Protein 6RKF (pdb70)

Radius of gyration: 41.72 Å; Cα contacts (8 Å, |Δi|>4): 4590; chains: 6; bounding box: 120×103×99 Å

Sequence (2003 aa):
MDTARIAVVGAGVVGLSTAVCISKLVPRCSVTIISDKFTPDTTSDVAAGMLIPHTYPDTPIHTQKQWFRETFNHLFAIANSAEAGDAGVHLVSGWQIFQSTPTEEVPFWADVVLGFRKMTEAELKKFPQYVFGQAFTTLKYEGPAYLPWLEKRIKGSGGWTLTRRIEDLWELHPSFDIVVNCSGLGSRQLAGDSKIFPVRGQVLQVQAPWVEHFIRDGSGLTYIYPGTSHVTLGGTRQKGDWNLSPDAENSREILSRCCALEPSLHGACNIREKVGLRPYRPGVRLQTELLARDGQRLPVVHHYGHGSGGISVHWGTALEAARLVSECVHALRTPDTARIAVVGAGVVGLSTAVCISKLVPRCSVTIISDKFTPDTTSDVAAGMLIPHTYPDTPIHTQKQWFRETFNHLFAIANSAEAGDAGVHLVSGWQIFQSTPTEEVPFWADVVLGFRKMTEAELKKFPQYVFGQAFTTLKYEGPAYLPWLEKRIKGSGGWTLTRRIEDLWELHPSFDIVVNCSGLGSRQLAGDSKIFPVRGQVLQVQAPWVEHFIRDGSGLTYIYPGTSHVTLGGTRQKGDWNLSPDAENSREILSRCCALEPSLHGACNIREKVGLRPYRPGVRLQTELLARDGQRLPVVHHYGHGSGGISVHWGTALEAARLVSECVHALRTPMDTARIAVVGAGVVGLSTAVCISKLVPRCSVTIISDKFTPDTTSDVAAGMLIPHTYPDTPIHTQKQWFRETFNHLFAIANSAEAGDAGVHLVSGWQIFQSTPTEEVPFWADVVLGFRKMTEAELKKFPQYVFGQAFTTLKYEGPAYLPWLEKRIKGSGGWTLTRRIEDLWELHPSFDIVVNCSGLGSRQLAGDSKIFPVRGQVLQVQAPWVEHFIRDGSGLTYIYPGTSHVTLGGTRQKGDWNLSPDAENSREILSRCCALEPSLHGACNIREKVGLRPYRPGVRLQTELLARDGQRLPVVHHYGHGSGGISVHWGTALEAARLVSECVHALRTPTARIAVVGAGVVGLSTAVCISKLVPRCSVTIISDKFTPDTTSDVAAGMLIPHTYPDTPIHTQKQWFRETFNHLFAIANSAEAGDAGVHLVSGWQIFQSTPTEEVPFWADVVLGFRKMTEAELKKFPQYVFGQAFTTLKYEGPAYLPWLEKRIKGSGGWTLTRRIEDLWELHPSFDIVVNCSGLGSRQLAGDSKIFPVRGQVLQVQAPWVEHFIRDGSGLTYIYPGTSHVTLGGTRQKGDWNLSPDAENSREILSRCCALEPSLHGACNIREKVGLRPYRPGVRLQTELLARDGQRLPVVHHYGHGSGGISVHWGTALEAARLVSECVHALRTPTARIAVVGAGVVGLSTAVCISKLVPRCSVTIISDKFTPDTTSDVAAGMLIPHTYPDTPIHTQKQWFRETFNHLFAIANSAEAGDAGVHLVSGWQIFQSTPTEEVPFWADVVLGFRKMTEAELKKFPQYVFGQAFTTLKYEGPAYLPWLEKRIKGSGGWTLTRRIEDLWELHPSFDIVVNCSGLGSRQLAGDSKIFPVRGQVLQVQAPWVEHFIRDGSGLTYIYPGTSHVTLGGTRQKGDWNLSPDAENSREILSRCCALEPSLHGACNIREKVGLRPYRPGVRLQTELLARDGQRLPVVHHYGHGSGGISVHWGTALEAARLVSECVHALRTPTARIAVVGAGVVGLSTAVCISKLVPRCSVTIISDKFTPDTTSDVAAGMLIPHTYPDTPIHTQKQWFRETFNHLFAIANSAEAGDAGVHLVSGWQIFQSTPTEEVPFWADVVLGFRKMTEAELKKFPQYVFGQAFTTLKYEGPAYLPWLEKRIKGSGGWTLTRRIEDLWELHPSFDIVVNCSGLGSRQLAGDSKIFPVRGQVLQVQAPWVEHFIRDGSGLTYIYPGTSHVTLGGTRQKGDWNLSPDAENSREILSRCCALEPSLHGACNIREKVGLRPYRPGVRLQTELLARDGQRLPVVHHYGHGSGGISVHWGTALEAARLVSECVHALRTP

Solvent-accessible surface area: 79942 Å² total; per-residue (Å²): 180,98,63,3,57,0,0,0,12,5,4,17,4,14,0,0,0,0,0,24,15,0,22,151,77,7,119,118,46,28,4,0,3,1,8,92,119,21,13,103,90,14,72,13,17,39,37,19,4,15,0,10,4,42,100,18,90,101,19,77,104,134,36,2,46,67,18,0,82,57,0,6,87,87,0,26,55,13,3,28,48,37,90,2,24,95,0,6,1,6,12,0,12,1,14,10,0,39,104,76,79,41,151,123,51,77,41,32,15,14,102,16,5,7,6,33,44,79,14,62,126,50,9,37,154,19,5,126,153,34,93,25,0,6,4,5,12,0,0,5,3,18,3,91,31,0,0,31,24,1,16,122,122,3,67,66,55,43,11,52,19,5,17,17,175,20,104,62,8,114,69,2,52,97,1,5,31,0,1,0,0,5,29,19,23,38,0,88,95,28,32,58,24,79,125,0,52,2,8,4,8,0,14,2,51,5,84,0,55,38,13,15,9,0,1,23,11,20,38,14,107,2,13,0,13,2,17,50,87,33,6,10,4,0,5,3,82,56,151,42,50,132,80,104,53,33,50,1,70,12,1,26,69,0,20,56,57,1,36,66,18,15,49,2,9,86,41,14,87,56,11,117,16,102,2,17,16,44,19,59,23,53,14,14,21,42,87,72,57,119,48,42,198,158,58,122,143,1,3,0,0,1,0,0,0,16,14,50,4,5,28,2,0,2,9,0,0,0,51,55,0,0,100,33,0,36,107,19,5,122,65,61,93,72,173,148,87,10,80,0,0,0,10,7,4,19,14,11,0,1,0,0,0,7,12,0,27,133,76,8,113,127,44,27,6,1,3,0,7,60,104,26,17,99,106,14,75,12,24,49,34,23,2,15,0,10,6,60,99,23,96,98,29,78,107,131,50,4,46,84,25,0,84,46,0,6,85,74,0,32,58,10,7,30,38,41,83,1,24,93,0,9,0,6,14,0,6,2,9,13,0,26,86,79,64,49,142,127,92,76,32,27,13,11,96,14,7,12,4,41,43,120,21,55,140,48,7,42,132,15,4,118,135,24,88,23,3,3,6,7,8,0,0,2,0,27,4,81,31,0,0,25,31,2,27,139,111,2,41,67,69,35,2,51,16,4,19,30,136,8,103,61,2,47,80,2,35,98,3,10,47,1,1,0,0,6,30,13,26,32,0,77,140,21,27,66,4,92,109,0,67,1,7,2,6,0,13,1,58,5,70,0,60,47,13,15,10,0,0,24,2,28,60,14,90,5,18,0,17,1,14,45,76,36,5,8,6,0,9,4,93,47,164,46,48,138,59,111,57,35,40,3,56,22,1,60,74,0,36,55,58,0,38,70,10,16,49,3,15,82,31,5,73,70,11,131,16,130,16,10,13,45,26,65,30,65,13,14,19,32,100,74,62,114,44,36,114,149,59,89,158,5,20,0,0,1,0,0,2,16,10,33,4,4,26,2,2,0,12,0,0,0,49,50,1,0,97,33,0,30,127,25,5,123,72,101,78,73,185,161,69,68,3,78,0,0,0,11,6,5,18,13,14,0,0,0,0,0,28,11,0,26,166,86,8,112,105,34,28,2,1,2,3,6,70,126,22,7,110,94,14,74,16,26,43,36,26,3,14,0,23,15,79,63,8,104,105,14,74,85,136,30,6,54,77,15,0,96,41,0,4,62,81,0,15,63,14,6,28,39,48,76,0,38,67,0,5,0,6,12,0,15,3,12,12,0,17,112,76,76,41,132,125,64,98,27,43,14,8,106,14,10,7,7,43,49,99,13,67,130,44,4,20,166,26,4,116,110,29,95,20,0,1,5,7,5,0,0,4,3,12,5,95,23,0,0,36,18,2,30,123,134,6,48,68,54,54,12,25,14,5,31,28,140,13,122,80,12,99,55,3,56,103,5,10,36,1,2,0,0,5,30,15,27,24,0,87,113,29,32,63,8,101,126,0,70,1,20,6,8,0,9,8,42,3,71,2,54,32,16,12,10,0,4,36,19,29,66,12,89,7,16,0,21,1,18,41,81,50,7,2,5,0,1,12,82,58,166,42,44,118,78,115,72,68,51,60,116,29,16,144,98,0,64,75,50,0,25,64,15,13,45,2,3,132,33,34,64,75,83,159,68,102,17,12,16,47,28,56,24,58,10,19,40,36,84,68,66,97,37,42,171,137,50,134,166,2,10,0,2,6,1,3,1,15,13,41,6,8,26,3,4,2,17,0,0,0,60,52,2,2,106,36,0,32,121,16,10,124,60,78,87,63,182,132,20,142,1,0,2,18,7,3,17,5,15,0,4,0,0,0,23,16,0,13,146,91,12,90,156,22,36,0,2,10,13,8,57,106,42,0,92,109,14,50,15,11,41,35,20,1,10,1,6,12,68,92,21,101,107,23,80,104,122,22,14,45,81,10,0,115,60,0,3,83,80,0,36,61,14,5,31,37,48,54,1,34,91,0,7,0,8,15,0,6,3,12,7,0,31,93,64,84,36,152,125,78,67,30,33,15,8,109,16,6,13,10,41,48,81,16,67,166,28,7,33,107,14,4,123,144,37,98,22,2,2,5,6,10,0,0,4,0,12,3,90,33,0,0,53,12,0,28,107,95,9,104,68,44,37,16,157,62,82,84,178,126,20,100,54,20,112,83,33,5,104,58,40,41,9,6,0,0,4,34,10,31,44,0,84,114,26,35,59,11,96,120,0,74,0,11,4,6,0,8,2,31,1,71,1,66,29,12,18,11,0,2,26,1,24,38,30,107,0,31,0,16,2,17,55,76,38,6,1,0,0,16,8,166,62,178,38,42,128,88,104,76,42,44,3,56,7,3,36,95,3,24,73,95,0,42,67,7,16,44,3,2,98,32,13,69,75,5,84,16,83,23,10,10,58,22,62,25,47,18,18,20,38,88,52,77,96,33,44,134,144,68,79,164,2,10,0,0,2,0,0,0,8,9,52,3,9,24,1,8,0,7,3,0,0,42,46,0,2,126,36,0,44,123,15,20,113,62,110,112,68,180,137,20,120,2,0,0,2,9,4,15,5,15,0,0,0,0,0,27,16,1,8,166,79,8,97,124,41,41,4,18,4,9,11,77,124,34,10,117,94,12,77,12,24,42,38,23,3,17,6,19,10,74,89,12,88,98,20,68,105,133,26,4,53,68,16,1,102,49,0,3,92,95,4,29,68,14,7,36,28,46,57,1,28,71,0,7,0,7,12,0,12,4,10,8,0,25,77,71,106,13,146,73,89,84,19,37,17,8,93,14,8,6,6,38,53,111,16,61,143,51,5,42,134,18,7,104,118,39,92,24,2,0,4,7,12,0,1,3,4,7,4,84,30,1,0,48,30,4,52,92,114,13,141,70,39,50,7,186,50,110,100,104,183,27,129,77,25,43,98,6,51,125,62,42,51,2,1,1,0,5,29,14,36,35,0,73,135,20,33,67,14,95,109,0,71,1,5,1,8,0,10,0,32,3,73,1,80,30,14,17,8,0,4,37,4,24,50,23,98,6,25,0,16,1,14,37,76,36,4,5,2,0,5,6,81,62,168,45,46,142,60,111,69,42,41,6,70,6,4,43,62,1,24,64,78,0,27,58,5,17,56,0,6,84,39,10,87,50,7,110,10,84,13,12,17,46,25,58,28,35,6,14,29,34,94,67,54,133,69,48,183,158,50,113,181,8,20,6,1,2,1,1,0,15,14,43,3,6,28,2,2,2,18,0,0,0,44,50,1,0,119,36,0,36,119,21,5,111,63,113,96,72,183,108,7,110,0,0,0,12,2,6,18,6,13,0,0,0,0,2,27,2,1,42,125,44,8,102,130,53,29,2,0,0,1,10,103,103,30,17,107,83,12,53,16,13,34,33,22,2,15,4,12,11,45,85,13,101,101,14,69,96,124,44,1,59,90,14,0,95,40,0,6,92,82,2,31,64,20,1,26,38,44,82,2,38,58,0,7,1,5,9,0,7,5,13,7,2,26,87,72,70,44,149,124,86,79,36,40,17,11,105,17,11,6,4,50,46,123,4,56,133,49,6,49,146,11,7,118,156,49,87,14,0,5,6,6,10,0,1,4,4,22,2,86,33,1,0,33,21,2,26,124,133,9,49,66,57,55,7,48,16,1,27,29,173,14,124,69,6,85,76,6,48,108,3,8,52,2,6,0,0,6,27,14,30,29,0,88,115,28,39,56,15,77,126,0,54,1,10,1,9,0,8,3,45,2,74,0,54,35,16,15,10,1,3,26,12,21,43,10,84,12,21,0,16,0,16,37,65,61,5,6,4,0,0,4,80,52,139,38,54,127,64,104,63,64,69,62,84,22,24,122,73,0,65,71,68,0,18,70,14,24,38,1,6,126,35,31,77,110,105,139,40,101,2,13,10,44,24,61,50,56,8,16,32,33,95,76,78,109,44,54,177,146,49,136,146,8,14,0,1,3,0,0,0,14,11,31,6,8,28,2,1,1,16,0,0,0,51,50,0,0,85,33,1,33,118,23,4,122,63,106,82,85,174

Nearest PDB structures (foldseek):
  6rkf-assembly6_F  TM=9.980E-01  e=9.609E-67  Homo sapiens
  6kbp-assembly1_A  TM=9.478E-01  e=3.069E-40  Homo sapiens
  4qfc-assembly1_A  TM=9.419E-01  e=2.282E-40  Homo sapiens
  6kbp-assembly2_D  TM=9.470E-01  e=4.930E-40  Homo sapiens
  3w4k-assembly3_D  TM=9.299E-01  e=1.293E-37  Homo sapiens

InterPro domains:
  IPR006076 FAD dependent oxidoreductase [PF01266] (5-324)
  IPR006181 D-amino acid oxidase, conserved site [PS00677] (300-318)
  IPR023209 D-amino-acid oxidase [PIRSF000189] (4-330)
  IPR023209 D-amino-acid oxidase [PTHR11530] (2-326)

Structure (mmCIF, N/CA/C/O backbone):
data_6RKF
#
_entry.id   6RKF
#
_cell.length_a   114.397
_cell.length_b   159.715
_cell.length_c   288.575
_cell.angle_alpha   90.00
_cell.angle_beta   90.00
_cell.angle_gamma   90.00
#
_symmetry.space_group_name_H-M   'C 2 2 21'
#
loop_
_entity.id
_entity.type
_entity.pdbx_description
1 polymer 'D-aspartate oxidase'
2 non-polymer 'FLAVIN-ADENINE DINUCLEOTIDE'
3 non-polymer GLYCEROL
4 non-polymer 2-AMINO-2-HYDROXYMETHYL-PROPANE-1,3-DIOL
5 non-polymer 'PHOSPHATE ION'
6 water water
#
loop_
_atom_site.group_PDB
_atom_site.id
_atom_site.type_symbol
_atom_site.label_atom_id
_atom_site.label_alt_id
_atom_site.label_comp_id
_atom_site.label_asym_id
_atom_site.label_entity_id
_atom_site.label_seq_id
_atom_site.pdbx_PDB_ins_code
_atom_site.Cartn_x
_atom_site.Cartn_y
_atom_site.Cartn_z
_atom_site.occupancy
_atom_site.B_iso_or_equiv
_atom_site.auth_seq_id
_atom_site.auth_comp_id
_atom_site.auth_asym_id
_atom_site.auth_atom_id
_atom_site.pdbx_PDB_model_num
ATOM 1 N N . MET A 1 10 ? -57.765 -39.144 -28.874 1.00 99.42 1 MET A N 1
ATOM 2 C CA . MET A 1 10 ? -56.980 -39.768 -29.933 1.00 98.31 1 MET A CA 1
ATOM 3 C C . MET A 1 10 ? -56.256 -41.007 -29.414 1.00 100.64 1 MET A C 1
ATOM 4 O O . MET A 1 10 ? -55.794 -41.839 -30.196 1.00 101.96 1 MET A O 1
ATOM 9 N N . ASP A 1 11 ? -56.164 -41.112 -28.088 1.00 103.66 2 ASP A N 1
ATOM 10 C CA . ASP A 1 11 ? -55.590 -42.264 -27.393 1.00 100.51 2 ASP A CA 1
ATOM 11 C C . ASP A 1 11 ? -54.106 -42.450 -27.687 1.00 91.59 2 ASP A C 1
ATOM 12 O O . ASP A 1 11 ? -53.575 -43.555 -27.533 1.00 92.42 2 ASP A O 1
ATOM 17 N N . THR A 1 12 ? -53.414 -41.395 -28.107 1.00 78.51 3 THR A N 1
ATOM 18 C CA . THR A 1 12 ? -51.966 -41.443 -28.234 1.00 64.24 3 THR A CA 1
ATOM 19 C C . THR A 1 12 ? -51.385 -40.093 -27.838 1.00 60.79 3 THR A C 1
ATOM 20 O O . THR A 1 12 ? -51.980 -39.045 -28.107 1.00 64.43 3 THR A O 1
ATOM 24 N N . ALA A 1 13 ? -50.236 -40.131 -27.172 1.00 56.22 4 ALA A N 1
ATOM 25 C CA . ALA A 1 13 ? -49.586 -38.940 -26.644 1.00 53.42 4 ALA A CA 1
ATOM 26 C C . ALA A 1 13 ? -48.335 -38.642 -27.457 1.00 52.58 4 ALA A C 1
ATOM 27 O O . ALA A 1 13 ? -47.482 -39.518 -27.638 1.00 53.23 4 ALA A O 1
ATOM 29 N N . ARG A 1 14 ? -48.231 -37.408 -27.938 1.00 53.81 5 ARG A N 1
ATOM 30 C CA . ARG A 1 14 ? -47.128 -36.970 -28.785 1.00 54.40 5 ARG A CA 1
ATOM 31 C C . ARG A 1 14 ? -46.198 -36.097 -27.951 1.00 55.29 5 ARG A C 1
ATOM 32 O O . ARG A 1 14 ? -46.510 -34.936 -27.669 1.00 57.49 5 ARG A O 1
ATOM 40 N N . ILE A 1 15 ? -45.058 -36.654 -27.566 1.00 49.18 6 ILE A N 1
ATOM 41 C CA . ILE A 1 15 ? -44.141 -35.998 -26.653 1.00 44.51 6 ILE A CA 1
ATOM 42 C C . ILE A 1 15 ? -43.000 -35.375 -27.451 1.00 43.90 6 ILE A C 1
ATOM 43 O O . ILE A 1 15 ? -42.863 -35.584 -28.654 1.00 48.51 6 ILE A O 1
ATOM 48 N N . ALA A 1 16 ? -42.166 -34.593 -26.771 1.00 36.41 7 ALA A N 1
ATOM 49 C CA . ALA A 1 16 ? -41.032 -33.937 -27.403 1.00 28.49 7 ALA A CA 1
ATOM 50 C C . ALA A 1 16 ? -40.009 -33.588 -26.332 1.00 23.02 7 ALA A C 1
ATOM 51 O O . ALA A 1 16 ? -40.369 -33.083 -25.264 1.00 14.27 7 ALA A O 1
ATOM 53 N N . VAL A 1 17 ? -38.741 -33.863 -26.623 1.00 20.53 8 VAL A N 1
ATOM 54 C CA . VAL A 1 17 ? -37.637 -33.583 -25.713 1.00 19.17 8 VAL A CA 1
ATOM 55 C C . VAL A 1 17 ? -36.597 -32.782 -26.480 1.00 22.09 8 VAL A C 1
ATOM 56 O O . VAL A 1 17 ? -35.923 -33.322 -27.366 1.00 22.88 8 VAL A O 1
ATOM 60 N N . VAL A 1 18 ? -36.467 -31.504 -26.150 1.00 28.87 9 VAL A N 1
ATOM 61 C CA . VAL A 1 18 ? -35.400 -30.675 -26.695 1.00 31.52 9 VAL A CA 1
ATOM 62 C C . VAL A 1 18 ? -34.174 -30.822 -25.805 1.00 35.49 9 VAL A C 1
ATOM 63 O O . VAL A 1 18 ? -34.249 -30.626 -24.587 1.00 39.48 9 VAL A O 1
ATOM 67 N N . GLY A 1 19 ? -33.047 -31.189 -26.409 1.00 39.27 10 GLY A N 1
ATOM 68 C CA . GLY A 1 19 ? -31.829 -31.400 -25.654 1.00 42.08 10 GLY A CA 1
ATOM 69 C C . GLY A 1 19 ? -31.193 -32.748 -25.916 1.00 40.71 10 GLY A C 1
ATOM 70 O O . GLY A 1 19 ? -31.806 -33.790 -25.668 1.00 45.24 10 GLY A O 1
ATOM 71 N N . ALA A 1 20 ? -29.962 -32.744 -26.426 1.00 35.18 11 ALA A N 1
ATOM 72 C CA . ALA A 1 20 ? -29.243 -33.976 -26.721 1.00 34.51 11 ALA A CA 1
ATOM 73 C C . ALA A 1 20 ? -28.123 -34.254 -25.729 1.00 33.62 11 ALA A C 1
ATOM 74 O O . ALA A 1 20 ? -27.275 -35.112 -25.993 1.00 33.51 11 ALA A O 1
ATOM 76 N N . GLY A 1 21 ? -28.097 -33.555 -24.599 1.00 34.57 12 GLY A N 1
ATOM 77 C CA . GLY A 1 21 ? -27.141 -33.850 -23.555 1.00 33.00 12 GLY A CA 1
ATOM 78 C C . GLY A 1 21 ? -27.433 -35.187 -22.899 1.00 35.05 12 GLY A C 1
ATOM 79 O O . GLY A 1 21 ? -28.323 -35.939 -23.296 1.00 36.11 12 GLY A O 1
ATOM 80 N N . VAL A 1 22 ? -26.651 -35.487 -21.860 1.00 39.82 13 VAL A N 1
ATOM 81 C CA . VAL A 1 22 ? -26.835 -36.746 -21.143 1.00 41.41 13 VAL A CA 1
ATOM 82 C C . VAL A 1 22 ? -28.222 -36.806 -20.512 1.00 36.98 13 VAL A C 1
ATOM 83 O O . VAL A 1 22 ? -28.901 -37.841 -20.567 1.00 35.77 13 VAL A O 1
ATOM 87 N N . VAL A 1 23 ? -28.695 -35.687 -19.964 1.00 32.59 14 VAL A N 1
ATOM 88 C CA . VAL A 1 23 ? -30.008 -35.703 -19.339 1.00 32.68 14 VAL A CA 1
ATOM 89 C C . VAL A 1 23 ? -31.117 -35.586 -20.376 1.00 28.88 14 VAL A C 1
ATOM 90 O O . VAL A 1 23 ? -32.213 -36.109 -20.162 1.00 37.12 14 VAL A O 1
ATOM 94 N N . GLY A 1 24 ? -30.853 -34.948 -21.519 1.00 25.25 15 GLY A N 1
ATOM 95 C CA . GLY A 1 24 ? -31.861 -34.889 -22.566 1.00 23.91 15 GLY A CA 1
ATOM 96 C C . GLY A 1 24 ? -32.243 -36.264 -23.081 1.00 20.48 15 GLY A C 1
ATOM 97 O O . GLY A 1 24 ? -33.406 -36.517 -23.407 1.00 20.28 15 GLY A O 1
ATOM 98 N N . LEU A 1 25 ? -31.271 -37.176 -23.147 1.00 18.37 16 LEU A N 1
ATOM 99 C CA . LEU A 1 25 ? -31.555 -38.543 -23.567 1.00 19.62 16 LEU A CA 1
ATOM 100 C C . LEU A 1 25 ? -32.050 -39.394 -22.403 1.00 22.48 16 LEU A C 1
ATOM 101 O O . LEU A 1 25 ? -32.955 -40.225 -22.577 1.00 25.37 16 LEU A O 1
ATOM 106 N N . SER A 1 26 ? -31.468 -39.207 -21.212 1.00 23.62 17 SER A N 1
ATOM 107 C CA . SER A 1 26 ? -31.912 -39.973 -20.051 1.00 25.22 17 SER A CA 1
ATOM 108 C C . SER A 1 26 ? -33.384 -39.713 -19.738 1.00 24.26 17 SER A C 1
ATOM 109 O O . SER A 1 26 ? -34.130 -40.640 -19.383 1.00 26.52 17 SER A O 1
ATOM 112 N N . THR A 1 27 ? -33.818 -38.456 -19.864 1.00 22.42 18 THR A N 1
ATOM 113 C CA . THR A 1 27 ? -35.209 -38.112 -19.602 1.00 20.63 18 THR A CA 1
ATOM 114 C C . THR A 1 27 ? -36.140 -38.857 -20.547 1.00 20.44 18 THR A C 1
ATOM 115 O O . THR A 1 27 ? -37.145 -39.430 -20.117 1.00 13.86 18 THR A O 1
ATOM 119 N N . ALA A 1 28 ? -35.820 -38.860 -21.843 1.00 22.99 19 ALA A N 1
ATOM 120 C CA . ALA A 1 28 ? -36.650 -39.574 -22.807 1.00 24.80 19 ALA A CA 1
ATOM 121 C C . ALA A 1 28 ? -36.638 -41.076 -22.555 1.00 23.68 19 ALA A C 1
ATOM 122 O O . ALA A 1 28 ? -37.651 -41.745 -22.780 1.00 23.48 19 ALA A O 1
ATOM 124 N N . VAL A 1 29 ? -35.515 -41.619 -22.080 1.00 23.08 20 VAL A N 1
ATOM 125 C CA . VAL A 1 29 ? -35.478 -43.028 -21.683 1.00 25.13 20 VAL A CA 1
ATOM 126 C C . VAL A 1 29 ? -36.525 -43.300 -20.604 1.00 27.21 20 VAL A C 1
ATOM 127 O O . VAL A 1 29 ? -37.401 -44.169 -20.751 1.00 27.67 20 VAL A O 1
ATOM 131 N N . CYS A 1 30 ? -36.454 -42.541 -19.505 1.00 31.29 21 CYS A N 1
ATOM 132 C CA . CYS A 1 30 ? -37.386 -42.766 -18.399 1.00 30.56 21 CYS A CA 1
ATOM 133 C C . CYS A 1 30 ? -38.832 -42.491 -18.802 1.00 33.05 21 CYS A C 1
ATOM 134 O O . CYS A 1 30 ? -39.750 -43.149 -18.299 1.00 34.37 21 CYS A O 1
ATOM 137 N N . ILE A 1 31 ? -39.056 -41.534 -19.705 1.00 28.18 22 ILE A N 1
ATOM 138 C CA . ILE A 1 31 ? -40.407 -41.267 -20.190 1.00 27.69 22 ILE A CA 1
ATOM 139 C C . ILE A 1 31 ? -40.920 -42.441 -21.013 1.00 31.34 22 ILE A C 1
ATOM 140 O O . ILE A 1 31 ? -42.084 -42.842 -20.890 1.00 32.21 22 ILE A O 1
ATOM 145 N N . SER A 1 32 ? -40.061 -43.009 -21.866 1.00 31.40 23 SER A N 1
ATOM 146 C CA . SER A 1 32 ? -40.454 -44.164 -22.662 1.00 26.40 23 SER A CA 1
ATOM 147 C C . SER A 1 32 ? -40.783 -45.359 -21.786 1.00 24.35 23 SER A C 1
ATOM 148 O O . SER A 1 32 ? -41.604 -46.199 -22.169 1.00 21.54 23 SER A O 1
ATOM 151 N N . LYS A 1 33 ? -40.153 -45.462 -20.617 1.00 44.28 24 LYS A N 1
ATOM 152 C CA . LYS A 1 33 ? -40.450 -46.580 -19.727 1.00 36.75 24 LYS A CA 1
ATOM 153 C C . LYS A 1 33 ? -41.423 -46.236 -18.599 1.00 36.77 24 LYS A C 1
ATOM 154 O O . LYS A 1 33 ? -41.704 -47.104 -17.768 1.00 37.32 24 LYS A O 1
ATOM 160 N N . LEU A 1 34 ? -41.956 -45.014 -18.551 1.00 50.48 25 LEU A N 1
ATOM 161 C CA . LEU A 1 34 ? -42.969 -44.641 -17.565 1.00 52.41 25 LEU A CA 1
ATOM 162 C C . LEU A 1 34 ? -44.336 -44.409 -18.199 1.00 55.85 25 LEU A C 1
ATOM 163 O O . LEU A 1 34 ? -45.319 -45.052 -17.813 1.00 55.20 25 LEU A O 1
ATOM 168 N N . VAL A 1 35 ? -44.422 -43.502 -19.163 1.00 56.31 26 VAL A N 1
ATOM 169 C CA . VAL A 1 35 ? -45.719 -43.082 -19.702 1.00 59.51 26 VAL A CA 1
ATOM 170 C C . VAL A 1 35 ? -46.330 -44.234 -20.492 1.00 64.99 26 VAL A C 1
ATOM 171 O O . VAL A 1 35 ? -45.620 -44.883 -21.281 1.00 70.21 26 VAL A O 1
ATOM 175 N N . PRO A 1 36 ? -47.622 -44.533 -20.312 1.00 71.04 27 PRO A N 1
ATOM 176 C CA . PRO A 1 36 ? -48.208 -45.695 -21.013 1.00 70.86 27 PRO A CA 1
ATOM 177 C C . PRO A 1 36 ? -48.154 -45.589 -22.527 1.00 69.21 27 PRO A C 1
ATOM 178 O O . PRO A 1 36 ? -47.648 -46.502 -23.191 1.00 77.59 27 PRO A O 1
ATOM 182 N N . ARG A 1 37 ? -48.665 -44.499 -23.095 1.00 72.48 28 ARG A N 1
ATOM 183 C CA . ARG A 1 37 ? -48.684 -44.291 -24.538 1.00 78.95 28 ARG A CA 1
ATOM 184 C C . ARG A 1 37 ? -47.820 -43.080 -24.855 1.00 79.96 28 ARG A C 1
ATOM 185 O O . ARG A 1 37 ? -48.077 -41.983 -24.349 1.00 80.84 28 ARG A O 1
ATOM 193 N N . CYS A 1 38 ? -46.801 -43.275 -25.686 1.00 80.24 29 CYS A N 1
ATOM 194 C CA . CYS A 1 38 ? -45.821 -42.229 -25.919 1.00 78.60 29 CYS A CA 1
ATOM 195 C C . CYS A 1 38 ? -45.438 -42.185 -27.389 1.00 78.83 29 CYS A C 1
ATOM 196 O O . CYS A 1 38 ? -45.556 -43.170 -28.120 1.00 82.43 29 CYS A O 1
ATOM 199 N N . SER A 1 39 ? -44.967 -41.015 -27.805 1.00 78.52 30 SER A N 1
ATOM 200 C CA . SER A 1 39 ? -44.387 -40.831 -29.129 1.00 80.06 30 SER A CA 1
ATOM 201 C C . SER A 1 39 ? -43.267 -39.797 -29.020 1.00 76.20 30 SER A C 1
ATOM 202 O O . SER A 1 39 ? -43.202 -38.827 -29.778 1.00 78.11 30 SER A O 1
ATOM 205 N N . VAL A 1 40 ? -42.364 -40.010 -28.061 1.00 68.66 31 VAL A N 1
ATOM 206 C CA . VAL A 1 40 ? -41.368 -39.006 -27.716 1.00 63.63 31 VAL A CA 1
ATOM 207 C C . VAL A 1 40 ? -40.324 -38.895 -28.819 1.00 61.33 31 VAL A C 1
ATOM 208 O O . VAL A 1 40 ? -39.836 -39.904 -29.350 1.00 63.12 31 VAL A O 1
ATOM 212 N N . THR A 1 41 ? -39.992 -37.658 -29.186 1.00 58.92 32 THR A N 1
ATOM 213 C CA . THR A 1 41 ? -38.959 -37.363 -30.167 1.00 55.10 32 THR A CA 1
ATOM 214 C C . THR A 1 41 ? -37.891 -36.481 -29.532 1.00 49.29 32 THR A C 1
ATOM 215 O O . THR A 1 41 ? -38.129 -35.809 -28.525 1.00 44.89 32 THR A O 1
ATOM 219 N N . ILE A 1 42 ? -36.706 -36.485 -30.137 1.00 51.07 33 ILE A N 1
ATOM 220 C CA . ILE A 1 42 ? -35.574 -35.699 -29.661 1.00 47.82 33 ILE A CA 1
ATOM 221 C C . ILE A 1 42 ? -35.233 -34.662 -30.719 1.00 51.66 33 ILE A C 1
ATOM 222 O O . ILE A 1 42 ? -35.070 -35.000 -31.897 1.00 56.15 33 ILE A O 1
ATOM 227 N N . ILE A 1 43 ? -35.133 -33.401 -30.298 1.00 49.69 34 ILE A N 1
ATOM 228 C CA . ILE A 1 43 ? -34.899 -32.276 -31.198 1.00 49.15 34 ILE A CA 1
ATOM 229 C C . ILE A 1 43 ? -33.835 -31.390 -30.563 1.00 55.26 34 ILE A C 1
ATOM 230 O O . ILE A 1 43 ? -34.090 -30.755 -29.534 1.00 53.21 34 ILE A O 1
ATOM 235 N N . SER A 1 44 ? -32.653 -31.332 -31.173 1.00 59.41 35 SER A N 1
ATOM 236 C CA . SER A 1 44 ? -31.556 -30.562 -30.606 1.00 62.91 35 SER A CA 1
ATOM 237 C C . SER A 1 44 ? -30.658 -30.045 -31.718 1.00 67.12 35 SER A C 1
ATOM 238 O O . SER A 1 44 ? -30.640 -30.579 -32.829 1.00 72.40 35 SER A O 1
ATOM 241 N N . ASP A 1 45 ? -29.901 -28.993 -31.397 1.00 68.76 36 ASP A N 1
ATOM 242 C CA . ASP A 1 45 ? -28.963 -28.418 -32.354 1.00 75.08 36 ASP A CA 1
ATOM 243 C C . ASP A 1 45 ? -27.700 -29.265 -32.472 1.00 71.12 36 ASP A C 1
ATOM 244 O O . ASP A 1 45 ? -27.212 -29.507 -33.581 1.00 74.82 36 ASP A O 1
ATOM 249 N N . LYS A 1 46 ? -27.163 -29.725 -31.344 1.00 64.52 37 LYS A N 1
ATOM 250 C CA . LYS A 1 46 ? -25.939 -30.515 -31.313 1.00 60.91 37 LYS A CA 1
ATOM 251 C C . LYS A 1 46 ? -26.218 -31.828 -30.601 1.00 57.73 37 LYS A C 1
ATOM 252 O O . LYS A 1 46 ? -26.723 -31.830 -29.475 1.00 57.40 37 LYS A O 1
ATOM 258 N N . PHE A 1 47 ? -25.880 -32.942 -31.247 1.00 56.91 38 PHE A N 1
ATOM 259 C CA . PHE A 1 47 ? -26.176 -34.253 -30.692 1.00 53.72 38 PHE A CA 1
ATOM 260 C C . PHE A 1 47 ? -24.904 -34.893 -30.124 1.00 57.84 38 PHE A C 1
ATOM 261 O O . PHE A 1 47 ? -23.898 -34.207 -29.904 1.00 64.23 38 PHE A O 1
ATOM 269 N N . THR A 1 48 ? -24.947 -36.213 -29.892 1.00 56.93 39 THR A N 1
ATOM 270 C CA . THR A 1 48 ? -23.953 -36.911 -29.075 1.00 55.95 39 THR A CA 1
ATOM 271 C C . THR A 1 48 ? -22.492 -36.810 -29.518 1.00 51.46 39 THR A C 1
ATOM 272 O O . THR A 1 48 ? -21.610 -37.037 -28.681 1.00 48.49 39 THR A O 1
ATOM 276 N N . PRO A 1 49 ? -22.165 -36.528 -30.788 1.00 48.85 40 PRO A N 1
ATOM 277 C CA . PRO A 1 49 ? -20.741 -36.310 -31.104 1.00 50.72 40 PRO A CA 1
ATOM 278 C C . PRO A 1 49 ? -20.122 -35.170 -30.310 1.00 50.22 40 PRO A C 1
ATOM 279 O O . PRO A 1 49 ? -19.009 -35.314 -29.785 1.00 52.87 40 PRO A O 1
ATOM 283 N N . ASP A 1 50 ? -20.823 -34.042 -30.185 1.00 50.15 41 ASP A N 1
ATOM 284 C CA . ASP A 1 50 ? -20.276 -32.849 -29.534 1.00 51.01 41 ASP A CA 1
ATOM 285 C C . ASP A 1 50 ? -21.389 -32.157 -28.745 1.00 50.62 41 ASP A C 1
ATOM 286 O O . ASP A 1 50 ? -22.130 -31.330 -29.286 1.00 50.13 41 ASP A O 1
ATOM 291 N N . THR A 1 51 ? -21.497 -32.501 -27.463 1.00 49.65 42 THR A N 1
ATOM 292 C CA . THR A 1 51 ? -22.356 -31.803 -26.517 1.00 49.10 42 THR A CA 1
ATOM 293 C C . THR A 1 51 ? -21.532 -31.448 -25.289 1.00 46.29 42 THR A C 1
ATOM 294 O O . THR A 1 51 ? -20.432 -31.967 -25.082 1.00 47.35 42 THR A O 1
ATOM 298 N N . THR A 1 52 ? -22.082 -30.560 -24.459 1.00 42.26 43 THR A N 1
ATOM 299 C CA . THR A 1 52 ? -21.393 -30.197 -23.228 1.00 41.46 43 THR A CA 1
ATOM 300 C C . THR A 1 52 ? -21.270 -31.376 -22.271 1.00 40.39 43 THR A C 1
ATOM 301 O O . THR A 1 52 ? -20.473 -31.314 -21.329 1.00 38.53 43 THR A O 1
ATOM 305 N N . SER A 1 53 ? -22.038 -32.445 -22.491 1.00 42.46 44 SER A N 1
ATOM 306 C CA . SER A 1 53 ? -21.888 -33.663 -21.706 1.00 45.26 44 SER A CA 1
ATOM 307 C C . SER A 1 53 ? -20.757 -34.548 -22.212 1.00 49.78 44 SER A C 1
ATOM 308 O O . SER A 1 53 ? -20.296 -35.424 -21.473 1.00 49.36 44 SER A O 1
ATOM 311 N N . ASP A 1 54 ? -20.302 -34.340 -23.451 1.00 57.19 45 ASP A N 1
ATOM 312 C CA . ASP A 1 54 ? -19.186 -35.117 -23.978 1.00 61.39 45 ASP A CA 1
ATOM 313 C C . ASP A 1 54 ? -17.849 -34.579 -23.485 1.00 58.62 45 ASP A C 1
ATOM 314 O O . ASP A 1 54 ? -16.953 -35.357 -23.139 1.00 58.73 45 ASP A O 1
ATOM 319 N N . VAL A 1 55 ? -17.696 -33.251 -23.454 1.00 54.99 46 VAL A N 1
ATOM 320 C CA . VAL A 1 55 ? -16.467 -32.643 -22.959 1.00 52.37 46 VAL A CA 1
ATOM 321 C C . VAL A 1 55 ? -16.307 -32.857 -21.460 1.00 50.69 46 VAL A C 1
ATOM 322 O O . VAL A 1 55 ? -15.195 -32.732 -20.931 1.00 48.43 46 VAL A O 1
ATOM 326 N N . ALA A 1 56 ? -17.392 -33.192 -20.766 1.00 50.97 47 ALA A N 1
ATOM 327 C CA . ALA A 1 56 ? -17.352 -33.349 -19.320 1.00 50.03 47 ALA A CA 1
ATOM 328 C C . ALA A 1 56 ? -16.386 -34.455 -18.917 1.00 48.54 47 ALA A C 1
ATOM 329 O O . ALA A 1 56 ? -16.198 -35.441 -19.636 1.00 50.53 47 ALA A O 1
ATOM 331 N N . ALA A 1 57 ? -15.769 -34.276 -17.747 1.00 46.81 48 ALA A N 1
ATOM 332 C CA . ALA A 1 57 ? -14.846 -35.276 -17.221 1.00 47.84 48 ALA A CA 1
ATOM 333 C C . ALA A 1 57 ? -15.520 -36.638 -17.116 1.00 51.22 48 ALA A C 1
ATOM 334 O O . ALA A 1 57 ? -15.068 -37.618 -17.718 1.00 51.46 48 ALA A O 1
ATOM 336 N N . GLY A 1 58 ? -16.608 -36.719 -16.353 1.00 46.12 49 GLY A N 1
ATOM 337 C CA . GLY A 1 58 ? -17.427 -37.912 -16.326 1.00 43.11 49 GLY A CA 1
ATOM 338 C C . GLY A 1 58 ? -17.443 -38.672 -15.023 1.00 39.80 49 GLY A C 1
ATOM 339 O O . GLY A 1 58 ? -18.121 -39.703 -14.943 1.00 40.51 49 GLY A O 1
ATOM 340 N N . MET A 1 59 ? -16.733 -38.210 -14.001 1.00 35.25 50 MET A N 1
ATOM 341 C CA . MET A 1 59 ? -16.741 -38.908 -12.726 1.00 33.17 50 MET A CA 1
ATOM 342 C C . MET A 1 59 ? -18.066 -38.687 -12.007 1.00 36.80 50 MET A C 1
ATOM 343 O O . MET A 1 59 ? -18.714 -37.648 -12.155 1.00 37.01 50 MET A O 1
ATOM 348 N N . LEU A 1 60 ? -18.472 -39.688 -11.227 1.00 40.81 51 LEU A N 1
ATOM 349 C CA . LEU A 1 60 ? -19.724 -39.630 -10.474 1.00 43.19 51 LEU A CA 1
ATOM 350 C C . LEU A 1 60 ? -19.403 -39.165 -9.058 1.00 24.30 51 LEU A C 1
ATOM 351 O O . LEU A 1 60 ? -19.323 -39.950 -8.112 1.00 24.64 51 LEU A O 1
ATOM 356 N N . ILE A 1 61 ? -19.207 -37.858 -8.923 1.00 26.89 52 ILE A N 1
ATOM 357 C CA . ILE A 1 61 ? -18.977 -37.236 -7.623 1.00 23.58 52 ILE A CA 1
ATOM 358 C C . ILE A 1 61 ? -20.090 -36.225 -7.377 1.00 57.24 52 ILE A C 1
ATOM 359 O O . ILE A 1 61 ? -20.186 -35.222 -8.099 1.00 61.47 52 ILE A O 1
ATOM 364 N N . PRO A 1 62 ? -20.946 -36.443 -6.380 1.00 58.79 53 PRO A N 1
ATOM 365 C CA . PRO A 1 62 ? -22.096 -35.552 -6.186 1.00 61.50 53 PRO A CA 1
ATOM 366 C C . PRO A 1 62 ? -21.682 -34.170 -5.717 1.00 70.19 53 PRO A C 1
ATOM 367 O O . PRO A 1 62 ? -21.439 -33.960 -4.524 1.00 75.81 53 PRO A O 1
ATOM 371 N N . HIS A 1 63 ? -21.596 -33.221 -6.644 1.00 79.53 54 HIS A N 1
ATOM 372 C CA . HIS A 1 63 ? -21.307 -31.847 -6.262 1.00 82.78 54 HIS A CA 1
ATOM 373 C C . HIS A 1 63 ? -22.505 -31.254 -5.530 1.00 81.26 54 HIS A C 1
ATOM 374 O O . HIS A 1 63 ? -23.650 -31.400 -5.969 1.00 82.97 54 HIS A O 1
ATOM 381 N N . THR A 1 64 ? -22.235 -30.594 -4.406 1.00 74.28 55 THR A N 1
ATOM 382 C CA . THR A 1 64 ? -23.292 -30.126 -3.517 1.00 69.60 55 THR A CA 1
ATOM 383 C C . THR A 1 64 ? -24.111 -29.030 -4.189 1.00 64.93 55 THR A C 1
ATOM 384 O O . THR A 1 64 ? -23.595 -27.949 -4.486 1.00 65.20 55 THR A O 1
ATOM 388 N N . TYR A 1 65 ? -25.387 -29.307 -4.422 1.00 60.61 56 TYR A N 1
ATOM 389 C CA . TYR A 1 65 ? -26.275 -28.295 -4.985 1.00 55.37 56 TYR A CA 1
ATOM 390 C C . TYR A 1 65 ? -26.615 -27.263 -3.917 1.00 53.52 56 TYR A C 1
ATOM 391 O O . TYR A 1 65 ? -26.914 -27.638 -2.777 1.00 55.85 56 TYR A O 1
ATOM 400 N N . PRO A 1 66 ? -26.575 -25.967 -4.235 1.00 51.28 57 PRO A N 1
ATOM 401 C CA . PRO A 1 66 ? -26.884 -24.973 -3.195 1.00 48.11 57 PRO A CA 1
ATOM 402 C C . PRO A 1 66 ? -28.339 -24.987 -2.774 1.00 46.16 57 PRO A C 1
ATOM 403 O O . PRO A 1 66 ? -28.632 -24.895 -1.575 1.00 47.65 57 PRO A O 1
ATOM 407 N N . ASP A 1 67 ? -29.264 -25.126 -3.721 1.00 40.96 58 ASP A N 1
ATOM 408 C CA . ASP A 1 67 ? -30.679 -24.911 -3.457 1.00 41.43 58 ASP A CA 1
ATOM 409 C C . ASP A 1 67 ? -31.492 -26.204 -3.582 1.00 39.47 58 ASP A C 1
ATOM 410 O O . ASP A 1 67 ? -32.680 -26.180 -3.912 1.00 36.82 58 ASP A O 1
ATOM 415 N N . THR A 1 68 ? -30.871 -27.350 -3.321 1.00 38.11 59 THR A N 1
ATOM 416 C CA . THR A 1 68 ? -31.677 -28.555 -3.340 1.00 38.46 59 THR A CA 1
ATOM 417 C C . THR A 1 68 ? -31.547 -29.290 -2.015 1.00 23.26 59 THR A C 1
ATOM 418 O O . THR A 1 68 ? -30.464 -29.299 -1.417 1.00 23.12 59 THR A O 1
ATOM 422 N N . PRO A 1 69 ? -32.628 -29.898 -1.527 1.00 27.25 60 PRO A N 1
ATOM 423 C CA . PRO A 1 69 ? -32.555 -30.647 -0.265 1.00 24.48 60 PRO A CA 1
ATOM 424 C C . PRO A 1 69 ? -31.513 -31.752 -0.337 1.00 29.76 60 PRO A C 1
ATOM 425 O O . PRO A 1 69 ? -31.457 -32.517 -1.302 1.00 29.15 60 PRO A O 1
ATOM 429 N N . ILE A 1 70 ? -30.683 -31.828 0.705 1.00 27.08 61 ILE A N 1
ATOM 430 C CA . ILE A 1 70 ? -29.532 -32.721 0.664 1.00 28.97 61 ILE A CA 1
ATOM 431 C C . ILE A 1 70 ? -29.973 -34.180 0.633 1.00 41.11 61 ILE A C 1
ATOM 432 O O . ILE A 1 70 ? -29.285 -35.024 0.051 1.00 43.29 61 ILE A O 1
ATOM 437 N N . HIS A 1 71 ? -31.132 -34.503 1.212 1.00 51.44 62 HIS A N 1
ATOM 438 C CA . HIS A 1 71 ? -31.624 -35.874 1.121 1.00 54.45 62 HIS A CA 1
ATOM 439 C C . HIS A 1 71 ? -32.192 -36.165 -0.264 1.00 53.19 62 HIS A C 1
ATOM 440 O O . HIS A 1 71 ? -32.018 -37.270 -0.787 1.00 53.59 62 HIS A O 1
ATOM 447 N N . THR A 1 72 ? -32.828 -35.175 -0.893 1.00 52.16 63 THR A N 1
ATOM 448 C CA . THR A 1 72 ? -33.279 -35.345 -2.272 1.00 50.55 63 THR A CA 1
ATOM 449 C C . THR A 1 72 ? -32.093 -35.524 -3.216 1.00 49.53 63 THR A C 1
ATOM 450 O O . THR A 1 72 ? -32.095 -36.409 -4.081 1.00 49.51 63 THR A O 1
ATOM 454 N N . GLN A 1 73 ? -31.066 -34.689 -3.058 1.00 48.12 64 GLN A N 1
ATOM 455 C CA . GLN A 1 73 ? -29.871 -34.793 -3.889 1.00 47.96 64 GLN A CA 1
ATOM 456 C C . GLN A 1 73 ? -29.152 -36.120 -3.663 1.00 46.43 64 GLN A C 1
ATOM 457 O O . GLN A 1 73 ? -28.705 -36.772 -4.621 1.00 45.46 64 GLN A O 1
ATOM 463 N N . LYS A 1 74 ? -29.037 -36.538 -2.399 1.00 45.67 65 LYS A N 1
ATOM 464 C CA . LYS A 1 74 ? -28.451 -37.837 -2.083 1.00 43.54 65 LYS A CA 1
ATOM 465 C C . LYS A 1 74 ? -29.231 -38.969 -2.738 1.00 45.77 65 LYS A C 1
ATOM 466 O O . LYS A 1 74 ? -28.638 -39.902 -3.294 1.00 49.01 65 LYS A O 1
ATOM 472 N N . GLN A 1 75 ? -30.564 -38.908 -2.684 1.00 45.76 66 GLN A N 1
ATOM 473 C CA . GLN A 1 75 ? -31.361 -39.962 -3.297 1.00 45.19 66 GLN A CA 1
ATOM 474 C C . GLN A 1 75 ? -31.192 -39.969 -4.810 1.00 40.82 66 GLN A C 1
ATOM 475 O O . GLN A 1 75 ? -31.178 -41.037 -5.432 1.00 41.20 66 GLN A O 1
ATOM 481 N N . TRP A 1 76 ? -31.061 -38.787 -5.420 1.00 38.46 67 TRP A N 1
ATOM 482 C CA . TRP A 1 76 ? -30.781 -38.722 -6.852 1.00 34.29 67 TRP A CA 1
ATOM 483 C C . TRP A 1 76 ? -29.478 -39.433 -7.186 1.00 29.13 67 TRP A C 1
ATOM 484 O O . TRP A 1 76 ? -29.411 -40.235 -8.129 1.00 27.02 67 TRP A O 1
ATOM 495 N N . PHE A 1 77 ? -28.424 -39.149 -6.418 1.00 29.04 68 PHE A N 1
ATOM 496 C CA . PHE A 1 77 ? -27.152 -39.820 -6.669 1.00 30.49 68 PHE A CA 1
ATOM 497 C C . PHE A 1 77 ? -27.262 -41.324 -6.457 1.00 31.50 68 PHE A C 1
ATOM 498 O O . PHE A 1 77 ? -26.648 -42.100 -7.193 1.00 34.55 68 PHE A O 1
ATOM 506 N N . ARG A 1 78 ? -28.035 -41.756 -5.460 1.00 31.20 69 ARG A N 1
ATOM 507 C CA . ARG A 1 78 ? -28.201 -43.188 -5.221 1.00 30.18 69 ARG A CA 1
ATOM 508 C C . ARG A 1 78 ? -28.899 -43.866 -6.397 1.00 32.83 69 ARG A C 1
ATOM 509 O O . ARG A 1 78 ? -28.457 -44.921 -6.877 1.00 34.88 69 ARG A O 1
ATOM 517 N N . GLU A 1 79 ? -30.000 -43.271 -6.870 1.00 34.66 70 GLU A N 1
ATOM 518 C CA . GLU A 1 79 ? -30.746 -43.846 -7.986 1.00 36.54 70 GLU A CA 1
ATOM 519 C C . GLU A 1 79 ? -29.921 -43.871 -9.266 1.00 32.92 70 GLU A C 1
ATOM 520 O O . GLU A 1 79 ? -30.065 -44.793 -10.077 1.00 30.04 70 GLU A O 1
ATOM 526 N N . THR A 1 80 ? -29.053 -42.875 -9.468 1.00 33.86 71 THR A N 1
ATOM 527 C CA . THR A 1 80 ? -28.189 -42.889 -10.648 1.00 35.60 71 THR A CA 1
ATOM 528 C C . THR A 1 80 ? -27.073 -43.922 -10.511 1.00 30.95 71 THR A C 1
ATOM 529 O O . THR A 1 80 ? -26.759 -44.653 -11.468 1.00 33.63 71 THR A O 1
ATOM 533 N N . PHE A 1 81 ? -26.465 -43.990 -9.325 1.00 25.74 72 PHE A N 1
ATOM 534 C CA . PHE A 1 81 ? -25.340 -44.885 -9.103 1.00 23.71 72 PHE A CA 1
ATOM 535 C C . PHE A 1 81 ? -25.759 -46.338 -9.237 1.00 27.70 72 PHE A C 1
ATOM 536 O O . PHE A 1 81 ? -25.031 -47.141 -9.823 1.00 30.04 72 PHE A O 1
ATOM 544 N N . ASN A 1 82 ? -26.919 -46.705 -8.691 1.00 33.11 73 ASN A N 1
ATOM 545 C CA . ASN A 1 82 ? -27.300 -48.113 -8.746 1.00 36.29 73 ASN A CA 1
ATOM 546 C C . ASN A 1 82 ? -27.690 -48.554 -10.151 1.00 35.26 73 ASN A C 1
ATOM 547 O O . ASN A 1 82 ? -27.731 -49.759 -10.419 1.00 36.01 73 ASN A O 1
ATOM 552 N N . HIS A 1 83 ? -27.961 -47.614 -11.054 1.00 34.94 74 HIS A N 1
ATOM 553 C CA . HIS A 1 83 ? -28.194 -47.969 -12.449 1.00 36.77 74 HIS A CA 1
ATOM 554 C C . HIS A 1 83 ? -26.872 -48.122 -13.196 1.00 35.12 74 HIS A C 1
ATOM 555 O O . HIS A 1 83 ? -26.646 -49.123 -13.896 1.00 34.78 74 HIS A O 1
ATOM 562 N N . LEU A 1 84 ? -25.972 -47.145 -13.042 1.00 35.16 75 LEU A N 1
ATOM 563 C CA . LEU A 1 84 ? -24.663 -47.283 -13.677 1.00 36.13 75 LEU A CA 1
ATOM 564 C C . LEU A 1 84 ? -23.870 -48.455 -13.113 1.00 37.06 75 LEU A C 1
ATOM 565 O O . LEU A 1 84 ? -23.029 -49.024 -13.820 1.00 37.95 75 LEU A O 1
ATOM 570 N N . PHE A 1 85 ? -24.140 -48.848 -11.869 1.00 38.31 76 PHE A N 1
ATOM 571 C CA . PHE A 1 85 ? -23.440 -49.976 -11.272 1.00 41.96 76 PHE A CA 1
ATOM 572 C C . PHE A 1 85 ? -23.876 -51.287 -11.905 1.00 40.31 76 PHE A C 1
ATOM 573 O O . PHE A 1 85 ? -23.062 -52.205 -12.058 1.00 44.72 76 PHE A O 1
ATOM 581 N N . ALA A 1 86 ? -25.152 -51.392 -12.278 1.00 34.54 77 ALA A N 1
ATOM 582 C CA . ALA A 1 86 ? -25.596 -52.553 -13.035 1.00 32.82 77 ALA A CA 1
ATOM 583 C C . ALA A 1 86 ? -25.052 -52.526 -14.455 1.00 30.31 77 ALA A C 1
ATOM 584 O O . ALA A 1 86 ? -24.767 -53.585 -15.027 1.00 29.28 77 ALA A O 1
ATOM 586 N N . ILE A 1 87 ? -24.901 -51.332 -15.035 1.00 28.27 78 ILE A N 1
ATOM 587 C CA . ILE A 1 87 ? -24.321 -51.233 -16.377 1.00 27.58 78 ILE A CA 1
ATOM 588 C C . ILE A 1 87 ? -22.876 -51.726 -16.379 1.00 26.85 78 ILE A C 1
ATOM 589 O O . ILE A 1 87 ? -22.461 -52.478 -17.268 1.00 22.24 78 ILE A O 1
ATOM 594 N N . ALA A 1 88 ? -22.086 -51.298 -15.388 1.00 34.60 79 ALA A N 1
ATOM 595 C CA . ALA A 1 88 ? -20.672 -51.666 -15.363 1.00 46.65 79 ALA A CA 1
ATOM 596 C C . ALA A 1 88 ? -20.477 -53.166 -15.186 1.00 57.33 79 ALA A C 1
ATOM 597 O O . ALA A 1 88 ? -19.459 -53.715 -15.624 1.00 59.84 79 ALA A O 1
ATOM 599 N N . ASN A 1 89 ? -21.428 -53.841 -14.544 1.00 66.12 80 ASN A N 1
ATOM 600 C CA . ASN A 1 89 ? -21.368 -55.283 -14.359 1.00 69.58 80 ASN A CA 1
ATOM 601 C C . ASN A 1 89 ? -22.007 -56.054 -15.506 1.00 69.63 80 ASN A C 1
ATOM 602 O O . ASN A 1 89 ? -21.969 -57.287 -15.500 1.00 70.64 80 ASN A O 1
ATOM 607 N N . SER A 1 90 ? -22.596 -55.367 -16.480 1.00 60.77 81 SER A N 1
ATOM 608 C CA . SER A 1 90 ? -23.224 -56.041 -17.603 1.00 53.09 81 SER A CA 1
ATOM 609 C C . SER A 1 90 ? -22.202 -56.271 -18.714 1.00 47.36 81 SER A C 1
ATOM 610 O O . SER A 1 90 ? -21.041 -55.865 -18.623 1.00 48.37 81 SER A O 1
ATOM 613 N N . ALA A 1 91 ? -22.639 -56.939 -19.781 1.00 43.12 82 ALA A N 1
ATOM 614 C CA . ALA A 1 91 ? -21.760 -57.192 -20.914 1.00 40.42 82 ALA A CA 1
ATOM 615 C C . ALA A 1 91 ? -21.574 -55.965 -21.797 1.00 38.36 82 ALA A C 1
ATOM 616 O O . ALA A 1 91 ? -20.563 -55.871 -22.501 1.00 37.13 82 ALA A O 1
ATOM 618 N N . GLU A 1 92 ? -22.515 -55.023 -21.764 1.00 38.70 83 GLU A N 1
ATOM 619 C CA . GLU A 1 92 ? -22.496 -53.852 -22.632 1.00 37.71 83 GLU A CA 1
ATOM 620 C C . GLU A 1 92 ? -21.649 -52.713 -22.078 1.00 33.35 83 GLU A C 1
ATOM 621 O O . GLU A 1 92 ? -21.661 -51.617 -22.653 1.00 30.16 83 GLU A O 1
ATOM 627 N N . ALA A 1 93 ? -20.910 -52.952 -20.990 1.00 34.08 84 ALA A N 1
ATOM 628 C CA . ALA A 1 93 ? -20.124 -51.890 -20.367 1.00 38.27 84 ALA A CA 1
ATOM 629 C C . ALA A 1 93 ? -19.117 -51.286 -21.336 1.00 39.27 84 ALA A C 1
ATOM 630 O O . ALA A 1 93 ? -18.743 -50.117 -21.191 1.00 44.99 84 ALA A O 1
ATOM 632 N N . GLY A 1 94 ? -18.667 -52.060 -22.323 1.00 46.39 85 GLY A N 1
ATOM 633 C CA . GLY A 1 94 ? -17.783 -51.503 -23.333 1.00 48.86 85 GLY A CA 1
ATOM 634 C C . GLY A 1 94 ? -18.487 -50.494 -24.220 1.00 49.99 85 GLY A C 1
ATOM 635 O O . GLY A 1 94 ? -17.957 -49.413 -24.495 1.00 50.50 85 GLY A O 1
ATOM 636 N N . ASP A 1 95 ? -19.698 -50.827 -24.674 1.00 47.76 86 ASP A N 1
ATOM 637 C CA . ASP A 1 95 ? -20.404 -49.916 -25.567 1.00 49.51 86 ASP A CA 1
ATOM 638 C C . ASP A 1 95 ? -21.004 -48.746 -24.797 1.00 45.96 86 ASP A C 1
ATOM 639 O O . ASP A 1 95 ? -21.067 -47.624 -25.312 1.00 40.40 86 ASP A O 1
ATOM 644 N N . ALA A 1 96 ? -21.438 -48.987 -23.559 1.00 48.25 87 ALA A N 1
ATOM 645 C CA . ALA A 1 96 ? -22.008 -47.928 -22.741 1.00 55.94 87 ALA A CA 1
ATOM 646 C C . ALA A 1 96 ? -20.944 -47.084 -22.055 1.00 61.07 87 ALA A C 1
ATOM 647 O O . ALA A 1 96 ? -21.249 -45.973 -21.610 1.00 63.14 87 ALA A O 1
ATOM 649 N N . GLY A 1 97 ? -19.714 -47.583 -21.958 1.00 64.73 88 GLY A N 1
ATOM 650 C CA . GLY A 1 97 ? -18.608 -46.814 -21.418 1.00 62.97 88 GLY A CA 1
ATOM 651 C C . GLY A 1 97 ? -18.788 -46.373 -19.981 1.00 55.56 88 GLY A C 1
ATOM 652 O O . GLY A 1 97 ? -18.603 -45.195 -19.663 1.00 53.74 88 GLY A O 1
ATOM 653 N N . VAL A 1 98 ? -19.150 -47.302 -19.103 1.00 46.35 89 VAL A N 1
ATOM 654 C CA . VAL A 1 98 ? -19.326 -47.019 -17.684 1.00 37.02 89 VAL A CA 1
ATOM 655 C C . VAL A 1 98 ? -18.428 -47.982 -16.926 1.00 32.54 89 VAL A C 1
ATOM 656 O O . VAL A 1 98 ? -18.672 -49.195 -16.925 1.00 37.95 89 VAL A O 1
ATOM 660 N N . HIS A 1 99 ? -17.390 -47.455 -16.283 1.00 31.20 90 HIS A N 1
ATOM 661 C CA . HIS A 1 99 ? -16.409 -48.310 -15.632 1.00 33.74 90 HIS A CA 1
ATOM 662 C C . HIS A 1 99 ? -16.122 -47.836 -14.215 1.00 34.15 90 HIS A C 1
ATOM 663 O O . HIS A 1 99 ? -16.127 -46.633 -13.932 1.00 38.74 90 HIS A O 1
ATOM 670 N N . LEU A 1 100 ? -15.871 -48.799 -13.329 1.00 31.68 91 LEU A N 1
ATOM 671 C CA . LEU A 1 100 ? -15.496 -48.490 -11.957 1.00 29.74 91 LEU A CA 1
ATOM 672 C C . LEU A 1 100 ? -14.092 -47.899 -11.908 1.00 32.52 91 LEU A C 1
ATOM 673 O O . LEU A 1 100 ? -13.149 -48.450 -12.486 1.00 29.78 91 LEU A O 1
ATOM 678 N N . VAL A 1 101 ? -13.963 -46.773 -11.213 1.00 36.23 92 VAL A N 1
ATOM 679 C CA . VAL A 1 101 ? -12.704 -46.064 -11.034 1.00 38.78 92 VAL A CA 1
ATOM 680 C C . VAL A 1 101 ? -12.464 -45.880 -9.544 1.00 40.75 92 VAL A C 1
ATOM 681 O O . VAL A 1 101 ? -13.320 -45.345 -8.830 1.00 42.33 92 VAL A O 1
ATOM 685 N N . SER A 1 102 ? -11.304 -46.320 -9.080 1.00 45.01 93 SER A N 1
ATOM 686 C CA . SER A 1 102 ? -10.886 -46.117 -7.704 1.00 46.66 93 SER A CA 1
ATOM 687 C C . SER A 1 102 ? -10.032 -44.862 -7.600 1.00 47.66 93 SER A C 1
ATOM 688 O O . SER A 1 102 ? -9.528 -44.336 -8.596 1.00 49.09 93 SER A O 1
ATOM 691 N N . GLY A 1 103 ? -9.876 -44.375 -6.379 1.00 39.40 94 GLY A N 1
ATOM 692 C CA . GLY A 1 103 ? -8.969 -43.269 -6.166 1.00 32.17 94 GLY A CA 1
ATOM 693 C C . GLY A 1 103 ? -9.193 -42.611 -4.821 1.00 31.15 94 GLY A C 1
ATOM 694 O O . GLY A 1 103 ? -9.840 -43.164 -3.924 1.00 35.53 94 GLY A O 1
ATOM 695 N N . TRP A 1 104 ? -8.631 -41.409 -4.709 1.00 24.44 95 TRP A N 1
ATOM 696 C CA . TRP A 1 104 ? -8.580 -40.698 -3.443 1.00 19.95 95 TRP A CA 1
ATOM 697 C C . TRP A 1 104 ? -8.953 -39.226 -3.592 1.00 20.80 95 TRP A C 1
ATOM 698 O O . TRP A 1 104 ? -8.699 -38.574 -4.618 1.00 21.05 95 TRP A O 1
ATOM 709 N N . GLN A 1 105 ? -9.585 -38.725 -2.532 1.00 26.00 96 GLN A N 1
ATOM 710 C CA . GLN A 1 105 ? -9.962 -37.326 -2.369 1.00 28.82 96 GLN A CA 1
ATOM 711 C C . GLN A 1 105 ? -9.178 -36.765 -1.189 1.00 31.39 96 GLN A C 1
ATOM 712 O O . GLN A 1 105 ? -9.412 -37.156 -0.040 1.00 36.96 96 GLN A O 1
ATOM 718 N N . ILE A 1 106 ? -8.276 -35.830 -1.467 1.00 27.93 97 ILE A N 1
ATOM 719 C CA . ILE A 1 106 ? -7.324 -35.378 -0.463 1.00 25.99 97 ILE A CA 1
ATOM 720 C C . ILE A 1 106 ? -7.859 -34.058 0.078 1.00 25.50 97 ILE A C 1
ATOM 721 O O . ILE A 1 106 ? -8.778 -33.463 -0.503 1.00 24.97 97 ILE A O 1
ATOM 726 N N . PHE A 1 107 ? -7.274 -33.569 1.170 1.00 26.84 98 PHE A N 1
ATOM 727 C CA . PHE A 1 107 ? -7.656 -32.276 1.714 1.00 27.71 98 PHE A CA 1
ATOM 728 C C . PHE A 1 107 ? -6.412 -31.587 2.251 1.00 28.96 98 PHE A C 1
ATOM 729 O O . PHE A 1 107 ? -5.520 -32.241 2.799 1.00 29.59 98 PHE A O 1
ATOM 737 N N . GLN A 1 108 ? -6.362 -30.264 2.095 1.00 31.82 99 GLN A N 1
ATOM 738 C CA . GLN A 1 108 ? -5.223 -29.505 2.600 1.00 33.76 99 GLN A CA 1
ATOM 739 C C . GLN A 1 108 ? -5.175 -29.530 4.122 1.00 38.02 99 GLN A C 1
ATOM 740 O O . GLN A 1 108 ? -4.091 -29.604 4.712 1.00 39.24 99 GLN A O 1
ATOM 746 N N . SER A 1 109 ? -6.335 -29.474 4.772 1.00 43.39 100 SER A N 1
ATOM 747 C CA . SER A 1 109 ? -6.438 -29.544 6.220 1.00 44.57 100 SER A CA 1
ATOM 748 C C . SER A 1 109 ? -7.531 -30.532 6.596 1.00 45.20 100 SER A C 1
ATOM 749 O O . SER A 1 109 ? -8.463 -30.770 5.824 1.00 49.85 100 SER A O 1
ATOM 752 N N . THR A 1 110 ? -7.408 -31.102 7.786 1.00 45.92 101 THR A N 1
ATOM 753 C CA . THR A 1 110 ? -8.390 -32.071 8.262 1.00 47.24 101 THR A CA 1
ATOM 754 C C . THR A 1 110 ? -9.739 -31.387 8.447 1.00 48.45 101 THR A C 1
ATOM 755 O O . THR A 1 110 ? -9.842 -30.452 9.251 1.00 57.22 101 THR A O 1
ATOM 759 N N . PRO A 1 111 ? -10.781 -31.797 7.729 1.00 46.00 102 PRO A N 1
ATOM 760 C CA . PRO A 1 111 ? -12.091 -31.165 7.906 1.00 18.71 102 PRO A CA 1
ATOM 761 C C . PRO A 1 111 ? -12.694 -31.509 9.259 1.00 40.23 102 PRO A C 1
ATOM 762 O O . PRO A 1 111 ? -12.289 -32.458 9.933 1.00 45.43 102 PRO A O 1
ATOM 766 N N . THR A 1 112 ? -13.687 -30.707 9.651 1.00 43.36 103 THR A N 1
ATOM 767 C CA . THR A 1 112 ? -14.360 -30.937 10.926 1.00 48.47 103 THR A CA 1
ATOM 768 C C . THR A 1 112 ? -15.102 -32.268 10.924 1.00 51.26 103 THR A C 1
ATOM 769 O O . THR A 1 112 ? -15.082 -32.999 11.922 1.00 50.85 103 THR A O 1
ATOM 773 N N . GLU A 1 113 ? -15.761 -32.602 9.815 1.00 54.14 104 GLU A N 1
ATOM 774 C CA . GLU A 1 113 ? -16.369 -33.912 9.626 1.00 55.67 104 GLU A CA 1
ATOM 775 C C . GLU A 1 113 ? -15.864 -34.498 8.317 1.00 57.09 104 GLU A C 1
ATOM 776 O O . GLU A 1 113 ? -15.932 -33.844 7.272 1.00 54.08 104 GLU A O 1
ATOM 782 N N . GLU A 1 114 ? -15.367 -35.733 8.377 1.00 62.34 105 GLU A N 1
ATOM 783 C CA . GLU A 1 114 ? -14.708 -36.374 7.249 1.00 57.66 105 GLU A CA 1
ATOM 784 C C . GLU A 1 114 ? -15.609 -37.358 6.515 1.00 57.12 105 GLU A C 1
ATOM 785 O O . GLU A 1 114 ? -15.112 -38.169 5.727 1.00 55.44 105 GLU A O 1
ATOM 791 N N . VAL A 1 115 ? -16.914 -37.309 6.753 1.00 50.90 106 VAL A N 1
ATOM 792 C CA . VAL A 1 115 ? -17.881 -38.169 6.088 1.00 46.34 106 VAL A CA 1
ATOM 793 C C . VAL A 1 115 ? -18.908 -37.273 5.405 1.00 41.77 106 VAL A C 1
ATOM 794 O O . VAL A 1 115 ? -19.607 -36.510 6.079 1.00 42.31 106 VAL A O 1
ATOM 798 N N . PRO A 1 116 ? -19.025 -37.309 4.077 1.00 36.72 107 PRO A N 1
ATOM 799 C CA . PRO A 1 116 ? -20.027 -36.477 3.403 1.00 34.78 107 PRO A CA 1
ATOM 800 C C . PRO A 1 116 ? -21.399 -37.129 3.403 1.00 35.42 107 PRO A C 1
ATOM 801 O O . PRO A 1 116 ? -21.608 -38.159 4.051 1.00 38.37 107 PRO A O 1
ATOM 805 N N . PHE A 1 117 ? -22.340 -36.539 2.674 1.00 36.33 108 PHE A N 1
ATOM 806 C CA . PHE A 1 117 ? -23.677 -37.102 2.561 1.00 39.03 108 PHE A CA 1
ATOM 807 C C . PHE A 1 117 ? -23.762 -38.232 1.544 1.00 41.17 108 PHE A C 1
ATOM 808 O O . PHE A 1 117 ? -24.837 -38.818 1.384 1.00 42.48 108 PHE A O 1
ATOM 816 N N . TRP A 1 118 ? -22.664 -38.555 0.859 1.00 38.12 109 TRP A N 1
ATOM 817 C CA . TRP A 1 118 ? -22.655 -39.583 -0.174 1.00 31.68 109 TRP A CA 1
ATOM 818 C C . TRP A 1 118 ? -21.637 -40.679 0.129 1.00 32.91 109 TRP A C 1
ATOM 819 O O . TRP A 1 118 ? -21.123 -41.327 -0.784 1.00 33.26 109 TRP A O 1
ATOM 830 N N . ALA A 1 119 ? -21.346 -40.905 1.410 1.00 36.66 110 ALA A N 1
ATOM 831 C CA . ALA A 1 119 ? -20.361 -41.917 1.776 1.00 38.18 110 ALA A CA 1
ATOM 832 C C . ALA A 1 119 ? -20.936 -43.326 1.692 1.00 40.12 110 ALA A C 1
ATOM 833 O O . ALA A 1 119 ? -20.267 -44.242 1.201 1.00 41.16 110 ALA A O 1
ATOM 835 N N . ASP A 1 120 ? -22.168 -43.518 2.160 1.00 42.88 111 ASP A N 1
ATOM 836 C CA . ASP A 1 120 ? -22.767 -44.846 2.234 1.00 43.63 111 ASP A CA 1
ATOM 837 C C . ASP A 1 120 ? -23.328 -45.333 0.903 1.00 44.03 111 ASP A C 1
ATOM 838 O O . ASP A 1 120 ? -23.786 -46.478 0.830 1.00 44.98 111 ASP A O 1
ATOM 843 N N . VAL A 1 121 ? -23.302 -44.512 -0.141 1.00 45.74 112 VAL A N 1
ATOM 844 C CA . VAL A 1 121 ? -23.757 -44.920 -1.467 1.00 44.76 112 VAL A CA 1
ATOM 845 C C . VAL A 1 121 ? -22.587 -45.317 -2.359 1.00 40.66 112 VAL A C 1
ATOM 846 O O . VAL A 1 121 ? -22.631 -46.348 -3.030 1.00 40.42 112 VAL A O 1
ATOM 850 N N . VAL A 1 122 ? -21.523 -44.511 -2.369 1.00 42.69 113 VAL A N 1
ATOM 851 C CA . VAL A 1 122 ? -20.328 -44.869 -3.120 1.00 42.18 113 VAL A CA 1
ATOM 852 C C . VAL A 1 122 ? -19.645 -46.056 -2.446 1.00 42.66 113 VAL A C 1
ATOM 853 O O . VAL A 1 122 ? -19.756 -46.262 -1.229 1.00 47.89 113 VAL A O 1
ATOM 857 N N . LEU A 1 123 ? -18.942 -46.856 -3.245 1.00 38.99 114 LEU A N 1
ATOM 858 C CA . LEU A 1 123 ? -18.375 -48.099 -2.740 1.00 36.64 114 LEU A CA 1
ATOM 859 C C . LEU A 1 123 ? -17.182 -47.832 -1.835 1.00 34.22 114 LEU A C 1
ATOM 860 O O . LEU A 1 123 ? -16.238 -47.133 -2.217 1.00 34.72 114 LEU A O 1
ATOM 865 N N . GLY A 1 124 ? -17.240 -48.391 -0.628 1.00 32.70 115 GLY A N 1
ATOM 866 C CA . GLY A 1 124 ? -16.120 -48.412 0.289 1.00 30.44 115 GLY A CA 1
ATOM 867 C C . GLY A 1 124 ? -15.513 -47.070 0.637 1.00 29.15 115 GLY A C 1
ATOM 868 O O . GLY A 1 124 ? -14.317 -46.854 0.417 1.00 28.53 115 GLY A O 1
ATOM 869 N N . PHE A 1 125 ? -16.316 -46.163 1.183 1.00 26.40 116 PHE A N 1
ATOM 870 C CA . PHE A 1 125 ? -15.777 -44.902 1.668 1.00 24.79 116 PHE A CA 1
ATOM 871 C C . PHE A 1 125 ? -14.971 -45.142 2.938 1.00 22.65 116 PHE A C 1
ATOM 872 O O . PHE A 1 125 ? -15.433 -45.819 3.862 1.00 22.67 116 PHE A O 1
ATOM 880 N N . ARG A 1 126 ? -13.761 -44.593 2.981 1.00 22.68 117 ARG A N 1
ATOM 881 C CA . ARG A 1 126 ? -12.862 -44.805 4.108 1.00 23.21 117 ARG A CA 1
ATOM 882 C C . ARG A 1 126 ? -11.853 -43.665 4.149 1.00 24.78 117 ARG A C 1
ATOM 883 O O . ARG A 1 126 ? -11.889 -42.742 3.330 1.00 24.45 117 ARG A O 1
ATOM 891 N N . LYS A 1 127 ? -10.950 -43.736 5.120 1.00 28.42 118 LYS A N 1
ATOM 892 C CA . LYS A 1 127 ? -9.891 -42.755 5.285 1.00 32.30 118 LYS A CA 1
ATOM 893 C C . LYS A 1 127 ? -8.586 -43.292 4.714 1.00 29.36 118 LYS A C 1
ATOM 894 O O . LYS A 1 127 ? -8.396 -44.502 4.566 1.00 27.91 118 LYS A O 1
ATOM 900 N N . MET A 1 128 ? -7.680 -42.373 4.397 1.00 30.12 119 MET A N 1
ATOM 901 C CA . MET A 1 128 ? -6.376 -42.766 3.889 1.00 32.34 119 MET A CA 1
ATOM 902 C C . MET A 1 128 ? -5.444 -43.098 5.046 1.00 32.69 119 MET A C 1
ATOM 903 O O . MET A 1 128 ? -5.384 -42.372 6.042 1.00 33.61 119 MET A O 1
ATOM 908 N N . THR A 1 129 ? -4.723 -44.209 4.912 1.00 35.34 120 THR A N 1
ATOM 909 C CA . THR A 1 129 ? -3.752 -44.606 5.917 1.00 36.68 120 THR A CA 1
ATOM 910 C C . THR A 1 129 ? -2.525 -43.696 5.860 1.00 33.43 120 THR A C 1
ATOM 911 O O . THR A 1 129 ? -2.365 -42.874 4.954 1.00 33.32 120 THR A O 1
ATOM 915 N N . GLU A 1 130 ? -1.648 -43.856 6.853 1.00 42.23 121 GLU A N 1
ATOM 916 C CA . GLU A 1 130 ? -0.416 -43.072 6.882 1.00 42.47 121 GLU A CA 1
ATOM 917 C C . GLU A 1 130 ? 0.433 -43.347 5.646 1.00 39.30 121 GLU A C 1
ATOM 918 O O . GLU A 1 130 ? 0.977 -42.417 5.032 1.00 40.82 121 GLU A O 1
ATOM 924 N N . ALA A 1 131 ? 0.538 -44.620 5.253 1.00 35.64 122 ALA A N 1
ATOM 925 C CA . ALA A 1 131 ? 1.271 -44.966 4.039 1.00 33.28 122 ALA A CA 1
ATOM 926 C C . ALA A 1 131 ? 0.622 -44.360 2.804 1.00 30.93 122 ALA A C 1
ATOM 927 O O . ALA A 1 131 ? 1.321 -44.006 1.847 1.00 27.20 122 ALA A O 1
ATOM 929 N N . GLU A 1 132 ? -0.705 -44.232 2.802 1.00 30.52 123 GLU A N 1
ATOM 930 C CA . GLU A 1 132 ? -1.382 -43.581 1.687 1.00 30.87 123 GLU A CA 1
ATOM 931 C C . GLU A 1 132 ? -1.227 -42.067 1.732 1.00 31.16 123 GLU A C 1
ATOM 932 O O . GLU A 1 132 ? -1.117 -41.430 0.678 1.00 30.90 123 GLU A O 1
ATOM 938 N N . LEU A 1 133 ? -1.212 -41.476 2.930 1.00 33.32 124 LEU A N 1
ATOM 939 C CA . LEU A 1 133 ? -0.934 -40.051 3.051 1.00 34.56 124 LEU A CA 1
ATOM 940 C C . LEU A 1 133 ? 0.492 -39.706 2.641 1.00 34.77 124 LEU A C 1
ATOM 941 O O . LEU A 1 133 ? 0.764 -38.550 2.302 1.00 37.09 124 LEU A O 1
ATOM 946 N N . LYS A 1 134 ? 1.406 -40.679 2.671 1.00 37.33 125 LYS A N 1
ATOM 947 C CA . LYS A 1 134 ? 2.779 -40.415 2.252 1.00 41.08 125 LYS A CA 1
ATOM 948 C C . LYS A 1 134 ? 2.910 -40.126 0.758 1.00 44.96 125 LYS A C 1
ATOM 949 O O . LYS A 1 134 ? 3.912 -39.532 0.347 1.00 45.14 125 LYS A O 1
ATOM 955 N N . LYS A 1 135 ? 1.936 -40.526 -0.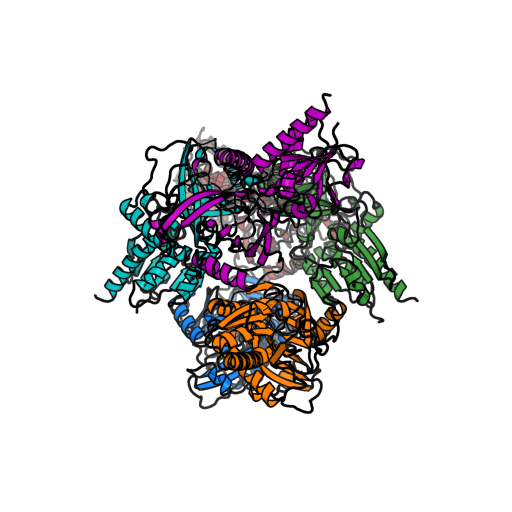065 1.00 49.64 126 LYS A N 1
ATOM 956 C CA . LYS A 1 135 ? 2.037 -40.273 -1.501 1.00 27.70 126 LYS A CA 1
ATOM 957 C C . LYS A 1 135 ? 1.971 -38.786 -1.836 1.00 42.24 126 LYS A C 1
ATOM 958 O O . LYS A 1 135 ? 2.409 -38.386 -2.920 1.00 47.08 126 LYS A O 1
ATOM 964 N N . PHE A 1 136 ? 1.444 -37.969 -0.929 1.00 43.09 127 PHE A N 1
ATOM 965 C CA . PHE A 1 136 ? 1.267 -36.532 -1.138 1.00 43.15 127 PHE A CA 1
ATOM 966 C C . PHE A 1 136 ? 1.829 -35.784 0.063 1.00 45.18 127 PHE A C 1
ATOM 967 O O . PHE A 1 136 ? 1.191 -35.772 1.138 1.00 45.18 127 PHE A O 1
ATOM 975 N N . PRO A 1 137 ? 2.999 -35.158 -0.063 1.00 49.36 128 PRO A N 1
ATOM 976 C CA . PRO A 1 137 ? 3.654 -34.565 1.111 1.00 53.08 128 PRO A CA 1
ATOM 977 C C . PRO A 1 137 ? 3.012 -33.270 1.581 1.00 56.90 128 PRO A C 1
ATOM 978 O O . PRO A 1 137 ? 3.089 -32.932 2.765 1.00 58.92 128 PRO A O 1
ATOM 982 N N . GLN A 1 138 ? 2.385 -32.527 0.669 1.00 62.64 129 GLN A N 1
ATOM 983 C CA . GLN A 1 138 ? 1.761 -31.254 1.008 1.00 69.61 129 GLN A CA 1
ATOM 984 C C . GLN A 1 138 ? 0.308 -31.405 1.441 1.00 73.06 129 GLN A C 1
ATOM 985 O O . GLN A 1 138 ? -0.492 -30.478 1.254 1.00 77.81 129 GLN A O 1
ATOM 991 N N . TYR A 1 139 ? -0.052 -32.544 2.026 1.00 67.40 130 TYR A N 1
ATOM 992 C CA . TYR A 1 139 ? -1.434 -32.842 2.366 1.00 55.77 130 TYR A CA 1
ATOM 993 C C . TYR A 1 139 ? -1.494 -33.602 3.681 1.00 56.91 130 TYR A C 1
ATOM 994 O O . TYR A 1 139 ? -0.680 -34.495 3.932 1.00 62.80 130 TYR A O 1
ATOM 1003 N N . VAL A 1 140 ? -2.479 -33.256 4.504 1.00 58.48 131 VAL A N 1
ATOM 1004 C CA . VAL A 1 140 ? -2.586 -33.765 5.867 1.00 60.30 131 VAL A CA 1
ATOM 1005 C C . VAL A 1 140 ? -3.601 -34.895 5.971 1.00 57.59 131 VAL A C 1
ATOM 1006 O O . VAL A 1 140 ? -3.335 -35.919 6.600 1.00 55.76 131 VAL A O 1
ATOM 1010 N N . PHE A 1 141 ? -4.776 -34.727 5.369 1.00 57.04 132 PHE A N 1
ATOM 1011 C CA . PHE A 1 141 ? -5.843 -35.711 5.467 1.00 56.05 132 PHE A CA 1
ATOM 1012 C C . PHE A 1 141 ? -6.290 -36.163 4.083 1.00 54.76 132 PHE A C 1
ATOM 1013 O O . PHE A 1 141 ? -6.177 -35.425 3.100 1.00 57.14 132 PHE A O 1
ATOM 1021 N N . GLY A 1 142 ? -6.811 -37.387 4.017 1.00 55.86 133 GLY A N 1
ATOM 1022 C CA . GLY A 1 142 ? -7.316 -37.919 2.766 1.00 55.86 133 GLY A CA 1
ATOM 1023 C C . GLY A 1 142 ? -8.409 -38.947 2.975 1.00 54.87 133 GLY A C 1
ATOM 1024 O O . GLY A 1 142 ? -8.586 -39.495 4.068 1.00 56.15 133 GLY A O 1
ATOM 1025 N N . GLN A 1 143 ? -9.132 -39.211 1.887 1.00 46.51 134 GLN A N 1
ATOM 1026 C CA . GLN A 1 143 ? -10.220 -40.171 1.818 1.00 42.47 134 GLN A CA 1
ATOM 1027 C C . GLN A 1 143 ? -9.992 -41.059 0.604 1.00 40.87 134 GLN A C 1
ATOM 1028 O O . GLN A 1 143 ? -9.390 -40.633 -0.383 1.00 39.77 134 GLN A O 1
ATOM 1034 N N . ALA A 1 144 ? -10.491 -42.290 0.668 1.00 37.31 135 ALA A N 1
ATOM 1035 C CA . ALA A 1 144 ? -10.306 -43.249 -0.413 1.00 33.84 135 ALA A CA 1
ATOM 1036 C C . ALA A 1 144 ? -11.635 -43.909 -0.736 1.00 32.93 135 ALA A C 1
ATOM 1037 O O . ALA A 1 144 ? -12.364 -44.313 0.175 1.00 34.87 135 ALA A O 1
ATOM 1039 N N . PHE A 1 145 ? -11.947 -44.030 -2.026 1.00 34.61 136 PHE A N 1
ATOM 1040 C CA . PHE A 1 145 ? -13.192 -44.680 -2.411 1.00 35.74 136 PHE A CA 1
ATOM 1041 C C . PHE A 1 145 ? -13.143 -45.071 -3.882 1.00 37.16 136 PHE A C 1
ATOM 1042 O O . PHE A 1 145 ? -12.221 -44.711 -4.622 1.00 37.95 136 PHE A O 1
ATOM 1050 N N . THR A 1 146 ? -14.168 -45.820 -4.287 1.00 41.49 137 THR A N 1
ATOM 1051 C CA . THR A 1 146 ? -14.321 -46.334 -5.642 1.00 45.72 137 THR A CA 1
ATOM 1052 C C . THR A 1 146 ? -15.704 -45.957 -6.151 1.00 47.64 137 THR A C 1
ATOM 1053 O O . THR A 1 146 ? -16.714 -46.353 -5.559 1.00 47.96 137 THR A O 1
ATOM 1057 N N . THR A 1 147 ? -15.736 -45.209 -7.261 1.00 48.41 138 THR A N 1
ATOM 1058 C CA . THR A 1 147 ? -16.982 -44.714 -7.903 1.00 45.31 138 THR A CA 1
ATOM 1059 C C . THR A 1 147 ? -17.037 -45.221 -9.345 1.00 42.95 138 THR A C 1
ATOM 1060 O O . THR A 1 147 ? -16.310 -46.172 -9.651 1.00 43.08 138 THR A O 1
ATOM 1064 N N . LEU A 1 148 ? -17.856 -44.600 -10.195 1.00 38.49 139 LEU A N 1
ATOM 1065 C CA . LEU A 1 148 ? -17.984 -45.007 -11.618 1.00 32.77 139 LEU A CA 1
ATOM 1066 C C . LEU A 1 148 ? -17.817 -43.785 -12.531 1.00 32.13 139 LEU A C 1
ATOM 1067 O O . LEU A 1 148 ? -18.401 -42.740 -12.211 1.00 30.52 139 LEU A O 1
ATOM 1072 N N . LYS A 1 149 ? -17.091 -43.919 -13.648 1.00 35.74 140 LYS A N 1
ATOM 1073 C CA . LYS A 1 149 ? -16.930 -42.810 -14.632 1.00 39.88 140 LYS A CA 1
ATOM 1074 C C . LYS A 1 149 ? -17.604 -43.196 -15.952 1.00 46.01 140 LYS A C 1
ATOM 1075 O O . LYS A 1 149 ? -17.409 -44.338 -16.389 1.00 50.96 140 LYS A O 1
ATOM 1081 N N . TYR A 1 150 ? -18.354 -42.276 -16.563 1.00 48.66 141 TYR A N 1
ATOM 1082 C CA . TYR A 1 150 ? -19.055 -42.553 -17.841 1.00 50.77 141 TYR A CA 1
ATOM 1083 C C . TYR A 1 150 ? -18.379 -41.774 -18.967 1.00 53.52 141 TYR A C 1
ATOM 1084 O O . TYR A 1 150 ? -18.207 -40.552 -18.822 1.00 55.14 141 TYR A O 1
ATOM 1093 N N . GLU A 1 151 ? -18.029 -42.452 -20.065 1.00 58.34 142 GLU A N 1
ATOM 1094 C CA . GLU A 1 151 ? -17.407 -41.763 -21.226 1.00 58.74 142 GLU A CA 1
ATOM 1095 C C . GLU A 1 151 ? -18.522 -41.206 -22.112 1.00 59.87 142 GLU A C 1
ATOM 1096 O O . GLU A 1 151 ? -19.293 -42.015 -22.640 1.00 60.68 142 GLU A O 1
ATOM 1102 N N . GLY A 1 152 ? -18.590 -39.883 -22.276 1.00 46.94 143 GLY A N 1
ATOM 1103 C CA . GLY A 1 152 ? -19.701 -39.253 -23.018 1.00 49.59 143 GLY A CA 1
ATOM 1104 C C . GLY A 1 152 ? -19.753 -39.631 -24.477 1.00 47.94 143 GLY A C 1
ATOM 1105 O O . GLY A 1 152 ? -20.845 -39.934 -24.967 1.00 50.25 143 GLY A O 1
ATOM 1106 N N . PRO A 1 153 ? -18.619 -39.644 -25.196 1.00 46.43 144 PRO A N 1
ATOM 1107 C CA . PRO A 1 153 ? -18.625 -39.952 -26.615 1.00 45.36 144 PRO A CA 1
ATOM 1108 C C . PRO A 1 153 ? -18.931 -41.437 -26.841 1.00 44.72 144 PRO A C 1
ATOM 1109 O O . PRO A 1 153 ? -18.942 -41.869 -27.970 1.00 45.60 144 PRO A O 1
ATOM 1113 N N . ALA A 1 154 ? -19.157 -42.168 -25.752 1.00 44.20 145 ALA A N 1
ATOM 1114 C CA . ALA A 1 154 ? -19.542 -43.574 -25.763 1.00 40.71 145 ALA A CA 1
ATOM 1115 C C . ALA A 1 154 ? -20.853 -43.835 -25.042 1.00 37.92 145 ALA A C 1
ATOM 1116 O O . ALA A 1 154 ? -21.668 -44.626 -25.521 1.00 38.53 145 ALA A O 1
ATOM 1118 N N . TYR A 1 155 ? -21.080 -43.179 -23.902 1.00 35.04 146 TYR A N 1
ATOM 1119 C CA . TYR A 1 155 ? -22.310 -43.399 -23.149 1.00 30.55 146 TYR A CA 1
ATOM 1120 C C . TYR A 1 155 ? -23.517 -42.794 -23.853 1.00 27.97 146 TYR A C 1
ATOM 1121 O O . TYR A 1 155 ? -24.577 -43.426 -23.920 1.00 25.69 146 TYR A O 1
ATOM 1130 N N . LEU A 1 156 ? -23.385 -41.577 -24.381 1.00 30.18 147 LEU A N 1
ATOM 1131 C CA . LEU A 1 156 ? -24.550 -40.960 -25.013 1.00 34.05 147 LEU A CA 1
ATOM 1132 C C . LEU A 1 156 ? -24.993 -41.686 -26.288 1.00 38.14 147 LEU A C 1
ATOM 1133 O O . LEU A 1 156 ? -26.206 -41.841 -26.497 1.00 44.63 147 LEU A O 1
ATOM 1138 N N . PRO A 1 157 ? -24.084 -42.147 -27.161 1.00 36.42 148 PRO A N 1
ATOM 1139 C CA . PRO A 1 157 ? -24.544 -42.950 -28.309 1.00 39.17 148 PRO A CA 1
ATOM 1140 C C . PRO A 1 157 ? -25.286 -44.212 -27.899 1.00 46.36 148 PRO A C 1
ATOM 1141 O O . PRO A 1 157 ? -26.210 -44.641 -28.602 1.00 53.20 148 PRO A O 1
ATOM 1145 N N . TRP A 1 158 ? -24.919 -44.811 -26.766 1.00 42.66 149 TRP A N 1
ATOM 1146 C CA . TRP A 1 158 ? -25.625 -45.990 -26.277 1.00 39.84 149 TRP A CA 1
ATOM 1147 C C . TRP A 1 158 ? -27.061 -45.646 -25.886 1.00 37.68 149 TRP A C 1
ATOM 1148 O O . TRP A 1 158 ? -28.007 -46.383 -26.206 1.00 35.37 149 TRP A O 1
ATOM 1159 N N . LEU A 1 159 ? -27.245 -44.517 -25.197 1.00 39.19 150 LEU A N 1
ATOM 1160 C CA . LEU A 1 159 ? -28.593 -44.057 -24.881 1.00 41.27 150 LEU A CA 1
ATOM 1161 C C . LEU A 1 159 ? -29.387 -43.779 -26.151 1.00 44.74 150 LEU A C 1
ATOM 1162 O O . LEU A 1 159 ? -30.596 -44.041 -26.208 1.00 44.04 150 LEU A O 1
ATOM 1167 N N . GLU A 1 160 ? -28.725 -43.247 -27.184 1.00 47.80 151 GLU A N 1
ATOM 1168 C CA . GLU A 1 160 ? -29.410 -43.066 -28.461 1.00 52.73 151 GLU A CA 1
ATOM 1169 C C . GLU A 1 160 ? -29.861 -44.398 -29.044 1.00 54.13 151 GLU A C 1
ATOM 1170 O O . GLU A 1 160 ? -30.979 -44.506 -29.561 1.00 57.02 151 GLU A O 1
ATOM 1176 N N . LYS A 1 161 ? -29.001 -45.418 -28.993 1.00 55.03 152 LYS A N 1
ATOM 1177 C CA . LYS A 1 161 ? -29.395 -46.717 -29.534 1.00 60.85 152 LYS A CA 1
ATOM 1178 C C . LYS A 1 161 ? -30.535 -47.338 -28.734 1.00 65.15 152 LYS A C 1
ATOM 1179 O O . LYS A 1 161 ? -31.294 -48.153 -29.273 1.00 67.36 152 LYS A O 1
ATOM 1185 N N . ARG A 1 162 ? -30.675 -46.972 -27.456 1.00 61.65 153 ARG A N 1
ATOM 1186 C CA . ARG A 1 162 ? -31.834 -47.439 -26.693 1.00 59.79 153 ARG A CA 1
ATOM 1187 C C . ARG A 1 162 ? -33.109 -46.700 -27.095 1.00 57.34 153 ARG A C 1
ATOM 1188 O O . ARG A 1 162 ? -34.154 -47.324 -27.330 1.00 55.83 153 ARG A O 1
ATOM 1196 N N . ILE A 1 163 ? -33.050 -45.367 -27.170 1.00 56.28 154 ILE A N 1
ATOM 1197 C CA . ILE A 1 163 ? -34.249 -44.602 -27.520 1.00 56.55 154 ILE A CA 1
ATOM 1198 C C . ILE A 1 163 ? -34.707 -44.918 -28.939 1.00 56.60 154 ILE A C 1
ATOM 1199 O O . ILE A 1 163 ? -35.907 -44.863 -29.239 1.00 58.11 154 ILE A O 1
ATOM 1204 N N . LYS A 1 164 ? -33.773 -45.253 -29.834 1.00 57.11 155 LYS A N 1
ATOM 1205 C CA . LYS A 1 164 ? -34.168 -45.687 -31.170 1.00 57.99 155 LYS A CA 1
ATOM 1206 C C . LYS A 1 164 ? -34.972 -46.978 -31.108 1.00 56.40 155 LYS A C 1
ATOM 1207 O O . LYS A 1 164 ? -35.938 -47.151 -31.860 1.00 57.18 155 LYS A O 1
ATOM 1213 N N . GLY A 1 165 ? -34.590 -47.895 -30.216 1.00 53.10 156 GLY A N 1
ATOM 1214 C CA . GLY A 1 165 ? -35.392 -49.091 -30.017 1.00 52.60 156 GLY A CA 1
ATOM 1215 C C . GLY A 1 165 ? -36.755 -48.776 -29.435 1.00 52.41 156 GLY A C 1
ATOM 1216 O O . GLY A 1 165 ? -37.746 -49.443 -29.748 1.00 53.98 156 GLY A O 1
ATOM 1217 N N . SER A 1 166 ? -36.824 -47.757 -28.574 1.00 50.00 157 SER A N 1
ATOM 1218 C CA . SER A 1 166 ? -38.121 -47.322 -28.061 1.00 49.02 157 SER A CA 1
ATOM 1219 C C . SER A 1 166 ? -39.022 -46.821 -29.186 1.00 50.60 157 SER A C 1
ATOM 1220 O O . SER A 1 166 ? -40.224 -47.112 -29.205 1.00 49.08 157 SER A O 1
ATOM 1223 N N . GLY A 1 167 ? -38.462 -46.063 -30.128 1.00 50.37 158 GLY A N 1
ATOM 1224 C CA . GLY A 1 167 ? -39.229 -45.575 -31.256 1.00 49.15 158 GLY A CA 1
ATOM 1225 C C . GLY A 1 167 ? -39.027 -44.106 -31.565 1.00 47.93 158 GLY A C 1
ATOM 1226 O O . GLY A 1 167 ? -39.712 -43.556 -32.430 1.00 50.54 158 GLY A O 1
ATOM 1227 N N . GLY A 1 168 ? -38.091 -43.455 -30.871 1.00 45.12 159 GLY A N 1
ATOM 1228 C CA . GLY A 1 168 ? -37.826 -42.053 -31.115 1.00 45.85 159 GLY A CA 1
ATOM 1229 C C . GLY A 1 168 ? -36.864 -41.822 -32.268 1.00 45.66 159 GLY A C 1
ATOM 1230 O O . GLY A 1 168 ? -36.207 -42.734 -32.769 1.00 44.36 159 GLY A O 1
ATOM 1231 N N . TRP A 1 169 ? -36.786 -40.563 -32.697 1.00 46.87 160 TRP A N 1
ATOM 1232 C CA . TRP A 1 169 ? -35.885 -40.172 -33.771 1.00 49.77 160 TRP A CA 1
ATOM 1233 C C . TRP A 1 169 ? -35.260 -38.822 -33.447 1.00 47.85 160 TRP A C 1
ATOM 1234 O O . TRP A 1 169 ? -35.781 -38.046 -32.642 1.00 46.69 160 TRP A O 1
ATOM 1245 N N . THR A 1 170 ? -34.126 -38.556 -34.089 1.00 50.99 161 THR A N 1
ATOM 1246 C CA . THR A 1 170 ? -33.307 -37.382 -33.815 1.00 50.53 161 THR A CA 1
ATOM 1247 C C . THR A 1 170 ? -33.450 -36.385 -34.956 1.00 50.75 161 THR A C 1
ATOM 1248 O O . THR A 1 170 ? -33.077 -36.684 -36.095 1.00 53.18 161 THR A O 1
ATOM 1252 N N . LEU A 1 171 ? -33.977 -35.204 -34.649 1.00 45.81 162 LEU A N 1
ATOM 1253 C CA . LEU A 1 171 ? -34.057 -34.103 -35.600 1.00 45.29 162 LEU A CA 1
ATOM 1254 C C . LEU A 1 171 ? -33.090 -33.011 -35.172 1.00 42.31 162 LEU A C 1
ATOM 1255 O O . LEU A 1 171 ? -33.069 -32.619 -34.002 1.00 32.21 162 LEU A O 1
ATOM 1260 N N . THR A 1 172 ? -32.297 -32.522 -36.116 1.00 32.55 163 THR A N 1
ATOM 1261 C CA . THR A 1 172 ? -31.321 -31.470 -35.852 1.00 62.21 163 THR A CA 1
ATOM 1262 C C . THR A 1 172 ? -31.850 -30.169 -36.453 1.00 62.83 163 THR A C 1
ATOM 1263 O O . THR A 1 172 ? -31.673 -29.905 -37.646 1.00 61.31 163 THR A O 1
ATOM 1267 N N . ARG A 1 173 ? -32.506 -29.365 -35.619 1.00 65.75 164 ARG A N 1
ATOM 1268 C CA . ARG A 1 173 ? -33.008 -28.060 -36.021 1.00 76.36 164 ARG A CA 1
ATOM 1269 C C . ARG A 1 173 ? -32.868 -27.090 -34.859 1.00 81.20 164 ARG A C 1
ATOM 1270 O O . ARG A 1 173 ? -32.734 -27.487 -33.699 1.00 93.06 164 ARG A O 1
ATOM 1278 N N . ARG A 1 174 ? -32.906 -25.804 -35.192 1.00 95.59 165 ARG A N 1
ATOM 1279 C CA . ARG A 1 174 ? -32.817 -24.736 -34.207 1.00 101.28 165 ARG A CA 1
ATOM 1280 C C . ARG A 1 174 ? -34.212 -24.373 -33.710 1.00 100.09 165 ARG A C 1
ATOM 1281 O O . ARG A 1 174 ? -35.153 -24.255 -34.502 1.00 104.73 165 ARG A O 1
ATOM 1289 N N . ILE A 1 175 ? -34.345 -24.222 -32.396 1.00 92.26 166 ILE A N 1
ATOM 1290 C CA . ILE A 1 175 ? -35.608 -23.859 -31.765 1.00 85.04 166 ILE A CA 1
ATOM 1291 C C . ILE A 1 175 ? -35.361 -22.564 -31.005 1.00 82.81 166 ILE A C 1
ATOM 1292 O O . ILE A 1 175 ? -34.869 -22.582 -29.871 1.00 87.53 166 ILE A O 1
ATOM 1297 N N . GLU A 1 176 ? -35.703 -21.433 -31.623 1.00 77.00 167 GLU A N 1
ATOM 1298 C CA . GLU A 1 176 ? -35.501 -20.153 -30.955 1.00 80.49 167 GLU A CA 1
ATOM 1299 C C . GLU A 1 176 ? -36.536 -19.937 -29.859 1.00 77.63 167 GLU A C 1
ATOM 1300 O O . GLU A 1 176 ? -36.208 -19.435 -28.778 1.00 78.35 167 GLU A O 1
ATOM 1306 N N . ASP A 1 177 ? -37.788 -20.309 -30.118 1.00 71.45 168 ASP A N 1
ATOM 1307 C CA . ASP A 1 177 ? -38.854 -20.212 -29.132 1.00 67.69 168 ASP A CA 1
ATOM 1308 C C . ASP A 1 177 ? -39.613 -21.529 -29.079 1.00 59.53 168 ASP A C 1
ATOM 1309 O O . ASP A 1 177 ? -39.677 -22.264 -30.067 1.00 59.39 168 ASP A O 1
ATOM 1314 N N . LEU A 1 178 ? -40.191 -21.818 -27.910 1.00 54.54 169 LEU A N 1
ATOM 1315 C CA . LEU A 1 178 ? -40.817 -23.118 -27.692 1.00 48.52 169 LEU A CA 1
ATOM 1316 C C . LEU A 1 178 ? -42.094 -23.280 -28.508 1.00 47.31 169 LEU A C 1
ATOM 1317 O O . LEU A 1 178 ? -42.470 -24.409 -28.846 1.00 47.94 169 LEU A O 1
ATOM 1322 N N . TRP A 1 179 ? -42.761 -22.172 -28.845 1.00 46.89 170 TRP A N 1
ATOM 1323 C CA . TRP A 1 179 ? -44.057 -22.248 -29.508 1.00 47.75 170 TRP A CA 1
ATOM 1324 C C . TRP A 1 179 ? -43.982 -22.940 -30.864 1.00 47.70 170 TRP A C 1
ATOM 1325 O O . TRP A 1 179 ? -45.027 -23.301 -31.417 1.00 48.47 170 TRP A O 1
ATOM 1336 N N . GLU A 1 180 ? -42.778 -23.140 -31.409 1.00 47.31 171 GLU A N 1
ATOM 1337 C CA . GLU A 1 180 ? -42.651 -23.890 -32.656 1.00 50.05 171 GLU A CA 1
ATOM 1338 C C . GLU A 1 180 ? -43.183 -25.308 -32.516 1.00 50.64 171 GLU A C 1
ATOM 1339 O O . GLU A 1 180 ? -43.605 -25.913 -33.509 1.00 46.40 171 GLU A O 1
ATOM 1345 N N . LEU A 1 181 ? -43.176 -25.856 -31.303 1.00 56.87 172 LEU A N 1
ATOM 1346 C CA . LEU A 1 181 ? -43.639 -27.219 -31.093 1.00 65.73 172 LEU A CA 1
ATOM 1347 C C . LEU A 1 181 ? -45.134 -27.310 -30.824 1.00 75.01 172 LEU A C 1
ATOM 1348 O O . LEU A 1 181 ? -45.688 -28.413 -30.877 1.00 76.66 172 LEU A O 1
ATOM 1353 N N . HIS A 1 182 ? -45.797 -26.185 -30.550 1.00 77.70 173 HIS A N 1
ATOM 1354 C CA . HIS A 1 182 ? -47.202 -26.228 -30.150 1.00 79.38 173 HIS A CA 1
ATOM 1355 C C . HIS A 1 182 ? -48.129 -26.750 -31.242 1.00 79.79 173 HIS A C 1
ATOM 1356 O O . HIS A 1 182 ? -48.926 -27.660 -30.954 1.00 80.75 173 HIS A O 1
ATOM 1363 N N . PRO A 1 183 ? -48.103 -26.237 -32.493 1.00 76.78 174 PRO A N 1
ATOM 1364 C CA . PRO A 1 183 ? -49.108 -26.675 -33.475 1.00 76.38 174 PRO A CA 1
ATOM 1365 C C . PRO A 1 183 ? -49.051 -28.159 -33.813 1.00 73.03 174 PRO A C 1
ATOM 1366 O O . PRO A 1 183 ? -49.845 -28.636 -34.630 1.00 74.87 174 PRO A O 1
ATOM 1370 N N . SER A 1 184 ? -48.133 -28.902 -33.194 1.00 71.75 175 SER A N 1
ATOM 1371 C CA . SER A 1 184 ? -48.004 -30.328 -33.470 1.00 71.40 175 SER A CA 1
ATOM 1372 C C . SER A 1 184 ? -47.912 -31.141 -32.186 1.00 73.33 175 SER A C 1
ATOM 1373 O O . SER A 1 184 ? -48.768 -31.991 -31.919 1.00 75.22 175 SER A O 1
ATOM 1376 N N . PHE A 1 185 ? -46.881 -30.886 -31.387 1.00 73.71 176 PHE A N 1
ATOM 1377 C CA . PHE A 1 185 ? -46.590 -31.713 -30.226 1.00 76.23 176 PHE A CA 1
ATOM 1378 C C . PHE A 1 185 ? -47.542 -31.417 -29.074 1.00 82.43 176 PHE A C 1
ATOM 1379 O O . PHE A 1 185 ? -48.066 -30.308 -28.939 1.00 82.66 176 PHE A O 1
ATOM 1387 N N . ASP A 1 186 ? -47.760 -32.432 -28.236 1.00 89.71 177 ASP A N 1
ATOM 1388 C CA . ASP A 1 186 ? -48.624 -32.272 -27.066 1.00 89.79 177 ASP A CA 1
ATOM 1389 C C . ASP A 1 186 ? -47.874 -31.583 -25.929 1.00 88.03 177 ASP A C 1
ATOM 1390 O O . ASP A 1 186 ? -48.189 -30.449 -25.557 1.00 90.28 177 ASP A O 1
ATOM 1395 N N . ILE A 1 187 ? -46.874 -32.259 -25.369 1.00 60.54 178 ILE A N 1
ATOM 1396 C CA . ILE A 1 187 ? -46.118 -31.746 -24.235 1.00 55.18 178 ILE A CA 1
ATOM 1397 C C . ILE A 1 187 ? -44.641 -31.711 -24.607 1.00 51.78 178 ILE A C 1
ATOM 1398 O O . ILE A 1 187 ? -44.152 -32.553 -25.368 1.00 48.33 178 ILE A O 1
ATOM 1403 N N . VAL A 1 188 ? -43.934 -30.715 -24.078 1.00 52.44 179 VAL A N 1
ATOM 1404 C CA . VAL A 1 188 ? -42.528 -30.487 -24.386 1.00 19.95 179 VAL A CA 1
ATOM 1405 C C . VAL A 1 188 ? -41.705 -30.694 -23.123 1.00 27.64 179 VAL A C 1
ATOM 1406 O O . VAL A 1 188 ? -42.123 -30.306 -22.027 1.00 31.30 179 VAL A O 1
ATOM 1410 N N . VAL A 1 189 ? -40.535 -31.307 -23.281 1.00 27.86 180 VAL A N 1
ATOM 1411 C CA . VAL A 1 189 ? -39.593 -31.526 -22.190 1.00 24.47 180 VAL A CA 1
ATOM 1412 C C . VAL A 1 189 ? -38.365 -30.672 -22.476 1.00 23.98 180 VAL A C 1
ATOM 1413 O O . VAL A 1 189 ? -37.623 -30.936 -23.430 1.00 24.98 180 VAL A O 1
ATOM 1417 N N . ASN A 1 190 ? -38.141 -29.652 -21.650 1.00 23.12 181 ASN A N 1
ATOM 1418 C CA . ASN A 1 190 ? -37.033 -28.717 -21.845 1.00 23.23 181 ASN A CA 1
ATOM 1419 C C . ASN A 1 190 ? -35.789 -29.285 -21.171 1.00 24.30 181 ASN A C 1
ATOM 1420 O O . ASN A 1 190 ? -35.662 -29.250 -19.945 1.00 25.87 181 ASN A O 1
ATOM 1425 N N . CYS A 1 191 ? -34.862 -29.810 -21.976 1.00 25.84 182 CYS A N 1
ATOM 1426 C CA . CYS A 1 191 ? -33.590 -30.329 -21.483 1.00 28.06 182 CYS A CA 1
ATOM 1427 C C . CYS A 1 191 ? -32.417 -29.718 -22.240 1.00 27.00 182 CYS A C 1
ATOM 1428 O O . CYS A 1 191 ? -31.394 -30.376 -22.447 1.00 26.16 182 CYS A O 1
ATOM 1431 N N . SER A 1 192 ? -32.550 -28.459 -22.658 1.00 27.16 183 SER A N 1
ATOM 1432 C CA . SER A 1 192 ? -31.538 -27.803 -23.477 1.00 27.44 183 SER A CA 1
ATOM 1433 C C . SER A 1 192 ? -30.349 -27.293 -22.675 1.00 29.00 183 SER A C 1
ATOM 1434 O O . SER A 1 192 ? -29.453 -26.677 -23.262 1.00 33.01 183 SER A O 1
ATOM 1437 N N . GLY A 1 193 ? -30.313 -27.530 -21.366 1.00 29.96 184 GLY A N 1
ATOM 1438 C CA . GLY A 1 193 ? -29.171 -27.096 -20.579 1.00 30.00 184 GLY A CA 1
ATOM 1439 C C . GLY A 1 193 ? -29.014 -25.590 -20.599 1.00 32.97 184 GLY A C 1
ATOM 1440 O O . GLY A 1 193 ? -29.989 -24.837 -20.482 1.00 39.47 184 GLY A O 1
ATOM 1441 N N . LEU A 1 194 ? -27.765 -25.139 -20.762 1.00 27.98 185 LEU A N 1
ATOM 1442 C CA . LEU A 1 194 ? -27.481 -23.706 -20.767 1.00 25.87 185 LEU A CA 1
ATOM 1443 C C . LEU A 1 194 ? -28.292 -22.977 -21.828 1.00 28.45 185 LEU A C 1
ATOM 1444 O O . LEU A 1 194 ? -28.721 -21.836 -21.607 1.00 29.42 185 LEU A O 1
ATOM 1449 N N . GLY A 1 195 ? -28.525 -23.625 -22.973 1.00 30.46 186 GLY A N 1
ATOM 1450 C CA . GLY A 1 195 ? -29.342 -23.021 -24.011 1.00 32.36 186 GLY A CA 1
ATOM 1451 C C . GLY A 1 195 ? -30.680 -22.521 -23.506 1.00 34.12 186 GLY A C 1
ATOM 1452 O O . GLY A 1 195 ? -31.168 -21.482 -23.959 1.00 38.54 186 GLY A O 1
ATOM 1453 N N . SER A 1 196 ? -31.269 -23.223 -22.531 1.00 32.61 187 SER A N 1
ATOM 1454 C CA . SER A 1 196 ? -32.574 -22.836 -22.002 1.00 33.38 187 SER A CA 1
ATOM 1455 C C . SER A 1 196 ? -32.608 -21.397 -21.500 1.00 33.10 187 SER A C 1
ATOM 1456 O O . SER A 1 196 ? -33.702 -20.845 -21.329 1.00 33.77 187 SER A O 1
ATOM 1459 N N . ARG A 1 197 ? -31.444 -20.782 -21.257 1.00 35.91 188 ARG A N 1
ATOM 1460 C CA . ARG A 1 197 ? -31.404 -19.362 -20.916 1.00 38.25 188 ARG A CA 1
ATOM 1461 C C . ARG A 1 197 ? -32.212 -18.536 -21.909 1.00 42.97 188 ARG A C 1
ATOM 1462 O O . ARG A 1 197 ? -32.972 -17.640 -21.524 1.00 42.51 188 ARG A O 1
ATOM 1470 N N . GLN A 1 198 ? -32.061 -18.832 -23.199 1.00 51.60 189 GLN A N 1
ATOM 1471 C CA . GLN A 1 198 ? -32.859 -18.170 -24.222 1.00 53.37 189 GLN A CA 1
ATOM 1472 C C . GLN A 1 198 ? -34.228 -18.820 -24.381 1.00 53.79 189 GLN A C 1
ATOM 1473 O O . GLN A 1 198 ? -35.192 -18.141 -24.756 1.00 55.46 189 GLN A O 1
ATOM 1479 N N . LEU A 1 199 ? -34.341 -20.117 -24.088 1.00 48.89 190 LEU A N 1
ATOM 1480 C CA . LEU A 1 199 ? -35.592 -20.828 -24.342 1.00 44.26 190 LEU A CA 1
ATOM 1481 C C . LEU A 1 199 ? -36.663 -20.430 -23.334 1.00 42.34 190 LEU A C 1
ATOM 1482 O O . LEU A 1 199 ? -37.740 -19.952 -23.709 1.00 42.73 190 LEU A O 1
ATOM 1487 N N . ALA A 1 200 ? -36.381 -20.614 -22.046 1.00 42.04 191 ALA A N 1
ATOM 1488 C CA . ALA A 1 200 ? -37.329 -20.307 -20.984 1.00 41.04 191 ALA A CA 1
ATOM 1489 C C . ALA A 1 200 ? -37.167 -18.901 -20.422 1.00 46.38 191 ALA A C 1
ATOM 1490 O O . ALA A 1 200 ? -37.925 -18.519 -19.523 1.00 42.94 191 ALA A O 1
ATOM 1492 N N . GLY A 1 201 ? -36.201 -18.126 -20.916 1.00 53.36 192 GLY A N 1
ATOM 1493 C CA . GLY A 1 201 ? -36.002 -16.762 -20.470 1.00 61.06 192 GLY A CA 1
ATOM 1494 C C . GLY A 1 201 ? -35.480 -16.602 -19.061 1.00 62.87 192 GLY A C 1
ATOM 1495 O O . GLY A 1 201 ? -35.211 -15.467 -18.648 1.00 67.25 192 GLY A O 1
ATOM 1496 N N . ASP A 1 202 ? -35.326 -17.687 -18.307 1.00 64.51 193 ASP A N 1
ATOM 1497 C CA . ASP A 1 202 ? -34.824 -17.592 -16.943 1.00 70.31 193 ASP A CA 1
ATOM 1498 C C . ASP A 1 202 ? -33.358 -17.178 -16.945 1.00 70.14 193 ASP A C 1
ATOM 1499 O O . ASP A 1 202 ? -32.529 -17.790 -17.626 1.00 75.96 193 ASP A O 1
ATOM 1504 N N . SER A 1 203 ? -33.041 -16.135 -16.183 1.00 66.12 194 SER A N 1
ATOM 1505 C CA . SER A 1 203 ? -31.681 -15.623 -16.096 1.00 63.43 194 SER A CA 1
ATOM 1506 C C . SER A 1 203 ? -30.905 -16.199 -14.920 1.00 59.66 194 SER A C 1
ATOM 1507 O O . SER A 1 203 ? -29.741 -15.831 -14.728 1.00 61.28 194 SER A O 1
ATOM 1510 N N . LYS A 1 204 ? -31.519 -17.083 -14.129 1.00 57.36 195 LYS A N 1
ATOM 1511 C CA . LYS A 1 204 ? -30.811 -17.687 -13.004 1.00 54.12 195 LYS A CA 1
ATOM 1512 C C . LYS A 1 204 ? -29.653 -18.551 -13.484 1.00 50.32 195 LYS A C 1
ATOM 1513 O O . LYS A 1 204 ? -28.572 -18.547 -12.883 1.00 48.18 195 LYS A O 1
ATOM 1519 N N . ILE A 1 205 ? -29.863 -19.303 -14.564 1.00 46.44 196 ILE A N 1
ATOM 1520 C CA . ILE A 1 205 ? -28.805 -20.140 -15.111 1.00 36.28 196 ILE A CA 1
ATOM 1521 C C . ILE A 1 205 ? -27.750 -19.258 -15.765 1.00 29.49 196 ILE A C 1
ATOM 1522 O O . ILE A 1 205 ? -28.067 -18.338 -16.530 1.00 27.71 196 ILE A O 1
ATOM 1527 N N . PHE A 1 206 ? -26.490 -19.514 -15.446 1.00 23.39 197 PHE A N 1
ATOM 1528 C CA . PHE A 1 206 ? -25.389 -18.797 -16.067 1.00 18.67 197 PHE A CA 1
ATOM 1529 C C . PHE A 1 206 ? -24.263 -19.778 -16.336 1.00 15.31 197 PHE A C 1
ATOM 1530 O O . PHE A 1 206 ? -24.209 -20.855 -15.729 1.00 15.94 197 PHE A O 1
ATOM 1538 N N . PRO A 1 207 ? -23.367 -19.462 -17.270 1.00 12.29 198 PRO A N 1
ATOM 1539 C CA . PRO A 1 207 ? -22.334 -20.433 -17.639 1.00 11.09 198 PRO A CA 1
ATOM 1540 C C . PRO A 1 207 ? -21.096 -20.325 -16.771 1.00 15.04 198 PRO A C 1
ATOM 1541 O O . PRO A 1 207 ? -20.506 -19.249 -16.637 1.00 18.63 198 PRO A O 1
ATOM 1545 N N . VAL A 1 208 ? -20.701 -21.436 -16.167 1.00 17.19 199 VAL A N 1
ATOM 1546 C CA . VAL A 1 208 ? -19.425 -21.533 -15.472 1.00 19.10 199 VAL A CA 1
ATOM 1547 C C . VAL A 1 208 ? -18.432 -22.181 -16.426 1.00 27.82 199 VAL A C 1
ATOM 1548 O O . VAL A 1 208 ? -18.563 -23.361 -16.766 1.00 36.00 199 VAL A O 1
ATOM 1552 N N . ARG A 1 209 ? -17.446 -21.413 -16.875 1.00 34.89 200 ARG A N 1
ATOM 1553 C CA . ARG A 1 209 ? -16.449 -21.954 -17.786 1.00 35.97 200 ARG A CA 1
ATOM 1554 C C . ARG A 1 209 ? -15.559 -22.961 -17.068 1.00 39.66 200 ARG A C 1
ATOM 1555 O O . ARG A 1 209 ? -15.197 -22.779 -15.902 1.00 39.87 200 ARG A O 1
ATOM 1563 N N . GLY A 1 210 ? -15.214 -24.033 -17.773 1.00 47.24 201 GLY A N 1
ATOM 1564 C CA . GLY A 1 210 ? -14.270 -25.014 -17.282 1.00 54.69 201 GLY A CA 1
ATOM 1565 C C . GLY A 1 210 ? -13.383 -25.518 -18.400 1.00 58.50 201 GLY A C 1
ATOM 1566 O O . GLY A 1 210 ? -13.874 -25.903 -19.464 1.00 65.17 201 GLY A O 1
ATOM 1567 N N . GLN A 1 211 ? -12.072 -25.509 -18.186 1.00 47.64 202 GLN A N 1
ATOM 1568 C CA . GLN A 1 211 ? -11.121 -25.988 -19.176 1.00 40.77 202 GLN A CA 1
ATOM 1569 C C . GLN A 1 211 ? -10.408 -27.212 -18.627 1.00 33.45 202 GLN A C 1
ATOM 1570 O O . GLN A 1 211 ? -10.019 -27.244 -17.456 1.00 32.66 202 GLN A O 1
ATOM 1576 N N . VAL A 1 212 ? -10.258 -28.229 -19.470 1.00 30.84 203 VAL A N 1
ATOM 1577 C CA . VAL A 1 212 ? -9.605 -29.471 -19.090 1.00 28.80 203 VAL A CA 1
ATOM 1578 C C . VAL A 1 212 ? -8.595 -29.846 -20.163 1.00 30.18 203 VAL A C 1
ATOM 1579 O O . VAL A 1 212 ? -8.900 -29.790 -21.361 1.00 36.23 203 VAL A O 1
ATOM 1583 N N . LEU A 1 213 ? -7.396 -30.230 -19.730 1.00 23.92 204 LEU A N 1
ATOM 1584 C CA . LEU A 1 213 ? -6.384 -30.778 -20.618 1.00 19.45 204 LEU A CA 1
ATOM 1585 C C . LEU A 1 213 ? -6.545 -32.295 -20.656 1.00 18.38 204 LEU A C 1
ATOM 1586 O O . LEU A 1 213 ? -6.502 -32.962 -19.614 1.00 18.99 204 LEU A O 1
ATOM 1591 N N . GLN A 1 214 ? -6.776 -32.827 -21.850 1.00 21.59 205 GLN A N 1
ATOM 1592 C CA . GLN A 1 214 ? -6.816 -34.259 -22.091 1.00 25.71 205 GLN A CA 1
ATOM 1593 C C . GLN A 1 214 ? -5.407 -34.682 -22.487 1.00 32.12 205 GLN A C 1
ATOM 1594 O O . GLN A 1 214 ? -4.902 -34.286 -23.545 1.00 37.97 205 GLN A O 1
ATOM 1600 N N . VAL A 1 215 ? -4.759 -35.448 -21.614 1.00 33.32 206 VAL A N 1
ATOM 1601 C CA . VAL A 1 215 ? -3.411 -35.947 -21.837 1.00 38.08 206 VAL A CA 1
ATOM 1602 C C . VAL A 1 215 ? -3.498 -37.465 -21.880 1.00 41.37 206 VAL A C 1
ATOM 1603 O O . VAL A 1 215 ? -4.419 -38.066 -21.331 1.00 41.92 206 VAL A O 1
ATOM 1607 N N . GLN A 1 216 ? -2.533 -38.093 -22.540 1.00 47.65 207 GLN A N 1
ATOM 1608 C CA . GLN A 1 216 ? -2.517 -39.548 -22.652 1.00 46.21 207 GLN A CA 1
ATOM 1609 C C . GLN A 1 216 ? -1.371 -40.097 -21.808 1.00 46.08 207 GLN A C 1
ATOM 1610 O O . GLN A 1 216 ? -0.197 -39.858 -22.109 1.00 43.14 207 GLN A O 1
ATOM 1616 N N . ALA A 1 217 ? -1.722 -40.837 -20.753 1.00 46.55 208 ALA A N 1
ATOM 1617 C CA . ALA A 1 217 ? -0.772 -41.452 -19.834 1.00 47.31 208 ALA A CA 1
ATOM 1618 C C . ALA A 1 217 ? -1.441 -42.630 -19.140 1.00 44.68 208 ALA A C 1
ATOM 1619 O O . ALA A 1 217 ? -2.075 -42.450 -18.094 1.00 44.37 208 ALA A O 1
ATOM 1621 N N . PRO A 1 218 ? -1.333 -43.844 -19.688 1.00 42.45 209 PRO A N 1
ATOM 1622 C CA . PRO A 1 218 ? -2.140 -44.959 -19.170 1.00 41.56 209 PRO A CA 1
ATOM 1623 C C . PRO A 1 218 ? -1.701 -45.480 -17.810 1.00 46.29 209 PRO A C 1
ATOM 1624 O O . PRO A 1 218 ? -2.449 -46.266 -17.214 1.00 51.75 209 PRO A O 1
ATOM 1628 N N . TRP A 1 219 ? -0.530 -45.084 -17.295 1.00 44.33 210 TRP A N 1
ATOM 1629 C CA . TRP A 1 219 ? -0.108 -45.592 -15.992 1.00 43.26 210 TRP A CA 1
ATOM 1630 C C . TRP A 1 219 ? -1.008 -45.076 -14.875 1.00 43.81 210 TRP A C 1
ATOM 1631 O O . TRP A 1 219 ? -1.211 -45.772 -13.873 1.00 40.04 210 TRP A O 1
ATOM 1642 N N . VAL A 1 220 ? -1.558 -43.868 -15.029 1.00 49.53 211 VAL A N 1
ATOM 1643 C CA . VAL A 1 220 ? -2.519 -43.358 -14.059 1.00 53.66 211 VAL A CA 1
ATOM 1644 C C . VAL A 1 220 ? -3.792 -44.187 -14.123 1.00 53.92 211 VAL A C 1
ATOM 1645 O O . VAL A 1 220 ? -4.415 -44.319 -15.184 1.00 57.87 211 VAL A O 1
ATOM 1649 N N . GLU A 1 221 ? -4.184 -44.754 -12.981 1.00 52.98 212 GLU A N 1
ATOM 1650 C CA . GLU A 1 221 ? -5.401 -45.550 -12.909 1.00 58.14 212 GLU A CA 1
ATOM 1651 C C . GLU A 1 221 ? -6.267 -45.238 -11.696 1.00 53.67 212 GLU A C 1
ATOM 1652 O O . GLU A 1 221 ? -7.343 -45.830 -11.565 1.00 55.39 212 GLU A O 1
ATOM 1658 N N . HIS A 1 222 ? -5.841 -44.338 -10.815 1.00 47.36 213 HIS A N 1
ATOM 1659 C CA . HIS A 1 222 ? -6.641 -43.879 -9.690 1.00 40.45 213 HIS A CA 1
ATOM 1660 C C . HIS A 1 222 ? -6.894 -42.385 -9.835 1.00 36.43 213 HIS A C 1
ATOM 1661 O O . HIS A 1 222 ? -5.975 -41.623 -10.154 1.00 35.20 213 HIS A O 1
ATOM 1668 N N . PHE A 1 223 ? -8.137 -41.970 -9.602 1.00 33.98 214 PHE A N 1
ATOM 1669 C CA . PHE A 1 223 ? -8.436 -40.547 -9.652 1.00 31.91 214 PHE A CA 1
ATOM 1670 C C . PHE A 1 223 ? -7.960 -39.860 -8.375 1.00 33.91 214 PHE A C 1
ATOM 1671 O O . PHE A 1 223 ? -7.766 -40.487 -7.330 1.00 36.00 214 PHE A O 1
ATOM 1679 N N . ILE A 1 224 ? -7.771 -38.547 -8.476 1.00 33.01 215 ILE A N 1
ATOM 1680 C CA . ILE A 1 224 ? -7.233 -37.742 -7.387 1.00 33.39 215 ILE A CA 1
ATOM 1681 C C . ILE A 1 224 ? -7.945 -36.395 -7.416 1.00 35.09 215 ILE A C 1
ATOM 1682 O O . ILE A 1 224 ? -7.775 -35.624 -8.364 1.00 35.20 215 ILE A O 1
ATOM 1687 N N . ARG A 1 225 ? -8.738 -36.108 -6.390 1.00 36.12 216 ARG A N 1
ATOM 1688 C CA . ARG A 1 225 ? -9.427 -34.822 -6.305 1.00 40.04 216 ARG A CA 1
ATOM 1689 C C . ARG A 1 225 ? -9.027 -34.125 -5.015 1.00 46.89 216 ARG A C 1
ATOM 1690 O O . ARG A 1 225 ? -9.097 -34.731 -3.944 1.00 50.44 216 ARG A O 1
ATOM 1698 N N . ASP A 1 226 ? -8.613 -32.854 -5.097 1.00 51.44 217 ASP A N 1
ATOM 1699 C CA . ASP A 1 226 ? -8.116 -32.212 -3.881 1.00 58.03 217 ASP A CA 1
ATOM 1700 C C . ASP A 1 226 ? -9.215 -31.540 -3.062 1.00 59.74 217 ASP A C 1
ATOM 1701 O O . ASP A 1 226 ? -8.916 -30.633 -2.276 1.00 60.62 217 ASP A O 1
ATOM 1706 N N . GLY A 1 227 ? -10.467 -31.971 -3.207 1.00 62.67 218 GLY A N 1
ATOM 1707 C CA . GLY A 1 227 ? -11.557 -31.372 -2.456 1.00 67.18 218 GLY A CA 1
ATOM 1708 C C . GLY A 1 227 ? -12.026 -30.064 -3.054 1.00 68.73 218 GLY A C 1
ATOM 1709 O O . GLY A 1 227 ? -13.209 -29.910 -3.371 1.00 73.09 218 GLY A O 1
ATOM 1710 N N . SER A 1 228 ? -11.112 -29.109 -3.194 1.00 62.67 219 SER A N 1
ATOM 1711 C CA . SER A 1 228 ? -11.405 -27.922 -3.980 1.00 56.79 219 SER A CA 1
ATOM 1712 C C . SER A 1 228 ? -11.656 -28.323 -5.427 1.00 53.05 219 SER A C 1
ATOM 1713 O O . SER A 1 228 ? -11.072 -29.285 -5.932 1.00 52.91 219 SER A O 1
ATOM 1716 N N . GLY A 1 229 ? -12.543 -27.593 -6.096 1.00 52.36 220 GLY A N 1
ATOM 1717 C CA . GLY A 1 229 ? -12.726 -27.859 -7.506 1.00 50.46 220 GLY A CA 1
ATOM 1718 C C . GLY A 1 229 ? -11.547 -27.485 -8.373 1.00 49.58 220 GLY A C 1
ATOM 1719 O O . GLY A 1 229 ? -11.606 -27.663 -9.593 1.00 49.68 220 GLY A O 1
ATOM 1720 N N . LEU A 1 230 ? -10.473 -26.979 -7.772 1.00 52.85 221 LEU A N 1
ATOM 1721 C CA . LEU A 1 230 ? -9.346 -26.433 -8.506 1.00 57.93 221 LEU A CA 1
ATOM 1722 C C . LEU A 1 230 ? -8.391 -27.500 -9.019 1.00 51.98 221 LEU A C 1
ATOM 1723 O O . LEU A 1 230 ? -7.534 -27.181 -9.850 1.00 53.10 221 LEU A O 1
ATOM 1728 N N . THR A 1 231 ? -8.497 -28.745 -8.556 1.00 46.32 222 THR A N 1
ATOM 1729 C CA . THR A 1 231 ? -7.564 -29.772 -9.015 1.00 41.08 222 THR A CA 1
ATOM 1730 C C . THR A 1 231 ? -8.238 -31.137 -8.996 1.00 37.96 222 THR A C 1
ATOM 1731 O O . THR A 1 231 ? -8.552 -31.679 -7.920 1.00 38.09 222 THR A O 1
ATOM 1735 N N . TYR A 1 232 ? -8.441 -31.689 -10.196 1.00 34.48 223 TYR A N 1
ATOM 1736 C CA . TYR A 1 232 ? -8.940 -33.043 -10.366 1.00 34.84 223 TYR A CA 1
ATOM 1737 C C . TYR A 1 232 ? -8.152 -33.747 -11.463 1.00 30.08 223 TYR A C 1
ATOM 1738 O O . TYR A 1 232 ? -7.924 -33.189 -12.544 1.00 30.81 223 TYR A O 1
ATOM 1747 N N . ILE A 1 233 ? -7.723 -34.968 -11.158 1.00 25.88 224 ILE A N 1
ATOM 1748 C CA . ILE A 1 233 ? -6.995 -35.843 -12.066 1.00 23.72 224 ILE A CA 1
ATOM 1749 C C . ILE A 1 233 ? -7.839 -37.098 -12.213 1.00 23.54 224 ILE A C 1
ATOM 1750 O O . ILE A 1 233 ? -7.917 -37.908 -11.281 1.00 25.29 224 ILE A O 1
ATOM 1755 N N . TYR A 1 234 ? -8.466 -37.272 -13.369 1.00 23.34 225 TYR A N 1
ATOM 1756 C CA . TYR A 1 234 ? -9.391 -38.357 -13.594 1.00 24.76 225 TYR A CA 1
ATOM 1757 C C . TYR A 1 234 ? -8.842 -39.265 -14.684 1.00 27.63 225 TYR A C 1
ATOM 1758 O O . TYR A 1 234 ? -8.423 -38.770 -15.735 1.00 28.51 225 TYR A O 1
ATOM 1767 N N . PRO A 1 235 ? -8.783 -40.575 -14.475 1.00 30.52 226 PRO A N 1
ATOM 1768 C CA . PRO A 1 235 ? -8.321 -41.456 -15.551 1.00 31.36 226 PRO A CA 1
ATOM 1769 C C . PRO A 1 235 ? -9.450 -41.756 -16.524 1.00 34.20 226 PRO A C 1
ATOM 1770 O O . PRO A 1 235 ? -10.610 -41.903 -16.133 1.00 35.82 226 PRO A O 1
ATOM 1774 N N . GLY A 1 236 ? -9.101 -41.837 -17.809 1.00 38.72 227 GLY A N 1
ATOM 1775 C CA . GLY A 1 236 ? -10.073 -42.121 -18.840 1.00 42.04 227 GLY A CA 1
ATOM 1776 C C . GLY A 1 236 ? -9.670 -43.337 -19.652 1.00 47.83 227 GLY A C 1
ATOM 1777 O O . GLY A 1 236 ? -8.517 -43.769 -19.640 1.00 49.52 227 GLY A O 1
ATOM 1778 N N . THR A 1 237 ? -10.656 -43.888 -20.367 1.00 46.48 228 THR A N 1
ATOM 1779 C CA . THR A 1 237 ? -10.391 -45.051 -21.207 1.00 45.40 228 THR A CA 1
ATOM 1780 C C . THR A 1 237 ? -9.564 -44.679 -22.433 1.00 49.33 228 THR A C 1
ATOM 1781 O O . THR A 1 237 ? -8.782 -45.501 -22.923 1.00 50.43 228 THR A O 1
ATOM 1785 N N . SER A 1 238 ? -9.712 -43.453 -22.932 1.00 53.51 229 SER A N 1
ATOM 1786 C CA . SER A 1 238 ? -8.958 -42.960 -24.078 1.00 58.48 229 SER A CA 1
ATOM 1787 C C . SER A 1 238 ? -8.001 -41.839 -23.703 1.00 56.93 229 SER A C 1
ATOM 1788 O O . SER A 1 238 ? -6.805 -41.915 -24.003 1.00 58.24 229 SER A O 1
ATOM 1791 N N . HIS A 1 239 ? -8.502 -40.793 -23.054 1.00 57.61 230 HIS A N 1
ATOM 1792 C CA . HIS A 1 239 ? -7.688 -39.669 -22.615 1.00 56.74 230 HIS A CA 1
ATOM 1793 C C . HIS A 1 239 ? -7.834 -39.501 -21.110 1.00 52.95 230 HIS A C 1
ATOM 1794 O O . HIS A 1 239 ? -8.954 -39.426 -20.591 1.00 55.90 230 HIS A O 1
ATOM 1801 N N . VAL A 1 240 ? -6.696 -39.472 -20.415 1.00 48.85 231 VAL A N 1
ATOM 1802 C CA . VAL A 1 240 ? -6.663 -39.031 -19.027 1.00 45.77 231 VAL A CA 1
ATOM 1803 C C . VAL A 1 240 ? -7.069 -37.564 -18.954 1.00 43.48 231 VAL A C 1
ATOM 1804 O O . VAL A 1 240 ? -6.496 -36.701 -19.635 1.00 49.40 231 VAL A O 1
ATOM 1808 N N . THR A 1 241 ? -8.062 -37.277 -18.111 1.00 34.67 232 THR A N 1
ATOM 1809 C CA . THR A 1 241 ? -8.732 -35.985 -18.030 1.00 26.75 232 THR A CA 1
ATOM 1810 C C . THR A 1 241 ? -8.181 -35.204 -16.838 1.00 27.74 232 THR A C 1
ATOM 1811 O O . THR A 1 241 ? -8.467 -35.540 -15.684 1.00 34.95 232 THR A O 1
ATOM 1815 N N . LEU A 1 242 ? -7.403 -34.155 -17.105 1.00 26.02 233 LEU A N 1
ATOM 1816 C CA . LEU A 1 242 ? -6.726 -33.395 -16.062 1.00 23.99 233 LEU A CA 1
ATOM 1817 C C . LEU A 1 242 ? -7.246 -31.966 -16.080 1.00 24.77 233 LEU A C 1
ATOM 1818 O O . LEU A 1 242 ? -7.058 -31.256 -17.069 1.00 22.40 233 LEU A O 1
ATOM 1823 N N . GLY A 1 243 ? -7.893 -31.534 -14.996 1.00 25.50 234 GLY A N 1
ATOM 1824 C CA . GLY A 1 243 ? -8.505 -30.221 -15.028 1.00 26.89 234 GLY A CA 1
ATOM 1825 C C . GLY A 1 243 ? -8.825 -29.613 -13.681 1.00 25.74 234 GLY A C 1
ATOM 1826 O O . GLY A 1 243 ? -9.033 -30.309 -12.683 1.00 26.33 234 GLY A O 1
ATOM 1827 N N . GLY A 1 244 ? -8.859 -28.285 -13.658 1.00 26.71 235 GLY A N 1
ATOM 1828 C CA . GLY A 1 244 ? -9.243 -27.513 -12.470 1.00 30.52 235 GLY A CA 1
ATOM 1829 C C . GLY A 1 244 ? -9.516 -26.060 -12.800 1.00 38.65 235 GLY A C 1
ATOM 1830 O O . GLY A 1 244 ? -8.809 -25.202 -12.256 1.00 46.85 235 GLY A O 1
ATOM 1831 N N . THR A 1 245 ? -10.488 -25.784 -13.671 1.00 37.62 236 THR A N 1
ATOM 1832 C CA . THR A 1 245 ? -10.860 -24.375 -13.952 1.00 40.23 236 THR A CA 1
ATOM 1833 C C . THR A 1 245 ? -12.357 -24.163 -13.743 1.00 40.87 236 THR A C 1
ATOM 1834 O O . THR A 1 245 ? -13.138 -24.940 -14.302 1.00 41.07 236 THR A O 1
ATOM 1838 N N . ARG A 1 246 ? -12.725 -23.140 -12.972 1.00 43.95 237 ARG A N 1
ATOM 1839 C CA . ARG A 1 246 ? -14.153 -22.817 -12.741 1.00 45.73 237 ARG A CA 1
ATOM 1840 C C . ARG A 1 246 ? -14.356 -21.311 -12.887 1.00 44.45 237 ARG A C 1
ATOM 1841 O O . ARG A 1 246 ? -14.624 -20.660 -11.871 1.00 46.09 237 ARG A O 1
ATOM 1849 N N . GLN A 1 247 ? -14.227 -20.786 -14.103 1.00 46.95 238 GLN A N 1
ATOM 1850 C CA . GLN A 1 247 ? -14.488 -19.346 -14.354 1.00 50.15 238 GLN A CA 1
ATOM 1851 C C . GLN A 1 247 ? -15.998 -19.156 -14.490 1.00 56.78 238 GLN A C 1
ATOM 1852 O O . GLN A 1 247 ? -16.605 -19.957 -15.195 1.00 54.02 238 GLN A O 1
ATOM 1858 N N . LYS A 1 248 ? -16.567 -18.109 -13.892 1.00 61.21 239 LYS A N 1
ATOM 1859 C CA . LYS A 1 248 ? -18.042 -17.953 -13.879 1.00 25.01 239 LYS A CA 1
ATOM 1860 C C . LYS A 1 248 ? -18.464 -16.809 -14.790 1.00 25.92 239 LYS A C 1
ATOM 1861 O O . LYS A 1 248 ? -17.866 -15.730 -14.683 1.00 38.64 239 LYS A O 1
ATOM 1867 N N . GLY A 1 249 ? -19.471 -17.042 -15.633 1.00 26.42 240 GLY A N 1
ATOM 1868 C CA . GLY A 1 249 ? -19.966 -16.004 -16.554 1.00 27.37 240 GLY A CA 1
ATOM 1869 C C . GLY A 1 249 ? -19.129 -15.949 -17.807 1.00 27.09 240 GLY A C 1
ATOM 1870 O O . GLY A 1 249 ? -19.374 -15.064 -18.638 1.00 27.85 240 GLY A O 1
ATOM 1871 N N . ASP A 1 250 ? -18.178 -16.871 -17.933 1.00 35.83 241 ASP A N 1
ATOM 1872 C CA . ASP A 1 250 ? -17.269 -16.866 -19.104 1.00 36.22 241 ASP A CA 1
ATOM 1873 C C . ASP A 1 250 ? -17.901 -17.730 -20.181 1.00 34.17 241 ASP A C 1
ATOM 1874 O O . ASP A 1 250 ? -17.853 -18.957 -20.060 1.00 32.02 241 ASP A O 1
ATOM 1879 N N . TRP A 1 251 ? -18.514 -17.079 -21.163 1.00 37.28 242 TRP A N 1
ATOM 1880 C CA . TRP A 1 251 ? -18.976 -17.790 -22.349 1.00 35.52 242 TRP A CA 1
ATOM 1881 C C . TRP A 1 251 ? -17.853 -18.085 -23.334 1.00 37.37 242 TRP A C 1
ATOM 1882 O O . TRP A 1 251 ? -18.097 -18.757 -24.341 1.00 40.30 242 TRP A O 1
ATOM 1893 N N . ASN A 1 252 ? -16.641 -17.599 -23.073 1.00 43.20 243 ASN A N 1
ATOM 1894 C CA . ASN A 1 252 ? -15.535 -17.757 -24.011 1.00 46.68 243 ASN A CA 1
ATOM 1895 C C . ASN A 1 252 ? -15.168 -19.229 -24.150 1.00 42.74 243 ASN A C 1
ATOM 1896 O O . ASN A 1 252 ? -14.781 -19.878 -23.172 1.00 37.78 243 ASN A O 1
ATOM 1901 N N . LEU A 1 253 ? -15.294 -19.756 -25.365 1.00 41.47 244 LEU A N 1
ATOM 1902 C CA . LEU A 1 253 ? -14.957 -21.141 -25.659 1.00 44.24 244 LEU A CA 1
ATOM 1903 C C . LEU A 1 253 ? -13.576 -21.282 -26.286 1.00 45.21 244 LEU A C 1
ATOM 1904 O O . LEU A 1 253 ? -13.229 -22.368 -26.760 1.00 48.19 244 LEU A O 1
ATOM 1909 N N . SER A 1 254 ? -12.790 -20.214 -26.311 1.00 48.52 245 SER A N 1
ATOM 1910 C CA . SER A 1 254 ? -11.415 -20.314 -26.778 1.00 51.33 245 SER A CA 1
ATOM 1911 C C . SER A 1 254 ? -10.528 -20.775 -25.628 1.00 51.44 245 SER A C 1
ATOM 1912 O O . SER A 1 254 ? -10.531 -20.143 -24.565 1.00 50.61 245 SER A O 1
ATOM 1915 N N . PRO A 1 255 ? -9.782 -21.864 -25.784 1.00 52.60 246 PRO A N 1
ATOM 1916 C CA . PRO A 1 255 ? -8.945 -22.354 -24.680 1.00 54.27 246 PRO A CA 1
ATOM 1917 C C . PRO A 1 255 ? -7.840 -21.378 -24.308 1.00 59.93 246 PRO A C 1
ATOM 1918 O O . PRO A 1 255 ? -6.892 -21.178 -25.075 1.00 62.36 246 PRO A O 1
ATOM 1922 N N . ASP A 1 256 ? -7.956 -20.768 -23.131 1.00 66.63 247 ASP A N 1
ATOM 1923 C CA . ASP A 1 256 ? -6.955 -19.822 -22.658 1.00 69.01 247 ASP A CA 1
ATOM 1924 C C . ASP A 1 256 ? -5.711 -20.564 -22.170 1.00 58.94 247 ASP A C 1
ATOM 1925 O O . ASP A 1 256 ? -5.794 -21.647 -21.584 1.00 56.42 247 ASP A O 1
ATOM 1930 N N . ALA A 1 257 ? -4.546 -19.957 -22.409 1.00 66.73 248 ALA A N 1
ATOM 1931 C CA . ALA A 1 257 ? -3.285 -20.660 -22.197 1.00 66.33 248 ALA A CA 1
ATOM 1932 C C . ALA A 1 257 ? -2.880 -20.692 -20.727 1.00 62.55 248 ALA A C 1
ATOM 1933 O O . ALA A 1 257 ? -2.367 -21.711 -20.245 1.00 67.44 248 ALA A O 1
ATOM 1935 N N . GLU A 1 258 ? -3.090 -19.592 -19.999 1.00 57.29 249 GLU A N 1
ATOM 1936 C CA . GLU A 1 258 ? -2.665 -19.547 -18.603 1.00 59.03 249 GLU A CA 1
ATOM 1937 C C . GLU A 1 258 ? -3.394 -20.590 -17.763 1.00 56.76 249 GLU A C 1
ATOM 1938 O O . GLU A 1 258 ? -2.821 -21.134 -16.808 1.00 59.58 249 GLU A O 1
ATOM 1944 N N . ASN A 1 259 ? -4.649 -20.886 -18.107 1.00 51.06 250 ASN A N 1
ATOM 1945 C CA . ASN A 1 259 ? -5.358 -21.978 -17.450 1.00 47.14 250 ASN A CA 1
ATOM 1946 C C . ASN A 1 259 ? -4.666 -23.309 -17.716 1.00 40.61 250 ASN A C 1
ATOM 1947 O O . ASN A 1 259 ? -4.535 -24.144 -16.812 1.00 39.81 250 ASN A O 1
ATOM 1952 N N . SER A 1 260 ? -4.208 -23.522 -18.953 1.00 40.16 251 SER A N 1
ATOM 1953 C CA . SER A 1 260 ? -3.457 -24.727 -19.283 1.00 37.61 251 SER A CA 1
ATOM 1954 C C . SER A 1 260 ? -2.118 -24.787 -18.562 1.00 36.31 251 SER A C 1
ATOM 1955 O O . SER A 1 260 ? -1.568 -25.881 -18.396 1.00 36.91 251 SER A O 1
ATOM 1958 N N . ARG A 1 261 ? -1.573 -23.642 -18.147 1.00 36.22 252 ARG A N 1
ATOM 1959 C CA . ARG A 1 261 ? -0.364 -23.672 -17.328 1.00 40.30 252 ARG A CA 1
ATOM 1960 C C . ARG A 1 261 ? -0.682 -24.042 -15.881 1.00 42.62 252 ARG A C 1
ATOM 1961 O O . ARG A 1 261 ? -0.048 -24.938 -15.307 1.00 44.61 252 ARG A O 1
ATOM 1969 N N . GLU A 1 262 ? -1.664 -23.362 -15.277 1.00 43.29 253 GLU A N 1
ATOM 1970 C CA . GLU A 1 262 ? -1.942 -23.571 -13.856 1.00 42.28 253 GLU A CA 1
ATOM 1971 C C . GLU A 1 262 ? -2.494 -24.970 -13.591 1.00 33.08 253 GLU A C 1
ATOM 1972 O O . GLU A 1 262 ? -2.099 -25.624 -12.614 1.00 33.22 253 GLU A O 1
ATOM 1978 N N . ILE A 1 263 ? -3.419 -25.438 -14.438 1.00 34.82 254 ILE A N 1
ATOM 1979 C CA . ILE A 1 263 ? -3.967 -26.785 -14.290 1.00 36.97 254 ILE A CA 1
ATOM 1980 C C . ILE A 1 263 ? -2.848 -27.815 -14.322 1.00 40.94 254 ILE A C 1
ATOM 1981 O O . ILE A 1 263 ? -2.782 -28.719 -13.479 1.00 40.10 254 ILE A O 1
ATOM 1986 N N . LEU A 1 264 ? -1.969 -27.708 -15.322 1.00 47.19 255 LEU A N 1
ATOM 1987 C CA . LEU A 1 264 ? -0.874 -28.660 -15.448 1.00 50.01 255 LEU A CA 1
ATOM 1988 C C . LEU A 1 264 ? 0.031 -28.611 -14.228 1.00 50.24 255 LEU A C 1
ATOM 1989 O O . LEU A 1 264 ? 0.433 -29.655 -13.712 1.00 57.61 255 LEU A O 1
ATOM 1994 N N . SER A 1 265 ? 0.367 -27.410 -13.750 1.00 52.55 256 SER A N 1
ATOM 1995 C CA . SER A 1 265 ? 1.250 -27.318 -12.590 1.00 52.18 256 SER A CA 1
ATOM 1996 C C . SER A 1 265 ? 0.633 -28.001 -11.375 1.00 50.79 256 SER A C 1
ATOM 1997 O O . SER A 1 265 ? 1.281 -28.824 -10.715 1.00 50.79 256 SER A O 1
ATOM 2000 N N . ARG A 1 266 ? -0.632 -27.691 -11.081 1.00 49.82 257 ARG A N 1
ATOM 2001 C CA . ARG A 1 266 ? -1.295 -28.287 -9.921 1.00 48.12 257 ARG A CA 1
ATOM 2002 C C . ARG A 1 266 ? -1.372 -29.808 -10.044 1.00 45.70 257 ARG A C 1
ATOM 2003 O O . ARG A 1 266 ? -0.987 -30.543 -9.121 1.00 46.26 257 ARG A O 1
ATOM 2011 N N . CYS A 1 267 ? -1.850 -30.301 -11.192 1.00 45.01 258 CYS A N 1
ATOM 2012 C CA . CYS A 1 267 ? -2.034 -31.740 -11.361 1.00 47.32 258 CYS A CA 1
ATOM 2013 C C . CYS A 1 267 ? -0.699 -32.478 -11.390 1.00 33.77 258 CYS A C 1
ATOM 2014 O O . CYS A 1 267 ? -0.591 -33.592 -10.865 1.00 33.87 258 CYS A O 1
ATOM 2017 N N . CYS A 1 268 ? 0.329 -31.877 -11.997 1.00 53.30 259 CYS A N 1
ATOM 2018 C CA . CYS A 1 268 ? 1.657 -32.477 -11.996 1.00 53.71 259 CYS A CA 1
ATOM 2019 C C . CYS A 1 268 ? 2.219 -32.547 -10.585 1.00 51.44 259 CYS A C 1
ATOM 2020 O O . CYS A 1 268 ? 2.891 -33.520 -10.223 1.00 52.35 259 CYS A O 1
ATOM 2023 N N . ALA A 1 269 ? 1.960 -31.518 -9.775 1.00 51.97 260 ALA A N 1
ATOM 2024 C CA . ALA A 1 269 ? 2.388 -31.563 -8.383 1.00 52.75 260 ALA A CA 1
ATOM 2025 C C . ALA A 1 269 ? 1.702 -32.698 -7.635 1.00 52.95 260 ALA A C 1
ATOM 2026 O O . ALA A 1 269 ? 2.343 -33.410 -6.852 1.00 58.02 260 ALA A O 1
ATOM 2028 N N . LEU A 1 270 ? 0.401 -32.895 -7.866 1.00 51.21 261 LEU A N 1
ATOM 2029 C CA . LEU A 1 270 ? -0.296 -33.953 -7.134 1.00 48.48 261 LEU A CA 1
ATOM 2030 C C . LEU A 1 270 ? 0.170 -35.340 -7.570 1.00 46.09 261 LEU A C 1
ATOM 2031 O O . LEU A 1 270 ? 0.413 -36.214 -6.728 1.00 48.10 261 LEU A O 1
ATOM 2036 N N . GLU A 1 271 ? 0.301 -35.565 -8.873 1.00 45.87 262 GLU A N 1
ATOM 2037 C CA . GLU A 1 271 ? 0.805 -36.839 -9.389 1.00 48.24 262 GLU A CA 1
ATOM 2038 C C . GLU A 1 271 ? 2.056 -36.567 -10.213 1.00 57.01 262 GLU A C 1
ATOM 2039 O O . GLU A 1 271 ? 1.953 -36.019 -11.328 1.00 57.84 262 GLU A O 1
ATOM 2045 N N . PRO A 1 272 ? 3.244 -36.924 -9.722 1.00 61.16 263 PRO A N 1
ATOM 2046 C CA . PRO A 1 272 ? 4.489 -36.526 -10.400 1.00 64.87 263 PRO A CA 1
ATOM 2047 C C . PRO A 1 272 ? 4.790 -37.296 -11.679 1.00 66.41 263 PRO A C 1
ATOM 2048 O O . PRO A 1 272 ? 5.345 -36.727 -12.627 1.00 81.01 263 PRO A O 1
ATOM 2052 N N . SER A 1 273 ? 4.428 -38.582 -11.724 1.00 72.77 264 SER A N 1
ATOM 2053 C CA . SER A 1 273 ? 4.739 -39.449 -12.860 1.00 79.50 264 SER A CA 1
ATOM 2054 C C . SER A 1 273 ? 4.149 -38.887 -14.149 1.00 79.27 264 SER A C 1
ATOM 2055 O O . SER A 1 273 ? 4.481 -39.326 -15.254 1.00 82.26 264 SER A O 1
ATOM 2058 N N . LEU A 1 274 ? 3.256 -37.912 -13.996 1.00 79.14 265 LEU A N 1
ATOM 2059 C CA . LEU A 1 274 ? 2.671 -37.162 -15.095 1.00 72.07 265 LEU A CA 1
ATOM 2060 C C . LEU A 1 274 ? 3.708 -36.432 -15.946 1.00 67.16 265 LEU A C 1
ATOM 2061 O O . LEU A 1 274 ? 3.352 -35.917 -17.012 1.00 70.96 265 LEU A O 1
ATOM 2066 N N . HIS A 1 275 ? 4.972 -36.374 -15.509 1.00 67.00 266 HIS A N 1
ATOM 2067 C CA . HIS A 1 275 ? 5.983 -35.595 -16.223 1.00 76.01 266 HIS A CA 1
ATOM 2068 C C . HIS A 1 275 ? 6.178 -36.095 -17.651 1.00 74.23 266 HIS A C 1
ATOM 2069 O O . HIS A 1 275 ? 6.315 -35.291 -18.581 1.00 73.80 266 HIS A O 1
ATOM 2076 N N . GLY A 1 276 ? 6.201 -37.411 -17.847 1.00 75.24 267 GLY A N 1
ATOM 2077 C CA . GLY A 1 276 ? 6.405 -37.965 -19.172 1.00 73.95 267 GLY A CA 1
ATOM 2078 C C . GLY A 1 276 ? 5.115 -38.291 -19.896 1.00 68.70 267 GLY A C 1
ATOM 2079 O O . GLY A 1 276 ? 4.797 -39.463 -20.111 1.00 68.99 267 GLY A O 1
ATOM 2080 N N . ALA A 1 277 ? 4.373 -37.261 -20.292 1.00 64.46 268 ALA A N 1
ATOM 2081 C CA . ALA A 1 277 ? 3.058 -37.426 -20.887 1.00 63.72 268 ALA A CA 1
ATOM 2082 C C . ALA A 1 277 ? 3.016 -36.798 -22.276 1.00 55.04 268 ALA A C 1
ATOM 2083 O O . ALA A 1 277 ? 3.808 -35.910 -22.604 1.00 51.04 268 ALA A O 1
ATOM 2085 N N . CYS A 1 278 ? 2.072 -37.272 -23.089 1.00 51.91 269 CYS A N 1
ATOM 2086 C CA . CYS A 1 278 ? 1.977 -36.894 -24.492 1.00 52.61 269 CYS A CA 1
ATOM 2087 C C . CYS A 1 278 ? 0.551 -36.487 -24.843 1.00 58.99 269 CYS A C 1
ATOM 2088 O O . CYS A 1 278 ? -0.408 -36.825 -24.144 1.00 61.59 269 CYS A O 1
ATOM 2091 N N . ASN A 1 279 ? 0.432 -35.754 -25.954 1.00 66.11 270 ASN A N 1
ATOM 2092 C CA . ASN A 1 279 ? -0.848 -35.336 -26.529 1.00 67.38 270 ASN A CA 1
ATOM 2093 C C . ASN A 1 279 ? -1.660 -34.520 -25.523 1.00 65.40 270 ASN A C 1
ATOM 2094 O O . ASN A 1 279 ? -2.748 -34.903 -25.101 1.00 66.88 270 ASN A O 1
ATOM 2099 N N . ILE A 1 280 ? -1.106 -33.374 -25.144 1.00 55.81 271 ILE A N 1
ATOM 2100 C CA . ILE A 1 280 ? -1.743 -32.503 -24.135 1.00 50.40 271 ILE A CA 1
ATOM 2101 C C . ILE A 1 280 ? -2.667 -31.557 -24.898 1.00 45.52 271 ILE A C 1
ATOM 2102 O O . ILE A 1 280 ? -2.320 -30.429 -25.249 1.00 32.63 271 ILE A O 1
ATOM 2107 N N . ARG A 1 281 ? -3.882 -32.028 -25.170 1.00 38.38 272 ARG A N 1
ATOM 2108 C CA . ARG A 1 281 ? -4.845 -31.259 -25.948 1.00 38.76 272 ARG A CA 1
ATOM 2109 C C . ARG A 1 281 ? -5.907 -30.704 -25.011 1.00 36.24 272 ARG A C 1
ATOM 2110 O O . ARG A 1 281 ? -6.559 -31.461 -24.288 1.00 34.29 272 ARG A O 1
ATOM 2118 N N . GLU A 1 282 ? -6.089 -29.390 -25.031 1.00 36.11 273 GLU A N 1
ATOM 2119 C CA . GLU A 1 282 ? -7.007 -28.731 -24.116 1.00 35.83 273 GLU A CA 1
ATOM 2120 C C . GLU A 1 282 ? -8.356 -28.503 -24.790 1.00 34.36 273 GLU A C 1
ATOM 2121 O O . GLU A 1 282 ? -8.415 -28.065 -25.946 1.00 41.02 273 GLU A O 1
ATOM 2127 N N . LYS A 1 283 ? -9.433 -28.820 -24.074 1.00 27.60 274 LYS A N 1
ATOM 2128 C CA . LYS A 1 283 ? -10.775 -28.456 -24.496 1.00 26.58 274 LYS A CA 1
ATOM 2129 C C . LYS A 1 283 ? -11.447 -27.702 -23.357 1.00 26.62 274 LYS A C 1
ATOM 2130 O O . LYS A 1 283 ? -10.971 -27.701 -22.221 1.00 26.40 274 LYS A O 1
ATOM 2136 N N . VAL A 1 284 ? -12.544 -27.020 -23.681 1.00 30.24 275 VAL A N 1
ATOM 2137 C CA . VAL A 1 284 ? -13.283 -26.213 -22.722 1.00 29.58 275 VAL A CA 1
ATOM 2138 C C . VAL A 1 284 ? -14.754 -26.599 -22.767 1.00 31.73 275 VAL A C 1
ATOM 2139 O O . VAL A 1 284 ? -15.204 -27.357 -23.626 1.00 36.17 275 VAL A O 1
ATOM 2143 N N . GLY A 1 285 ? -15.501 -26.042 -21.824 1.00 33.06 276 GLY A N 1
ATOM 2144 C CA . GLY A 1 285 ? -16.912 -26.341 -21.697 1.00 34.58 276 GLY A CA 1
ATOM 2145 C C . GLY A 1 285 ? -17.572 -25.320 -20.803 1.00 34.09 276 GLY A C 1
ATOM 2146 O O . GLY A 1 285 ? -16.916 -24.631 -20.014 1.00 32.48 276 GLY A O 1
ATOM 2147 N N . LEU A 1 286 ? -18.887 -25.214 -20.952 1.00 32.99 277 LEU A N 1
ATOM 2148 C CA . LEU A 1 286 ? -19.693 -24.242 -20.220 1.00 35.20 277 LEU A CA 1
ATOM 2149 C C . LEU A 1 286 ? -20.688 -25.008 -19.358 1.00 34.67 277 LEU A C 1
ATOM 2150 O O . LEU A 1 286 ? -21.727 -25.457 -19.853 1.00 34.78 277 LEU A O 1
ATOM 2155 N N . ARG A 1 287 ? -20.372 -25.163 -18.078 1.00 35.94 278 ARG A N 1
ATOM 2156 C CA . ARG A 1 287 ? -21.312 -25.767 -17.150 1.00 35.71 278 ARG A CA 1
ATOM 2157 C C . ARG A 1 287 ? -22.563 -24.900 -17.058 1.00 40.57 278 ARG A C 1
ATOM 2158 O O . ARG A 1 287 ? -22.458 -23.700 -16.765 1.00 44.93 278 ARG A O 1
ATOM 2166 N N . PRO A 1 288 ? -23.751 -25.453 -17.304 1.00 43.12 279 PRO A N 1
ATOM 2167 C CA . PRO A 1 288 ? -24.984 -24.686 -17.085 1.00 47.71 279 PRO A CA 1
ATOM 2168 C C . PRO A 1 288 ? -25.350 -24.644 -15.611 1.00 47.28 279 PRO A C 1
ATOM 2169 O O . PRO A 1 288 ? -25.916 -25.610 -15.089 1.00 48.16 279 PRO A O 1
ATOM 2173 N N . TYR A 1 289 ? -25.037 -23.545 -14.927 1.00 46.71 280 TYR A N 1
ATOM 2174 C CA . TYR A 1 289 ? -25.165 -23.468 -13.482 1.00 46.82 280 TYR A CA 1
ATOM 2175 C C . TYR A 1 289 ? -26.494 -22.838 -13.096 1.00 46.49 280 TYR A C 1
ATOM 2176 O O . TYR A 1 289 ? -26.935 -21.858 -13.708 1.00 56.27 280 TYR A O 1
ATOM 2185 N N . ARG A 1 290 ? -27.122 -23.407 -12.065 1.00 39.31 281 ARG A N 1
ATOM 2186 C CA . ARG A 1 290 ? -28.359 -22.925 -11.500 1.00 36.48 281 ARG A CA 1
ATOM 2187 C C . ARG A 1 290 ? -28.349 -23.390 -10.049 1.00 34.61 281 ARG A C 1
ATOM 2188 O O . ARG A 1 290 ? -28.061 -24.572 -9.797 1.00 34.00 281 ARG A O 1
ATOM 2196 N N . PRO A 1 291 ? -28.622 -22.500 -9.087 1.00 34.23 282 PRO A N 1
ATOM 2197 C CA . PRO A 1 291 ? -28.629 -22.915 -7.673 1.00 32.39 282 PRO A CA 1
ATOM 2198 C C . PRO A 1 291 ? -29.459 -24.160 -7.416 1.00 33.50 282 PRO A C 1
ATOM 2199 O O . PRO A 1 291 ? -29.028 -25.055 -6.679 1.00 31.39 282 PRO A O 1
ATOM 2203 N N . GLY A 1 292 ? -30.647 -24.235 -8.009 1.00 35.41 283 GLY A N 1
ATOM 2204 C CA . GLY A 1 292 ? -31.463 -25.430 -7.950 1.00 33.37 283 GLY A CA 1
ATOM 2205 C C . GLY A 1 292 ? -31.880 -25.879 -9.334 1.00 25.88 283 GLY A C 1
ATOM 2206 O O . GLY A 1 292 ? -32.462 -25.095 -10.089 1.00 26.18 283 GLY A O 1
ATOM 2207 N N . VAL A 1 293 ? -31.576 -27.131 -9.681 1.00 25.81 284 VAL A N 1
ATOM 2208 C CA . VAL A 1 293 ? -31.910 -27.685 -10.990 1.00 30.51 284 VAL A CA 1
ATOM 2209 C C . VAL A 1 293 ? -33.391 -27.472 -11.280 1.00 31.00 284 VAL A C 1
ATOM 2210 O O . VAL A 1 293 ? -34.260 -27.997 -10.572 1.00 31.38 284 VAL A O 1
ATOM 2214 N N . ARG A 1 294 ? -33.686 -26.677 -12.309 1.00 32.93 285 ARG A N 1
ATOM 2215 C CA . ARG A 1 294 ? -35.070 -26.397 -12.665 1.00 34.96 285 ARG A CA 1
ATOM 2216 C C . ARG A 1 294 ? -35.750 -27.677 -13.128 1.00 35.19 285 ARG A C 1
ATOM 2217 O O . ARG A 1 294 ? -35.370 -28.254 -14.157 1.00 34.00 285 ARG A O 1
ATOM 2225 N N . LEU A 1 295 ? -36.753 -28.107 -12.350 1.00 39.68 286 LEU A N 1
ATOM 2226 C CA . LEU A 1 295 ? -37.549 -29.318 -12.579 1.00 36.92 286 LEU A CA 1
ATOM 2227 C C . LEU A 1 295 ? -38.976 -29.017 -12.116 1.00 36.50 286 LEU A C 1
ATOM 2228 O O . LEU A 1 295 ? -39.338 -29.289 -10.968 1.00 34.23 286 LEU A O 1
ATOM 2233 N N . GLN A 1 296 ? -39.779 -28.450 -13.015 1.00 38.12 287 GLN A N 1
ATOM 2234 C CA . GLN A 1 296 ? -41.164 -28.121 -12.712 1.00 39.38 287 GLN A CA 1
ATOM 2235 C C . GLN A 1 296 ? -41.960 -28.082 -14.007 1.00 36.50 287 GLN A C 1
ATOM 2236 O O . GLN A 1 296 ? -41.404 -27.941 -15.098 1.00 34.67 287 GLN A O 1
ATOM 2242 N N . THR A 1 297 ? -43.276 -28.190 -13.873 1.00 36.59 288 THR A N 1
ATOM 2243 C CA . THR A 1 297 ? -44.181 -28.161 -15.014 1.00 37.22 288 THR A CA 1
ATOM 2244 C C . THR A 1 297 ? -44.737 -26.749 -15.182 1.00 35.47 288 THR A C 1
ATOM 2245 O O . THR A 1 297 ? -45.382 -26.217 -14.272 1.00 35.04 288 THR A O 1
ATOM 2249 N N . GLU A 1 298 ? -44.463 -26.136 -16.334 1.00 39.29 289 GLU A N 1
ATOM 2250 C CA . GLU A 1 298 ? -44.940 -24.803 -16.667 1.00 44.52 289 GLU A CA 1
ATOM 2251 C C . GLU A 1 298 ? -45.949 -24.900 -17.803 1.00 53.34 289 GLU A C 1
ATOM 2252 O O . GLU A 1 298 ? -45.721 -25.602 -18.793 1.00 53.35 289 GLU A O 1
ATOM 2258 N N . LEU A 1 299 ? -47.061 -24.188 -17.673 1.00 60.38 290 LEU A N 1
ATOM 2259 C CA . LEU A 1 299 ? -48.090 -24.184 -18.708 1.00 66.83 290 LEU A CA 1
ATOM 2260 C C . LEU A 1 299 ? -48.164 -22.771 -19.273 1.00 74.28 290 LEU A C 1
ATOM 2261 O O . LEU A 1 299 ? -48.939 -21.939 -18.797 1.00 76.21 290 LEU A O 1
ATOM 2266 N N . LEU A 1 300 ? -47.343 -22.496 -20.283 1.00 80.93 291 LEU A N 1
ATOM 2267 C CA . LEU A 1 300 ? -47.364 -21.203 -20.947 1.00 83.59 291 LEU A CA 1
ATOM 2268 C C . LEU A 1 300 ? -48.310 -21.247 -22.141 1.00 85.47 291 LEU A C 1
ATOM 2269 O O . LEU A 1 300 ? -48.318 -22.213 -22.910 1.00 89.53 291 LEU A O 1
ATOM 2274 N N . ALA A 1 301 ? -49.127 -20.201 -22.273 1.00 82.78 292 ALA A N 1
ATOM 2275 C CA . ALA A 1 301 ? -50.086 -20.083 -23.365 1.00 83.37 292 ALA A CA 1
ATOM 2276 C C . ALA A 1 301 ? -50.567 -18.645 -23.472 1.00 82.18 292 ALA A C 1
ATOM 2277 O O . ALA A 1 301 ? -51.362 -18.195 -22.642 1.00 82.56 292 ALA A O 1
ATOM 2279 N N . ARG A 1 302 ? -50.098 -17.920 -24.485 1.00 82.17 293 ARG A N 1
ATOM 2280 C CA . ARG A 1 302 ? -50.400 -16.501 -24.635 1.00 81.84 293 ARG A CA 1
ATOM 2281 C C . ARG A 1 302 ? -51.297 -16.317 -25.853 1.00 83.30 293 ARG A C 1
ATOM 2282 O O . ARG A 1 302 ? -50.830 -16.409 -26.994 1.00 83.62 293 ARG A O 1
ATOM 2290 N N . ASP A 1 303 ? -52.582 -16.062 -25.600 1.00 84.90 294 ASP A N 1
ATOM 2291 C CA . ASP A 1 303 ? -53.581 -15.828 -26.643 1.00 85.89 294 ASP A CA 1
ATOM 2292 C C . ASP A 1 303 ? -53.583 -16.964 -27.665 1.00 90.97 294 ASP A C 1
ATOM 2293 O O . ASP A 1 303 ? -53.614 -16.749 -28.879 1.00 90.00 294 ASP A O 1
ATOM 2298 N N . GLY A 1 304 ? -53.543 -18.184 -27.156 1.00 94.79 295 GLY A N 1
ATOM 2299 C CA . GLY A 1 304 ? -53.572 -19.358 -27.993 1.00 98.61 295 GLY A CA 1
ATOM 2300 C C . GLY A 1 304 ? -54.029 -20.564 -27.209 1.00 99.00 295 GLY A C 1
ATOM 2301 O O . GLY A 1 304 ? -54.628 -20.442 -26.139 1.00 100.75 295 GLY A O 1
ATOM 2302 N N . GLN A 1 305 ? -53.738 -21.742 -27.753 1.00 98.95 296 GLN A N 1
ATOM 2303 C CA . GLN A 1 305 ? -54.081 -22.979 -27.073 1.00 101.44 296 GLN A CA 1
ATOM 2304 C C . GLN A 1 305 ? -53.022 -23.318 -26.025 1.00 95.22 296 GLN A C 1
ATOM 2305 O O . GLN A 1 305 ? -51.992 -22.649 -25.895 1.00 93.82 296 GLN A O 1
ATOM 2311 N N . ARG A 1 306 ? -53.284 -24.378 -25.267 1.00 90.70 297 ARG A N 1
ATOM 2312 C CA . ARG A 1 306 ? -52.388 -24.798 -24.202 1.00 87.06 297 ARG A CA 1
ATOM 2313 C C . ARG A 1 306 ? -51.054 -25.275 -24.771 1.00 77.80 297 ARG A C 1
ATOM 2314 O O . ARG A 1 306 ? -50.938 -25.633 -25.947 1.00 77.74 297 ARG A O 1
ATOM 2322 N N . LEU A 1 307 ? -50.038 -25.271 -23.913 1.00 68.52 298 LEU A N 1
ATOM 2323 C CA . LEU A 1 307 ? -48.741 -25.842 -24.249 1.00 60.21 298 LEU A CA 1
ATOM 2324 C C . LEU A 1 307 ? -48.020 -26.237 -22.967 1.00 57.44 298 LEU A C 1
ATOM 2325 O O . LEU A 1 307 ? -47.279 -25.429 -22.391 1.00 52.16 298 LEU A O 1
ATOM 2330 N N . PRO A 1 308 ? -48.225 -27.460 -22.480 1.00 60.05 299 PRO A N 1
ATOM 2331 C CA . PRO A 1 308 ? -47.484 -27.920 -21.297 1.00 32.62 299 PRO A CA 1
ATOM 2332 C C . PRO A 1 308 ? -46.016 -28.132 -21.638 1.00 45.27 299 PRO A C 1
ATOM 2333 O O . PRO A 1 308 ? -45.684 -28.766 -22.641 1.00 46.84 299 PRO A O 1
ATOM 2337 N N . VAL A 1 309 ? -45.133 -27.597 -20.795 1.00 31.70 300 VAL A N 1
ATOM 2338 C CA . VAL A 1 309 ? -43.693 -27.714 -20.979 1.00 37.84 300 VAL A CA 1
ATOM 2339 C C . VAL A 1 309 ? -43.103 -28.031 -19.612 1.00 37.67 300 VAL A C 1
ATOM 2340 O O . VAL A 1 309 ? -43.174 -27.205 -18.697 1.00 37.81 300 VAL A O 1
ATOM 2344 N N . VAL A 1 310 ? -42.545 -29.223 -19.458 1.00 36.68 301 VAL A N 1
ATOM 2345 C CA . VAL A 1 310 ? -41.850 -29.574 -18.228 1.00 34.32 301 VAL A CA 1
ATOM 2346 C C . VAL A 1 310 ? -40.377 -29.216 -18.393 1.00 34.39 301 VAL A C 1
ATOM 2347 O O . VAL A 1 310 ? -39.714 -29.667 -19.334 1.00 35.10 301 VAL A O 1
ATOM 2351 N N . HIS A 1 311 ? -39.883 -28.353 -17.512 1.00 37.51 302 HIS A N 1
ATOM 2352 C CA . HIS A 1 311 ? -38.512 -27.879 -17.587 1.00 39.57 302 HIS A CA 1
ATOM 2353 C C . HIS A 1 311 ? -37.592 -28.838 -16.846 1.00 41.47 302 HIS A C 1
ATOM 2354 O O . HIS A 1 311 ? -37.988 -29.493 -15.878 1.00 48.25 302 HIS A O 1
ATOM 2361 N N . HIS A 1 312 ? -36.354 -28.921 -17.325 1.00 37.98 303 HIS A N 1
ATOM 2362 C CA . HIS A 1 312 ? -35.367 -29.821 -16.747 1.00 33.66 303 HIS A CA 1
ATOM 2363 C C . HIS A 1 312 ? -33.971 -29.365 -17.137 1.00 33.86 303 HIS A C 1
ATOM 2364 O O . HIS A 1 312 ? -33.369 -29.917 -18.063 1.00 34.15 303 HIS A O 1
ATOM 2371 N N . TYR A 1 313 ? -33.446 -28.364 -16.439 1.00 34.59 304 TYR A N 1
ATOM 2372 C CA . TYR A 1 313 ? -32.138 -27.831 -16.812 1.00 37.35 304 TYR A CA 1
ATOM 2373 C C . TYR A 1 313 ? -31.457 -27.248 -15.580 1.00 38.16 304 TYR A C 1
ATOM 2374 O O . TYR A 1 313 ? -31.906 -27.442 -14.447 1.00 39.56 304 TYR A O 1
ATOM 2383 N N . GLY A 1 314 ? -30.360 -26.529 -15.813 1.00 39.79 305 GLY A N 1
ATOM 2384 C CA . GLY A 1 314 ? -29.591 -25.928 -14.743 1.00 43.03 305 GLY A CA 1
ATOM 2385 C C . GLY A 1 314 ? -28.929 -26.957 -13.853 1.00 46.30 305 GLY A C 1
ATOM 2386 O O . GLY A 1 314 ? -29.004 -26.866 -12.624 1.00 52.14 305 GLY A O 1
ATOM 2387 N N . HIS A 1 315 ? -28.265 -27.937 -14.466 1.00 42.53 306 HIS A N 1
ATOM 2388 C CA . HIS A 1 315 ? -27.730 -29.062 -13.710 1.00 40.29 306 HIS A CA 1
ATOM 2389 C C . HIS A 1 315 ? -26.442 -28.707 -12.978 1.00 39.94 306 HIS A C 1
ATOM 2390 O O . HIS A 1 315 ? -26.161 -29.279 -11.919 1.00 40.20 306 HIS A O 1
ATOM 2397 N N . GLY A 1 316 ? -25.656 -27.781 -13.513 1.00 39.51 307 GLY A N 1
ATOM 2398 C CA . GLY A 1 316 ? -24.440 -27.371 -12.846 1.00 40.24 307 GLY A CA 1
ATOM 2399 C C . GLY A 1 316 ? -23.328 -28.395 -12.988 1.00 40.29 307 GLY A C 1
ATOM 2400 O O . GLY A 1 316 ? -23.371 -29.309 -13.816 1.00 40.30 307 GLY A O 1
ATOM 2401 N N . SER A 1 317 ? -22.312 -28.231 -12.142 1.00 40.54 308 SER A N 1
ATOM 2402 C CA . SER A 1 317 ? -21.140 -29.094 -12.182 1.00 40.56 308 SER A CA 1
ATOM 2403 C C . SER A 1 317 ? -21.412 -30.497 -11.656 1.00 41.40 308 SER A C 1
ATOM 2404 O O . SER A 1 317 ? -20.545 -31.366 -11.791 1.00 45.92 308 SER A O 1
ATOM 2407 N N . GLY A 1 318 ? -22.578 -30.740 -11.064 1.00 40.47 309 GLY A N 1
ATOM 2408 C CA . GLY A 1 318 ? -22.901 -32.057 -10.554 1.00 39.88 309 GLY A CA 1
ATOM 2409 C C . GLY A 1 318 ? -24.197 -32.602 -11.114 1.00 40.09 309 GLY A C 1
ATOM 2410 O O . GLY A 1 318 ? -25.022 -33.149 -10.375 1.00 43.01 309 GLY A O 1
ATOM 2411 N N . GLY A 1 319 ? -24.388 -32.460 -12.423 1.00 38.43 310 GLY A N 1
ATOM 2412 C CA . GLY A 1 319 ? -25.610 -32.907 -13.060 1.00 41.77 310 GLY A CA 1
ATOM 2413 C C . GLY A 1 319 ? -25.545 -34.323 -13.595 1.00 40.50 310 GLY A C 1
ATOM 2414 O O . GLY A 1 319 ? -26.576 -34.991 -13.718 1.00 41.31 310 GLY A O 1
ATOM 2415 N N . ILE A 1 320 ? -24.339 -34.793 -13.918 1.00 38.96 311 ILE A N 1
ATOM 2416 C CA . ILE A 1 320 ? -24.191 -36.136 -14.472 1.00 36.45 311 ILE A CA 1
ATOM 2417 C C . ILE A 1 320 ? -24.410 -37.190 -13.395 1.00 35.42 311 ILE A C 1
ATOM 2418 O O . ILE A 1 320 ? -25.066 -38.212 -13.631 1.00 34.75 311 ILE A O 1
ATOM 2423 N N . SER A 1 321 ? -23.867 -36.961 -12.199 1.00 35.24 312 SER A N 1
ATOM 2424 C CA . SER A 1 321 ? -23.984 -37.923 -11.110 1.00 34.00 312 SER A CA 1
ATOM 2425 C C . SER A 1 321 ? -25.419 -38.120 -10.644 1.00 35.70 312 SER A C 1
ATOM 2426 O O . SER A 1 321 ? -25.687 -39.079 -9.913 1.00 24.69 312 SER A O 1
ATOM 2429 N N . VAL A 1 322 ? -26.342 -37.241 -11.039 1.00 24.91 313 VAL A N 1
ATOM 2430 C CA . VAL A 1 322 ? -27.733 -37.299 -10.614 1.00 25.06 313 VAL A CA 1
ATOM 2431 C C . VAL A 1 322 ? -28.695 -37.337 -11.796 1.00 25.40 313 VAL A C 1
ATOM 2432 O O . VAL A 1 322 ? -29.903 -37.191 -11.611 1.00 27.66 313 VAL A O 1
ATOM 2436 N N . HIS A 1 323 ? -28.184 -37.558 -13.010 1.00 25.50 314 HIS A N 1
ATOM 2437 C CA . HIS A 1 323 ? -29.019 -37.443 -14.203 1.00 25.84 314 HIS A CA 1
ATOM 2438 C C . HIS A 1 323 ? -30.158 -38.463 -14.225 1.00 38.19 314 HIS A C 1
ATOM 2439 O O . HIS A 1 323 ? -31.236 -38.168 -14.758 1.00 26.36 314 HIS A O 1
ATOM 2446 N N . TRP A 1 324 ? -29.971 -39.638 -13.617 1.00 36.56 315 TRP A N 1
ATOM 2447 C CA . TRP A 1 324 ? -31.068 -40.602 -13.571 1.00 34.66 315 TRP A CA 1
ATOM 2448 C C . TRP A 1 324 ? -32.163 -40.187 -12.588 1.00 33.92 315 TRP A C 1
ATOM 2449 O O . TRP A 1 324 ? -33.350 -40.305 -12.904 1.00 35.18 315 TRP A O 1
ATOM 2460 N N . GLY A 1 325 ? -31.800 -39.715 -11.394 1.00 34.76 316 GLY A N 1
ATOM 2461 C CA . GLY A 1 325 ? -32.825 -39.291 -10.450 1.00 25.97 316 GLY A CA 1
ATOM 2462 C C . GLY A 1 325 ? -33.631 -38.111 -10.961 1.00 37.11 316 GLY A C 1
ATOM 2463 O O . GLY A 1 325 ? -34.864 -38.075 -10.841 1.00 42.05 316 GLY A O 1
ATOM 2464 N N . THR A 1 326 ? -32.945 -37.129 -11.547 1.00 37.28 317 THR A N 1
ATOM 2465 C CA . THR A 1 326 ? -33.646 -36.011 -12.163 1.00 37.21 317 THR A CA 1
ATOM 2466 C C . THR A 1 326 ? -34.506 -36.480 -13.329 1.00 34.75 317 THR A C 1
ATOM 2467 O O . THR A 1 326 ? -35.613 -35.968 -13.535 1.00 33.54 317 THR A O 1
ATOM 2471 N N . ALA A 1 327 ? -34.017 -37.453 -14.107 1.00 33.34 318 ALA A N 1
ATOM 2472 C CA . ALA A 1 327 ? -34.845 -38.017 -15.168 1.00 27.20 318 ALA A CA 1
ATOM 2473 C C . ALA A 1 327 ? -36.114 -38.647 -14.602 1.00 47.25 318 ALA A C 1
ATOM 2474 O O . ALA A 1 327 ? -37.198 -38.495 -15.175 1.00 54.17 318 ALA A O 1
ATOM 2476 N N . LEU A 1 328 ? -35.998 -39.351 -13.472 1.00 43.89 319 LEU A N 1
ATOM 2477 C CA . LEU A 1 328 ? -37.170 -39.953 -12.840 1.00 46.01 319 LEU A CA 1
ATOM 2478 C C . LEU A 1 328 ? -38.177 -38.889 -12.417 1.00 47.03 319 LEU A C 1
ATOM 2479 O O . LEU A 1 328 ? -39.380 -39.031 -12.656 1.00 46.10 319 LEU A O 1
ATOM 2484 N N . GLU A 1 329 ? -37.702 -37.808 -11.794 1.00 50.83 320 GLU A N 1
ATOM 2485 C CA . GLU A 1 329 ? -38.628 -36.760 -11.360 1.00 54.97 320 GLU A CA 1
ATOM 2486 C C . GLU A 1 329 ? -39.285 -36.056 -12.553 1.00 59.08 320 GLU A C 1
ATOM 2487 O O . GLU A 1 329 ? -40.493 -35.760 -12.531 1.00 62.62 320 GLU A O 1
ATOM 2493 N N . ALA A 1 330 ? -38.513 -35.794 -13.611 1.00 60.49 321 ALA A N 1
ATOM 2494 C CA . ALA A 1 330 ? -39.070 -35.149 -14.797 1.00 57.52 321 ALA A CA 1
ATOM 2495 C C . ALA A 1 330 ? -40.111 -36.036 -15.470 1.00 56.88 321 ALA A C 1
ATOM 2496 O O . ALA A 1 330 ? -41.182 -35.563 -15.870 1.00 54.82 321 ALA A O 1
ATOM 2498 N N . ALA A 1 331 ? -39.819 -37.334 -15.593 1.00 28.54 322 ALA A N 1
ATOM 2499 C CA . ALA A 1 331 ? -40.800 -38.262 -16.141 1.00 32.74 322 ALA A CA 1
ATOM 2500 C C . ALA A 1 331 ? -42.011 -38.401 -15.229 1.00 33.72 322 ALA A C 1
ATOM 2501 O O . ALA A 1 331 ? -43.111 -38.697 -15.705 1.00 29.49 322 ALA A O 1
ATOM 2503 N N . ARG A 1 332 ? -41.834 -38.187 -13.922 1.00 38.78 323 ARG A N 1
ATOM 2504 C CA . ARG A 1 332 ? -42.978 -38.132 -13.018 1.00 43.72 323 ARG A CA 1
ATOM 2505 C C . ARG A 1 332 ? -43.916 -37.000 -13.407 1.00 44.83 323 ARG A C 1
ATOM 2506 O O . ARG A 1 332 ? -45.130 -37.200 -13.548 1.00 43.76 323 ARG A O 1
ATOM 2514 N N . LEU A 1 333 ? -43.370 -35.789 -13.559 1.00 48.40 324 LEU A N 1
ATOM 2515 C CA . LEU A 1 333 ? -44.209 -34.669 -13.989 1.00 53.45 324 LEU A CA 1
ATOM 2516 C C . LEU A 1 333 ? -44.844 -34.941 -15.348 1.00 59.37 324 LEU A C 1
ATOM 2517 O O . LEU A 1 333 ? -45.995 -34.555 -15.596 1.00 58.89 324 LEU A O 1
ATOM 2522 N N . VAL A 1 334 ? -44.107 -35.603 -16.242 1.00 65.04 325 VAL A N 1
ATOM 2523 C CA . VAL A 1 334 ? -44.655 -35.924 -17.558 1.00 64.28 325 VAL A CA 1
ATOM 2524 C C . VAL A 1 334 ? -45.861 -36.846 -17.422 1.00 64.43 325 VAL A C 1
ATOM 2525 O O . VAL A 1 334 ? -46.902 -36.628 -18.049 1.00 63.65 325 VAL A O 1
ATOM 2529 N N . SER A 1 335 ? -45.730 -37.901 -16.614 1.00 64.69 326 SER A N 1
ATOM 2530 C CA . SER A 1 335 ? -46.843 -38.825 -16.414 1.00 67.94 326 SER A CA 1
ATOM 2531 C C . SER A 1 335 ? -48.044 -38.117 -15.798 1.00 68.96 326 SER A C 1
ATOM 2532 O O . SER A 1 335 ? -49.189 -38.334 -16.220 1.00 70.64 326 SER A O 1
ATOM 2535 N N . GLU A 1 336 ? -47.801 -37.255 -14.806 1.00 70.38 327 GLU A N 1
ATOM 2536 C CA . GLU A 1 336 ? -48.900 -36.531 -14.172 1.00 71.50 327 GLU A CA 1
ATOM 2537 C C . GLU A 1 336 ? -49.625 -35.635 -15.173 1.00 75.81 327 GLU A C 1
ATOM 2538 O O . GLU A 1 336 ? -50.862 -35.596 -15.205 1.00 78.85 327 GLU A O 1
ATOM 2544 N N . CYS A 1 337 ? -48.874 -34.932 -16.026 1.00 72.10 328 CYS A N 1
ATOM 2545 C CA . CYS A 1 337 ? -49.509 -34.038 -16.992 1.00 69.93 328 CYS A CA 1
ATOM 2546 C C . CYS A 1 337 ? -50.216 -34.815 -18.100 1.00 65.65 328 CYS A C 1
ATOM 2547 O O . CYS A 1 337 ? -51.270 -34.390 -18.589 1.00 68.67 328 CYS A O 1
ATOM 2550 N N . VAL A 1 338 ? -49.653 -35.950 -18.517 1.00 59.22 329 VAL A N 1
ATOM 2551 C CA . VAL A 1 338 ? -50.333 -36.783 -19.504 1.00 56.27 329 VAL A CA 1
ATOM 2552 C C . VAL A 1 338 ? -51.654 -37.291 -18.940 1.00 56.26 329 VAL A C 1
ATOM 2553 O O . VAL A 1 338 ? -52.675 -37.316 -19.638 1.00 56.98 329 VAL A O 1
ATOM 2557 N N . HIS A 1 339 ? -51.661 -37.687 -17.664 1.00 55.85 330 HIS A N 1
ATOM 2558 C CA . HIS A 1 339 ? -52.921 -38.055 -17.028 1.00 56.19 330 HIS A CA 1
ATOM 2559 C C . HIS A 1 339 ? -53.884 -36.876 -17.003 1.00 59.48 330 HIS A C 1
ATOM 2560 O O . HIS A 1 339 ? -55.086 -37.043 -17.245 1.00 61.03 330 HIS A O 1
ATOM 2567 N N . ALA A 1 340 ? -53.374 -35.673 -16.720 1.00 64.93 331 ALA A N 1
ATOM 2568 C CA . ALA A 1 340 ? -54.230 -34.489 -16.758 1.00 71.96 331 ALA A CA 1
ATOM 2569 C C . ALA A 1 340 ? -54.822 -34.265 -18.146 1.00 72.62 331 ALA A C 1
ATOM 2570 O O . ALA A 1 340 ? -55.906 -33.684 -18.270 1.00 71.47 331 ALA A O 1
ATOM 2572 N N . LEU A 1 341 ? -54.118 -34.696 -19.195 1.00 68.81 332 LEU A N 1
ATOM 2573 C CA . LEU A 1 341 ? -54.673 -34.607 -20.544 1.00 66.48 332 LEU A CA 1
ATOM 2574 C C . LEU A 1 341 ? -55.711 -35.692 -20.812 1.00 64.88 332 LEU A C 1
ATOM 2575 O O . LEU A 1 341 ? -56.733 -35.425 -21.454 1.00 64.19 332 LEU A O 1
ATOM 2580 N N . ARG A 1 342 ? -55.462 -36.923 -20.359 1.00 61.17 333 ARG A N 1
ATOM 2581 C CA . ARG A 1 342 ? -56.449 -37.987 -20.530 1.00 59.95 333 ARG A CA 1
ATOM 2582 C C . ARG A 1 342 ? -57.734 -37.673 -19.772 1.00 61.07 333 ARG A C 1
ATOM 2583 O O . ARG A 1 342 ? -58.796 -37.486 -20.376 1.00 61.72 333 ARG A O 1
ATOM 2591 N N . THR A 1 343 ? -57.656 -37.611 -18.443 1.00 62.25 334 THR A N 1
ATOM 2592 C CA . THR A 1 343 ? -58.857 -37.313 -17.675 1.00 63.55 334 THR A CA 1
ATOM 2593 C C . THR A 1 343 ? -59.200 -35.827 -17.791 1.00 67.35 334 THR A C 1
ATOM 2594 O O . THR A 1 343 ? -58.301 -34.984 -17.860 1.00 72.70 334 THR A O 1
ATOM 2598 N N . PRO A 1 344 ? -60.494 -35.481 -17.861 1.00 64.52 335 PRO A N 1
ATOM 2599 C CA . PRO A 1 344 ? -60.933 -34.086 -17.951 1.00 63.79 335 PRO A CA 1
ATOM 2600 C C . PRO A 1 344 ? -61.274 -33.485 -16.590 1.00 63.30 335 PRO A C 1
ATOM 2601 O O . PRO A 1 344 ? -62.374 -32.955 -16.427 1.00 62.57 335 PRO A O 1
ATOM 2605 N N . ASP B 1 11 ? 43.819 -53.922 -8.853 1.00 66.81 2 ASP B N 1
ATOM 2606 C CA . ASP B 1 11 ? 43.045 -54.487 -7.753 1.00 67.42 2 ASP B CA 1
ATOM 2607 C C . ASP B 1 11 ? 41.559 -54.181 -7.924 1.00 66.46 2 ASP B C 1
ATOM 2608 O O . ASP B 1 11 ? 41.003 -53.334 -7.226 1.00 66.53 2 ASP B O 1
ATOM 2613 N N . THR B 1 12 ? 40.923 -54.884 -8.859 1.00 68.23 3 THR B N 1
ATOM 2614 C CA . THR B 1 12 ? 39.519 -54.687 -9.185 1.00 68.31 3 THR B CA 1
ATOM 2615 C C . THR B 1 12 ? 38.811 -56.036 -9.138 1.00 71.09 3 THR B C 1
ATOM 2616 O O . THR B 1 12 ? 39.425 -57.087 -9.337 1.00 73.83 3 THR B O 1
ATOM 2620 N N . ALA B 1 13 ? 37.510 -56.002 -8.846 1.00 74.22 4 ALA B N 1
ATOM 2621 C CA . ALA B 1 13 ? 36.679 -57.201 -8.820 1.00 71.05 4 ALA B CA 1
ATOM 2622 C C . ALA B 1 13 ? 35.943 -57.322 -10.151 1.00 70.19 4 ALA B C 1
ATOM 2623 O O . ALA B 1 13 ? 35.046 -56.526 -10.447 1.00 76.73 4 ALA B O 1
ATOM 2625 N N . ARG B 1 14 ? 36.323 -58.319 -10.947 1.00 60.83 5 ARG B N 1
ATOM 2626 C CA . ARG B 1 14 ? 35.671 -58.594 -12.226 1.00 53.80 5 ARG B CA 1
ATOM 2627 C C . ARG B 1 14 ? 34.525 -59.566 -11.968 1.00 45.25 5 ARG B C 1
ATOM 2628 O O . ARG B 1 14 ? 34.738 -60.773 -11.826 1.00 40.57 5 ARG B O 1
ATOM 2636 N N . ILE B 1 15 ? 33.304 -59.038 -11.907 1.00 41.16 6 ILE B N 1
ATOM 2637 C CA . ILE B 1 15 ? 32.130 -59.813 -11.530 1.00 39.59 6 ILE B CA 1
ATOM 2638 C C . ILE B 1 15 ? 31.236 -60.015 -12.744 1.00 35.95 6 ILE B C 1
ATOM 2639 O O . ILE B 1 15 ? 31.106 -59.141 -13.612 1.00 40.22 6 ILE B O 1
ATOM 2644 N N . ALA B 1 16 ? 30.602 -61.182 -12.790 1.00 31.70 7 ALA B N 1
ATOM 2645 C CA . ALA B 1 16 ? 29.672 -61.538 -13.847 1.00 26.09 7 ALA B CA 1
ATOM 2646 C C . ALA B 1 16 ? 28.327 -61.920 -13.246 1.00 23.77 7 ALA B C 1
ATOM 2647 O O . ALA B 1 16 ? 28.254 -62.483 -12.150 1.00 21.68 7 ALA B O 1
ATOM 2649 N N . VAL B 1 17 ? 27.262 -61.601 -13.974 1.00 22.62 8 VAL B N 1
ATOM 2650 C CA . VAL B 1 17 ? 25.902 -61.974 -13.610 1.00 22.23 8 VAL B CA 1
ATOM 2651 C C . VAL B 1 17 ? 25.300 -62.692 -14.807 1.00 23.74 8 VAL B C 1
ATOM 2652 O O . VAL B 1 17 ? 25.019 -62.066 -15.838 1.00 25.42 8 VAL B O 1
ATOM 2656 N N . VAL B 1 18 ? 25.118 -63.999 -14.686 1.00 27.52 9 VAL B N 1
ATOM 2657 C CA . VAL B 1 18 ? 24.449 -64.772 -15.720 1.00 32.56 9 VAL B CA 1
ATOM 2658 C C . VAL B 1 18 ? 22.955 -64.782 -15.426 1.00 49.25 9 VAL B C 1
ATOM 2659 O O . VAL B 1 18 ? 22.532 -65.056 -14.296 1.00 52.34 9 VAL B O 1
ATOM 2663 N N . GLY B 1 19 ? 22.156 -64.453 -16.437 1.00 64.77 10 GLY B N 1
ATOM 2664 C CA . GLY B 1 19 ? 20.728 -64.287 -16.252 1.00 67.69 10 GLY B CA 1
ATOM 2665 C C . GLY B 1 19 ? 20.319 -62.834 -16.365 1.00 69.50 10 GLY B C 1
ATOM 2666 O O . GLY B 1 19 ? 20.838 -61.981 -15.640 1.00 72.97 10 GLY B O 1
ATOM 2667 N N . ALA B 1 20 ? 19.401 -62.535 -17.282 1.00 61.37 11 ALA B N 1
ATOM 2668 C CA . ALA B 1 20 ? 18.938 -61.172 -17.515 1.00 54.93 11 ALA B CA 1
ATOM 2669 C C . ALA B 1 20 ? 17.460 -61.019 -17.175 1.00 46.18 11 ALA B C 1
ATOM 2670 O O . ALA B 1 20 ? 16.771 -60.162 -17.734 1.00 47.00 11 ALA B O 1
ATOM 2672 N N . GLY B 1 21 ? 16.962 -61.842 -16.260 1.00 39.37 12 GLY B N 1
ATOM 2673 C CA . GLY B 1 21 ? 15.569 -61.805 -15.873 1.00 34.09 12 GLY B CA 1
ATOM 2674 C C . GLY B 1 21 ? 15.256 -60.641 -14.958 1.00 33.49 12 GLY B C 1
ATOM 2675 O O . GLY B 1 21 ? 16.025 -59.684 -14.828 1.00 33.70 12 GLY B O 1
ATOM 2676 N N . VAL B 1 22 ? 14.094 -60.732 -14.307 1.00 29.91 13 VAL B N 1
ATOM 2677 C CA . VAL B 1 22 ? 13.665 -59.661 -13.419 1.00 27.90 13 VAL B CA 1
ATOM 2678 C C . VAL B 1 22 ? 14.551 -59.575 -12.181 1.00 29.05 13 VAL B C 1
ATOM 2679 O O . VAL B 1 22 ? 14.612 -58.520 -11.541 1.00 28.70 13 VAL B O 1
ATOM 2683 N N . VAL B 1 23 ? 15.252 -60.652 -11.831 1.00 33.05 14 VAL B N 1
ATOM 2684 C CA . VAL B 1 23 ? 16.234 -60.603 -10.756 1.00 38.66 14 VAL B CA 1
ATOM 2685 C C . VAL B 1 23 ? 17.663 -60.635 -11.276 1.00 37.52 14 VAL B C 1
ATOM 2686 O O . VAL B 1 23 ? 18.572 -60.189 -10.558 1.00 41.44 14 VAL B O 1
ATOM 2690 N N . GLY B 1 24 ? 17.898 -61.141 -12.489 1.00 39.09 15 GLY B N 1
ATOM 2691 C CA . GLY B 1 24 ? 19.239 -61.107 -13.044 1.00 39.23 15 GLY B CA 1
ATOM 2692 C C . GLY B 1 24 ? 19.753 -59.697 -13.244 1.00 36.64 15 GLY B C 1
ATOM 2693 O O . GLY B 1 24 ? 20.960 -59.453 -13.169 1.00 35.49 15 GLY B O 1
ATOM 2694 N N . LEU B 1 25 ? 18.849 -58.752 -13.493 1.00 34.47 16 LEU B N 1
ATOM 2695 C CA . LEU B 1 25 ? 19.202 -57.344 -13.595 1.00 34.49 16 LEU B CA 1
ATOM 2696 C C . LEU B 1 25 ? 19.173 -56.646 -12.237 1.00 35.37 16 LEU B C 1
ATOM 2697 O O . LEU B 1 25 ? 20.048 -55.822 -11.944 1.00 33.56 16 LEU B O 1
ATOM 2702 N N . SER B 1 26 ? 18.182 -56.966 -11.400 1.00 35.54 17 SER B N 1
ATOM 2703 C CA . SER B 1 26 ? 18.070 -56.323 -10.095 1.00 33.90 17 SER B CA 1
ATOM 2704 C C . SER B 1 26 ? 19.237 -56.698 -9.189 1.00 34.13 17 SER B C 1
ATOM 2705 O O . SER B 1 26 ? 19.722 -55.864 -8.409 1.00 37.58 17 SER B O 1
ATOM 2708 N N . THR B 1 27 ? 19.691 -57.952 -9.267 1.00 34.44 18 THR B N 1
ATOM 2709 C CA . THR B 1 27 ? 20.885 -58.355 -8.532 1.00 33.89 18 THR B CA 1
ATOM 2710 C C . THR B 1 27 ? 22.087 -57.518 -8.949 1.00 36.12 18 THR B C 1
ATOM 2711 O O . THR B 1 27 ? 22.852 -57.049 -8.101 1.00 40.15 18 THR B O 1
ATOM 2715 N N . ALA B 1 28 ? 22.259 -57.306 -10.257 1.00 37.11 19 ALA B N 1
ATOM 2716 C CA . ALA B 1 28 ? 23.373 -56.495 -10.739 1.00 39.00 19 ALA B CA 1
ATOM 2717 C C . ALA B 1 28 ? 23.241 -55.041 -10.305 1.00 33.17 19 ALA B C 1
ATOM 2718 O O . ALA B 1 28 ? 24.249 -54.387 -10.028 1.00 29.66 19 ALA B O 1
ATOM 2720 N N . VAL B 1 29 ? 22.014 -54.524 -10.231 1.00 29.37 20 VAL B N 1
ATOM 2721 C CA . VAL B 1 29 ? 21.800 -53.166 -9.729 1.00 25.89 20 VAL B CA 1
ATOM 2722 C C . VAL B 1 29 ? 22.274 -53.053 -8.282 1.00 27.33 20 VAL B C 1
ATOM 2723 O O . VAL B 1 29 ? 23.095 -52.191 -7.932 1.00 29.69 20 VAL B O 1
ATOM 2727 N N . CYS B 1 30 ? 21.751 -53.925 -7.416 1.00 30.65 21 CYS B N 1
ATOM 2728 C CA . CYS B 1 30 ? 22.124 -53.863 -6.005 1.00 28.73 21 CYS B CA 1
ATOM 2729 C C . CYS B 1 30 ? 23.613 -54.118 -5.803 1.00 28.19 21 CYS B C 1
ATOM 2730 O O . CYS B 1 30 ? 24.221 -53.544 -4.893 1.00 29.75 21 CYS B O 1
ATOM 2733 N N . ILE B 1 31 ? 24.220 -54.957 -6.646 1.00 30.68 22 ILE B N 1
ATOM 2734 C CA . ILE B 1 31 ? 25.663 -55.168 -6.577 1.00 33.54 22 ILE B CA 1
ATOM 2735 C C . ILE B 1 31 ? 26.404 -53.895 -6.964 1.00 40.29 22 ILE B C 1
ATOM 2736 O O . ILE B 1 31 ? 27.328 -53.459 -6.267 1.00 46.38 22 ILE B O 1
ATOM 2741 N N . SER B 1 32 ? 26.001 -53.276 -8.080 1.00 37.79 23 SER B N 1
ATOM 2742 C CA . SER B 1 32 ? 26.602 -52.021 -8.514 1.00 35.53 23 SER B CA 1
ATOM 2743 C C . SER B 1 32 ? 26.526 -50.954 -7.433 1.00 34.37 23 SER B C 1
ATOM 2744 O O . SER B 1 32 ? 27.367 -50.049 -7.395 1.00 35.23 23 SER B O 1
ATOM 2747 N N . LYS B 1 33 ? 25.530 -51.034 -6.551 1.00 31.55 24 LYS B N 1
ATOM 2748 C CA . LYS B 1 33 ? 25.431 -50.064 -5.465 1.00 27.96 24 LYS B CA 1
ATOM 2749 C C . LYS B 1 33 ? 25.869 -50.601 -4.104 1.00 28.06 24 LYS B C 1
ATOM 2750 O O . LYS B 1 33 ? 25.757 -49.876 -3.110 1.00 27.92 24 LYS B O 1
ATOM 2756 N N . LEU B 1 34 ? 26.382 -51.834 -4.024 1.00 31.70 25 LEU B N 1
ATOM 2757 C CA . LEU B 1 34 ? 26.829 -52.389 -2.751 1.00 37.59 25 LEU B CA 1
ATOM 2758 C C . LEU B 1 34 ? 28.318 -52.716 -2.686 1.00 43.06 25 LEU B C 1
ATOM 2759 O O . LEU B 1 34 ? 28.876 -52.725 -1.582 1.00 19.59 25 LEU B O 1
ATOM 2764 N N . VAL B 1 35 ? 28.977 -52.978 -3.811 1.00 50.82 26 VAL B N 1
ATOM 2765 C CA . VAL B 1 35 ? 30.394 -53.337 -3.771 1.00 54.95 26 VAL B CA 1
ATOM 2766 C C . VAL B 1 35 ? 31.246 -52.155 -4.221 1.00 57.45 26 VAL B C 1
ATOM 2767 O O . VAL B 1 35 ? 30.859 -51.426 -5.146 1.00 57.62 26 VAL B O 1
ATOM 2771 N N . PRO B 1 36 ? 32.395 -51.912 -3.575 1.00 59.78 27 PRO B N 1
ATOM 2772 C CA . PRO B 1 36 ? 33.172 -50.697 -3.863 1.00 62.45 27 PRO B CA 1
ATOM 2773 C C . PRO B 1 36 ? 33.766 -50.677 -5.263 1.00 66.95 27 PRO B C 1
ATOM 2774 O O . PRO B 1 36 ? 33.533 -49.730 -6.020 1.00 68.68 27 PRO B O 1
ATOM 2778 N N . ARG B 1 37 ? 34.533 -51.705 -5.619 1.00 70.85 28 ARG B N 1
ATOM 2779 C CA . ARG B 1 37 ? 35.185 -51.791 -6.921 1.00 73.10 28 ARG B CA 1
ATOM 2780 C C . ARG B 1 37 ? 34.609 -52.983 -7.669 1.00 77.71 28 ARG B C 1
ATOM 2781 O O . ARG B 1 37 ? 34.752 -54.126 -7.223 1.00 85.19 28 ARG B O 1
ATOM 2789 N N . CYS B 1 38 ? 33.961 -52.719 -8.801 1.00 73.54 29 CYS B N 1
ATOM 2790 C CA . CYS B 1 38 ? 33.238 -53.759 -9.513 1.00 70.91 29 CYS B CA 1
ATOM 2791 C C . CYS B 1 38 ? 33.350 -53.552 -11.013 1.00 67.52 29 CYS B C 1
ATOM 2792 O O . CYS B 1 38 ? 33.530 -52.430 -11.495 1.00 66.71 29 CYS B O 1
ATOM 2795 N N . SER B 1 39 ? 33.233 -54.660 -11.741 1.00 62.36 30 SER B N 1
ATOM 2796 C CA . SER B 1 39 ? 33.095 -54.651 -13.185 1.00 58.57 30 SER B CA 1
ATOM 2797 C C . SER B 1 39 ? 31.993 -55.647 -13.548 1.00 52.30 30 SER B C 1
ATOM 2798 O O . SER B 1 39 ? 32.198 -56.619 -14.266 1.00 53.54 30 SER B O 1
ATOM 2801 N N . VAL B 1 40 ? 30.793 -55.398 -13.025 1.00 46.51 31 VAL B N 1
ATOM 2802 C CA . VAL B 1 40 ? 29.678 -56.323 -13.197 1.00 42.54 31 VAL B CA 1
ATOM 2803 C C . VAL B 1 40 ? 29.253 -56.337 -14.660 1.00 38.00 31 VAL B C 1
ATOM 2804 O O . VAL B 1 40 ? 28.889 -55.302 -15.228 1.00 36.94 31 VAL B O 1
ATOM 2808 N N . THR B 1 41 ? 29.321 -57.509 -15.289 1.00 32.81 32 THR B N 1
ATOM 2809 C CA . THR B 1 41 ? 28.877 -57.682 -16.667 1.00 30.03 32 THR B CA 1
ATOM 2810 C C . THR B 1 41 ? 27.810 -58.763 -16.719 1.00 27.74 32 THR B C 1
ATOM 2811 O O . THR B 1 41 ? 27.983 -59.837 -16.136 1.00 29.69 32 THR B O 1
ATOM 2815 N N . ILE B 1 42 ? 26.717 -58.483 -17.420 1.00 25.66 33 ILE B N 1
ATOM 2816 C CA . ILE B 1 42 ? 25.612 -59.427 -17.539 1.00 23.33 33 ILE B CA 1
ATOM 2817 C C . ILE B 1 42 ? 25.805 -60.268 -18.790 1.00 25.09 33 ILE B C 1
ATOM 2818 O O . ILE B 1 42 ? 26.192 -59.760 -19.849 1.00 29.07 33 ILE B O 1
ATOM 2823 N N . ILE B 1 43 ? 25.536 -61.567 -18.666 1.00 24.15 34 ILE B N 1
ATOM 2824 C CA . ILE B 1 43 ? 25.711 -62.519 -19.760 1.00 27.10 34 ILE B CA 1
ATOM 2825 C C . ILE B 1 43 ? 24.502 -63.444 -19.782 1.00 32.69 34 ILE B C 1
ATOM 2826 O O . ILE B 1 43 ? 24.264 -64.176 -18.815 1.00 30.65 34 ILE B O 1
ATOM 2831 N N . SER B 1 44 ? 23.746 -63.429 -20.881 1.00 34.93 35 SER B N 1
ATOM 2832 C CA . SER B 1 44 ? 22.522 -64.217 -20.942 1.00 37.34 35 SER B CA 1
ATOM 2833 C C . SER B 1 44 ? 22.218 -64.636 -22.373 1.00 37.86 35 SER B C 1
ATOM 2834 O O . SER B 1 44 ? 22.674 -64.018 -23.338 1.00 40.81 35 SER B O 1
ATOM 2837 N N . ASP B 1 45 ? 21.415 -65.698 -22.488 1.00 37.59 36 ASP B N 1
ATOM 2838 C CA . ASP B 1 45 ? 20.977 -66.188 -23.791 1.00 36.42 36 ASP B CA 1
ATOM 2839 C C . ASP B 1 45 ? 19.840 -65.342 -24.352 1.00 31.10 36 ASP B C 1
ATOM 2840 O O . ASP B 1 45 ? 19.826 -65.030 -25.548 1.00 30.24 36 ASP B O 1
ATOM 2845 N N . LYS B 1 46 ? 18.882 -64.963 -23.508 1.00 28.11 37 LYS B N 1
ATOM 2846 C CA . LYS B 1 46 ? 17.732 -64.174 -23.921 1.00 26.79 37 LYS B CA 1
ATOM 2847 C C . LYS B 1 46 ? 17.627 -62.932 -23.048 1.00 28.21 37 LYS B C 1
ATOM 2848 O O . LYS B 1 46 ? 17.977 -62.958 -21.867 1.00 22.60 37 LYS B O 1
ATOM 2854 N N . PHE B 1 47 ? 17.138 -61.839 -23.638 1.00 35.68 38 PHE B N 1
ATOM 2855 C CA . PHE B 1 47 ? 17.080 -60.576 -22.913 1.00 44.82 38 PHE B CA 1
ATOM 2856 C C . PHE B 1 47 ? 15.662 -60.019 -22.867 1.00 58.65 38 PHE B C 1
ATOM 2857 O O . PHE B 1 47 ? 14.708 -60.718 -23.226 1.00 64.44 38 PHE B O 1
ATOM 2865 N N . THR B 1 48 ? 15.512 -58.752 -22.448 1.00 70.13 39 THR B N 1
ATOM 2866 C CA . THR B 1 48 ? 14.196 -58.195 -22.130 1.00 76.82 39 THR B CA 1
ATOM 2867 C C . THR B 1 48 ? 13.156 -58.230 -23.252 1.00 75.44 39 THR B C 1
ATOM 2868 O O . THR B 1 48 ? 11.962 -58.092 -22.951 1.00 81.31 39 THR B O 1
ATOM 2872 N N . PRO B 1 49 ? 13.514 -58.382 -24.537 1.00 65.93 40 PRO B N 1
ATOM 2873 C CA . PRO B 1 49 ? 12.447 -58.668 -25.509 1.00 61.91 40 PRO B CA 1
ATOM 2874 C C . PRO B 1 49 ? 11.714 -59.969 -25.223 1.00 57.04 40 PRO B C 1
ATOM 2875 O O . PRO B 1 49 ? 10.480 -60.007 -25.313 1.00 52.30 40 PRO B O 1
ATOM 2879 N N . ASP B 1 50 ? 12.443 -61.042 -24.855 1.00 55.41 41 ASP B N 1
ATOM 2880 C CA . ASP B 1 50 ? 11.892 -62.395 -24.783 1.00 51.97 41 ASP B CA 1
ATOM 2881 C C . ASP B 1 50 ? 12.499 -63.180 -23.610 1.00 48.70 41 ASP B C 1
ATOM 2882 O O . ASP B 1 50 ? 13.264 -64.127 -23.787 1.00 52.05 41 ASP B O 1
ATOM 2887 N N . THR B 1 51 ? 12.135 -62.804 -22.386 1.00 46.24 42 THR B N 1
ATOM 2888 C CA . THR B 1 51 ? 12.475 -63.574 -21.197 1.00 43.69 42 THR B CA 1
ATOM 2889 C C . THR B 1 51 ? 11.200 -64.009 -20.488 1.00 44.62 42 THR B C 1
ATOM 2890 O O . THR B 1 51 ? 10.124 -63.439 -20.691 1.00 48.49 42 THR B O 1
ATOM 2894 N N . THR B 1 52 ? 11.335 -65.028 -19.637 1.00 42.74 43 THR B N 1
ATOM 2895 C CA . THR B 1 52 ? 10.178 -65.588 -18.949 1.00 41.39 43 THR B CA 1
ATOM 2896 C C . THR B 1 52 ? 9.553 -64.624 -17.950 1.00 37.70 43 THR B C 1
ATOM 2897 O O . THR B 1 52 ? 8.459 -64.908 -17.451 1.00 36.14 43 THR B O 1
ATOM 2901 N N . SER B 1 53 ? 10.206 -63.500 -17.649 1.00 36.60 44 SER B N 1
ATOM 2902 C CA . SER B 1 53 ? 9.616 -62.472 -16.802 1.00 38.41 44 SER B CA 1
ATOM 2903 C C . SER B 1 53 ? 8.908 -61.380 -17.597 1.00 42.75 44 SER B C 1
ATOM 2904 O O . SER B 1 53 ? 8.187 -60.573 -17.000 1.00 47.06 44 SER B O 1
ATOM 2907 N N . ASP B 1 54 ? 9.090 -61.334 -18.921 1.00 44.89 45 ASP B N 1
ATOM 2908 C CA . ASP B 1 54 ? 8.301 -60.419 -19.743 1.00 48.51 45 ASP B CA 1
ATOM 2909 C C . ASP B 1 54 ? 6.874 -60.925 -19.908 1.00 48.27 45 ASP B C 1
ATOM 2910 O O . ASP B 1 54 ? 5.926 -60.130 -19.943 1.00 47.87 45 ASP B O 1
ATOM 2915 N N . VAL B 1 55 ? 6.706 -62.246 -20.028 1.00 44.38 46 VAL B N 1
ATOM 2916 C CA . VAL B 1 55 ? 5.381 -62.855 -20.079 1.00 42.81 46 VAL B CA 1
ATOM 2917 C C . VAL B 1 55 ? 4.646 -62.742 -18.752 1.00 41.60 46 VAL B C 1
ATOM 2918 O O . VAL B 1 55 ? 3.425 -62.932 -18.703 1.00 41.17 46 VAL B O 1
ATOM 2922 N N . ALA B 1 56 ? 5.359 -62.411 -17.679 1.00 38.94 47 ALA B N 1
ATOM 2923 C CA . ALA B 1 56 ? 4.753 -62.309 -16.361 1.00 37.80 47 ALA B CA 1
ATOM 2924 C C . ALA B 1 56 ? 3.682 -61.226 -16.333 1.00 35.85 47 ALA B C 1
ATOM 2925 O O . ALA B 1 56 ? 3.760 -60.220 -17.044 1.00 35.68 47 ALA B O 1
ATOM 2927 N N . ALA B 1 57 ? 2.675 -61.442 -15.486 1.00 36.29 48 ALA B N 1
ATOM 2928 C CA . ALA B 1 57 ? 1.557 -60.511 -15.388 1.00 34.62 48 ALA B CA 1
ATOM 2929 C C . ALA B 1 57 ? 2.017 -59.151 -14.875 1.00 32.57 48 ALA B C 1
ATOM 2930 O O . ALA B 1 57 ? 1.850 -58.129 -15.549 1.00 32.49 48 ALA B O 1
ATOM 2932 N N . GLY B 1 58 ? 2.589 -59.120 -13.675 1.00 33.56 49 GLY B N 1
ATOM 2933 C CA . GLY B 1 58 ? 3.137 -57.887 -13.152 1.00 34.03 49 GLY B CA 1
ATOM 2934 C C . GLY B 1 58 ? 2.684 -57.520 -11.756 1.00 36.85 49 GLY B C 1
ATOM 2935 O O . GLY B 1 58 ? 3.273 -56.638 -11.125 1.00 40.41 49 GLY B O 1
ATOM 2936 N N . MET B 1 59 ? 1.648 -58.188 -11.257 1.00 32.22 50 MET B N 1
ATOM 2937 C CA . MET B 1 59 ? 1.064 -57.801 -9.980 1.00 26.62 50 MET B CA 1
ATOM 2938 C C . MET B 1 59 ? 2.014 -58.124 -8.837 1.00 26.94 50 MET B C 1
ATOM 2939 O O . MET B 1 59 ? 2.606 -59.207 -8.792 1.00 28.39 50 MET B O 1
ATOM 2944 N N . LEU B 1 60 ? 2.164 -57.172 -7.914 1.00 27.83 51 LEU B N 1
ATOM 2945 C CA . LEU B 1 60 ? 2.978 -57.372 -6.716 1.00 27.45 51 LEU B CA 1
ATOM 2946 C C . LEU B 1 60 ? 2.089 -57.968 -5.631 1.00 30.66 51 LEU B C 1
ATOM 2947 O O . LEU B 1 60 ? 1.647 -57.299 -4.695 1.00 29.58 51 LEU B O 1
ATOM 2952 N N . ILE B 1 61 ? 1.811 -59.258 -5.783 1.00 41.12 52 ILE B N 1
ATOM 2953 C CA . ILE B 1 61 ? 1.087 -60.029 -4.777 1.00 47.21 52 ILE B CA 1
ATOM 2954 C C . ILE B 1 61 ? 1.929 -61.256 -4.456 1.00 52.16 52 ILE B C 1
ATOM 2955 O O . ILE B 1 61 ? 2.000 -62.191 -5.268 1.00 55.08 52 ILE B O 1
ATOM 2960 N N . PRO B 1 62 ? 2.592 -61.293 -3.303 1.00 57.45 53 PRO B N 1
ATOM 2961 C CA . PRO B 1 62 ? 3.510 -62.400 -3.019 1.00 59.51 53 PRO B CA 1
ATOM 2962 C C . PRO B 1 62 ? 2.767 -63.710 -2.819 1.00 62.45 53 PRO B C 1
ATOM 2963 O O . PRO B 1 62 ? 1.679 -63.750 -2.240 1.00 65.07 53 PRO B O 1
ATOM 2967 N N . HIS B 1 63 ? 3.364 -64.785 -3.318 1.00 63.18 54 HIS B N 1
ATOM 2968 C CA . HIS B 1 63 ? 2.891 -66.135 -3.052 1.00 64.98 54 HIS B CA 1
ATOM 2969 C C . HIS B 1 63 ? 3.698 -66.711 -1.896 1.00 63.07 54 HIS B C 1
ATOM 2970 O O . HIS B 1 63 ? 4.927 -66.584 -1.872 1.00 61.42 54 HIS B O 1
ATOM 2977 N N . THR B 1 64 ? 3.004 -67.321 -0.936 1.00 61.56 55 THR B N 1
ATOM 2978 C CA . THR B 1 64 ? 3.659 -67.846 0.257 1.00 59.66 55 THR B CA 1
ATOM 2979 C C . THR B 1 64 ? 4.724 -68.869 -0.119 1.00 60.34 55 THR B C 1
ATOM 2980 O O . THR B 1 64 ? 4.418 -69.910 -0.711 1.00 64.68 55 THR B O 1
ATOM 2984 N N . TYR B 1 65 ? 5.977 -68.568 0.217 1.00 59.00 56 TYR B N 1
ATOM 2985 C CA . TYR B 1 65 ? 7.068 -69.492 -0.075 1.00 53.59 56 TYR B CA 1
ATOM 2986 C C . TYR B 1 65 ? 7.039 -70.645 0.921 1.00 54.39 56 TYR B C 1
ATOM 2987 O O . TYR B 1 65 ? 7.003 -70.409 2.132 1.00 55.45 56 TYR B O 1
ATOM 2996 N N . PRO B 1 66 ? 7.054 -71.897 0.454 1.00 54.26 57 PRO B N 1
ATOM 2997 C CA . PRO B 1 66 ? 6.866 -73.026 1.378 1.00 56.26 57 PRO B CA 1
ATOM 2998 C C . PRO B 1 66 ? 8.018 -73.236 2.343 1.00 58.97 57 PRO B C 1
ATOM 2999 O O . PRO B 1 66 ? 7.825 -73.901 3.367 1.00 61.80 57 PRO B O 1
ATOM 3003 N N . ASP B 1 67 ? 9.201 -72.691 2.065 1.00 59.94 58 ASP B N 1
ATOM 3004 C CA . ASP B 1 67 ? 10.395 -73.006 2.838 1.00 62.01 58 ASP B CA 1
ATOM 3005 C C . ASP B 1 67 ? 10.879 -71.851 3.702 1.00 64.33 58 ASP B C 1
ATOM 3006 O O . ASP B 1 67 ? 11.095 -72.031 4.905 1.00 66.71 58 ASP B O 1
ATOM 3011 N N . THR B 1 68 ? 11.060 -70.667 3.120 1.00 66.11 59 THR B N 1
ATOM 3012 C CA . THR B 1 68 ? 11.651 -69.555 3.849 1.00 64.14 59 THR B CA 1
ATOM 3013 C C . THR B 1 68 ? 10.737 -69.107 4.990 1.00 64.70 59 THR B C 1
ATOM 3014 O O . THR B 1 68 ? 9.512 -69.229 4.900 1.00 62.93 59 THR B O 1
ATOM 3018 N N . PRO B 1 69 ? 11.312 -68.597 6.082 1.00 59.95 60 PRO B N 1
ATOM 3019 C CA . PRO B 1 69 ? 10.483 -68.093 7.182 1.00 57.48 60 PRO B CA 1
ATOM 3020 C C . PRO B 1 69 ? 9.589 -66.953 6.720 1.00 53.75 60 PRO B C 1
ATOM 3021 O O . PRO B 1 69 ? 9.932 -66.191 5.813 1.00 51.49 60 PRO B O 1
ATOM 3025 N N . ILE B 1 70 ? 8.424 -66.842 7.361 1.00 63.79 61 ILE B N 1
ATOM 3026 C CA . ILE B 1 70 ? 7.426 -65.880 6.905 1.00 60.51 61 ILE B CA 1
ATOM 3027 C C . ILE B 1 70 ? 7.848 -64.449 7.220 1.00 58.45 61 ILE B C 1
ATOM 3028 O O . ILE B 1 70 ? 7.485 -63.518 6.493 1.00 57.75 61 ILE B O 1
ATOM 3033 N N . HIS B 1 71 ? 8.632 -64.243 8.281 1.00 59.69 62 HIS B N 1
ATOM 3034 C CA . HIS B 1 71 ? 9.040 -62.884 8.623 1.00 58.00 62 HIS B CA 1
ATOM 3035 C C . HIS B 1 71 ? 10.119 -62.368 7.674 1.00 57.73 62 HIS B C 1
ATOM 3036 O O . HIS B 1 71 ? 10.053 -61.219 7.224 1.00 57.06 62 HIS B O 1
ATOM 3043 N N . THR B 1 72 ? 11.092 -63.211 7.315 1.00 57.56 63 THR B N 1
ATOM 3044 C CA . THR B 1 72 ? 12.080 -62.800 6.319 1.00 55.75 63 THR B CA 1
ATOM 3045 C C . THR B 1 72 ? 11.441 -62.612 4.947 1.00 55.42 63 THR B C 1
ATOM 3046 O O . THR B 1 72 ? 11.797 -61.686 4.209 1.00 55.13 63 THR B O 1
ATOM 3050 N N . GLN B 1 73 ? 10.488 -63.475 4.591 1.00 56.23 64 GLN B N 1
ATOM 3051 C CA . GLN B 1 73 ? 9.807 -63.358 3.304 1.00 59.09 64 GLN B CA 1
ATOM 3052 C C . GLN B 1 73 ? 8.965 -62.086 3.236 1.00 61.49 64 GLN B C 1
ATOM 3053 O O . GLN B 1 73 ? 8.969 -61.372 2.218 1.00 60.26 64 GLN B O 1
ATOM 3059 N N . LYS B 1 74 ? 8.255 -61.772 4.321 1.00 66.42 65 LYS B N 1
ATOM 3060 C CA . LYS B 1 74 ? 7.516 -60.518 4.377 1.00 66.24 65 LYS B CA 1
ATOM 3061 C C . LYS B 1 74 ? 8.453 -59.319 4.352 1.00 61.94 65 LYS B C 1
ATOM 3062 O O . LYS B 1 74 ? 8.112 -58.284 3.771 1.00 58.61 65 LYS B O 1
ATOM 3068 N N . GLN B 1 75 ? 9.638 -59.433 4.959 1.00 56.39 66 GLN B N 1
ATOM 3069 C CA . GLN B 1 75 ? 10.611 -58.349 4.858 1.00 51.54 66 GLN B CA 1
ATOM 3070 C C . GLN B 1 75 ? 11.080 -58.156 3.420 1.00 47.28 66 GLN B C 1
ATOM 3071 O O . GLN B 1 75 ? 11.267 -57.018 2.968 1.00 50.96 66 GLN B O 1
ATOM 3077 N N . TRP B 1 76 ? 11.299 -59.259 2.697 1.00 45.27 67 TRP B N 1
ATOM 3078 C CA . TRP B 1 76 ? 11.615 -59.170 1.273 1.00 41.15 67 TRP B CA 1
ATOM 3079 C C . TRP B 1 76 ? 10.543 -58.387 0.531 1.00 35.63 67 TRP B C 1
ATOM 3080 O O . TRP B 1 76 ? 10.843 -57.468 -0.247 1.00 30.78 67 TRP B O 1
ATOM 3091 N N . PHE B 1 77 ? 9.278 -58.744 0.760 1.00 36.92 68 PHE B N 1
ATOM 3092 C CA . PHE B 1 77 ? 8.196 -58.020 0.101 1.00 39.58 68 PHE B CA 1
ATOM 3093 C C . PHE B 1 77 ? 8.173 -56.551 0.513 1.00 41.37 68 PHE B C 1
ATOM 3094 O O . PHE B 1 77 ? 7.881 -55.679 -0.308 1.00 42.12 68 PHE B O 1
ATOM 3102 N N . ARG B 1 78 ? 8.460 -56.261 1.783 1.00 43.57 69 ARG B N 1
ATOM 3103 C CA . ARG B 1 78 ? 8.474 -54.876 2.249 1.00 45.45 69 ARG B CA 1
ATOM 3104 C C . ARG B 1 78 ? 9.505 -54.058 1.482 1.00 45.62 69 ARG B C 1
ATOM 3105 O O . ARG B 1 78 ? 9.203 -52.972 0.964 1.00 45.43 69 ARG B O 1
ATOM 3113 N N . GLU B 1 79 ? 10.732 -54.578 1.398 1.00 46.81 70 GLU B N 1
ATOM 3114 C CA . GLU B 1 79 ? 11.798 -53.905 0.659 1.00 49.43 70 GLU B CA 1
ATOM 3115 C C . GLU B 1 79 ? 11.401 -53.675 -0.797 1.00 46.89 70 GLU B C 1
ATOM 3116 O O . GLU B 1 79 ? 11.528 -52.556 -1.326 1.00 46.23 70 GLU B O 1
ATOM 3122 N N . THR B 1 80 ? 10.912 -54.730 -1.458 1.00 47.29 71 THR B N 1
ATOM 3123 C CA . THR B 1 80 ? 10.559 -54.627 -2.872 1.00 44.53 71 THR B CA 1
ATOM 3124 C C . THR B 1 80 ? 9.443 -53.611 -3.092 1.00 41.20 71 THR B C 1
ATOM 3125 O O . THR B 1 80 ? 9.512 -52.776 -4.007 1.00 27.85 71 THR B O 1
ATOM 3129 N N . PHE B 1 81 ? 8.402 -53.670 -2.256 1.00 41.33 72 PHE B N 1
ATOM 3130 C CA . PHE B 1 81 ? 7.279 -52.752 -2.385 1.00 42.05 72 PHE B CA 1
ATOM 3131 C C . PHE B 1 81 ? 7.722 -51.309 -2.216 1.00 46.27 72 PHE B C 1
ATOM 3132 O O . PHE B 1 81 ? 7.287 -50.435 -2.971 1.00 46.25 72 PHE B O 1
ATOM 3140 N N . ASN B 1 82 ? 8.579 -51.032 -1.232 1.00 49.71 73 ASN B N 1
ATOM 3141 C CA . ASN B 1 82 ? 9.005 -49.649 -1.041 1.00 54.39 73 ASN B CA 1
ATOM 3142 C C . ASN B 1 82 ? 9.814 -49.147 -2.232 1.00 60.11 73 ASN B C 1
ATOM 3143 O O . ASN B 1 82 ? 9.579 -48.029 -2.727 1.00 59.18 73 ASN B O 1
ATOM 3148 N N . HIS B 1 83 ? 10.766 -49.957 -2.714 1.00 67.83 74 HIS B N 1
ATOM 3149 C CA . HIS B 1 83 ? 11.589 -49.485 -3.826 1.00 69.85 74 HIS B CA 1
ATOM 3150 C C . HIS B 1 83 ? 10.762 -49.291 -5.095 1.00 65.58 74 HIS B C 1
ATOM 3151 O O . HIS B 1 83 ? 11.043 -48.378 -5.879 1.00 64.39 74 HIS B O 1
ATOM 3158 N N . LEU B 1 84 ? 9.729 -50.112 -5.310 1.00 55.73 75 LEU B N 1
ATOM 3159 C CA . LEU B 1 84 ? 8.885 -49.901 -6.485 1.00 48.07 75 LEU B CA 1
ATOM 3160 C C . LEU B 1 84 ? 7.892 -48.758 -6.293 1.00 44.44 75 LEU B C 1
ATOM 3161 O O . LEU B 1 84 ? 7.514 -48.097 -7.269 1.00 46.52 75 LEU B O 1
ATOM 3166 N N . PHE B 1 85 ? 7.472 -48.499 -5.056 1.00 40.13 76 PHE B N 1
ATOM 3167 C CA . PHE B 1 85 ? 6.553 -47.400 -4.789 1.00 36.19 76 PHE B CA 1
ATOM 3168 C C . PHE B 1 85 ? 7.220 -46.059 -5.062 1.00 36.99 76 PHE B C 1
ATOM 3169 O O . PHE B 1 85 ? 6.630 -45.167 -5.696 1.00 38.21 76 PHE B O 1
ATOM 3177 N N . ALA B 1 86 ? 8.463 -45.904 -4.592 1.00 39.14 77 ALA B N 1
ATOM 3178 C CA . ALA B 1 86 ? 9.205 -44.680 -4.884 1.00 42.04 77 ALA B CA 1
ATOM 3179 C C . ALA B 1 86 ? 9.312 -44.430 -6.385 1.00 46.86 77 ALA B C 1
ATOM 3180 O O . ALA B 1 86 ? 9.331 -43.274 -6.822 1.00 52.50 77 ALA B O 1
ATOM 3182 N N . ILE B 1 87 ? 9.375 -45.496 -7.186 1.00 43.43 78 ILE B N 1
ATOM 3183 C CA . ILE B 1 87 ? 9.399 -45.342 -8.638 1.00 41.54 78 ILE B CA 1
ATOM 3184 C C . ILE B 1 87 ? 8.020 -44.962 -9.156 1.00 35.59 78 ILE B C 1
ATOM 3185 O O . ILE B 1 87 ? 7.887 -44.142 -10.073 1.00 26.13 78 ILE B O 1
ATOM 3190 N N . ALA B 1 88 ? 6.973 -45.561 -8.584 1.00 33.79 79 ALA B N 1
ATOM 3191 C CA . ALA B 1 88 ? 5.610 -45.220 -8.976 1.00 30.88 79 ALA B CA 1
ATOM 3192 C C . ALA B 1 88 ? 5.323 -43.739 -8.788 1.00 33.58 79 ALA B C 1
ATOM 3193 O O . ALA B 1 88 ? 4.516 -43.166 -9.530 1.00 30.62 79 ALA B O 1
ATOM 3195 N N . ASN B 1 89 ? 5.953 -43.103 -7.802 1.00 38.94 80 ASN B N 1
ATOM 3196 C CA . ASN B 1 89 ? 5.803 -41.658 -7.675 1.00 43.66 80 ASN B CA 1
ATOM 3197 C C . ASN B 1 89 ? 6.836 -40.870 -8.469 1.00 47.25 80 ASN B C 1
ATOM 3198 O O . ASN B 1 89 ? 6.626 -39.678 -8.712 1.00 50.42 80 ASN B O 1
ATOM 3203 N N . SER B 1 90 ? 7.935 -41.495 -8.882 1.00 52.04 81 SER B N 1
ATOM 3204 C CA . SER B 1 90 ? 8.955 -40.776 -9.632 1.00 53.69 81 SER B CA 1
ATOM 3205 C C . SER B 1 90 ? 8.448 -40.407 -11.024 1.00 51.27 81 SER B C 1
ATOM 3206 O O . SER B 1 90 ? 7.498 -40.993 -11.549 1.00 54.64 81 SER B O 1
ATOM 3209 N N . ALA B 1 91 ? 9.106 -39.414 -11.626 1.00 49.57 82 ALA B N 1
ATOM 3210 C CA . ALA B 1 91 ? 8.753 -39.000 -12.978 1.00 45.62 82 ALA B CA 1
ATOM 3211 C C . ALA B 1 91 ? 9.095 -40.059 -14.018 1.00 44.22 82 ALA B C 1
ATOM 3212 O O . ALA B 1 91 ? 8.606 -39.978 -15.150 1.00 26.95 82 ALA B O 1
ATOM 3214 N N . GLU B 1 92 ? 9.915 -41.045 -13.661 1.00 42.62 83 GLU B N 1
ATOM 3215 C CA . GLU B 1 92 ? 10.322 -42.106 -14.571 1.00 37.59 83 GLU B CA 1
ATOM 3216 C C . GLU B 1 92 ? 9.348 -43.278 -14.592 1.00 31.27 83 GLU B C 1
ATOM 3217 O O . GLU B 1 92 ? 9.641 -44.298 -15.225 1.00 32.07 83 GLU B O 1
ATOM 3223 N N . ALA B 1 93 ? 8.202 -43.157 -13.916 1.00 29.28 84 ALA B N 1
ATOM 3224 C CA . ALA B 1 93 ? 7.247 -44.260 -13.867 1.00 28.62 84 ALA B CA 1
ATOM 3225 C C . ALA B 1 93 ? 6.752 -44.638 -15.255 1.00 35.91 84 ALA B C 1
ATOM 3226 O O . ALA B 1 93 ? 6.512 -45.820 -15.529 1.00 42.42 84 ALA B O 1
ATOM 3228 N N . GLY B 1 94 ? 6.593 -43.657 -16.143 1.00 43.15 85 GLY B N 1
ATOM 3229 C CA . GLY B 1 94 ? 6.228 -43.975 -17.513 1.00 44.23 85 GLY B CA 1
ATOM 3230 C C . GLY B 1 94 ? 7.301 -44.776 -18.225 1.00 45.96 85 GLY B C 1
ATOM 3231 O O . GLY B 1 94 ? 7.000 -45.654 -19.038 1.00 47.21 85 GLY B O 1
ATOM 3232 N N . ASP B 1 95 ? 8.569 -44.490 -17.921 1.00 51.68 86 ASP B N 1
ATOM 3233 C CA . ASP B 1 95 ? 9.663 -45.230 -18.538 1.00 50.58 86 ASP B CA 1
ATOM 3234 C C . ASP B 1 95 ? 9.886 -46.570 -17.849 1.00 46.88 86 ASP B C 1
ATOM 3235 O O . ASP B 1 95 ? 10.149 -47.578 -18.515 1.00 44.40 86 ASP B O 1
ATOM 3240 N N . ALA B 1 96 ? 9.784 -46.600 -16.521 1.00 51.83 87 ALA B N 1
ATOM 3241 C CA . ALA B 1 96 ? 9.960 -47.834 -15.768 1.00 53.72 87 ALA B CA 1
ATOM 3242 C C . ALA B 1 96 ? 8.719 -48.715 -15.775 1.00 47.07 87 ALA B C 1
ATOM 3243 O O . ALA B 1 96 ? 8.799 -49.870 -15.346 1.00 23.34 87 ALA B O 1
ATOM 3245 N N . GLY B 1 97 ? 7.580 -48.203 -16.236 1.00 39.94 88 GLY B N 1
ATOM 3246 C CA . GLY B 1 97 ? 6.382 -49.018 -16.341 1.00 36.47 88 GLY B CA 1
ATOM 3247 C C . GLY B 1 97 ? 5.843 -49.525 -15.022 1.00 37.81 88 GLY B C 1
ATOM 3248 O O . GLY B 1 97 ? 5.205 -50.582 -14.987 1.00 37.90 88 GLY B O 1
ATOM 3249 N N . VAL B 1 98 ? 6.081 -48.800 -13.933 1.00 38.48 89 VAL B N 1
ATOM 3250 C CA . VAL B 1 98 ? 5.595 -49.167 -12.607 1.00 41.87 89 VAL B CA 1
ATOM 3251 C C . VAL B 1 98 ? 4.454 -48.225 -12.249 1.00 42.74 89 VAL B C 1
ATOM 3252 O O . VAL B 1 98 ? 4.633 -47.001 -12.236 1.00 46.18 89 VAL B O 1
ATOM 3256 N N . HIS B 1 99 ? 3.285 -48.791 -11.952 1.00 42.69 90 HIS B N 1
ATOM 3257 C CA . HIS B 1 99 ? 2.100 -47.995 -11.668 1.00 43.45 90 HIS B CA 1
ATOM 3258 C C . HIS B 1 99 ? 1.267 -48.662 -10.582 1.00 49.14 90 HIS B C 1
ATOM 3259 O O . HIS B 1 99 ? 1.287 -49.885 -10.420 1.00 52.62 90 HIS B O 1
ATOM 3266 N N . LEU B 1 100 ? 0.523 -47.841 -9.845 1.00 41.55 91 LEU B N 1
ATOM 3267 C CA . LEU B 1 100 ? -0.346 -48.341 -8.788 1.00 32.85 91 LEU B CA 1
ATOM 3268 C C . LEU B 1 100 ? -1.656 -48.855 -9.373 1.00 28.59 91 LEU B C 1
ATOM 3269 O O . LEU B 1 100 ? -2.210 -48.264 -10.305 1.00 28.50 91 LEU B O 1
ATOM 3274 N N . VAL B 1 101 ? -2.151 -49.964 -8.823 1.00 27.92 92 VAL B N 1
ATOM 3275 C CA . VAL B 1 101 ? -3.424 -50.546 -9.224 1.00 28.65 92 VAL B CA 1
ATOM 3276 C C . VAL B 1 101 ? -4.219 -50.881 -7.972 1.00 33.27 92 VAL B C 1
ATOM 3277 O O . VAL B 1 101 ? -3.659 -51.078 -6.889 1.00 40.09 92 VAL B O 1
ATOM 3281 N N . SER B 1 102 ? -5.536 -50.945 -8.125 1.00 33.90 93 SER B N 1
ATOM 3282 C CA . SER B 1 102 ? -6.431 -51.315 -7.041 1.00 33.62 93 SER B CA 1
ATOM 3283 C C . SER B 1 102 ? -7.276 -52.510 -7.461 1.00 33.76 93 SER B C 1
ATOM 3284 O O . SER B 1 102 ? -7.375 -52.855 -8.646 1.00 34.27 93 SER B O 1
ATOM 3287 N N . GLY B 1 103 ? -7.866 -53.172 -6.474 1.00 38.98 94 GLY B N 1
ATOM 3288 C CA . GLY B 1 103 ? -8.746 -54.272 -6.814 1.00 39.16 94 GLY B CA 1
ATOM 3289 C C . GLY B 1 103 ? -9.078 -55.134 -5.609 1.00 33.20 94 GLY B C 1
ATOM 3290 O O . GLY B 1 103 ? -8.926 -54.718 -4.456 1.00 32.41 94 GLY B O 1
ATOM 3291 N N . TRP B 1 104 ? -9.548 -56.342 -5.927 1.00 28.66 95 TRP B N 1
ATOM 3292 C CA . TRP B 1 104 ? -10.122 -57.253 -4.952 1.00 28.26 95 TRP B CA 1
ATOM 3293 C C . TRP B 1 104 ? -9.688 -58.695 -5.198 1.00 28.89 95 TRP B C 1
ATOM 3294 O O . TRP B 1 104 ? -9.500 -59.148 -6.338 1.00 27.97 95 TRP B O 1
ATOM 3305 N N . GLN B 1 105 ? -9.543 -59.408 -4.085 1.00 31.90 96 GLN B N 1
ATOM 3306 C CA . GLN B 1 105 ? -9.298 -60.840 -4.037 1.00 35.00 96 GLN B CA 1
ATOM 3307 C C . GLN B 1 105 ? -10.495 -61.484 -3.353 1.00 44.00 96 GLN B C 1
ATOM 3308 O O . GLN B 1 105 ? -10.770 -61.207 -2.182 1.00 50.75 96 GLN B O 1
ATOM 3314 N N . ILE B 1 106 ? -11.200 -62.334 -4.082 1.00 45.34 97 ILE B N 1
ATOM 3315 C CA . ILE B 1 106 ? -12.452 -62.921 -3.633 1.00 46.84 97 ILE B CA 1
ATOM 3316 C C . ILE B 1 106 ? -12.243 -64.391 -3.289 1.00 44.88 97 ILE B C 1
ATOM 3317 O O . ILE B 1 106 ? -11.251 -65.020 -3.670 1.00 44.16 97 ILE B O 1
ATOM 3322 N N . PHE B 1 107 ? -13.203 -64.937 -2.544 1.00 45.97 98 PHE B N 1
ATOM 3323 C CA . PHE B 1 107 ? -13.157 -66.306 -2.054 1.00 46.46 98 PHE B CA 1
ATOM 3324 C C . PHE B 1 107 ? -14.569 -66.864 -1.977 1.00 46.74 98 PHE B C 1
ATOM 3325 O O . PHE B 1 107 ? -15.469 -66.236 -1.395 1.00 46.82 98 PHE B O 1
ATOM 3333 N N . GLN B 1 108 ? -14.731 -68.057 -2.561 1.00 47.07 99 GLN B N 1
ATOM 3334 C CA . GLN B 1 108 ? -15.973 -68.819 -2.474 1.00 49.31 99 GLN B CA 1
ATOM 3335 C C . GLN B 1 108 ? -16.364 -69.092 -1.031 1.00 54.92 99 GLN B C 1
ATOM 3336 O O . GLN B 1 108 ? -17.556 -69.139 -0.708 1.00 57.78 99 GLN B O 1
ATOM 3342 N N . SER B 1 109 ? -15.381 -69.306 -0.159 1.00 60.85 100 SER B N 1
ATOM 3343 C CA . SER B 1 109 ? -15.622 -69.553 1.253 1.00 63.82 100 SER B CA 1
ATOM 3344 C C . SER B 1 109 ? -14.609 -68.769 2.073 1.00 61.78 100 SER B C 1
ATOM 3345 O O . SER B 1 109 ? -13.474 -68.551 1.642 1.00 62.53 100 SER B O 1
ATOM 3348 N N . THR B 1 110 ? -15.033 -68.341 3.254 1.00 61.39 101 THR B N 1
ATOM 3349 C CA . THR B 1 110 ? -14.152 -67.610 4.154 1.00 60.89 101 THR B CA 1
ATOM 3350 C C . THR B 1 110 ? -13.012 -68.516 4.609 1.00 64.36 101 THR B C 1
ATOM 3351 O O . THR B 1 110 ? -13.272 -69.579 5.193 1.00 74.68 101 THR B O 1
ATOM 3355 N N . PRO B 1 111 ? -11.750 -68.147 4.368 1.00 56.68 102 PRO B N 1
ATOM 3356 C CA . PRO B 1 111 ? -10.640 -69.027 4.754 1.00 56.42 102 PRO B CA 1
ATOM 3357 C C . PRO B 1 111 ? -10.404 -69.051 6.255 1.00 58.56 102 PRO B C 1
ATOM 3358 O O . PRO B 1 111 ? -11.048 -68.312 7.007 1.00 58.43 102 PRO B O 1
ATOM 3362 N N . THR B 1 112 ? -9.478 -69.903 6.700 1.00 62.51 103 THR B N 1
ATOM 3363 C CA . THR B 1 112 ? -9.153 -69.961 8.122 1.00 66.09 103 THR B CA 1
ATOM 3364 C C . THR B 1 112 ? -8.454 -68.686 8.575 1.00 72.07 103 THR B C 1
ATOM 3365 O O . THR B 1 112 ? -8.697 -68.197 9.685 1.00 73.82 103 THR B O 1
ATOM 3369 N N . GLU B 1 113 ? -7.586 -68.133 7.730 1.00 79.39 104 GLU B N 1
ATOM 3370 C CA . GLU B 1 113 ? -6.908 -66.870 8.000 1.00 82.31 104 GLU B CA 1
ATOM 3371 C C . GLU B 1 113 ? -7.576 -65.782 7.167 1.00 80.70 104 GLU B C 1
ATOM 3372 O O . GLU B 1 113 ? -7.353 -65.692 5.955 1.00 80.34 104 GLU B O 1
ATOM 3378 N N . GLU B 1 114 ? -8.398 -64.958 7.821 1.00 81.34 105 GLU B N 1
ATOM 3379 C CA . GLU B 1 114 ? -9.066 -63.867 7.121 1.00 81.16 105 GLU B CA 1
ATOM 3380 C C . GLU B 1 114 ? -8.096 -62.765 6.713 1.00 78.43 105 GLU B C 1
ATOM 3381 O O . GLU B 1 114 ? -8.366 -62.044 5.747 1.00 76.70 105 GLU B O 1
ATOM 3387 N N . VAL B 1 115 ? -6.978 -62.622 7.417 1.00 74.92 106 VAL B N 1
ATOM 3388 C CA . VAL B 1 115 ? -5.994 -61.588 7.106 1.00 68.81 106 VAL B CA 1
ATOM 3389 C C . VAL B 1 115 ? -4.647 -62.252 6.850 1.00 63.13 106 VAL B C 1
ATOM 3390 O O . VAL B 1 115 ? -4.074 -62.857 7.765 1.00 64.14 106 VAL B O 1
ATOM 3394 N N . PRO B 1 116 ? -4.105 -62.176 5.624 1.00 57.09 107 PRO B N 1
ATOM 3395 C CA . PRO B 1 116 ? -2.789 -62.774 5.365 1.00 53.69 107 PRO B CA 1
ATOM 3396 C C . PRO B 1 116 ? -1.656 -61.968 5.980 1.00 53.23 107 PRO B C 1
ATOM 3397 O O . PRO B 1 116 ? -1.896 -60.996 6.703 1.00 52.83 107 PRO B O 1
ATOM 3401 N N . PHE B 1 117 ? -0.414 -62.356 5.689 1.00 53.30 108 PHE B N 1
ATOM 3402 C CA . PHE B 1 117 ? 0.724 -61.672 6.292 1.00 55.74 108 PHE B CA 1
ATOM 3403 C C . PHE B 1 117 ? 1.027 -60.347 5.597 1.00 50.95 108 PHE B C 1
ATOM 3404 O O . PHE B 1 117 ? 1.386 -59.368 6.260 1.00 50.64 108 PHE B O 1
ATOM 3412 N N . TRP B 1 118 ? 0.871 -60.283 4.274 1.00 48.85 109 TRP B N 1
ATOM 3413 C CA . TRP B 1 118 ? 1.242 -59.087 3.525 1.00 47.95 109 TRP B CA 1
ATOM 3414 C C . TRP B 1 118 ? 0.212 -57.967 3.636 1.00 48.34 109 TRP B C 1
ATOM 3415 O O . TRP B 1 118 ? 0.296 -56.995 2.878 1.00 50.11 109 TRP B O 1
ATOM 3426 N N . ALA B 1 119 ? -0.751 -58.078 4.553 1.00 46.90 110 ALA B N 1
ATOM 3427 C CA . ALA B 1 119 ? -1.820 -57.086 4.635 1.00 47.55 110 ALA B CA 1
ATOM 3428 C C . ALA B 1 119 ? -1.293 -55.725 5.076 1.00 47.39 110 ALA B C 1
ATOM 3429 O O . ALA B 1 119 ? -1.626 -54.694 4.479 1.00 45.43 110 ALA B O 1
ATOM 3431 N N . ASP B 1 120 ? -0.462 -55.702 6.120 1.00 49.20 111 ASP B N 1
ATOM 3432 C CA . ASP B 1 120 ? -0.010 -54.432 6.677 1.00 53.26 111 ASP B CA 1
ATOM 3433 C C . ASP B 1 120 ? 0.896 -53.671 5.717 1.00 51.58 111 ASP B C 1
ATOM 3434 O O . ASP B 1 120 ? 0.933 -52.436 5.752 1.00 50.91 111 ASP B O 1
ATOM 3439 N N . VAL B 1 121 ? 1.621 -54.377 4.850 1.00 48.05 112 VAL B N 1
ATOM 3440 C CA . VAL B 1 121 ? 2.561 -53.699 3.964 1.00 47.66 112 VAL B CA 1
ATOM 3441 C C . VAL B 1 121 ? 1.874 -53.224 2.682 1.00 46.77 112 VAL B C 1
ATOM 3442 O O . VAL B 1 121 ? 2.240 -52.180 2.126 1.00 44.87 112 VAL B O 1
ATOM 3446 N N . VAL B 1 122 ? 0.858 -53.947 2.207 1.00 45.29 113 VAL B N 1
ATOM 3447 C CA . VAL B 1 122 ? 0.089 -53.452 1.071 1.00 42.08 113 VAL B CA 1
ATOM 3448 C C . VAL B 1 122 ? -0.730 -52.235 1.497 1.00 46.21 113 VAL B C 1
ATOM 3449 O O . VAL B 1 122 ? -1.000 -52.007 2.683 1.00 49.66 113 VAL B O 1
ATOM 3453 N N . LEU B 1 123 ? -1.209 -51.497 0.496 1.00 49.30 114 LEU B N 1
ATOM 3454 C CA . LEU B 1 123 ? -1.900 -50.208 0.746 1.00 52.42 114 LEU B CA 1
ATOM 3455 C C . LEU B 1 123 ? -3.412 -50.417 0.836 1.00 47.97 114 LEU B C 1
ATOM 3456 O O . LEU B 1 123 ? -3.951 -51.146 -0.008 1.00 47.46 114 LEU B O 1
ATOM 3461 N N . GLY B 1 124 ? -4.066 -49.771 1.801 1.00 44.67 115 GLY B N 1
ATOM 3462 C CA . GLY B 1 124 ? -5.533 -49.827 1.916 1.00 41.42 115 GLY B CA 1
ATOM 3463 C C . GLY B 1 124 ? -6.103 -51.214 2.066 1.00 38.22 115 GLY B C 1
ATOM 3464 O O . GLY B 1 124 ? -7.104 -51.493 1.397 1.00 36.10 115 GLY B O 1
ATOM 3465 N N . PHE B 1 125 ? -5.494 -52.064 2.891 1.00 38.67 116 PHE B N 1
ATOM 3466 C CA . PHE B 1 125 ? -6.115 -53.390 3.137 1.00 36.56 116 PHE B CA 1
ATOM 3467 C C . PHE B 1 125 ? -7.427 -53.192 3.889 1.00 35.87 116 PHE B C 1
ATOM 3468 O O . PHE B 1 125 ? -7.448 -52.441 4.872 1.00 36.13 116 PHE B O 1
ATOM 3476 N N . ARG B 1 126 ? -8.470 -53.895 3.461 1.00 37.81 117 ARG B N 1
ATOM 3477 C CA . ARG B 1 126 ? -9.815 -53.700 4.044 1.00 43.37 117 ARG B CA 1
ATOM 3478 C C . ARG B 1 126 ? -10.622 -54.961 3.766 1.00 46.26 117 ARG B C 1
ATOM 3479 O O . ARG B 1 126 ? -10.055 -55.901 3.198 1.00 49.91 117 ARG B O 1
ATOM 3487 N N . LYS B 1 127 ? -11.873 -54.998 4.209 1.00 46.04 118 LYS B N 1
ATOM 3488 C CA . LYS B 1 127 ? -12.744 -56.155 3.901 1.00 44.88 118 LYS B CA 1
ATOM 3489 C C . LYS B 1 127 ? -13.876 -55.661 3.002 1.00 44.26 118 LYS B C 1
ATOM 3490 O O . LYS B 1 127 ? -14.472 -54.627 3.341 1.00 46.17 118 LYS B O 1
ATOM 3496 N N . MET B 1 128 ? -14.175 -56.375 1.917 1.00 42.55 119 MET B N 1
ATOM 3497 C CA . MET B 1 128 ? -15.195 -55.882 0.957 1.00 40.21 119 MET B CA 1
ATOM 3498 C C . MET B 1 128 ? -16.549 -55.773 1.653 1.00 40.60 119 MET B C 1
ATOM 3499 O O . MET B 1 128 ? -16.903 -56.700 2.392 1.00 44.09 119 MET B O 1
ATOM 3504 N N . THR B 1 129 ? -17.291 -54.702 1.369 1.00 40.48 120 THR B N 1
ATOM 3505 C CA . THR B 1 129 ? -18.608 -54.463 2.008 1.00 39.27 120 THR B CA 1
ATOM 3506 C C . THR B 1 129 ? -19.636 -55.444 1.446 1.00 44.67 120 THR B C 1
ATOM 3507 O O . THR B 1 129 ? -19.264 -56.262 0.591 1.00 48.46 120 THR B O 1
ATOM 3511 N N . GLU B 1 130 ? -20.888 -55.352 1.896 1.00 47.75 121 GLU B N 1
ATOM 3512 C CA . GLU B 1 130 ? -21.944 -56.081 1.205 1.00 49.09 121 GLU B CA 1
ATOM 3513 C C . GLU B 1 130 ? -22.176 -55.517 -0.189 1.00 47.46 121 GLU B C 1
ATOM 3514 O O . GLU B 1 130 ? -22.506 -56.269 -1.112 1.00 46.34 121 GLU B O 1
ATOM 3520 N N . ALA B 1 131 ? -21.990 -54.206 -0.365 1.00 47.60 122 ALA B N 1
ATOM 3521 C CA . ALA B 1 131 ? -22.165 -53.595 -1.678 1.00 47.15 122 ALA B CA 1
ATOM 3522 C C . ALA B 1 131 ? -21.077 -54.050 -2.644 1.00 44.70 122 ALA B C 1
ATOM 3523 O O . ALA B 1 131 ? -21.367 -54.449 -3.778 1.00 45.39 122 ALA B O 1
ATOM 3525 N N . GLU B 1 132 ? -19.816 -53.999 -2.210 1.00 45.53 123 GLU B N 1
ATOM 3526 C CA . GLU B 1 132 ? -18.723 -54.483 -3.047 1.00 45.29 123 GLU B CA 1
ATOM 3527 C C . GLU B 1 132 ? -18.822 -55.979 -3.313 1.00 42.98 123 GLU B C 1
ATOM 3528 O O . GLU B 1 132 ? -18.147 -56.484 -4.217 1.00 46.86 123 GLU B O 1
ATOM 3534 N N . LEU B 1 133 ? -19.647 -56.696 -2.551 1.00 39.99 124 LEU B N 1
ATOM 3535 C CA . LEU B 1 133 ? -19.844 -58.126 -2.735 1.00 38.82 124 LEU B CA 1
ATOM 3536 C C . LEU B 1 133 ? -20.899 -58.450 -3.786 1.00 38.27 124 LEU B C 1
ATOM 3537 O O . LEU B 1 133 ? -20.965 -59.597 -4.243 1.00 40.49 124 LEU B O 1
ATOM 3542 N N . LYS B 1 134 ? -21.714 -57.472 -4.187 1.00 37.63 125 LYS B N 1
ATOM 3543 C CA . LYS B 1 134 ? -22.773 -57.720 -5.159 1.00 37.48 125 LYS B CA 1
ATOM 3544 C C . LYS B 1 134 ? -22.252 -57.875 -6.582 1.00 37.25 125 LYS B C 1
ATOM 3545 O O . LYS B 1 134 ? -23.002 -58.343 -7.446 1.00 34.33 125 LYS B O 1
ATOM 3551 N N . LYS B 1 135 ? -21.001 -57.490 -6.851 1.00 38.92 126 LYS B N 1
ATOM 3552 C CA . LYS B 1 135 ? -20.444 -57.691 -8.184 1.00 43.99 126 LYS B CA 1
ATOM 3553 C C . LYS B 1 135 ? -20.375 -59.170 -8.534 1.00 47.48 126 LYS B C 1
ATOM 3554 O O . LYS B 1 135 ? -20.732 -59.572 -9.647 1.00 47.24 126 LYS B O 1
ATOM 3560 N N . PHE B 1 136 ? -19.924 -59.997 -7.590 1.00 52.95 127 PHE B N 1
ATOM 3561 C CA . PHE B 1 136 ? -19.740 -61.432 -7.796 1.00 55.89 127 PHE B CA 1
ATOM 3562 C C . PHE B 1 136 ? -20.619 -62.177 -6.801 1.00 52.04 127 PHE B C 1
ATOM 3563 O O . PHE B 1 136 ? -20.196 -62.455 -5.667 1.00 49.72 127 PHE B O 1
ATOM 3571 N N . PRO B 1 137 ? -21.851 -62.525 -7.182 1.00 50.87 128 PRO B N 1
ATOM 3572 C CA . PRO B 1 137 ? -22.768 -63.167 -6.227 1.00 52.38 128 PRO B CA 1
ATOM 3573 C C . PRO B 1 137 ? -22.396 -64.598 -5.877 1.00 52.81 128 PRO B C 1
ATOM 3574 O O . PRO B 1 137 ? -22.947 -65.137 -4.909 1.00 54.29 128 PRO B O 1
ATOM 3578 N N . GLN B 1 138 ? -21.493 -65.227 -6.624 1.00 53.50 129 GLN B N 1
ATOM 3579 C CA . GLN B 1 138 ? -21.087 -66.598 -6.342 1.00 52.60 129 GLN B CA 1
ATOM 3580 C C . GLN B 1 138 ? -20.033 -66.693 -5.248 1.00 53.45 129 GLN B C 1
ATOM 3581 O O . GLN B 1 138 ? -19.583 -67.800 -4.936 1.00 53.39 129 GLN B O 1
ATOM 3587 N N . TYR B 1 139 ? -19.633 -65.571 -4.659 1.00 52.92 130 TYR B N 1
ATOM 3588 C CA . TYR B 1 139 ? -18.575 -65.532 -3.663 1.00 53.58 130 TYR B CA 1
ATOM 3589 C C . TYR B 1 139 ? -19.094 -64.926 -2.368 1.00 58.11 130 TYR B C 1
ATOM 3590 O O . TYR B 1 139 ? -19.977 -64.064 -2.377 1.00 59.65 130 TYR B O 1
ATOM 3599 N N . VAL B 1 140 ? -18.535 -65.386 -1.250 1.00 64.15 131 VAL B N 1
ATOM 3600 C CA . VAL B 1 140 ? -18.989 -64.948 0.057 1.00 66.60 131 VAL B CA 1
ATOM 3601 C C . VAL B 1 140 ? -17.989 -64.031 0.756 1.00 64.59 131 VAL B C 1
ATOM 3602 O O . VAL B 1 140 ? -18.409 -63.188 1.558 1.00 65.10 131 VAL B O 1
ATOM 3606 N N . PHE B 1 141 ? -16.686 -64.151 0.489 1.00 60.86 132 PHE B N 1
ATOM 3607 C CA . PHE B 1 141 ? -15.739 -63.331 1.235 1.00 59.28 132 PHE B CA 1
ATOM 3608 C C . PHE B 1 141 ? -14.801 -62.628 0.265 1.00 61.59 132 PHE B C 1
ATOM 3609 O O . PHE B 1 141 ? -14.547 -63.114 -0.838 1.00 64.88 132 PHE B O 1
ATOM 3617 N N . GLY B 1 142 ? -14.312 -61.464 0.666 1.00 64.49 133 GLY B N 1
ATOM 3618 C CA . GLY B 1 142 ? -13.486 -60.660 -0.220 1.00 61.41 133 GLY B CA 1
ATOM 3619 C C . GLY B 1 142 ? -12.605 -59.692 0.537 1.00 59.35 133 GLY B C 1
ATOM 3620 O O . GLY B 1 142 ? -12.973 -59.185 1.599 1.00 64.66 133 GLY B O 1
ATOM 3621 N N . GLN B 1 143 ? -11.433 -59.423 -0.032 1.00 59.53 134 GLN B N 1
ATOM 3622 C CA . GLN B 1 143 ? -10.444 -58.500 0.512 1.00 57.09 134 GLN B CA 1
ATOM 3623 C C . GLN B 1 143 ? -10.088 -57.493 -0.568 1.00 48.32 134 GLN B C 1
ATOM 3624 O O . GLN B 1 143 ? -9.742 -57.881 -1.686 1.00 20.83 134 GLN B O 1
ATOM 3630 N N . ALA B 1 144 ? -10.161 -56.210 -0.248 1.00 39.76 135 ALA B N 1
ATOM 3631 C CA . ALA B 1 144 ? -9.849 -55.173 -1.218 1.00 37.37 135 ALA B CA 1
ATOM 3632 C C . ALA B 1 144 ? -8.584 -54.436 -0.809 1.00 33.47 135 ALA B C 1
ATOM 3633 O O . ALA B 1 144 ? -8.361 -54.174 0.378 1.00 32.23 135 ALA B O 1
ATOM 3635 N N . PHE B 1 145 ? -7.755 -54.109 -1.794 1.00 31.62 136 PHE B N 1
ATOM 3636 C CA . PHE B 1 145 ? -6.525 -53.389 -1.497 1.00 32.44 136 PHE B CA 1
ATOM 3637 C C . PHE B 1 145 ? -6.013 -52.706 -2.758 1.00 33.85 136 PHE B C 1
ATOM 3638 O O . PHE B 1 145 ? -6.669 -52.698 -3.808 1.00 37.15 136 PHE B O 1
ATOM 3646 N N . THR B 1 146 ? -4.835 -52.099 -2.617 1.00 32.71 137 THR B N 1
ATOM 3647 C CA . THR B 1 146 ? -4.183 -51.325 -3.668 1.00 31.27 137 THR B CA 1
ATOM 3648 C C . THR B 1 146 ? -2.702 -51.673 -3.641 1.00 32.14 137 THR B C 1
ATOM 3649 O O . THR B 1 146 ? -1.998 -51.322 -2.689 1.00 37.78 137 THR B O 1
ATOM 3653 N N . THR B 1 147 ? -2.234 -52.350 -4.682 1.00 26.36 138 THR B N 1
ATOM 3654 C CA . THR B 1 147 ? -0.848 -52.789 -4.770 1.00 24.19 138 THR B CA 1
ATOM 3655 C C . THR B 1 147 ? -0.195 -52.147 -5.997 1.00 26.16 138 THR B C 1
ATOM 3656 O O . THR B 1 147 ? -0.760 -51.246 -6.625 1.00 27.29 138 THR B O 1
ATOM 3660 N N . LEU B 1 148 ? 1.012 -52.598 -6.325 1.00 29.64 139 LEU B N 1
ATOM 3661 C CA . LEU B 1 148 ? 1.767 -52.046 -7.438 1.00 31.08 139 LEU B CA 1
ATOM 3662 C C . LEU B 1 148 ? 1.934 -53.076 -8.547 1.00 39.34 139 LEU B C 1
ATOM 3663 O O . LEU B 1 148 ? 1.877 -54.287 -8.319 1.00 41.79 139 LEU B O 1
ATOM 3668 N N . LYS B 1 149 ? 2.038 -52.566 -9.774 1.00 46.68 140 LYS B N 1
ATOM 3669 C CA . LYS B 1 149 ? 2.321 -53.414 -10.956 1.00 48.32 140 LYS B CA 1
ATOM 3670 C C . LYS B 1 149 ? 3.496 -52.849 -11.738 1.00 46.54 140 LYS B C 1
ATOM 3671 O O . LYS B 1 149 ? 3.829 -51.684 -11.536 1.00 45.84 140 LYS B O 1
ATOM 3677 N N . TYR B 1 150 ? 4.092 -53.666 -12.590 1.00 46.18 141 TYR B N 1
ATOM 3678 C CA . TYR B 1 150 ? 5.253 -53.235 -13.396 1.00 48.90 141 TYR B CA 1
ATOM 3679 C C . TYR B 1 150 ? 5.008 -53.684 -14.828 1.00 51.59 141 TYR B C 1
ATOM 3680 O O . TYR B 1 150 ? 4.163 -54.558 -15.016 1.00 53.62 141 TYR B O 1
ATOM 3689 N N . GLU B 1 151 ? 5.645 -53.063 -15.812 1.00 51.11 142 GLU B N 1
ATOM 3690 C CA . GLU B 1 151 ? 5.505 -53.599 -17.181 1.00 51.65 142 GLU B CA 1
ATOM 3691 C C . GLU B 1 151 ? 6.837 -54.233 -17.534 1.00 50.21 142 GLU B C 1
ATOM 3692 O O . GLU B 1 151 ? 7.808 -53.504 -17.650 1.00 48.50 142 GLU B O 1
ATOM 3698 N N . GLY B 1 152 ? 6.851 -55.537 -17.759 1.00 48.94 143 GLY B N 1
ATOM 3699 C CA . GLY B 1 152 ? 8.111 -56.273 -17.934 1.00 49.90 143 GLY B CA 1
ATOM 3700 C C . GLY B 1 152 ? 8.920 -55.870 -19.124 1.00 52.18 143 GLY B C 1
ATOM 3701 O O . GLY B 1 152 ? 10.135 -55.813 -18.996 1.00 59.17 143 GLY B O 1
ATOM 3702 N N . PRO B 1 153 ? 8.312 -55.625 -20.291 1.00 45.80 144 PRO B N 1
ATOM 3703 C CA . PRO B 1 153 ? 9.057 -55.128 -21.433 1.00 41.08 144 PRO B CA 1
ATOM 3704 C C . PRO B 1 153 ? 9.402 -53.652 -21.238 1.00 38.79 144 PRO B C 1
ATOM 3705 O O . PRO B 1 153 ? 10.079 -53.134 -22.076 1.00 38.40 144 PRO B O 1
ATOM 3709 N N . ALA B 1 154 ? 8.860 -53.016 -20.197 1.00 37.24 145 ALA B N 1
ATOM 3710 C CA . ALA B 1 154 ? 9.091 -51.583 -19.929 1.00 33.96 145 ALA B CA 1
ATOM 3711 C C . ALA B 1 154 ? 9.991 -51.384 -18.723 1.00 37.07 145 ALA B C 1
ATOM 3712 O O . ALA B 1 154 ? 10.749 -50.412 -18.737 1.00 39.41 145 ALA B O 1
ATOM 3714 N N . TYR B 1 155 ? 9.931 -52.281 -17.743 1.00 32.75 146 TYR B N 1
ATOM 3715 C CA . TYR B 1 155 ? 10.741 -52.151 -16.506 1.00 27.25 146 TYR B CA 1
ATOM 3716 C C . TYR B 1 155 ? 12.061 -52.851 -16.736 1.00 21.20 146 TYR B C 1
ATOM 3717 O O . TYR B 1 155 ? 13.101 -52.279 -16.452 1.00 16.83 146 TYR B O 1
ATOM 3726 N N . LEU B 1 156 ? 11.999 -54.045 -17.286 1.00 17.89 147 LEU B N 1
ATOM 3727 C CA . LEU B 1 156 ? 13.263 -54.736 -17.499 1.00 17.54 147 LEU B CA 1
ATOM 3728 C C . LEU B 1 156 ? 14.233 -53.970 -18.400 1.00 20.79 147 LEU B C 1
ATOM 3729 O O . LEU B 1 156 ? 15.446 -54.057 -18.146 1.00 27.50 147 LEU B O 1
ATOM 3734 N N . PRO B 1 157 ? 13.803 -53.224 -19.426 1.00 22.74 148 PRO B N 1
ATOM 3735 C CA . PRO B 1 157 ? 14.763 -52.341 -20.105 1.00 21.20 148 PRO B CA 1
ATOM 3736 C C . PRO B 1 157 ? 15.179 -51.162 -19.251 1.00 22.19 148 PRO B C 1
ATOM 3737 O O . PRO B 1 157 ? 16.321 -50.697 -19.372 1.00 26.91 148 PRO B O 1
ATOM 3741 N N . TRP B 1 158 ? 14.275 -50.651 -18.412 1.00 18.92 149 TRP B N 1
ATOM 3742 C CA . TRP B 1 158 ? 14.615 -49.532 -17.541 1.00 21.35 149 TRP B CA 1
ATOM 3743 C C . TRP B 1 158 ? 15.759 -49.893 -16.600 1.00 21.22 149 TRP B C 1
ATOM 3744 O O . TRP B 1 158 ? 16.588 -49.036 -16.268 1.00 20.67 149 TRP B O 1
ATOM 3755 N N . LEU B 1 159 ? 15.828 -51.156 -16.172 1.00 21.57 150 LEU B N 1
ATOM 3756 C CA . LEU B 1 159 ? 16.946 -51.596 -15.343 1.00 24.17 150 LEU B CA 1
ATOM 3757 C C . LEU B 1 159 ? 18.240 -51.642 -16.145 1.00 28.96 150 LEU B C 1
ATOM 3758 O O . LEU B 1 159 ? 19.308 -51.279 -15.634 1.00 36.43 150 LEU B O 1
ATOM 3763 N N . GLU B 1 160 ? 18.163 -52.099 -17.398 1.00 28.11 151 GLU B N 1
ATOM 3764 C CA . GLU B 1 160 ? 19.346 -52.137 -18.251 1.00 26.74 151 GLU B CA 1
ATOM 3765 C C . GLU B 1 160 ? 19.899 -50.742 -18.490 1.00 28.21 151 GLU B C 1
ATOM 3766 O O . GLU B 1 160 ? 21.116 -50.566 -18.607 1.00 27.39 151 GLU B O 1
ATOM 3772 N N . LYS B 1 161 ? 19.021 -49.740 -18.575 1.00 38.87 152 LYS B N 1
ATOM 3773 C CA . LYS B 1 161 ? 19.498 -48.363 -18.700 1.00 43.03 152 LYS B CA 1
ATOM 3774 C C . LYS B 1 161 ? 20.402 -47.982 -17.530 1.00 44.13 152 LYS B C 1
ATOM 3775 O O . LYS B 1 161 ? 21.505 -47.462 -17.731 1.00 45.56 152 LYS B O 1
ATOM 3781 N N . ARG B 1 162 ? 19.960 -48.252 -16.297 1.00 43.23 153 ARG B N 1
ATOM 3782 C CA . ARG B 1 162 ? 20.768 -47.882 -15.137 1.00 45.40 153 ARG B CA 1
ATOM 3783 C C . ARG B 1 162 ? 22.036 -48.724 -15.039 1.00 45.23 153 ARG B C 1
ATOM 3784 O O . ARG B 1 162 ? 23.089 -48.217 -14.634 1.00 43.82 153 ARG B O 1
ATOM 3792 N N . ILE B 1 163 ? 21.965 -50.005 -15.406 1.00 44.02 154 ILE B N 1
ATOM 3793 C CA . ILE B 1 163 ? 23.156 -50.850 -15.329 1.00 42.62 154 ILE B CA 1
ATOM 3794 C C . ILE B 1 163 ? 24.200 -50.402 -16.347 1.00 44.23 154 ILE B C 1
ATOM 3795 O O . ILE B 1 163 ? 25.387 -50.283 -16.025 1.00 43.66 154 ILE B O 1
ATOM 3800 N N . LYS B 1 164 ? 23.782 -50.153 -17.592 1.00 44.99 155 LYS B N 1
ATOM 3801 C CA . LYS B 1 164 ? 24.723 -49.664 -18.593 1.00 40.69 155 LYS B CA 1
ATOM 3802 C C . LYS B 1 164 ? 25.192 -48.247 -18.294 1.00 41.15 155 LYS B C 1
ATOM 3803 O O . LYS B 1 164 ? 26.281 -47.866 -18.738 1.00 42.03 155 LYS B O 1
ATOM 3809 N N . GLY B 1 165 ? 24.409 -47.461 -17.550 1.00 50.91 156 GLY B N 1
ATOM 3810 C CA . GLY B 1 165 ? 24.919 -46.191 -17.062 1.00 51.60 156 GLY B CA 1
ATOM 3811 C C . GLY B 1 165 ? 25.980 -46.373 -15.994 1.00 54.07 156 GLY B C 1
ATOM 3812 O O . GLY B 1 165 ? 26.938 -45.597 -15.915 1.00 54.56 156 GLY B O 1
ATOM 3813 N N . SER B 1 166 ? 25.825 -47.402 -15.159 1.00 55.81 157 SER B N 1
ATOM 3814 C CA . SER B 1 166 ? 26.843 -47.708 -14.160 1.00 57.56 157 SER B CA 1
ATOM 3815 C C . SER B 1 166 ? 28.141 -48.165 -14.815 1.00 60.51 157 SER B C 1
ATOM 3816 O O . SER B 1 166 ? 29.231 -47.773 -14.383 1.00 62.54 157 SER B O 1
ATOM 3819 N N . GLY B 1 167 ? 28.048 -48.989 -15.856 1.00 63.25 158 GLY B N 1
ATOM 3820 C CA . GLY B 1 167 ? 29.231 -49.481 -16.534 1.00 63.91 158 GLY B CA 1
ATOM 3821 C C . GLY B 1 167 ? 29.126 -50.929 -16.969 1.00 64.46 158 GLY B C 1
ATOM 3822 O O . GLY B 1 167 ? 29.997 -51.431 -17.686 1.00 66.32 158 GLY B O 1
ATOM 3823 N N . GLY B 1 168 ? 28.071 -51.615 -16.538 1.00 67.49 159 GLY B N 1
ATOM 3824 C CA . GLY B 1 168 ? 27.866 -52.984 -16.965 1.00 70.32 159 GLY B CA 1
ATOM 3825 C C . GLY B 1 168 ? 27.434 -53.062 -18.416 1.00 73.61 159 GLY B C 1
ATOM 3826 O O . GLY B 1 168 ? 26.679 -52.225 -18.913 1.00 78.56 159 GLY B O 1
ATOM 3827 N N . TRP B 1 169 ? 27.925 -54.085 -19.110 1.00 70.62 160 TRP B N 1
ATOM 3828 C CA . TRP B 1 169 ? 27.653 -54.251 -20.529 1.00 70.59 160 TRP B CA 1
ATOM 3829 C C . TRP B 1 169 ? 26.933 -55.565 -20.799 1.00 65.64 160 TRP B C 1
ATOM 3830 O O . TRP B 1 169 ? 27.258 -56.602 -20.212 1.00 67.20 160 TRP B O 1
ATOM 3841 N N . THR B 1 170 ? 25.943 -55.494 -21.686 1.00 63.44 161 THR B N 1
ATOM 3842 C CA . THR B 1 170 ? 25.154 -56.649 -22.090 1.00 62.74 161 THR B CA 1
ATOM 3843 C C . THR B 1 170 ? 25.954 -57.532 -23.039 1.00 55.97 161 THR B C 1
ATOM 3844 O O . THR B 1 170 ? 26.487 -57.055 -24.044 1.00 57.02 161 THR B O 1
ATOM 3848 N N . LEU B 1 171 ? 26.037 -58.821 -22.722 1.00 54.08 162 LEU B N 1
ATOM 3849 C CA . LEU B 1 171 ? 26.686 -59.795 -23.591 1.00 51.26 162 LEU B CA 1
ATOM 3850 C C . LEU B 1 171 ? 25.703 -60.932 -23.824 1.00 44.47 162 LEU B C 1
ATOM 3851 O O . LEU B 1 171 ? 25.234 -61.555 -22.865 1.00 43.15 162 LEU B O 1
ATOM 3856 N N . THR B 1 172 ? 25.390 -61.198 -25.092 1.00 39.19 163 THR B N 1
ATOM 3857 C CA . THR B 1 172 ? 24.414 -62.220 -25.457 1.00 34.88 163 THR B CA 1
ATOM 3858 C C . THR B 1 172 ? 25.152 -63.529 -25.718 1.00 33.60 163 THR B C 1
ATOM 3859 O O . THR B 1 172 ? 25.810 -63.689 -26.752 1.00 35.48 163 THR B O 1
ATOM 3863 N N . ARG B 1 173 ? 25.026 -64.468 -24.784 1.00 36.23 164 ARG B N 1
ATOM 3864 C CA . ARG B 1 173 ? 25.798 -65.702 -24.807 1.00 38.62 164 ARG B CA 1
ATOM 3865 C C . ARG B 1 173 ? 25.094 -66.733 -23.939 1.00 39.65 164 ARG B C 1
ATOM 3866 O O . ARG B 1 173 ? 24.686 -66.426 -22.817 1.00 40.07 164 ARG B O 1
ATOM 3874 N N . ARG B 1 174 ? 24.954 -67.950 -24.459 1.00 45.10 165 ARG B N 1
ATOM 3875 C CA . ARG B 1 174 ? 24.375 -69.050 -23.699 1.00 48.90 165 ARG B CA 1
ATOM 3876 C C . ARG B 1 174 ? 25.498 -69.939 -23.182 1.00 51.74 165 ARG B C 1
ATOM 3877 O O . ARG B 1 174 ? 26.305 -70.452 -23.965 1.00 52.17 165 ARG B O 1
ATOM 3885 N N . ILE B 1 175 ? 25.539 -70.117 -21.866 1.00 56.88 166 ILE B N 1
ATOM 3886 C CA . ILE B 1 175 ? 26.547 -70.923 -21.194 1.00 63.00 166 ILE B CA 1
ATOM 3887 C C . ILE B 1 175 ? 25.875 -72.194 -20.698 1.00 68.30 166 ILE B C 1
ATOM 3888 O O . ILE B 1 175 ? 24.852 -72.131 -20.005 1.00 72.49 166 ILE B O 1
ATOM 3893 N N . GLU B 1 176 ? 26.439 -73.344 -21.061 1.00 70.39 167 GLU B N 1
ATOM 3894 C CA . GLU B 1 176 ? 25.937 -74.631 -20.598 1.00 71.73 167 GLU B CA 1
ATOM 3895 C C . GLU B 1 176 ? 26.738 -75.194 -19.433 1.00 73.66 167 GLU B C 1
ATOM 3896 O O . GLU B 1 176 ? 26.385 -76.257 -18.914 1.00 74.46 167 GLU B O 1
ATOM 3902 N N . ASP B 1 177 ? 27.802 -74.511 -19.012 1.00 73.07 168 ASP B N 1
ATOM 3903 C CA . ASP B 1 177 ? 28.564 -74.918 -17.838 1.00 71.48 168 ASP B CA 1
ATOM 3904 C C . ASP B 1 177 ? 29.307 -73.703 -17.305 1.00 62.97 168 ASP B C 1
ATOM 3905 O O . ASP B 1 177 ? 30.061 -73.065 -18.046 1.00 60.19 168 ASP B O 1
ATOM 3910 N N . LEU B 1 178 ? 29.101 -73.398 -16.022 1.00 56.62 169 LEU B N 1
ATOM 3911 C CA . LEU B 1 178 ? 29.670 -72.202 -15.409 1.00 53.96 169 LEU B CA 1
ATOM 3912 C C . LEU B 1 178 ? 31.192 -72.231 -15.330 1.00 53.78 169 LEU B C 1
ATOM 3913 O O . LEU B 1 178 ? 31.791 -71.223 -14.939 1.00 53.58 169 LEU B O 1
ATOM 3918 N N . TRP B 1 179 ? 31.829 -73.347 -15.685 1.00 50.17 170 TRP B N 1
ATOM 3919 C CA . TRP B 1 179 ? 33.279 -73.454 -15.601 1.00 52.37 170 TRP B CA 1
ATOM 3920 C C . TRP B 1 179 ? 33.997 -72.740 -16.739 1.00 54.39 170 TRP B C 1
ATOM 3921 O O . TRP B 1 179 ? 35.229 -72.655 -16.712 1.00 55.74 170 TRP B O 1
ATOM 3932 N N . GLU B 1 180 ? 33.266 -72.228 -17.733 1.00 54.87 171 GLU B N 1
ATOM 3933 C CA . GLU B 1 180 ? 33.909 -71.491 -18.817 1.00 55.59 171 GLU B CA 1
ATOM 3934 C C . GLU B 1 180 ? 34.405 -70.132 -18.342 1.00 57.20 171 GLU B C 1
ATOM 3935 O O . GLU B 1 180 ? 35.447 -69.650 -18.799 1.00 53.46 171 GLU B O 1
ATOM 3941 N N . LEU B 1 181 ? 33.672 -69.500 -17.426 1.00 63.97 172 LEU B N 1
ATOM 3942 C CA . LEU B 1 181 ? 34.050 -68.212 -16.858 1.00 70.42 172 LEU B CA 1
ATOM 3943 C C . LEU B 1 181 ? 35.138 -68.331 -15.800 1.00 84.23 172 LEU B C 1
ATOM 3944 O O . LEU B 1 181 ? 35.478 -67.327 -15.164 1.00 93.09 172 LEU B O 1
ATOM 3949 N N . HIS B 1 182 ? 35.687 -69.529 -15.604 1.00 89.18 173 HIS B N 1
ATOM 3950 C CA . HIS B 1 182 ? 36.668 -69.741 -14.541 1.00 101.83 173 HIS B CA 1
ATOM 3951 C C . HIS B 1 182 ? 37.947 -68.931 -14.730 1.00 99.69 173 HIS B C 1
ATOM 3952 O O . HIS B 1 182 ? 38.333 -68.210 -13.794 1.00 101.94 173 HIS B O 1
ATOM 3959 N N . PRO B 1 183 ? 38.646 -68.985 -15.869 1.00 94.03 174 PRO B N 1
ATOM 3960 C CA . PRO B 1 183 ? 39.927 -68.278 -15.969 1.00 91.56 174 PRO B CA 1
ATOM 3961 C C . PRO B 1 183 ? 39.806 -66.799 -16.300 1.00 86.29 174 PRO B C 1
ATOM 3962 O O . PRO B 1 183 ? 40.833 -66.114 -16.359 1.00 91.72 174 PRO B O 1
ATOM 3966 N N . SER B 1 184 ? 38.595 -66.282 -16.509 1.00 75.93 175 SER B N 1
ATOM 3967 C CA . SER B 1 184 ? 38.402 -64.897 -16.922 1.00 69.61 175 SER B CA 1
ATOM 3968 C C . SER B 1 184 ? 37.839 -64.030 -15.804 1.00 68.67 175 SER B C 1
ATOM 3969 O O . SER B 1 184 ? 38.442 -63.014 -15.448 1.00 31.00 175 SER B O 1
ATOM 3972 N N . PHE B 1 185 ? 36.691 -64.398 -15.244 1.00 29.87 176 PHE B N 1
ATOM 3973 C CA . PHE B 1 185 ? 36.045 -63.617 -14.202 1.00 29.87 176 PHE B CA 1
ATOM 3974 C C . PHE B 1 185 ? 36.509 -64.055 -12.815 1.00 50.76 176 PHE B C 1
ATOM 3975 O O . PHE B 1 185 ? 37.161 -65.087 -12.642 1.00 57.66 176 PHE B O 1
ATOM 3983 N N . ASP B 1 186 ? 36.160 -63.247 -11.815 1.00 47.97 177 ASP B N 1
ATOM 3984 C CA . ASP B 1 186 ? 36.459 -63.553 -10.421 1.00 54.86 177 ASP B CA 1
ATOM 3985 C C . ASP B 1 186 ? 35.274 -64.177 -9.694 1.00 53.93 177 ASP B C 1
ATOM 3986 O O . ASP B 1 186 ? 35.441 -65.166 -8.976 1.00 62.20 177 ASP B O 1
ATOM 3991 N N . ILE B 1 187 ? 34.080 -63.614 -9.858 1.00 43.45 178 ILE B N 1
ATOM 3992 C CA . ILE B 1 187 ? 32.871 -64.136 -9.230 1.00 41.23 178 ILE B CA 1
ATOM 3993 C C . ILE B 1 187 ? 31.738 -64.090 -10.246 1.00 41.89 178 ILE B C 1
ATOM 3994 O O . ILE B 1 187 ? 31.564 -63.090 -10.952 1.00 44.27 178 ILE B O 1
ATOM 3999 N N . VAL B 1 188 ? 30.969 -65.174 -10.321 1.00 36.93 179 VAL B N 1
ATOM 4000 C CA . VAL B 1 188 ? 29.803 -65.262 -11.191 1.00 36.03 179 VAL B CA 1
ATOM 4001 C C . VAL B 1 188 ? 28.563 -65.393 -10.316 1.00 37.20 179 VAL B C 1
ATOM 4002 O O . VAL B 1 188 ? 28.552 -66.174 -9.356 1.00 37.00 179 VAL B O 1
ATOM 4006 N N . VAL B 1 189 ? 27.530 -64.619 -10.640 1.00 36.61 180 VAL B N 1
ATOM 4007 C CA . VAL B 1 189 ? 26.281 -64.592 -9.887 1.00 35.80 180 VAL B CA 1
ATOM 4008 C C . VAL B 1 189 ? 25.228 -65.312 -10.717 1.00 32.75 180 VAL B C 1
ATOM 4009 O O . VAL B 1 189 ? 24.740 -64.776 -11.720 1.00 34.05 180 VAL B O 1
ATOM 4013 N N . ASN B 1 190 ? 24.866 -66.521 -10.299 1.00 25.72 181 ASN B N 1
ATOM 4014 C CA . ASN B 1 190 ? 23.894 -67.312 -11.042 1.00 25.14 181 ASN B CA 1
ATOM 4015 C C . ASN B 1 190 ? 22.490 -66.758 -10.814 1.00 44.23 181 ASN B C 1
ATOM 4016 O O . ASN B 1 190 ? 21.997 -66.741 -9.682 1.00 45.50 181 ASN B O 1
ATOM 4021 N N . CYS B 1 191 ? 21.848 -66.304 -11.895 1.00 46.99 182 CYS B N 1
ATOM 4022 C CA . CYS B 1 191 ? 20.478 -65.805 -11.839 1.00 48.94 182 CYS B CA 1
ATOM 4023 C C . CYS B 1 191 ? 19.659 -66.318 -13.016 1.00 47.36 182 CYS B C 1
ATOM 4024 O O . CYS B 1 191 ? 18.703 -65.663 -13.445 1.00 50.68 182 CYS B O 1
ATOM 4027 N N . SER B 1 192 ? 20.022 -67.488 -13.547 1.00 47.75 183 SER B N 1
ATOM 4028 C CA . SER B 1 192 ? 19.391 -68.027 -14.745 1.00 47.88 183 SER B CA 1
ATOM 4029 C C . SER B 1 192 ? 17.974 -68.525 -14.503 1.00 48.26 183 SER B C 1
ATOM 4030 O O . SER B 1 192 ? 17.249 -68.764 -15.475 1.00 45.35 183 SER B O 1
ATOM 4033 N N . GLY B 1 193 ? 17.564 -68.683 -13.254 1.00 45.72 184 GLY B N 1
ATOM 4034 C CA . GLY B 1 193 ? 16.227 -69.186 -12.996 1.00 42.11 184 GLY B CA 1
ATOM 4035 C C . GLY B 1 193 ? 16.121 -70.621 -13.456 1.00 38.61 184 GLY B C 1
ATOM 4036 O O . GLY B 1 193 ? 16.906 -71.481 -13.044 1.00 39.79 184 GLY B O 1
ATOM 4037 N N . LEU B 1 194 ? 15.160 -70.885 -14.344 1.00 37.37 185 LEU B N 1
ATOM 4038 C CA . LEU B 1 194 ? 14.952 -72.245 -14.831 1.00 37.08 185 LEU B CA 1
ATOM 4039 C C . LEU B 1 194 ? 16.190 -72.780 -15.542 1.00 37.47 185 LEU B C 1
ATOM 4040 O O . LEU B 1 194 ? 16.496 -73.976 -15.458 1.00 39.75 185 LEU B O 1
ATOM 4045 N N . GLY B 1 195 ? 16.915 -71.908 -16.248 1.00 38.44 186 GLY B N 1
ATOM 4046 C CA . GLY B 1 195 ? 18.150 -72.315 -16.894 1.00 40.95 186 GLY B CA 1
ATOM 4047 C C . GLY B 1 195 ? 19.174 -72.887 -15.939 1.00 43.72 186 GLY B C 1
ATOM 4048 O O . GLY B 1 195 ? 20.061 -73.632 -16.367 1.00 47.23 186 GLY B O 1
ATOM 4049 N N . SER B 1 196 ? 19.066 -72.567 -14.649 1.00 43.51 187 SER B N 1
ATOM 4050 C CA . SER B 1 196 ? 19.965 -73.121 -13.646 1.00 45.86 187 SER B CA 1
ATOM 4051 C C . SER B 1 196 ? 19.749 -74.610 -13.414 1.00 51.30 187 SER B C 1
ATOM 4052 O O . SER B 1 196 ? 20.511 -75.207 -12.646 1.00 60.28 187 SER B O 1
ATOM 4055 N N . ARG B 1 197 ? 18.761 -75.221 -14.061 1.00 50.37 188 ARG B N 1
ATOM 4056 C CA . ARG B 1 197 ? 18.536 -76.673 -13.840 1.00 50.54 188 ARG B CA 1
ATOM 4057 C C . ARG B 1 197 ? 19.774 -77.440 -14.295 1.00 50.21 188 ARG B C 1
ATOM 4058 O O . ARG B 1 197 ? 20.255 -78.286 -13.532 1.00 50.84 188 ARG B O 1
ATOM 4066 N N . GLN B 1 198 ? 20.266 -77.131 -15.493 1.00 51.24 189 GLN B N 1
ATOM 4067 C CA . GLN B 1 198 ? 21.431 -77.822 -16.030 1.00 55.77 189 GLN B CA 1
ATOM 4068 C C . GLN B 1 198 ? 22.707 -77.000 -15.885 1.00 51.33 189 GLN B C 1
ATOM 4069 O O . GLN B 1 198 ? 23.704 -77.282 -16.557 1.00 52.51 189 GLN B O 1
ATOM 4075 N N . LEU B 1 199 ? 22.695 -75.985 -15.023 1.00 56.70 190 LEU B N 1
ATOM 4076 C CA . LEU B 1 199 ? 23.874 -75.174 -14.754 1.00 56.85 190 LEU B CA 1
ATOM 4077 C C . LEU B 1 199 ? 24.445 -75.405 -13.364 1.00 34.41 190 LEU B C 1
ATOM 4078 O O . LEU B 1 199 ? 25.659 -75.572 -13.213 1.00 35.49 190 LEU B O 1
ATOM 4083 N N . ALA B 1 200 ? 23.599 -75.408 -12.338 1.00 44.70 191 ALA B N 1
ATOM 4084 C CA . ALA B 1 200 ? 24.025 -75.690 -10.976 1.00 46.44 191 ALA B CA 1
ATOM 4085 C C . ALA B 1 200 ? 23.855 -77.156 -10.600 1.00 50.10 191 ALA B C 1
ATOM 4086 O O . ALA B 1 200 ? 24.169 -77.530 -9.465 1.00 57.10 191 ALA B O 1
ATOM 4088 N N . GLY B 1 201 ? 23.371 -77.991 -11.518 1.00 51.07 192 GLY B N 1
ATOM 4089 C CA . GLY B 1 201 ? 23.120 -79.381 -11.197 1.00 49.69 192 GLY B CA 1
ATOM 4090 C C . GLY B 1 201 ? 21.911 -79.613 -10.323 1.00 47.59 192 GLY B C 1
ATOM 4091 O O . GLY B 1 201 ? 21.805 -80.668 -9.693 1.00 45.56 192 GLY B O 1
ATOM 4092 N N . ASP B 1 202 ? 20.989 -78.656 -10.273 1.00 46.87 193 ASP B N 1
ATOM 4093 C CA . ASP B 1 202 ? 19.821 -78.744 -9.408 1.00 47.22 193 ASP B CA 1
ATOM 4094 C C . ASP B 1 202 ? 18.688 -79.455 -10.135 1.00 44.51 193 ASP B C 1
ATOM 4095 O O . ASP B 1 202 ? 18.235 -78.998 -11.190 1.00 43.74 193 ASP B O 1
ATOM 4100 N N . SER B 1 203 ? 18.240 -80.576 -9.573 1.00 33.12 194 SER B N 1
ATOM 4101 C CA . SER B 1 203 ? 17.035 -81.251 -10.028 1.00 32.31 194 SER B CA 1
ATOM 4102 C C . SER B 1 203 ? 15.853 -80.989 -9.105 1.00 31.91 194 SER B C 1
ATOM 4103 O O . SER B 1 203 ? 14.776 -81.557 -9.310 1.00 31.29 194 SER B O 1
ATOM 4106 N N . LYS B 1 204 ? 16.037 -80.143 -8.090 1.00 32.28 195 LYS B N 1
ATOM 4107 C CA . LYS B 1 204 ? 14.952 -79.715 -7.219 1.00 44.69 195 LYS B CA 1
ATOM 4108 C C . LYS B 1 204 ? 14.149 -78.562 -7.806 1.00 46.17 195 LYS B C 1
ATOM 4109 O O . LYS B 1 204 ? 13.090 -78.228 -7.264 1.00 44.55 195 LYS B O 1
ATOM 4115 N N . ILE B 1 205 ? 14.625 -77.950 -8.888 1.00 46.01 196 ILE B N 1
ATOM 4116 C CA . ILE B 1 205 ? 13.904 -76.894 -9.589 1.00 44.21 196 ILE B CA 1
ATOM 4117 C C . ILE B 1 205 ? 13.151 -77.515 -10.759 1.00 45.61 196 ILE B C 1
ATOM 4118 O O . ILE B 1 205 ? 13.716 -78.303 -11.529 1.00 51.51 196 ILE B O 1
ATOM 4123 N N . PHE B 1 206 ? 11.872 -77.183 -10.882 1.00 46.29 197 PHE B N 1
ATOM 4124 C CA . PHE B 1 206 ? 11.082 -77.689 -11.992 1.00 47.91 197 PHE B CA 1
ATOM 4125 C C . PHE B 1 206 ? 10.194 -76.580 -12.536 1.00 48.70 197 PHE B C 1
ATOM 4126 O O . PHE B 1 206 ? 9.846 -75.641 -11.810 1.00 58.32 197 PHE B O 1
ATOM 4134 N N . PRO B 1 207 ? 9.864 -76.631 -13.826 1.00 41.83 198 PRO B N 1
ATOM 4135 C CA . PRO B 1 207 ? 9.069 -75.553 -14.426 1.00 41.54 198 PRO B CA 1
ATOM 4136 C C . PRO B 1 207 ? 7.574 -75.784 -14.293 1.00 44.43 198 PRO B C 1
ATOM 4137 O O . PRO B 1 207 ? 7.037 -76.765 -14.819 1.00 42.04 198 PRO B O 1
ATOM 4141 N N . VAL B 1 208 ? 6.888 -74.886 -13.599 1.00 50.60 199 VAL B N 1
ATOM 4142 C CA . VAL B 1 208 ? 5.430 -74.910 -13.546 1.00 50.31 199 VAL B CA 1
ATOM 4143 C C . VAL B 1 208 ? 4.901 -74.050 -14.685 1.00 53.91 199 VAL B C 1
ATOM 4144 O O . VAL B 1 208 ? 5.249 -72.871 -14.798 1.00 51.20 199 VAL B O 1
ATOM 4148 N N . ARG B 1 209 ? 4.070 -74.634 -15.538 1.00 61.04 200 ARG B N 1
ATOM 4149 C CA . ARG B 1 209 ? 3.680 -73.997 -16.788 1.00 64.74 200 ARG B CA 1
ATOM 4150 C C . ARG B 1 209 ? 2.364 -73.251 -16.614 1.00 58.30 200 ARG B C 1
ATOM 4151 O O . ARG B 1 209 ? 1.381 -73.818 -16.124 1.00 55.22 200 ARG B O 1
ATOM 4159 N N . GLY B 1 210 ? 2.349 -71.981 -17.017 1.00 54.47 201 GLY B N 1
ATOM 4160 C CA . GLY B 1 210 ? 1.123 -71.206 -16.992 1.00 51.71 201 GLY B CA 1
ATOM 4161 C C . GLY B 1 210 ? 0.943 -70.381 -18.250 1.00 46.59 201 GLY B C 1
ATOM 4162 O O . GLY B 1 210 ? 1.869 -69.683 -18.671 1.00 48.19 201 GLY B O 1
ATOM 4163 N N . GLN B 1 211 ? -0.226 -70.453 -18.878 1.00 41.02 202 GLN B N 1
ATOM 4164 C CA . GLN B 1 211 ? -0.490 -69.684 -20.085 1.00 34.30 202 GLN B CA 1
ATOM 4165 C C . GLN B 1 211 ? -1.482 -68.571 -19.780 1.00 28.80 202 GLN B C 1
ATOM 4166 O O . GLN B 1 211 ? -2.420 -68.752 -18.998 1.00 23.88 202 GLN B O 1
ATOM 4172 N N . VAL B 1 212 ? -1.248 -67.412 -20.385 1.00 28.43 203 VAL B N 1
ATOM 4173 C CA . VAL B 1 212 ? -2.025 -66.207 -20.151 1.00 29.79 203 VAL B CA 1
ATOM 4174 C C . VAL B 1 212 ? -2.536 -65.688 -21.484 1.00 32.02 203 VAL B C 1
ATOM 4175 O O . VAL B 1 212 ? -1.759 -65.528 -22.434 1.00 36.20 203 VAL B O 1
ATOM 4179 N N . LEU B 1 213 ? -3.832 -65.397 -21.540 1.00 34.25 204 LEU B N 1
ATOM 4180 C CA . LEU B 1 213 ? -4.440 -64.731 -22.682 1.00 36.83 204 LEU B CA 1
ATOM 4181 C C . LEU B 1 213 ? -4.290 -63.223 -22.493 1.00 42.58 204 LEU B C 1
ATOM 4182 O O . LEU B 1 213 ? -4.789 -62.655 -21.512 1.00 51.46 204 LEU B O 1
ATOM 4187 N N . GLN B 1 214 ? -3.580 -62.585 -23.424 1.00 39.93 205 GLN B N 1
ATOM 4188 C CA . GLN B 1 214 ? -3.312 -61.149 -23.386 1.00 39.36 205 GLN B CA 1
ATOM 4189 C C . GLN B 1 214 ? -4.434 -60.432 -24.127 1.00 37.85 205 GLN B C 1
ATOM 4190 O O . GLN B 1 214 ? -4.313 -60.058 -25.294 1.00 39.02 205 GLN B O 1
ATOM 4196 N N . VAL B 1 215 ? -5.549 -60.247 -23.443 1.00 33.30 206 VAL B N 1
ATOM 4197 C CA . VAL B 1 215 ? -6.705 -59.652 -24.101 1.00 29.72 206 VAL B CA 1
ATOM 4198 C C . VAL B 1 215 ? -6.636 -58.149 -23.903 1.00 27.90 206 VAL B C 1
ATOM 4199 O O . VAL B 1 215 ? -6.044 -57.670 -22.939 1.00 13.69 206 VAL B O 1
ATOM 4203 N N . GLN B 1 216 ? -7.222 -57.382 -24.814 1.00 26.42 207 GLN B N 1
ATOM 4204 C CA . GLN B 1 216 ? -7.240 -55.932 -24.666 1.00 24.63 207 GLN B CA 1
ATOM 4205 C C . GLN B 1 216 ? -8.660 -55.478 -24.358 1.00 25.90 207 GLN B C 1
ATOM 4206 O O . GLN B 1 216 ? -9.588 -55.752 -25.126 1.00 30.28 207 GLN B O 1
ATOM 4212 N N . ALA B 1 217 ? -8.819 -54.790 -23.230 1.00 25.96 208 ALA B N 1
ATOM 4213 C CA . ALA B 1 217 ? -10.093 -54.228 -22.804 1.00 25.33 208 ALA B CA 1
ATOM 4214 C C . ALA B 1 217 ? -9.823 -53.047 -21.881 1.00 28.03 208 ALA B C 1
ATOM 4215 O O . ALA B 1 217 ? -9.780 -53.209 -20.655 1.00 31.59 208 ALA B O 1
ATOM 4217 N N . PRO B 1 218 ? -9.637 -51.844 -22.432 1.00 23.90 209 PRO B N 1
ATOM 4218 C CA . PRO B 1 218 ? -9.228 -50.701 -21.598 1.00 26.22 209 PRO B CA 1
ATOM 4219 C C . PRO B 1 218 ? -10.270 -50.256 -20.583 1.00 26.35 209 PRO B C 1
ATOM 4220 O O . PRO B 1 218 ? -9.934 -49.457 -19.699 1.00 27.06 209 PRO B O 1
ATOM 4224 N N . TRP B 1 219 ? -11.513 -50.731 -20.672 1.00 28.42 210 TRP B N 1
ATOM 4225 C CA . TRP B 1 219 ? -12.523 -50.320 -19.706 1.00 28.73 210 TRP B CA 1
ATOM 4226 C C . TRP B 1 219 ? -12.367 -51.005 -18.356 1.00 27.99 210 TRP B C 1
ATOM 4227 O O . TRP B 1 219 ? -12.989 -50.563 -17.385 1.00 26.69 210 TRP B O 1
ATOM 4238 N N . VAL B 1 220 ? -11.567 -52.055 -18.263 1.00 32.24 211 VAL B N 1
ATOM 4239 C CA . VAL B 1 220 ? -11.282 -52.674 -16.976 1.00 40.49 211 VAL B CA 1
ATOM 4240 C C . VAL B 1 220 ? -10.095 -51.956 -16.347 1.00 48.35 211 VAL B C 1
ATOM 4241 O O . VAL B 1 220 ? -9.119 -51.616 -17.027 1.00 53.65 211 VAL B O 1
ATOM 4245 N N . GLU B 1 221 ? -10.202 -51.673 -15.047 1.00 54.78 212 GLU B N 1
ATOM 4246 C CA . GLU B 1 221 ? -9.159 -50.942 -14.340 1.00 57.01 212 GLU B CA 1
ATOM 4247 C C . GLU B 1 221 ? -8.872 -51.485 -12.948 1.00 56.29 212 GLU B C 1
ATOM 4248 O O . GLU B 1 221 ? -8.009 -50.930 -12.259 1.00 57.49 212 GLU B O 1
ATOM 4254 N N . HIS B 1 222 ? -9.558 -52.537 -12.511 1.00 51.44 213 HIS B N 1
ATOM 4255 C CA . HIS B 1 222 ? -9.354 -53.136 -11.201 1.00 48.26 213 HIS B CA 1
ATOM 4256 C C . HIS B 1 222 ? -8.939 -54.588 -11.378 1.00 38.91 213 HIS B C 1
ATOM 4257 O O . HIS B 1 222 ? -9.438 -55.275 -12.273 1.00 38.50 213 HIS B O 1
ATOM 4264 N N . PHE B 1 223 ? -8.032 -55.061 -10.526 1.00 27.81 214 PHE B N 1
ATOM 4265 C CA . PHE B 1 223 ? -7.651 -56.468 -10.586 1.00 20.86 214 PHE B CA 1
ATOM 4266 C C . PHE B 1 223 ? -8.615 -57.310 -9.760 1.00 20.12 214 PHE B C 1
ATOM 4267 O O . PHE B 1 223 ? -9.107 -56.873 -8.718 1.00 20.88 214 PHE B O 1
ATOM 4275 N N . ILE B 1 224 ? -8.909 -58.511 -10.254 1.00 21.36 215 ILE B N 1
ATOM 4276 C CA . ILE B 1 224 ? -9.780 -59.457 -9.567 1.00 22.08 215 ILE B CA 1
ATOM 4277 C C . ILE B 1 224 ? -9.069 -60.801 -9.519 1.00 23.77 215 ILE B C 1
ATOM 4278 O O . ILE B 1 224 ? -8.614 -61.302 -10.553 1.00 22.84 215 ILE B O 1
ATOM 4283 N N . ARG B 1 225 ? -8.971 -61.384 -8.326 1.00 27.54 216 ARG B N 1
ATOM 4284 C CA . ARG B 1 225 ? -8.345 -62.699 -8.228 1.00 33.15 216 ARG B CA 1
ATOM 4285 C C . ARG B 1 225 ? -9.015 -63.510 -7.127 1.00 43.85 216 ARG B C 1
ATOM 4286 O O . ARG B 1 225 ? -9.276 -62.985 -6.047 1.00 50.99 216 ARG B O 1
ATOM 4294 N N . ASP B 1 226 ? -9.292 -64.783 -7.398 1.00 42.43 217 ASP B N 1
ATOM 4295 C CA . ASP B 1 226 ? -9.882 -65.655 -6.390 1.00 42.67 217 ASP B CA 1
ATOM 4296 C C . ASP B 1 226 ? -8.803 -66.480 -5.690 1.00 40.07 217 ASP B C 1
ATOM 4297 O O . ASP B 1 226 ? -7.622 -66.438 -6.042 1.00 41.04 217 ASP B O 1
ATOM 4302 N N . GLY B 1 227 ? -9.233 -67.235 -4.678 1.00 38.90 218 GLY B N 1
ATOM 4303 C CA . GLY B 1 227 ? -8.335 -67.986 -3.818 1.00 42.62 218 GLY B CA 1
ATOM 4304 C C . GLY B 1 227 ? -7.351 -68.879 -4.544 1.00 44.36 218 GLY B C 1
ATOM 4305 O O . GLY B 1 227 ? -6.141 -68.636 -4.512 1.00 47.02 218 GLY B O 1
ATOM 4306 N N . SER B 1 228 ? -7.854 -69.920 -5.201 1.00 43.55 219 SER B N 1
ATOM 4307 C CA . SER B 1 228 ? -6.989 -70.785 -5.983 1.00 45.89 219 SER B CA 1
ATOM 4308 C C . SER B 1 228 ? -6.451 -70.035 -7.201 1.00 47.58 219 SER B C 1
ATOM 4309 O O . SER B 1 228 ? -6.823 -68.892 -7.481 1.00 48.73 219 SER B O 1
ATOM 4312 N N . GLY B 1 229 ? -5.557 -70.696 -7.930 1.00 51.81 220 GLY B N 1
ATOM 4313 C CA . GLY B 1 229 ? -4.985 -70.110 -9.126 1.00 53.89 220 GLY B CA 1
ATOM 4314 C C . GLY B 1 229 ? -5.847 -70.325 -10.352 1.00 56.09 220 GLY B C 1
ATOM 4315 O O . GLY B 1 229 ? -5.332 -70.493 -11.461 1.00 57.83 220 GLY B O 1
ATOM 4316 N N . LEU B 1 230 ? -7.169 -70.319 -10.162 1.00 60.06 221 LEU B N 1
ATOM 4317 C CA . LEU B 1 230 ? -8.085 -70.571 -11.268 1.00 65.27 221 LEU B CA 1
ATOM 4318 C C . LEU B 1 230 ? -8.345 -69.323 -12.103 1.00 58.65 221 LEU B C 1
ATOM 4319 O O . LEU B 1 230 ? -8.601 -69.434 -13.307 1.00 57.85 221 LEU B O 1
ATOM 4324 N N . THR B 1 231 ? -8.286 -68.139 -11.498 1.00 50.33 222 THR B N 1
ATOM 4325 C CA . THR B 1 231 ? -8.656 -66.919 -12.203 1.00 44.51 222 THR B CA 1
ATOM 4326 C C . THR B 1 231 ? -7.838 -65.751 -11.681 1.00 37.34 222 THR B C 1
ATOM 4327 O O . THR B 1 231 ? -7.725 -65.562 -10.466 1.00 36.51 222 THR B O 1
ATOM 4331 N N . TYR B 1 232 ? -7.264 -64.980 -12.602 1.00 30.77 223 TYR B N 1
ATOM 4332 C CA . TYR B 1 232 ? -6.701 -63.679 -12.265 1.00 25.50 223 TYR B CA 1
ATOM 4333 C C . TYR B 1 232 ? -6.859 -62.753 -13.462 1.00 22.54 223 TYR B C 1
ATOM 4334 O O . TYR B 1 232 ? -6.399 -63.064 -14.568 1.00 16.56 223 TYR B O 1
ATOM 4343 N N . ILE B 1 233 ? -7.553 -61.641 -13.227 1.00 20.18 224 ILE B N 1
ATOM 4344 C CA . ILE B 1 233 ? -7.782 -60.577 -14.198 1.00 16.03 224 ILE B CA 1
ATOM 4345 C C . ILE B 1 233 ? -6.912 -59.406 -13.765 1.00 26.18 224 ILE B C 1
ATOM 4346 O O . ILE B 1 233 ? -7.276 -58.655 -12.854 1.00 32.66 224 ILE B O 1
ATOM 4351 N N . TYR B 1 234 ? -5.763 -59.245 -14.409 1.00 26.16 225 TYR B N 1
ATOM 4352 C CA . TYR B 1 234 ? -4.809 -58.212 -14.037 1.00 23.63 225 TYR B CA 1
ATOM 4353 C C . TYR B 1 234 ? -4.786 -57.140 -15.116 1.00 21.11 225 TYR B C 1
ATOM 4354 O O . TYR B 1 234 ? -4.246 -57.381 -16.207 1.00 22.69 225 TYR B O 1
ATOM 4363 N N . PRO B 1 235 ? -5.352 -55.961 -14.879 1.00 23.07 226 PRO B N 1
ATOM 4364 C CA . PRO B 1 235 ? -5.321 -54.913 -15.903 1.00 25.59 226 PRO B CA 1
ATOM 4365 C C . PRO B 1 235 ? -3.906 -54.405 -16.136 1.00 29.83 226 PRO B C 1
ATOM 4366 O O . PRO B 1 235 ? -3.026 -54.498 -15.278 1.00 27.77 226 PRO B O 1
ATOM 4370 N N . GLY B 1 236 ? -3.696 -53.861 -17.332 1.00 35.92 227 GLY B N 1
ATOM 4371 C CA . GLY B 1 236 ? -2.386 -53.386 -17.717 1.00 42.86 227 GLY B CA 1
ATOM 4372 C C . GLY B 1 236 ? -2.479 -52.126 -18.552 1.00 47.53 227 GLY B C 1
ATOM 4373 O O . GLY B 1 236 ? -3.539 -51.768 -19.074 1.00 47.42 227 GLY B O 1
ATOM 4374 N N . THR B 1 237 ? -1.331 -51.454 -18.668 1.00 53.67 228 THR B N 1
ATOM 4375 C CA . THR B 1 237 ? -1.261 -50.224 -19.450 1.00 59.02 228 THR B CA 1
ATOM 4376 C C . THR B 1 237 ? -1.552 -50.494 -20.921 1.00 57.39 228 THR B C 1
ATOM 4377 O O . THR B 1 237 ? -2.370 -49.805 -21.543 1.00 57.21 228 THR B O 1
ATOM 4381 N N . SER B 1 238 ? -0.898 -51.503 -21.494 1.00 57.14 229 SER B N 1
ATOM 4382 C CA . SER B 1 238 ? -1.068 -51.842 -22.900 1.00 58.53 229 SER B CA 1
ATOM 4383 C C . SER B 1 238 ? -2.089 -52.953 -23.112 1.00 52.75 229 SER B C 1
ATOM 4384 O O . SER B 1 238 ? -2.989 -52.817 -23.947 1.00 50.36 229 SER B O 1
ATOM 4387 N N . HIS B 1 239 ? -1.972 -54.051 -22.367 1.00 46.95 230 HIS B N 1
ATOM 4388 C CA . HIS B 1 239 ? -2.881 -55.179 -22.491 1.00 41.29 230 HIS B CA 1
ATOM 4389 C C . HIS B 1 239 ? -3.337 -55.638 -21.115 1.00 34.62 230 HIS B C 1
ATOM 4390 O O . HIS B 1 239 ? -2.636 -55.465 -20.114 1.00 36.37 230 HIS B O 1
ATOM 4397 N N . VAL B 1 240 ? -4.529 -56.223 -21.087 1.00 28.06 231 VAL B N 1
ATOM 4398 C CA . VAL B 1 240 ? -5.099 -56.826 -19.888 1.00 22.74 231 VAL B CA 1
ATOM 4399 C C . VAL B 1 240 ? -4.718 -58.302 -19.841 1.00 20.93 231 VAL B C 1
ATOM 4400 O O . VAL B 1 240 ? -5.064 -59.084 -20.741 1.00 22.92 231 VAL B O 1
ATOM 4404 N N . THR B 1 241 ? -3.996 -58.672 -18.785 1.00 18.08 232 THR B N 1
ATOM 4405 C CA . THR B 1 241 ? -3.537 -60.032 -18.555 1.00 20.55 232 THR B CA 1
ATOM 4406 C C . THR B 1 241 ? -4.678 -60.868 -17.988 1.00 22.05 232 THR B C 1
ATOM 4407 O O . THR B 1 241 ? -5.211 -60.552 -16.919 1.00 26.32 232 THR B O 1
ATOM 4411 N N . LEU B 1 242 ? -5.058 -61.941 -18.677 1.00 23.50 233 LEU B N 1
ATOM 4412 C CA . LEU B 1 242 ? -6.161 -62.776 -18.226 1.00 24.47 233 LEU B CA 1
ATOM 4413 C C . LEU B 1 242 ? -5.642 -64.200 -18.092 1.00 23.35 233 LEU B C 1
ATOM 4414 O O . LEU B 1 242 ? -5.160 -64.779 -19.067 1.00 23.95 233 LEU B O 1
ATOM 4419 N N . GLY B 1 243 ? -5.720 -64.767 -16.893 1.00 21.54 234 GLY B N 1
ATOM 4420 C CA . GLY B 1 243 ? -5.055 -66.039 -16.677 1.00 21.51 234 GLY B CA 1
ATOM 4421 C C . GLY B 1 243 ? -5.554 -66.937 -15.567 1.00 18.80 234 GLY B C 1
ATOM 4422 O O . GLY B 1 243 ? -6.072 -66.479 -14.541 1.00 16.96 234 GLY B O 1
ATOM 4423 N N . GLY B 1 244 ? -5.372 -68.240 -15.791 1.00 19.16 235 GLY B N 1
ATOM 4424 C CA . GLY B 1 244 ? -5.836 -69.281 -14.898 1.00 20.73 235 GLY B CA 1
ATOM 4425 C C . GLY B 1 244 ? -5.229 -70.638 -15.204 1.00 23.37 235 GLY B C 1
ATOM 4426 O O . GLY B 1 244 ? -5.952 -71.620 -15.400 1.00 25.33 235 GLY B O 1
ATOM 4427 N N . THR B 1 245 ? -3.900 -70.712 -15.241 1.00 25.05 236 THR B N 1
ATOM 4428 C CA . THR B 1 245 ? -3.193 -71.929 -15.622 1.00 30.59 236 THR B CA 1
ATOM 4429 C C . THR B 1 245 ? -2.081 -72.210 -14.624 1.00 37.73 236 THR B C 1
ATOM 4430 O O . THR B 1 245 ? -1.322 -71.302 -14.265 1.00 41.12 236 THR B O 1
ATOM 4434 N N . ARG B 1 246 ? -1.983 -73.473 -14.183 1.00 40.19 237 ARG B N 1
ATOM 4435 C CA . ARG B 1 246 ? -1.011 -73.901 -13.176 1.00 41.97 237 ARG B CA 1
ATOM 4436 C C . ARG B 1 246 ? -0.675 -75.377 -13.419 1.00 41.21 237 ARG B C 1
ATOM 4437 O O . ARG B 1 246 ? -1.065 -76.279 -12.677 1.00 41.94 237 ARG B O 1
ATOM 4445 N N . GLN B 1 247 ? 0.078 -75.635 -14.485 1.00 43.86 238 GLN B N 1
ATOM 4446 C CA . GLN B 1 247 ? 0.501 -76.983 -14.849 1.00 45.86 238 GLN B CA 1
ATOM 4447 C C . GLN B 1 247 ? 1.950 -77.191 -14.426 1.00 42.01 238 GLN B C 1
ATOM 4448 O O . GLN B 1 247 ? 2.844 -76.464 -14.872 1.00 41.47 238 GLN B O 1
ATOM 4454 N N . LYS B 1 248 ? 2.176 -78.192 -13.582 1.00 39.06 239 LYS B N 1
ATOM 4455 C CA . LYS B 1 248 ? 3.482 -78.460 -13.002 1.00 39.54 239 LYS B CA 1
ATOM 4456 C C . LYS B 1 248 ? 4.196 -79.557 -13.782 1.00 42.66 239 LYS B C 1
ATOM 4457 O O . LYS B 1 248 ? 3.596 -80.578 -14.131 1.00 38.17 239 LYS B O 1
ATOM 4463 N N . GLY B 1 249 ? 5.481 -79.338 -14.052 1.00 49.72 240 GLY B N 1
ATOM 4464 C CA . GLY B 1 249 ? 6.275 -80.278 -14.814 1.00 54.26 240 GLY B CA 1
ATOM 4465 C C . GLY B 1 249 ? 6.046 -80.250 -16.307 1.00 57.20 240 GLY B C 1
ATOM 4466 O O . GLY B 1 249 ? 6.547 -81.134 -17.010 1.00 55.93 240 GLY B O 1
ATOM 4467 N N . ASP B 1 250 ? 5.311 -79.263 -16.814 1.00 57.71 241 ASP B N 1
ATOM 4468 C CA . ASP B 1 250 ? 4.977 -79.172 -18.231 1.00 60.08 241 ASP B CA 1
ATOM 4469 C C . ASP B 1 250 ? 5.938 -78.199 -18.907 1.00 60.83 241 ASP B C 1
ATOM 4470 O O . ASP B 1 250 ? 5.915 -76.997 -18.627 1.00 60.64 241 ASP B O 1
ATOM 4475 N N . TRP B 1 251 ? 6.783 -78.719 -19.794 1.00 62.85 242 TRP B N 1
ATOM 4476 C CA . TRP B 1 251 ? 7.670 -77.897 -20.606 1.00 63.88 242 TRP B CA 1
ATOM 4477 C C . TRP B 1 251 ? 7.016 -77.447 -21.906 1.00 64.15 242 TRP B C 1
ATOM 4478 O O . TRP B 1 251 ? 7.716 -76.974 -22.808 1.00 65.50 242 TRP B O 1
ATOM 4489 N N . ASN B 1 252 ? 5.695 -77.577 -22.019 1.00 64.67 243 ASN B N 1
ATOM 4490 C CA . ASN B 1 252 ? 4.986 -77.386 -23.284 1.00 65.01 243 ASN B CA 1
ATOM 4491 C C . ASN B 1 252 ? 4.817 -75.896 -23.555 1.00 62.00 243 ASN B C 1
ATOM 4492 O O . ASN B 1 252 ? 3.811 -75.283 -23.195 1.00 60.04 243 ASN B O 1
ATOM 4497 N N . LEU B 1 253 ? 5.807 -75.304 -24.224 1.00 59.10 244 LEU B N 1
ATOM 4498 C CA . LEU B 1 253 ? 5.693 -73.908 -24.629 1.00 57.56 244 LEU B CA 1
ATOM 4499 C C . LEU B 1 253 ? 4.685 -73.698 -25.751 1.00 58.42 244 LEU B C 1
ATOM 4500 O O . LEU B 1 253 ? 4.525 -72.562 -26.209 1.00 63.88 244 LEU B O 1
ATOM 4505 N N . SER B 1 254 ? 4.011 -74.749 -26.204 1.00 55.71 245 SER B N 1
ATOM 4506 C CA . SER B 1 254 ? 2.994 -74.610 -27.239 1.00 59.95 245 SER B CA 1
ATOM 4507 C C . SER B 1 254 ? 1.681 -74.152 -26.614 1.00 62.86 245 SER B C 1
ATOM 4508 O O . SER B 1 254 ? 1.273 -74.690 -25.580 1.00 68.13 245 SER B O 1
ATOM 4511 N N . PRO B 1 255 ? 1.000 -73.168 -27.202 1.00 55.91 246 PRO B N 1
ATOM 4512 C CA . PRO B 1 255 ? -0.272 -72.706 -26.629 1.00 53.11 246 PRO B CA 1
ATOM 4513 C C . PRO B 1 255 ? -1.385 -73.729 -26.788 1.00 52.00 246 PRO B C 1
ATOM 4514 O O . PRO B 1 255 ? -1.906 -73.923 -27.891 1.00 56.91 246 PRO B O 1
ATOM 4518 N N . ASP B 1 256 ? -1.759 -74.386 -25.694 1.00 47.66 247 ASP B N 1
ATOM 4519 C CA . ASP B 1 256 ? -2.827 -75.375 -25.728 1.00 52.59 247 ASP B CA 1
ATOM 4520 C C . ASP B 1 256 ? -4.178 -74.666 -25.720 1.00 53.21 247 ASP B C 1
ATOM 4521 O O . ASP B 1 256 ? -4.435 -73.811 -24.866 1.00 52.77 247 ASP B O 1
ATOM 4526 N N . ALA B 1 257 ? -5.043 -75.023 -26.675 1.00 63.02 248 ALA B N 1
ATOM 4527 C CA . ALA B 1 257 ? -6.293 -74.290 -26.861 1.00 61.88 248 ALA B CA 1
ATOM 4528 C C . ALA B 1 257 ? -7.308 -74.594 -25.765 1.00 59.83 248 ALA B C 1
ATOM 4529 O O . ALA B 1 257 ? -8.144 -73.739 -25.441 1.00 62.62 248 ALA B O 1
ATOM 4531 N N . GLU B 1 258 ? -7.262 -75.800 -25.194 1.00 58.00 249 GLU B N 1
ATOM 4532 C CA . GLU B 1 258 ? -8.182 -76.145 -24.114 1.00 61.55 249 GLU B CA 1
ATOM 4533 C C . GLU B 1 258 ? -7.984 -75.215 -22.922 1.00 57.97 249 GLU B C 1
ATOM 4534 O O . GLU B 1 258 ? -8.951 -74.822 -22.251 1.00 57.58 249 GLU B O 1
ATOM 4540 N N . ASN B 1 259 ? -6.732 -74.835 -22.657 1.00 56.37 250 ASN B N 1
ATOM 4541 C CA . ASN B 1 259 ? -6.463 -73.887 -21.584 1.00 56.18 250 ASN B CA 1
ATOM 4542 C C . ASN B 1 259 ? -7.060 -72.520 -21.895 1.00 55.78 250 ASN B C 1
ATOM 4543 O O . ASN B 1 259 ? -7.574 -71.846 -20.998 1.00 60.63 250 ASN B O 1
ATOM 4548 N N . SER B 1 260 ? -7.007 -72.094 -23.161 1.00 50.08 251 SER B N 1
ATOM 4549 C CA . SER B 1 260 ? -7.652 -70.841 -23.546 1.00 45.75 251 SER B CA 1
ATOM 4550 C C . SER B 1 260 ? -9.156 -70.909 -23.308 1.00 42.85 251 SER B C 1
ATOM 4551 O O . SER B 1 260 ? -9.760 -69.951 -22.802 1.00 41.25 251 SER B O 1
ATOM 4554 N N . ARG B 1 261 ? -9.772 -72.040 -23.670 1.00 43.14 252 ARG B N 1
ATOM 4555 C CA . ARG B 1 261 ? -11.173 -72.293 -23.344 1.00 45.07 252 ARG B CA 1
ATOM 4556 C C . ARG B 1 261 ? -11.449 -72.042 -21.866 1.00 44.83 252 ARG B C 1
ATOM 4557 O O . ARG B 1 261 ? -12.311 -71.232 -21.504 1.00 46.16 252 ARG B O 1
ATOM 4565 N N . GLU B 1 262 ? -10.718 -72.748 -20.996 1.00 47.59 253 GLU B N 1
ATOM 4566 C CA . GLU B 1 262 ? -10.973 -72.646 -19.558 1.00 47.17 253 GLU B CA 1
ATOM 4567 C C . GLU B 1 262 ? -10.758 -71.225 -19.046 1.00 45.85 253 GLU B C 1
ATOM 4568 O O . GLU B 1 262 ? -11.565 -70.714 -18.254 1.00 47.19 253 GLU B O 1
ATOM 4574 N N . ILE B 1 263 ? -9.670 -70.579 -19.474 1.00 44.00 254 ILE B N 1
ATOM 4575 C CA . ILE B 1 263 ? -9.343 -69.246 -18.973 1.00 43.84 254 ILE B CA 1
ATOM 4576 C C . ILE B 1 263 ? -10.442 -68.258 -19.334 1.00 38.82 254 ILE B C 1
ATOM 4577 O O . ILE B 1 263 ? -10.954 -67.530 -18.473 1.00 40.69 254 ILE B O 1
ATOM 4582 N N . LEU B 1 264 ? -10.804 -68.197 -20.620 1.00 33.03 255 LEU B N 1
ATOM 4583 C CA . LEU B 1 264 ? -11.839 -67.254 -21.026 1.00 32.79 255 LEU B CA 1
ATOM 4584 C C . LEU B 1 264 ? -13.157 -67.564 -20.328 1.00 34.91 255 LEU B C 1
ATOM 4585 O O . LEU B 1 264 ? -13.843 -66.649 -19.850 1.00 34.39 255 LEU B O 1
ATOM 4590 N N . SER B 1 265 ? -13.503 -68.852 -20.219 1.00 39.86 256 SER B N 1
ATOM 4591 C CA . SER B 1 265 ? -14.760 -69.241 -19.590 1.00 42.86 256 SER B CA 1
ATOM 4592 C C . SER B 1 265 ? -14.838 -68.746 -18.151 1.00 39.65 256 SER B C 1
ATOM 4593 O O . SER B 1 265 ? -15.843 -68.153 -17.741 1.00 40.39 256 SER B O 1
ATOM 4596 N N . ARG B 1 266 ? -13.782 -68.976 -17.365 1.00 36.91 257 ARG B N 1
ATOM 4597 C CA . ARG B 1 266 ? -13.840 -68.586 -15.959 1.00 33.19 257 ARG B CA 1
ATOM 4598 C C . ARG B 1 266 ? -13.753 -67.075 -15.784 1.00 33.83 257 ARG B C 1
ATOM 4599 O O . ARG B 1 266 ? -14.456 -66.507 -14.940 1.00 33.66 257 ARG B O 1
ATOM 4607 N N . CYS B 1 267 ? -12.896 -66.403 -16.559 1.00 35.86 258 CYS B N 1
ATOM 4608 C CA . CYS B 1 267 ? -12.711 -64.970 -16.346 1.00 37.05 258 CYS B CA 1
ATOM 4609 C C . CYS B 1 267 ? -13.927 -64.169 -16.794 1.00 43.82 258 CYS B C 1
ATOM 4610 O O . CYS B 1 267 ? -14.263 -63.153 -16.174 1.00 49.74 258 CYS B O 1
ATOM 4613 N N . CYS B 1 268 ? -14.606 -64.601 -17.863 1.00 44.04 259 CYS B N 1
ATOM 4614 C CA . CYS B 1 268 ? -15.758 -63.845 -18.338 1.00 44.20 259 CYS B CA 1
ATOM 4615 C C . CYS B 1 268 ? -16.923 -63.880 -17.357 1.00 43.70 259 CYS B C 1
ATOM 4616 O O . CYS B 1 268 ? -17.769 -62.981 -17.388 1.00 43.47 259 CYS B O 1
ATOM 4619 N N . ALA B 1 269 ? -16.982 -64.888 -16.484 1.00 43.61 260 ALA B N 1
ATOM 4620 C CA . ALA B 1 269 ? -18.088 -65.010 -15.544 1.00 43.19 260 ALA B CA 1
ATOM 4621 C C . ALA B 1 269 ? -17.922 -64.118 -14.321 1.00 43.37 260 ALA B C 1
ATOM 4622 O O . ALA B 1 269 ? -18.910 -63.846 -13.629 1.00 44.25 260 ALA B O 1
ATOM 4624 N N . LEU B 1 270 ? -16.704 -63.652 -14.043 1.00 42.79 261 LEU B N 1
ATOM 4625 C CA . LEU B 1 270 ? -16.495 -62.767 -12.902 1.00 42.10 261 LEU B CA 1
ATOM 4626 C C . LEU B 1 270 ? -16.914 -61.339 -13.231 1.00 43.58 261 LEU B C 1
ATOM 4627 O O . LEU B 1 270 ? -17.619 -60.693 -12.447 1.00 41.12 261 LEU B O 1
ATOM 4632 N N . GLU B 1 271 ? -16.490 -60.832 -14.384 1.00 45.81 262 GLU B N 1
ATOM 4633 C CA . GLU B 1 271 ? -16.952 -59.542 -14.896 1.00 47.22 262 GLU B CA 1
ATOM 4634 C C . GLU B 1 271 ? -17.383 -59.730 -16.342 1.00 45.63 262 GLU B C 1
ATOM 4635 O O . GLU B 1 271 ? -16.521 -59.960 -17.216 1.00 44.41 262 GLU B O 1
ATOM 4641 N N . PRO B 1 272 ? -18.683 -59.654 -16.643 1.00 47.99 263 PRO B N 1
ATOM 4642 C CA . PRO B 1 272 ? -19.142 -59.919 -18.015 1.00 47.87 263 PRO B CA 1
ATOM 4643 C C . PRO B 1 272 ? -18.779 -58.832 -19.009 1.00 47.59 263 PRO B C 1
ATOM 4644 O O . PRO B 1 272 ? -18.980 -59.041 -20.212 1.00 48.37 263 PRO B O 1
ATOM 4648 N N . SER B 1 273 ? -18.262 -57.683 -18.560 1.00 48.50 264 SER B N 1
ATOM 4649 C CA . SER B 1 273 ? -17.864 -56.635 -19.496 1.00 46.84 264 SER B CA 1
ATOM 4650 C C . SER B 1 273 ? -16.800 -57.117 -20.473 1.00 47.94 264 SER B C 1
ATOM 4651 O O . SER B 1 273 ? -16.601 -56.488 -21.518 1.00 49.71 264 SER B O 1
ATOM 4654 N N . LEU B 1 274 ? -16.123 -58.223 -20.158 1.00 48.07 265 LEU B N 1
ATOM 4655 C CA . LEU B 1 274 ? -15.158 -58.839 -21.060 1.00 50.20 265 LEU B CA 1
ATOM 4656 C C . LEU B 1 274 ? -15.800 -59.382 -22.330 1.00 53.89 265 LEU B C 1
ATOM 4657 O O . LEU B 1 274 ? -15.074 -59.790 -23.242 1.00 54.45 265 LEU B O 1
ATOM 4662 N N . HIS B 1 275 ? -17.133 -59.394 -22.410 1.00 58.09 266 HIS B N 1
ATOM 4663 C CA . HIS B 1 275 ? -17.818 -59.949 -23.573 1.00 61.31 266 HIS B CA 1
ATOM 4664 C C . HIS B 1 275 ? -17.474 -59.193 -24.850 1.00 56.29 266 HIS B C 1
ATOM 4665 O O . HIS B 1 275 ? -17.537 -59.764 -25.944 1.00 55.12 266 HIS B O 1
ATOM 4672 N N . GLY B 1 276 ? -17.099 -57.921 -24.736 1.00 57.39 267 GLY B N 1
ATOM 4673 C CA . GLY B 1 276 ? -16.787 -57.126 -25.908 1.00 57.44 267 GLY B CA 1
ATOM 4674 C C . GLY B 1 276 ? -15.308 -56.863 -26.105 1.00 53.73 267 GLY B C 1
ATOM 4675 O O . GLY B 1 276 ? -14.929 -55.981 -26.882 1.00 54.55 267 GLY B O 1
ATOM 4676 N N . ALA B 1 277 ? -14.462 -57.617 -25.409 1.00 40.79 268 ALA B N 1
ATOM 4677 C CA . ALA B 1 277 ? -13.024 -57.434 -25.537 1.00 36.95 268 ALA B CA 1
ATOM 4678 C C . ALA B 1 277 ? -12.534 -57.949 -26.887 1.00 33.62 268 ALA B C 1
ATOM 4679 O O . ALA B 1 277 ? -13.072 -58.910 -27.445 1.00 35.81 268 ALA B O 1
ATOM 4681 N N . CYS B 1 278 ? -11.499 -57.299 -27.413 1.00 32.84 269 CYS B N 1
ATOM 4682 C CA . CYS B 1 278 ? -10.980 -57.598 -28.739 1.00 30.90 269 CYS B CA 1
ATOM 4683 C C . CYS B 1 278 ? -9.477 -57.838 -28.665 1.00 32.74 269 CYS B C 1
ATOM 4684 O O . CYS B 1 278 ? -8.838 -57.605 -27.635 1.00 33.69 269 CYS B O 1
ATOM 4687 N N . ASN B 1 279 ? -8.919 -58.315 -29.780 1.00 36.91 270 ASN B N 1
ATOM 4688 C CA . ASN B 1 279 ? -7.495 -58.632 -29.902 1.00 42.73 270 ASN B CA 1
ATOM 4689 C C . ASN B 1 279 ? -7.066 -59.610 -28.804 1.00 50.90 270 ASN B C 1
ATOM 4690 O O . ASN B 1 279 ? -6.285 -59.295 -27.904 1.00 61.24 270 ASN B O 1
ATOM 4695 N N . ILE B 1 280 ? -7.603 -60.823 -28.917 1.00 50.98 271 ILE B N 1
ATOM 4696 C CA . ILE B 1 280 ? -7.421 -61.839 -27.887 1.00 49.17 271 ILE B CA 1
ATOM 4697 C C . ILE B 1 280 ? -6.215 -62.703 -28.236 1.00 47.87 271 ILE B C 1
ATOM 4698 O O . ILE B 1 280 ? -6.354 -63.841 -28.702 1.00 45.55 271 ILE B O 1
ATOM 4703 N N . ARG B 1 281 ? -5.019 -62.158 -28.027 1.00 48.67 272 ARG B N 1
ATOM 4704 C CA . ARG B 1 281 ? -3.788 -62.916 -28.188 1.00 50.97 272 ARG B CA 1
ATOM 4705 C C . ARG B 1 281 ? -3.552 -63.773 -26.945 1.00 53.01 272 ARG B C 1
ATOM 4706 O O . ARG B 1 281 ? -4.281 -63.684 -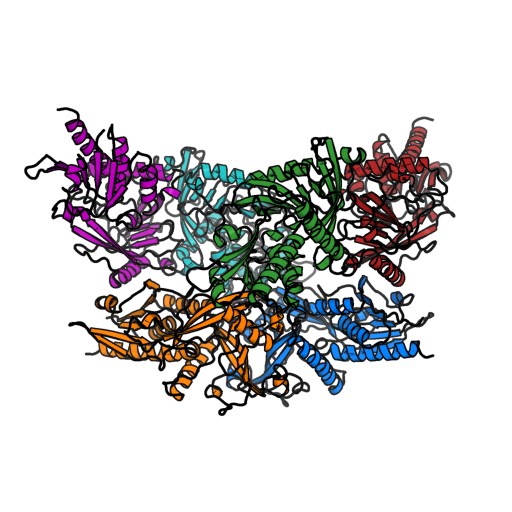25.957 1.00 53.05 272 ARG B O 1
ATOM 4714 N N . GLU B 1 282 ? -2.510 -64.602 -26.975 1.00 56.35 273 GLU B N 1
ATOM 4715 C CA . GLU B 1 282 ? -2.153 -65.376 -25.792 1.00 56.00 273 GLU B CA 1
ATOM 4716 C C . GLU B 1 282 ? -0.710 -65.846 -25.902 1.00 58.07 273 GLU B C 1
ATOM 4717 O O . GLU B 1 282 ? -0.182 -66.031 -27.002 1.00 62.50 273 GLU B O 1
ATOM 4723 N N . LYS B 1 283 ? -0.078 -66.025 -24.743 1.00 55.84 274 LYS B N 1
ATOM 4724 C CA . LYS B 1 283 ? 1.291 -66.511 -24.650 1.00 56.13 274 LYS B CA 1
ATOM 4725 C C . LYS B 1 283 ? 1.424 -67.381 -23.411 1.00 54.16 274 LYS B C 1
ATOM 4726 O O . LYS B 1 283 ? 0.654 -67.255 -22.462 1.00 54.42 274 LYS B O 1
ATOM 4732 N N . VAL B 1 284 ? 2.430 -68.249 -23.414 1.00 55.63 275 VAL B N 1
ATOM 4733 C CA . VAL B 1 284 ? 2.660 -69.175 -22.316 1.00 55.62 275 VAL B CA 1
ATOM 4734 C C . VAL B 1 284 ? 3.929 -68.760 -21.572 1.00 57.20 275 VAL B C 1
ATOM 4735 O O . VAL B 1 284 ? 4.701 -67.922 -22.032 1.00 61.70 275 VAL B O 1
ATOM 4739 N N . GLY B 1 285 ? 4.143 -69.368 -20.409 1.00 53.70 276 GLY B N 1
ATOM 4740 C CA . GLY B 1 285 ? 5.321 -69.075 -19.617 1.00 53.49 276 GLY B CA 1
ATOM 4741 C C . GLY B 1 285 ? 5.665 -70.221 -18.696 1.00 51.18 276 GLY B C 1
ATOM 4742 O O . GLY B 1 285 ? 4.798 -71.009 -18.300 1.00 52.77 276 GLY B O 1
ATOM 4743 N N . LEU B 1 286 ? 6.948 -70.308 -18.347 1.00 48.21 277 LEU B N 1
ATOM 4744 C CA . LEU B 1 286 ? 7.483 -71.369 -17.495 1.00 46.86 277 LEU B CA 1
ATOM 4745 C C . LEU B 1 286 ? 8.004 -70.734 -16.208 1.00 48.20 277 LEU B C 1
ATOM 4746 O O . LEU B 1 286 ? 9.099 -70.165 -16.190 1.00 53.29 277 LEU B O 1
ATOM 4751 N N . ARG B 1 287 ? 7.221 -70.821 -15.139 1.00 43.75 278 ARG B N 1
ATOM 4752 C CA . ARG B 1 287 ? 7.660 -70.316 -13.847 1.00 43.47 278 ARG B CA 1
ATOM 4753 C C . ARG B 1 287 ? 8.738 -71.235 -13.282 1.00 44.57 278 ARG B C 1
ATOM 4754 O O . ARG B 1 287 ? 8.534 -72.455 -13.224 1.00 43.83 278 ARG B O 1
ATOM 4762 N N . PRO B 1 288 ? 9.890 -70.697 -12.859 1.00 45.64 279 PRO B N 1
ATOM 4763 C CA . PRO B 1 288 ? 10.990 -71.521 -12.302 1.00 49.33 279 PRO B CA 1
ATOM 4764 C C . PRO B 1 288 ? 10.721 -71.956 -10.863 1.00 53.53 279 PRO B C 1
ATOM 4765 O O . PRO B 1 288 ? 11.276 -71.436 -9.895 1.00 57.11 279 PRO B O 1
ATOM 4769 N N . TYR B 1 289 ? 9.833 -72.935 -10.699 1.00 58.81 280 TYR B N 1
ATOM 4770 C CA . TYR B 1 289 ? 9.360 -73.302 -9.375 1.00 63.10 280 TYR B CA 1
ATOM 4771 C C . TYR B 1 289 ? 10.430 -74.073 -8.611 1.00 62.23 280 TYR B C 1
ATOM 4772 O O . TYR B 1 289 ? 11.132 -74.921 -9.172 1.00 65.20 280 TYR B O 1
ATOM 4781 N N . ARG B 1 290 ? 10.544 -73.772 -7.315 1.00 62.66 281 ARG B N 1
ATOM 4782 C CA . ARG B 1 290 ? 11.481 -74.423 -6.416 1.00 65.48 281 ARG B CA 1
ATOM 4783 C C . ARG B 1 290 ? 10.906 -74.327 -5.012 1.00 69.55 281 ARG B C 1
ATOM 4784 O O . ARG B 1 290 ? 10.374 -73.268 -4.647 1.00 71.77 281 ARG B O 1
ATOM 4792 N N . PRO B 1 291 ? 10.971 -75.402 -4.216 1.00 74.02 282 PRO B N 1
ATOM 4793 C CA . PRO B 1 291 ? 10.431 -75.328 -2.845 1.00 75.79 282 PRO B CA 1
ATOM 4794 C C . PRO B 1 291 ? 10.992 -74.172 -2.034 1.00 74.75 282 PRO B C 1
ATOM 4795 O O . PRO B 1 291 ? 10.228 -73.408 -1.431 1.00 78.57 282 PRO B O 1
ATOM 4799 N N . GLY B 1 292 ? 12.311 -74.023 -2.005 1.00 67.86 283 GLY B N 1
ATOM 4800 C CA . GLY B 1 292 ? 12.927 -72.899 -1.331 1.00 62.83 283 GLY B CA 1
ATOM 4801 C C . GLY B 1 292 ? 13.879 -72.158 -2.242 1.00 56.27 283 GLY B C 1
ATOM 4802 O O . GLY B 1 292 ? 14.763 -72.771 -2.846 1.00 56.38 283 GLY B O 1
ATOM 4803 N N . VAL B 1 293 ? 13.704 -70.841 -2.354 1.00 49.26 284 VAL B N 1
ATOM 4804 C CA . VAL B 1 293 ? 14.524 -70.021 -3.240 1.00 41.47 284 VAL B CA 1
ATOM 4805 C C . VAL B 1 293 ? 15.996 -70.172 -2.874 1.00 40.10 284 VAL B C 1
ATOM 4806 O O . VAL B 1 293 ? 16.428 -69.776 -1.785 1.00 42.26 284 VAL B O 1
ATOM 4810 N N . ARG B 1 294 ? 16.769 -70.768 -3.777 1.00 40.52 285 ARG B N 1
ATOM 4811 C CA . ARG B 1 294 ? 18.198 -70.957 -3.556 1.00 41.93 285 ARG B CA 1
ATOM 4812 C C . ARG B 1 294 ? 18.879 -69.596 -3.545 1.00 42.53 285 ARG B C 1
ATOM 4813 O O . ARG B 1 294 ? 19.025 -68.951 -4.588 1.00 45.20 285 ARG B O 1
ATOM 4821 N N . LEU B 1 295 ? 19.283 -69.149 -2.360 1.00 42.57 286 LEU B N 1
ATOM 4822 C CA . LEU B 1 295 ? 19.951 -67.863 -2.185 1.00 41.09 286 LEU B CA 1
ATOM 4823 C C . LEU B 1 295 ? 21.158 -68.058 -1.267 1.00 42.34 286 LEU B C 1
ATOM 4824 O O . LEU B 1 295 ? 21.309 -67.406 -0.235 1.00 43.55 286 LEU B O 1
ATOM 4829 N N . GLN B 1 296 ? 22.024 -68.992 -1.648 1.00 47.13 287 GLN B N 1
ATOM 4830 C CA . GLN B 1 296 ? 23.215 -69.314 -0.879 1.00 52.48 287 GLN B CA 1
ATOM 4831 C C . GLN B 1 296 ? 24.437 -69.239 -1.782 1.00 56.54 287 GLN B C 1
ATOM 4832 O O . GLN B 1 296 ? 24.343 -69.377 -3.004 1.00 56.13 287 GLN B O 1
ATOM 4838 N N . THR B 1 297 ? 25.588 -69.010 -1.162 1.00 63.33 288 THR B N 1
ATOM 4839 C CA . THR B 1 297 ? 26.857 -68.999 -1.871 1.00 61.40 288 THR B CA 1
ATOM 4840 C C . THR B 1 297 ? 27.413 -70.414 -1.964 1.00 59.06 288 THR B C 1
ATOM 4841 O O . THR B 1 297 ? 27.074 -71.289 -1.163 1.00 62.05 288 THR B O 1
ATOM 4845 N N . GLU B 1 298 ? 28.280 -70.634 -2.950 1.00 53.43 289 GLU B N 1
ATOM 4846 C CA . GLU B 1 298 ? 28.884 -71.938 -3.161 1.00 52.61 289 GLU B CA 1
ATOM 4847 C C . GLU B 1 298 ? 30.273 -71.709 -3.734 1.00 53.51 289 GLU B C 1
ATOM 4848 O O . GLU B 1 298 ? 30.525 -70.703 -4.403 1.00 51.62 289 GLU B O 1
ATOM 4854 N N . LEU B 1 299 ? 31.184 -72.624 -3.442 1.00 54.47 290 LEU B N 1
ATOM 4855 C CA . LEU B 1 299 ? 32.557 -72.522 -3.924 1.00 55.08 290 LEU B CA 1
ATOM 4856 C C . LEU B 1 299 ? 32.784 -73.678 -4.889 1.00 56.66 290 LEU B C 1
ATOM 4857 O O . LEU B 1 299 ? 33.035 -74.810 -4.466 1.00 57.82 290 LEU B O 1
ATOM 4862 N N . LEU B 1 300 ? 32.675 -73.397 -6.185 1.00 59.39 291 LEU B N 1
ATOM 4863 C CA . LEU B 1 300 ? 32.869 -74.426 -7.197 1.00 62.81 291 LEU B CA 1
ATOM 4864 C C . LEU B 1 300 ? 34.366 -74.613 -7.399 1.00 64.31 291 LEU B C 1
ATOM 4865 O O . LEU B 1 300 ? 35.045 -73.739 -7.948 1.00 65.39 291 LEU B O 1
ATOM 4870 N N . ALA B 1 301 ? 34.889 -75.737 -6.923 1.00 62.11 292 ALA B N 1
ATOM 4871 C CA . ALA B 1 301 ? 36.304 -76.055 -7.047 1.00 62.76 292 ALA B CA 1
ATOM 4872 C C . ALA B 1 301 ? 36.425 -77.440 -7.653 1.00 64.91 292 ALA B C 1
ATOM 4873 O O . ALA B 1 301 ? 35.880 -78.405 -7.108 1.00 66.79 292 ALA B O 1
ATOM 4875 N N . ARG B 1 302 ? 37.118 -77.538 -8.784 1.00 65.06 293 ARG B N 1
ATOM 4876 C CA . ARG B 1 302 ? 37.275 -78.812 -9.479 1.00 68.89 293 ARG B CA 1
ATOM 4877 C C . ARG B 1 302 ? 38.703 -78.915 -9.993 1.00 79.70 293 ARG B C 1
ATOM 4878 O O . ARG B 1 302 ? 39.110 -78.141 -10.866 1.00 96.57 293 ARG B O 1
ATOM 4886 N N . ASP B 1 303 ? 39.459 -79.865 -9.439 1.00 95.30 294 ASP B N 1
ATOM 4887 C CA . ASP B 1 303 ? 40.784 -80.246 -9.928 1.00 103.01 294 ASP B CA 1
ATOM 4888 C C . ASP B 1 303 ? 41.752 -79.058 -9.895 1.00 99.38 294 ASP B C 1
ATOM 4889 O O . ASP B 1 303 ? 42.169 -78.514 -10.920 1.00 100.76 294 ASP B O 1
ATOM 4894 N N . GLY B 1 304 ? 42.101 -78.675 -8.669 1.00 99.17 295 GLY B N 1
ATOM 4895 C CA . GLY B 1 304 ? 43.147 -77.695 -8.457 1.00 98.58 295 GLY B CA 1
ATOM 4896 C C . GLY B 1 304 ? 42.807 -76.272 -8.835 1.00 93.28 295 GLY B C 1
ATOM 4897 O O . GLY B 1 304 ? 43.719 -75.465 -9.035 1.00 98.69 295 GLY B O 1
ATOM 4898 N N . GLN B 1 305 ? 41.523 -75.934 -8.936 1.00 85.98 296 GLN B N 1
ATOM 4899 C CA . GLN B 1 305 ? 41.106 -74.577 -9.261 1.00 85.93 296 GLN B CA 1
ATOM 4900 C C . GLN B 1 305 ? 39.853 -74.230 -8.472 1.00 82.66 296 GLN B C 1
ATOM 4901 O O . GLN B 1 305 ? 38.918 -75.032 -8.400 1.00 85.59 296 GLN B O 1
ATOM 4907 N N . ARG B 1 306 ? 39.836 -73.033 -7.891 1.00 77.74 297 ARG B N 1
ATOM 4908 C CA . ARG B 1 306 ? 38.722 -72.555 -7.084 1.00 73.89 297 ARG B CA 1
ATOM 4909 C C . ARG B 1 306 ? 38.028 -71.395 -7.788 1.00 71.03 297 ARG B C 1
ATOM 4910 O O . ARG B 1 306 ? 38.689 -70.534 -8.379 1.00 72.12 297 ARG B O 1
ATOM 4918 N N . LEU B 1 307 ? 36.693 -71.364 -7.707 1.00 69.78 298 LEU B N 1
ATOM 4919 C CA . LEU B 1 307 ? 35.918 -70.285 -8.306 1.00 69.77 298 LEU B CA 1
ATOM 4920 C C . LEU B 1 307 ? 34.658 -70.036 -7.486 1.00 70.62 298 LEU B C 1
ATOM 4921 O O . LEU B 1 307 ? 33.862 -70.958 -7.261 1.00 79.92 298 LEU B O 1
ATOM 4926 N N . PRO B 1 308 ? 34.447 -68.813 -7.011 1.00 52.41 299 PRO B N 1
ATOM 4927 C CA . PRO B 1 308 ? 33.231 -68.520 -6.245 1.00 45.89 299 PRO B CA 1
ATOM 4928 C C . PRO B 1 308 ? 32.023 -68.413 -7.161 1.00 40.38 299 PRO B C 1
ATOM 4929 O O . PRO B 1 308 ? 32.084 -67.809 -8.234 1.00 36.53 299 PRO B O 1
ATOM 4933 N N . VAL B 1 309 ? 30.915 -69.022 -6.736 1.00 37.16 300 VAL B N 1
ATOM 4934 C CA . VAL B 1 309 ? 29.666 -69.024 -7.487 1.00 35.92 300 VAL B CA 1
ATOM 4935 C C . VAL B 1 309 ? 28.536 -68.810 -6.484 1.00 42.10 300 VAL B C 1
ATOM 4936 O O . VAL B 1 309 ? 28.216 -69.713 -5.704 1.00 47.08 300 VAL B O 1
ATOM 4940 N N . VAL B 1 310 ? 27.951 -67.636 -6.484 1.00 42.26 301 VAL B N 1
ATOM 4941 C CA . VAL B 1 310 ? 26.768 -67.405 -5.665 1.00 43.66 301 VAL B CA 1
ATOM 4942 C C . VAL B 1 310 ? 25.544 -67.730 -6.507 1.00 42.12 301 VAL B C 1
ATOM 4943 O O . VAL B 1 310 ? 25.531 -67.539 -7.729 1.00 43.69 301 VAL B O 1
ATOM 4947 N N . HIS B 1 311 ? 24.511 -68.255 -5.856 1.00 41.37 302 HIS B N 1
ATOM 4948 C CA . HIS B 1 311 ? 23.299 -68.680 -6.536 1.00 39.19 302 HIS B CA 1
ATOM 4949 C C . HIS B 1 311 ? 22.124 -67.818 -6.099 1.00 46.08 302 HIS B C 1
ATOM 4950 O O . HIS B 1 311 ? 22.053 -67.365 -4.953 1.00 55.95 302 HIS B O 1
ATOM 4957 N N . HIS B 1 312 ? 21.199 -67.600 -7.032 1.00 41.21 303 HIS B N 1
ATOM 4958 C CA . HIS B 1 312 ? 20.038 -66.752 -6.801 1.00 38.69 303 HIS B CA 1
ATOM 4959 C C . HIS B 1 312 ? 18.994 -67.017 -7.875 1.00 36.58 303 HIS B C 1
ATOM 4960 O O . HIS B 1 312 ? 18.930 -66.301 -8.879 1.00 39.13 303 HIS B O 1
ATOM 4967 N N . TYR B 1 313 ? 18.178 -68.044 -7.678 1.00 36.20 304 TYR B N 1
ATOM 4968 C CA . TYR B 1 313 ? 17.227 -68.472 -8.695 1.00 43.21 304 TYR B CA 1
ATOM 4969 C C . TYR B 1 313 ? 16.099 -69.232 -8.007 1.00 48.66 304 TYR B C 1
ATOM 4970 O O . TYR B 1 313 ? 16.005 -69.259 -6.776 1.00 50.20 304 TYR B O 1
ATOM 4979 N N . GLY B 1 314 ? 15.244 -69.860 -8.810 1.00 55.53 305 GLY B N 1
ATOM 4980 C CA . GLY B 1 314 ? 14.130 -70.625 -8.288 1.00 56.62 305 GLY B CA 1
ATOM 4981 C C . GLY B 1 314 ? 13.151 -69.768 -7.517 1.00 55.43 305 GLY B C 1
ATOM 4982 O O . GLY B 1 314 ? 12.836 -70.060 -6.359 1.00 60.13 305 GLY B O 1
ATOM 4983 N N . HIS B 1 315 ? 12.691 -68.697 -8.153 1.00 46.31 306 HIS B N 1
ATOM 4984 C CA . HIS B 1 315 ? 11.859 -67.697 -7.444 1.00 43.62 306 HIS B CA 1
ATOM 4985 C C . HIS B 1 315 ? 10.427 -68.213 -7.386 1.00 45.68 306 HIS B C 1
ATOM 4986 O O . HIS B 1 315 ? 9.675 -67.748 -6.526 1.00 42.30 306 HIS B O 1
ATOM 4993 N N . GLY B 1 316 ? 10.071 -69.130 -8.283 1.00 45.85 307 GLY B N 1
ATOM 4994 C CA . GLY B 1 316 ? 8.726 -69.726 -8.250 1.00 48.65 307 GLY B CA 1
ATOM 4995 C C . GLY B 1 316 ? 7.631 -68.811 -8.758 1.00 46.86 307 GLY B C 1
ATOM 4996 O O . GLY B 1 316 ? 7.939 -67.885 -9.524 1.00 44.89 307 GLY B O 1
ATOM 4997 N N . SER B 1 317 ? 6.392 -69.073 -8.346 1.00 44.72 308 SER B N 1
ATOM 4998 C CA . SER B 1 317 ? 5.215 -68.281 -8.779 1.00 47.76 308 SER B CA 1
ATOM 4999 C C . SER B 1 317 ? 5.262 -66.826 -8.304 1.00 53.17 308 SER B C 1
ATOM 5000 O O . SER B 1 317 ? 4.841 -65.962 -9.078 1.00 55.32 308 SER B O 1
ATOM 5003 N N . GLY B 1 318 ? 5.740 -66.553 -7.091 1.00 53.48 309 GLY B N 1
ATOM 5004 C CA . GLY B 1 318 ? 5.682 -65.180 -6.544 1.00 48.82 309 GLY B CA 1
ATOM 5005 C C . GLY B 1 318 ? 7.032 -64.502 -6.444 1.00 43.35 309 GLY B C 1
ATOM 5006 O O . GLY B 1 318 ? 7.252 -63.786 -5.456 1.00 38.64 309 GLY B O 1
ATOM 5007 N N . GLY B 1 319 ? 7.931 -64.789 -7.379 1.00 41.67 310 GLY B N 1
ATOM 5008 C CA . GLY B 1 319 ? 9.283 -64.206 -7.364 1.00 42.77 310 GLY B CA 1
ATOM 5009 C C . GLY B 1 319 ? 9.315 -62.701 -7.529 1.00 41.29 310 GLY B C 1
ATOM 5010 O O . GLY B 1 319 ? 10.130 -62.070 -6.852 1.00 41.29 310 GLY B O 1
ATOM 5011 N N . ILE B 1 320 ? 8.477 -62.133 -8.391 1.00 36.59 311 ILE B N 1
ATOM 5012 C CA . ILE B 1 320 ? 8.563 -60.672 -8.683 1.00 32.61 311 ILE B CA 1
ATOM 5013 C C . ILE B 1 320 ? 8.283 -59.864 -7.422 1.00 32.88 311 ILE B C 1
ATOM 5014 O O . ILE B 1 320 ? 8.982 -58.872 -7.203 1.00 33.23 311 ILE B O 1
ATOM 5019 N N . SER B 1 321 ? 7.317 -60.290 -6.617 1.00 35.00 312 SER B N 1
ATOM 5020 C CA . SER B 1 321 ? 6.916 -59.507 -5.423 1.00 39.07 312 SER B CA 1
ATOM 5021 C C . SER B 1 321 ? 8.054 -59.404 -4.398 1.00 40.20 312 SER B C 1
ATOM 5022 O O . SER B 1 321 ? 7.911 -58.628 -3.450 1.00 45.50 312 SER B O 1
ATOM 5025 N N . VAL B 1 322 ? 9.144 -60.147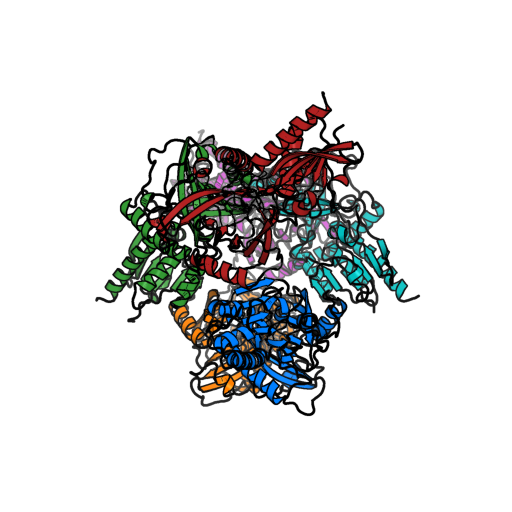 -4.591 1.00 32.14 313 VAL B N 1
ATOM 5026 C CA . VAL B 1 322 ? 10.255 -60.169 -3.646 1.00 29.05 313 VAL B CA 1
ATOM 5027 C C . VAL B 1 322 ? 11.580 -60.033 -4.383 1.00 26.19 313 VAL B C 1
ATOM 5028 O O . VAL B 1 322 ? 12.643 -60.314 -3.820 1.00 25.68 313 VAL B O 1
ATOM 5032 N N . HIS B 1 323 ? 11.534 -59.584 -5.639 1.00 33.28 314 HIS B N 1
ATOM 5033 C CA . HIS B 1 323 ? 12.744 -59.580 -6.456 1.00 34.31 314 HIS B CA 1
ATOM 5034 C C . HIS B 1 323 ? 13.781 -58.577 -5.951 1.00 35.97 314 HIS B C 1
ATOM 5035 O O . HIS B 1 323 ? 14.986 -58.832 -6.069 1.00 35.15 314 HIS B O 1
ATOM 5042 N N . TRP B 1 324 ? 13.350 -57.470 -5.338 1.00 38.25 315 TRP B N 1
ATOM 5043 C CA . TRP B 1 324 ? 14.320 -56.549 -4.749 1.00 31.59 315 TRP B CA 1
ATOM 5044 C C . TRP B 1 324 ? 14.908 -57.067 -3.438 1.00 31.74 315 TRP B C 1
ATOM 5045 O O . TRP B 1 324 ? 16.105 -56.894 -3.195 1.00 31.68 315 TRP B O 1
ATOM 5056 N N . GLY B 1 325 ? 14.104 -57.701 -2.583 1.00 31.97 316 GLY B N 1
ATOM 5057 C CA . GLY B 1 325 ? 14.655 -58.247 -1.351 1.00 32.37 316 GLY B CA 1
ATOM 5058 C C . GLY B 1 325 ? 15.677 -59.337 -1.613 1.00 32.59 316 GLY B C 1
ATOM 5059 O O . GLY B 1 325 ? 16.771 -59.349 -1.033 1.00 33.75 316 GLY B O 1
ATOM 5060 N N . THR B 1 326 ? 15.333 -60.271 -2.500 1.00 33.02 317 THR B N 1
ATOM 5061 C CA . THR B 1 326 ? 16.274 -61.320 -2.870 1.00 30.24 317 THR B CA 1
ATOM 5062 C C . THR B 1 326 ? 17.476 -60.758 -3.619 1.00 32.80 317 THR B C 1
ATOM 5063 O O . THR B 1 326 ? 18.601 -61.234 -3.424 1.00 34.70 317 THR B O 1
ATOM 5067 N N . ALA B 1 327 ? 17.272 -59.747 -4.471 1.00 30.04 318 ALA B N 1
ATOM 5068 C CA . ALA B 1 327 ? 18.418 -59.124 -5.127 1.00 30.36 318 ALA B CA 1
ATOM 5069 C C . ALA B 1 327 ? 19.361 -58.495 -4.107 1.00 30.67 318 ALA B C 1
ATOM 5070 O O . ALA B 1 327 ? 20.588 -58.611 -4.230 1.00 30.11 318 ALA B O 1
ATOM 5072 N N . LEU B 1 328 ? 18.808 -57.849 -3.076 1.00 30.97 319 LEU B N 1
ATOM 5073 C CA . LEU B 1 328 ? 19.649 -57.275 -2.034 1.00 35.00 319 LEU B CA 1
ATOM 5074 C C . LEU B 1 328 ? 20.438 -58.359 -1.316 1.00 35.21 319 LEU B C 1
ATOM 5075 O O . LEU B 1 328 ? 21.654 -58.238 -1.162 1.00 34.76 319 LEU B O 1
ATOM 5080 N N . GLU B 1 329 ? 19.763 -59.427 -0.873 1.00 35.91 320 GLU B N 1
ATOM 5081 C CA . GLU B 1 329 ? 20.469 -60.495 -0.161 1.00 30.93 320 GLU B CA 1
ATOM 5082 C C . GLU B 1 329 ? 21.561 -61.122 -1.029 1.00 32.62 320 GLU B C 1
ATOM 5083 O O . GLU B 1 329 ? 22.651 -61.451 -0.535 1.00 34.98 320 GLU B O 1
ATOM 5089 N N . ALA B 1 330 ? 21.297 -61.281 -2.328 1.00 32.89 321 ALA B N 1
ATOM 5090 C CA . ALA B 1 330 ? 22.324 -61.802 -3.223 1.00 30.06 321 ALA B CA 1
ATOM 5091 C C . ALA B 1 330 ? 23.514 -60.853 -3.306 1.00 32.39 321 ALA B C 1
ATOM 5092 O O . ALA B 1 330 ? 24.672 -61.292 -3.285 1.00 35.49 321 ALA B O 1
ATOM 5094 N N . ALA B 1 331 ? 23.252 -59.547 -3.392 1.00 36.20 322 ALA B N 1
ATOM 5095 C CA . ALA B 1 331 ? 24.347 -58.581 -3.401 1.00 45.53 322 ALA B CA 1
ATOM 5096 C C . ALA B 1 331 ? 25.142 -58.632 -2.099 1.00 51.74 322 ALA B C 1
ATOM 5097 O O . ALA B 1 331 ? 26.364 -58.427 -2.097 1.00 51.55 322 ALA B O 1
ATOM 5099 N N . ARG B 1 332 ? 24.463 -58.901 -0.982 1.00 56.56 323 ARG B N 1
ATOM 5100 C CA . ARG B 1 332 ? 25.153 -59.056 0.297 1.00 61.07 323 ARG B CA 1
ATOM 5101 C C . ARG B 1 332 ? 26.098 -60.246 0.257 1.00 63.42 323 ARG B C 1
ATOM 5102 O O . ARG B 1 332 ? 27.233 -60.165 0.735 1.00 67.02 323 ARG B O 1
ATOM 5110 N N . LEU B 1 333 ? 25.631 -61.371 -0.291 1.00 62.54 324 LEU B N 1
ATOM 5111 C CA . LEU B 1 333 ? 26.510 -62.528 -0.444 1.00 56.22 324 LEU B CA 1
ATOM 5112 C C . LEU B 1 333 ? 27.721 -62.187 -1.307 1.00 60.48 324 LEU B C 1
ATOM 5113 O O . LEU B 1 333 ? 28.858 -62.561 -0.981 1.00 69.82 324 LEU B O 1
ATOM 5118 N N . VAL B 1 334 ? 27.496 -61.461 -2.406 1.00 53.87 325 VAL B N 1
ATOM 5119 C CA . VAL B 1 334 ? 28.599 -61.103 -3.298 1.00 55.72 325 VAL B CA 1
ATOM 5120 C C . VAL B 1 334 ? 29.630 -60.253 -2.562 1.00 56.30 325 VAL B C 1
ATOM 5121 O O . VAL B 1 334 ? 30.839 -60.499 -2.650 1.00 54.94 325 VAL B O 1
ATOM 5125 N N . SER B 1 335 ? 29.171 -59.239 -1.825 1.00 59.64 326 SER B N 1
ATOM 5126 C CA . SER B 1 335 ? 30.108 -58.354 -1.133 1.00 63.99 326 SER B CA 1
ATOM 5127 C C . SER B 1 335 ? 30.825 -59.076 0.005 1.00 68.24 326 SER B C 1
ATOM 5128 O O . SER B 1 335 ? 32.018 -58.840 0.251 1.00 69.15 326 SER B O 1
ATOM 5131 N N . GLU B 1 336 ? 30.115 -59.956 0.716 1.00 71.90 327 GLU B N 1
ATOM 5132 C CA . GLU B 1 336 ? 30.746 -60.741 1.765 1.00 75.88 327 GLU B CA 1
ATOM 5133 C C . GLU B 1 336 ? 31.775 -61.714 1.206 1.00 74.90 327 GLU B C 1
ATOM 5134 O O . GLU B 1 336 ? 32.690 -62.114 1.934 1.00 80.45 327 GLU B O 1
ATOM 5140 N N . CYS B 1 337 ? 31.651 -62.102 -0.066 1.00 65.56 328 CYS B N 1
ATOM 5141 C CA . CYS B 1 337 ? 32.721 -62.878 -0.691 1.00 60.91 328 CYS B CA 1
ATOM 5142 C C . CYS B 1 337 ? 33.871 -61.985 -1.160 1.00 58.95 328 CYS B C 1
ATOM 5143 O O . CYS B 1 337 ? 35.047 -62.375 -1.085 1.00 60.33 328 CYS B O 1
ATOM 5146 N N . VAL B 1 338 ? 33.548 -60.789 -1.658 1.00 54.67 329 VAL B N 1
ATOM 5147 C CA . VAL B 1 338 ? 34.585 -59.865 -2.113 1.00 51.81 329 VAL B CA 1
ATOM 5148 C C . VAL B 1 338 ? 35.516 -59.495 -0.966 1.00 51.88 329 VAL B C 1
ATOM 5149 O O . VAL B 1 338 ? 36.739 -59.420 -1.141 1.00 49.99 329 VAL B O 1
ATOM 5153 N N . HIS B 1 339 ? 34.959 -59.261 0.224 1.00 53.40 330 HIS B N 1
ATOM 5154 C CA . HIS B 1 339 ? 35.814 -58.948 1.367 1.00 53.76 330 HIS B CA 1
ATOM 5155 C C . HIS B 1 339 ? 36.722 -60.119 1.722 1.00 52.51 330 HIS B C 1
ATOM 5156 O O . HIS B 1 339 ? 37.873 -59.916 2.125 1.00 52.94 330 HIS B O 1
ATOM 5163 N N . ALA B 1 340 ? 36.225 -61.351 1.587 1.00 54.17 331 ALA B N 1
ATOM 5164 C CA . ALA B 1 340 ? 37.076 -62.515 1.809 1.00 57.13 331 ALA B CA 1
ATOM 5165 C C . ALA B 1 340 ? 38.206 -62.580 0.793 1.00 62.42 331 ALA B C 1
ATOM 5166 O O . ALA B 1 340 ? 39.289 -63.090 1.103 1.00 64.16 331 ALA B O 1
ATOM 5168 N N . LEU B 1 341 ? 37.971 -62.081 -0.420 1.00 57.35 332 LEU B N 1
ATOM 5169 C CA . LEU B 1 341 ? 39.055 -62.022 -1.400 1.00 53.84 332 LEU B CA 1
ATOM 5170 C C . LEU B 1 341 ? 40.040 -60.885 -1.135 1.00 57.16 332 LEU B C 1
ATOM 5171 O O . LEU B 1 341 ? 41.234 -61.035 -1.419 1.00 57.06 332 LEU B O 1
ATOM 5176 N N . ARG B 1 342 ? 39.575 -59.748 -0.613 1.00 59.43 333 ARG B N 1
ATOM 5177 C CA . ARG B 1 342 ? 40.450 -58.592 -0.444 1.00 62.41 333 ARG B CA 1
ATOM 5178 C C . ARG B 1 342 ? 41.350 -58.680 0.782 1.00 69.39 333 ARG B C 1
ATOM 5179 O O . ARG B 1 342 ? 42.296 -57.891 0.891 1.00 70.65 333 ARG B O 1
ATOM 5187 N N . THR B 1 343 ? 41.086 -59.603 1.703 1.00 77.43 334 THR B N 1
ATOM 5188 C CA . THR B 1 343 ? 41.909 -59.769 2.890 1.00 86.50 334 THR B CA 1
ATOM 5189 C C . THR B 1 343 ? 42.268 -61.243 3.039 1.00 93.21 334 THR B C 1
ATOM 5190 O O . THR B 1 343 ? 41.370 -62.104 3.023 1.00 92.43 334 THR B O 1
ATOM 5194 N N . PRO B 1 344 ? 43.559 -61.581 3.180 1.00 102.36 335 PRO B N 1
ATOM 5195 C CA . PRO B 1 344 ? 43.989 -62.974 3.342 1.00 107.12 335 PRO B CA 1
ATOM 5196 C C . PRO B 1 344 ? 43.585 -63.554 4.695 1.00 111.72 335 PRO B C 1
ATOM 5197 O O . PRO B 1 344 ? 44.107 -64.601 5.078 1.00 115.13 335 PRO B O 1
ATOM 5201 N N . MET C 1 10 ? -17.154 -84.385 -24.177 1.00 85.48 1 MET C N 1
ATOM 5202 C CA . MET C 1 10 ? -18.435 -84.533 -23.495 1.00 84.74 1 MET C CA 1
ATOM 5203 C C . MET C 1 10 ? -19.576 -84.496 -24.509 1.00 83.86 1 MET C C 1
ATOM 5204 O O . MET C 1 10 ? -19.342 -84.570 -25.716 1.00 84.04 1 MET C O 1
ATOM 5209 N N . ASP C 1 11 ? -20.812 -84.387 -24.014 1.00 83.64 2 ASP C N 1
ATOM 5210 C CA . ASP C 1 11 ? -21.962 -84.335 -24.912 1.00 81.35 2 ASP C CA 1
ATOM 5211 C C . ASP C 1 11 ? -21.929 -83.082 -25.776 1.00 78.16 2 ASP C C 1
ATOM 5212 O O . ASP C 1 11 ? -22.307 -83.120 -26.953 1.00 79.95 2 ASP C O 1
ATOM 5217 N N . THR C 1 12 ? -21.475 -81.964 -25.214 1.00 73.25 3 THR C N 1
ATOM 5218 C CA . THR C 1 12 ? -21.373 -80.725 -25.975 1.00 69.70 3 THR C CA 1
ATOM 5219 C C . THR C 1 12 ? -20.179 -80.795 -26.921 1.00 69.73 3 THR C C 1
ATOM 5220 O O . THR C 1 12 ? -19.038 -80.977 -26.483 1.00 68.86 3 THR C O 1
ATOM 5224 N N . ALA C 1 13 ? -20.444 -80.650 -28.217 1.00 70.98 4 ALA C N 1
ATOM 5225 C CA . ALA C 1 13 ? -19.411 -80.787 -29.236 1.00 71.67 4 ALA C CA 1
ATOM 5226 C C . ALA C 1 13 ? -18.521 -79.550 -29.245 1.00 72.85 4 ALA C C 1
ATOM 5227 O O . ALA C 1 13 ? -19.008 -78.426 -29.412 1.00 74.24 4 ALA C O 1
ATOM 5229 N N . ARG C 1 14 ? -17.219 -79.759 -29.070 1.00 75.80 5 ARG C N 1
ATOM 5230 C CA . ARG C 1 14 ? -16.230 -78.683 -29.061 1.00 76.39 5 ARG C CA 1
ATOM 5231 C C . ARG C 1 14 ? -15.584 -78.628 -30.440 1.00 68.56 5 ARG C C 1
ATOM 5232 O O . ARG C 1 14 ? -14.748 -79.469 -30.782 1.00 66.84 5 ARG C O 1
ATOM 5240 N N . ILE C 1 15 ? -15.971 -77.632 -31.233 1.00 60.55 6 ILE C N 1
ATOM 5241 C CA . ILE C 1 15 ? -15.501 -77.489 -32.602 1.00 57.01 6 ILE C CA 1
ATOM 5242 C C . ILE C 1 15 ? -14.701 -76.196 -32.724 1.00 52.36 6 ILE C C 1
ATOM 5243 O O . ILE C 1 15 ? -14.669 -75.367 -31.814 1.00 51.58 6 ILE C O 1
ATOM 5248 N N . ALA C 1 16 ? -14.050 -76.038 -33.874 1.00 47.98 7 ALA C N 1
ATOM 5249 C CA . ALA C 1 16 ? -13.237 -74.863 -34.143 1.00 45.89 7 ALA C CA 1
ATOM 5250 C C . ALA C 1 16 ? -13.257 -74.572 -35.636 1.00 44.51 7 ALA C C 1
ATOM 5251 O O . ALA C 1 16 ? -13.418 -75.479 -36.457 1.00 44.53 7 ALA C O 1
ATOM 5253 N N . VAL C 1 17 ? -13.096 -73.295 -35.977 1.00 41.30 8 VAL C N 1
ATOM 5254 C CA . VAL C 1 17 ? -13.057 -72.836 -37.362 1.00 37.17 8 VAL C CA 1
ATOM 5255 C C . VAL C 1 17 ? -11.820 -71.965 -37.521 1.00 34.53 8 VAL C C 1
ATOM 5256 O O . VAL C 1 17 ? -11.741 -70.879 -36.934 1.00 38.59 8 VAL C O 1
ATOM 5260 N N . VAL C 1 18 ? -10.855 -72.435 -38.306 1.00 32.21 9 VAL C N 1
ATOM 5261 C CA . VAL C 1 18 ? -9.633 -71.682 -38.563 1.00 31.94 9 VAL C CA 1
ATOM 5262 C C . VAL C 1 18 ? -9.828 -70.882 -39.848 1.00 38.38 9 VAL C C 1
ATOM 5263 O O . VAL C 1 18 ? -10.006 -71.447 -40.930 1.00 49.01 9 VAL C O 1
ATOM 5267 N N . GLY C 1 19 ? -9.814 -69.557 -39.725 1.00 41.22 10 GLY C N 1
ATOM 5268 C CA . GLY C 1 19 ? -10.024 -68.685 -40.863 1.00 44.34 10 GLY C CA 1
ATOM 5269 C C . GLY C 1 19 ? -11.064 -67.614 -40.603 1.00 42.98 10 GLY C C 1
ATOM 5270 O O . GLY C 1 19 ? -12.215 -67.924 -40.279 1.00 45.45 10 GLY C O 1
ATOM 5271 N N . ALA C 1 20 ? -10.667 -66.347 -40.737 1.00 41.73 11 ALA C N 1
ATOM 5272 C CA . ALA C 1 20 ? -11.557 -65.213 -40.525 1.00 42.64 11 ALA C CA 1
ATOM 5273 C C . ALA C 1 20 ? -12.069 -64.618 -41.829 1.00 40.69 11 ALA C C 1
ATOM 5274 O O . ALA C 1 20 ? -12.448 -63.442 -41.859 1.00 37.33 11 ALA C O 1
ATOM 5276 N N . GLY C 1 21 ? -12.088 -65.397 -42.904 1.00 41.48 12 GLY C N 1
ATOM 5277 C CA . GLY C 1 21 ? -12.639 -64.929 -44.153 1.00 40.81 12 GLY C CA 1
ATOM 5278 C C . GLY C 1 21 ? -14.144 -64.744 -44.064 1.00 40.19 12 GLY C C 1
ATOM 5279 O O . GLY C 1 21 ? -14.762 -64.816 -43.001 1.00 43.18 12 GLY C O 1
ATOM 5280 N N . VAL C 1 22 ? -14.742 -64.494 -45.229 1.00 35.87 13 VAL C N 1
ATOM 5281 C CA . VAL C 1 22 ? -16.191 -64.331 -45.289 1.00 34.21 13 VAL C CA 1
ATOM 5282 C C . VAL C 1 22 ? -16.892 -65.652 -44.983 1.00 33.78 13 VAL C C 1
ATOM 5283 O O . VAL C 1 22 ? -17.781 -65.721 -44.120 1.00 36.22 13 VAL C O 1
ATOM 5287 N N . VAL C 1 23 ? -16.475 -66.731 -45.647 1.00 33.06 14 VAL C N 1
ATOM 5288 C CA . VAL C 1 23 ? -17.055 -68.024 -45.332 1.00 28.46 14 VAL C CA 1
ATOM 5289 C C . VAL C 1 23 ? -16.569 -68.514 -43.977 1.00 26.58 14 VAL C C 1
ATOM 5290 O O . VAL C 1 23 ? -17.272 -69.281 -43.322 1.00 27.49 14 VAL C O 1
ATOM 5294 N N . GLY C 1 24 ? -15.400 -68.060 -43.518 1.00 26.55 15 GLY C N 1
ATOM 5295 C CA . GLY C 1 24 ? -14.930 -68.461 -42.200 1.00 26.85 15 GLY C CA 1
ATOM 5296 C C . GLY C 1 24 ? -15.917 -68.127 -41.097 1.00 26.75 15 GLY C C 1
ATOM 5297 O O . GLY C 1 24 ? -16.118 -68.915 -40.171 1.00 27.11 15 GLY C O 1
ATOM 5298 N N . LEU C 1 25 ? -16.554 -66.962 -41.190 1.00 26.29 16 LEU C N 1
ATOM 5299 C CA . LEU C 1 25 ? -17.561 -66.538 -40.227 1.00 58.78 16 LEU C CA 1
ATOM 5300 C C . LEU C 1 25 ? -18.953 -67.057 -40.587 1.00 56.92 16 LEU C C 1
ATOM 5301 O O . LEU C 1 25 ? -19.716 -67.474 -39.697 1.00 53.05 16 LEU C O 1
ATOM 5306 N N . SER C 1 26 ? -19.296 -67.050 -41.883 1.00 52.87 17 SER C N 1
ATOM 5307 C CA . SER C 1 26 ? -20.595 -67.574 -42.295 1.00 53.13 17 SER C CA 1
ATOM 5308 C C . SER C 1 26 ? -20.758 -69.046 -41.921 1.00 57.70 17 SER C C 1
ATOM 5309 O O . SER C 1 26 ? -21.869 -69.488 -41.594 1.00 63.90 17 SER C O 1
ATOM 5312 N N . THR C 1 27 ? -19.666 -69.815 -41.958 1.00 54.12 18 THR C N 1
ATOM 5313 C CA . THR C 1 27 ? -19.718 -71.219 -41.574 1.00 46.49 18 THR C CA 1
ATOM 5314 C C . THR C 1 27 ? -20.005 -71.368 -40.090 1.00 43.14 18 THR C C 1
ATOM 5315 O O . THR C 1 27 ? -20.781 -72.240 -39.691 1.00 41.97 18 THR C O 1
ATOM 5319 N N . ALA C 1 28 ? -19.378 -70.536 -39.256 1.00 38.90 19 ALA C N 1
ATOM 5320 C CA . ALA C 1 28 ? -19.699 -70.552 -37.834 1.00 37.54 19 ALA C CA 1
ATOM 5321 C C . ALA C 1 28 ? -21.179 -70.265 -37.612 1.00 36.11 19 ALA C C 1
ATOM 5322 O O . ALA C 1 28 ? -21.828 -70.917 -36.783 1.00 33.59 19 ALA C O 1
ATOM 5324 N N . VAL C 1 29 ? -21.737 -69.323 -38.378 1.00 35.48 20 VAL C N 1
ATOM 5325 C CA . VAL C 1 29 ? -23.165 -69.009 -38.258 1.00 35.96 20 VAL C CA 1
ATOM 5326 C C . VAL C 1 29 ? -24.022 -70.235 -38.588 1.00 38.78 20 VAL C C 1
ATOM 5327 O O . VAL C 1 29 ? -24.870 -70.668 -37.789 1.00 41.50 20 VAL C O 1
ATOM 5331 N N . CYS C 1 30 ? -23.820 -70.809 -39.777 1.00 40.18 21 CYS C N 1
ATOM 5332 C CA . CYS C 1 30 ? -24.670 -71.923 -40.202 1.00 40.48 21 CYS C CA 1
ATOM 5333 C C . CYS C 1 30 ? -24.493 -73.144 -39.304 1.00 41.97 21 CYS C C 1
ATOM 5334 O O . CYS C 1 30 ? -25.457 -73.874 -39.034 1.00 43.79 21 CYS C O 1
ATOM 5337 N N . ILE C 1 31 ? -23.271 -73.378 -38.823 1.00 45.94 22 ILE C N 1
ATOM 5338 C CA . ILE C 1 31 ? -23.030 -74.478 -37.896 1.00 50.00 22 ILE C CA 1
ATOM 5339 C C . ILE C 1 31 ? -23.782 -74.245 -36.594 1.00 49.91 22 ILE C C 1
ATOM 5340 O O . ILE C 1 31 ? -24.408 -75.163 -36.049 1.00 50.44 22 ILE C O 1
ATOM 5345 N N . SER C 1 32 ? -23.740 -73.011 -36.075 1.00 49.42 23 SER C N 1
ATOM 5346 C CA . SER C 1 32 ? -24.526 -72.683 -34.891 1.00 48.97 23 SER C CA 1
ATOM 5347 C C . SER C 1 32 ? -26.008 -72.951 -35.108 1.00 48.24 23 SER C C 1
ATOM 5348 O O . SER C 1 32 ? -26.719 -73.293 -34.157 1.00 47.41 23 SER C O 1
ATOM 5351 N N . LYS C 1 33 ? -26.493 -72.793 -36.338 1.00 48.12 24 LYS C N 1
ATOM 5352 C CA . LYS C 1 33 ? -27.908 -73.051 -36.602 1.00 48.20 24 LYS C CA 1
ATOM 5353 C C . LYS C 1 33 ? -28.219 -74.484 -37.034 1.00 47.15 24 LYS C C 1
ATOM 5354 O O . LYS C 1 33 ? -29.396 -74.804 -37.230 1.00 47.87 24 LYS C O 1
ATOM 5360 N N . LEU C 1 34 ? -27.222 -75.359 -37.183 1.00 48.25 25 LEU C N 1
ATOM 5361 C CA . LEU C 1 34 ? -27.506 -76.751 -37.522 1.00 52.82 25 LEU C CA 1
ATOM 5362 C C . LEU C 1 34 ? -27.026 -77.763 -36.484 1.00 53.61 25 LEU C C 1
ATOM 5363 O O . LEU C 1 34 ? -27.448 -78.925 -36.542 1.00 51.50 25 LEU C O 1
ATOM 5368 N N . VAL C 1 35 ? -26.194 -77.370 -35.534 1.00 57.56 26 VAL C N 1
ATOM 5369 C CA . VAL C 1 35 ? -25.574 -78.292 -34.581 1.00 63.31 26 VAL C CA 1
ATOM 5370 C C . VAL C 1 35 ? -26.215 -78.083 -33.219 1.00 69.27 26 VAL C C 1
ATOM 5371 O O . VAL C 1 35 ? -26.344 -76.935 -32.773 1.00 70.74 26 VAL C O 1
ATOM 5375 N N . PRO C 1 36 ? -26.637 -79.150 -32.526 1.00 74.62 27 PRO C N 1
ATOM 5376 C CA . PRO C 1 36 ? -27.363 -78.953 -31.260 1.00 75.81 27 PRO C CA 1
ATOM 5377 C C . PRO C 1 36 ? -26.492 -78.443 -30.127 1.00 76.70 27 PRO C C 1
ATOM 5378 O O . PRO C 1 36 ? -26.923 -77.556 -29.380 1.00 79.79 27 PRO C O 1
ATOM 5382 N N . ARG C 1 37 ? -25.287 -78.979 -29.967 1.00 73.64 28 ARG C N 1
ATOM 5383 C CA . ARG C 1 37 ? -24.393 -78.620 -28.867 1.00 72.35 28 ARG C CA 1
ATOM 5384 C C . ARG C 1 37 ? -23.114 -78.028 -29.452 1.00 71.59 28 ARG C C 1
ATOM 5385 O O . ARG C 1 37 ? -22.045 -78.640 -29.386 1.00 71.90 28 ARG C O 1
ATOM 5393 N N . CYS C 1 38 ? -23.222 -76.828 -30.011 1.00 71.62 29 CYS C N 1
ATOM 5394 C CA . CYS C 1 38 ? -22.137 -76.212 -30.761 1.00 70.88 29 CYS C CA 1
ATOM 5395 C C . CYS C 1 38 ? -21.384 -75.221 -29.880 1.00 72.58 29 CYS C C 1
ATOM 5396 O O . CYS C 1 38 ? -21.985 -74.296 -29.321 1.00 74.39 29 CYS C O 1
ATOM 5399 N N . SER C 1 39 ? -20.071 -75.421 -29.759 1.00 71.47 30 SER C N 1
ATOM 5400 C CA . SER C 1 39 ? -19.195 -74.458 -29.101 1.00 68.15 30 SER C CA 1
ATOM 5401 C C . SER C 1 39 ? -18.141 -73.973 -30.086 1.00 62.86 30 SER C C 1
ATOM 5402 O O . SER C 1 39 ? -16.940 -74.007 -29.794 1.00 60.94 30 SER C O 1
ATOM 5405 N N . VAL C 1 40 ? -18.589 -73.520 -31.257 1.00 59.62 31 VAL C N 1
ATOM 5406 C CA . VAL C 1 40 ? -17.676 -73.147 -32.329 1.00 54.15 31 VAL C CA 1
ATOM 5407 C C . VAL C 1 40 ? -16.893 -71.903 -31.933 1.00 52.49 31 VAL C C 1
ATOM 5408 O O . VAL C 1 40 ? -17.466 -70.897 -31.493 1.00 52.99 31 VAL C O 1
ATOM 5412 N N . THR C 1 41 ? -15.572 -71.972 -32.073 1.00 51.20 32 THR C N 1
ATOM 5413 C CA . THR C 1 41 ? -14.683 -70.853 -31.803 1.00 51.26 32 THR C CA 1
ATOM 5414 C C . THR C 1 41 ? -13.853 -70.562 -33.045 1.00 50.98 32 THR C C 1
ATOM 5415 O O . THR C 1 41 ? -13.382 -71.483 -33.719 1.00 53.34 32 THR C O 1
ATOM 5419 N N . ILE C 1 42 ? -13.678 -69.277 -33.342 1.00 51.66 33 ILE C N 1
ATOM 5420 C CA . ILE C 1 42 ? -12.974 -68.821 -34.536 1.00 46.52 33 ILE C CA 1
ATOM 5421 C C . ILE C 1 42 ? -11.524 -68.533 -34.174 1.00 46.51 33 ILE C C 1
ATOM 5422 O O . ILE C 1 42 ? -11.245 -67.858 -33.174 1.00 49.06 33 ILE C O 1
ATOM 5427 N N . ILE C 1 43 ? -10.600 -69.050 -34.984 1.00 36.32 34 ILE C N 1
ATOM 5428 C CA . ILE C 1 43 ? -9.166 -68.881 -34.783 1.00 35.20 34 ILE C CA 1
ATOM 5429 C C . ILE C 1 43 ? -8.566 -68.399 -36.095 1.00 30.78 34 ILE C C 1
ATOM 5430 O O . ILE C 1 43 ? -8.793 -69.014 -37.141 1.00 31.33 34 ILE C O 1
ATOM 5435 N N . SER C 1 44 ? -7.806 -67.307 -36.050 1.00 33.69 35 SER C N 1
ATOM 5436 C CA . SER C 1 44 ? -7.301 -66.740 -37.294 1.00 39.19 35 SER C CA 1
ATOM 5437 C C . SER C 1 44 ? -6.060 -65.901 -37.040 1.00 41.95 35 SER C C 1
ATOM 5438 O O . SER C 1 44 ? -5.798 -65.463 -35.917 1.00 45.80 35 SER C O 1
ATOM 5441 N N . ASP C 1 45 ? -5.307 -65.674 -38.120 1.00 43.64 36 ASP C N 1
ATOM 5442 C CA . ASP C 1 45 ? -4.139 -64.796 -38.078 1.00 47.15 36 ASP C CA 1
ATOM 5443 C C . ASP C 1 45 ? -4.583 -63.336 -38.105 1.00 49.29 36 ASP C C 1
ATOM 5444 O O . ASP C 1 45 ? -4.480 -62.628 -37.100 1.00 54.23 36 ASP C O 1
ATOM 5449 N N . LYS C 1 46 ? -5.084 -62.878 -39.251 1.00 50.80 37 LYS C N 1
ATOM 5450 C CA . LYS C 1 46 ? -5.590 -61.523 -39.420 1.00 54.02 37 LYS C CA 1
ATOM 5451 C C . LYS C 1 46 ? -7.110 -61.575 -39.492 1.00 53.83 37 LYS C C 1
ATOM 5452 O O . LYS C 1 46 ? -7.671 -62.386 -40.236 1.00 53.31 37 LYS C O 1
ATOM 5458 N N . PHE C 1 47 ? -7.774 -60.719 -38.724 1.00 52.66 38 PHE C N 1
ATOM 5459 C CA . PHE C 1 47 ? -9.220 -60.796 -38.594 1.00 53.21 38 PHE C CA 1
ATOM 5460 C C . PHE C 1 47 ? -9.906 -59.766 -39.494 1.00 53.08 38 PHE C C 1
ATOM 5461 O O . PHE C 1 47 ? -9.340 -59.316 -40.503 1.00 54.30 38 PHE C O 1
ATOM 5469 N N . THR C 1 48 ? -11.130 -59.385 -39.128 1.00 54.70 39 THR C N 1
ATOM 5470 C CA . THR C 1 48 ? -11.938 -58.556 -40.010 1.00 57.39 39 THR C CA 1
ATOM 5471 C C . THR C 1 48 ? -11.343 -57.182 -40.332 1.00 55.85 39 THR C C 1
ATOM 5472 O O . THR C 1 48 ? -11.640 -56.673 -41.425 1.00 55.90 39 THR C O 1
ATOM 5476 N N . PRO C 1 49 ? -10.521 -56.537 -39.493 1.00 54.46 40 PRO C N 1
ATOM 5477 C CA . PRO C 1 49 ? -9.921 -55.272 -39.961 1.00 55.19 40 PRO C CA 1
ATOM 5478 C C . PRO C 1 49 ? -9.069 -55.426 -41.213 1.00 53.83 40 PRO C C 1
ATOM 5479 O O . PRO C 1 49 ? -9.087 -54.533 -42.068 1.00 55.93 40 PRO C O 1
ATOM 5483 N N . ASP C 1 50 ? -8.338 -56.540 -41.363 1.00 50.75 41 ASP C N 1
ATOM 5484 C CA . ASP C 1 50 ? -7.364 -56.678 -42.442 1.00 51.54 41 ASP C CA 1
ATOM 5485 C C . ASP C 1 50 ? -7.543 -57.934 -43.289 1.00 51.85 41 ASP C C 1
ATOM 5486 O O . ASP C 1 50 ? -6.658 -58.238 -44.097 1.00 53.03 41 ASP C O 1
ATOM 5491 N N . THR C 1 51 ? -8.638 -58.674 -43.131 1.00 46.99 42 THR C N 1
ATOM 5492 C CA . THR C 1 51 ? -8.793 -59.910 -43.886 1.00 41.24 42 THR C CA 1
ATOM 5493 C C . THR C 1 51 ? -8.917 -59.609 -45.376 1.00 41.15 42 THR C C 1
ATOM 5494 O O . THR C 1 51 ? -9.358 -58.531 -45.787 1.00 40.56 42 THR C O 1
ATOM 5498 N N . THR C 1 52 ? -8.498 -60.574 -46.192 1.00 38.82 43 THR C N 1
ATOM 5499 C CA . THR C 1 52 ? -8.532 -60.408 -47.642 1.00 39.24 43 THR C CA 1
ATOM 5500 C C . THR C 1 52 ? -9.959 -60.288 -48.184 1.00 36.81 43 THR C C 1
ATOM 5501 O O . THR C 1 52 ? -10.140 -60.018 -49.375 1.00 18.82 43 THR C O 1
ATOM 5505 N N . SER C 1 53 ? -10.975 -60.452 -47.336 1.00 37.07 44 SER C N 1
ATOM 5506 C CA . SER C 1 53 ? -12.355 -60.277 -47.772 1.00 34.54 44 SER C CA 1
ATOM 5507 C C . SER C 1 53 ? -12.790 -58.819 -47.716 1.00 38.55 44 SER C C 1
ATOM 5508 O O . SER C 1 53 ? -13.697 -58.425 -48.458 1.00 38.70 44 SER C O 1
ATOM 5511 N N . ASP C 1 54 ? -12.175 -58.014 -46.843 1.00 45.90 45 ASP C N 1
ATOM 5512 C CA . ASP C 1 54 ? -12.449 -56.580 -46.840 1.00 54.46 45 ASP C CA 1
ATOM 5513 C C . ASP C 1 54 ? -11.909 -55.924 -48.101 1.00 56.51 45 ASP C C 1
ATOM 5514 O O . ASP C 1 54 ? -12.581 -55.087 -48.714 1.00 57.19 45 ASP C O 1
ATOM 5519 N N . VAL C 1 55 ? -10.682 -56.284 -48.489 1.00 55.77 46 VAL C N 1
ATOM 5520 C CA . VAL C 1 55 ? -10.043 -55.686 -49.653 1.00 53.00 46 VAL C CA 1
ATOM 5521 C C . VAL C 1 55 ? -10.786 -56.032 -50.936 1.00 50.29 46 VAL C C 1
ATOM 5522 O O . VAL C 1 55 ? -10.613 -55.353 -51.955 1.00 52.23 46 VAL C O 1
ATOM 5526 N N . ALA C 1 56 ? -11.623 -57.066 -50.907 1.00 48.60 47 ALA C N 1
ATOM 5527 C CA . ALA C 1 56 ? -12.382 -57.465 -52.080 1.00 47.09 47 ALA C CA 1
ATOM 5528 C C . ALA C 1 56 ? -13.421 -56.407 -52.444 1.00 44.60 47 ALA C C 1
ATOM 5529 O O . ALA C 1 56 ? -13.779 -55.540 -51.641 1.00 46.10 47 ALA C O 1
ATOM 5531 N N . ALA C 1 57 ? -13.905 -56.490 -53.685 1.00 42.17 48 ALA C N 1
ATOM 5532 C CA . ALA C 1 57 ? -14.932 -55.564 -54.152 1.00 39.03 48 ALA C CA 1
ATOM 5533 C C . ALA C 1 57 ? -16.215 -55.726 -53.347 1.00 37.23 48 ALA C C 1
ATOM 5534 O O . ALA C 1 57 ? -16.690 -54.780 -52.708 1.00 36.39 48 ALA C O 1
ATOM 5536 N N . GLY C 1 58 ? -16.788 -56.920 -53.365 1.00 36.70 49 GLY C N 1
ATOM 5537 C CA . GLY C 1 58 ? -17.928 -57.245 -52.543 1.00 34.21 49 GLY C CA 1
ATOM 5538 C C . GLY C 1 58 ? -19.273 -57.335 -53.239 1.00 29.87 49 GLY C C 1
ATOM 5539 O O . GLY C 1 58 ? -20.303 -57.280 -52.555 1.00 29.02 49 GLY C O 1
ATOM 5540 N N . MET C 1 59 ? -19.302 -57.478 -54.558 1.00 28.41 50 MET C N 1
ATOM 5541 C CA . MET C 1 59 ? -20.550 -57.554 -55.299 1.00 29.28 50 MET C CA 1
ATOM 5542 C C . MET C 1 59 ? -20.879 -58.998 -55.653 1.00 26.37 50 MET C C 1
ATOM 5543 O O . MET C 1 59 ? -19.989 -59.825 -55.871 1.00 23.14 50 MET C O 1
ATOM 5548 N N . LEU C 1 60 ? -22.177 -59.293 -55.708 1.00 22.46 51 LEU C N 1
ATOM 5549 C CA . LEU C 1 60 ? -22.657 -60.640 -56.019 1.00 22.88 51 LEU C CA 1
ATOM 5550 C C . LEU C 1 60 ? -22.789 -60.830 -57.532 1.00 25.66 51 LEU C C 1
ATOM 5551 O O . LEU C 1 60 ? -23.873 -61.026 -58.082 1.00 26.56 51 LEU C O 1
ATOM 5556 N N . ILE C 1 61 ? -21.645 -60.759 -58.204 1.00 29.07 52 ILE C N 1
ATOM 5557 C CA . ILE C 1 61 ? -21.548 -61.100 -59.620 1.00 29.22 52 ILE C CA 1
ATOM 5558 C C . ILE C 1 61 ? -20.722 -62.376 -59.720 1.00 29.83 52 ILE C C 1
ATOM 5559 O O . ILE C 1 61 ? -19.488 -62.328 -59.603 1.00 30.34 52 ILE C O 1
ATOM 5564 N N . PRO C 1 62 ? -21.350 -63.529 -59.930 1.00 29.96 53 PRO C N 1
ATOM 5565 C CA . PRO C 1 62 ? -20.628 -64.796 -59.775 1.00 33.92 53 PRO C CA 1
ATOM 5566 C C . PRO C 1 62 ? -19.641 -65.034 -60.906 1.00 40.46 53 PRO C C 1
ATOM 5567 O O . PRO C 1 62 ? -19.892 -64.688 -62.063 1.00 45.75 53 PRO C O 1
ATOM 5571 N N . HIS C 1 63 ? -18.504 -65.624 -60.552 1.00 40.53 54 HIS C N 1
ATOM 5572 C CA . HIS C 1 63 ? -17.495 -66.053 -61.510 1.00 40.42 54 HIS C CA 1
ATOM 5573 C C . HIS C 1 63 ? -17.563 -67.570 -61.606 1.00 38.24 54 HIS C C 1
ATOM 5574 O O . HIS C 1 63 ? -17.328 -68.267 -60.613 1.00 38.39 54 HIS C O 1
ATOM 5581 N N . THR C 1 64 ? -17.890 -68.073 -62.794 1.00 41.17 55 THR C N 1
ATOM 5582 C CA . THR C 1 64 ? -18.180 -69.492 -62.961 1.00 42.88 55 THR C CA 1
ATOM 5583 C C . THR C 1 64 ? -16.961 -70.345 -62.627 1.00 48.35 55 THR C C 1
ATOM 5584 O O . THR C 1 64 ? -15.845 -70.057 -63.069 1.00 50.12 55 THR C O 1
ATOM 5588 N N . TYR C 1 65 ? -17.183 -71.402 -61.833 1.00 51.16 56 TYR C N 1
ATOM 5589 C CA . TYR C 1 65 ? -16.118 -72.338 -61.485 1.00 56.09 56 TYR C CA 1
ATOM 5590 C C . TYR C 1 65 ? -16.012 -73.418 -62.551 1.00 65.72 56 TYR C C 1
ATOM 5591 O O . TYR C 1 65 ? -17.031 -74.009 -62.928 1.00 68.01 56 TYR C O 1
ATOM 5600 N N . PRO C 1 66 ? -14.809 -73.701 -63.056 1.00 74.75 57 PRO C N 1
ATOM 5601 C CA . PRO C 1 66 ? -14.693 -74.682 -64.145 1.00 83.01 57 PRO C CA 1
ATOM 5602 C C . PRO C 1 66 ? -15.001 -76.102 -63.712 1.00 85.00 57 PRO C C 1
ATOM 5603 O O . PRO C 1 66 ? -15.541 -76.877 -64.510 1.00 86.99 57 PRO C O 1
ATOM 5607 N N . ASP C 1 67 ? -14.681 -76.468 -62.473 1.00 79.09 58 ASP C N 1
ATOM 5608 C CA . ASP C 1 67 ? -14.839 -77.845 -62.025 1.00 77.32 58 ASP C CA 1
ATOM 5609 C C . ASP C 1 67 ? -16.174 -78.098 -61.340 1.00 66.44 58 ASP C C 1
ATOM 5610 O O . ASP C 1 67 ? -16.723 -79.201 -61.460 1.00 66.04 58 ASP C O 1
ATOM 5615 N N . THR C 1 68 ? -16.708 -77.110 -60.627 1.00 54.60 59 THR C N 1
ATOM 5616 C CA . THR C 1 68 ? -17.986 -77.275 -59.949 1.00 46.08 59 THR C CA 1
ATOM 5617 C C . THR C 1 68 ? -19.130 -77.195 -60.961 1.00 41.82 59 THR C C 1
ATOM 5618 O O . THR C 1 68 ? -19.133 -76.318 -61.830 1.00 42.16 59 THR C O 1
ATOM 5622 N N . PRO C 1 69 ? -20.096 -78.110 -60.882 1.00 37.59 60 PRO C N 1
ATOM 5623 C CA . PRO C 1 69 ? -21.213 -78.108 -61.834 1.00 35.90 60 PRO C CA 1
ATOM 5624 C C . PRO C 1 69 ? -22.004 -76.808 -61.792 1.00 38.93 60 PRO C C 1
ATOM 5625 O O . PRO C 1 69 ? -21.927 -76.015 -60.852 1.00 44.91 60 PRO C O 1
ATOM 5629 N N . ILE C 1 70 ? -22.795 -76.603 -62.846 1.00 55.58 61 ILE C N 1
ATOM 5630 C CA . ILE C 1 70 ? -23.527 -75.350 -63.005 1.00 53.70 61 ILE C CA 1
ATOM 5631 C C . ILE C 1 70 ? -24.749 -75.306 -62.095 1.00 54.19 61 ILE C C 1
ATOM 5632 O O . ILE C 1 70 ? -25.050 -74.268 -61.493 1.00 53.58 61 ILE C O 1
ATOM 5637 N N . HIS C 1 71 ? -25.478 -76.420 -61.987 1.00 54.76 62 HIS C N 1
ATOM 5638 C CA . HIS C 1 71 ? -26.678 -76.446 -61.155 1.00 54.87 62 HIS C CA 1
ATOM 5639 C C . HIS C 1 71 ? -26.359 -76.128 -59.698 1.00 52.82 62 HIS C C 1
ATOM 5640 O O . HIS C 1 71 ? -27.079 -75.358 -59.051 1.00 50.77 62 HIS C O 1
ATOM 5647 N N . THR C 1 72 ? -25.258 -76.670 -59.175 1.00 50.38 63 THR C N 1
ATOM 5648 C CA . THR C 1 72 ? -24.909 -76.413 -57.782 1.00 49.26 63 THR C CA 1
ATOM 5649 C C . THR C 1 72 ? -24.371 -74.999 -57.588 1.00 42.87 63 THR C C 1
ATOM 5650 O O . THR C 1 72 ? -24.622 -74.372 -56.550 1.00 42.44 63 THR C O 1
ATOM 5654 N N . GLN C 1 73 ? -23.638 -74.475 -58.574 1.00 40.09 64 GLN C N 1
ATOM 5655 C CA . GLN C 1 73 ? -23.214 -73.078 -58.523 1.00 37.92 64 GLN C CA 1
ATOM 5656 C C . GLN C 1 73 ? -24.418 -72.148 -58.441 1.00 39.27 64 GLN C C 1
ATOM 5657 O O . GLN C 1 73 ? -24.466 -71.239 -57.601 1.00 39.08 64 GLN C O 1
ATOM 5663 N N . LYS C 1 74 ? -25.405 -72.361 -59.315 1.00 41.48 65 LYS C N 1
ATOM 5664 C CA . LYS C 1 74 ? -26.594 -71.520 -59.286 1.00 43.03 65 LYS C CA 1
ATOM 5665 C C . LYS C 1 74 ? -27.353 -71.690 -57.976 1.00 47.17 65 LYS C C 1
ATOM 5666 O O . LYS C 1 74 ? -27.863 -70.712 -57.423 1.00 51.82 65 LYS C O 1
ATOM 5672 N N . GLN C 1 75 ? -27.434 -72.920 -57.460 1.00 48.73 66 GLN C N 1
ATOM 5673 C CA . GLN C 1 75 ? -28.124 -73.138 -56.191 1.00 48.27 66 GLN C CA 1
ATOM 5674 C C . GLN C 1 75 ? -27.450 -72.373 -55.055 1.00 45.99 66 GLN C C 1
ATOM 5675 O O . GLN C 1 75 ? -28.128 -71.758 -54.218 1.00 47.68 66 GLN C O 1
ATOM 5681 N N . TRP C 1 76 ? -26.115 -72.396 -55.009 1.00 44.80 67 TRP C N 1
ATOM 5682 C CA . TRP C 1 76 ? -25.395 -71.638 -53.989 1.00 43.38 67 TRP C CA 1
ATOM 5683 C C . TRP C 1 76 ? -25.624 -70.140 -54.153 1.00 43.61 67 TRP C C 1
ATOM 5684 O O . TRP C 1 76 ? -25.775 -69.412 -53.160 1.00 45.02 67 TRP C O 1
ATOM 5695 N N . PHE C 1 77 ? -25.651 -69.659 -55.400 1.00 40.72 68 PHE C N 1
ATOM 5696 C CA . PHE C 1 77 ? -25.934 -68.243 -55.627 1.00 40.05 68 PHE C CA 1
ATOM 5697 C C . PHE C 1 77 ? -27.329 -67.872 -55.144 1.00 40.19 68 PHE C C 1
ATOM 5698 O O . PHE C 1 77 ? -27.534 -66.782 -54.602 1.00 39.76 68 PHE C O 1
ATOM 5706 N N . ARG C 1 78 ? -28.306 -68.754 -55.349 1.00 40.75 69 ARG C N 1
ATOM 5707 C CA . ARG C 1 78 ? -29.654 -68.496 -54.853 1.00 42.91 69 ARG C CA 1
ATOM 5708 C C . ARG C 1 78 ? -29.666 -68.416 -53.332 1.00 44.35 69 ARG C C 1
ATOM 5709 O O . ARG C 1 78 ? -30.234 -67.481 -52.749 1.00 44.44 69 ARG C O 1
ATOM 5717 N N . GLU C 1 79 ? -29.026 -69.390 -52.672 1.00 46.13 70 GLU C N 1
ATOM 5718 C CA . GLU C 1 79 ? -28.999 -69.411 -51.211 1.00 46.17 70 GLU C CA 1
ATOM 5719 C C . GLU C 1 79 ? -28.328 -68.165 -50.642 1.00 43.48 70 GLU C C 1
ATOM 5720 O O . GLU C 1 79 ? -28.747 -67.650 -49.598 1.00 46.64 70 GLU C O 1
ATOM 5726 N N . THR C 1 80 ? -27.287 -67.665 -51.309 1.00 36.63 71 THR C N 1
ATOM 5727 C CA . THR C 1 80 ? -26.621 -66.454 -50.832 1.00 32.33 71 THR C CA 1
ATOM 5728 C C . THR C 1 80 ? -27.452 -65.203 -51.113 1.00 32.08 71 THR C C 1
ATOM 5729 O O . THR C 1 80 ? -27.667 -64.368 -50.219 1.00 25.35 71 THR C O 1
ATOM 5733 N N . PHE C 1 81 ? -27.919 -65.062 -52.357 1.00 33.56 72 PHE C N 1
ATOM 5734 C CA . PHE C 1 81 ? -28.614 -63.854 -52.780 1.00 33.58 72 PHE C CA 1
ATOM 5735 C C . PHE C 1 81 ? -29.912 -63.654 -52.015 1.00 39.20 72 PHE C C 1
ATOM 5736 O O . PHE C 1 81 ? -30.257 -62.523 -51.671 1.00 38.69 72 PHE C O 1
ATOM 5744 N N . ASN C 1 82 ? -30.653 -64.730 -51.741 1.00 49.18 73 ASN C N 1
ATOM 5745 C CA . ASN C 1 82 ? -31.934 -64.551 -51.064 1.00 58.45 73 ASN C CA 1
ATOM 5746 C C . ASN C 1 82 ? -31.741 -64.093 -49.622 1.00 69.18 73 ASN C C 1
ATOM 5747 O O . ASN C 1 82 ? -32.460 -63.203 -49.141 1.00 70.26 73 ASN C O 1
ATOM 5752 N N . HIS C 1 83 ? -30.763 -64.674 -48.926 1.00 81.30 74 HIS C N 1
ATOM 5753 C CA . HIS C 1 83 ? -30.479 -64.262 -47.556 1.00 81.71 74 HIS C CA 1
ATOM 5754 C C . HIS C 1 83 ? -30.009 -62.814 -47.511 1.00 72.85 74 HIS C C 1
ATOM 5755 O O . HIS C 1 83 ? -30.467 -62.023 -46.677 1.00 72.30 74 HIS C O 1
ATOM 5762 N N . LEU C 1 84 ? -29.109 -62.433 -48.423 1.00 63.36 75 LEU C N 1
ATOM 5763 C CA . LEU C 1 84 ? -28.683 -61.037 -48.440 1.00 55.34 75 LEU C CA 1
ATOM 5764 C C . LEU C 1 84 ? -29.783 -60.095 -48.913 1.00 51.96 75 LEU C C 1
ATOM 5765 O O . LEU C 1 84 ? -29.753 -58.911 -48.569 1.00 52.92 75 LEU C O 1
ATOM 5770 N N . PHE C 1 85 ? -30.750 -60.586 -49.689 1.00 50.51 76 PHE C N 1
ATOM 5771 C CA . PHE C 1 85 ? -31.886 -59.758 -50.071 1.00 48.22 76 PHE C CA 1
ATOM 5772 C C . PHE C 1 85 ? -32.769 -59.473 -48.869 1.00 50.97 76 PHE C C 1
ATOM 5773 O O . PHE C 1 85 ? -33.246 -58.346 -48.692 1.00 54.84 76 PHE C O 1
ATOM 5781 N N . ALA C 1 86 ? -33.004 -60.488 -48.035 1.00 50.48 77 ALA C N 1
ATOM 5782 C CA . ALA C 1 86 ? -33.715 -60.244 -46.784 1.00 49.05 77 ALA C CA 1
ATOM 5783 C C . ALA C 1 86 ? -32.928 -59.298 -45.882 1.00 46.25 77 ALA C C 1
ATOM 5784 O O . ALA C 1 86 ? -33.513 -58.460 -45.189 1.00 47.45 77 ALA C O 1
ATOM 5786 N N . ILE C 1 87 ? -31.597 -59.412 -45.886 1.00 45.77 78 ILE C N 1
ATOM 5787 C CA . ILE C 1 87 ? -30.775 -58.543 -45.045 1.00 49.41 78 ILE C CA 1
ATOM 5788 C C . ILE C 1 87 ? -30.800 -57.101 -45.548 1.00 52.80 78 ILE C C 1
ATOM 5789 O O . ILE C 1 87 ? -30.778 -56.156 -44.748 1.00 57.18 78 ILE C O 1
ATOM 5794 N N . ALA C 1 88 ? -30.843 -56.902 -46.867 1.00 55.33 79 ALA C N 1
ATOM 5795 C CA . ALA C 1 88 ? -30.823 -55.551 -47.420 1.00 57.07 79 ALA C CA 1
ATOM 5796 C C . ALA C 1 88 ? -32.093 -54.790 -47.070 1.00 54.82 79 ALA C C 1
ATOM 5797 O O . ALA C 1 88 ? -32.042 -53.596 -46.756 1.00 56.74 79 ALA C O 1
ATOM 5799 N N . ASN C 1 89 ? -33.244 -55.462 -47.125 1.00 59.93 80 ASN C N 1
ATOM 5800 C CA . ASN C 1 89 ? -34.510 -54.871 -46.712 1.00 62.61 80 ASN C CA 1
ATOM 5801 C C . ASN C 1 89 ? -34.767 -55.031 -45.221 1.00 62.86 80 ASN C C 1
ATOM 5802 O O . ASN C 1 89 ? -35.928 -55.092 -44.796 1.00 67.28 80 ASN C O 1
ATOM 5807 N N . SER C 1 90 ? -33.712 -55.117 -44.418 1.00 60.62 81 SER C N 1
ATOM 5808 C CA . SER C 1 90 ? -33.821 -55.204 -42.971 1.00 61.19 81 SER C CA 1
ATOM 5809 C C . SER C 1 90 ? -33.242 -53.947 -42.339 1.00 55.80 81 SER C C 1
ATOM 5810 O O . SER C 1 90 ? -32.379 -53.281 -42.918 1.00 50.92 81 SER C O 1
ATOM 5813 N N . ALA C 1 91 ? -33.725 -53.627 -41.136 1.00 54.76 82 ALA C N 1
ATOM 5814 C CA . ALA C 1 91 ? -33.260 -52.437 -40.434 1.00 55.20 82 ALA C CA 1
ATOM 5815 C C . ALA C 1 91 ? -31.786 -52.509 -40.063 1.00 54.27 82 ALA C C 1
ATOM 5816 O O . ALA C 1 91 ? -31.214 -51.487 -39.666 1.00 56.21 82 ALA C O 1
ATOM 5818 N N . GLU C 1 92 ? -31.161 -53.678 -40.181 1.00 55.40 83 GLU C N 1
ATOM 5819 C CA . GLU C 1 92 ? -29.748 -53.848 -39.880 1.00 60.43 83 GLU C CA 1
ATOM 5820 C C . GLU C 1 92 ? -28.870 -53.755 -41.122 1.00 61.58 83 GLU C C 1
ATOM 5821 O O . GLU C 1 92 ? -27.701 -54.152 -41.073 1.00 63.19 83 GLU C O 1
ATOM 5827 N N . ALA C 1 93 ? -29.405 -53.244 -42.234 1.00 59.40 84 ALA C N 1
ATOM 5828 C CA . ALA C 1 93 ? -28.587 -53.076 -43.430 1.00 55.44 84 ALA C CA 1
ATOM 5829 C C . ALA C 1 93 ? -27.545 -51.983 -43.244 1.00 50.75 84 ALA C C 1
ATOM 5830 O O . ALA C 1 93 ? -26.451 -52.070 -43.811 1.00 52.54 84 ALA C O 1
ATOM 5832 N N . GLY C 1 94 ? -27.861 -50.950 -42.460 1.00 50.32 85 GLY C N 1
ATOM 5833 C CA . GLY C 1 94 ? -26.869 -49.932 -42.163 1.00 52.89 85 GLY C CA 1
ATOM 5834 C C . GLY C 1 94 ? -25.700 -50.467 -41.362 1.00 58.80 85 GLY C C 1
ATOM 5835 O O . GLY C 1 94 ? -24.573 -49.983 -41.499 1.00 65.96 85 GLY C O 1
ATOM 5836 N N . ASP C 1 95 ? -25.947 -51.470 -40.518 1.00 61.28 86 ASP C N 1
ATOM 5837 C CA . ASP C 1 95 ? -24.866 -52.102 -39.770 1.00 62.00 86 ASP C CA 1
ATOM 5838 C C . ASP C 1 95 ? -24.180 -53.180 -40.602 1.00 64.14 86 ASP C C 1
ATOM 5839 O O . ASP C 1 95 ? -22.948 -53.280 -40.601 1.00 67.87 86 ASP C O 1
ATOM 5844 N N . ALA C 1 96 ? -24.959 -53.985 -41.325 1.00 57.04 87 ALA C N 1
ATOM 5845 C CA . ALA C 1 96 ? -24.405 -55.062 -42.134 1.00 54.63 87 ALA C CA 1
ATOM 5846 C C . ALA C 1 96 ? -23.842 -54.583 -43.466 1.00 49.50 87 ALA C C 1
ATOM 5847 O O . ALA C 1 96 ? -23.125 -55.343 -44.122 1.00 47.89 87 ALA C O 1
ATOM 5849 N N . GLY C 1 97 ? -24.148 -53.358 -43.886 1.00 44.03 88 GLY C N 1
ATOM 5850 C CA . GLY C 1 97 ? -23.588 -52.839 -45.121 1.00 40.28 88 GLY C CA 1
ATOM 5851 C C . GLY C 1 97 ? -24.037 -53.552 -46.374 1.00 36.12 88 GLY C C 1
ATOM 5852 O O . GLY C 1 97 ? -23.391 -53.424 -47.417 1.00 32.14 88 GLY C O 1
ATOM 5853 N N . VAL C 1 98 ? -25.128 -54.304 -46.306 1.00 33.60 89 VAL C N 1
ATOM 5854 C CA . VAL C 1 98 ? -25.655 -55.020 -47.462 1.00 32.71 89 VAL C CA 1
ATOM 5855 C C . VAL C 1 98 ? -26.687 -54.130 -48.138 1.00 36.32 89 VAL C C 1
ATOM 5856 O O . VAL C 1 98 ? -27.691 -53.755 -47.521 1.00 41.90 89 VAL C O 1
ATOM 5860 N N . HIS C 1 99 ? -26.447 -53.781 -49.402 1.00 33.81 90 HIS C N 1
ATOM 5861 C CA . HIS C 1 99 ? -27.412 -52.931 -50.084 1.00 31.74 90 HIS C CA 1
ATOM 5862 C C . HIS C 1 99 ? -27.465 -53.283 -51.562 1.00 30.84 90 HIS C C 1
ATOM 5863 O O . HIS C 1 99 ? -26.557 -53.914 -52.111 1.00 31.95 90 HIS C O 1
ATOM 5870 N N . LEU C 1 100 ? -28.548 -52.850 -52.201 1.00 30.56 91 LEU C N 1
ATOM 5871 C CA . LEU C 1 100 ? -28.762 -53.104 -53.617 1.00 30.33 91 LEU C CA 1
ATOM 5872 C C . LEU C 1 100 ? -28.043 -52.063 -54.464 1.00 32.11 91 LEU C C 1
ATOM 5873 O O . LEU C 1 100 ? -27.993 -50.880 -54.114 1.00 34.53 91 LEU C O 1
ATOM 5878 N N . VAL C 1 101 ? -27.489 -52.515 -55.587 1.00 32.59 92 VAL C N 1
ATOM 5879 C CA . VAL C 1 101 ? -26.786 -51.657 -56.535 1.00 33.84 92 VAL C CA 1
ATOM 5880 C C . VAL C 1 101 ? -27.198 -52.052 -57.945 1.00 35.49 92 VAL C C 1
ATOM 5881 O O . VAL C 1 101 ? -27.164 -53.235 -58.300 1.00 35.90 92 VAL C O 1
ATOM 5885 N N . SER C 1 102 ? -27.584 -51.066 -58.746 1.00 35.37 93 SER C N 1
ATOM 5886 C CA . SER C 1 102 ? -27.919 -51.297 -60.141 1.00 28.56 93 SER C CA 1
ATOM 5887 C C . SER C 1 102 ? -26.681 -51.115 -61.009 1.00 28.43 93 SER C C 1
ATOM 5888 O O . SER C 1 102 ? -25.700 -50.485 -60.608 1.00 32.89 93 SER C O 1
ATOM 5891 N N . GLY C 1 103 ? -26.727 -51.682 -62.207 1.00 28.88 94 GLY C N 1
ATOM 5892 C CA . GLY C 1 103 ? -25.647 -51.455 -63.144 1.00 28.80 94 GLY C CA 1
ATOM 5893 C C . GLY C 1 103 ? -25.823 -52.264 -64.410 1.00 32.38 94 GLY C C 1
ATOM 5894 O O . GLY C 1 103 ? -26.880 -52.855 -64.674 1.00 35.55 94 GLY C O 1
ATOM 5895 N N . TRP C 1 104 ? -24.745 -52.282 -65.190 1.00 32.82 95 TRP C N 1
ATOM 5896 C CA . TRP C 1 104 ? -24.742 -52.871 -66.517 1.00 35.11 95 TRP C CA 1
ATOM 5897 C C . TRP C 1 104 ? -23.480 -53.701 -66.715 1.00 34.19 95 TRP C C 1
ATOM 5898 O O . TRP C 1 104 ? -22.454 -53.487 -66.061 1.00 34.38 95 TRP C O 1
ATOM 5909 N N . GLN C 1 105 ? -23.574 -54.660 -67.643 1.00 35.64 96 GLN C N 1
ATOM 5910 C CA . GLN C 1 105 ? -22.465 -55.547 -67.999 1.00 36.93 96 GLN C CA 1
ATOM 5911 C C . GLN C 1 105 ? -22.235 -55.419 -69.503 1.00 41.02 96 GLN C C 1
ATOM 5912 O O . GLN C 1 105 ? -22.638 -56.281 -70.288 1.00 41.79 96 GLN C O 1
ATOM 5918 N N . ILE C 1 106 ? -21.574 -54.330 -69.900 1.00 41.44 97 ILE C N 1
ATOM 5919 C CA . ILE C 1 106 ? -21.322 -54.090 -71.310 1.00 30.86 97 ILE C CA 1
ATOM 5920 C C . ILE C 1 106 ? -20.355 -55.133 -71.867 1.00 38.73 97 ILE C C 1
ATOM 5921 O O . ILE C 1 106 ? -19.499 -55.668 -71.156 1.00 41.43 97 ILE C O 1
ATOM 5926 N N . PHE C 1 107 ? -20.518 -55.445 -73.149 1.00 39.41 98 PHE C N 1
ATOM 5927 C CA . PHE C 1 107 ? -19.639 -56.352 -73.870 1.00 42.16 98 PHE C CA 1
ATOM 5928 C C . PHE C 1 107 ? -19.094 -55.639 -75.098 1.00 46.11 98 PHE C C 1
ATOM 5929 O O . PHE C 1 107 ? -19.759 -54.779 -75.681 1.00 50.12 98 PHE C O 1
ATOM 5937 N N . GLN C 1 108 ? -17.879 -56.006 -75.495 1.00 48.26 99 GLN C N 1
ATOM 5938 C CA . GLN C 1 108 ? -17.310 -55.462 -76.719 1.00 51.47 99 GLN C CA 1
ATOM 5939 C C . GLN C 1 108 ? -17.641 -56.307 -77.941 1.00 53.95 99 GLN C C 1
ATOM 5940 O O . GLN C 1 108 ? -17.530 -55.816 -79.071 1.00 54.88 99 GLN C O 1
ATOM 5946 N N . SER C 1 109 ? -18.043 -57.558 -77.736 1.00 59.02 100 SER C N 1
ATOM 5947 C CA . SER C 1 109 ? -18.533 -58.429 -78.793 1.00 62.61 100 SER C CA 1
ATOM 5948 C C . SER C 1 109 ? -19.557 -59.370 -78.177 1.00 71.98 100 SER C C 1
ATOM 5949 O O . SER C 1 109 ? -19.459 -59.714 -76.996 1.00 79.74 100 SER C O 1
ATOM 5952 N N . THR C 1 110 ? -20.545 -59.771 -78.977 1.00 70.41 101 THR C N 1
ATOM 5953 C CA . THR C 1 110 ? -21.572 -60.692 -78.513 1.00 68.78 101 THR C CA 1
ATOM 5954 C C . THR C 1 110 ? -20.914 -61.958 -77.967 1.00 68.84 101 THR C C 1
ATOM 5955 O O . THR C 1 110 ? -20.192 -62.642 -78.707 1.00 72.46 101 THR C O 1
ATOM 5959 N N . PRO C 1 111 ? -21.128 -62.294 -76.698 1.00 69.89 102 PRO C N 1
ATOM 5960 C CA . PRO C 1 111 ? -20.327 -63.335 -76.041 1.00 72.44 102 PRO C CA 1
ATOM 5961 C C . PRO C 1 111 ? -20.845 -64.756 -76.201 1.00 76.99 102 PRO C C 1
ATOM 5962 O O . PRO C 1 111 ? -20.331 -65.649 -75.520 1.00 76.28 102 PRO C O 1
ATOM 5966 N N . THR C 1 112 ? -21.853 -64.978 -77.047 1.00 75.05 103 THR C N 1
ATOM 5967 C CA . THR C 1 112 ? -22.464 -66.292 -77.243 1.00 73.26 103 THR C CA 1
ATOM 5968 C C . THR C 1 112 ? -23.128 -66.764 -75.948 1.00 75.51 103 THR C C 1
ATOM 5969 O O . THR C 1 112 ? -23.690 -67.862 -75.887 1.00 76.93 103 THR C O 1
ATOM 5973 N N . GLU C 1 113 ? -23.081 -65.933 -74.908 1.00 79.17 104 GLU C N 1
ATOM 5974 C CA . GLU C 1 113 ? -23.750 -66.203 -73.641 1.00 82.24 104 GLU C CA 1
ATOM 5975 C C . GLU C 1 113 ? -24.572 -64.974 -73.253 1.00 85.02 104 GLU C C 1
ATOM 5976 O O . GLU C 1 113 ? -24.365 -64.350 -72.213 1.00 88.19 104 GLU C O 1
ATOM 5982 N N . GLU C 1 114 ? -25.520 -64.618 -74.120 1.00 88.10 105 GLU C N 1
ATOM 5983 C CA . GLU C 1 114 ? -26.284 -63.394 -73.930 1.00 88.36 105 GLU C CA 1
ATOM 5984 C C . GLU C 1 114 ? -27.272 -63.486 -72.773 1.00 84.14 105 GLU C C 1
ATOM 5985 O O . GLU C 1 114 ? -27.865 -62.464 -72.411 1.00 83.37 105 GLU C O 1
ATOM 5991 N N . VAL C 1 115 ? -27.452 -64.667 -72.187 1.00 72.90 106 VAL C N 1
ATOM 5992 C CA . VAL C 1 115 ? -28.196 -64.843 -70.939 1.00 64.44 106 VAL C CA 1
ATOM 5993 C C . VAL C 1 115 ? -27.474 -65.900 -70.110 1.00 57.04 106 VAL C C 1
ATOM 5994 O O . VAL C 1 115 ? -27.414 -67.069 -70.517 1.00 62.54 106 VAL C O 1
ATOM 5998 N N . PRO C 1 116 ? -26.899 -65.541 -68.955 1.00 52.79 107 PRO C N 1
ATOM 5999 C CA . PRO C 1 116 ? -26.138 -66.525 -68.174 1.00 51.62 107 PRO C CA 1
ATOM 6000 C C . PRO C 1 116 ? -27.009 -67.326 -67.220 1.00 56.68 107 PRO C C 1
ATOM 6001 O O . PRO C 1 116 ? -28.221 -67.106 -67.133 1.00 64.71 107 PRO C O 1
ATOM 6005 N N . PHE C 1 117 ? -26.390 -68.252 -66.483 1.00 49.55 108 PHE C N 1
ATOM 6006 C CA . PHE C 1 117 ? -27.140 -69.105 -65.571 1.00 46.69 108 PHE C CA 1
ATOM 6007 C C . PHE C 1 117 ? -27.616 -68.359 -64.331 1.00 44.46 108 PHE C C 1
ATOM 6008 O O . PHE C 1 117 ? -28.568 -68.806 -63.684 1.00 36.22 108 PHE C O 1
ATOM 6016 N N . TRP C 1 118 ? -26.976 -67.244 -63.982 1.00 22.17 109 TRP C N 1
ATOM 6017 C CA . TRP C 1 118 ? -27.386 -66.433 -62.846 1.00 20.58 109 TRP C CA 1
ATOM 6018 C C . TRP C 1 118 ? -28.362 -65.327 -63.237 1.00 24.38 109 TRP C C 1
ATOM 6019 O O . TRP C 1 118 ? -28.584 -64.400 -62.449 1.00 29.35 109 TRP C O 1
ATOM 6030 N N . ALA C 1 119 ? -28.950 -65.404 -64.432 1.00 22.42 110 ALA C N 1
ATOM 6031 C CA . ALA C 1 119 ? -29.856 -64.355 -64.888 1.00 23.89 110 ALA C CA 1
ATOM 6032 C C . ALA C 1 119 ? -31.177 -64.393 -64.127 1.00 31.76 110 ALA C C 1
ATOM 6033 O O . ALA C 1 119 ? -31.600 -63.389 -63.543 1.00 32.28 110 ALA C O 1
ATOM 6035 N N . ASP C 1 120 ? -31.841 -65.549 -64.112 1.00 42.51 111 ASP C N 1
ATOM 6036 C CA . ASP C 1 120 ? -33.168 -65.643 -63.514 1.00 45.49 111 ASP C CA 1
ATOM 6037 C C . ASP C 1 120 ? -33.154 -65.589 -61.993 1.00 46.04 111 ASP C C 1
ATOM 6038 O O . ASP C 1 120 ? -34.210 -65.762 -61.385 1.00 46.12 111 ASP C O 1
ATOM 6043 N N . VAL C 1 121 ? -32.012 -65.340 -61.363 1.00 41.56 112 VAL C N 1
ATOM 6044 C CA . VAL C 1 121 ? -31.962 -65.207 -59.912 1.00 41.54 112 VAL C CA 1
ATOM 6045 C C . VAL C 1 121 ? -31.657 -63.754 -59.572 1.00 42.33 112 VAL C C 1
ATOM 6046 O O . VAL C 1 121 ? -32.178 -63.206 -58.594 1.00 41.77 112 VAL C O 1
ATOM 6050 N N . VAL C 1 122 ? -30.831 -63.108 -60.397 1.00 43.98 113 VAL C N 1
ATOM 6051 C CA . VAL C 1 122 ? -30.578 -61.691 -60.194 1.00 42.00 113 VAL C CA 1
ATOM 6052 C C . VAL C 1 122 ? -31.827 -60.895 -60.555 1.00 43.62 113 VAL C C 1
ATOM 6053 O O . VAL C 1 122 ? -32.722 -61.365 -61.269 1.00 45.48 113 VAL C O 1
ATOM 6057 N N . LEU C 1 123 ? -31.889 -59.671 -60.045 1.00 46.67 114 LEU C N 1
ATOM 6058 C CA . LEU C 1 123 ? -33.078 -58.845 -60.179 1.00 48.94 114 LEU C CA 1
ATOM 6059 C C . LEU C 1 123 ? -33.043 -58.060 -61.482 1.00 47.20 114 LEU C C 1
ATOM 6060 O O . LEU C 1 123 ? -32.050 -57.392 -61.790 1.00 50.78 114 LEU C O 1
ATOM 6065 N N . GLY C 1 124 ? -34.134 -58.147 -62.240 1.00 42.56 115 GLY C N 1
ATOM 6066 C CA . GLY C 1 124 ? -34.325 -57.348 -63.433 1.00 38.22 115 GLY C CA 1
ATOM 6067 C C . GLY C 1 124 ? -33.258 -57.502 -64.495 1.00 35.37 115 GLY C C 1
ATOM 6068 O O . GLY C 1 124 ? -32.730 -56.502 -64.989 1.00 34.85 115 GLY C O 1
ATOM 6069 N N . PHE C 1 125 ? -32.935 -58.740 -64.863 1.00 29.79 116 PHE C N 1
ATOM 6070 C CA . PHE C 1 125 ? -31.986 -58.965 -65.944 1.00 27.36 116 PHE C CA 1
ATOM 6071 C C . PHE C 1 125 ? -32.646 -58.667 -67.284 1.00 28.17 116 PHE C C 1
ATOM 6072 O O . PHE C 1 125 ? -33.726 -59.184 -67.586 1.00 30.43 116 PHE C O 1
ATOM 6080 N N . ARG C 1 126 ? -31.993 -57.829 -68.086 1.00 30.07 117 ARG C N 1
ATOM 6081 C CA . ARG C 1 126 ? -32.535 -57.420 -69.374 1.00 28.00 117 ARG C CA 1
ATOM 6082 C C . ARG C 1 126 ? -31.392 -56.985 -70.278 1.00 32.54 117 ARG C C 1
ATOM 6083 O O . ARG C 1 126 ? -30.297 -56.655 -69.815 1.00 35.29 117 ARG C O 1
ATOM 6091 N N . LYS C 1 127 ? -31.668 -56.985 -71.580 1.00 37.95 118 LYS C N 1
ATOM 6092 C CA . LYS C 1 127 ? -30.724 -56.501 -72.576 1.00 40.15 118 LYS C CA 1
ATOM 6093 C C . LYS C 1 127 ? -30.874 -54.991 -72.708 1.00 37.17 118 LYS C C 1
ATOM 6094 O O . LYS C 1 127 ? -31.992 -54.482 -72.830 1.00 37.41 118 LYS C O 1
ATOM 6100 N N . MET C 1 128 ? -29.749 -54.282 -72.684 1.00 34.55 119 MET C N 1
ATOM 6101 C CA . MET C 1 128 ? -29.778 -52.827 -72.634 1.00 35.09 119 MET C CA 1
ATOM 6102 C C . MET C 1 128 ? -30.349 -52.231 -73.916 1.00 38.68 119 MET C C 1
ATOM 6103 O O . MET C 1 128 ? -30.203 -52.786 -75.009 1.00 38.36 119 MET C O 1
ATOM 6108 N N . THR C 1 129 ? -31.002 -51.080 -73.769 1.00 44.91 120 THR C N 1
ATOM 6109 C CA . THR C 1 129 ? -31.460 -50.317 -74.918 1.00 51.23 120 THR C CA 1
ATOM 6110 C C . THR C 1 129 ? -30.268 -49.684 -75.631 1.00 63.73 120 THR C C 1
ATOM 6111 O O . THR C 1 129 ? -29.206 -49.462 -75.043 1.00 65.13 120 THR C O 1
ATOM 6115 N N . GLU C 1 130 ? -30.452 -49.391 -76.920 1.00 77.49 121 GLU C N 1
ATOM 6116 C CA . GLU C 1 130 ? -29.442 -48.615 -77.629 1.00 81.58 121 GLU C CA 1
ATOM 6117 C C . GLU C 1 130 ? -29.286 -47.223 -77.035 1.00 81.51 121 GLU C C 1
ATOM 6118 O O . GLU C 1 130 ? -28.226 -46.610 -77.194 1.00 88.30 121 GLU C O 1
ATOM 6124 N N . ALA C 1 131 ? -30.308 -46.723 -76.337 1.00 73.56 122 ALA C N 1
ATOM 6125 C CA . ALA C 1 131 ? -30.165 -45.462 -75.618 1.00 71.44 122 ALA C CA 1
ATOM 6126 C C . ALA C 1 131 ? -29.109 -45.570 -74.525 1.00 61.88 122 ALA C C 1
ATOM 6127 O O . ALA C 1 131 ? -28.345 -44.626 -74.294 1.00 62.78 122 ALA C O 1
ATOM 6129 N N . GLU C 1 132 ? -29.046 -46.717 -73.844 1.00 55.98 123 GLU C N 1
ATOM 6130 C CA . GLU C 1 132 ? -28.015 -46.982 -72.844 1.00 51.37 123 GLU C CA 1
ATOM 6131 C C . GLU C 1 132 ? -26.717 -47.487 -73.461 1.00 46.78 123 GLU C C 1
ATOM 6132 O O . GLU C 1 132 ? -25.630 -47.121 -73.000 1.00 48.80 123 GLU C O 1
ATOM 6138 N N . LEU C 1 133 ? -26.810 -48.335 -74.489 1.00 43.06 124 LEU C N 1
ATOM 6139 C CA . LEU C 1 133 ? -25.617 -48.802 -75.182 1.00 41.75 124 LEU C CA 1
ATOM 6140 C C . LEU C 1 133 ? -24.852 -47.661 -75.836 1.00 40.61 124 LEU C C 1
ATOM 6141 O O . LEU C 1 133 ? -23.643 -47.784 -76.059 1.00 37.04 124 LEU C O 1
ATOM 6146 N N . LYS C 1 134 ? -25.529 -46.552 -76.141 1.00 40.24 125 LYS C N 1
ATOM 6147 C CA . LYS C 1 134 ? -24.856 -45.388 -76.699 1.00 39.20 125 LYS C CA 1
ATOM 6148 C C . LYS C 1 134 ? -23.870 -44.760 -75.725 1.00 34.01 125 LYS C C 1
ATOM 6149 O O . LYS C 1 134 ? -22.950 -44.062 -76.162 1.00 35.96 125 LYS C O 1
ATOM 6155 N N . LYS C 1 135 ? -24.036 -44.991 -74.420 1.00 33.00 126 LYS C N 1
ATOM 6156 C CA . LYS C 1 135 ? -23.133 -44.404 -73.436 1.00 34.97 126 LYS C CA 1
ATOM 6157 C C . LYS C 1 135 ? -21.731 -44.996 -73.514 1.00 36.02 126 LYS C C 1
ATOM 6158 O O . LYS C 1 135 ? -20.783 -44.389 -73.003 1.00 35.88 126 LYS C O 1
ATOM 6164 N N . PHE C 1 136 ? -21.582 -46.167 -74.134 1.00 35.05 127 PHE C N 1
ATOM 6165 C CA . PHE C 1 136 ? -20.290 -46.824 -74.324 1.00 36.43 127 PHE C CA 1
ATOM 6166 C C . PHE C 1 136 ? -20.121 -47.068 -75.817 1.00 38.72 127 PHE C C 1
ATOM 6167 O O . PHE C 1 136 ? -20.550 -48.109 -76.340 1.00 41.42 127 PHE C O 1
ATOM 6175 N N . PRO C 1 137 ? -19.503 -46.133 -76.542 1.00 41.29 128 PRO C N 1
ATOM 6176 C CA . PRO C 1 137 ? -19.480 -46.248 -78.008 1.00 45.01 128 PRO C CA 1
ATOM 6177 C C . PRO C 1 137 ? -18.647 -47.411 -78.515 1.00 48.84 128 PRO C C 1
ATOM 6178 O O . PRO C 1 137 ? -18.954 -47.955 -79.583 1.00 53.81 128 PRO C O 1
ATOM 6182 N N . GLN C 1 138 ? -17.613 -47.815 -77.785 1.00 46.82 129 GLN C N 1
ATOM 6183 C CA . GLN C 1 138 ? -16.725 -48.872 -78.249 1.00 47.75 129 GLN C CA 1
ATOM 6184 C C . GLN C 1 138 ? -17.267 -50.269 -77.976 1.00 47.70 129 GLN C C 1
ATOM 6185 O O . GLN C 1 138 ? -16.603 -51.250 -78.329 1.00 49.47 129 GLN C O 1
ATOM 6191 N N . TYR C 1 139 ? -18.446 -50.389 -77.373 1.00 47.45 130 TYR C N 1
ATOM 6192 C CA . TYR C 1 139 ? -18.973 -51.666 -76.909 1.00 48.64 130 TYR C CA 1
ATOM 6193 C C . TYR C 1 139 ? -20.220 -52.045 -77.697 1.00 49.59 130 TYR C C 1
ATOM 6194 O O . TYR C 1 139 ? -21.124 -51.221 -77.876 1.00 52.61 130 TYR C O 1
ATOM 6203 N N . VAL C 1 140 ? -20.268 -53.300 -78.152 1.00 45.26 131 VAL C N 1
ATOM 6204 C CA . VAL C 1 140 ? -21.311 -53.727 -79.080 1.00 41.02 131 VAL C CA 1
ATOM 6205 C C . VAL C 1 140 ? -22.603 -54.050 -78.340 1.00 40.18 131 VAL C C 1
ATOM 6206 O O . VAL C 1 140 ? -23.683 -53.578 -78.713 1.00 39.98 131 VAL C O 1
ATOM 6210 N N . PHE C 1 141 ? -22.516 -54.857 -77.284 1.00 39.45 132 PHE C N 1
ATOM 6211 C CA . PHE C 1 141 ? -23.692 -55.414 -76.631 1.00 34.12 132 PHE C CA 1
ATOM 6212 C C . PHE C 1 141 ? -23.520 -55.309 -75.123 1.00 33.72 132 PHE C C 1
ATOM 6213 O O . PHE C 1 141 ? -22.399 -55.244 -74.618 1.00 38.12 132 PHE C O 1
ATOM 6221 N N . GLY C 1 142 ? -24.638 -55.258 -74.405 1.00 31.53 133 GLY C N 1
ATOM 6222 C CA . GLY C 1 142 ? -24.578 -55.189 -72.958 1.00 29.60 133 GLY C CA 1
ATOM 6223 C C . GLY C 1 142 ? -25.860 -55.660 -72.313 1.00 26.04 133 GLY C C 1
ATOM 6224 O O . GLY C 1 142 ? -26.910 -55.753 -72.957 1.00 28.09 133 GLY C O 1
ATOM 6225 N N . GLN C 1 143 ? -25.761 -55.955 -71.020 1.00 19.87 134 GLN C N 1
ATOM 6226 C CA . GLN C 1 143 ? -26.886 -56.396 -70.213 1.00 19.61 134 GLN C CA 1
ATOM 6227 C C . GLN C 1 143 ? -27.066 -55.446 -69.036 1.00 17.29 134 GLN C C 1
ATOM 6228 O O . GLN C 1 143 ? -26.152 -54.704 -68.670 1.00 18.35 134 GLN C O 1
ATOM 6234 N N . ALA C 1 144 ? -28.258 -55.466 -68.444 1.00 15.82 135 ALA C N 1
ATOM 6235 C CA . ALA C 1 144 ? -28.591 -54.554 -67.358 1.00 15.66 135 ALA C CA 1
ATOM 6236 C C . ALA C 1 144 ? -29.269 -55.314 -66.231 1.00 17.46 135 ALA C C 1
ATOM 6237 O O . ALA C 1 144 ? -30.229 -56.054 -66.469 1.00 14.91 135 ALA C O 1
ATOM 6239 N N . PHE C 1 145 ? -28.787 -55.114 -65.005 1.00 20.09 136 PHE C N 1
ATOM 6240 C CA . PHE C 1 145 ? -29.371 -55.808 -63.865 1.00 21.96 136 PHE C CA 1
ATOM 6241 C C . PHE C 1 145 ? -28.976 -55.088 -62.586 1.00 24.63 136 PHE C C 1
ATOM 6242 O O . PHE C 1 145 ? -28.056 -54.263 -62.568 1.00 30.21 136 PHE C O 1
ATOM 6250 N N . THR C 1 146 ? -29.693 -55.409 -61.515 1.00 25.64 137 THR C N 1
ATOM 6251 C CA . THR C 1 146 ? -29.386 -54.899 -60.188 1.00 28.39 137 THR C CA 1
ATOM 6252 C C . THR C 1 146 ? -29.190 -56.063 -59.229 1.00 26.35 137 THR C C 1
ATOM 6253 O O . THR C 1 146 ? -29.953 -57.035 -59.240 1.00 31.07 137 THR C O 1
ATOM 6257 N N . THR C 1 147 ? -28.171 -55.943 -58.382 1.00 20.56 138 THR C N 1
ATOM 6258 C CA . THR C 1 147 ? -27.774 -57.066 -57.504 1.00 20.18 138 THR C CA 1
ATOM 6259 C C . THR C 1 147 ? -27.467 -56.535 -56.111 1.00 21.07 138 THR C C 1
ATOM 6260 O O . THR C 1 147 ? -27.871 -55.407 -55.822 1.00 22.78 138 THR C O 1
ATOM 6264 N N . LEU C 1 148 ? -26.730 -57.298 -55.308 1.00 19.99 139 LEU C N 1
ATOM 6265 C CA . LEU C 1 148 ? -26.454 -56.896 -53.907 1.00 17.47 139 LEU C CA 1
ATOM 6266 C C . LEU C 1 148 ? -24.947 -56.755 -53.697 1.00 18.28 139 LEU C C 1
ATOM 6267 O O . LEU C 1 148 ? -24.201 -57.545 -54.284 1.00 18.35 139 LEU C O 1
ATOM 6272 N N . LYS C 1 149 ? -24.528 -55.781 -52.889 1.00 21.92 140 LYS C N 1
ATOM 6273 C CA . LYS C 1 149 ? -23.090 -55.599 -52.570 1.00 27.42 140 LYS C CA 1
ATOM 6274 C C . LYS C 1 149 ? -22.928 -55.506 -51.056 1.00 32.33 140 LYS C C 1
ATOM 6275 O O . LYS C 1 149 ? -23.813 -54.937 -50.413 1.00 36.13 140 LYS C O 1
ATOM 6281 N N . TYR C 1 150 ? -21.813 -56.009 -50.529 1.00 36.13 141 TYR C N 1
ATOM 6282 C CA . TYR C 1 150 ? -21.557 -55.973 -49.069 1.00 39.90 141 TYR C CA 1
ATOM 6283 C C . TYR C 1 150 ? -20.265 -55.219 -48.775 1.00 42.72 141 TYR C C 1
ATOM 6284 O O . TYR C 1 150 ? -19.253 -55.492 -49.434 1.00 46.19 141 TYR C O 1
ATOM 6293 N N . GLU C 1 151 ? -20.295 -54.319 -47.795 1.00 44.23 142 GLU C N 1
ATOM 6294 C CA . GLU C 1 151 ? -19.060 -53.611 -47.386 1.00 48.60 142 GLU C CA 1
ATOM 6295 C C . GLU C 1 151 ? -18.289 -54.498 -46.409 1.00 42.81 142 GLU C C 1
ATOM 6296 O O . GLU C 1 151 ? -18.890 -54.940 -45.419 1.00 43.25 142 GLU C O 1
ATOM 6302 N N . GLY C 1 152 ? -17.002 -54.730 -46.675 1.00 46.64 143 GLY C N 1
ATOM 6303 C CA . GLY C 1 152 ? -16.194 -55.619 -45.822 1.00 43.92 143 GLY C CA 1
ATOM 6304 C C . GLY C 1 152 ? -16.063 -55.076 -44.421 1.00 38.45 143 GLY C C 1
ATOM 6305 O O . GLY C 1 152 ? -16.182 -55.853 -43.470 1.00 39.88 143 GLY C O 1
ATOM 6306 N N . PRO C 1 153 ? -15.840 -53.763 -44.260 1.00 37.25 144 PRO C N 1
ATOM 6307 C CA . PRO C 1 153 ? -15.676 -53.164 -42.947 1.00 37.79 144 PRO C CA 1
ATOM 6308 C C . PRO C 1 153 ? -16.954 -53.232 -42.110 1.00 41.88 144 PRO C C 1
ATOM 6309 O O . PRO C 1 153 ? -16.965 -52.718 -41.017 1.00 43.22 144 PRO C O 1
ATOM 6313 N N . ALA C 1 154 ? -17.995 -53.845 -42.658 1.00 45.81 145 ALA C N 1
ATOM 6314 C CA . ALA C 1 154 ? -19.346 -53.667 -42.139 1.00 49.49 145 ALA C CA 1
ATOM 6315 C C . ALA C 1 154 ? -20.049 -55.005 -41.957 1.00 46.57 145 ALA C C 1
ATOM 6316 O O . ALA C 1 154 ? -20.528 -55.322 -40.864 1.00 49.04 145 ALA C O 1
ATOM 6318 N N . TYR C 1 155 ? -20.110 -55.798 -43.026 1.00 37.13 146 TYR C N 1
ATOM 6319 C CA . TYR C 1 155 ? -20.786 -57.089 -42.957 1.00 32.28 146 TYR C CA 1
ATOM 6320 C C . TYR C 1 155 ? -19.965 -58.107 -42.174 1.00 35.44 146 TYR C C 1
ATOM 6321 O O . TYR C 1 155 ? -20.520 -58.894 -41.394 1.00 33.35 146 TYR C O 1
ATOM 6330 N N . LEU C 1 156 ? -18.640 -58.118 -42.377 1.00 37.52 147 LEU C N 1
ATOM 6331 C CA . LEU C 1 156 ? -17.801 -59.047 -41.619 1.00 26.12 147 LEU C CA 1
ATOM 6332 C C . LEU C 1 156 ? -17.800 -58.735 -40.125 1.00 33.01 147 LEU C C 1
ATOM 6333 O O . LEU C 1 156 ? -17.991 -59.671 -39.321 1.00 35.86 147 LEU C O 1
ATOM 6338 N N . PRO C 1 157 ? -17.627 -57.481 -39.674 1.00 31.40 148 PRO C N 1
ATOM 6339 C CA . PRO C 1 157 ? -17.824 -57.218 -38.240 1.00 30.60 148 PRO C CA 1
ATOM 6340 C C . PRO C 1 157 ? -19.228 -57.549 -37.786 1.00 33.51 148 PRO C C 1
ATOM 6341 O O . PRO C 1 157 ? -19.423 -57.936 -36.630 1.00 34.83 148 PRO C O 1
ATOM 6345 N N . TRP C 1 158 ? -20.214 -57.414 -38.674 1.00 36.73 149 TRP C N 1
ATOM 6346 C CA . TRP C 1 158 ? -21.579 -57.800 -38.338 1.00 39.39 149 TRP C CA 1
ATOM 6347 C C . TRP C 1 158 ? -21.677 -59.305 -3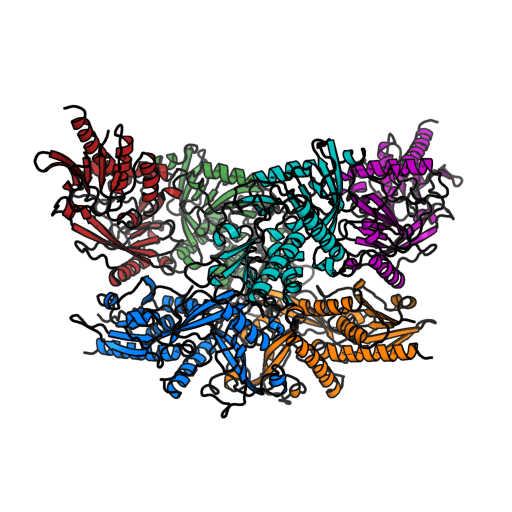8.100 1.00 47.53 149 TRP C C 1
ATOM 6348 O O . TRP C 1 158 ? -22.366 -59.757 -37.174 1.00 54.00 149 TRP C O 1
ATOM 6359 N N . LEU C 1 159 ? -20.972 -60.098 -38.914 1.00 49.20 150 LEU C N 1
ATOM 6360 C CA . LEU C 1 159 ? -20.915 -61.536 -38.675 1.00 52.13 150 LEU C CA 1
ATOM 6361 C C . LEU C 1 159 ? -20.264 -61.844 -37.332 1.00 56.49 150 LEU C C 1
ATOM 6362 O O . LEU C 1 159 ? -20.727 -62.729 -36.602 1.00 58.41 150 LEU C O 1
ATOM 6367 N N . GLU C 1 160 ? -19.191 -61.126 -36.985 1.00 62.86 151 GLU C N 1
ATOM 6368 C CA . GLU C 1 160 ? -18.579 -61.338 -35.672 1.00 68.67 151 GLU C CA 1
ATOM 6369 C C . GLU C 1 160 ? -19.545 -60.999 -34.541 1.00 64.93 151 GLU C C 1
ATOM 6370 O O . GLU C 1 160 ? -19.602 -61.711 -33.528 1.00 66.17 151 GLU C O 1
ATOM 6376 N N . LYS C 1 161 ? -20.305 -59.911 -34.693 1.00 58.08 152 LYS C N 1
ATOM 6377 C CA . LYS C 1 161 ? -21.308 -59.555 -33.691 1.00 54.43 152 LYS C CA 1
ATOM 6378 C C . LYS C 1 161 ? -22.362 -60.646 -33.543 1.00 50.62 152 LYS C C 1
ATOM 6379 O O . LYS C 1 161 ? -22.791 -60.951 -32.424 1.00 49.75 152 LYS C O 1
ATOM 6385 N N . ARG C 1 162 ? -22.794 -61.244 -34.658 1.00 50.60 153 ARG C N 1
ATOM 6386 C CA . ARG C 1 162 ? -23.828 -62.273 -34.562 1.00 50.60 153 ARG C CA 1
ATOM 6387 C C . ARG C 1 162 ? -23.287 -63.591 -34.021 1.00 49.53 153 ARG C C 1
ATOM 6388 O O . ARG C 1 162 ? -24.043 -64.363 -33.420 1.00 49.76 153 ARG C O 1
ATOM 6396 N N . ILE C 1 163 ? -22.001 -63.878 -34.227 1.00 48.50 154 ILE C N 1
ATOM 6397 C CA . ILE C 1 163 ? -21.449 -65.103 -33.651 1.00 51.40 154 ILE C CA 1
ATOM 6398 C C . ILE C 1 163 ? -21.145 -64.929 -32.164 1.00 52.35 154 ILE C C 1
ATOM 6399 O O . ILE C 1 163 ? -21.287 -65.882 -31.386 1.00 56.43 154 ILE C O 1
ATOM 6404 N N . LYS C 1 164 ? -20.735 -63.732 -31.733 1.00 44.50 155 LYS C N 1
ATOM 6405 C CA . LYS C 1 164 ? -20.527 -63.519 -30.304 1.00 42.33 155 LYS C CA 1
ATOM 6406 C C . LYS C 1 164 ? -21.815 -63.684 -29.509 1.00 44.50 155 LYS C C 1
ATOM 6407 O O . LYS C 1 164 ? -21.758 -63.942 -28.301 1.00 43.41 155 LYS C O 1
ATOM 6413 N N . GLY C 1 165 ? -22.975 -63.544 -30.157 1.00 47.79 156 GLY C N 1
ATOM 6414 C CA . GLY C 1 165 ? -24.226 -63.863 -29.492 1.00 50.77 156 GLY C CA 1
ATOM 6415 C C . GLY C 1 165 ? -24.371 -65.341 -29.191 1.00 52.79 156 GLY C C 1
ATOM 6416 O O . GLY C 1 165 ? -24.973 -65.718 -28.181 1.00 53.64 156 GLY C O 1
ATOM 6417 N N . SER C 1 166 ? -23.821 -66.197 -30.054 1.00 57.23 157 SER C N 1
ATOM 6418 C CA . SER C 1 166 ? -23.847 -67.636 -29.822 1.00 60.47 157 SER C CA 1
ATOM 6419 C C . SER C 1 166 ? -22.881 -68.074 -28.729 1.00 60.39 157 SER C C 1
ATOM 6420 O O . SER C 1 166 ? -22.943 -69.231 -28.297 1.00 64.15 157 SER C O 1
ATOM 6423 N N . GLY C 1 167 ? -21.996 -67.189 -28.275 1.00 56.69 158 GLY C N 1
ATOM 6424 C CA . GLY C 1 167 ? -21.030 -67.522 -27.251 1.00 56.25 158 GLY C CA 1
ATOM 6425 C C . GLY C 1 167 ? -19.646 -67.859 -27.757 1.00 56.37 158 GLY C C 1
ATOM 6426 O O . GLY C 1 167 ? -18.753 -68.116 -26.940 1.00 56.38 158 GLY C O 1
ATOM 6427 N N . GLY C 1 168 ? -19.437 -67.869 -29.071 1.00 54.32 159 GLY C N 1
ATOM 6428 C CA . GLY C 1 168 ? -18.117 -68.123 -29.603 1.00 53.14 159 GLY C CA 1
ATOM 6429 C C . GLY C 1 168 ? -17.184 -66.942 -29.413 1.00 51.31 159 GLY C C 1
ATOM 6430 O O . GLY C 1 168 ? -17.602 -65.798 -29.227 1.00 50.64 159 GLY C O 1
ATOM 6431 N N . TRP C 1 169 ? -15.888 -67.233 -29.461 1.00 52.20 160 TRP C N 1
ATOM 6432 C CA . TRP C 1 169 ? -14.859 -66.225 -29.258 1.00 55.14 160 TRP C CA 1
ATOM 6433 C C . TRP C 1 169 ? -13.783 -66.356 -30.325 1.00 56.31 160 TRP C C 1
ATOM 6434 O O . TRP C 1 169 ? -13.669 -67.379 -31.006 1.00 58.08 160 TRP C O 1
ATOM 6445 N N . THR C 1 170 ? -12.991 -65.297 -30.455 1.00 59.31 161 THR C N 1
ATOM 6446 C CA . THR C 1 170 ? -11.958 -65.187 -31.476 1.00 64.14 161 THR C CA 1
ATOM 6447 C C . THR C 1 170 ? -10.589 -65.266 -30.815 1.00 62.94 161 THR C C 1
ATOM 6448 O O . THR C 1 170 ? -10.281 -64.470 -29.922 1.00 64.15 161 THR C O 1
ATOM 6452 N N . LEU C 1 171 ? -9.768 -66.213 -31.260 1.00 58.56 162 LEU C N 1
ATOM 6453 C CA . LEU C 1 171 ? -8.397 -66.356 -30.780 1.00 56.58 162 LEU C CA 1
ATOM 6454 C C . LEU C 1 171 ? -7.459 -65.984 -31.920 1.00 57.44 162 LEU C C 1
ATOM 6455 O O . LEU C 1 171 ? -7.376 -66.702 -32.922 1.00 58.40 162 LEU C O 1
ATOM 6460 N N . THR C 1 172 ? -6.760 -64.863 -31.772 1.00 57.41 163 THR C N 1
ATOM 6461 C CA . THR C 1 172 ? -5.818 -64.402 -32.789 1.00 59.06 163 THR C CA 1
ATOM 6462 C C . THR C 1 172 ? -4.498 -65.134 -32.581 1.00 63.10 163 THR C C 1
ATOM 6463 O O . THR C 1 172 ? -3.682 -64.746 -31.742 1.00 64.62 163 THR C O 1
ATOM 6467 N N . ARG C 1 173 ? -4.288 -66.204 -33.345 1.00 67.77 164 ARG C N 1
ATOM 6468 C CA . ARG C 1 173 ? -3.075 -67.011 -33.227 1.00 70.74 164 ARG C CA 1
ATOM 6469 C C . ARG C 1 173 ? -2.886 -67.783 -34.522 1.00 74.47 164 ARG C C 1
ATOM 6470 O O . ARG C 1 173 ? -3.755 -68.577 -34.898 1.00 75.30 164 ARG C O 1
ATOM 6478 N N . ARG C 1 174 ? -1.765 -67.551 -35.202 1.00 79.63 165 ARG C N 1
ATOM 6479 C CA . ARG C 1 174 ? -1.477 -68.262 -36.442 1.00 82.03 165 ARG C CA 1
ATOM 6480 C C . ARG C 1 174 ? -1.246 -69.738 -36.151 1.00 84.57 165 ARG C C 1
ATOM 6481 O O . ARG C 1 174 ? -0.346 -70.097 -35.383 1.00 93.84 165 ARG C O 1
ATOM 6489 N N . ILE C 1 175 ? -2.062 -70.593 -36.753 1.00 81.80 166 ILE C N 1
ATOM 6490 C CA . ILE C 1 175 ? -1.897 -72.034 -36.628 1.00 83.91 166 ILE C CA 1
ATOM 6491 C C . ILE C 1 175 ? -0.953 -72.492 -37.728 1.00 78.48 166 ILE C C 1
ATOM 6492 O O . ILE C 1 175 ? -1.251 -72.338 -38.917 1.00 81.46 166 ILE C O 1
ATOM 6497 N N . GLU C 1 176 ? 0.195 -73.042 -37.336 1.00 73.40 167 GLU C N 1
ATOM 6498 C CA . GLU C 1 176 ? 1.169 -73.458 -38.336 1.00 77.51 167 GLU C CA 1
ATOM 6499 C C . GLU C 1 176 ? 0.749 -74.754 -39.022 1.00 76.41 167 GLU C C 1
ATOM 6500 O O . GLU C 1 176 ? 0.886 -74.878 -40.244 1.00 80.32 167 GLU C O 1
ATOM 6506 N N . ASP C 1 177 ? 0.227 -75.717 -38.260 1.00 70.84 168 ASP C N 1
ATOM 6507 C CA . ASP C 1 177 ? -0.281 -76.975 -38.795 1.00 67.64 168 ASP C CA 1
ATOM 6508 C C . ASP C 1 177 ? -1.515 -77.401 -38.006 1.00 61.12 168 ASP C C 1
ATOM 6509 O O . ASP C 1 177 ? -1.667 -77.060 -36.830 1.00 61.74 168 ASP C O 1
ATOM 6514 N N . LEU C 1 178 ? -2.382 -78.181 -38.661 1.00 59.75 169 LEU C N 1
ATOM 6515 C CA . LEU C 1 178 ? -3.679 -78.559 -38.102 1.00 55.83 169 LEU C CA 1
ATOM 6516 C C . LEU C 1 178 ? -3.580 -79.389 -36.827 1.00 57.92 169 LEU C C 1
ATOM 6517 O O . LEU C 1 178 ? -4.585 -79.516 -36.118 1.00 58.36 169 LEU C O 1
ATOM 6522 N N . TRP C 1 179 ? -2.412 -79.953 -36.517 1.00 60.60 170 TRP C N 1
ATOM 6523 C CA . TRP C 1 179 ? -2.251 -80.778 -35.325 1.00 62.03 170 TRP C CA 1
ATOM 6524 C C . TRP C 1 179 ? -2.205 -79.967 -34.036 1.00 61.69 170 TRP C C 1
ATOM 6525 O O . TRP C 1 179 ? -2.026 -80.554 -32.963 1.00 61.95 170 TRP C O 1
ATOM 6536 N N . GLU C 1 180 ? -2.361 -78.642 -34.109 1.00 61.74 171 GLU C N 1
ATOM 6537 C CA . GLU C 1 180 ? -2.350 -77.806 -32.914 1.00 60.07 171 GLU C CA 1
ATOM 6538 C C . GLU C 1 180 ? -3.624 -77.930 -32.089 1.00 60.13 171 GLU C C 1
ATOM 6539 O O . GLU C 1 180 ? -3.664 -77.416 -30.966 1.00 55.98 171 GLU C O 1
ATOM 6545 N N . LEU C 1 181 ? -4.657 -78.593 -32.610 1.00 65.89 172 LEU C N 1
ATOM 6546 C CA . LEU C 1 181 ? -5.949 -78.674 -31.941 1.00 74.67 172 LEU C CA 1
ATOM 6547 C C . LEU C 1 181 ? -6.389 -80.108 -31.683 1.00 87.38 172 LEU C C 1
ATOM 6548 O O . LEU C 1 181 ? -7.538 -80.329 -31.282 1.00 91.92 172 LEU C O 1
ATOM 6553 N N . HIS C 1 182 ? -5.509 -81.090 -31.904 1.00 94.54 173 HIS C N 1
ATOM 6554 C CA . HIS C 1 182 ? -5.910 -82.484 -31.716 1.00 101.13 173 HIS C CA 1
ATOM 6555 C C . HIS C 1 182 ? -6.231 -82.816 -30.263 1.00 96.39 173 HIS C C 1
ATOM 6556 O O . HIS C 1 182 ? -7.307 -83.387 -30.010 1.00 96.19 173 HIS C O 1
ATOM 6563 N N . PRO C 1 183 ? -5.384 -82.507 -29.273 1.00 88.02 174 PRO C N 1
ATOM 6564 C CA . PRO C 1 183 ? -5.724 -82.880 -27.890 1.00 83.91 174 PRO C CA 1
ATOM 6565 C C . PRO C 1 183 ? -6.888 -82.096 -27.304 1.00 78.05 174 PRO C C 1
ATOM 6566 O O . PRO C 1 183 ? -7.396 -82.488 -26.245 1.00 75.40 174 PRO C O 1
ATOM 6570 N N . SER C 1 184 ? -7.332 -81.015 -27.948 1.00 73.27 175 SER C N 1
ATOM 6571 C CA . SER C 1 184 ? -8.354 -80.141 -27.384 1.00 69.95 175 SER C CA 1
ATOM 6572 C C . SER C 1 184 ? -9.661 -80.230 -28.176 1.00 67.79 175 SER C C 1
ATOM 6573 O O . SER C 1 184 ? -10.652 -80.752 -27.665 1.00 67.75 175 SER C O 1
ATOM 6576 N N . PHE C 1 185 ? -9.685 -79.724 -29.404 1.00 70.48 176 PHE C N 1
ATOM 6577 C CA . PHE C 1 185 ? -10.923 -79.655 -30.163 1.00 73.87 176 PHE C CA 1
ATOM 6578 C C . PHE C 1 185 ? -11.299 -81.022 -30.726 1.00 75.54 176 PHE C C 1
ATOM 6579 O O . PHE C 1 185 ? -10.467 -81.925 -30.858 1.00 78.63 176 PHE C O 1
ATOM 6587 N N . ASP C 1 186 ? -12.582 -81.164 -31.059 1.00 74.72 177 ASP C N 1
ATOM 6588 C CA . ASP C 1 186 ? -13.092 -82.399 -31.667 1.00 75.34 177 ASP C CA 1
ATOM 6589 C C . ASP C 1 186 ? -12.936 -82.333 -33.184 1.00 73.62 177 ASP C C 1
ATOM 6590 O O . ASP C 1 186 ? -12.129 -83.063 -33.767 1.00 76.82 177 ASP C O 1
ATOM 6595 N N . ILE C 1 187 ? -13.704 -81.458 -33.830 1.00 69.68 178 ILE C N 1
ATOM 6596 C CA . ILE C 1 187 ? -13.683 -81.286 -35.278 1.00 62.74 178 ILE C CA 1
ATOM 6597 C C . ILE C 1 187 ? -13.266 -79.856 -35.593 1.00 58.78 178 ILE C C 1
ATOM 6598 O O . ILE C 1 187 ? -13.738 -78.909 -34.954 1.00 59.00 178 ILE C O 1
ATOM 6603 N N . VAL C 1 188 ? -12.386 -79.701 -36.580 1.00 56.47 179 VAL C N 1
ATOM 6604 C CA . VAL C 1 188 ? -11.917 -78.388 -37.002 1.00 54.64 179 VAL C CA 1
ATOM 6605 C C . VAL C 1 188 ? -12.337 -78.153 -38.447 1.00 49.74 179 VAL C C 1
ATOM 6606 O O . VAL C 1 188 ? -12.466 -79.092 -39.240 1.00 48.46 179 VAL C O 1
ATOM 6610 N N . VAL C 1 189 ? -12.555 -76.884 -38.782 1.00 44.23 180 VAL C N 1
ATOM 6611 C CA . VAL C 1 189 ? -13.029 -76.475 -40.100 1.00 40.17 180 VAL C CA 1
ATOM 6612 C C . VAL C 1 189 ? -11.974 -75.573 -40.723 1.00 39.33 180 VAL C C 1
ATOM 6613 O O . VAL C 1 189 ? -11.714 -74.474 -40.216 1.00 44.83 180 VAL C O 1
ATOM 6617 N N . ASN C 1 190 ? -11.376 -76.026 -41.822 1.00 36.29 181 ASN C N 1
ATOM 6618 C CA . ASN C 1 190 ? -10.314 -75.272 -42.486 1.00 32.77 181 ASN C CA 1
ATOM 6619 C C . ASN C 1 190 ? -10.945 -74.245 -43.416 1.00 36.49 181 ASN C C 1
ATOM 6620 O O . ASN C 1 190 ? -11.290 -74.551 -44.559 1.00 40.74 181 ASN C O 1
ATOM 6625 N N . CYS C 1 191 ? -11.092 -73.014 -42.926 1.00 39.91 182 CYS C N 1
ATOM 6626 C CA . CYS C 1 191 ? -11.614 -71.901 -43.710 1.00 41.63 182 CYS C CA 1
ATOM 6627 C C . CYS C 1 191 ? -10.558 -70.817 -43.896 1.00 44.20 182 CYS C C 1
ATOM 6628 O O . CYS C 1 191 ? -10.884 -69.632 -43.990 1.00 43.97 182 CYS C O 1
ATOM 6631 N N . SER C 1 192 ? -9.287 -71.211 -43.945 1.00 50.88 183 SER C N 1
ATOM 6632 C CA . SER C 1 192 ? -8.192 -70.255 -44.044 1.00 53.71 183 SER C CA 1
ATOM 6633 C C . SER C 1 192 ? -7.963 -69.751 -45.461 1.00 58.05 183 SER C C 1
ATOM 6634 O O . SER C 1 192 ? -7.134 -68.855 -45.652 1.00 58.48 183 SER C O 1
ATOM 6637 N N . GLY C 1 193 ? -8.659 -70.301 -46.448 1.00 64.82 184 GLY C N 1
ATOM 6638 C CA . GLY C 1 193 ? -8.485 -69.829 -47.814 1.00 36.84 184 GLY C CA 1
ATOM 6639 C C . GLY C 1 193 ? -7.080 -70.084 -48.319 1.00 48.11 184 GLY C C 1
ATOM 6640 O O . GLY C 1 193 ? -6.571 -71.207 -48.244 1.00 51.19 184 GLY C O 1
ATOM 6641 N N . LEU C 1 194 ? -6.441 -69.024 -48.831 1.00 37.14 185 LEU C N 1
ATOM 6642 C CA . LEU C 1 194 ? -5.110 -69.156 -49.417 1.00 38.35 185 LEU C CA 1
ATOM 6643 C C . LEU C 1 194 ? -4.115 -69.728 -48.419 1.00 37.43 185 LEU C C 1
ATOM 6644 O O . LEU C 1 194 ? -3.286 -70.577 -48.773 1.00 37.48 185 LEU C O 1
ATOM 6649 N N . GLY C 1 195 ? -4.187 -69.288 -47.163 1.00 37.61 186 GLY C N 1
ATOM 6650 C CA . GLY C 1 195 ? -3.303 -69.801 -46.133 1.00 41.82 186 GLY C CA 1
ATOM 6651 C C . GLY C 1 195 ? -3.362 -71.303 -45.947 1.00 43.01 186 GLY C C 1
ATOM 6652 O O . GLY C 1 195 ? -2.488 -71.855 -45.269 1.00 43.14 186 GLY C O 1
ATOM 6653 N N . SER C 1 196 ? -4.355 -71.978 -46.533 1.00 46.43 187 SER C N 1
ATOM 6654 C CA . SER C 1 196 ? -4.429 -73.426 -46.403 1.00 53.23 187 SER C CA 1
ATOM 6655 C C . SER C 1 196 ? -3.405 -74.138 -47.279 1.00 59.48 187 SER C C 1
ATOM 6656 O O . SER C 1 196 ? -3.151 -75.328 -47.062 1.00 59.41 187 SER C O 1
ATOM 6659 N N . ARG C 1 197 ? -2.816 -73.444 -48.260 1.00 65.73 188 ARG C N 1
ATOM 6660 C CA . ARG C 1 197 ? -1.803 -74.078 -49.101 1.00 67.17 188 ARG C CA 1
ATOM 6661 C C . ARG C 1 197 ? -0.669 -74.652 -48.259 1.00 65.96 188 ARG C C 1
ATOM 6662 O O . ARG C 1 197 ? -0.139 -75.728 -48.563 1.00 64.50 188 ARG C O 1
ATOM 6670 N N . GLN C 1 198 ? -0.294 -73.955 -47.188 1.00 66.50 189 GLN C N 1
ATOM 6671 C CA . GLN C 1 198 ? 0.678 -74.468 -46.233 1.00 67.08 189 GLN C CA 1
ATOM 6672 C C . GLN C 1 198 ? 0.041 -75.309 -45.137 1.00 64.78 189 GLN C C 1
ATOM 6673 O O . GLN C 1 198 ? 0.726 -76.148 -44.541 1.00 66.21 189 GLN C O 1
ATOM 6679 N N . LEU C 1 199 ? -1.248 -75.108 -44.859 1.00 64.89 190 LEU C N 1
ATOM 6680 C CA . LEU C 1 199 ? -1.906 -75.845 -43.786 1.00 60.65 190 LEU C CA 1
ATOM 6681 C C . LEU C 1 199 ? -2.329 -77.234 -44.252 1.00 58.44 190 LEU C C 1
ATOM 6682 O O . LEU C 1 199 ? -1.913 -78.248 -43.682 1.00 58.64 190 LEU C O 1
ATOM 6687 N N . ALA C 1 200 ? -3.157 -77.294 -45.293 1.00 57.71 191 ALA C N 1
ATOM 6688 C CA . ALA C 1 200 ? -3.627 -78.560 -45.840 1.00 58.60 191 ALA C CA 1
ATOM 6689 C C . ALA C 1 200 ? -2.641 -79.191 -46.813 1.00 56.56 191 ALA C C 1
ATOM 6690 O O . ALA C 1 200 ? -2.901 -80.299 -47.297 1.00 56.39 191 ALA C O 1
ATOM 6692 N N . GLY C 1 201 ? -1.529 -78.526 -47.108 1.00 56.86 192 GLY C N 1
ATOM 6693 C CA . GLY C 1 201 ? -0.577 -79.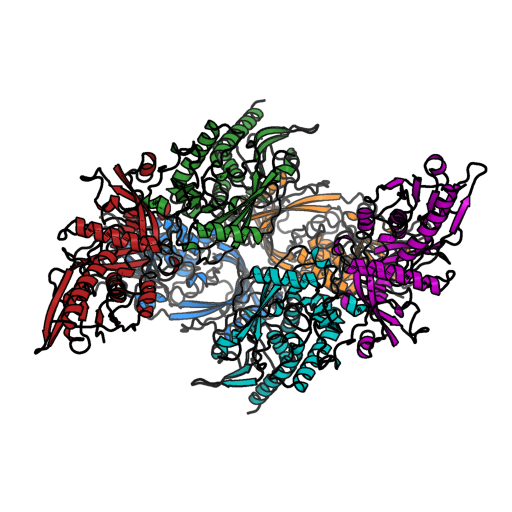064 -48.066 1.00 56.67 192 GLY C CA 1
ATOM 6694 C C . GLY C 1 201 ? -1.161 -79.242 -49.449 1.00 56.64 192 GLY C C 1
ATOM 6695 O O . GLY C 1 201 ? -0.938 -80.278 -50.088 1.00 56.72 192 GLY C O 1
ATOM 6696 N N . ASP C 1 202 ? -1.912 -78.252 -49.925 1.00 57.17 193 ASP C N 1
ATOM 6697 C CA . ASP C 1 202 ? -2.592 -78.325 -51.212 1.00 57.82 193 ASP C CA 1
ATOM 6698 C C . ASP C 1 202 ? -1.749 -77.625 -52.270 1.00 61.90 193 ASP C C 1
ATOM 6699 O O . ASP C 1 202 ? -1.495 -76.419 -52.174 1.00 63.42 193 ASP C O 1
ATOM 6704 N N . SER C 1 203 ? -1.320 -78.385 -53.273 1.00 64.55 194 SER C N 1
ATOM 6705 C CA . SER C 1 203 ? -0.559 -77.854 -54.394 1.00 66.31 194 SER C CA 1
ATOM 6706 C C . SER C 1 203 ? -1.448 -77.381 -55.535 1.00 58.66 194 SER C C 1
ATOM 6707 O O . SER C 1 203 ? -0.932 -76.861 -56.529 1.00 52.87 194 SER C O 1
ATOM 6710 N N . LYS C 1 204 ? -2.763 -77.545 -55.414 1.00 56.72 195 LYS C N 1
ATOM 6711 C CA . LYS C 1 204 ? -3.697 -77.161 -56.460 1.00 59.39 195 LYS C CA 1
ATOM 6712 C C . LYS C 1 204 ? -4.295 -75.776 -56.244 1.00 59.84 195 LYS C C 1
ATOM 6713 O O . LYS C 1 204 ? -5.076 -75.317 -57.082 1.00 54.99 195 LYS C O 1
ATOM 6719 N N . ILE C 1 205 ? -3.951 -75.101 -55.150 1.00 66.72 196 ILE C N 1
ATOM 6720 C CA . ILE C 1 205 ? -4.435 -73.755 -54.864 1.00 72.16 196 ILE C CA 1
ATOM 6721 C C . ILE C 1 205 ? -3.284 -72.779 -55.060 1.00 79.95 196 ILE C C 1
ATOM 6722 O O . ILE C 1 205 ? -2.136 -73.079 -54.710 1.00 77.97 196 ILE C O 1
ATOM 6727 N N . PHE C 1 206 ? -3.581 -71.620 -55.639 1.00 89.91 197 PHE C N 1
ATOM 6728 C CA . PHE C 1 206 ? -2.541 -70.627 -55.867 1.00 88.04 197 PHE C CA 1
ATOM 6729 C C . PHE C 1 206 ? -3.182 -69.251 -55.943 1.00 82.21 197 PHE C C 1
ATOM 6730 O O . PHE C 1 206 ? -4.402 -69.137 -56.116 1.00 84.77 197 PHE C O 1
ATOM 6738 N N . PRO C 1 207 ? -2.395 -68.182 -55.771 1.00 70.00 198 PRO C N 1
ATOM 6739 C CA . PRO C 1 207 ? -2.995 -66.847 -55.678 1.00 64.66 198 PRO C CA 1
ATOM 6740 C C . PRO C 1 207 ? -3.073 -66.129 -57.015 1.00 61.12 198 PRO C C 1
ATOM 6741 O O . PRO C 1 207 ? -2.077 -65.985 -57.730 1.00 57.97 198 PRO C O 1
ATOM 6745 N N . VAL C 1 208 ? -4.273 -65.685 -57.358 1.00 58.82 199 VAL C N 1
ATOM 6746 C CA . VAL C 1 208 ? -4.510 -64.814 -58.501 1.00 37.45 199 VAL C CA 1
ATOM 6747 C C . VAL C 1 208 ? -4.565 -63.386 -57.975 1.00 50.27 199 VAL C C 1
ATOM 6748 O O . VAL C 1 208 ? -5.532 -62.996 -57.317 1.00 54.71 199 VAL C O 1
ATOM 6752 N N . ARG C 1 209 ? -3.527 -62.600 -58.236 1.00 49.30 200 ARG C N 1
ATOM 6753 C CA . ARG C 1 209 ? -3.456 -61.264 -57.663 1.00 51.66 200 ARG C CA 1
ATOM 6754 C C . ARG C 1 209 ? -4.368 -60.298 -58.409 1.00 51.14 200 ARG C C 1
ATOM 6755 O O . ARG C 1 209 ? -4.459 -60.331 -59.639 1.00 53.29 200 ARG C O 1
ATOM 6763 N N . GLY C 1 210 ? -5.046 -59.437 -57.651 1.00 46.91 201 GLY C N 1
ATOM 6764 C CA . GLY C 1 210 ? -5.851 -58.372 -58.217 1.00 46.41 201 GLY C CA 1
ATOM 6765 C C . GLY C 1 210 ? -5.649 -57.056 -57.492 1.00 46.03 201 GLY C C 1
ATOM 6766 O O . GLY C 1 210 ? -5.706 -57.003 -56.258 1.00 48.69 201 GLY C O 1
ATOM 6767 N N . GLN C 1 211 ? -5.411 -55.984 -58.242 1.00 38.24 202 GLN C N 1
ATOM 6768 C CA . GLN C 1 211 ? -5.156 -54.666 -57.674 1.00 38.46 202 GLN C CA 1
ATOM 6769 C C . GLN C 1 211 ? -6.340 -53.754 -57.956 1.00 45.64 202 GLN C C 1
ATOM 6770 O O . GLN C 1 211 ? -6.849 -53.723 -59.082 1.00 47.44 202 GLN C O 1
ATOM 6776 N N . VAL C 1 212 ? -6.772 -53.012 -56.939 1.00 38.51 203 VAL C N 1
ATOM 6777 C CA . VAL C 1 212 ? -7.904 -52.106 -57.057 1.00 68.32 203 VAL C CA 1
ATOM 6778 C C . VAL C 1 212 ? -7.546 -50.778 -56.404 1.00 66.96 203 VAL C C 1
ATOM 6779 O O . VAL C 1 212 ? -7.081 -50.745 -55.259 1.00 64.57 203 VAL C O 1
ATOM 6783 N N . LEU C 1 213 ? -7.763 -49.686 -57.135 1.00 65.19 204 LEU C N 1
ATOM 6784 C CA . LEU C 1 213 ? -7.567 -48.330 -56.630 1.00 68.30 204 LEU C CA 1
ATOM 6785 C C . LEU C 1 213 ? -8.901 -47.838 -56.080 1.00 66.95 204 LEU C C 1
ATOM 6786 O O . LEU C 1 213 ? -9.705 -47.234 -56.791 1.00 68.23 204 LEU C O 1
ATOM 6791 N N . GLN C 1 214 ? -9.143 -48.121 -54.800 1.00 61.55 205 GLN C N 1
ATOM 6792 C CA . GLN C 1 214 ? -10.272 -47.546 -54.076 1.00 55.53 205 GLN C CA 1
ATOM 6793 C C . GLN C 1 214 ? -10.212 -46.030 -54.164 1.00 53.30 205 GLN C C 1
ATOM 6794 O O . GLN C 1 214 ? -9.199 -45.425 -53.801 1.00 53.98 205 GLN C O 1
ATOM 6800 N N . VAL C 1 215 ? -11.286 -45.398 -54.646 1.00 51.40 206 VAL C N 1
ATOM 6801 C CA . VAL C 1 215 ? -11.276 -43.953 -54.835 1.00 50.29 206 VAL C CA 1
ATOM 6802 C C . VAL C 1 215 ? -12.617 -43.390 -54.382 1.00 52.96 206 VAL C C 1
ATOM 6803 O O . VAL C 1 215 ? -13.593 -44.117 -54.206 1.00 49.90 206 VAL C O 1
ATOM 6807 N N . GLN C 1 216 ? -12.642 -42.082 -54.139 1.00 58.57 207 GLN C N 1
ATOM 6808 C CA . GLN C 1 216 ? -13.864 -41.377 -53.781 1.00 59.22 207 GLN C CA 1
ATOM 6809 C C . GLN C 1 216 ? -14.410 -40.674 -55.018 1.00 54.69 207 GLN C C 1
ATOM 6810 O O . GLN C 1 216 ? -13.758 -39.782 -55.569 1.00 54.17 207 GLN C O 1
ATOM 6816 N N . ALA C 1 217 ? -15.597 -41.086 -55.453 1.00 48.37 208 ALA C N 1
ATOM 6817 C CA . ALA C 1 217 ? -16.283 -40.452 -56.579 1.00 45.50 208 ALA C CA 1
ATOM 6818 C C . ALA C 1 217 ? -17.775 -40.676 -56.406 1.00 45.48 208 ALA C C 1
ATOM 6819 O O . ALA C 1 217 ? -18.374 -41.543 -57.055 1.00 39.27 208 ALA C O 1
ATOM 6821 N N . PRO C 1 218 ? -18.421 -39.891 -55.538 1.00 44.89 209 PRO C N 1
ATOM 6822 C CA . PRO C 1 218 ? -19.806 -40.202 -55.146 1.00 39.49 209 PRO C CA 1
ATOM 6823 C C . PRO C 1 218 ? -20.820 -40.089 -56.272 1.00 63.37 209 PRO C C 1
ATOM 6824 O O . PRO C 1 218 ? -21.933 -40.608 -56.121 1.00 70.11 209 PRO C O 1
ATOM 6828 N N . TRP C 1 219 ? -20.482 -39.442 -57.391 1.00 59.56 210 TRP C N 1
ATOM 6829 C CA . TRP C 1 219 ? -21.459 -39.292 -58.466 1.00 61.81 210 TRP C CA 1
ATOM 6830 C C . TRP C 1 219 ? -21.800 -40.632 -59.106 1.00 61.33 210 TRP C C 1
ATOM 6831 O O . TRP C 1 219 ? -22.929 -40.827 -59.570 1.00 61.84 210 TRP C O 1
ATOM 6842 N N . VAL C 1 220 ? -20.851 -41.562 -59.134 1.00 62.09 211 VAL C N 1
ATOM 6843 C CA . VAL C 1 220 ? -21.089 -42.875 -59.722 1.00 64.79 211 VAL C CA 1
ATOM 6844 C C . VAL C 1 220 ? -21.858 -43.732 -58.725 1.00 66.53 211 VAL C C 1
ATOM 6845 O O . VAL C 1 220 ? -21.363 -44.027 -57.632 1.00 68.49 211 VAL C O 1
ATOM 6849 N N . GLU C 1 221 ? -23.071 -44.134 -59.102 1.00 67.17 212 GLU C N 1
ATOM 6850 C CA . GLU C 1 221 ? -23.892 -44.996 -58.266 1.00 70.58 212 GLU C CA 1
ATOM 6851 C C . GLU C 1 221 ? -24.169 -46.350 -58.900 1.00 70.18 212 GLU C C 1
ATOM 6852 O O . GLU C 1 221 ? -24.874 -47.166 -58.294 1.00 70.29 212 GLU C O 1
ATOM 6858 N N . HIS C 1 222 ? -23.639 -46.616 -60.090 1.00 66.16 213 HIS C N 1
ATOM 6859 C CA . HIS C 1 222 ? -23.889 -47.856 -60.805 1.00 57.62 213 HIS C CA 1
ATOM 6860 C C . HIS C 1 222 ? -22.571 -48.557 -61.103 1.00 59.45 213 HIS C C 1
ATOM 6861 O O . HIS C 1 222 ? -21.500 -47.944 -61.095 1.00 60.45 213 HIS C O 1
ATOM 6868 N N . PHE C 1 223 ? -22.683 -49.857 -61.397 1.00 37.16 214 PHE C N 1
ATOM 6869 C CA . PHE C 1 223 ? -21.533 -50.770 -61.611 1.00 37.11 214 PHE C CA 1
ATOM 6870 C C . PHE C 1 223 ? -21.418 -51.138 -63.090 1.00 40.92 214 PHE C C 1
ATOM 6871 O O . PHE C 1 223 ? -22.421 -51.573 -63.668 1.00 44.60 214 PHE C O 1
ATOM 6879 N N . ILE C 1 224 ? -20.232 -50.970 -63.675 1.00 42.86 215 ILE C N 1
ATOM 6880 C CA . ILE C 1 224 ? -20.000 -51.341 -65.099 1.00 41.23 215 ILE C CA 1
ATOM 6881 C C . ILE C 1 224 ? -18.895 -52.401 -65.171 1.00 43.97 215 ILE C C 1
ATOM 6882 O O . ILE C 1 224 ? -17.811 -52.147 -64.626 1.00 41.62 215 ILE C O 1
ATOM 6887 N N . ARG C 1 225 ? -19.141 -53.521 -65.857 1.00 49.52 216 ARG C N 1
ATOM 6888 C CA . ARG C 1 225 ? -18.116 -54.583 -66.034 1.00 53.68 216 ARG C CA 1
ATOM 6889 C C . ARG C 1 225 ? -18.144 -55.055 -67.487 1.00 57.72 216 ARG C C 1
ATOM 6890 O O . ARG C 1 225 ? -19.238 -55.350 -67.975 1.00 59.71 216 ARG C O 1
ATOM 6898 N N . ASP C 1 226 ? -16.987 -55.138 -68.146 1.00 62.00 217 ASP C N 1
ATOM 6899 C CA . ASP C 1 226 ? -16.951 -55.682 -69.529 1.00 67.08 217 ASP C CA 1
ATOM 6900 C C . ASP C 1 226 ? -17.100 -57.200 -69.470 1.00 70.97 217 ASP C C 1
ATOM 6901 O O . ASP C 1 226 ? -17.110 -57.745 -68.358 1.00 72.83 217 ASP C O 1
ATOM 6906 N N . GLY C 1 227 ? -17.317 -57.844 -70.614 1.00 71.44 218 GLY C N 1
ATOM 6907 C CA . GLY C 1 227 ? -17.386 -59.317 -70.635 1.00 73.83 218 GLY C CA 1
ATOM 6908 C C . GLY C 1 227 ? -16.225 -59.921 -69.875 1.00 75.19 218 GLY C C 1
ATOM 6909 O O . GLY C 1 227 ? -16.466 -60.802 -69.034 1.00 75.95 218 GLY C O 1
ATOM 6910 N N . SER C 1 228 ? -15.011 -59.437 -70.145 1.00 77.73 219 SER C N 1
ATOM 6911 C CA . SER C 1 228 ? -13.827 -59.834 -69.352 1.00 74.18 219 SER C CA 1
ATOM 6912 C C . SER C 1 228 ? -13.937 -59.046 -68.049 1.00 72.37 219 SER C C 1
ATOM 6913 O O . SER C 1 228 ? -14.435 -57.919 -68.094 1.00 76.35 219 SER C O 1
ATOM 6916 N N . GLY C 1 229 ? -13.414 -59.582 -66.956 1.00 66.29 220 GLY C N 1
ATOM 6917 C CA . GLY C 1 229 ? -13.460 -58.881 -65.663 1.00 62.09 220 GLY C CA 1
ATOM 6918 C C . GLY C 1 229 ? -12.266 -57.968 -65.572 1.00 57.69 220 GLY C C 1
ATOM 6919 O O . GLY C 1 229 ? -11.982 -57.483 -64.471 1.00 57.36 220 GLY C O 1
ATOM 6920 N N . LEU C 1 230 ? -11.585 -57.754 -66.695 1.00 54.72 221 LEU C N 1
ATOM 6921 C CA . LEU C 1 230 ? -10.334 -56.968 -66.674 1.00 54.08 221 LEU C CA 1
ATOM 6922 C C . LEU C 1 230 ? -10.599 -55.561 -66.141 1.00 54.23 221 LEU C C 1
ATOM 6923 O O . LEU C 1 230 ? -9.804 -55.122 -65.311 1.00 55.29 221 LEU C O 1
ATOM 6928 N N . THR C 1 231 ? -11.684 -54.900 -66.555 1.00 46.91 222 THR C N 1
ATOM 6929 C CA . THR C 1 231 ? -12.012 -53.559 -66.003 1.00 41.13 222 THR C CA 1
ATOM 6930 C C . THR C 1 231 ? -13.330 -53.627 -65.232 1.00 37.48 222 THR C C 1
ATOM 6931 O O . THR C 1 231 ? -14.329 -54.058 -65.806 1.00 37.30 222 THR C O 1
ATOM 6935 N N . TYR C 1 232 ? -13.318 -53.186 -63.975 1.00 38.98 223 TYR C N 1
ATOM 6936 C CA . TYR C 1 232 ? -14.548 -53.200 -63.148 1.00 37.92 223 TYR C CA 1
ATOM 6937 C C . TYR C 1 232 ? -14.641 -51.922 -62.314 1.00 37.49 223 TYR C C 1
ATOM 6938 O O . TYR C 1 232 ? -13.685 -51.578 -61.608 1.00 41.59 223 TYR C O 1
ATOM 6947 N N . ILE C 1 233 ? -15.803 -51.275 -62.390 1.00 36.76 224 ILE C N 1
ATOM 6948 C CA . ILE C 1 233 ? -16.098 -49.990 -61.763 1.00 36.31 224 ILE C CA 1
ATOM 6949 C C . ILE C 1 233 ? -17.317 -50.144 -60.863 1.00 42.86 224 ILE C C 1
ATOM 6950 O O . ILE C 1 233 ? -18.435 -49.792 -61.252 1.00 46.96 224 ILE C O 1
ATOM 6955 N N . TYR C 1 234 ? -17.116 -50.674 -59.652 1.00 41.25 225 TYR C N 1
ATOM 6956 C CA . TYR C 1 234 ? -18.227 -50.988 -58.763 1.00 40.66 225 TYR C CA 1
ATOM 6957 C C . TYR C 1 234 ? -18.417 -49.882 -57.737 1.00 39.44 225 TYR C C 1
ATOM 6958 O O . TYR C 1 234 ? -17.477 -49.570 -57.000 1.00 39.77 225 TYR C O 1
ATOM 6967 N N . PRO C 1 235 ? -19.597 -49.288 -57.604 1.00 37.07 226 PRO C N 1
ATOM 6968 C CA . PRO C 1 235 ? -19.789 -48.259 -56.581 1.00 32.61 226 PRO C CA 1
ATOM 6969 C C . PRO C 1 235 ? -19.890 -48.857 -55.186 1.00 33.76 226 PRO C C 1
ATOM 6970 O O . PRO C 1 235 ? -20.190 -50.038 -54.999 1.00 37.85 226 PRO C O 1
ATOM 6974 N N . GLY C 1 236 ? -19.626 -48.003 -54.193 1.00 35.37 227 GLY C N 1
ATOM 6975 C CA . GLY C 1 236 ? -19.699 -48.409 -52.807 1.00 34.85 227 GLY C CA 1
ATOM 6976 C C . GLY C 1 236 ? -20.257 -47.296 -51.943 1.00 34.45 227 GLY C C 1
ATOM 6977 O O . GLY C 1 236 ? -20.362 -46.142 -52.368 1.00 32.12 227 GLY C O 1
ATOM 6978 N N . THR C 1 237 ? -20.618 -47.665 -50.712 1.00 36.92 228 THR C N 1
ATOM 6979 C CA . THR C 1 237 ? -21.140 -46.677 -49.775 1.00 43.26 228 THR C CA 1
ATOM 6980 C C . THR C 1 237 ? -20.023 -45.906 -49.081 1.00 51.09 228 THR C C 1
ATOM 6981 O O . THR C 1 237 ? -20.223 -44.751 -48.687 1.00 54.94 228 THR C O 1
ATOM 6985 N N . SER C 1 238 ? -18.848 -46.518 -48.931 1.00 56.50 229 SER C N 1
ATOM 6986 C CA . SER C 1 238 ? -17.689 -45.836 -48.367 1.00 60.32 229 SER C CA 1
ATOM 6987 C C . SER C 1 238 ? -16.828 -45.226 -49.469 1.00 61.86 229 SER C C 1
ATOM 6988 O O . SER C 1 238 ? -16.630 -44.008 -49.511 1.00 66.97 229 SER C O 1
ATOM 6991 N N . HIS C 1 239 ? -16.321 -46.062 -50.372 1.00 57.87 230 HIS C N 1
ATOM 6992 C CA . HIS C 1 239 ? -15.529 -45.609 -51.506 1.00 57.03 230 HIS C CA 1
ATOM 6993 C C . HIS C 1 239 ? -15.945 -46.388 -52.743 1.00 50.37 230 HIS C C 1
ATOM 6994 O O . HIS C 1 239 ? -16.260 -47.578 -52.659 1.00 48.04 230 HIS C O 1
ATOM 7001 N N . VAL C 1 240 ? -15.946 -45.715 -53.891 1.00 46.16 231 VAL C N 1
ATOM 7002 C CA . VAL C 1 240 ? -16.180 -46.415 -55.148 1.00 42.53 231 VAL C CA 1
ATOM 7003 C C . VAL C 1 240 ? -14.949 -47.252 -55.483 1.00 44.56 231 VAL C C 1
ATOM 7004 O O . VAL C 1 240 ? -13.808 -46.765 -55.471 1.00 45.98 231 VAL C O 1
ATOM 7008 N N . THR C 1 241 ? -15.181 -48.541 -55.721 1.00 45.51 232 THR C N 1
ATOM 7009 C CA . THR C 1 241 ? -14.148 -49.543 -55.943 1.00 35.77 232 THR C CA 1
ATOM 7010 C C . THR C 1 241 ? -13.838 -49.594 -57.433 1.00 37.17 232 THR C C 1
ATOM 7011 O O . THR C 1 241 ? -14.670 -50.028 -58.238 1.00 40.21 232 THR C O 1
ATOM 7015 N N . LEU C 1 242 ? -12.641 -49.160 -57.803 1.00 40.05 233 LEU C N 1
ATOM 7016 C CA . LEU C 1 242 ? -12.251 -49.049 -59.201 1.00 43.54 233 LEU C CA 1
ATOM 7017 C C . LEU C 1 242 ? -11.015 -49.902 -59.432 1.00 46.89 233 LEU C C 1
ATOM 7018 O O . LEU C 1 242 ? -9.935 -49.563 -58.949 1.00 44.05 233 LEU C O 1
ATOM 7023 N N . GLY C 1 243 ? -11.160 -50.999 -60.169 1.00 52.46 234 GLY C N 1
ATOM 7024 C CA . GLY C 1 243 ? -10.042 -51.912 -60.322 1.00 59.36 234 GLY C CA 1
ATOM 7025 C C . GLY C 1 243 ? -9.948 -52.524 -61.701 1.00 63.42 234 GLY C C 1
ATOM 7026 O O . GLY C 1 243 ? -10.937 -52.617 -62.438 1.00 66.04 234 GLY C O 1
ATOM 7027 N N . GLY C 1 244 ? -8.734 -52.961 -62.034 1.00 64.91 235 GLY C N 1
ATOM 7028 C CA . GLY C 1 244 ? -8.504 -53.626 -63.298 1.00 68.83 235 GLY C CA 1
ATOM 7029 C C . GLY C 1 244 ? -7.223 -54.426 -63.453 1.00 72.19 235 GLY C C 1
ATOM 7030 O O . GLY C 1 244 ? -6.427 -54.145 -64.355 1.00 78.07 235 GLY C O 1
ATOM 7031 N N . THR C 1 245 ? -7.020 -55.441 -62.613 1.00 68.07 236 THR C N 1
ATOM 7032 C CA . THR C 1 245 ? -5.826 -56.273 -62.698 1.00 65.94 236 THR C CA 1
ATOM 7033 C C . THR C 1 245 ? -6.153 -57.674 -62.197 1.00 62.03 236 THR C C 1
ATOM 7034 O O . THR C 1 245 ? -6.907 -57.833 -61.233 1.00 64.14 236 THR C O 1
ATOM 7038 N N . ARG C 1 246 ? -5.581 -58.696 -62.875 1.00 58.40 237 ARG C N 1
ATOM 7039 C CA . ARG C 1 246 ? -5.783 -60.106 -62.532 1.00 58.39 237 ARG C CA 1
ATOM 7040 C C . ARG C 1 246 ? -4.471 -60.867 -62.770 1.00 61.27 237 ARG C C 1
ATOM 7041 O O . ARG C 1 246 ? -4.341 -61.675 -63.687 1.00 62.86 237 ARG C O 1
ATOM 7049 N N . GLN C 1 247 ? -3.479 -60.610 -61.921 1.00 61.13 238 GLN C N 1
ATOM 7050 C CA . GLN C 1 247 ? -2.198 -61.297 -62.029 1.00 63.73 238 GLN C CA 1
ATOM 7051 C C . GLN C 1 247 ? -2.348 -62.775 -61.687 1.00 63.58 238 GLN C C 1
ATOM 7052 O O . GLN C 1 247 ? -3.207 -63.168 -60.896 1.00 63.62 238 GLN C O 1
ATOM 7058 N N . LYS C 1 248 ? -1.484 -63.597 -62.278 1.00 63.98 239 LYS C N 1
ATOM 7059 C CA . LYS C 1 248 ? -1.536 -65.046 -62.113 1.00 61.98 239 LYS C CA 1
ATOM 7060 C C . LYS C 1 248 ? -0.335 -65.512 -61.295 1.00 58.24 239 LYS C C 1
ATOM 7061 O O . LYS C 1 248 ? 0.813 -65.213 -61.640 1.00 63.99 239 LYS C O 1
ATOM 7067 N N . GLY C 1 249 ? -0.606 -66.226 -60.206 1.00 49.70 240 GLY C N 1
ATOM 7068 C CA . GLY C 1 249 ? 0.460 -66.788 -59.387 1.00 50.53 240 GLY C CA 1
ATOM 7069 C C . GLY C 1 249 ? 1.430 -65.771 -58.827 1.00 50.81 240 GLY C C 1
ATOM 7070 O O . GLY C 1 249 ? 2.640 -66.028 -58.793 1.00 62.71 240 GLY C O 1
ATOM 7071 N N . ASP C 1 250 ? 0.930 -64.620 -58.383 1.00 52.46 241 ASP C N 1
ATOM 7072 C CA . ASP C 1 250 ? 1.768 -63.549 -57.857 1.00 50.11 241 ASP C CA 1
ATOM 7073 C C . ASP C 1 250 ? 1.403 -63.302 -56.400 1.00 49.39 241 ASP C C 1
ATOM 7074 O O . ASP C 1 250 ? 0.249 -62.986 -56.091 1.00 48.31 241 ASP C O 1
ATOM 7079 N N . TRP C 1 251 ? 2.385 -63.443 -55.512 1.00 50.02 242 TRP C N 1
ATOM 7080 C CA . TRP C 1 251 ? 2.205 -63.175 -54.092 1.00 56.22 242 TRP C CA 1
ATOM 7081 C C . TRP C 1 251 ? 2.601 -61.753 -53.709 1.00 58.54 242 TRP C C 1
ATOM 7082 O O . TRP C 1 251 ? 2.622 -61.428 -52.518 1.00 48.94 242 TRP C O 1
ATOM 7093 N N . ASN C 1 252 ? 2.918 -60.907 -54.686 1.00 59.08 243 ASN C N 1
ATOM 7094 C CA . ASN C 1 252 ? 3.424 -59.566 -54.411 1.00 56.98 243 ASN C CA 1
ATOM 7095 C C . ASN C 1 252 ? 2.315 -58.710 -53.810 1.00 56.40 243 ASN C C 1
ATOM 7096 O O . ASN C 1 252 ? 1.382 -58.306 -54.510 1.00 53.14 243 ASN C O 1
ATOM 7101 N N . LEU C 1 253 ? 2.415 -58.435 -52.509 1.00 60.16 244 LEU C N 1
ATOM 7102 C CA . LEU C 1 253 ? 1.452 -57.575 -51.834 1.00 65.20 244 LEU C CA 1
ATOM 7103 C C . LEU C 1 253 ? 1.785 -56.095 -51.963 1.00 68.70 244 LEU C C 1
ATOM 7104 O O . LEU C 1 253 ? 0.985 -55.258 -51.533 1.00 68.78 244 LEU C O 1
ATOM 7109 N N . SER C 1 254 ? 2.934 -55.754 -52.530 1.00 68.19 245 SER C N 1
ATOM 7110 C CA . SER C 1 254 ? 3.287 -54.350 -52.706 1.00 66.09 245 SER C CA 1
ATOM 7111 C C . SER C 1 254 ? 2.512 -53.767 -53.882 1.00 63.85 245 SER C C 1
ATOM 7112 O O . SER C 1 254 ? 2.497 -54.364 -54.963 1.00 62.13 245 SER C O 1
ATOM 7115 N N . PRO C 1 255 ? 1.850 -52.623 -53.709 1.00 62.74 246 PRO C N 1
ATOM 7116 C CA . PRO C 1 255 ? 1.119 -52.017 -54.829 1.00 46.06 246 PRO C CA 1
ATOM 7117 C C . PRO C 1 255 ? 2.054 -51.643 -55.971 1.00 51.91 246 PRO C C 1
ATOM 7118 O O . PRO C 1 255 ? 3.195 -51.228 -55.756 1.00 47.74 246 PRO C O 1
ATOM 7122 N N . ASP C 1 256 ? 1.557 -51.792 -57.196 1.00 52.46 247 ASP C N 1
ATOM 7123 C CA . ASP C 1 256 ? 2.345 -51.582 -58.405 1.00 54.15 247 ASP C CA 1
ATOM 7124 C C . ASP C 1 256 ? 1.826 -50.366 -59.161 1.00 55.19 247 ASP C C 1
ATOM 7125 O O . ASP C 1 256 ? 0.622 -50.253 -59.416 1.00 54.12 247 ASP C O 1
ATOM 7130 N N . ALA C 1 257 ? 2.741 -49.468 -59.534 1.00 59.16 248 ALA C N 1
ATOM 7131 C CA . ALA C 1 257 ? 2.345 -48.232 -60.200 1.00 62.36 248 ALA C CA 1
ATOM 7132 C C . ALA C 1 257 ? 1.998 -48.450 -61.666 1.00 65.32 248 ALA C C 1
ATOM 7133 O O . ALA C 1 257 ? 1.200 -47.690 -62.226 1.00 66.60 248 ALA C O 1
ATOM 7135 N N . GLU C 1 258 ? 2.586 -49.464 -62.305 1.00 70.00 249 GLU C N 1
ATOM 7136 C CA . GLU C 1 258 ? 2.266 -49.743 -63.702 1.00 72.42 249 GLU C CA 1
ATOM 7137 C C . GLU C 1 258 ? 0.797 -50.109 -63.862 1.00 69.40 249 GLU C C 1
ATOM 7138 O O . GLU C 1 258 ? 0.102 -49.579 -64.737 1.00 68.26 249 GLU C O 1
ATOM 7144 N N . ASN C 1 259 ? 0.306 -51.016 -63.014 1.00 66.71 250 ASN C N 1
ATOM 7145 C CA . ASN C 1 259 ? -1.077 -51.468 -63.121 1.00 64.77 250 ASN C CA 1
ATOM 7146 C C . ASN C 1 259 ? -2.060 -50.347 -62.818 1.00 63.10 250 ASN C C 1
ATOM 7147 O O . ASN C 1 259 ? -3.147 -50.304 -63.406 1.00 58.93 250 ASN C O 1
ATOM 7152 N N . SER C 1 260 ? -1.698 -49.445 -61.903 1.00 65.19 251 SER C N 1
ATOM 7153 C CA . SER C 1 260 ? -2.609 -48.378 -61.503 1.00 66.55 251 SER C CA 1
ATOM 7154 C C . SER C 1 260 ? -2.943 -47.468 -62.676 1.00 66.48 251 SER C C 1
ATOM 7155 O O . SER C 1 260 ? -4.093 -47.034 -62.829 1.00 44.30 251 SER C O 1
ATOM 7158 N N . ARG C 1 261 ? -1.948 -47.159 -63.510 1.00 71.23 252 ARG C N 1
ATOM 7159 C CA . ARG C 1 261 ? -2.200 -46.279 -64.642 1.00 71.41 252 ARG C CA 1
ATOM 7160 C C . ARG C 1 261 ? -3.199 -46.904 -65.601 1.00 72.07 252 ARG C C 1
ATOM 7161 O O . ARG C 1 261 ? -4.110 -46.223 -66.077 1.00 70.58 252 ARG C O 1
ATOM 7169 N N . GLU C 1 262 ? -3.034 -48.194 -65.914 1.00 77.85 253 GLU C N 1
ATOM 7170 C CA . GLU C 1 262 ? -3.993 -48.852 -66.795 1.00 74.68 253 GLU C CA 1
ATOM 7171 C C . GLU C 1 262 ? -5.366 -48.941 -66.147 1.00 71.22 253 GLU C C 1
ATOM 7172 O O . GLU C 1 262 ? -6.382 -48.741 -66.820 1.00 70.03 253 GLU C O 1
ATOM 7178 N N . ILE C 1 263 ? -5.421 -49.231 -64.843 1.00 63.38 254 ILE C N 1
ATOM 7179 C CA . ILE C 1 263 ? -6.703 -49.228 -64.139 1.00 58.47 254 ILE C CA 1
ATOM 7180 C C . ILE C 1 263 ? -7.415 -47.900 -64.368 1.00 56.82 254 ILE C C 1
ATOM 7181 O O . ILE C 1 263 ? -8.540 -47.853 -64.879 1.00 53.59 254 ILE C O 1
ATOM 7186 N N . LEU C 1 264 ? -6.736 -46.794 -64.051 1.00 58.32 255 LEU C N 1
ATOM 7187 C CA . LEU C 1 264 ? -7.354 -45.475 -64.175 1.00 59.63 255 LEU C CA 1
ATOM 7188 C C . LEU C 1 264 ? -7.682 -45.137 -65.627 1.00 59.14 255 LEU C C 1
ATOM 7189 O O . LEU C 1 264 ? -8.775 -44.643 -65.913 1.00 60.12 255 LEU C O 1
ATOM 7194 N N . SER C 1 265 ? -6.759 -45.395 -66.555 1.00 55.97 256 SER C N 1
ATOM 7195 C CA . SER C 1 265 ? -6.967 -45.019 -67.950 1.00 57.34 256 SER C CA 1
ATOM 7196 C C . SER C 1 265 ? -8.136 -45.781 -68.560 1.00 55.94 256 SER C C 1
ATOM 7197 O O . SER C 1 265 ? -9.058 -45.179 -69.122 1.00 55.30 256 SER C O 1
ATOM 7200 N N . ARG C 1 266 ? -8.107 -47.113 -68.474 1.00 54.90 257 ARG C N 1
ATOM 7201 C CA . ARG C 1 266 ? -9.220 -47.925 -68.950 1.00 54.37 257 ARG C CA 1
ATOM 7202 C C . ARG C 1 266 ? -10.533 -47.511 -68.295 1.00 53.19 257 ARG C C 1
ATOM 7203 O O . ARG C 1 266 ? -11.516 -47.208 -68.985 1.00 53.55 257 ARG C O 1
ATOM 7211 N N . CYS C 1 267 ? -10.563 -47.451 -66.960 1.00 52.32 258 CYS C N 1
ATOM 7212 C CA . CYS C 1 267 ? -11.819 -47.192 -66.266 1.00 49.04 258 CYS C CA 1
ATOM 7213 C C . CYS C 1 267 ? -12.358 -45.801 -66.578 1.00 47.56 258 CYS C C 1
ATOM 7214 O O . CYS C 1 267 ? -13.573 -45.612 -66.694 1.00 47.43 258 CYS C O 1
ATOM 7217 N N . CYS C 1 268 ? -11.475 -44.813 -66.729 1.00 48.12 259 CYS C N 1
ATOM 7218 C CA . CYS C 1 268 ? -11.912 -43.469 -67.066 1.00 48.64 259 CYS C CA 1
ATOM 7219 C C . CYS C 1 268 ? -12.271 -43.343 -68.539 1.00 50.21 259 CYS C C 1
ATOM 7220 O O . CYS C 1 268 ? -12.992 -42.411 -68.911 1.00 51.60 259 CYS C O 1
ATOM 7223 N N . ALA C 1 269 ? -11.789 -44.259 -69.384 1.00 50.73 260 ALA C N 1
ATOM 7224 C CA . ALA C 1 269 ? -12.362 -44.390 -70.719 1.00 49.75 260 ALA C CA 1
ATOM 7225 C C . ALA C 1 269 ? -13.789 -44.913 -70.639 1.00 41.22 260 ALA C C 1
ATOM 7226 O O . ALA C 1 269 ? -14.650 -44.507 -71.428 1.00 41.09 260 ALA C O 1
ATOM 7228 N N . LEU C 1 270 ? -14.060 -45.812 -69.692 1.00 40.59 261 LEU C N 1
ATOM 7229 C CA . LEU C 1 270 ? -15.435 -46.235 -69.437 1.00 39.62 261 LEU C CA 1
ATOM 7230 C C . LEU C 1 270 ? -16.294 -45.074 -68.941 1.00 38.95 261 LEU C C 1
ATOM 7231 O O . LEU C 1 270 ? -17.195 -44.619 -69.652 1.00 38.76 261 LEU C O 1
ATOM 7236 N N . GLU C 1 271 ? -16.032 -44.590 -67.724 1.00 38.60 262 GLU C N 1
ATOM 7237 C CA . GLU C 1 271 ? -16.796 -43.484 -67.163 1.00 51.87 262 GLU C CA 1
ATOM 7238 C C . GLU C 1 271 ? -15.971 -42.208 -67.213 1.00 38.59 262 GLU C C 1
ATOM 7239 O O . GLU C 1 271 ? -14.980 -42.091 -66.475 1.00 38.87 262 GLU C O 1
ATOM 7245 N N . PRO C 1 272 ? -16.333 -41.234 -68.051 1.00 38.84 263 PRO C N 1
ATOM 7246 C CA . PRO C 1 272 ? -15.549 -39.990 -68.113 1.00 39.46 263 PRO C CA 1
ATOM 7247 C C . PRO C 1 272 ? -15.686 -39.132 -66.870 1.00 41.68 263 PRO C C 1
ATOM 7248 O O . PRO C 1 272 ? -14.725 -38.445 -66.497 1.00 39.41 263 PRO C O 1
ATOM 7252 N N . SER C 1 273 ? -16.851 -39.153 -66.216 1.00 41.27 264 SER C N 1
ATOM 7253 C CA . SER C 1 273 ? -17.062 -38.352 -65.015 1.00 41.34 264 SER C CA 1
ATOM 7254 C C . SER C 1 273 ? -16.040 -38.663 -63.936 1.00 37.58 264 SER C C 1
ATOM 7255 O O . SER C 1 273 ? -15.812 -37.835 -63.047 1.00 37.46 264 SER C O 1
ATOM 7258 N N . LEU C 1 274 ? -15.417 -39.839 -63.999 1.00 60.35 265 LEU C N 1
ATOM 7259 C CA . LEU C 1 274 ? -14.413 -40.237 -63.025 1.00 61.08 265 LEU C CA 1
ATOM 7260 C C . LEU C 1 274 ? -13.127 -39.430 -63.128 1.00 66.07 265 LEU C C 1
ATOM 7261 O O . LEU C 1 274 ? -12.259 -39.574 -62.259 1.00 65.43 265 LEU C O 1
ATOM 7266 N N . HIS C 1 275 ? -12.980 -38.597 -64.163 1.00 71.79 266 HIS C N 1
ATOM 7267 C CA . HIS C 1 275 ? -11.750 -37.828 -64.325 1.00 74.94 266 HIS C CA 1
ATOM 7268 C C . HIS C 1 275 ? -11.488 -36.915 -63.133 1.00 73.84 266 HIS C C 1
ATOM 7269 O O . HIS C 1 275 ? -10.328 -36.687 -62.770 1.00 73.92 266 HIS C O 1
ATOM 7276 N N . GLY C 1 276 ? -12.542 -36.391 -62.513 1.00 73.59 267 GLY C N 1
ATOM 7277 C CA . GLY C 1 276 ? -12.392 -35.579 -61.324 1.00 75.47 267 GLY C CA 1
ATOM 7278 C C . GLY C 1 276 ? -12.365 -36.409 -60.058 1.00 77.38 267 GLY C C 1
ATOM 7279 O O . GLY C 1 276 ? -13.196 -36.222 -59.164 1.00 78.63 267 GLY C O 1
ATOM 7280 N N . ALA C 1 277 ? -11.408 -37.328 -59.972 1.00 78.68 268 ALA C N 1
ATOM 7281 C CA . ALA C 1 277 ? -11.293 -38.222 -58.833 1.00 79.27 268 ALA C CA 1
ATOM 7282 C C . ALA C 1 277 ? -10.770 -37.483 -57.604 1.00 81.05 268 ALA C C 1
ATOM 7283 O O . ALA C 1 277 ? -10.160 -36.414 -57.696 1.00 81.52 268 ALA C O 1
ATOM 7285 N N . CYS C 1 278 ? -11.023 -38.077 -56.439 1.00 83.27 269 CYS C N 1
ATOM 7286 C CA . CYS C 1 278 ? -10.604 -37.528 -55.158 1.00 84.48 269 CYS C CA 1
ATOM 7287 C C . CYS C 1 278 ? -10.203 -38.667 -54.234 1.00 81.10 269 CYS C C 1
ATOM 7288 O O . CYS C 1 278 ? -10.884 -39.694 -54.175 1.00 85.83 269 CYS C O 1
ATOM 7291 N N . ASN C 1 279 ? -9.090 -38.477 -53.522 1.00 76.54 270 ASN C N 1
ATOM 7292 C CA . ASN C 1 279 ? -8.611 -39.416 -52.504 1.00 74.37 270 ASN C CA 1
ATOM 7293 C C . ASN C 1 279 ? -8.406 -40.812 -53.102 1.00 66.76 270 ASN C C 1
ATOM 7294 O O . ASN C 1 279 ? -9.010 -41.801 -52.681 1.00 62.98 270 ASN C O 1
ATOM 7299 N N . ILE C 1 280 ? -7.532 -40.872 -54.102 1.00 65.53 271 ILE C N 1
ATOM 7300 C CA . ILE C 1 280 ? -7.198 -42.136 -54.748 1.00 65.79 271 ILE C CA 1
ATOM 7301 C C . ILE C 1 280 ? -6.248 -42.914 -53.847 1.00 62.69 271 ILE C C 1
ATOM 7302 O O . ILE C 1 280 ? -5.231 -42.380 -53.386 1.00 66.85 271 ILE C O 1
ATOM 7307 N N . ARG C 1 281 ? -6.577 -44.180 -53.593 1.00 60.28 272 ARG C N 1
ATOM 7308 C CA . ARG C 1 281 ? -5.787 -45.042 -52.720 1.00 56.38 272 ARG C CA 1
ATOM 7309 C C . ARG C 1 281 ? -5.800 -46.460 -53.266 1.00 54.81 272 ARG C C 1
ATOM 7310 O O . ARG C 1 281 ? -6.870 -47.052 -53.426 1.00 52.95 272 ARG C O 1
ATOM 7318 N N . GLU C 1 282 ? -4.620 -47.015 -53.521 1.00 56.13 273 GLU C N 1
ATOM 7319 C CA . GLU C 1 282 ? -4.495 -48.328 -54.138 1.00 57.24 273 GLU C CA 1
ATOM 7320 C C . GLU C 1 282 ? -4.325 -49.406 -53.072 1.00 51.72 273 GLU C C 1
ATOM 7321 O O . GLU C 1 282 ? -3.461 -49.294 -52.195 1.00 48.36 273 GLU C O 1
ATOM 7327 N N . LYS C 1 283 ? -5.162 -50.437 -53.144 1.00 47.04 274 LYS C N 1
ATOM 7328 C CA . LYS C 1 283 ? -5.032 -51.642 -52.344 1.00 44.96 274 LYS C CA 1
ATOM 7329 C C . LYS C 1 283 ? -4.893 -52.831 -53.287 1.00 41.51 274 LYS C C 1
ATOM 7330 O O . LYS C 1 283 ? -5.250 -52.759 -54.467 1.00 41.52 274 LYS C O 1
ATOM 7336 N N . VAL C 1 284 ? -4.342 -53.929 -52.769 1.00 41.96 275 VAL C N 1
ATOM 7337 C CA . VAL C 1 284 ? -4.170 -55.144 -53.553 1.00 51.86 275 VAL C CA 1
ATOM 7338 C C . VAL C 1 284 ? -4.682 -56.326 -52.743 1.00 53.18 275 VAL C C 1
ATOM 7339 O O . VAL C 1 284 ? -4.809 -56.265 -51.518 1.00 54.55 275 VAL C O 1
ATOM 7343 N N . GLY C 1 285 ? -4.980 -57.413 -53.450 1.00 55.61 276 GLY C N 1
ATOM 7344 C CA . GLY C 1 285 ? -5.427 -58.629 -52.799 1.00 55.04 276 GLY C CA 1
ATOM 7345 C C . GLY C 1 285 ? -5.016 -59.845 -53.598 1.00 54.66 276 GLY C C 1
ATOM 7346 O O . GLY C 1 285 ? -4.688 -59.757 -54.786 1.00 57.12 276 GLY C O 1
ATOM 7347 N N . LEU C 1 286 ? -5.036 -60.992 -52.925 1.00 53.56 277 LEU C N 1
ATOM 7348 C CA . LEU C 1 286 ? -4.666 -62.272 -53.521 1.00 54.10 277 LEU C CA 1
ATOM 7349 C C . LEU C 1 286 ? -5.883 -63.186 -53.498 1.00 55.83 277 LEU C C 1
ATOM 7350 O O . LEU C 1 286 ? -6.263 -63.692 -52.436 1.00 56.43 277 LEU C O 1
ATOM 7355 N N . ARG C 1 287 ? -6.499 -63.385 -54.656 1.00 43.07 278 ARG C N 1
ATOM 7356 C CA . ARG C 1 287 ? -7.612 -64.307 -54.791 1.00 42.57 278 ARG C CA 1
ATOM 7357 C C . ARG C 1 287 ? -7.115 -65.727 -54.562 1.00 43.34 278 ARG C C 1
ATOM 7358 O O . ARG C 1 287 ? -6.242 -66.190 -55.306 1.00 44.27 278 ARG C O 1
ATOM 7366 N N . PRO C 1 288 ? -7.616 -66.443 -53.564 1.00 49.32 279 PRO C N 1
ATOM 7367 C CA . PRO C 1 288 ? -7.145 -67.824 -53.319 1.00 51.20 279 PRO C CA 1
ATOM 7368 C C . PRO C 1 288 ? -7.767 -68.818 -54.296 1.00 53.44 279 PRO C C 1
ATOM 7369 O O . PRO C 1 288 ? -8.696 -69.565 -53.985 1.00 54.39 279 PRO C O 1
ATOM 7373 N N . TYR C 1 289 ? -7.255 -68.842 -55.526 1.00 58.81 280 TYR C N 1
ATOM 7374 C CA . TYR C 1 289 ? -7.946 -69.566 -56.581 1.00 61.07 280 TYR C CA 1
ATOM 7375 C C . TYR C 1 289 ? -7.604 -71.049 -56.542 1.00 60.23 280 TYR C C 1
ATOM 7376 O O . TYR C 1 289 ? -6.436 -71.433 -56.396 1.00 60.10 280 TYR C O 1
ATOM 7385 N N . ARG C 1 290 ? -8.640 -71.874 -56.667 1.00 60.14 281 ARG C N 1
ATOM 7386 C CA . ARG C 1 290 ? -8.579 -73.311 -56.837 1.00 63.55 281 ARG C CA 1
ATOM 7387 C C . ARG C 1 290 ? -9.509 -73.700 -57.978 1.00 63.71 281 ARG C C 1
ATOM 7388 O O . ARG C 1 290 ? -10.615 -73.154 -58.086 1.00 63.10 281 ARG C O 1
ATOM 7396 N N . PRO C 1 291 ? -9.087 -74.618 -58.854 1.00 65.28 282 PRO C N 1
ATOM 7397 C CA . PRO C 1 291 ? -9.971 -75.028 -59.962 1.00 63.84 282 PRO C CA 1
ATOM 7398 C C . PRO C 1 291 ? -11.340 -75.495 -59.497 1.00 61.34 282 PRO C C 1
ATOM 7399 O O . PRO C 1 291 ? -12.364 -75.028 -60.010 1.00 59.95 282 PRO C O 1
ATOM 7403 N N . GLY C 1 292 ? -11.383 -76.404 -58.529 1.00 59.56 283 GLY C N 1
ATOM 7404 C CA . GLY C 1 292 ? -12.624 -76.828 -57.908 1.00 59.51 283 GLY C CA 1
ATOM 7405 C C . GLY C 1 292 ? -12.661 -76.361 -56.462 1.00 57.40 283 GLY C C 1
ATOM 7406 O O . GLY C 1 292 ? -11.703 -76.562 -55.713 1.00 57.16 283 GLY C O 1
ATOM 7407 N N . VAL C 1 293 ? -13.771 -75.719 -56.091 1.00 55.75 284 VAL C N 1
ATOM 7408 C CA . VAL C 1 293 ? -13.924 -75.265 -54.717 1.00 53.90 284 VAL C CA 1
ATOM 7409 C C . VAL C 1 293 ? -13.876 -76.469 -53.787 1.00 61.22 284 VAL C C 1
ATOM 7410 O O . VAL C 1 293 ? -14.486 -77.514 -54.050 1.00 66.86 284 VAL C O 1
ATOM 7414 N N . ARG C 1 294 ? -13.106 -76.345 -52.710 1.00 59.85 285 ARG C N 1
ATOM 7415 C CA . ARG C 1 294 ? -12.841 -77.460 -51.810 1.00 58.07 285 ARG C CA 1
ATOM 7416 C C . ARG C 1 294 ? -13.850 -77.438 -50.670 1.00 58.11 285 ARG C C 1
ATOM 7417 O O . ARG C 1 294 ? -13.774 -76.579 -49.777 1.00 59.45 285 ARG C O 1
ATOM 7425 N N . LEU C 1 295 ? -14.794 -78.401 -50.719 1.00 59.65 286 LEU C N 1
ATOM 7426 C CA . LEU C 1 295 ? -15.808 -78.650 -49.690 1.00 61.71 286 LEU C CA 1
ATOM 7427 C C . LEU C 1 295 ? -15.855 -80.158 -49.417 1.00 61.53 286 LEU C C 1
ATOM 7428 O O . LEU C 1 295 ? -16.828 -80.836 -49.755 1.00 61.63 286 LEU C O 1
ATOM 7433 N N . GLN C 1 296 ? -14.799 -80.686 -48.800 1.00 63.56 287 GLN C N 1
ATOM 7434 C CA . GLN C 1 296 ? -14.722 -82.106 -48.485 1.00 67.45 287 GLN C CA 1
ATOM 7435 C C . GLN C 1 296 ? -14.244 -82.299 -47.054 1.00 72.34 287 GLN C C 1
ATOM 7436 O O . GLN C 1 296 ? -13.530 -81.461 -46.498 1.00 75.33 287 GLN C O 1
ATOM 7442 N N . THR C 1 297 ? -14.639 -83.422 -46.464 1.00 76.94 288 THR C N 1
ATOM 7443 C CA . THR C 1 297 ? -14.197 -83.799 -45.129 1.00 77.22 288 THR C CA 1
ATOM 7444 C C . THR C 1 297 ? -13.010 -84.750 -45.240 1.00 79.12 288 THR C C 1
ATOM 7445 O O . THR C 1 297 ? -13.045 -85.712 -46.015 1.00 81.03 288 THR C O 1
ATOM 7449 N N . GLU C 1 298 ? -11.955 -84.464 -44.482 1.00 74.69 289 GLU C N 1
ATOM 7450 C CA . GLU C 1 298 ? -10.731 -85.251 -44.487 1.00 73.24 289 GLU C CA 1
ATOM 7451 C C . GLU C 1 298 ? -10.368 -85.555 -43.041 1.00 72.23 289 GLU C C 1
ATOM 7452 O O . GLU C 1 298 ? -10.133 -84.640 -42.246 1.00 72.28 289 GLU C O 1
ATOM 7458 N N . LEU C 1 299 ? -10.367 -86.832 -42.684 1.00 74.53 290 LEU C N 1
ATOM 7459 C CA . LEU C 1 299 ? -10.072 -87.255 -41.321 1.00 75.47 290 LEU C CA 1
ATOM 7460 C C . LEU C 1 299 ? -8.634 -87.758 -41.293 1.00 80.97 290 LEU C C 1
ATOM 7461 O O . LEU C 1 299 ? -8.336 -88.841 -41.806 1.00 85.60 290 LEU C O 1
ATOM 7466 N N . LEU C 1 300 ? -7.743 -86.965 -40.708 1.00 85.27 291 LEU C N 1
ATOM 7467 C CA . LEU C 1 300 ? -6.315 -87.240 -40.759 1.00 84.51 291 LEU C CA 1
ATOM 7468 C C . LEU C 1 300 ? -5.832 -87.826 -39.438 1.00 86.11 291 LEU C C 1
ATOM 7469 O O . LEU C 1 300 ? -6.418 -87.600 -38.380 1.00 84.17 291 LEU C O 1
ATOM 7474 N N . ALA C 1 301 ? -4.747 -88.592 -39.515 1.00 84.13 292 ALA C N 1
ATOM 7475 C CA . ALA C 1 301 ? -4.147 -89.182 -38.327 1.00 83.76 292 ALA C CA 1
ATOM 7476 C C . ALA C 1 301 ? -2.694 -89.501 -38.632 1.00 83.23 292 ALA C C 1
ATOM 7477 O O . ALA C 1 301 ? -2.316 -89.710 -39.787 1.00 81.73 292 ALA C O 1
ATOM 7479 N N . ARG C 1 302 ? -1.874 -89.534 -37.572 1.00 85.22 293 ARG C N 1
ATOM 7480 C CA . ARG C 1 302 ? -0.452 -89.858 -37.702 1.00 88.24 293 ARG C CA 1
ATOM 7481 C C . ARG C 1 302 ? -0.067 -90.775 -36.539 1.00 94.77 293 ARG C C 1
ATOM 7482 O O . ARG C 1 302 ? 0.585 -90.356 -35.578 1.00 95.63 293 ARG C O 1
ATOM 7490 N N . ASP C 1 303 ? -0.480 -92.041 -36.640 1.00 102.15 294 ASP C N 1
ATOM 7491 C CA . ASP C 1 303 ? -0.193 -93.066 -35.633 1.00 104.97 294 ASP C CA 1
ATOM 7492 C C . ASP C 1 303 ? -0.673 -92.655 -34.244 1.00 104.81 294 ASP C C 1
ATOM 7493 O O . ASP C 1 303 ? -0.114 -93.078 -33.229 1.00 105.41 294 ASP C O 1
ATOM 7498 N N . GLY C 1 304 ? -1.710 -91.826 -34.192 1.00 103.52 295 GLY C N 1
ATOM 7499 C CA . GLY C 1 304 ? -2.333 -91.449 -32.942 1.00 104.21 295 GLY C CA 1
ATOM 7500 C C . GLY C 1 304 ? -3.839 -91.478 -33.079 1.00 102.48 295 GLY C C 1
ATOM 7501 O O . GLY C 1 304 ? -4.362 -92.111 -34.001 1.00 102.70 295 GLY C O 1
ATOM 7502 N N . GLN C 1 305 ? -4.550 -90.804 -32.180 1.00 101.52 296 GLN C N 1
ATOM 7503 C CA . GLN C 1 305 ? -5.997 -90.721 -32.309 1.00 100.62 296 GLN C CA 1
ATOM 7504 C C . GLN C 1 305 ? -6.366 -89.915 -33.547 1.00 99.00 296 GLN C C 1
ATOM 7505 O O . GLN C 1 305 ? -5.765 -88.877 -33.837 1.00 99.34 296 GLN C O 1
ATOM 7511 N N . ARG C 1 306 ? -7.355 -90.408 -34.287 1.00 94.59 297 ARG C N 1
ATOM 7512 C CA . ARG C 1 306 ? -7.732 -89.775 -35.542 1.00 89.14 297 ARG C CA 1
ATOM 7513 C C . ARG C 1 306 ? -8.407 -88.432 -35.290 1.00 82.91 297 ARG C C 1
ATOM 7514 O O . ARG C 1 306 ? -9.348 -88.331 -34.498 1.00 81.72 297 ARG C O 1
ATOM 7522 N N . LEU C 1 307 ? -7.909 -87.397 -35.966 1.00 78.72 298 LEU C N 1
ATOM 7523 C CA . LEU C 1 307 ? -8.446 -86.051 -35.865 1.00 75.99 298 LEU C CA 1
ATOM 7524 C C . LEU C 1 307 ? -9.295 -85.752 -37.092 1.00 73.32 298 LEU C C 1
ATOM 7525 O O . LEU C 1 307 ? -8.775 -85.800 -38.221 1.00 72.91 298 LEU C O 1
ATOM 7530 N N . PRO C 1 308 ? -10.586 -85.461 -36.933 1.00 70.28 299 PRO C N 1
ATOM 7531 C CA . PRO C 1 308 ? -11.412 -85.090 -38.088 1.00 68.19 299 PRO C CA 1
ATOM 7532 C C . PRO C 1 308 ? -11.209 -83.632 -38.471 1.00 64.37 299 PRO C C 1
ATOM 7533 O O . PRO C 1 308 ? -11.147 -82.750 -37.611 1.00 62.84 299 PRO C O 1
ATOM 7537 N N . VAL C 1 309 ? -11.128 -83.373 -39.780 1.00 60.91 300 VAL C N 1
ATOM 7538 C CA . VAL C 1 309 ? -11.020 -82.025 -40.313 1.00 57.01 300 VAL C CA 1
ATOM 7539 C C . VAL C 1 309 ? -12.021 -81.912 -41.453 1.00 53.15 300 VAL C C 1
ATOM 7540 O O . VAL C 1 309 ? -12.310 -82.894 -42.141 1.00 54.30 300 VAL C O 1
ATOM 7544 N N . VAL C 1 310 ? -12.578 -80.721 -41.643 1.00 50.39 301 VAL C N 1
ATOM 7545 C CA . VAL C 1 310 ? -13.416 -80.442 -42.803 1.00 48.66 301 VAL C CA 1
ATOM 7546 C C . VAL C 1 310 ? -12.864 -79.207 -43.501 1.00 44.16 301 VAL C C 1
ATOM 7547 O O . VAL C 1 310 ? -12.708 -78.149 -42.881 1.00 47.24 301 VAL C O 1
ATOM 7551 N N . HIS C 1 311 ? -12.530 -79.354 -44.778 1.00 44.46 302 HIS C N 1
ATOM 7552 C CA . HIS C 1 311 ? -11.913 -78.281 -45.533 1.00 44.33 302 HIS C CA 1
ATOM 7553 C C . HIS C 1 311 ? -12.992 -77.473 -46.237 1.00 50.86 302 HIS C C 1
ATOM 7554 O O . HIS C 1 311 ? -13.972 -78.026 -46.742 1.00 54.74 302 HIS C O 1
ATOM 7561 N N . HIS C 1 312 ? -12.813 -76.151 -46.245 1.00 51.72 303 HIS C N 1
ATOM 7562 C CA . HIS C 1 312 ? -13.764 -75.216 -46.840 1.00 50.85 303 HIS C CA 1
ATOM 7563 C C . HIS C 1 312 ? -12.933 -74.037 -47.347 1.00 46.19 303 HIS C C 1
ATOM 7564 O O . HIS C 1 312 ? -12.807 -72.998 -46.693 1.00 42.22 303 HIS C O 1
ATOM 7571 N N . TYR C 1 313 ? -12.352 -74.203 -48.530 1.00 45.46 304 TYR C N 1
ATOM 7572 C CA . TYR C 1 313 ? -11.527 -73.123 -49.066 1.00 42.29 304 TYR C CA 1
ATOM 7573 C C . TYR C 1 313 ? -11.472 -73.248 -50.582 1.00 42.52 304 TYR C C 1
ATOM 7574 O O . TYR C 1 313 ? -12.157 -74.084 -51.180 1.00 43.66 304 TYR C O 1
ATOM 7583 N N . GLY C 1 314 ? -10.657 -72.401 -51.206 1.00 42.56 305 GLY C N 1
ATOM 7584 C CA . GLY C 1 314 ? -10.502 -72.434 -52.645 1.00 42.83 305 GLY C CA 1
ATOM 7585 C C . GLY C 1 314 ? -11.595 -71.734 -53.416 1.00 43.94 305 GLY C C 1
ATOM 7586 O O . GLY C 1 314 ? -11.819 -72.058 -54.586 1.00 43.85 305 GLY C O 1
ATOM 7587 N N . HIS C 1 315 ? -12.285 -70.774 -52.795 1.00 45.82 306 HIS C N 1
ATOM 7588 C CA . HIS C 1 315 ? -13.360 -70.074 -53.491 1.00 47.15 306 HIS C CA 1
ATOM 7589 C C . HIS C 1 315 ? -12.832 -69.204 -54.622 1.00 48.32 306 HIS C C 1
ATOM 7590 O O . HIS C 1 315 ? -13.561 -68.934 -55.582 1.00 48.49 306 HIS C O 1
ATOM 7597 N N . GLY C 1 316 ? -11.587 -68.758 -54.531 1.00 51.85 307 GLY C N 1
ATOM 7598 C CA . GLY C 1 316 ? -11.025 -67.963 -55.612 1.00 56.74 307 GLY C CA 1
ATOM 7599 C C . GLY C 1 316 ? -11.655 -66.587 -55.668 1.00 60.75 307 GLY C C 1
ATOM 7600 O O . GLY C 1 316 ? -11.729 -65.873 -54.662 1.00 61.42 307 GLY C O 1
ATOM 7601 N N . SER C 1 317 ? -12.124 -66.208 -56.860 1.00 61.37 308 SER C N 1
ATOM 7602 C CA . SER C 1 317 ? -12.687 -64.887 -57.110 1.00 53.58 308 SER C CA 1
ATOM 7603 C C . SER C 1 317 ? -14.199 -64.929 -57.319 1.00 48.98 308 SER C C 1
ATOM 7604 O O . SER C 1 317 ? -14.754 -64.104 -58.050 1.00 47.72 308 SER C O 1
ATOM 7607 N N . GLY C 1 318 ? -14.880 -65.881 -56.690 1.00 47.08 309 GLY C N 1
ATOM 7608 C CA . GLY C 1 318 ? -16.322 -65.931 -56.805 1.00 45.28 309 GLY C CA 1
ATOM 7609 C C . GLY C 1 318 ? -16.983 -66.408 -55.534 1.00 46.18 309 GLY C C 1
ATOM 7610 O O . GLY C 1 318 ? -18.131 -66.863 -55.558 1.00 45.36 309 GLY C O 1
ATOM 7611 N N . GLY C 1 319 ? -16.265 -66.287 -54.416 1.00 48.77 310 GLY C N 1
ATOM 7612 C CA . GLY C 1 319 ? -16.765 -66.838 -53.168 1.00 50.94 310 GLY C CA 1
ATOM 7613 C C . GLY C 1 319 ? -17.850 -65.989 -52.532 1.00 51.99 310 GLY C C 1
ATOM 7614 O O . GLY C 1 319 ? -18.855 -66.512 -52.047 1.00 53.41 310 GLY C O 1
ATOM 7615 N N . ILE C 1 320 ? -17.666 -64.667 -52.531 1.00 54.82 311 ILE C N 1
ATOM 7616 C CA . ILE C 1 320 ? -18.640 -63.769 -51.914 1.00 54.91 311 ILE C CA 1
ATOM 7617 C C . ILE C 1 320 ? -20.020 -63.972 -52.532 1.00 54.80 311 ILE C C 1
ATOM 7618 O O . ILE C 1 320 ? -21.047 -63.886 -51.847 1.00 56.37 311 ILE C O 1
ATOM 7623 N N . SER C 1 321 ? -20.065 -64.270 -53.831 1.00 47.20 312 SER C N 1
ATOM 7624 C CA . SER C 1 321 ? -21.340 -64.536 -54.480 1.00 43.32 312 SER C CA 1
ATOM 7625 C C . SER C 1 321 ? -22.001 -65.808 -53.970 1.00 41.84 312 SER C C 1
ATOM 7626 O O . SER C 1 321 ? -23.222 -65.943 -54.095 1.00 41.54 312 SER C O 1
ATOM 7629 N N . VAL C 1 322 ? -21.235 -66.736 -53.395 1.00 43.52 313 VAL C N 1
ATOM 7630 C CA . VAL C 1 322 ? -21.780 -68.013 -52.948 1.00 43.74 313 VAL C CA 1
ATOM 7631 C C . VAL C 1 322 ? -21.211 -68.379 -51.583 1.00 48.80 313 VAL C C 1
ATOM 7632 O O . VAL C 1 322 ? -20.846 -69.535 -51.342 1.00 53.32 313 VAL C O 1
ATOM 7636 N N . HIS C 1 323 ? -21.139 -67.407 -50.673 1.00 48.08 314 HIS C N 1
ATOM 7637 C CA . HIS C 1 323 ? -20.554 -67.671 -49.365 1.00 46.59 314 HIS C CA 1
ATOM 7638 C C . HIS C 1 323 ? -21.551 -68.235 -48.360 1.00 45.27 314 HIS C C 1
ATOM 7639 O O . HIS C 1 323 ? -21.126 -68.812 -47.352 1.00 48.30 314 HIS C O 1
ATOM 7646 N N . TRP C 1 324 ? -22.855 -68.094 -48.603 1.00 40.15 315 TRP C N 1
ATOM 7647 C CA . TRP C 1 324 ? -23.850 -68.781 -47.787 1.00 40.92 315 TRP C CA 1
ATOM 7648 C C . TRP C 1 324 ? -24.195 -70.171 -48.304 1.00 41.54 315 TRP C C 1
ATOM 7649 O O . TRP C 1 324 ? -24.687 -70.998 -47.529 1.00 42.40 315 TRP C O 1
ATOM 7660 N N . GLY C 1 325 ? -23.959 -70.448 -49.586 1.00 41.14 316 GLY C N 1
ATOM 7661 C CA . GLY C 1 325 ? -24.234 -71.780 -50.099 1.00 41.76 316 GLY C CA 1
ATOM 7662 C C . GLY C 1 325 ? -23.206 -72.795 -49.638 1.00 42.63 316 GLY C C 1
ATOM 7663 O O . GLY C 1 325 ? -23.549 -73.834 -49.059 1.00 43.60 316 GLY C O 1
ATOM 7664 N N . THR C 1 326 ? -21.928 -72.508 -49.894 1.00 42.37 317 THR C N 1
ATOM 7665 C CA . THR C 1 326 ? -20.863 -73.353 -49.371 1.00 43.17 317 THR C CA 1
ATOM 7666 C C . THR C 1 326 ? -20.933 -73.449 -47.856 1.00 43.88 317 THR C C 1
ATOM 7667 O O . THR C 1 326 ? -20.595 -74.490 -47.288 1.00 44.81 317 THR C O 1
ATOM 7671 N N . ALA C 1 327 ? -21.384 -72.382 -47.189 1.00 43.88 318 ALA C N 1
ATOM 7672 C CA . ALA C 1 327 ? -21.554 -72.436 -45.741 1.00 45.81 318 ALA C CA 1
ATOM 7673 C C . ALA C 1 327 ? -22.606 -73.465 -45.346 1.00 49.22 318 ALA C C 1
ATOM 7674 O O . ALA C 1 327 ? -22.402 -74.237 -44.405 1.00 49.83 318 ALA C O 1
ATOM 7676 N N . LEU C 1 328 ? -23.732 -73.504 -46.063 1.00 52.86 319 LEU C N 1
ATOM 7677 C CA . LEU C 1 328 ? -24.767 -74.490 -45.762 1.00 56.56 319 LEU C CA 1
ATOM 7678 C C . LEU C 1 328 ? -24.265 -75.908 -46.015 1.00 62.28 319 LEU C C 1
ATOM 7679 O O . LEU C 1 328 ? -24.468 -76.810 -45.191 1.00 63.31 319 LEU C O 1
ATOM 7684 N N . GLU C 1 329 ? -23.597 -76.124 -47.152 1.00 69.44 320 GLU C N 1
ATOM 7685 C CA . GLU C 1 329 ? -23.113 -77.468 -47.466 1.00 70.99 320 GLU C CA 1
ATOM 7686 C C . GLU C 1 329 ? -22.048 -77.925 -46.468 1.00 69.86 320 GLU C C 1
ATOM 7687 O O . GLU C 1 329 ? -22.037 -79.087 -46.039 1.00 71.95 320 GLU C O 1
ATOM 7693 N N . ALA C 1 330 ? -21.160 -77.015 -46.060 1.00 65.50 321 ALA C N 1
ATOM 7694 C CA . ALA C 1 330 ? -20.152 -77.352 -45.062 1.00 65.56 321 ALA C CA 1
ATOM 7695 C C . ALA C 1 330 ? -20.764 -77.571 -43.687 1.00 64.75 321 ALA C C 1
ATOM 7696 O O . ALA C 1 330 ? -20.268 -78.403 -42.921 1.00 68.11 321 ALA C O 1
ATOM 7698 N N . ALA C 1 331 ? -21.828 -76.839 -43.348 1.00 63.92 322 ALA C N 1
ATOM 7699 C CA . ALA C 1 331 ? -22.513 -77.100 -42.088 1.00 63.90 322 ALA C CA 1
ATOM 7700 C C . ALA C 1 331 ? -23.153 -78.480 -42.098 1.00 64.31 322 ALA C C 1
ATOM 7701 O O . ALA C 1 331 ? -23.167 -79.174 -41.075 1.00 64.82 322 ALA C O 1
ATOM 7703 N N . ARG C 1 332 ? -23.675 -78.904 -43.253 1.00 65.31 323 ARG C N 1
ATOM 7704 C CA . ARG C 1 332 ? -24.166 -80.276 -43.364 1.00 67.72 323 ARG C CA 1
ATOM 7705 C C . ARG C 1 332 ? -23.034 -81.290 -43.219 1.00 72.59 323 ARG C C 1
ATOM 7706 O O . ARG C 1 332 ? -23.213 -82.335 -42.585 1.00 73.04 323 ARG C O 1
ATOM 7714 N N . LEU C 1 333 ? -21.864 -81.007 -43.799 1.00 73.03 324 LEU C N 1
ATOM 7715 C CA . LEU C 1 333 ? -20.722 -81.905 -43.613 1.00 71.35 324 LEU C CA 1
ATOM 7716 C C . LEU C 1 333 ? -20.329 -82.008 -42.140 1.00 69.13 324 LEU C C 1
ATOM 7717 O O . LEU C 1 333 ? -20.054 -83.105 -41.629 1.00 72.74 324 LEU C O 1
ATOM 7722 N N . VAL C 1 334 ? -20.302 -80.872 -41.442 1.00 67.03 325 VAL C N 1
ATOM 7723 C CA . VAL C 1 334 ? -19.939 -80.873 -40.028 1.00 68.91 325 VAL C CA 1
ATOM 7724 C C . VAL C 1 334 ? -20.990 -81.608 -39.205 1.00 72.78 325 VAL C C 1
ATOM 7725 O O . VAL C 1 334 ? -20.658 -82.334 -38.263 1.00 74.91 325 VAL C O 1
ATOM 7729 N N . SER C 1 335 ? -22.270 -81.434 -39.542 1.00 76.01 326 SER C N 1
ATOM 7730 C CA . SER C 1 335 ? -23.320 -82.166 -38.844 1.00 79.67 326 SER C CA 1
ATOM 7731 C C . SER C 1 335 ? -23.218 -83.664 -39.097 1.00 83.38 326 SER C C 1
ATOM 7732 O O . SER C 1 335 ? -23.492 -84.462 -38.196 1.00 86.40 326 SER C O 1
ATOM 7735 N N . GLU C 1 336 ? -22.817 -84.063 -40.307 1.00 87.66 327 GLU C N 1
ATOM 7736 C CA . GLU C 1 336 ? -22.597 -85.479 -40.582 1.00 92.63 327 GLU C CA 1
ATOM 7737 C C . GLU C 1 336 ? -21.464 -86.033 -39.726 1.00 92.35 327 GLU C C 1
ATOM 7738 O O . GLU C 1 336 ? -21.582 -87.123 -39.155 1.00 93.85 327 GLU C O 1
ATOM 7744 N N . CYS C 1 337 ? -20.361 -85.289 -39.612 1.00 92.40 328 CYS C N 1
ATOM 7745 C CA . CYS C 1 337 ? -19.257 -85.755 -38.771 1.00 94.74 328 CYS C CA 1
ATOM 7746 C C . CYS C 1 337 ? -19.656 -85.793 -37.294 1.00 99.67 328 CYS C C 1
ATOM 7747 O O . CYS C 1 337 ? -19.261 -86.706 -36.554 1.00 105.22 328 CYS C O 1
ATOM 7750 N N . VAL C 1 338 ? -20.454 -84.820 -36.851 1.00 96.94 329 VAL C N 1
ATOM 7751 C CA . VAL C 1 338 ? -20.920 -84.807 -35.467 1.00 98.03 329 VAL C CA 1
ATOM 7752 C C . VAL C 1 338 ? -21.835 -85.997 -35.199 1.00 100.91 329 VAL C C 1
ATOM 7753 O O . VAL C 1 338 ? -21.755 -86.632 -34.142 1.00 102.41 329 VAL C O 1
ATOM 7757 N N . HIS C 1 339 ? -22.713 -86.321 -36.152 1.00 103.83 330 HIS C N 1
ATOM 7758 C CA . HIS C 1 339 ? -23.553 -87.507 -36.024 1.00 104.10 330 HIS C CA 1
ATOM 7759 C C . HIS C 1 339 ? -22.721 -88.782 -36.055 1.00 101.71 330 HIS C C 1
ATOM 7760 O O . HIS C 1 339 ? -23.097 -89.786 -35.440 1.00 101.10 330 HIS C O 1
ATOM 7767 N N . ALA C 1 340 ? -21.594 -88.761 -36.770 1.00 99.60 331 ALA C N 1
ATOM 7768 C CA . ALA C 1 340 ? -20.688 -89.905 -36.770 1.00 103.57 331 ALA C CA 1
ATOM 7769 C C . ALA C 1 340 ? -19.997 -90.077 -35.424 1.00 104.97 331 ALA C C 1
ATOM 7770 O O . ALA C 1 340 ? -19.652 -91.203 -35.048 1.00 108.55 331 ALA C O 1
ATOM 7772 N N . LEU C 1 341 ? -19.761 -88.980 -34.704 1.00 95.18 332 LEU C N 1
ATOM 7773 C CA . LEU C 1 341 ? -19.165 -89.103 -33.373 1.00 90.36 332 LEU C CA 1
ATOM 7774 C C . LEU C 1 341 ? -20.198 -89.457 -32.305 1.00 90.25 332 LEU C C 1
ATOM 7775 O O . LEU C 1 341 ? -19.908 -90.260 -31.411 1.00 89.26 332 LEU C O 1
ATOM 7780 N N . ARG C 1 342 ? -21.395 -88.865 -32.368 1.00 90.50 333 ARG C N 1
ATOM 7781 C CA . ARG C 1 342 ? -22.436 -89.189 -31.395 1.00 93.93 333 ARG C CA 1
ATOM 7782 C C . ARG C 1 342 ? -22.867 -90.646 -31.495 1.00 100.12 333 ARG C C 1
ATOM 7783 O O . ARG C 1 342 ? -23.233 -91.255 -30.483 1.00 103.88 333 ARG C O 1
ATOM 7791 N N . THR C 1 343 ? -22.842 -91.218 -32.699 1.00 105.27 334 THR C N 1
ATOM 7792 C CA . THR C 1 343 ? -23.132 -92.637 -32.878 1.00 111.74 334 THR C CA 1
ATOM 7793 C C . THR C 1 343 ? -21.838 -93.439 -32.797 1.00 111.42 334 THR C C 1
ATOM 7794 O O . THR C 1 343 ? -20.866 -93.099 -33.481 1.00 113.63 334 THR C O 1
ATOM 7798 N N . PRO C 1 344 ? -21.780 -94.494 -31.969 1.00 111.11 335 PRO C N 1
ATOM 7799 C CA . PRO C 1 344 ? -20.581 -95.318 -31.782 1.00 102.45 335 PRO C CA 1
ATOM 7800 C C . PRO C 1 344 ? -20.003 -95.856 -33.090 1.00 95.13 335 PRO C C 1
ATOM 7801 O O . PRO C 1 344 ? -19.019 -95.295 -33.575 1.00 65.03 335 PRO C O 1
ATOM 7805 N N . THR D 1 12 ? -23.593 -3.286 -76.407 1.00 96.02 3 THR D N 1
ATOM 7806 C CA . THR D 1 12 ? -24.524 -3.187 -77.526 1.00 97.52 3 THR D CA 1
ATOM 7807 C C . THR D 1 12 ? -25.874 -3.798 -77.149 1.00 96.30 3 THR D C 1
ATOM 7808 O O . THR D 1 12 ? -26.924 -3.347 -77.611 1.00 98.95 3 THR D O 1
ATOM 7812 N N . ALA D 1 13 ? -25.844 -4.817 -76.294 1.00 93.32 4 ALA D N 1
ATOM 7813 C CA . ALA D 1 13 ? -27.055 -5.460 -75.798 1.00 92.36 4 ALA D CA 1
ATOM 7814 C C . ALA D 1 13 ? -27.312 -5.014 -74.365 1.00 87.01 4 ALA D C 1
ATOM 7815 O O . ALA D 1 13 ? -26.457 -5.193 -73.491 1.00 86.69 4 ALA D O 1
ATOM 7817 N N . ARG D 1 14 ? -28.486 -4.436 -74.127 1.00 84.86 5 ARG D N 1
ATOM 7818 C CA . ARG D 1 14 ? -28.906 -4.069 -72.777 1.00 84.48 5 ARG D CA 1
ATOM 7819 C C . ARG D 1 14 ? -29.874 -5.128 -72.252 1.00 79.41 5 ARG D C 1
ATOM 7820 O O . ARG D 1 14 ? -31.064 -4.893 -72.036 1.00 78.65 5 ARG D O 1
ATOM 7828 N N . ILE D 1 15 ? -29.322 -6.321 -72.049 1.00 71.79 6 ILE D N 1
ATOM 7829 C CA . ILE D 1 15 ? -30.096 -7.508 -71.713 1.00 66.85 6 ILE D CA 1
ATOM 7830 C C . ILE D 1 15 ? -29.817 -7.900 -70.268 1.00 62.19 6 ILE D C 1
ATOM 7831 O O . ILE D 1 15 ? -28.710 -7.710 -69.752 1.00 64.28 6 ILE D O 1
ATOM 7836 N N . ALA D 1 16 ? -30.840 -8.441 -69.608 1.00 49.35 7 ALA D N 1
ATOM 7837 C CA . ALA D 1 16 ? -30.724 -8.823 -68.208 1.00 96.31 7 ALA D CA 1
ATOM 7838 C C . ALA D 1 16 ? -31.783 -9.865 -67.878 1.00 91.22 7 ALA D C 1
ATOM 7839 O O . ALA D 1 16 ? -32.806 -9.977 -68.559 1.00 86.27 7 ALA D O 1
ATOM 7841 N N . VAL D 1 17 ? -31.515 -10.628 -66.818 1.00 83.87 8 VAL D N 1
ATOM 7842 C CA . VAL D 1 17 ? -32.424 -11.650 -66.314 1.00 82.59 8 VAL D CA 1
ATOM 7843 C C . VAL D 1 17 ? -32.633 -11.417 -64.826 1.00 81.18 8 VAL D C 1
ATOM 7844 O O . VAL D 1 17 ? -31.682 -11.117 -64.097 1.00 82.10 8 VAL D O 1
ATOM 7848 N N . VAL D 1 18 ? -33.878 -11.553 -64.375 1.00 81.19 9 VAL D N 1
ATOM 7849 C CA . VAL D 1 18 ? -34.224 -11.455 -62.962 1.00 80.13 9 VAL D CA 1
ATOM 7850 C C . VAL D 1 18 ? -34.572 -12.849 -62.459 1.00 81.47 9 VAL D C 1
ATOM 7851 O O . VAL D 1 18 ? -35.362 -13.567 -63.084 1.00 86.63 9 VAL D O 1
ATOM 7855 N N . GLY D 1 19 ? -33.969 -13.236 -61.338 1.00 79.72 10 GLY D N 1
ATOM 7856 C CA . GLY D 1 19 ? -34.191 -14.553 -60.778 1.00 78.20 10 GLY D CA 1
ATOM 7857 C C . GLY D 1 19 ? -33.055 -15.513 -61.063 1.00 76.82 10 GLY D C 1
ATOM 7858 O O . GLY D 1 19 ? -32.839 -15.906 -62.213 1.00 80.48 10 GLY D O 1
ATOM 7859 N N . ALA D 1 20 ? -32.321 -15.901 -60.021 1.00 70.28 11 ALA D N 1
ATOM 7860 C CA . ALA D 1 20 ? -31.215 -16.838 -60.150 1.00 68.10 11 ALA D CA 1
ATOM 7861 C C . ALA D 1 20 ? -31.633 -18.285 -59.911 1.00 67.45 11 ALA D C 1
ATOM 7862 O O . ALA D 1 20 ? -30.781 -19.119 -59.585 1.00 64.13 11 ALA D O 1
ATOM 7864 N N . GLY D 1 21 ? -32.916 -18.602 -60.070 1.00 67.95 12 GLY D N 1
ATOM 7865 C CA . GLY D 1 21 ? -33.381 -19.966 -59.899 1.00 68.78 12 GLY D CA 1
ATOM 7866 C C . GLY D 1 21 ? -32.818 -20.890 -60.961 1.00 67.70 12 GLY D C 1
ATOM 7867 O O . GLY D 1 21 ? -32.093 -20.434 -61.855 1.00 71.94 12 GLY D O 1
ATOM 7868 N N . VAL D 1 22 ? -33.126 -22.188 -60.878 1.00 65.45 13 VAL D N 1
ATOM 7869 C CA . VAL D 1 22 ? -32.634 -23.124 -61.888 1.00 64.87 13 VAL D CA 1
ATOM 7870 C C . VAL D 1 22 ? -33.084 -22.696 -63.282 1.00 67.69 13 VAL D C 1
ATOM 7871 O O . VAL D 1 22 ? -32.289 -22.701 -64.231 1.00 72.88 13 VAL D O 1
ATOM 7875 N N . VAL D 1 23 ? -34.334 -22.245 -63.415 1.00 60.20 14 VAL D N 1
ATOM 7876 C CA . VAL D 1 23 ? -34.831 -21.852 -64.729 1.00 56.68 14 VAL D CA 1
ATOM 7877 C C . VAL D 1 23 ? -34.326 -20.473 -65.127 1.00 57.00 14 VAL D C 1
ATOM 7878 O O . VAL D 1 23 ? -34.145 -20.208 -66.315 1.00 37.56 14 VAL D O 1
ATOM 7882 N N . GLY D 1 24 ? -34.056 -19.587 -64.165 1.00 37.20 15 GLY D N 1
ATOM 7883 C CA . GLY D 1 24 ? -33.481 -18.297 -64.519 1.00 53.74 15 GLY D CA 1
ATOM 7884 C C . GLY D 1 24 ? -32.056 -18.426 -65.023 1.00 50.89 15 GLY D C 1
ATOM 7885 O O . GLY D 1 24 ? -31.689 -17.862 -66.062 1.00 52.53 15 GLY D O 1
ATOM 7886 N N . LEU D 1 25 ? -31.233 -19.180 -64.292 1.00 49.16 16 LEU D N 1
ATOM 7887 C CA . LEU D 1 25 ? -29.882 -19.459 -64.757 1.00 53.69 16 LEU D CA 1
ATOM 7888 C C . LEU D 1 25 ? -29.905 -20.203 -66.087 1.00 57.02 16 LEU D C 1
ATOM 7889 O O . LEU D 1 25 ? -29.097 -19.916 -66.975 1.00 63.16 16 LEU D O 1
ATOM 7894 N N . SER D 1 26 ? -30.840 -21.145 -66.258 1.00 52.36 17 SER D N 1
ATOM 7895 C CA . SER D 1 26 ? -30.919 -21.881 -67.519 1.00 49.21 17 SER D CA 1
ATOM 7896 C C . SER D 1 26 ? -31.322 -20.972 -68.679 1.00 49.72 17 SER D C 1
ATOM 7897 O O . SER D 1 26 ? -30.782 -21.090 -69.788 1.00 51.64 17 SER D O 1
ATOM 7900 N N . THR D 1 27 ? -32.282 -20.073 -68.447 1.00 51.79 18 THR D N 1
ATOM 7901 C CA . THR D 1 27 ? -32.662 -19.102 -69.466 1.00 52.03 18 THR D CA 1
ATOM 7902 C C . THR D 1 27 ? -31.470 -18.242 -69.858 1.00 49.87 18 THR D C 1
ATOM 7903 O O . THR D 1 27 ? -31.212 -18.021 -71.047 1.00 50.48 18 THR D O 1
ATOM 7907 N N . ALA D 1 28 ? -30.716 -17.759 -68.865 1.00 47.20 19 ALA D N 1
ATOM 7908 C CA . ALA D 1 28 ? -29.525 -16.972 -69.171 1.00 46.82 19 ALA D CA 1
ATOM 7909 C C . ALA D 1 28 ? -28.503 -17.789 -69.957 1.00 46.72 19 ALA D C 1
ATOM 7910 O O . ALA D 1 28 ? -27.860 -17.271 -70.879 1.00 45.67 19 ALA D O 1
ATOM 7912 N N . VAL D 1 29 ? -28.354 -19.072 -69.617 1.00 46.12 20 VAL D N 1
ATOM 7913 C CA . VAL D 1 29 ? -27.415 -19.941 -70.323 1.00 48.68 20 VAL D CA 1
ATOM 7914 C C . VAL D 1 29 ? -27.789 -20.050 -71.795 1.00 55.05 20 VAL D C 1
ATOM 7915 O O . VAL D 1 29 ? -26.948 -19.869 -72.684 1.00 58.42 20 VAL D O 1
ATOM 7919 N N . CYS D 1 30 ? -29.055 -20.363 -72.075 1.00 56.51 21 CYS D N 1
ATOM 7920 C CA . CYS D 1 30 ? -29.467 -20.519 -73.468 1.00 62.04 21 CYS D CA 1
ATOM 7921 C C . CYS D 1 30 ? -29.429 -19.197 -74.226 1.00 66.00 21 CYS D C 1
ATOM 7922 O O . CYS D 1 30 ? -29.165 -19.187 -75.434 1.00 70.63 21 CYS D O 1
ATOM 7925 N N . ILE D 1 31 ? -29.679 -18.077 -73.544 1.00 64.49 22 ILE D N 1
ATOM 7926 C CA . ILE D 1 31 ? -29.607 -16.784 -74.218 1.00 64.94 22 ILE D CA 1
ATOM 7927 C C . ILE D 1 31 ? -28.159 -16.410 -74.521 1.00 65.71 22 ILE D C 1
ATOM 7928 O O . ILE D 1 31 ? -27.882 -15.725 -75.515 1.00 66.06 22 ILE D O 1
ATOM 7933 N N . SER D 1 32 ? -27.213 -16.863 -73.693 1.00 64.63 23 SER D N 1
ATOM 7934 C CA . SER D 1 32 ? -25.815 -16.495 -73.900 1.00 64.99 23 SER D CA 1
ATOM 7935 C C . SER D 1 32 ? -25.264 -17.023 -75.220 1.00 64.87 23 SER D C 1
ATOM 7936 O O . SER D 1 32 ? -24.358 -16.413 -75.797 1.00 65.94 23 SER D O 1
ATOM 7939 N N . LYS D 1 33 ? -25.792 -18.144 -75.719 1.00 64.53 24 LYS D N 1
ATOM 7940 C CA . LYS D 1 33 ? -25.264 -18.782 -76.920 1.00 65.44 24 LYS D CA 1
ATOM 7941 C C . LYS D 1 33 ? -26.244 -18.748 -78.088 1.00 66.42 24 LYS D C 1
ATOM 7942 O O . LYS D 1 33 ? -26.141 -19.573 -79.001 1.00 61.81 24 LYS D O 1
ATOM 7948 N N . LEU D 1 34 ? -27.192 -17.812 -78.081 1.00 71.53 25 LEU D N 1
ATOM 7949 C CA . LEU D 1 34 ? -28.130 -17.661 -79.183 1.00 74.81 25 LEU D CA 1
ATOM 7950 C C . LEU D 1 34 ? -28.334 -16.212 -79.598 1.00 75.77 25 LEU D C 1
ATOM 7951 O O . LEU D 1 34 ? -29.135 -15.952 -80.503 1.00 84.80 25 LEU D O 1
ATOM 7956 N N . VAL D 1 35 ? -27.645 -15.267 -78.966 1.00 81.52 26 VAL D N 1
ATOM 7957 C CA . VAL D 1 35 ? -27.746 -13.853 -79.313 1.00 85.99 26 VAL D CA 1
ATOM 7958 C C . VAL D 1 35 ? -26.337 -13.287 -79.446 1.00 84.14 26 VAL D C 1
ATOM 7959 O O . VAL D 1 35 ? -25.518 -13.443 -78.529 1.00 86.90 26 VAL D O 1
ATOM 7963 N N . PRO D 1 36 ? -26.042 -12.563 -80.566 1.00 79.35 27 PRO D N 1
ATOM 7964 C CA . PRO D 1 36 ? -24.786 -11.777 -80.806 1.00 79.26 27 PRO D CA 1
ATOM 7965 C C . PRO D 1 36 ? -24.597 -10.623 -79.816 1.00 78.42 27 PRO D C 1
ATOM 7966 O O . PRO D 1 36 ? -25.555 -9.938 -79.543 1.00 79.89 27 PRO D O 1
ATOM 7970 N N . ARG D 1 37 ? -23.374 -10.437 -79.321 1.00 77.19 28 ARG D N 1
ATOM 7971 C CA . ARG D 1 37 ? -23.061 -9.282 -78.437 1.00 76.44 28 ARG D CA 1
ATOM 7972 C C . ARG D 1 37 ? -23.965 -9.225 -77.207 1.00 81.43 28 ARG D C 1
ATOM 7973 O O . ARG D 1 37 ? -24.493 -8.140 -76.933 1.00 83.72 28 ARG D O 1
ATOM 7981 N N . CYS D 1 38 ? -24.138 -10.340 -76.503 1.00 85.95 29 CYS D N 1
ATOM 7982 C CA . CYS D 1 38 ? -24.925 -10.319 -75.243 1.00 92.51 29 CYS D CA 1
ATOM 7983 C C . CYS D 1 38 ? -24.052 -9.801 -74.095 1.00 90.18 29 CYS D C 1
ATOM 7984 O O . CYS D 1 38 ? -22.924 -10.297 -73.951 1.00 89.44 29 CYS D O 1
ATOM 7987 N N . SER D 1 39 ? -24.568 -8.862 -73.295 1.00 89.30 30 SER D N 1
ATOM 7988 C CA . SER D 1 39 ? -24.032 -8.622 -71.960 1.00 89.80 30 SER D CA 1
ATOM 7989 C C . SER D 1 39 ? -25.092 -9.001 -70.928 1.00 88.58 30 SER D C 1
ATOM 7990 O O . SER D 1 39 ? -25.651 -8.156 -70.224 1.00 89.98 30 SER D O 1
ATOM 7993 N N . VAL D 1 40 ? -25.366 -10.305 -70.844 1.00 87.83 31 VAL D N 1
ATOM 7994 C CA . VAL D 1 40 ? -26.430 -10.800 -69.980 1.00 85.00 31 VAL D CA 1
ATOM 7995 C C . VAL D 1 40 ? -26.019 -10.677 -68.518 1.00 86.23 31 VAL D C 1
ATOM 7996 O O . VAL D 1 40 ? -24.887 -11.006 -68.138 1.00 93.62 31 VAL D O 1
ATOM 8000 N N . THR D 1 41 ? -26.939 -10.182 -67.690 1.00 78.78 32 THR D N 1
ATOM 8001 C CA . THR D 1 41 ? -26.730 -10.071 -66.254 1.00 75.20 32 THR D CA 1
ATOM 8002 C C . THR D 1 41 ? -27.889 -10.729 -65.518 1.00 72.07 32 THR D C 1
ATOM 8003 O O . THR D 1 41 ? -29.017 -10.777 -66.017 1.00 69.21 32 THR D O 1
ATOM 8007 N N . ILE D 1 42 ? -27.602 -11.233 -64.320 1.00 70.44 33 ILE D N 1
ATOM 8008 C CA . ILE D 1 42 ? -28.577 -11.955 -63.510 1.00 68.89 33 ILE D CA 1
ATOM 8009 C C . ILE D 1 42 ? -28.673 -11.273 -62.155 1.00 72.60 33 ILE D C 1
ATOM 8010 O O . ILE D 1 42 ? -27.691 -11.231 -61.403 1.00 73.65 33 ILE D O 1
ATOM 8015 N N . ILE D 1 43 ? -29.854 -10.745 -61.843 1.00 75.92 34 ILE D N 1
ATOM 8016 C CA . ILE D 1 43 ? -30.109 -10.040 -60.593 1.00 72.93 34 ILE D CA 1
ATOM 8017 C C . ILE D 1 43 ? -31.257 -10.742 -59.883 1.00 67.09 34 ILE D C 1
ATOM 8018 O O . ILE D 1 43 ? -32.305 -10.994 -60.487 1.00 61.41 34 ILE D O 1
ATOM 8023 N N . SER D 1 44 ? -31.059 -11.061 -58.607 1.00 67.97 35 SER D N 1
ATOM 8024 C CA . SER D 1 44 ? -32.087 -11.747 -57.839 1.00 70.84 35 SER D CA 1
ATOM 8025 C C . SER D 1 44 ? -31.904 -11.439 -56.360 1.00 73.79 35 SER D C 1
ATOM 8026 O O . SER D 1 44 ? -30.784 -11.220 -55.893 1.00 76.87 35 SER D O 1
ATOM 8029 N N . ASP D 1 45 ? -33.022 -11.428 -55.630 1.00 72.25 36 ASP D N 1
ATOM 8030 C CA . ASP D 1 45 ? -32.979 -11.109 -54.206 1.00 74.98 36 ASP D CA 1
ATOM 8031 C C . ASP D 1 45 ? -32.244 -12.191 -53.424 1.00 76.07 36 ASP D C 1
ATOM 8032 O O . ASP D 1 45 ? -31.362 -11.894 -52.611 1.00 78.00 36 ASP D O 1
ATOM 8037 N N . LYS D 1 46 ? -32.593 -13.453 -53.657 1.00 73.00 37 LYS D N 1
ATOM 8038 C CA . LYS D 1 46 ? -31.926 -14.588 -53.038 1.00 71.73 37 LYS D CA 1
ATOM 8039 C C . LYS D 1 46 ? -31.090 -15.295 -54.094 1.00 69.39 37 LYS D C 1
ATOM 8040 O O . LYS D 1 46 ? -31.604 -15.660 -55.156 1.00 68.99 37 LYS D O 1
ATOM 8046 N N . PHE D 1 47 ? -29.806 -15.485 -53.808 1.00 68.23 38 PHE D N 1
ATOM 8047 C CA . PHE D 1 47 ? -28.924 -16.098 -54.786 1.00 67.56 38 PHE D CA 1
ATOM 8048 C C . PHE D 1 47 ? -28.913 -17.617 -54.647 1.00 68.65 38 PHE D C 1
ATOM 8049 O O . PHE D 1 47 ? -29.516 -18.191 -53.738 1.00 75.26 38 PHE D O 1
ATOM 8057 N N . THR D 1 48 ? -28.192 -18.262 -55.571 1.00 62.54 39 THR D N 1
ATOM 8058 C CA . THR D 1 48 ? -28.186 -19.720 -55.731 1.00 58.95 39 THR D CA 1
ATOM 8059 C C . THR D 1 48 ? -28.167 -20.525 -54.435 1.00 54.80 39 THR D C 1
ATOM 8060 O O . THR D 1 48 ? -29.009 -21.422 -54.298 1.00 53.82 39 THR D O 1
ATOM 8064 N N . PRO D 1 49 ? -27.271 -20.286 -53.467 1.00 52.76 40 PRO D N 1
ATOM 8065 C CA . PRO D 1 49 ? -27.250 -21.164 -52.282 1.00 52.12 40 PRO D CA 1
ATOM 8066 C C . PRO D 1 49 ? -28.573 -21.228 -51.534 1.00 50.87 40 PRO D C 1
ATOM 8067 O O . PRO D 1 49 ? -28.874 -22.259 -50.919 1.00 39.39 40 PRO D O 1
ATOM 8071 N N . ASP D 1 50 ? -29.377 -20.169 -51.580 1.00 52.16 41 ASP D N 1
ATOM 8072 C CA . ASP D 1 50 ? -30.645 -20.088 -50.856 1.00 48.02 41 ASP D CA 1
ATOM 8073 C C . ASP D 1 50 ? -31.772 -19.761 -51.835 1.00 49.78 41 ASP D C 1
ATOM 8074 O O . ASP D 1 50 ? -32.286 -18.640 -51.853 1.00 48.62 41 ASP D O 1
ATOM 8079 N N . THR D 1 51 ? -32.157 -20.745 -52.647 1.00 53.84 42 THR D N 1
ATOM 8080 C CA . THR D 1 51 ? -33.351 -20.664 -53.479 1.00 39.29 42 THR D CA 1
ATOM 8081 C C . THR D 1 51 ? -34.188 -21.919 -53.266 1.00 46.51 42 THR D C 1
ATOM 8082 O O . THR D 1 51 ? -33.756 -22.881 -52.626 1.00 49.55 42 THR D O 1
ATOM 8086 N N . THR D 1 52 ? -35.403 -21.902 -53.820 1.00 45.98 43 THR D N 1
ATOM 8087 C CA . THR D 1 52 ? -36.248 -23.091 -53.790 1.00 44.60 43 THR D CA 1
ATOM 8088 C C . THR D 1 52 ? -35.761 -24.161 -54.759 1.00 47.03 43 THR D C 1
ATOM 8089 O O . THR D 1 52 ? -36.091 -25.340 -54.582 1.00 36.84 43 THR D O 1
ATOM 8093 N N . SER D 1 53 ? -34.991 -23.774 -55.781 1.00 48.67 44 SER D N 1
ATOM 8094 C CA . SER D 1 53 ? -34.468 -24.750 -56.732 1.00 50.18 44 SER D CA 1
ATOM 8095 C C . SER D 1 53 ? -33.436 -25.658 -56.077 1.00 52.79 44 SER D C 1
ATOM 8096 O O . SER D 1 53 ? -33.328 -26.839 -56.428 1.00 53.91 44 SER D O 1
ATOM 8099 N N . ASP D 1 54 ? -32.658 -25.122 -55.131 1.00 61.38 45 ASP D N 1
ATOM 8100 C CA . ASP D 1 54 ? -31.685 -25.944 -54.419 1.00 65.79 45 ASP D CA 1
ATOM 8101 C C . ASP D 1 54 ? -32.375 -26.916 -53.472 1.00 70.63 45 ASP D C 1
ATOM 8102 O O . ASP D 1 54 ? -31.957 -28.074 -53.344 1.00 67.53 45 ASP D O 1
ATOM 8107 N N . VAL D 1 55 ? -33.433 -26.459 -52.798 1.00 79.62 46 VAL D N 1
ATOM 8108 C CA . VAL D 1 55 ? -34.199 -27.329 -51.911 1.00 86.74 46 VAL D CA 1
ATOM 8109 C C . VAL D 1 55 ? -34.837 -28.464 -52.701 1.00 94.37 46 VAL D C 1
ATOM 8110 O O . VAL D 1 55 ? -35.070 -29.555 -52.163 1.00 96.86 46 VAL D O 1
ATOM 8114 N N . ALA D 1 56 ? -35.103 -28.241 -53.988 1.00 101.81 47 ALA D N 1
ATOM 8115 C CA . ALA D 1 56 ? -35.669 -29.285 -54.831 1.00 104.61 47 ALA D CA 1
ATOM 8116 C C . ALA D 1 56 ? -34.764 -30.510 -54.856 1.00 99.03 47 ALA D C 1
ATOM 8117 O O . ALA D 1 56 ? -33.536 -30.396 -54.914 1.00 101.44 47 ALA D O 1
ATOM 8119 N N . ALA D 1 57 ? -35.387 -31.691 -54.801 1.00 89.15 48 ALA D N 1
ATOM 8120 C CA . ALA D 1 57 ? -34.623 -32.934 -54.760 1.00 83.91 48 ALA D CA 1
ATOM 8121 C C . ALA D 1 57 ? -33.737 -33.080 -55.990 1.00 83.30 48 ALA D C 1
ATOM 8122 O O . ALA D 1 57 ? -32.593 -33.538 -55.890 1.00 73.33 48 ALA D O 1
ATOM 8124 N N . GLY D 1 58 ? -34.240 -32.686 -57.155 1.00 86.58 49 GLY D N 1
ATOM 8125 C CA . GLY D 1 58 ? -33.468 -32.741 -58.375 1.00 35.05 49 GLY D CA 1
ATOM 8126 C C . GLY D 1 58 ? -33.742 -33.925 -59.270 1.00 33.92 49 GLY D C 1
ATOM 8127 O O . GLY D 1 58 ? -33.009 -34.122 -60.245 1.00 33.02 49 GLY D O 1
ATOM 8128 N N . MET D 1 59 ? -34.771 -34.715 -58.978 1.00 34.00 50 MET D N 1
ATOM 8129 C CA . MET D 1 59 ? -35.075 -35.892 -59.778 1.00 36.23 50 MET D CA 1
ATOM 8130 C C . MET D 1 59 ? -35.772 -35.485 -61.069 1.00 38.26 50 MET D C 1
ATOM 8131 O O . MET D 1 59 ? -36.768 -34.754 -61.047 1.00 37.73 50 MET D O 1
ATOM 8136 N N . LEU D 1 60 ? -35.238 -35.955 -62.197 1.00 37.32 51 LEU D N 1
ATOM 8137 C CA . LEU D 1 60 ? -35.806 -35.660 -63.511 1.00 34.54 51 LEU D CA 1
ATOM 8138 C C . LEU D 1 60 ? -36.974 -36.602 -63.810 1.00 30.76 51 LEU D C 1
ATOM 8139 O O . LEU D 1 60 ? -36.977 -37.367 -64.773 1.00 30.67 51 LEU D O 1
ATOM 8144 N N . ILE D 1 61 ? -37.974 -36.541 -62.939 1.00 31.57 52 ILE D N 1
ATOM 8145 C CA . ILE D 1 61 ? -39.248 -37.225 -63.123 1.00 64.17 52 ILE D CA 1
ATOM 8146 C C . ILE D 1 61 ? -40.315 -36.150 -63.314 1.00 62.56 52 ILE D C 1
ATOM 8147 O O . ILE D 1 61 ? -40.598 -35.386 -62.379 1.00 58.84 52 ILE D O 1
ATOM 8152 N N . PRO D 1 62 ? -40.927 -36.050 -64.487 1.00 58.98 53 PRO D N 1
ATOM 8153 C CA . PRO D 1 62 ? -41.819 -34.925 -64.765 1.00 57.68 53 PRO D CA 1
ATOM 8154 C C . PRO D 1 62 ? -43.202 -35.139 -64.172 1.00 62.29 53 PRO D C 1
ATOM 8155 O O . PRO D 1 62 ? -43.599 -36.248 -63.809 1.00 62.72 53 PRO D O 1
ATOM 8159 N N . HIS D 1 63 ? -43.939 -34.036 -64.083 1.00 69.25 54 HIS D N 1
ATOM 8160 C CA . HIS D 1 63 ? -45.325 -34.047 -63.634 1.00 76.58 54 HIS D CA 1
ATOM 8161 C C . HIS D 1 63 ? -46.137 -33.226 -64.620 1.00 76.18 54 HIS D C 1
ATOM 8162 O O . HIS D 1 63 ? -45.864 -32.037 -64.814 1.00 77.78 54 HIS D O 1
ATOM 8169 N N . THR D 1 64 ? -47.127 -33.865 -65.240 1.00 76.54 55 THR D N 1
ATOM 8170 C CA . THR D 1 64 ? -47.798 -33.293 -66.400 1.00 77.13 55 THR D CA 1
ATOM 8171 C C . THR D 1 64 ? -48.467 -31.967 -66.060 1.00 76.78 55 THR D C 1
ATOM 8172 O O . THR D 1 64 ? -48.987 -31.774 -64.958 1.00 80.72 55 THR D O 1
ATOM 8176 N N . TYR D 1 65 ? -48.444 -31.044 -67.026 1.00 70.27 56 TYR D N 1
ATOM 8177 C CA . TYR D 1 65 ? -49.143 -29.767 -66.915 1.00 66.77 56 TYR D CA 1
ATOM 8178 C C . TYR D 1 65 ? -50.532 -29.889 -67.526 1.00 60.84 56 TYR D C 1
ATOM 8179 O O . TYR D 1 65 ? -50.662 -30.373 -68.656 1.00 59.48 56 TYR D O 1
ATOM 8188 N N . PRO D 1 66 ? -51.584 -29.464 -66.823 1.00 57.35 57 PRO D N 1
ATOM 8189 C CA . PRO D 1 66 ? -52.933 -29.627 -67.381 1.00 57.86 57 PRO D CA 1
ATOM 8190 C C . PRO D 1 66 ? -53.239 -28.671 -68.520 1.00 57.39 57 PRO D C 1
ATOM 8191 O O . PRO D 1 66 ? -54.004 -29.031 -69.424 1.00 38.85 57 PRO D O 1
ATOM 8195 N N . ASP D 1 67 ? -52.662 -27.471 -68.517 1.00 59.71 58 ASP D N 1
ATOM 8196 C CA . ASP D 1 67 ? -53.010 -26.435 -69.479 1.00 59.04 58 ASP D CA 1
ATOM 8197 C C . ASP D 1 67 ? -52.002 -26.322 -70.619 1.00 61.55 58 ASP D C 1
ATOM 8198 O O . ASP D 1 67 ? -52.043 -25.346 -71.375 1.00 63.40 58 ASP D O 1
ATOM 8203 N N . THR D 1 68 ? -51.106 -27.297 -70.765 1.00 65.93 59 THR D N 1
ATOM 8204 C CA . THR D 1 68 ? -50.099 -27.283 -71.810 1.00 63.05 59 THR D CA 1
ATOM 8205 C C . THR D 1 68 ? -50.185 -28.559 -72.642 1.00 58.06 59 THR D C 1
ATOM 8206 O O . THR D 1 68 ? -50.381 -29.645 -72.085 1.00 55.14 59 THR D O 1
ATOM 8210 N N . PRO D 1 69 ? -50.068 -28.461 -73.969 1.00 52.54 60 PRO D N 1
ATOM 8211 C CA . PRO D 1 69 ? -50.125 -29.665 -74.809 1.00 50.47 60 PRO D CA 1
ATOM 8212 C C . PRO D 1 69 ? -49.082 -30.695 -74.400 1.00 48.58 60 PRO D C 1
ATOM 8213 O O . PRO D 1 69 ? -48.020 -30.365 -73.869 1.00 48.34 60 PRO D O 1
ATOM 8217 N N . ILE D 1 70 ? -49.399 -31.963 -74.671 1.00 44.18 61 ILE D N 1
ATOM 8218 C CA . ILE D 1 70 ? -48.589 -33.064 -74.156 1.00 40.32 61 ILE D CA 1
ATOM 8219 C C . ILE D 1 70 ? -47.274 -33.185 -74.921 1.00 40.12 61 ILE D C 1
ATOM 8220 O O . ILE D 1 70 ? -46.213 -33.399 -74.321 1.00 42.02 61 ILE D O 1
ATOM 8225 N N . HIS D 1 71 ? -47.315 -33.048 -76.250 1.00 43.08 62 HIS D N 1
ATOM 8226 C CA . HIS D 1 71 ? -46.104 -33.246 -77.043 1.00 45.14 62 HIS D CA 1
ATOM 8227 C C . HIS D 1 71 ? -45.082 -32.142 -76.802 1.00 41.98 62 HIS D C 1
ATOM 8228 O O . HIS D 1 71 ? -43.871 -32.391 -76.871 1.00 40.45 62 HIS D O 1
ATOM 8235 N N . THR D 1 72 ? -45.542 -30.923 -76.511 1.00 40.08 63 THR D N 1
ATOM 8236 C CA . THR D 1 72 ? -44.619 -29.858 -76.134 1.00 41.32 63 THR D CA 1
ATOM 8237 C C . THR D 1 72 ? -43.864 -30.227 -74.861 1.00 43.07 63 THR D C 1
ATOM 8238 O O . THR D 1 72 ? -42.639 -30.077 -74.781 1.00 43.61 63 THR D O 1
ATOM 8242 N N . GLN D 1 73 ? -44.585 -30.735 -73.859 1.00 45.41 64 GLN D N 1
ATOM 8243 C CA . GLN D 1 73 ? -43.940 -31.183 -72.630 1.00 46.77 64 GLN D CA 1
ATOM 8244 C C . GLN D 1 73 ? -42.986 -32.340 -72.902 1.00 47.24 64 GLN D C 1
ATOM 8245 O O . GLN D 1 73 ? -41.911 -32.430 -72.294 1.00 47.74 64 GLN D O 1
ATOM 8251 N N . LYS D 1 74 ? -43.357 -33.227 -73.828 1.00 50.57 65 LYS D N 1
ATOM 8252 C CA . LYS D 1 74 ? -42.514 -34.379 -74.133 1.00 54.99 65 LYS D CA 1
ATOM 8253 C C . LYS D 1 74 ? -41.196 -33.950 -74.772 1.00 57.01 65 LYS D C 1
ATOM 8254 O O . LYS D 1 74 ? -40.129 -34.458 -74.409 1.00 57.45 65 LYS D O 1
ATOM 8260 N N . GLN D 1 75 ? -41.245 -33.008 -75.719 1.00 59.74 66 GLN D N 1
ATOM 8261 C CA . GLN D 1 75 ? -40.003 -32.515 -76.311 1.00 61.28 66 GLN D CA 1
ATOM 8262 C C . GLN D 1 75 ? -39.190 -31.704 -75.304 1.00 62.24 66 GLN D C 1
ATOM 8263 O O . GLN D 1 75 ? -37.950 -31.745 -75.331 1.00 60.95 66 GLN D O 1
ATOM 8269 N N . TRP D 1 76 ? -39.868 -30.972 -74.411 1.00 66.03 67 TRP D N 1
ATOM 8270 C CA . TRP D 1 76 ? -39.179 -30.299 -73.313 1.00 68.14 67 TRP D CA 1
ATOM 8271 C C . TRP D 1 76 ? -38.354 -31.293 -72.507 1.00 77.63 67 TRP D C 1
ATOM 8272 O O . TRP D 1 76 ? -37.159 -31.077 -72.251 1.00 82.12 67 TRP D O 1
ATOM 8283 N N . PHE D 1 77 ? -38.989 -32.395 -72.095 1.00 83.93 68 PHE D N 1
ATOM 8284 C CA . PHE D 1 77 ? -38.268 -33.440 -71.379 1.00 89.69 68 PHE D CA 1
ATOM 8285 C C . PHE D 1 77 ? -37.138 -34.012 -72.222 1.00 90.73 68 PHE D C 1
ATOM 8286 O O . PHE D 1 77 ? -36.054 -34.276 -71.702 1.00 97.67 68 PHE D O 1
ATOM 8294 N N . ARG D 1 78 ? -37.374 -34.249 -73.513 1.00 74.37 69 ARG D N 1
ATOM 8295 C CA . ARG D 1 78 ? -36.318 -34.835 -74.335 1.00 60.65 69 ARG D CA 1
ATOM 8296 C C . ARG D 1 78 ? -35.067 -33.964 -74.320 1.00 54.45 69 ARG D C 1
ATOM 8297 O O . ARG D 1 78 ? -33.955 -34.455 -74.079 1.00 56.19 69 ARG D O 1
ATOM 8305 N N . GLU D 1 79 ? -35.234 -32.659 -74.541 1.00 54.22 70 GLU D N 1
ATOM 8306 C CA . GLU D 1 79 ? -34.073 -31.772 -74.569 1.00 57.96 70 GLU D CA 1
ATOM 8307 C C . GLU D 1 79 ? -33.405 -31.685 -73.200 1.00 62.85 70 GLU D C 1
ATOM 8308 O O . GLU D 1 79 ? -32.173 -31.764 -73.096 1.00 63.96 70 GLU D O 1
ATOM 8314 N N . THR D 1 80 ? -34.198 -31.510 -72.139 1.00 64.25 71 THR D N 1
ATOM 8315 C CA . THR D 1 80 ? -33.625 -31.436 -70.796 1.00 60.86 71 THR D CA 1
ATOM 8316 C C . THR D 1 80 ? -32.856 -32.709 -70.454 1.00 57.29 71 THR D C 1
ATOM 8317 O O . THR D 1 80 ? -31.716 -32.657 -69.969 1.00 53.45 71 THR D O 1
ATOM 8321 N N . PHE D 1 81 ? -33.476 -33.863 -70.708 1.00 54.93 72 PHE D N 1
ATOM 8322 C CA . PHE D 1 81 ? -32.875 -35.154 -70.406 1.00 26.88 72 PHE D CA 1
ATOM 8323 C C . PHE D 1 81 ? -31.562 -35.334 -71.148 1.00 26.22 72 PHE D C 1
ATOM 8324 O O . PHE D 1 81 ? -30.559 -35.725 -70.551 1.00 27.76 72 PHE D O 1
ATOM 8332 N N . ASN D 1 82 ? -31.545 -35.057 -72.454 1.00 25.74 73 ASN D N 1
ATOM 8333 C CA . ASN D 1 82 ? -30.316 -35.270 -73.214 1.00 48.18 73 ASN D CA 1
ATOM 8334 C C . ASN D 1 82 ? -29.220 -34.297 -72.787 1.00 45.59 73 ASN D C 1
ATOM 8335 O O . ASN D 1 82 ? -28.045 -34.684 -72.667 1.00 45.78 73 ASN D O 1
ATOM 8340 N N . HIS D 1 83 ? -29.584 -33.032 -72.541 1.00 46.20 74 HIS D N 1
ATOM 8341 C CA . HIS D 1 83 ? -28.577 -32.049 -72.159 1.00 46.34 74 HIS D CA 1
ATOM 8342 C C . HIS D 1 83 ? -27.971 -32.369 -70.797 1.00 45.96 74 HIS D C 1
ATOM 8343 O O . HIS D 1 83 ? -26.780 -32.122 -70.581 1.00 48.52 74 HIS D O 1
ATOM 8350 N N . LEU D 1 84 ? -28.759 -32.926 -69.873 1.00 43.56 75 LEU D N 1
ATOM 8351 C CA . LEU D 1 84 ? -28.178 -33.366 -68.605 1.00 44.66 75 LEU D CA 1
ATOM 8352 C C . LEU D 1 84 ? -27.451 -34.698 -68.741 1.00 41.67 75 LEU D C 1
ATOM 8353 O O . LEU D 1 84 ? -26.489 -34.956 -68.007 1.00 40.97 75 LEU D O 1
ATOM 8358 N N . PHE D 1 85 ? -27.897 -35.543 -69.671 1.00 40.17 76 PHE D N 1
ATOM 8359 C CA . PHE D 1 85 ? -27.248 -36.823 -69.923 1.00 42.35 76 PHE D CA 1
ATOM 8360 C C . PHE D 1 85 ? -25.806 -36.623 -70.355 1.00 48.21 76 PHE D C 1
ATOM 8361 O O . PHE D 1 85 ? -24.898 -37.314 -69.877 1.00 49.03 76 PHE D O 1
ATOM 8369 N N . ALA D 1 86 ? -25.580 -35.679 -71.270 1.00 56.22 77 ALA D N 1
ATOM 8370 C CA . ALA D 1 86 ? -24.219 -35.427 -71.736 1.00 59.99 77 ALA D CA 1
ATOM 8371 C C . ALA D 1 86 ? -23.297 -35.036 -70.584 1.00 61.69 77 ALA D C 1
ATOM 8372 O O . ALA D 1 86 ? -22.135 -35.455 -70.542 1.00 63.24 77 ALA D O 1
ATOM 8374 N N . ILE D 1 87 ? -23.800 -34.243 -69.633 1.00 57.54 78 ILE D N 1
ATOM 8375 C CA . ILE D 1 87 ? -22.971 -33.822 -68.509 1.00 54.38 78 ILE D CA 1
ATOM 8376 C C . ILE D 1 87 ? -22.777 -34.961 -67.519 1.00 54.55 78 ILE D C 1
ATOM 8377 O O . ILE D 1 87 ? -21.738 -35.035 -66.851 1.00 58.35 78 ILE D O 1
ATOM 8382 N N . ALA D 1 88 ? -23.763 -35.854 -67.390 1.00 54.69 79 ALA D N 1
ATOM 8383 C CA . ALA D 1 88 ? -23.575 -37.016 -66.528 1.00 54.64 79 ALA D CA 1
ATOM 8384 C C . ALA D 1 88 ? -22.446 -37.905 -67.033 1.00 54.21 79 ALA D C 1
ATOM 8385 O O . ALA D 1 88 ? -21.838 -38.641 -66.248 1.00 54.14 79 ALA D O 1
ATOM 8387 N N . ASN D 1 89 ? -22.157 -37.858 -68.335 1.00 43.64 80 ASN D N 1
ATOM 8388 C CA . ASN D 1 89 ? -21.019 -38.578 -68.888 1.00 42.82 80 ASN D CA 1
ATOM 8389 C C . ASN D 1 89 ? -19.992 -37.584 -69.413 1.00 41.46 80 ASN D C 1
ATOM 8390 O O . ASN D 1 89 ? -19.512 -37.704 -70.544 1.00 43.43 80 ASN D O 1
ATOM 8395 N N . SER D 1 90 ? -19.670 -36.587 -68.598 1.00 39.17 81 SER D N 1
ATOM 8396 C CA . SER D 1 90 ? -18.605 -35.644 -68.887 1.00 37.77 81 SER D CA 1
ATOM 8397 C C . SER D 1 90 ? -17.772 -35.458 -67.628 1.00 39.78 81 SER D C 1
ATOM 8398 O O . SER D 1 90 ? -18.253 -35.654 -66.509 1.00 38.79 81 SER D O 1
ATOM 8401 N N . ALA D 1 91 ? -16.512 -35.066 -67.820 1.00 44.26 82 ALA D N 1
ATOM 8402 C CA . ALA D 1 91 ? -15.608 -34.883 -66.689 1.00 50.25 82 ALA D CA 1
ATOM 8403 C C . ALA D 1 91 ? -16.072 -33.796 -65.727 1.00 56.00 82 ALA D C 1
ATOM 8404 O O . ALA D 1 91 ? -15.525 -33.701 -64.623 1.00 53.66 82 ALA D O 1
ATOM 8406 N N . GLU D 1 92 ? -17.058 -32.987 -66.109 1.00 66.62 83 GLU D N 1
ATOM 8407 C CA . GLU D 1 92 ? -17.578 -31.925 -65.259 1.00 69.84 83 GLU D CA 1
ATOM 8408 C C . GLU D 1 92 ? -18.729 -32.381 -64.372 1.00 67.27 83 GLU D C 1
ATOM 8409 O O . GLU D 1 92 ? -19.276 -31.562 -63.625 1.00 71.09 83 GLU D O 1
ATOM 8415 N N . ALA D 1 93 ? -19.105 -33.662 -64.431 1.00 59.50 84 ALA D N 1
ATOM 8416 C CA . ALA D 1 93 ? -20.223 -34.148 -63.627 1.00 55.76 84 ALA D CA 1
ATOM 8417 C C . ALA D 1 93 ? -19.987 -33.937 -62.138 1.00 54.43 84 ALA D C 1
ATOM 8418 O O . ALA D 1 93 ? -20.948 -33.827 -61.369 1.00 57.01 84 ALA D O 1
ATOM 8420 N N . GLY D 1 94 ? -18.724 -33.886 -61.712 1.00 50.63 85 GLY D N 1
ATOM 8421 C CA . GLY D 1 94 ? -18.442 -33.578 -60.321 1.00 49.45 85 GLY D CA 1
ATOM 8422 C C . GLY D 1 94 ? -18.788 -32.146 -59.962 1.00 53.82 85 GLY D C 1
ATOM 8423 O O . GLY D 1 94 ? -19.346 -31.881 -58.894 1.00 56.51 85 GLY D O 1
ATOM 8424 N N . ASP D 1 95 ? -18.468 -31.202 -60.849 1.00 58.19 86 ASP D N 1
ATOM 8425 C CA . ASP D 1 95 ? -18.790 -29.804 -60.585 1.00 63.19 86 ASP D CA 1
ATOM 8426 C C . ASP D 1 95 ? -20.270 -29.521 -60.810 1.00 61.47 86 ASP D C 1
ATOM 8427 O O . ASP D 1 95 ? -20.884 -28.766 -60.048 1.00 61.60 86 ASP D O 1
ATOM 8432 N N . ALA D 1 96 ? -20.856 -30.118 -61.849 1.00 61.16 87 ALA D N 1
ATOM 8433 C CA . ALA D 1 96 ? -22.259 -29.885 -62.163 1.00 56.36 87 ALA D CA 1
ATOM 8434 C C . ALA D 1 96 ? -23.204 -30.661 -61.258 1.00 51.37 87 ALA D C 1
ATOM 8435 O O . ALA D 1 96 ? -24.390 -30.321 -61.190 1.00 50.55 87 ALA D O 1
ATOM 8437 N N . GLY D 1 97 ? -22.713 -31.687 -60.570 1.00 45.63 88 GLY D N 1
ATOM 8438 C CA . GLY D 1 97 ? -23.562 -32.459 -59.676 1.00 41.64 88 GLY D CA 1
ATOM 8439 C C . GLY D 1 97 ? -24.733 -33.123 -60.365 1.00 37.54 88 GLY D C 1
ATOM 8440 O O . GLY D 1 97 ? -25.843 -33.140 -59.820 1.00 38.79 88 GLY D O 1
ATOM 8441 N N . VAL D 1 98 ? -24.515 -33.663 -61.560 1.00 35.75 89 VAL D N 1
ATOM 8442 C CA . VAL D 1 98 ? -25.549 -34.354 -62.318 1.00 33.35 89 VAL D CA 1
ATOM 8443 C C . VAL D 1 98 ? -25.103 -35.793 -62.522 1.00 33.73 89 VAL D C 1
ATOM 8444 O O . VAL D 1 98 ? -23.971 -36.042 -62.953 1.00 36.93 89 VAL D O 1
ATOM 8448 N N . HIS D 1 99 ? -25.984 -36.737 -62.206 1.00 29.90 90 HIS D N 1
ATOM 8449 C CA . HIS D 1 99 ? -25.617 -38.133 -62.395 1.00 31.10 90 HIS D CA 1
ATOM 8450 C C . HIS D 1 99 ? -26.868 -38.982 -62.556 1.00 32.69 90 HIS D C 1
ATOM 8451 O O . HIS D 1 99 ? -27.964 -38.599 -62.140 1.00 17.70 90 HIS D O 1
ATOM 8458 N N . LEU D 1 100 ? -26.678 -40.150 -63.161 1.00 17.74 91 LEU D N 1
ATOM 8459 C CA . LEU D 1 100 ? -27.779 -41.078 -63.367 1.00 18.14 91 LEU D CA 1
ATOM 8460 C C . LEU D 1 100 ? -28.181 -41.735 -62.053 1.00 24.45 91 LEU D C 1
ATOM 8461 O O . LEU D 1 100 ? -27.342 -42.007 -61.189 1.00 26.60 91 LEU D O 1
ATOM 8466 N N . VAL D 1 101 ? -29.479 -41.987 -61.907 1.00 23.07 92 VAL D N 1
ATOM 8467 C CA . VAL D 1 101 ? -30.038 -42.696 -60.763 1.00 23.41 92 VAL D CA 1
ATOM 8468 C C . VAL D 1 101 ? -30.977 -43.778 -61.277 1.00 26.51 92 VAL D C 1
ATOM 8469 O O . VAL D 1 101 ? -31.740 -43.560 -62.226 1.00 28.13 92 VAL D O 1
ATOM 8473 N N . SER D 1 102 ? -30.915 -44.948 -60.653 1.00 26.40 93 SER D N 1
ATOM 8474 C CA . SER D 1 102 ? -31.735 -46.088 -61.033 1.00 18.24 93 SER D CA 1
ATOM 8475 C C . SER D 1 102 ? -32.667 -46.434 -59.884 1.00 20.97 93 SER D C 1
ATOM 8476 O O . SER D 1 102 ? -32.252 -46.433 -58.719 1.00 23.12 93 SER D O 1
ATOM 8479 N N . GLY D 1 103 ? -33.920 -46.729 -60.207 1.00 20.73 94 GLY D N 1
ATOM 8480 C CA . GLY D 1 103 ? -34.856 -47.030 -59.146 1.00 18.41 94 GLY D CA 1
ATOM 8481 C C . GLY D 1 103 ? -36.202 -47.462 -59.676 1.00 19.20 94 GLY D C 1
ATOM 8482 O O . GLY D 1 103 ? -36.358 -47.791 -60.857 1.00 20.05 94 GLY D O 1
ATOM 8483 N N . TRP D 1 104 ? -37.179 -47.453 -58.768 1.00 19.26 95 TRP D N 1
ATOM 8484 C CA . TRP D 1 104 ? -38.499 -48.008 -59.016 1.00 24.09 95 TRP D CA 1
ATOM 8485 C C . TRP D 1 104 ? -39.588 -46.987 -58.709 1.00 26.24 95 TRP D C 1
ATOM 8486 O O . TRP D 1 104 ? -39.456 -46.158 -57.801 1.00 26.34 95 TRP D O 1
ATOM 8497 N N . GLN D 1 105 ? -40.671 -47.072 -59.476 1.00 31.12 96 GLN D N 1
ATOM 8498 C CA . GLN D 1 105 ? -41.892 -46.305 -59.261 1.00 31.82 96 GLN D CA 1
ATOM 8499 C C . GLN D 1 105 ? -43.008 -47.289 -58.934 1.00 35.33 96 GLN D C 1
ATOM 8500 O O . GLN D 1 105 ? -43.303 -48.181 -59.731 1.00 37.03 96 GLN D O 1
ATOM 8506 N N . ILE D 1 106 ? -43.630 -47.131 -57.773 1.00 34.58 97 ILE D N 1
ATOM 8507 C CA . ILE D 1 106 ? -44.554 -48.139 -57.278 1.00 34.99 97 ILE D CA 1
ATOM 8508 C C . ILE D 1 106 ? -45.983 -47.621 -57.386 1.00 37.94 97 ILE D C 1
ATOM 8509 O O . ILE D 1 106 ? -46.232 -46.422 -57.542 1.00 38.83 97 ILE D O 1
ATOM 8514 N N . PHE D 1 107 ? -46.933 -48.552 -57.309 1.00 42.87 98 PHE D N 1
ATOM 8515 C CA . PHE D 1 107 ? -48.354 -48.242 -57.351 1.00 50.01 98 PHE D CA 1
ATOM 8516 C C . PHE D 1 107 ? -49.114 -49.270 -56.529 1.00 56.17 98 PHE D C 1
ATOM 8517 O O . PHE D 1 107 ? -48.963 -50.483 -56.738 1.00 57.83 98 PHE D O 1
ATOM 8525 N N . GLN D 1 108 ? -49.945 -48.763 -55.614 1.00 65.01 99 GLN D N 1
ATOM 8526 C CA . GLN D 1 108 ? -50.792 -49.599 -54.772 1.00 72.66 99 GLN D CA 1
ATOM 8527 C C . GLN D 1 108 ? -51.745 -50.468 -55.579 1.00 75.85 99 GLN D C 1
ATOM 8528 O O . GLN D 1 108 ? -52.232 -51.479 -55.060 1.00 76.08 99 GLN D O 1
ATOM 8534 N N . SER D 1 109 ? -52.027 -50.100 -56.825 1.00 73.75 100 SER D N 1
ATOM 8535 C CA . SER D 1 109 ? -52.923 -50.879 -57.665 1.00 72.82 100 SER D CA 1
ATOM 8536 C C . SER D 1 109 ? -52.611 -50.575 -59.120 1.00 66.82 100 SER D C 1
ATOM 8537 O O . SER D 1 109 ? -51.937 -49.591 -59.437 1.00 66.31 100 SER D O 1
ATOM 8540 N N . THR D 1 110 ? -53.118 -51.436 -60.001 1.00 60.95 101 THR D N 1
ATOM 8541 C CA . THR D 1 110 ? -52.946 -51.292 -61.441 1.00 57.64 101 THR D CA 1
ATOM 8542 C C . THR D 1 110 ? -53.517 -49.958 -61.906 1.00 54.51 101 THR D C 1
ATOM 8543 O O . THR D 1 110 ? -54.737 -49.754 -61.858 1.00 53.16 101 THR D O 1
ATOM 8547 N N . PRO D 1 111 ? -52.678 -49.028 -62.357 1.00 51.78 102 PRO D N 1
ATOM 8548 C CA . PRO D 1 111 ? -53.184 -47.722 -62.793 1.00 51.85 102 PRO D CA 1
ATOM 8549 C C . PRO D 1 111 ? -53.949 -47.834 -64.103 1.00 53.08 102 PRO D C 1
ATOM 8550 O O . PRO D 1 111 ? -53.904 -48.844 -64.808 1.00 53.04 102 PRO D O 1
ATOM 8554 N N . THR D 1 112 ? -54.669 -46.756 -64.422 1.00 55.07 103 THR D N 1
ATOM 8555 C CA . THR D 1 112 ? -55.451 -46.721 -65.654 1.00 59.57 103 THR D CA 1
ATOM 8556 C C . THR D 1 112 ? -54.548 -46.834 -66.878 1.00 66.74 103 THR D C 1
ATOM 8557 O O . THR D 1 112 ? -54.752 -47.699 -67.738 1.00 67.27 103 THR D O 1
ATOM 8561 N N . GLU D 1 113 ? -53.541 -45.970 -66.970 1.00 75.47 104 GLU D N 1
ATOM 8562 C CA . GLU D 1 113 ? -52.545 -46.020 -68.036 1.00 75.08 104 GLU D CA 1
ATOM 8563 C C . GLU D 1 113 ? -51.243 -46.531 -67.431 1.00 71.30 104 GLU D C 1
ATOM 8564 O O . GLU D 1 113 ? -50.640 -45.862 -66.584 1.00 68.02 104 GLU D O 1
ATOM 8570 N N . GLU D 1 114 ? -50.813 -47.718 -67.864 1.00 70.25 105 GLU D N 1
ATOM 8571 C CA . GLU D 1 114 ? -49.612 -48.319 -67.292 1.00 69.62 105 GLU D CA 1
ATOM 8572 C C . GLU D 1 114 ? -48.345 -47.615 -67.759 1.00 68.22 105 GLU D C 1
ATOM 8573 O O . GLU D 1 114 ? -47.371 -47.532 -67.002 1.00 68.48 105 GLU D O 1
ATOM 8579 N N . VAL D 1 115 ? -48.332 -47.110 -68.987 1.00 64.77 106 VAL D N 1
ATOM 8580 C CA . VAL D 1 115 ? -47.150 -46.491 -69.573 1.00 53.17 106 VAL D CA 1
ATOM 8581 C C . VAL D 1 115 ? -47.434 -44.999 -69.735 1.00 48.64 106 VAL D C 1
ATOM 8582 O O . VAL D 1 115 ? -48.313 -44.619 -70.524 1.00 47.12 106 VAL D O 1
ATOM 8586 N N . PRO D 1 116 ? -46.730 -44.119 -69.018 1.00 43.22 107 PRO D N 1
ATOM 8587 C CA . PRO D 1 116 ? -46.896 -42.679 -69.254 1.00 38.55 107 PRO D CA 1
ATOM 8588 C C . PRO D 1 116 ? -46.225 -42.239 -70.545 1.00 41.48 107 PRO D C 1
ATOM 8589 O O . PRO D 1 116 ? -45.696 -43.070 -71.291 1.00 43.40 107 PRO D O 1
ATOM 8593 N N . PHE D 1 117 ? -46.238 -40.936 -70.825 1.00 44.85 108 PHE D N 1
ATOM 8594 C CA . PHE D 1 117 ? -45.600 -40.450 -72.041 1.00 46.81 108 PHE D CA 1
ATOM 8595 C C . PHE D 1 117 ? -44.098 -40.274 -71.865 1.00 43.39 108 PHE D C 1
ATOM 8596 O O . PHE D 1 117 ? -43.347 -40.397 -72.838 1.00 42.26 108 PHE D O 1
ATOM 8604 N N . TRP D 1 118 ? -43.641 -39.994 -70.646 1.00 39.85 109 TRP D N 1
ATOM 8605 C CA . TRP D 1 118 ? -42.221 -39.802 -70.385 1.00 37.07 109 TRP D CA 1
ATOM 8606 C C . TRP D 1 118 ? -41.462 -41.113 -70.223 1.00 33.85 109 TRP D C 1
ATOM 8607 O O . TRP D 1 118 ? -40.294 -41.090 -69.825 1.00 33.21 109 TRP D O 1
ATOM 8618 N N . ALA D 1 119 ? -42.092 -42.250 -70.520 1.00 32.99 110 ALA D N 1
ATOM 8619 C CA . ALA D 1 119 ? -41.400 -43.529 -70.441 1.00 32.97 110 ALA D CA 1
ATOM 8620 C C . ALA D 1 119 ? -40.481 -43.772 -71.630 1.00 38.32 110 ALA D C 1
ATOM 8621 O O . ALA D 1 119 ? -39.546 -44.572 -71.519 1.00 38.62 110 ALA D O 1
ATOM 8623 N N . ASP D 1 120 ? -40.724 -43.100 -72.757 1.00 48.88 111 ASP D N 1
ATOM 8624 C CA . ASP D 1 120 ? -39.906 -43.289 -73.948 1.00 54.15 111 ASP D CA 1
ATOM 8625 C C . ASP D 1 120 ? -38.612 -42.487 -73.909 1.00 48.72 111 ASP D C 1
ATOM 8626 O O . ASP D 1 120 ? -37.668 -42.827 -74.630 1.00 48.85 111 ASP D O 1
ATOM 8631 N N . VAL D 1 121 ? -38.544 -41.441 -73.092 1.00 41.02 112 VAL D N 1
ATOM 8632 C CA . VAL D 1 121 ? -37.332 -40.633 -72.995 1.00 36.13 112 VAL D CA 1
ATOM 8633 C C . VAL D 1 121 ? -36.396 -41.160 -71.913 1.00 31.77 112 VAL D C 1
ATOM 8634 O O . VAL D 1 121 ? -35.181 -41.234 -72.117 1.00 28.59 112 VAL D O 1
ATOM 8638 N N . VAL D 1 122 ? -36.938 -41.552 -70.759 1.00 27.17 113 VAL D N 1
ATOM 8639 C CA . VAL D 1 122 ? -36.105 -42.102 -69.699 1.00 25.14 113 VAL D CA 1
ATOM 8640 C C . VAL D 1 122 ? -35.618 -43.492 -70.099 1.00 24.61 113 VAL D C 1
ATOM 8641 O O . VAL D 1 122 ? -36.320 -44.256 -70.779 1.00 25.33 113 VAL D O 1
ATOM 8645 N N . LEU D 1 123 ? -34.395 -43.818 -69.688 1.00 27.42 114 LEU D N 1
ATOM 8646 C CA . LEU D 1 123 ? -33.741 -45.036 -70.146 1.00 32.46 114 LEU D CA 1
ATOM 8647 C C . LEU D 1 123 ? -34.249 -46.257 -69.393 1.00 34.16 114 LEU D C 1
ATOM 8648 O O . LEU D 1 123 ? -34.538 -46.192 -68.195 1.00 38.06 114 LEU D O 1
ATOM 8653 N N . GLY D 1 124 ? -34.349 -47.375 -70.111 1.00 31.02 115 GLY D N 1
ATOM 8654 C CA . GLY D 1 124 ? -34.669 -48.662 -69.523 1.00 27.89 115 GLY D CA 1
ATOM 8655 C C . GLY D 1 124 ? -35.979 -48.711 -68.768 1.00 24.67 115 GLY D C 1
ATOM 8656 O O . GLY D 1 124 ? -36.027 -49.207 -67.637 1.00 25.08 115 GLY D O 1
ATOM 8657 N N . PHE D 1 125 ? -37.049 -48.207 -69.376 1.00 24.99 116 PHE D N 1
ATOM 8658 C CA . PHE D 1 125 ? -38.361 -48.277 -68.753 1.00 25.66 116 PHE D CA 1
ATOM 8659 C C . PHE D 1 125 ? -38.914 -49.691 -68.863 1.00 27.16 116 PHE D C 1
ATOM 8660 O O . PHE D 1 125 ? -38.941 -50.277 -69.950 1.00 29.31 116 PHE D O 1
ATOM 8668 N N . ARG D 1 126 ? -39.351 -50.234 -67.734 1.00 28.05 117 ARG D N 1
ATOM 8669 C CA . ARG D 1 126 ? -39.839 -51.603 -67.666 1.00 30.85 117 ARG D CA 1
ATOM 8670 C C . ARG D 1 126 ? -40.707 -51.734 -66.425 1.00 37.12 117 ARG D C 1
ATOM 8671 O O . ARG D 1 126 ? -40.766 -50.833 -65.587 1.00 41.53 117 ARG D O 1
ATOM 8679 N N . LYS D 1 127 ? -41.377 -52.874 -66.316 1.00 37.54 118 LYS D N 1
ATOM 8680 C CA . LYS D 1 127 ? -42.185 -53.166 -65.144 1.00 39.79 118 LYS D CA 1
ATOM 8681 C C . LYS D 1 127 ? -41.363 -53.965 -64.139 1.00 43.21 118 LYS D C 1
ATOM 8682 O O . LYS D 1 127 ? -40.334 -54.558 -64.473 1.00 49.27 118 LYS D O 1
ATOM 8688 N N . MET D 1 128 ? -41.827 -53.973 -62.893 1.00 42.05 119 MET D N 1
ATOM 8689 C CA . MET D 1 128 ? -41.134 -54.711 -61.847 1.00 41.13 119 MET D CA 1
ATOM 8690 C C . MET D 1 128 ? -41.483 -56.191 -61.941 1.00 43.66 119 MET D C 1
ATOM 8691 O O . MET D 1 128 ? -42.656 -56.555 -62.072 1.00 45.06 119 MET D O 1
ATOM 8696 N N . THR D 1 129 ? -40.461 -57.040 -61.873 1.00 46.46 120 THR D N 1
ATOM 8697 C CA . THR D 1 129 ? -40.628 -58.475 -62.065 1.00 49.04 120 THR D CA 1
ATOM 8698 C C . THR D 1 129 ? -41.273 -59.102 -60.828 1.00 47.38 120 THR D C 1
ATOM 8699 O O . THR D 1 129 ? -41.726 -58.413 -59.909 1.00 45.28 120 THR D O 1
ATOM 8703 N N . GLU D 1 130 ? -41.326 -60.436 -60.804 1.00 48.15 121 GLU D N 1
ATOM 8704 C CA . GLU D 1 130 ? -41.901 -61.145 -59.664 1.00 47.27 121 GLU D CA 1
ATOM 8705 C C . GLU D 1 130 ? -41.128 -60.846 -58.387 1.00 43.49 121 GLU D C 1
ATOM 8706 O O . GLU D 1 130 ? -41.712 -60.469 -57.365 1.00 42.07 121 GLU D O 1
ATOM 8712 N N . ALA D 1 131 ? -39.805 -61.006 -58.431 1.00 42.84 122 ALA D N 1
ATOM 8713 C CA . ALA D 1 131 ? -38.977 -60.768 -57.258 1.00 41.59 122 ALA D CA 1
ATOM 8714 C C . ALA D 1 131 ? -38.672 -59.294 -57.042 1.00 41.14 122 ALA D C 1
ATOM 8715 O O . ALA D 1 131 ? -38.270 -58.915 -55.937 1.00 43.70 122 ALA D O 1
ATOM 8717 N N . GLU D 1 132 ? -38.850 -58.456 -58.065 1.00 49.31 123 GLU D N 1
ATOM 8718 C CA . GLU D 1 132 ? -38.585 -57.031 -57.898 1.00 45.01 123 GLU D CA 1
ATOM 8719 C C . GLU D 1 132 ? -39.604 -56.389 -56.965 1.00 43.27 123 GLU D C 1
ATOM 8720 O O . GLU D 1 132 ? -39.256 -55.520 -56.159 1.00 41.42 123 GLU D O 1
ATOM 8726 N N . LEU D 1 133 ? -40.865 -56.811 -57.051 1.00 44.44 124 LEU D N 1
ATOM 8727 C CA . LEU D 1 133 ? -41.910 -56.299 -56.174 1.00 44.12 124 LEU D CA 1
ATOM 8728 C C . LEU D 1 133 ? -41.930 -56.981 -54.814 1.00 44.36 124 LEU D C 1
ATOM 8729 O O . LEU D 1 133 ? -42.773 -56.632 -53.980 1.00 46.56 124 LEU D O 1
ATOM 8734 N N . LYS D 1 134 ? -41.034 -57.939 -54.569 1.00 47.16 125 LYS D N 1
ATOM 8735 C CA . LYS D 1 134 ? -40.938 -58.541 -53.244 1.00 48.37 125 LYS D CA 1
ATOM 8736 C C . LYS D 1 134 ? -40.565 -57.516 -52.183 1.00 50.62 125 LYS D C 1
ATOM 8737 O O . LYS D 1 134 ? -40.862 -57.727 -51.002 1.00 61.82 125 LYS D O 1
ATOM 8743 N N . LYS D 1 135 ? -39.923 -56.413 -52.577 1.00 41.93 126 LYS D N 1
ATOM 8744 C CA . LYS D 1 135 ? -39.522 -55.389 -51.621 1.00 37.01 126 LYS D CA 1
ATOM 8745 C C . LYS D 1 135 ? -40.708 -54.643 -51.027 1.00 36.18 126 LYS D C 1
ATOM 8746 O O . LYS D 1 135 ? -40.580 -54.073 -49.939 1.00 36.13 126 LYS D O 1
ATOM 8752 N N . PHE D 1 136 ? -41.850 -54.627 -51.708 1.00 36.35 127 PHE D N 1
ATOM 8753 C CA . PHE D 1 136 ? -42.998 -53.816 -51.309 1.00 39.02 127 PHE D CA 1
ATOM 8754 C C . PHE D 1 136 ? -44.246 -54.685 -51.348 1.00 42.63 127 PHE D C 1
ATOM 8755 O O . PHE D 1 136 ? -45.001 -54.671 -52.330 1.00 43.47 127 PHE D O 1
ATOM 8763 N N . PRO D 1 137 ? -44.501 -55.455 -50.285 1.00 48.47 128 PRO D N 1
ATOM 8764 C CA . PRO D 1 137 ? -45.648 -56.375 -50.309 1.00 52.78 128 PRO D CA 1
ATOM 8765 C C . PRO D 1 137 ? -46.993 -55.676 -50.230 1.00 58.62 128 PRO D C 1
ATOM 8766 O O . PRO D 1 137 ? -48.015 -56.309 -50.522 1.00 63.91 128 PRO D O 1
ATOM 8770 N N . GLN D 1 138 ? -47.030 -54.400 -49.847 1.00 61.98 129 GLN D N 1
ATOM 8771 C CA . GLN D 1 138 ? -48.268 -53.637 -49.777 1.00 63.96 129 GLN D CA 1
ATOM 8772 C C . GLN D 1 138 ? -48.641 -53.001 -51.111 1.00 63.46 129 GLN D C 1
ATOM 8773 O O . GLN D 1 138 ? -49.483 -52.095 -51.142 1.00 65.26 129 GLN D O 1
ATOM 8779 N N . TYR D 1 139 ? -48.041 -53.453 -52.208 1.00 59.70 130 TYR D N 1
ATOM 8780 C CA . TYR D 1 139 ? -48.255 -52.837 -53.506 1.00 55.78 130 TYR D CA 1
ATOM 8781 C C . TYR D 1 139 ? -48.455 -53.909 -54.564 1.00 51.05 130 TYR D C 1
ATOM 8782 O O . TYR D 1 139 ? -47.978 -55.039 -54.430 1.00 49.15 130 TYR D O 1
ATOM 8791 N N . VAL D 1 140 ? -49.162 -53.530 -55.626 1.00 48.75 131 VAL D N 1
ATOM 8792 C CA . VAL D 1 140 ? -49.556 -54.444 -56.689 1.00 48.21 131 VAL D CA 1
ATOM 8793 C C . VAL D 1 140 ? -48.738 -54.221 -57.956 1.00 43.48 131 VAL D C 1
ATOM 8794 O O . VAL D 1 140 ? -48.227 -55.175 -58.544 1.00 41.62 131 VAL D O 1
ATOM 8798 N N . PHE D 1 141 ? -48.612 -52.973 -58.406 1.00 42.32 132 PHE D N 1
ATOM 8799 C CA . PHE D 1 141 ? -47.972 -52.744 -59.694 1.00 40.55 132 PHE D CA 1
ATOM 8800 C C . PHE D 1 141 ? -46.739 -51.866 -59.520 1.00 37.23 132 PHE D C 1
ATOM 8801 O O . PHE D 1 141 ? -46.625 -51.098 -58.563 1.00 37.23 132 PHE D O 1
ATOM 8809 N N . GLY D 1 142 ? -45.800 -52.005 -60.451 1.00 36.75 133 GLY D N 1
ATOM 8810 C CA . GLY D 1 142 ? -44.600 -51.197 -60.406 1.00 36.47 133 GLY D CA 1
ATOM 8811 C C . GLY D 1 142 ? -43.804 -51.134 -61.692 1.00 38.18 133 GLY D C 1
ATOM 8812 O O . GLY D 1 142 ? -43.846 -52.050 -62.520 1.00 39.25 133 GLY D O 1
ATOM 8813 N N . GLN D 1 143 ? -43.072 -50.037 -61.855 1.00 40.01 134 GLN D N 1
ATOM 8814 C CA . GLN D 1 143 ? -42.179 -49.796 -62.974 1.00 36.34 134 GLN D CA 1
ATOM 8815 C C . GLN D 1 143 ? -40.765 -49.597 -62.442 1.00 35.97 134 GLN D C 1
ATOM 8816 O O . GLN D 1 143 ? -40.561 -49.331 -61.256 1.00 40.85 134 GLN D O 1
ATOM 8822 N N . ALA D 1 144 ? -39.784 -49.718 -63.330 1.00 30.92 135 ALA D N 1
ATOM 8823 C CA . ALA D 1 144 ? -38.395 -49.508 -62.951 1.00 31.16 135 ALA D CA 1
ATOM 8824 C C . ALA D 1 144 ? -37.668 -48.831 -64.097 1.00 33.01 135 ALA D C 1
ATOM 8825 O O . ALA D 1 144 ? -37.794 -49.257 -65.248 1.00 35.24 135 ALA D O 1
ATOM 8827 N N . PHE D 1 145 ? -36.907 -47.789 -63.787 1.00 37.69 136 PHE D N 1
ATOM 8828 C CA . PHE D 1 145 ? -36.194 -47.086 -64.847 1.00 39.75 136 PHE D CA 1
ATOM 8829 C C . PHE D 1 145 ? -34.956 -46.410 -64.266 1.00 43.60 136 PHE D C 1
ATOM 8830 O O . PHE D 1 145 ? -34.577 -46.639 -63.110 1.00 48.41 136 PHE D O 1
ATOM 8838 N N . THR D 1 146 ? -34.305 -45.600 -65.103 1.00 43.94 137 THR D N 1
ATOM 8839 C CA . THR D 1 146 ? -33.046 -44.940 -64.772 1.00 46.58 137 THR D CA 1
ATOM 8840 C C . THR D 1 146 ? -33.086 -43.535 -65.355 1.00 43.41 137 THR D C 1
ATOM 8841 O O . THR D 1 146 ? -32.943 -43.361 -66.569 1.00 43.83 137 THR D O 1
ATOM 8845 N N . THR D 1 147 ? -33.266 -42.539 -64.491 1.00 42.08 138 THR D N 1
ATOM 8846 C CA . THR D 1 147 ? -33.290 -41.148 -64.906 1.00 37.95 138 THR D CA 1
ATOM 8847 C C . THR D 1 147 ? -32.024 -40.451 -64.408 1.00 32.63 138 THR D C 1
ATOM 8848 O O . THR D 1 147 ? -31.002 -41.102 -64.162 1.00 30.95 138 THR D O 1
ATOM 8852 N N . LEU D 1 148 ? -32.093 -39.133 -64.246 1.00 29.64 139 LEU D N 1
ATOM 8853 C CA . LEU D 1 148 ? -30.953 -38.358 -63.784 1.00 30.28 139 LEU D CA 1
ATOM 8854 C C . LEU D 1 148 ? -31.359 -37.443 -62.638 1.00 28.37 139 LEU D C 1
ATOM 8855 O O . LEU D 1 148 ? -32.538 -37.147 -62.428 1.00 23.89 139 LEU D O 1
ATOM 8860 N N . LYS D 1 149 ? -30.347 -37.003 -61.895 1.00 28.23 140 LYS D N 1
ATOM 8861 C CA . LYS D 1 149 ? -30.521 -36.126 -60.749 1.00 28.44 140 LYS D CA 1
ATOM 8862 C C . LYS D 1 149 ? -29.487 -35.016 -60.828 1.00 31.03 140 LYS D C 1
ATOM 8863 O O . LYS D 1 149 ? -28.310 -35.279 -61.106 1.00 32.50 140 LYS D O 1
ATOM 8869 N N . TYR D 1 150 ? -29.937 -33.784 -60.602 1.00 34.22 141 TYR D N 1
ATOM 8870 C CA . TYR D 1 150 ? -29.077 -32.612 -60.511 1.00 35.78 141 TYR D CA 1
ATOM 8871 C C . TYR D 1 150 ? -28.980 -32.180 -59.054 1.00 35.73 141 TYR D C 1
ATOM 8872 O O . TYR D 1 150 ? -30.001 -32.005 -58.380 1.00 34.62 141 TYR D O 1
ATOM 8881 N N . GLU D 1 151 ? -27.751 -32.047 -58.562 1.00 40.89 142 GLU D N 1
ATOM 8882 C CA . GLU D 1 151 ? -27.533 -31.594 -57.195 1.00 46.91 142 GLU D CA 1
ATOM 8883 C C . GLU D 1 151 ? -27.792 -30.095 -57.111 1.00 50.22 142 GLU D C 1
ATOM 8884 O O . GLU D 1 151 ? -27.143 -29.306 -57.807 1.00 50.82 142 GLU D O 1
ATOM 8890 N N . GLY D 1 152 ? -28.745 -29.708 -56.264 1.00 47.37 143 GLY D N 1
ATOM 8891 C CA . GLY D 1 152 ? -29.166 -28.332 -56.135 1.00 45.23 143 GLY D CA 1
ATOM 8892 C C . GLY D 1 152 ? -28.033 -27.355 -55.889 1.00 40.59 143 GLY D C 1
ATOM 8893 O O . GLY D 1 152 ? -27.702 -26.528 -56.745 1.00 44.15 143 GLY D O 1
ATOM 8894 N N . PRO D 1 153 ? -27.408 -27.433 -54.710 1.00 32.66 144 PRO D N 1
ATOM 8895 C CA . PRO D 1 153 ? -26.354 -26.466 -54.368 1.00 30.29 144 PRO D CA 1
ATOM 8896 C C . PRO D 1 153 ? -25.077 -26.631 -55.179 1.00 27.53 144 PRO D C 1
ATOM 8897 O O . PRO D 1 153 ? -24.080 -25.953 -54.909 1.00 27.57 144 PRO D O 1
ATOM 8901 N N . ALA D 1 154 ? -25.088 -27.517 -56.172 1.00 24.96 145 ALA D N 1
ATOM 8902 C CA . ALA D 1 154 ? -23.910 -27.778 -56.986 1.00 23.33 145 ALA D CA 1
ATOM 8903 C C . ALA D 1 154 ? -24.097 -27.467 -58.461 1.00 18.13 145 ALA D C 1
ATOM 8904 O O . ALA D 1 154 ? -23.124 -27.105 -59.127 1.00 18.35 145 ALA D O 1
ATOM 8906 N N . TYR D 1 155 ? -25.315 -27.591 -58.988 1.00 31.26 146 TYR D N 1
ATOM 8907 C CA . TYR D 1 155 ? -25.532 -27.396 -60.417 1.00 34.20 146 TYR D CA 1
ATOM 8908 C C . TYR D 1 155 ? -25.712 -25.925 -60.773 1.00 40.73 146 TYR D C 1
ATOM 8909 O O . TYR D 1 155 ? -25.255 -25.481 -61.832 1.00 42.02 146 TYR D O 1
ATOM 8918 N N . LEU D 1 156 ? -26.371 -25.159 -59.915 1.00 50.05 147 LEU D N 1
ATOM 8919 C CA . LEU D 1 156 ? -26.588 -23.740 -60.169 1.00 50.60 147 LEU D CA 1
ATOM 8920 C C . LEU D 1 156 ? -25.276 -22.950 -60.137 1.00 53.54 147 LEU D C 1
ATOM 8921 O O . LEU D 1 156 ? -25.056 -22.102 -61.015 1.00 59.65 147 LEU D O 1
ATOM 8926 N N . PRO D 1 157 ? -24.373 -23.181 -59.172 1.00 46.05 148 PRO D N 1
ATOM 8927 C CA . PRO D 1 157 ? -23.038 -22.569 -59.292 1.00 40.69 148 PRO D CA 1
ATOM 8928 C C . PRO D 1 157 ? -22.279 -23.066 -60.510 1.00 33.08 148 PRO D C 1
ATOM 8929 O O . PRO D 1 157 ? -21.466 -22.328 -61.088 1.00 33.10 148 PRO D O 1
ATOM 8933 N N . TRP D 1 158 ? -22.537 -24.303 -60.934 1.00 28.29 149 TRP D N 1
ATOM 8934 C CA . TRP D 1 158 ? -21.961 -24.774 -62.184 1.00 25.64 149 TRP D CA 1
ATOM 8935 C C . TRP D 1 158 ? -22.509 -23.998 -63.375 1.00 23.34 149 TRP D C 1
ATOM 8936 O O . TRP D 1 158 ? -21.822 -23.855 -64.392 1.00 22.82 149 TRP D O 1
ATOM 8947 N N . LEU D 1 159 ? -23.746 -23.504 -63.280 1.00 23.85 150 LEU D N 1
ATOM 8948 C CA . LEU D 1 159 ? -24.247 -22.604 -64.312 1.00 28.58 150 LEU D CA 1
ATOM 8949 C C . LEU D 1 159 ? -23.612 -21.225 -64.199 1.00 35.58 150 LEU D C 1
ATOM 8950 O O . LEU D 1 159 ? -23.430 -20.545 -65.218 1.00 33.57 150 LEU D O 1
ATOM 8955 N N . GLU D 1 160 ? -23.279 -20.796 -62.977 1.00 44.83 151 GLU D N 1
ATOM 8956 C CA . GLU D 1 160 ? -22.501 -19.570 -62.824 1.00 54.91 151 GLU D CA 1
ATOM 8957 C C . GLU D 1 160 ? -21.158 -19.679 -63.531 1.00 65.26 151 GLU D C 1
ATOM 8958 O O . GLU D 1 160 ? -20.665 -18.693 -64.083 1.00 67.05 151 GLU D O 1
ATOM 8964 N N . LYS D 1 161 ? -20.545 -20.865 -63.504 1.00 77.30 152 LYS D N 1
ATOM 8965 C CA . LYS D 1 161 ? -19.347 -21.112 -64.310 1.00 82.41 152 LYS D CA 1
ATOM 8966 C C . LYS D 1 161 ? -19.515 -20.576 -65.731 1.00 84.58 152 LYS D C 1
ATOM 8967 O O . LYS D 1 161 ? -18.822 -19.638 -66.146 1.00 85.61 152 LYS D O 1
ATOM 8973 N N . ARG D 1 162 ? -20.470 -21.141 -66.478 1.00 82.32 153 ARG D N 1
ATOM 8974 C CA . ARG D 1 162 ? -20.658 -20.760 -67.877 1.00 83.30 153 ARG D CA 1
ATOM 8975 C C . ARG D 1 162 ? -21.091 -19.304 -68.011 1.00 80.78 153 ARG D C 1
ATOM 8976 O O . ARG D 1 162 ? -20.591 -18.571 -68.876 1.00 86.98 153 ARG D O 1
ATOM 8984 N N . ILE D 1 163 ? -22.032 -18.867 -67.169 1.00 70.78 154 ILE D N 1
ATOM 8985 C CA . ILE D 1 163 ? -22.611 -17.536 -67.332 1.00 64.67 154 ILE D CA 1
ATOM 8986 C C . ILE D 1 163 ? -21.562 -16.458 -67.086 1.00 60.82 154 ILE D C 1
ATOM 8987 O O . ILE D 1 163 ? -21.481 -15.471 -67.827 1.00 61.50 154 ILE D O 1
ATOM 8992 N N . LYS D 1 164 ? -20.737 -16.628 -66.048 1.00 57.15 155 LYS D N 1
ATOM 8993 C CA . LYS D 1 164 ? -19.625 -15.714 -65.829 1.00 53.79 155 LYS D CA 1
ATOM 8994 C C . LYS D 1 164 ? -18.547 -15.876 -66.891 1.00 48.56 155 LYS D C 1
ATOM 8995 O O . LYS D 1 164 ? -17.794 -14.931 -67.147 1.00 48.81 155 LYS D O 1
ATOM 9001 N N . GLY D 1 165 ? -18.449 -17.056 -67.510 1.00 47.07 156 GLY D N 1
ATOM 9002 C CA . GLY D 1 165 ? -17.521 -17.210 -68.618 1.00 48.51 156 GLY D CA 1
ATOM 9003 C C . GLY D 1 165 ? -17.921 -16.392 -69.831 1.00 45.21 156 GLY D C 1
ATOM 9004 O O . GLY D 1 165 ? -17.065 -15.875 -70.553 1.00 47.42 156 GLY D O 1
ATOM 9005 N N . SER D 1 166 ? -19.228 -16.258 -70.070 1.00 82.74 157 SER D N 1
ATOM 9006 C CA . SER D 1 166 ? -19.720 -15.516 -71.227 1.00 78.84 157 SER D CA 1
ATOM 9007 C C . SER D 1 166 ? -19.769 -14.008 -71.006 1.00 78.07 157 SER D C 1
ATOM 9008 O O . SER D 1 166 ? -20.005 -13.269 -71.968 1.00 80.54 157 SER D O 1
ATOM 9011 N N . GLY D 1 167 ? -19.564 -13.535 -69.780 1.00 75.61 158 GLY D N 1
ATOM 9012 C CA . GLY D 1 167 ? -19.537 -12.108 -69.525 1.00 75.54 158 GLY D CA 1
ATOM 9013 C C . GLY D 1 167 ? -20.773 -11.579 -68.826 1.00 74.57 158 GLY D C 1
ATOM 9014 O O . GLY D 1 167 ? -21.745 -11.186 -69.477 1.00 76.08 158 GLY D O 1
ATOM 9015 N N . GLY D 1 168 ? -20.742 -11.559 -67.496 1.00 62.81 159 GLY D N 1
ATOM 9016 C CA . GLY D 1 168 ? -21.848 -11.050 -66.712 1.00 84.06 159 GLY D CA 1
ATOM 9017 C C . GLY D 1 168 ? -21.555 -11.091 -65.228 1.00 83.54 159 GLY D C 1
ATOM 9018 O O . GLY D 1 168 ? -21.099 -12.116 -64.713 1.00 84.23 159 GLY D O 1
ATOM 9019 N N . TRP D 1 169 ? -21.806 -9.990 -64.528 1.00 87.51 160 TRP D N 1
ATOM 9020 C CA . TRP D 1 169 ? -21.508 -9.899 -63.107 1.00 93.68 160 TRP D CA 1
ATOM 9021 C C . TRP D 1 169 ? -22.772 -10.099 -62.279 1.00 94.74 160 TRP D C 1
ATOM 9022 O O . TRP D 1 169 ? -23.885 -9.805 -62.722 1.00 94.99 160 TRP D O 1
ATOM 9033 N N . THR D 1 170 ? -22.584 -10.616 -61.068 1.00 97.70 161 THR D N 1
ATOM 9034 C CA . THR D 1 170 ? -23.679 -11.048 -60.208 1.00 99.37 161 THR D CA 1
ATOM 9035 C C . THR D 1 170 ? -24.044 -9.937 -59.231 1.00 101.83 161 THR D C 1
ATOM 9036 O O . THR D 1 170 ? -23.187 -9.458 -58.479 1.00 104.08 161 THR D O 1
ATOM 9040 N N . LEU D 1 171 ? -25.313 -9.537 -59.242 1.00 100.81 162 LEU D N 1
ATOM 9041 C CA . LEU D 1 171 ? -25.845 -8.552 -58.313 1.00 100.32 162 LEU D CA 1
ATOM 9042 C C . LEU D 1 171 ? -27.029 -9.155 -57.574 1.00 94.64 162 LEU D C 1
ATOM 9043 O O . LEU D 1 171 ? -27.875 -9.821 -58.178 1.00 95.84 162 LEU D O 1
ATOM 9048 N N . THR D 1 172 ? -27.090 -8.915 -56.264 1.00 88.59 163 THR D N 1
ATOM 9049 C CA . THR D 1 172 ? -28.073 -9.552 -55.386 1.00 84.86 163 THR D CA 1
ATOM 9050 C C . THR D 1 172 ? -28.860 -8.477 -54.633 1.00 81.65 163 THR D C 1
ATOM 9051 O O . THR D 1 172 ? -28.512 -8.099 -53.512 1.00 80.96 163 THR D O 1
ATOM 9055 N N . ARG D 1 173 ? -29.937 -7.990 -55.252 1.00 79.98 164 ARG D N 1
ATOM 9056 C CA . ARG D 1 173 ? -30.810 -7.008 -54.625 1.00 79.52 164 ARG D CA 1
ATOM 9057 C C . ARG D 1 173 ? -32.252 -7.285 -55.022 1.00 77.10 164 ARG D C 1
ATOM 9058 O O . ARG D 1 173 ? -32.528 -7.793 -56.112 1.00 59.36 164 ARG D O 1
ATOM 9066 N N . ARG D 1 174 ? -33.170 -6.945 -54.119 1.00 77.96 165 ARG D N 1
ATOM 9067 C CA . ARG D 1 174 ? -34.594 -7.144 -54.353 1.00 80.51 165 ARG D CA 1
ATOM 9068 C C . ARG D 1 174 ? -35.133 -6.071 -55.292 1.00 80.06 165 ARG D C 1
ATOM 9069 O O . ARG D 1 174 ? -34.885 -4.877 -55.096 1.00 78.45 165 ARG D O 1
ATOM 9077 N N . ILE D 1 175 ? -35.873 -6.501 -56.311 1.00 76.34 166 ILE D N 1
ATOM 9078 C CA . ILE D 1 175 ? -36.506 -5.610 -57.276 1.00 75.91 166 ILE D CA 1
ATOM 9079 C C . ILE D 1 175 ? -38.009 -5.637 -57.031 1.00 75.28 166 ILE D C 1
ATOM 9080 O O . ILE D 1 175 ? -38.615 -6.714 -56.976 1.00 75.21 166 ILE D O 1
ATOM 9085 N N . GLU D 1 176 ? -38.609 -4.456 -56.890 1.00 75.72 167 GLU D N 1
ATOM 9086 C CA . GLU D 1 176 ? -40.028 -4.356 -56.568 1.00 77.70 167 GLU D CA 1
ATOM 9087 C C . GLU D 1 176 ? -40.915 -4.390 -57.808 1.00 81.60 167 GLU D C 1
ATOM 9088 O O . GLU D 1 176 ? -41.903 -5.129 -57.840 1.00 80.24 167 GLU D O 1
ATOM 9094 N N . ASP D 1 177 ? -40.588 -3.603 -58.832 1.00 89.37 168 ASP D N 1
ATOM 9095 C CA . ASP D 1 177 ? -41.376 -3.569 -60.057 1.00 95.10 168 ASP D CA 1
ATOM 9096 C C . ASP D 1 177 ? -40.476 -3.741 -61.273 1.00 96.49 168 ASP D C 1
ATOM 9097 O O . ASP D 1 177 ? -39.257 -3.573 -61.200 1.00 96.51 168 ASP D O 1
ATOM 9102 N N . LEU D 1 178 ? -41.099 -4.087 -62.403 1.00 99.86 169 LEU D N 1
ATOM 9103 C CA . LEU D 1 178 ? -40.341 -4.283 -63.635 1.00 101.31 169 LEU D CA 1
ATOM 9104 C C . LEU D 1 178 ? -39.868 -2.964 -64.233 1.00 97.52 169 LEU D C 1
ATOM 9105 O O . LEU D 1 178 ? -38.924 -2.961 -65.031 1.00 95.71 169 LEU D O 1
ATOM 9110 N N . TRP D 1 179 ? -40.498 -1.848 -63.866 1.00 94.48 170 TRP D N 1
ATOM 9111 C CA . TRP D 1 179 ? -40.020 -0.531 -64.265 1.00 94.13 170 TRP D CA 1
ATOM 9112 C C . TRP D 1 179 ? -38.758 -0.111 -63.522 1.00 89.43 170 TRP D C 1
ATOM 9113 O O . TRP D 1 179 ? -38.256 0.993 -63.763 1.00 91.36 170 TRP D O 1
ATOM 9124 N N . GLU D 1 180 ? -38.244 -0.953 -62.622 1.00 83.40 171 GLU D N 1
ATOM 9125 C CA . GLU D 1 180 ? -37.008 -0.628 -61.919 1.00 83.22 171 GLU D CA 1
ATOM 9126 C C . GLU D 1 180 ? -35.831 -0.577 -62.884 1.00 88.42 171 GLU D C 1
ATOM 9127 O O . GLU D 1 180 ? -34.981 0.317 -62.796 1.00 84.91 171 GLU D O 1
ATOM 9133 N N . LEU D 1 181 ? -35.765 -1.530 -63.812 1.00 98.49 172 LEU D N 1
ATOM 9134 C CA . LEU D 1 181 ? -34.767 -1.529 -64.870 1.00 103.50 172 LEU D CA 1
ATOM 9135 C C . LEU D 1 181 ? -35.305 -0.955 -66.172 1.00 109.80 172 LEU D C 1
ATOM 9136 O O . LEU D 1 181 ? -34.671 -1.127 -67.219 1.00 107.65 172 LEU D O 1
ATOM 9141 N N . HIS D 1 182 ? -36.462 -0.290 -66.131 1.00 111.62 173 HIS D N 1
ATOM 9142 C CA . HIS D 1 182 ? -37.044 0.312 -67.329 1.00 119.46 173 HIS D CA 1
ATOM 9143 C C . HIS D 1 182 ? -36.068 1.197 -68.095 1.00 120.55 173 HIS D C 1
ATOM 9144 O O . HIS D 1 182 ? -35.959 1.031 -69.320 1.00 124.82 173 HIS D O 1
ATOM 9151 N N . PRO D 1 183 ? -35.335 2.131 -67.469 1.00 116.27 174 PRO D N 1
ATOM 9152 C CA . PRO D 1 183 ? -34.390 2.936 -68.252 1.00 114.10 174 PRO D CA 1
ATOM 9153 C C . PRO D 1 183 ? -33.072 2.213 -68.476 1.00 109.56 174 PRO D C 1
ATOM 9154 O O . PRO D 1 183 ? -32.376 2.473 -69.462 1.00 108.62 174 PRO D O 1
ATOM 9158 N N . SER D 1 184 ? -32.718 1.306 -67.563 1.00 105.16 175 SER D N 1
ATOM 9159 C CA . SER D 1 184 ? -31.362 0.766 -67.551 1.00 103.82 175 SER D CA 1
ATOM 9160 C C . SER D 1 184 ? -31.161 -0.272 -68.650 1.00 102.54 175 SER D C 1
ATOM 9161 O O . SER D 1 184 ? -30.174 -0.216 -69.390 1.00 103.17 175 SER D O 1
ATOM 9164 N N . PHE D 1 185 ? -32.083 -1.220 -68.782 1.00 101.17 176 PHE D N 1
ATOM 9165 C CA . PHE D 1 185 ? -31.919 -2.329 -69.711 1.00 98.88 176 PHE D CA 1
ATOM 9166 C C . PHE D 1 185 ? -32.954 -2.259 -70.829 1.00 104.98 176 PHE D C 1
ATOM 9167 O O . PHE D 1 185 ? -33.897 -1.463 -70.794 1.00 112.53 176 PHE D O 1
ATOM 9175 N N . ASP D 1 186 ? -32.762 -3.120 -71.836 1.00 105.51 177 ASP D N 1
ATOM 9176 C CA . ASP D 1 186 ? -33.637 -3.168 -72.999 1.00 108.23 177 ASP D CA 1
ATOM 9177 C C . ASP D 1 186 ? -34.543 -4.389 -73.042 1.00 105.05 177 ASP D C 1
ATOM 9178 O O . ASP D 1 186 ? -35.576 -4.341 -73.716 1.00 104.89 177 ASP D O 1
ATOM 9183 N N . ILE D 1 187 ? -34.178 -5.479 -72.368 1.00 100.69 178 ILE D N 1
ATOM 9184 C CA . ILE D 1 187 ? -35.051 -6.640 -72.217 1.00 103.00 178 ILE D CA 1
ATOM 9185 C C . ILE D 1 187 ? -34.746 -7.316 -70.890 1.00 105.29 178 ILE D C 1
ATOM 9186 O O . ILE D 1 187 ? -33.604 -7.710 -70.627 1.00 103.02 178 ILE D O 1
ATOM 9191 N N . VAL D 1 188 ? -35.761 -7.454 -70.043 1.00 59.99 179 VAL D N 1
ATOM 9192 C CA . VAL D 1 188 ? -35.644 -8.167 -68.778 1.00 59.37 179 VAL D CA 1
ATOM 9193 C C . VAL D 1 188 ? -36.569 -9.375 -68.831 1.00 58.41 179 VAL D C 1
ATOM 9194 O O . VAL D 1 188 ? -37.717 -9.268 -69.280 1.00 58.26 179 VAL D O 1
ATOM 9198 N N . VAL D 1 189 ? -36.062 -10.525 -68.400 1.00 57.81 180 VAL D N 1
ATOM 9199 C CA . VAL D 1 189 ? -36.771 -11.794 -68.511 1.00 56.92 180 VAL D CA 1
ATOM 9200 C C . VAL D 1 189 ? -37.242 -12.188 -67.119 1.00 56.40 180 VAL D C 1
ATOM 9201 O O . VAL D 1 189 ? -36.430 -12.547 -66.258 1.00 56.31 180 VAL D O 1
ATOM 9205 N N . ASN D 1 190 ? -38.556 -12.130 -66.898 1.00 56.08 181 ASN D N 1
ATOM 9206 C CA . ASN D 1 190 ? -39.129 -12.446 -65.595 1.00 55.61 181 ASN D CA 1
ATOM 9207 C C . ASN D 1 190 ? -39.016 -13.935 -65.294 1.00 63.80 181 ASN D C 1
ATOM 9208 O O . ASN D 1 190 ? -39.891 -14.722 -65.669 1.00 67.34 181 ASN D O 1
ATOM 9213 N N . CYS D 1 191 ? -37.936 -14.326 -64.613 1.00 61.34 182 CYS D N 1
ATOM 9214 C CA . CYS D 1 191 ? -37.708 -15.706 -64.201 1.00 58.09 182 CYS D CA 1
ATOM 9215 C C . CYS D 1 191 ? -37.768 -15.869 -62.686 1.00 55.36 182 CYS D C 1
ATOM 9216 O O . CYS D 1 191 ? -37.204 -16.825 -62.144 1.00 54.37 182 CYS D O 1
ATOM 9219 N N . SER D 1 192 ? -38.444 -14.952 -61.993 1.00 54.73 183 SER D N 1
ATOM 9220 C CA . SER D 1 192 ? -38.487 -14.966 -60.537 1.00 54.37 183 SER D CA 1
ATOM 9221 C C . SER D 1 192 ? -39.322 -16.108 -59.973 1.00 53.51 183 SER D C 1
ATOM 9222 O O . SER D 1 192 ? -39.221 -16.389 -58.774 1.00 53.10 183 SER D O 1
ATOM 9225 N N . GLY D 1 193 ? -40.133 -16.768 -60.795 1.00 52.80 184 GLY D N 1
ATOM 9226 C CA . GLY D 1 193 ? -40.992 -17.829 -60.309 1.00 52.19 184 GLY D CA 1
ATOM 9227 C C . GLY D 1 193 ? -42.103 -17.320 -59.415 1.00 52.03 184 GLY D C 1
ATOM 9228 O O . GLY D 1 193 ? -42.864 -16.431 -59.808 1.00 52.29 184 GLY D O 1
ATOM 9229 N N . LEU D 1 194 ? -42.199 -17.880 -58.206 1.00 54.02 185 LEU D N 1
ATOM 9230 C CA . LEU D 1 194 ? -43.235 -17.465 -57.265 1.00 54.96 185 LEU D CA 1
ATOM 9231 C C . LEU D 1 194 ? -43.186 -15.964 -57.007 1.00 57.09 185 LEU D C 1
ATOM 9232 O O . LEU D 1 194 ? -44.232 -15.305 -56.925 1.00 57.69 185 LEU D O 1
ATOM 9237 N N . GLY D 1 195 ? -41.981 -15.402 -56.898 1.00 59.03 186 GLY D N 1
ATOM 9238 C CA . GLY D 1 195 ? -41.823 -13.974 -56.684 1.00 60.42 186 GLY D CA 1
ATOM 9239 C C . GLY D 1 195 ? -42.471 -13.105 -57.741 1.00 60.51 186 GLY D C 1
ATOM 9240 O O . GLY D 1 195 ? -42.599 -11.895 -57.525 1.00 62.02 186 GLY D O 1
ATOM 9241 N N . SER D 1 196 ? -42.882 -13.684 -58.871 1.00 60.65 187 SER D N 1
ATOM 9242 C CA . SER D 1 196 ? -43.560 -12.923 -59.910 1.00 61.46 187 SER D CA 1
ATOM 9243 C C . SER D 1 196 ? -45.008 -12.603 -59.563 1.00 62.15 187 SER D C 1
ATOM 9244 O O . SER D 1 196 ? -45.620 -11.784 -60.260 1.00 60.93 187 SER D O 1
ATOM 9247 N N . ARG D 1 197 ? -45.568 -13.223 -58.517 1.00 62.91 188 ARG D N 1
ATOM 9248 C CA . ARG D 1 197 ? -46.927 -12.889 -58.096 1.00 66.47 188 ARG D CA 1
ATOM 9249 C C . ARG D 1 197 ? -47.101 -11.385 -57.917 1.00 70.07 188 ARG D C 1
ATOM 9250 O O . ARG D 1 197 ? -48.123 -10.816 -58.318 1.00 71.77 188 ARG D O 1
ATOM 9258 N N . GLN D 1 198 ? -46.105 -10.722 -57.329 1.00 71.74 189 GLN D N 1
ATOM 9259 C CA . GLN D 1 198 ? -46.122 -9.268 -57.231 1.00 72.07 189 GLN D CA 1
ATOM 9260 C C . GLN D 1 198 ? -45.578 -8.610 -58.492 1.00 72.65 189 GLN D C 1
ATOM 9261 O O . GLN D 1 198 ? -46.037 -7.525 -58.870 1.00 76.79 189 GLN D O 1
ATOM 9267 N N . LEU D 1 199 ? -44.620 -9.253 -59.164 1.00 70.85 190 LEU D N 1
ATOM 9268 C CA . LEU D 1 199 ? -43.924 -8.595 -60.266 1.00 69.04 190 LEU D CA 1
ATOM 9269 C C . LEU D 1 199 ? -44.814 -8.473 -61.496 1.00 69.38 190 LEU D C 1
ATOM 9270 O O . LEU D 1 199 ? -44.744 -7.474 -62.221 1.00 56.74 190 LEU D O 1
ATOM 9275 N N . ALA D 1 200 ? -45.654 -9.474 -61.749 1.00 66.21 191 ALA D N 1
ATOM 9276 C CA . ALA D 1 200 ? -46.545 -9.463 -62.898 1.00 62.51 191 ALA D CA 1
ATOM 9277 C C . ALA D 1 200 ? -48.018 -9.466 -62.515 1.00 62.79 191 ALA D C 1
ATOM 9278 O O . ALA D 1 200 ? -48.871 -9.389 -63.406 1.00 62.24 191 ALA D O 1
ATOM 9280 N N . GLY D 1 201 ? -48.343 -9.548 -61.228 1.00 62.80 192 GLY D N 1
ATOM 9281 C CA . GLY D 1 201 ? -49.736 -9.481 -60.814 1.00 65.99 192 GLY D CA 1
ATOM 9282 C C . GLY D 1 201 ? -50.558 -10.667 -61.266 1.00 71.54 192 GLY D C 1
ATOM 9283 O O . GLY D 1 201 ? -51.718 -10.505 -61.663 1.00 73.78 192 GLY D O 1
ATOM 9284 N N . ASP D 1 202 ? -49.978 -11.863 -61.213 1.00 74.53 193 ASP D N 1
ATOM 9285 C CA . ASP D 1 202 ? -50.656 -13.079 -61.648 1.00 78.07 193 ASP D CA 1
ATOM 9286 C C . ASP D 1 202 ? -51.511 -13.611 -60.507 1.00 81.20 193 ASP D C 1
ATOM 9287 O O . ASP D 1 202 ? -50.988 -14.153 -59.528 1.00 83.04 193 ASP D O 1
ATOM 9292 N N . SER D 1 203 ? -52.829 -13.456 -60.633 1.00 85.82 194 SER D N 1
ATOM 9293 C CA . SER D 1 203 ? -53.751 -14.016 -59.655 1.00 92.53 194 SER D CA 1
ATOM 9294 C C . SER D 1 203 ? -53.870 -15.531 -59.763 1.00 98.68 194 SER D C 1
ATOM 9295 O O . SER D 1 203 ? -54.487 -16.150 -58.889 1.00 105.20 194 SER D O 1
ATOM 9298 N N . LYS D 1 204 ? -53.298 -16.137 -60.803 1.00 98.05 195 LYS D N 1
ATOM 9299 C CA . LYS D 1 204 ? -53.315 -17.582 -60.972 1.00 96.56 195 LYS D CA 1
ATOM 9300 C C . LYS D 1 204 ? -52.130 -18.270 -60.307 1.00 94.17 195 LYS D C 1
ATOM 9301 O O . LYS D 1 204 ? -52.094 -19.505 -60.269 1.00 92.26 195 LYS D O 1
ATOM 9307 N N . ILE D 1 205 ? -51.170 -17.512 -59.788 1.00 88.03 196 ILE D N 1
ATOM 9308 C CA . ILE D 1 205 ? -49.956 -18.063 -59.198 1.00 81.62 196 ILE D CA 1
ATOM 9309 C C . ILE D 1 205 ? -50.169 -18.206 -57.698 1.00 80.16 196 ILE D C 1
ATOM 9310 O O . ILE D 1 205 ? -50.432 -17.220 -57.000 1.00 85.06 196 ILE D O 1
ATOM 9315 N N . PHE D 1 206 ? -50.050 -19.436 -57.202 1.00 76.78 197 PHE D N 1
ATOM 9316 C CA . PHE D 1 206 ? -50.199 -19.736 -55.789 1.00 76.81 197 PHE D CA 1
ATOM 9317 C C . PHE D 1 206 ? -49.160 -20.779 -55.404 1.00 71.96 197 PHE D C 1
ATOM 9318 O O . PHE D 1 206 ? -48.850 -21.673 -56.204 1.00 68.58 197 PHE D O 1
ATOM 9326 N N . PRO D 1 207 ? -48.603 -20.690 -54.199 1.00 73.84 198 PRO D N 1
ATOM 9327 C CA . PRO D 1 207 ? -47.531 -21.612 -53.815 1.00 72.55 198 PRO D CA 1
ATOM 9328 C C . PRO D 1 207 ? -48.072 -22.972 -53.406 1.00 68.44 198 PRO D C 1
ATOM 9329 O O . PRO D 1 207 ? -49.148 -23.088 -52.814 1.00 45.85 198 PRO D O 1
ATOM 9333 N N . VAL D 1 208 ? -47.308 -24.009 -53.736 1.00 66.38 199 VAL D N 1
ATOM 9334 C CA . VAL D 1 208 ? -47.543 -25.357 -53.238 1.00 65.31 199 VAL D CA 1
ATOM 9335 C C . VAL D 1 208 ? -46.430 -25.661 -52.245 1.00 66.51 199 VAL D C 1
ATOM 9336 O O . VAL D 1 208 ? -45.246 -25.647 -52.603 1.00 72.56 199 VAL D O 1
ATOM 9340 N N . ARG D 1 209 ? -46.796 -25.896 -50.992 1.00 66.54 200 ARG D N 1
ATOM 9341 C CA . ARG D 1 209 ? -45.778 -26.092 -49.971 1.00 64.40 200 ARG D CA 1
ATOM 9342 C C . ARG D 1 209 ? -45.146 -27.470 -50.112 1.00 62.74 200 ARG D C 1
ATOM 9343 O O . ARG D 1 209 ? -45.836 -28.467 -50.336 1.00 65.36 200 ARG D O 1
ATOM 9351 N N . GLY D 1 210 ? -43.822 -27.527 -49.979 1.00 58.86 201 GLY D N 1
ATOM 9352 C CA . GLY D 1 210 ? -43.137 -28.797 -49.979 1.00 55.52 201 GLY D CA 1
ATOM 9353 C C . GLY D 1 210 ? -42.138 -28.839 -48.848 1.00 51.18 201 GLY D C 1
ATOM 9354 O O . GLY D 1 210 ? -41.306 -27.942 -48.708 1.00 53.20 201 GLY D O 1
ATOM 9355 N N . GLN D 1 211 ? -42.227 -29.855 -48.004 1.00 49.38 202 GLN D N 1
ATOM 9356 C CA . GLN D 1 211 ? -41.317 -30.005 -46.881 1.00 49.32 202 GLN D CA 1
ATOM 9357 C C . GLN D 1 211 ? -40.605 -31.339 -47.018 1.00 47.27 202 GLN D C 1
ATOM 9358 O O . GLN D 1 211 ? -41.239 -32.358 -47.310 1.00 44.28 202 GLN D O 1
ATOM 9364 N N . VAL D 1 212 ? -39.289 -31.329 -46.816 1.00 46.27 203 VAL D N 1
ATOM 9365 C CA . VAL D 1 212 ? -38.454 -32.494 -47.037 1.00 47.48 203 VAL D CA 1
ATOM 9366 C C . VAL D 1 212 ? -37.467 -32.607 -45.884 1.00 51.11 203 VAL D C 1
ATOM 9367 O O . VAL D 1 212 ? -37.219 -31.653 -45.139 1.00 55.59 203 VAL D O 1
ATOM 9371 N N . LEU D 1 213 ? -36.902 -33.807 -45.756 1.00 52.81 204 LEU D N 1
ATOM 9372 C CA . LEU D 1 213 ? -35.898 -34.099 -44.708 1.00 55.39 204 LEU D CA 1
ATOM 9373 C C . LEU D 1 213 ? -34.639 -34.636 -45.379 1.00 50.66 204 LEU D C 1
ATOM 9374 O O . LEU D 1 213 ? -34.718 -35.703 -46.006 1.00 49.20 204 LEU D O 1
ATOM 9379 N N . GLN D 1 214 ? -33.531 -33.909 -45.252 1.00 45.81 205 GLN D N 1
ATOM 9380 C CA . GLN D 1 214 ? -32.249 -34.402 -45.793 1.00 35.96 205 GLN D CA 1
ATOM 9381 C C . GLN D 1 214 ? -31.622 -35.243 -44.689 1.00 36.49 205 GLN D C 1
ATOM 9382 O O . GLN D 1 214 ? -31.197 -34.665 -43.683 1.00 38.57 205 GLN D O 1
ATOM 9388 N N . VAL D 1 215 ? -31.588 -36.557 -44.879 1.00 33.84 206 VAL D N 1
ATOM 9389 C CA . VAL D 1 215 ? -31.073 -37.479 -43.835 1.00 33.66 206 VAL D CA 1
ATOM 9390 C C . VAL D 1 215 ? -29.867 -38.192 -44.432 1.00 31.73 206 VAL D C 1
ATOM 9391 O O . VAL D 1 215 ? -29.830 -38.330 -45.658 1.00 35.37 206 VAL D O 1
ATOM 9395 N N . GLN D 1 216 ? -28.889 -38.570 -43.617 1.00 29.92 207 GLN D N 1
ATOM 9396 C CA . GLN D 1 216 ? -27.661 -39.153 -44.201 1.00 27.91 207 GLN D CA 1
ATOM 9397 C C . GLN D 1 216 ? -27.740 -40.672 -44.081 1.00 24.95 207 GLN D C 1
ATOM 9398 O O . GLN D 1 216 ? -27.515 -41.192 -42.983 1.00 22.81 207 GLN D O 1
ATOM 9404 N N . ALA D 1 217 ? -28.086 -41.336 -45.181 1.00 26.50 208 ALA D N 1
ATOM 9405 C CA . ALA D 1 217 ? -28.205 -42.807 -45.205 1.00 29.45 208 ALA D CA 1
ATOM 9406 C C . ALA D 1 217 ? -27.527 -43.281 -46.482 1.00 37.07 208 ALA D C 1
ATOM 9407 O O . ALA D 1 217 ? -28.245 -43.536 -47.459 1.00 43.05 208 ALA D O 1
ATOM 9409 N N . PRO D 1 218 ? -26.196 -43.463 -46.515 1.00 36.45 209 PRO D N 1
ATOM 9410 C CA . PRO D 1 218 ? -25.511 -43.783 -47.763 1.00 35.54 209 PRO D CA 1
ATOM 9411 C C . PRO D 1 218 ? -25.990 -45.069 -48.443 1.00 34.02 209 PRO D C 1
ATOM 9412 O O . PRO D 1 218 ? -26.048 -45.076 -49.648 1.00 34.17 209 PRO D O 1
ATOM 9416 N N . TRP D 1 219 ? -26.305 -46.111 -47.677 1.00 36.28 210 TRP D N 1
ATOM 9417 C CA . TRP D 1 219 ? -26.692 -47.417 -48.270 1.00 37.11 210 TRP D CA 1
ATOM 9418 C C . TRP D 1 219 ? -27.802 -47.270 -49.310 1.00 44.34 210 TRP D C 1
ATOM 9419 O O . TRP D 1 219 ? -27.892 -48.144 -50.180 1.00 51.14 210 TRP D O 1
ATOM 9430 N N . VAL D 1 220 ? -28.635 -46.239 -49.197 1.00 45.12 211 VAL D N 1
ATOM 9431 C CA . VAL D 1 220 ? -29.796 -46.083 -50.066 1.00 47.20 211 VAL D CA 1
ATOM 9432 C C . VAL D 1 220 ? -29.332 -45.384 -51.338 1.00 50.09 211 VAL D C 1
ATOM 9433 O O . VAL D 1 220 ? -28.971 -44.204 -51.314 1.00 51.53 211 VAL D O 1
ATOM 9437 N N . GLU D 1 221 ? -29.341 -46.113 -52.454 1.00 54.47 212 GLU D N 1
ATOM 9438 C CA . GLU D 1 221 ? -28.871 -45.589 -53.730 1.00 57.79 212 GLU D CA 1
ATOM 9439 C C . GLU D 1 221 ? -29.931 -45.658 -54.821 1.00 57.68 212 GLU D C 1
ATOM 9440 O O . GLU D 1 221 ? -29.607 -45.458 -55.998 1.00 61.43 212 GLU D O 1
ATOM 9446 N N . HIS D 1 222 ? -31.182 -45.935 -54.468 1.00 49.04 213 HIS D N 1
ATOM 9447 C CA . HIS D 1 222 ? -32.271 -46.011 -55.428 1.00 43.11 213 HIS D CA 1
ATOM 9448 C C . HIS D 1 222 ? -33.375 -45.040 -55.039 1.00 40.00 213 HIS D C 1
ATOM 9449 O O . HIS D 1 222 ? -33.517 -44.662 -53.873 1.00 42.81 213 HIS D O 1
ATOM 9456 N N . PHE D 1 223 ? -34.162 -44.640 -56.031 1.00 33.75 214 PHE D N 1
ATOM 9457 C CA . PHE D 1 223 ? -35.311 -43.785 -55.793 1.00 29.99 214 PHE D CA 1
ATOM 9458 C C . PHE D 1 223 ? -36.581 -44.623 -55.718 1.00 31.59 214 PHE D C 1
ATOM 9459 O O . PHE D 1 223 ? -36.709 -45.652 -56.386 1.00 33.04 214 PHE D O 1
ATOM 9467 N N . ILE D 1 224 ? -37.519 -44.173 -54.887 1.00 32.77 215 ILE D N 1
ATOM 9468 C CA . ILE D 1 224 ? -38.775 -44.880 -54.662 1.00 37.14 215 ILE D CA 1
ATOM 9469 C C . ILE D 1 224 ? -39.899 -43.851 -54.644 1.00 39.71 215 ILE D C 1
ATOM 9470 O O . ILE D 1 224 ? -39.871 -42.912 -53.842 1.00 44.54 215 ILE D O 1
ATOM 9475 N N . ARG D 1 225 ? -40.883 -44.024 -55.526 1.00 39.78 216 ARG D N 1
ATOM 9476 C CA . ARG D 1 225 ? -42.020 -43.117 -55.624 1.00 43.75 216 ARG D CA 1
ATOM 9477 C C . ARG D 1 225 ? -43.279 -43.939 -55.855 1.00 48.58 216 ARG D C 1
ATOM 9478 O O . ARG D 1 225 ? -43.303 -44.800 -56.739 1.00 49.73 216 ARG D O 1
ATOM 9486 N N . ASP D 1 226 ? -44.323 -43.675 -55.063 1.00 54.36 217 ASP D N 1
ATOM 9487 C CA . ASP D 1 226 ? -45.559 -44.449 -55.126 1.00 58.88 217 ASP D CA 1
ATOM 9488 C C . ASP D 1 226 ? -46.604 -43.827 -56.047 1.00 60.10 217 ASP D C 1
ATOM 9489 O O . ASP D 1 226 ? -47.808 -43.931 -55.773 1.00 60.97 217 ASP D O 1
ATOM 9494 N N . GLY D 1 227 ? -46.180 -43.190 -57.140 1.00 61.91 218 GLY D N 1
ATOM 9495 C CA . GLY D 1 227 ? -47.096 -42.591 -58.089 1.00 63.01 218 GLY D CA 1
ATOM 9496 C C . GLY D 1 227 ? -47.809 -41.350 -57.608 1.00 65.94 218 GLY D C 1
ATOM 9497 O O . GLY D 1 227 ? -48.434 -40.661 -58.425 1.00 65.20 218 GLY D O 1
ATOM 9498 N N . SER D 1 228 ? -47.744 -41.038 -56.319 1.00 70.06 219 SER D N 1
ATOM 9499 C CA . SER D 1 228 ? -48.347 -39.845 -55.752 1.00 74.89 219 SER D CA 1
ATOM 9500 C C . SER D 1 228 ? -47.262 -38.995 -55.104 1.00 78.00 219 SER D C 1
ATOM 9501 O O . SER D 1 228 ? -46.122 -39.430 -54.921 1.00 78.26 219 SER D O 1
ATOM 9504 N N . GLY D 1 229 ? -47.625 -37.761 -54.766 1.00 82.89 220 GLY D N 1
ATOM 9505 C CA . GLY D 1 229 ? -46.734 -36.895 -54.028 1.00 82.67 220 GLY D CA 1
ATOM 9506 C C . GLY D 1 229 ? -46.698 -37.149 -52.543 1.00 82.39 220 GLY D C 1
ATOM 9507 O O . GLY D 1 229 ? -46.029 -36.416 -51.810 1.00 86.67 220 GLY D O 1
ATOM 9508 N N . LEU D 1 230 ? -47.407 -38.181 -52.079 1.00 78.42 221 LEU D N 1
ATOM 9509 C CA . LEU D 1 230 ? -47.488 -38.450 -50.649 1.00 76.05 221 LEU D CA 1
ATOM 9510 C C . LEU D 1 230 ? -46.167 -38.964 -50.090 1.00 68.65 221 LEU D C 1
ATOM 9511 O O . LEU D 1 230 ? -45.868 -38.748 -48.909 1.00 67.41 221 LEU D O 1
ATOM 9516 N N . THR D 1 231 ? -45.365 -39.637 -50.911 1.00 60.55 222 THR D N 1
ATOM 9517 C CA . THR D 1 231 ? -44.164 -40.294 -50.412 1.00 53.47 222 THR D CA 1
ATOM 9518 C C . THR D 1 231 ? -43.146 -40.400 -51.536 1.00 49.88 222 THR D C 1
ATOM 9519 O O . THR D 1 231 ? -43.441 -40.977 -52.587 1.00 51.63 222 THR D O 1
ATOM 9523 N N . TYR D 1 232 ? -41.954 -39.851 -51.314 1.00 45.69 223 TYR D N 1
ATOM 9524 C CA . TYR D 1 232 ? -40.863 -39.991 -52.269 1.00 41.18 223 TYR D CA 1
ATOM 9525 C C . TYR D 1 232 ? -39.523 -39.990 -51.542 1.00 41.79 223 TYR D C 1
ATOM 9526 O O . TYR D 1 232 ? -39.249 -39.122 -50.703 1.00 45.56 223 TYR D O 1
ATOM 9535 N N . ILE D 1 233 ? -38.697 -40.981 -51.875 1.00 37.14 224 ILE D N 1
ATOM 9536 C CA . ILE D 1 233 ? -37.389 -41.200 -51.268 1.00 35.90 224 ILE D CA 1
ATOM 9537 C C . ILE D 1 233 ? -36.367 -41.204 -52.396 1.00 35.92 224 ILE D C 1
ATOM 9538 O O . ILE D 1 233 ? -36.284 -42.178 -53.154 1.00 35.35 224 ILE D O 1
ATOM 9543 N N . TYR D 1 234 ? -35.577 -40.136 -52.505 1.00 39.09 225 TYR D N 1
ATOM 9544 C CA . TYR D 1 234 ? -34.625 -39.995 -53.594 1.00 36.17 225 TYR D CA 1
ATOM 9545 C C . TYR D 1 234 ? -33.215 -39.826 -53.043 1.00 36.59 225 TYR D C 1
ATOM 9546 O O . TYR D 1 234 ? -32.986 -38.938 -52.213 1.00 36.00 225 TYR D O 1
ATOM 9555 N N . PRO D 1 235 ? -32.245 -40.615 -53.490 1.00 38.73 226 PRO D N 1
ATOM 9556 C CA . PRO D 1 235 ? -30.889 -40.504 -52.952 1.00 40.94 226 PRO D CA 1
ATOM 9557 C C . PRO D 1 235 ? -30.046 -39.465 -53.682 1.00 45.06 226 PRO D C 1
ATOM 9558 O O . PRO D 1 235 ? -30.319 -39.084 -54.821 1.00 46.88 226 PRO D O 1
ATOM 9562 N N . GLY D 1 236 ? -29.001 -39.012 -52.993 1.00 48.64 227 GLY D N 1
ATOM 9563 C CA . GLY D 1 236 ? -28.118 -37.991 -53.524 1.00 49.48 227 GLY D CA 1
ATOM 9564 C C . GLY D 1 236 ? -26.654 -38.344 -53.362 1.00 52.63 227 GLY D C 1
ATOM 9565 O O . GLY D 1 236 ? -26.312 -39.509 -53.140 1.00 51.19 227 GLY D O 1
ATOM 9566 N N . THR D 1 237 ? -25.780 -37.343 -53.468 1.00 57.13 228 THR D N 1
ATOM 9567 C CA . THR D 1 237 ? -24.347 -37.553 -53.309 1.00 61.17 228 THR D CA 1
ATOM 9568 C C . THR D 1 237 ? -23.871 -37.329 -51.882 1.00 63.19 228 THR D C 1
ATOM 9569 O O . THR D 1 237 ? -22.881 -37.939 -51.465 1.00 64.98 228 THR D O 1
ATOM 9573 N N . SER D 1 238 ? -24.540 -36.460 -51.127 1.00 66.48 229 SER D N 1
ATOM 9574 C CA . SER D 1 238 ? -24.233 -36.234 -49.722 1.00 68.79 229 SER D CA 1
ATOM 9575 C C . SER D 1 238 ? -25.370 -36.668 -48.812 1.00 68.30 229 SER D C 1
ATOM 9576 O O . SER D 1 238 ? -25.149 -37.407 -47.847 1.00 72.90 229 SER D O 1
ATOM 9579 N N . HIS D 1 239 ? -26.590 -36.239 -49.113 1.00 63.11 230 HIS D N 1
ATOM 9580 C CA . HIS D 1 239 ? -27.759 -36.537 -48.304 1.00 61.91 230 HIS D CA 1
ATOM 9581 C C . HIS D 1 239 ? -28.827 -37.212 -49.149 1.00 53.14 230 HIS D C 1
ATOM 9582 O O . HIS D 1 239 ? -29.074 -36.816 -50.292 1.00 52.24 230 HIS D O 1
ATOM 9589 N N . VAL D 1 240 ? -29.451 -38.235 -48.582 1.00 45.78 231 VAL D N 1
ATOM 9590 C CA . VAL D 1 240 ? -30.663 -38.810 -49.150 1.00 40.48 231 VAL D CA 1
ATOM 9591 C C . VAL D 1 240 ? -31.838 -37.903 -48.807 1.00 30.31 231 VAL D C 1
ATOM 9592 O O . VAL D 1 240 ? -32.086 -37.597 -47.631 1.00 53.93 231 VAL D O 1
ATOM 9596 N N . THR D 1 241 ? -32.549 -37.448 -49.839 1.00 30.47 232 THR D N 1
ATOM 9597 C CA . THR D 1 241 ? -33.664 -36.522 -49.696 1.00 30.58 232 THR D CA 1
ATOM 9598 C C . THR D 1 241 ? -34.952 -37.321 -49.538 1.00 30.81 232 THR D C 1
ATOM 9599 O O . THR D 1 241 ? -35.338 -38.077 -50.439 1.00 30.99 232 THR D O 1
ATOM 9603 N N . LEU D 1 242 ? -35.634 -37.134 -48.413 1.00 30.82 233 LEU D N 1
ATOM 9604 C CA . LEU D 1 242 ? -36.791 -37.943 -48.066 1.00 43.40 233 LEU D CA 1
ATOM 9605 C C . LEU D 1 242 ? -37.956 -37.014 -47.770 1.00 45.85 233 LEU D C 1
ATOM 9606 O O . LEU D 1 242 ? -37.905 -36.254 -46.801 1.00 44.04 233 LEU D O 1
ATOM 9611 N N . GLY D 1 243 ? -39.005 -37.067 -48.583 1.00 49.89 234 GLY D N 1
ATOM 9612 C CA . GLY D 1 243 ? -40.095 -36.141 -48.348 1.00 52.12 234 GLY D CA 1
ATOM 9613 C C . GLY D 1 243 ? -41.389 -36.594 -48.974 1.00 52.15 234 GLY D C 1
ATOM 9614 O O . GLY D 1 243 ? -41.411 -37.457 -49.853 1.00 51.60 234 GLY D O 1
ATOM 9615 N N . GLY D 1 244 ? -42.477 -35.995 -48.504 1.00 55.89 235 GLY D N 1
ATOM 9616 C CA . GLY D 1 244 ? -43.788 -36.275 -49.048 1.00 59.33 235 GLY D CA 1
ATOM 9617 C C . GLY D 1 244 ? -44.798 -35.227 -48.640 1.00 59.65 235 GLY D C 1
ATOM 9618 O O . GLY D 1 244 ? -45.760 -35.531 -47.932 1.00 59.90 235 GLY D O 1
ATOM 9619 N N . THR D 1 245 ? -44.592 -33.988 -49.082 1.00 61.83 236 THR D N 1
ATOM 9620 C CA . THR D 1 245 ? -45.443 -32.872 -48.693 1.00 65.03 236 THR D CA 1
ATOM 9621 C C . THR D 1 245 ? -45.864 -32.088 -49.925 1.00 68.32 236 THR D C 1
ATOM 9622 O O . THR D 1 245 ? -45.013 -31.654 -50.710 1.00 67.82 236 THR D O 1
ATOM 9626 N N . ARG D 1 246 ? -47.175 -31.904 -50.087 1.00 73.17 237 ARG D N 1
ATOM 9627 C CA . ARG D 1 246 ? -47.728 -31.070 -51.146 1.00 74.86 237 ARG D CA 1
ATOM 9628 C C . ARG D 1 246 ? -48.888 -30.262 -50.555 1.00 76.55 237 ARG D C 1
ATOM 9629 O O . ARG D 1 246 ? -50.055 -30.417 -50.907 1.00 76.78 237 ARG D O 1
ATOM 9637 N N . GLN D 1 247 ? -48.563 -29.383 -49.612 1.00 80.33 238 GLN D N 1
ATOM 9638 C CA . GLN D 1 247 ? -49.575 -28.574 -48.946 1.00 82.04 238 GLN D CA 1
ATOM 9639 C C . GLN D 1 247 ? -49.981 -27.419 -49.856 1.00 82.44 238 GLN D C 1
ATOM 9640 O O . GLN D 1 247 ? -49.165 -26.546 -50.169 1.00 84.71 238 GLN D O 1
ATOM 9646 N N . LYS D 1 248 ? -51.245 -27.415 -50.272 1.00 83.48 239 LYS D N 1
ATOM 9647 C CA . LYS D 1 248 ? -51.727 -26.520 -51.315 1.00 82.29 239 LYS D CA 1
ATOM 9648 C C . LYS D 1 248 ? -52.088 -25.151 -50.749 1.00 79.30 239 LYS D C 1
ATOM 9649 O O . LYS D 1 248 ? -52.811 -25.050 -49.752 1.00 82.68 239 LYS D O 1
ATOM 9655 N N . GLY D 1 249 ? -51.574 -24.101 -51.389 1.00 82.03 240 GLY D N 1
ATOM 9656 C CA . GLY D 1 249 ? -51.914 -22.738 -51.036 1.00 81.28 240 GLY D CA 1
ATOM 9657 C C . GLY D 1 249 ? -51.363 -22.242 -49.721 1.00 74.78 240 GLY D C 1
ATOM 9658 O O . GLY D 1 249 ? -51.721 -21.138 -49.296 1.00 77.92 240 GLY D O 1
ATOM 9659 N N . ASP D 1 250 ? -50.506 -23.016 -49.061 1.00 68.96 241 ASP D N 1
ATOM 9660 C CA . ASP D 1 250 ? -49.944 -22.645 -47.768 1.00 70.88 241 ASP D CA 1
ATOM 9661 C C . ASP D 1 250 ? -48.591 -21.977 -47.994 1.00 73.68 241 ASP D C 1
ATOM 9662 O O . ASP D 1 250 ? -47.689 -22.577 -48.589 1.00 72.53 241 ASP D O 1
ATOM 9667 N N . TRP D 1 251 ? -48.451 -20.743 -47.515 1.00 78.37 242 TRP D N 1
ATOM 9668 C CA . TRP D 1 251 ? -47.213 -19.986 -47.649 1.00 83.10 242 TRP D CA 1
ATOM 9669 C C . TRP D 1 251 ? -46.255 -20.198 -46.483 1.00 88.44 242 TRP D C 1
ATOM 9670 O O . TRP D 1 251 ? -45.217 -19.531 -46.429 1.00 88.74 242 TRP D O 1
ATOM 9681 N N . ASN D 1 252 ? -46.575 -21.098 -45.553 1.00 94.21 243 ASN D N 1
ATOM 9682 C CA . ASN D 1 252 ? -45.720 -21.320 -44.390 1.00 95.59 243 ASN D CA 1
ATOM 9683 C C . ASN D 1 252 ? -44.355 -21.850 -44.812 1.00 94.40 243 ASN D C 1
ATOM 9684 O O . ASN D 1 252 ? -44.251 -22.930 -45.404 1.00 97.83 243 ASN D O 1
ATOM 9689 N N . LEU D 1 253 ? -43.309 -21.088 -44.504 1.00 85.58 244 LEU D N 1
ATOM 9690 C CA . LEU D 1 253 ? -41.936 -21.538 -44.684 1.00 79.13 244 LEU D CA 1
ATOM 9691 C C . LEU D 1 253 ? -41.293 -21.961 -43.371 1.00 72.48 244 LEU D C 1
ATOM 9692 O O . LEU D 1 253 ? -40.071 -22.135 -43.316 1.00 70.96 244 LEU D O 1
ATOM 9697 N N . SER D 1 254 ? -42.084 -22.125 -42.314 1.00 66.95 245 SER D N 1
ATOM 9698 C CA . SER D 1 254 ? -41.569 -22.644 -41.055 1.00 61.37 245 SER D CA 1
ATOM 9699 C C . SER D 1 254 ? -41.721 -24.158 -41.041 1.00 58.63 245 SER D C 1
ATOM 9700 O O . SER D 1 254 ? -42.830 -24.657 -41.277 1.00 58.45 245 SER D O 1
ATOM 9703 N N . PRO D 1 255 ? -40.656 -24.918 -40.790 1.00 57.78 246 PRO D N 1
ATOM 9704 C CA . PRO D 1 255 ? -40.771 -26.382 -40.826 1.00 57.77 246 PRO D CA 1
ATOM 9705 C C . PRO D 1 255 ? -41.687 -26.883 -39.721 1.00 62.47 246 PRO D C 1
ATOM 9706 O O . PRO D 1 255 ? -41.567 -26.486 -38.560 1.00 66.12 246 PRO D O 1
ATOM 9710 N N . ASP D 1 256 ? -42.614 -27.758 -40.095 1.00 66.07 247 ASP D N 1
ATOM 9711 C CA . ASP D 1 256 ? -43.603 -28.295 -39.173 1.00 71.78 247 ASP D CA 1
ATOM 9712 C C . ASP D 1 256 ? -43.151 -29.679 -38.725 1.00 75.47 247 ASP D C 1
ATOM 9713 O O . ASP D 1 256 ? -42.809 -30.526 -39.557 1.00 79.16 247 ASP D O 1
ATOM 9718 N N . ALA D 1 257 ? -43.159 -29.903 -37.410 1.00 76.80 248 ALA D N 1
ATOM 9719 C CA . ALA D 1 257 ? -42.741 -31.195 -36.876 1.00 78.37 248 ALA D CA 1
ATOM 9720 C C . ALA D 1 257 ? -43.696 -32.307 -37.286 1.00 76.32 248 ALA D C 1
ATOM 9721 O O . ALA D 1 257 ? -43.267 -33.445 -37.503 1.00 78.64 248 ALA D O 1
ATOM 9723 N N . GLU D 1 258 ? -44.989 -32.000 -37.405 1.00 74.46 249 GLU D N 1
ATOM 9724 C CA . GLU D 1 258 ? -45.966 -33.012 -37.797 1.00 77.93 249 GLU D CA 1
ATOM 9725 C C . GLU D 1 258 ? -45.743 -33.457 -39.240 1.00 72.60 249 GLU D C 1
ATOM 9726 O O . GLU D 1 258 ? -45.862 -34.652 -39.563 1.00 72.55 249 GLU D O 1
ATOM 9732 N N . ASN D 1 259 ? -45.428 -32.498 -40.119 1.00 62.07 250 ASN D N 1
ATOM 9733 C CA . ASN D 1 259 ? -45.112 -32.800 -41.511 1.00 58.01 250 ASN D CA 1
ATOM 9734 C C . ASN D 1 259 ? -44.008 -33.847 -41.603 1.00 57.65 250 ASN D C 1
ATOM 9735 O O . ASN D 1 259 ? -44.172 -34.894 -42.241 1.00 57.18 250 ASN D O 1
ATOM 9740 N N . SER D 1 260 ? -42.877 -33.586 -40.947 1.00 52.53 251 SER D N 1
ATOM 9741 C CA . SER D 1 260 ? -41.756 -34.517 -40.986 1.00 49.89 251 SER D CA 1
ATOM 9742 C C . SER D 1 260 ? -42.065 -35.818 -40.252 1.00 46.60 251 SER D C 1
ATOM 9743 O O . SER D 1 260 ? -41.569 -36.881 -40.648 1.00 32.95 251 SER D O 1
ATOM 9746 N N . ARG D 1 261 ? -42.901 -35.752 -39.224 1.00 45.53 252 ARG D N 1
ATOM 9747 C CA . ARG D 1 261 ? -43.283 -36.994 -38.513 1.00 49.54 252 ARG D CA 1
ATOM 9748 C C . ARG D 1 261 ? -43.968 -37.927 -39.505 1.00 53.97 252 ARG D C 1
ATOM 9749 O O . ARG D 1 261 ? -43.561 -39.094 -39.583 1.00 56.37 252 ARG D O 1
ATOM 9757 N N . GLU D 1 262 ? -44.975 -37.426 -40.225 1.00 60.16 253 GLU D N 1
ATOM 9758 C CA . GLU D 1 262 ? -45.674 -38.309 -41.151 1.00 69.11 253 GLU D CA 1
ATOM 9759 C C . GLU D 1 262 ? -44.810 -38.668 -42.358 1.00 69.96 253 GLU D C 1
ATOM 9760 O O . GLU D 1 262 ? -44.939 -39.776 -42.888 1.00 70.66 253 GLU D O 1
ATOM 9766 N N . ILE D 1 263 ? -43.915 -37.774 -42.793 1.00 68.48 254 ILE D N 1
ATOM 9767 C CA . ILE D 1 263 ? -42.975 -38.134 -43.856 1.00 83.94 254 ILE D CA 1
ATOM 9768 C C . ILE D 1 263 ? -42.160 -39.360 -43.451 1.00 33.16 254 ILE D C 1
ATOM 9769 O O . ILE D 1 263 ? -42.132 -40.378 -44.160 1.00 33.28 254 ILE D O 1
ATOM 9774 N N . LEU D 1 264 ? -41.485 -39.278 -42.301 1.00 39.63 255 LEU D N 1
ATOM 9775 C CA . LEU D 1 264 ? -40.636 -40.377 -41.851 1.00 38.41 255 LEU D CA 1
ATOM 9776 C C . LEU D 1 264 ? -41.446 -41.646 -41.616 1.00 39.75 255 LEU D C 1
ATOM 9777 O O . LEU D 1 264 ? -40.994 -42.751 -41.946 1.00 35.93 255 LEU D O 1
ATOM 9782 N N . SER D 1 265 ? -42.652 -41.510 -41.055 1.00 41.55 256 SER D N 1
ATOM 9783 C CA . SER D 1 265 ? -43.470 -42.687 -40.782 1.00 43.03 256 SER D CA 1
ATOM 9784 C C . SER D 1 265 ? -43.907 -43.370 -42.072 1.00 45.46 256 SER D C 1
ATOM 9785 O O . SER D 1 265 ? -43.847 -44.600 -42.182 1.00 50.70 256 SER D O 1
ATOM 9788 N N . ARG D 1 266 ? -44.350 -42.587 -43.060 1.00 47.59 257 ARG D N 1
ATOM 9789 C CA . ARG D 1 266 ? -44.792 -43.160 -44.325 1.00 48.84 257 ARG D CA 1
ATOM 9790 C C . ARG D 1 266 ? -43.643 -43.825 -45.070 1.00 46.30 257 ARG D C 1
ATOM 9791 O O . ARG D 1 266 ? -43.826 -44.882 -45.685 1.00 44.05 257 ARG D O 1
ATOM 9799 N N . CYS D 1 267 ? -42.453 -43.229 -45.028 1.00 44.25 258 CYS D N 1
ATOM 9800 C CA . CYS D 1 267 ? -41.366 -43.738 -45.851 1.00 43.37 258 CYS D CA 1
ATOM 9801 C C . CYS D 1 267 ? -40.516 -44.795 -45.162 1.00 42.73 258 CYS D C 1
ATOM 9802 O O . CYS D 1 267 ? -39.743 -45.482 -45.841 1.00 42.87 258 CYS D O 1
ATOM 9805 N N . CYS D 1 268 ? -40.634 -44.949 -43.841 1.00 43.20 259 CYS D N 1
ATOM 9806 C CA . CYS D 1 268 ? -39.918 -46.025 -43.167 1.00 44.58 259 CYS D CA 1
ATOM 9807 C C . CYS D 1 268 ? -40.502 -47.395 -43.495 1.00 44.68 259 CYS D C 1
ATOM 9808 O O . CYS D 1 268 ? -39.838 -48.411 -43.263 1.00 44.24 259 CYS D O 1
ATOM 9811 N N . ALA D 1 269 ? -41.722 -47.444 -44.038 1.00 44.75 260 ALA D N 1
ATOM 9812 C CA . ALA D 1 269 ? -42.351 -48.716 -44.374 1.00 43.84 260 ALA D CA 1
ATOM 9813 C C . ALA D 1 269 ? -41.933 -49.220 -45.749 1.00 42.19 260 ALA D C 1
ATOM 9814 O O . ALA D 1 269 ? -41.939 -50.433 -45.985 1.00 44.24 260 ALA D O 1
ATOM 9816 N N . LEU D 1 270 ? -41.580 -48.318 -46.666 1.00 42.73 261 LEU D N 1
ATOM 9817 C CA . LEU D 1 270 ? -41.097 -48.742 -47.976 1.00 42.00 261 LEU D CA 1
ATOM 9818 C C . LEU D 1 270 ? -39.717 -49.374 -47.865 1.00 42.17 261 LEU D C 1
ATOM 9819 O O . LEU D 1 270 ? -39.522 -50.544 -48.213 1.00 44.40 261 LEU D O 1
ATOM 9824 N N . GLU D 1 271 ? -38.741 -48.606 -47.390 1.00 39.94 262 GLU D N 1
ATOM 9825 C CA . GLU D 1 271 ? -37.401 -49.124 -47.146 1.00 39.91 262 GLU D CA 1
ATOM 9826 C C . GLU D 1 271 ? -37.177 -49.252 -45.646 1.00 39.14 262 GLU D C 1
ATOM 9827 O O . GLU D 1 271 ? -37.057 -48.227 -44.956 1.00 35.86 262 GLU D O 1
ATOM 9833 N N . PRO D 1 272 ? -37.120 -50.467 -45.094 1.00 39.15 263 PRO D N 1
ATOM 9834 C CA . PRO D 1 272 ? -36.913 -50.596 -43.643 1.00 39.23 263 PRO D CA 1
ATOM 9835 C C . PRO D 1 272 ? -35.511 -50.228 -43.204 1.00 40.17 263 PRO D C 1
ATOM 9836 O O . PRO D 1 272 ? -35.334 -49.771 -42.068 1.00 42.52 263 PRO D O 1
ATOM 9840 N N . SER D 1 273 ? -34.511 -50.399 -44.073 1.00 43.91 264 SER D N 1
ATOM 9841 C CA . SER D 1 273 ? -33.140 -50.034 -43.729 1.00 47.42 264 SER D CA 1
ATOM 9842 C C . SER D 1 273 ? -33.004 -48.562 -43.358 1.00 46.66 264 SER D C 1
ATOM 9843 O O . SER D 1 273 ? -32.025 -48.186 -42.703 1.00 43.44 264 SER D O 1
ATOM 9846 N N . LEU D 1 274 ? -33.965 -47.727 -43.757 1.00 49.01 265 LEU D N 1
ATOM 9847 C CA . LEU D 1 274 ? -33.979 -46.322 -43.370 1.00 53.76 265 LEU D CA 1
ATOM 9848 C C . LEU D 1 274 ? -34.118 -46.128 -41.863 1.00 61.16 265 LEU D C 1
ATOM 9849 O O . LEU D 1 274 ? -33.989 -44.994 -41.387 1.00 63.95 265 LEU D O 1
ATOM 9854 N N . HIS D 1 275 ? -34.363 -47.204 -41.109 1.00 65.71 266 HIS D N 1
ATOM 9855 C CA . HIS D 1 275 ? -34.535 -47.107 -39.663 1.00 69.25 266 HIS D CA 1
ATOM 9856 C C . HIS D 1 275 ? -33.344 -46.422 -38.999 1.00 73.23 266 HIS D C 1
ATOM 9857 O O . HIS D 1 275 ? -33.507 -45.444 -38.261 1.00 71.26 266 HIS D O 1
ATOM 9864 N N . GLY D 1 276 ? -32.137 -46.922 -39.254 1.00 78.67 267 GLY D N 1
ATOM 9865 C CA . GLY D 1 276 ? -30.942 -46.350 -38.666 1.00 84.15 267 GLY D CA 1
ATOM 9866 C C . GLY D 1 276 ? -30.442 -45.119 -39.393 1.00 85.56 267 GLY D C 1
ATOM 9867 O O . GLY D 1 276 ? -29.317 -45.102 -39.903 1.00 88.81 267 GLY D O 1
ATOM 9868 N N . ALA D 1 277 ? -31.268 -44.079 -39.433 1.00 90.36 268 ALA D N 1
ATOM 9869 C CA . ALA D 1 277 ? -30.956 -42.840 -40.129 1.00 92.43 268 ALA D CA 1
ATOM 9870 C C . ALA D 1 277 ? -30.191 -41.880 -39.222 1.00 93.45 268 ALA D C 1
ATOM 9871 O O . ALA D 1 277 ? -30.260 -41.957 -37.994 1.00 95.74 268 ALA D O 1
ATOM 9873 N N . CYS D 1 278 ? -29.454 -40.964 -39.850 1.00 82.63 269 CYS D N 1
ATOM 9874 C CA . CYS D 1 278 ? -28.628 -40.008 -39.125 1.00 75.54 269 CYS D CA 1
ATOM 9875 C C . CYS D 1 278 ? -28.716 -38.644 -39.794 1.00 69.87 269 CYS D C 1
ATOM 9876 O O . CYS D 1 278 ? -29.017 -38.532 -40.985 1.00 71.55 269 CYS D O 1
ATOM 9879 N N . ASN D 1 279 ? -28.436 -37.606 -39.006 1.00 62.82 270 ASN D N 1
ATOM 9880 C CA . ASN D 1 279 ? -28.374 -36.224 -39.481 1.00 56.77 270 ASN D CA 1
ATOM 9881 C C . ASN D 1 279 ? -29.656 -35.848 -40.225 1.00 51.09 270 ASN D C 1
ATOM 9882 O O . ASN D 1 279 ? -29.648 -35.484 -41.402 1.00 49.36 270 ASN D O 1
ATOM 9887 N N . ILE D 1 280 ? -30.776 -35.958 -39.514 1.00 46.67 271 ILE D N 1
ATOM 9888 C CA . ILE D 1 280 ? -32.081 -35.694 -40.110 1.00 43.15 271 ILE D CA 1
ATOM 9889 C C . ILE D 1 280 ? -32.301 -34.188 -40.162 1.00 41.55 271 ILE D C 1
ATOM 9890 O O . ILE D 1 280 ? -33.032 -33.627 -39.338 1.00 40.91 271 ILE D O 1
ATOM 9895 N N . ARG D 1 281 ? -31.663 -33.518 -41.120 1.00 36.98 272 ARG D N 1
ATOM 9896 C CA . ARG D 1 281 ? -31.847 -32.080 -41.259 1.00 36.95 272 ARG D CA 1
ATOM 9897 C C . ARG D 1 281 ? -33.166 -31.817 -41.979 1.00 41.52 272 ARG D C 1
ATOM 9898 O O . ARG D 1 281 ? -33.623 -32.628 -42.784 1.00 39.31 272 ARG D O 1
ATOM 9906 N N . GLU D 1 282 ? -33.793 -30.686 -41.675 1.00 43.29 273 GLU D N 1
ATOM 9907 C CA . GLU D 1 282 ? -35.128 -30.393 -42.185 1.00 44.74 273 GLU D CA 1
ATOM 9908 C C . GLU D 1 282 ? -35.070 -29.180 -43.104 1.00 47.06 273 GLU D C 1
ATOM 9909 O O . GLU D 1 282 ? -34.481 -28.156 -42.742 1.00 52.32 273 GLU D O 1
ATOM 9915 N N . LYS D 1 283 ? -35.674 -29.291 -44.291 1.00 42.55 274 LYS D N 1
ATOM 9916 C CA . LYS D 1 283 ? -35.634 -28.215 -45.275 1.00 41.86 274 LYS D CA 1
ATOM 9917 C C . LYS D 1 283 ? -37.005 -28.073 -45.920 1.00 41.69 274 LYS D C 1
ATOM 9918 O O . LYS D 1 283 ? -37.591 -29.069 -46.348 1.00 35.62 274 LYS D O 1
ATOM 9924 N N . VAL D 1 284 ? -37.507 -26.845 -46.014 1.00 35.86 275 VAL D N 1
ATOM 9925 C CA . VAL D 1 284 ? -38.797 -26.583 -46.640 1.00 41.12 275 VAL D CA 1
ATOM 9926 C C . VAL D 1 284 ? -38.600 -25.627 -47.810 1.00 41.91 275 VAL D C 1
ATOM 9927 O O . VAL D 1 284 ? -37.748 -24.732 -47.763 1.00 43.54 275 VAL D O 1
ATOM 9931 N N . GLY D 1 285 ? -39.377 -25.844 -48.872 1.00 43.96 276 GLY D N 1
ATOM 9932 C CA . GLY D 1 285 ? -39.413 -24.968 -50.023 1.00 44.09 276 GLY D CA 1
ATOM 9933 C C . GLY D 1 285 ? -40.816 -24.779 -50.569 1.00 45.76 276 GLY D C 1
ATOM 9934 O O . GLY D 1 285 ? -41.601 -25.730 -50.656 1.00 45.75 276 GLY D O 1
ATOM 9935 N N . LEU D 1 286 ? -41.150 -23.548 -50.936 1.00 48.49 277 LEU D N 1
ATOM 9936 C CA . LEU D 1 286 ? -42.416 -23.266 -51.594 1.00 49.32 277 LEU D CA 1
ATOM 9937 C C . LEU D 1 286 ? -42.218 -23.394 -53.098 1.00 52.69 277 LEU D C 1
ATOM 9938 O O . LEU D 1 286 ? -41.409 -22.667 -53.684 1.00 54.33 277 LEU D O 1
ATOM 9943 N N . ARG D 1 287 ? -42.943 -24.317 -53.721 1.00 54.28 278 ARG D N 1
ATOM 9944 C CA . ARG D 1 287 ? -42.766 -24.419 -55.156 1.00 56.18 278 ARG D CA 1
ATOM 9945 C C . ARG D 1 287 ? -43.826 -23.598 -55.881 1.00 56.60 278 ARG D C 1
ATOM 9946 O O . ARG D 1 287 ? -45.009 -23.621 -55.507 1.00 55.94 278 ARG D O 1
ATOM 9954 N N . PRO D 1 288 ? -43.418 -22.850 -56.902 1.00 60.94 279 PRO D N 1
ATOM 9955 C CA . PRO D 1 288 ? -44.396 -22.104 -57.696 1.00 63.43 279 PRO D CA 1
ATOM 9956 C C . PRO D 1 288 ? -45.283 -23.065 -58.462 1.00 70.57 279 PRO D C 1
ATOM 9957 O O . PRO D 1 288 ? -44.834 -24.120 -58.912 1.00 81.21 279 PRO D O 1
ATOM 9961 N N . TYR D 1 289 ? -46.558 -22.708 -58.593 1.00 67.94 280 TYR D N 1
ATOM 9962 C CA . TYR D 1 289 ? -47.490 -23.512 -59.374 1.00 67.07 280 TYR D CA 1
ATOM 9963 C C . TYR D 1 289 ? -48.360 -22.583 -60.199 1.00 64.09 280 TYR D C 1
ATOM 9964 O O . TYR D 1 289 ? -49.020 -21.693 -59.652 1.00 62.32 280 TYR D O 1
ATOM 9973 N N . ARG D 1 290 ? -48.352 -22.795 -61.510 1.00 62.06 281 ARG D N 1
ATOM 9974 C CA . ARG D 1 290 ? -49.220 -22.101 -62.442 1.00 61.07 281 ARG D CA 1
ATOM 9975 C C . ARG D 1 290 ? -49.841 -23.172 -63.329 1.00 61.53 281 ARG D C 1
ATOM 9976 O O . ARG D 1 290 ? -49.105 -24.000 -63.896 1.00 62.85 281 ARG D O 1
ATOM 9984 N N . PRO D 1 291 ? -51.173 -23.224 -63.445 1.00 63.04 282 PRO D N 1
ATOM 9985 C CA . PRO D 1 291 ? -51.800 -24.307 -64.229 1.00 63.99 282 PRO D CA 1
ATOM 9986 C C . PRO D 1 291 ? -51.196 -24.493 -65.612 1.00 63.67 282 PRO D C 1
ATOM 9987 O O . PRO D 1 291 ? -51.003 -25.633 -66.050 1.00 64.49 282 PRO D O 1
ATOM 9991 N N . GLY D 1 292 ? -50.874 -23.406 -66.302 1.00 64.34 283 GLY D N 1
ATOM 9992 C CA . GLY D 1 292 ? -50.035 -23.481 -67.478 1.00 66.71 283 GLY D CA 1
ATOM 9993 C C . GLY D 1 292 ? -48.779 -22.661 -67.275 1.00 68.63 283 GLY D C 1
ATOM 9994 O O . GLY D 1 292 ? -48.858 -21.538 -66.768 1.00 71.06 283 GLY D O 1
ATOM 9995 N N . VAL D 1 293 ? -47.618 -23.203 -67.651 1.00 63.39 284 VAL D N 1
ATOM 9996 C CA . VAL D 1 293 ? -46.365 -22.479 -67.463 1.00 59.79 284 VAL D CA 1
ATOM 9997 C C . VAL D 1 293 ? -46.405 -21.175 -68.247 1.00 60.76 284 VAL D C 1
ATOM 9998 O O . VAL D 1 293 ? -46.788 -21.141 -69.424 1.00 62.49 284 VAL D O 1
ATOM 10002 N N . ARG D 1 294 ? -46.037 -20.084 -67.585 1.00 62.46 285 ARG D N 1
ATOM 10003 C CA . ARG D 1 294 ? -46.035 -18.782 -68.237 1.00 64.14 285 ARG D CA 1
ATOM 10004 C C . ARG D 1 294 ? -44.856 -18.703 -69.200 1.00 68.29 285 ARG D C 1
ATOM 10005 O O . ARG D 1 294 ? -43.700 -18.853 -68.791 1.00 71.35 285 ARG D O 1
ATOM 10013 N N . LEU D 1 295 ? -45.145 -18.471 -70.484 1.00 71.53 286 LEU D N 1
ATOM 10014 C CA . LEU D 1 295 ? -44.104 -18.488 -71.510 1.00 74.24 286 LEU D CA 1
ATOM 10015 C C . LEU D 1 295 ? -44.588 -17.630 -72.684 1.00 73.00 286 LEU D C 1
ATOM 10016 O O . LEU D 1 295 ? -45.014 -18.131 -73.728 1.00 72.89 286 LEU D O 1
ATOM 10021 N N . GLN D 1 296 ? -44.514 -16.313 -72.503 1.00 70.86 287 GLN D N 1
ATOM 10022 C CA . GLN D 1 296 ? -44.843 -15.383 -73.571 1.00 63.76 287 GLN D CA 1
ATOM 10023 C C . GLN D 1 296 ? -44.100 -14.078 -73.331 1.00 61.39 287 GLN D C 1
ATOM 10024 O O . GLN D 1 296 ? -43.579 -13.819 -72.242 1.00 61.95 287 GLN D O 1
ATOM 10030 N N . THR D 1 297 ? -44.057 -13.258 -74.374 1.00 57.58 288 THR D N 1
ATOM 10031 C CA . THR D 1 297 ? -43.418 -11.950 -74.336 1.00 55.79 288 THR D CA 1
ATOM 10032 C C . THR D 1 297 ? -44.499 -10.881 -74.287 1.00 55.09 288 THR D C 1
ATOM 10033 O O . THR D 1 297 ? -45.287 -10.744 -75.230 1.00 54.23 288 THR D O 1
ATOM 10037 N N . GLU D 1 298 ? -44.545 -10.145 -73.185 1.00 57.94 289 GLU D N 1
ATOM 10038 C CA . GLU D 1 298 ? -45.443 -9.016 -73.026 1.00 59.71 289 GLU D CA 1
ATOM 10039 C C . GLU D 1 298 ? -44.677 -7.721 -73.270 1.00 61.16 289 GLU D C 1
ATOM 10040 O O . GLU D 1 298 ? -43.446 -7.690 -73.281 1.00 62.20 289 GLU D O 1
ATOM 10046 N N . LEU D 1 299 ? -45.421 -6.638 -73.463 1.00 64.92 290 LEU D N 1
ATOM 10047 C CA . LEU D 1 299 ? -44.816 -5.345 -73.755 1.00 68.33 290 LEU D CA 1
ATOM 10048 C C . LEU D 1 299 ? -45.551 -4.271 -72.972 1.00 72.85 290 LEU D C 1
ATOM 10049 O O . LEU D 1 299 ? -46.757 -4.085 -73.159 1.00 75.63 290 LEU D O 1
ATOM 10054 N N . LEU D 1 300 ? -44.835 -3.575 -72.094 1.00 73.87 291 LEU D N 1
ATOM 10055 C CA . LEU D 1 300 ? -45.421 -2.493 -71.321 1.00 76.96 291 LEU D CA 1
ATOM 10056 C C . LEU D 1 300 ? -44.691 -1.200 -71.654 1.00 83.64 291 LEU D C 1
ATOM 10057 O O . LEU D 1 300 ? -43.687 -1.201 -72.363 1.00 81.56 291 LEU D O 1
ATOM 10062 N N . ALA D 1 301 ? -45.214 -0.080 -71.167 1.00 92.65 292 ALA D N 1
ATOM 10063 C CA . ALA D 1 301 ? -44.642 1.214 -71.513 1.00 102.60 292 ALA D CA 1
ATOM 10064 C C . ALA D 1 301 ? -44.796 2.168 -70.344 1.00 110.38 292 ALA D C 1
ATOM 10065 O O . ALA D 1 301 ? -45.897 2.328 -69.813 1.00 109.98 292 ALA D O 1
ATOM 10067 N N . ARG D 1 302 ? -43.700 2.801 -69.948 1.00 120.59 293 ARG D N 1
ATOM 10068 C CA . ARG D 1 302 ? -43.743 3.822 -68.911 1.00 126.79 293 ARG D CA 1
ATOM 10069 C C . ARG D 1 302 ? -43.525 5.175 -69.573 1.00 127.64 293 ARG D C 1
ATOM 10070 O O . ARG D 1 302 ? -42.459 5.426 -70.150 1.00 130.62 293 ARG D O 1
ATOM 10078 N N . ASP D 1 303 ? -44.562 6.015 -69.523 1.00 136.87 294 ASP D N 1
ATOM 10079 C CA . ASP D 1 303 ? -44.514 7.401 -69.993 1.00 132.63 294 ASP D CA 1
ATOM 10080 C C . ASP D 1 303 ? -43.853 7.522 -71.364 1.00 129.34 294 ASP D C 1
ATOM 10081 O O . ASP D 1 303 ? -43.023 8.401 -71.603 1.00 132.07 294 ASP D O 1
ATOM 10086 N N . GLY D 1 304 ? -44.220 6.626 -72.275 1.00 124.22 295 GLY D N 1
ATOM 10087 C CA . GLY D 1 304 ? -43.742 6.682 -73.640 1.00 121.17 295 GLY D CA 1
ATOM 10088 C C . GLY D 1 304 ? -42.643 5.702 -73.989 1.00 117.01 295 GLY D C 1
ATOM 10089 O O . GLY D 1 304 ? -42.419 5.464 -75.183 1.00 115.73 295 GLY D O 1
ATOM 10090 N N . GLN D 1 305 ? -41.938 5.130 -73.017 1.00 113.08 296 GLN D N 1
ATOM 10091 C CA . GLN D 1 305 ? -40.880 4.176 -73.329 1.00 109.78 296 GLN D CA 1
ATOM 10092 C C . GLN D 1 305 ? -41.487 2.777 -73.290 1.00 107.22 296 GLN D C 1
ATOM 10093 O O . GLN D 1 305 ? -41.940 2.316 -72.235 1.00 106.89 296 GLN D O 1
ATOM 10099 N N . ARG D 1 306 ? -41.536 2.126 -74.453 1.00 107.18 297 ARG D N 1
ATOM 10100 C CA . ARG D 1 306 ? -42.058 0.769 -74.591 1.00 106.60 297 ARG D CA 1
ATOM 10101 C C . ARG D 1 306 ? -40.926 -0.220 -74.331 1.00 104.42 297 ARG D C 1
ATOM 10102 O O . ARG D 1 306 ? -39.983 -0.317 -75.123 1.00 107.40 297 ARG D O 1
ATOM 10110 N N . LEU D 1 307 ? -41.021 -0.955 -73.220 1.00 93.69 298 LEU D N 1
ATOM 10111 C CA . LEU D 1 307 ? -40.078 -1.988 -72.830 1.00 85.14 298 LEU D CA 1
ATOM 10112 C C . LEU D 1 307 ? -40.750 -3.357 -72.864 1.00 80.86 298 LEU D C 1
ATOM 10113 O O . LEU D 1 307 ? -41.884 -3.513 -72.381 1.00 81.48 298 LEU D O 1
ATOM 10118 N N . PRO D 1 308 ? -40.091 -4.353 -73.443 1.00 76.38 299 PRO D N 1
ATOM 10119 C CA . PRO D 1 308 ? -40.639 -5.710 -73.446 1.00 72.39 299 PRO D CA 1
ATOM 10120 C C . PRO D 1 308 ? -40.126 -6.533 -72.277 1.00 68.92 299 PRO D C 1
ATOM 10121 O O . PRO D 1 308 ? -39.000 -6.372 -71.803 1.00 69.68 299 PRO D O 1
ATOM 10125 N N . VAL D 1 309 ? -40.993 -7.427 -71.810 1.00 64.55 300 VAL D N 1
ATOM 10126 C CA . VAL D 1 309 ? -40.702 -8.330 -70.705 1.00 60.51 300 VAL D CA 1
ATOM 10127 C C . VAL D 1 309 ? -41.047 -9.743 -71.152 1.00 55.79 300 VAL D C 1
ATOM 10128 O O . VAL D 1 309 ? -42.197 -10.022 -71.512 1.00 55.56 300 VAL D O 1
ATOM 10132 N N . VAL D 1 310 ? -40.060 -10.631 -71.126 1.00 52.77 301 VAL D N 1
ATOM 10133 C CA . VAL D 1 310 ? -40.271 -12.042 -71.425 1.00 50.20 301 VAL D CA 1
ATOM 10134 C C . VAL D 1 310 ? -40.561 -12.767 -70.118 1.00 49.15 301 VAL D C 1
ATOM 10135 O O . VAL D 1 310 ? -39.720 -12.791 -69.214 1.00 50.34 301 VAL D O 1
ATOM 10139 N N . HIS D 1 311 ? -41.746 -13.364 -70.014 1.00 50.14 302 HIS D N 1
ATOM 10140 C CA . HIS D 1 311 ? -42.197 -13.988 -68.779 1.00 51.20 302 HIS D CA 1
ATOM 10141 C C . HIS D 1 311 ? -41.903 -15.482 -68.820 1.00 51.59 302 HIS D C 1
ATOM 10142 O O . HIS D 1 311 ? -42.398 -16.194 -69.702 1.00 49.81 302 HIS D O 1
ATOM 10149 N N . HIS D 1 312 ? -41.095 -15.952 -67.862 1.00 50.33 303 HIS D N 1
ATOM 10150 C CA . HIS D 1 312 ? -40.684 -17.355 -67.759 1.00 48.77 303 HIS D CA 1
ATOM 10151 C C . HIS D 1 312 ? -40.776 -17.772 -66.293 1.00 47.19 303 HIS D C 1
ATOM 10152 O O . HIS D 1 312 ? -39.779 -17.776 -65.568 1.00 49.13 303 HIS D O 1
ATOM 10159 N N . TYR D 1 313 ? -41.979 -18.134 -65.863 1.00 49.60 304 TYR D N 1
ATOM 10160 C CA . TYR D 1 313 ? -42.220 -18.500 -64.474 1.00 53.76 304 TYR D CA 1
ATOM 10161 C C . TYR D 1 313 ? -43.458 -19.384 -64.403 1.00 55.97 304 TYR D C 1
ATOM 10162 O O . TYR D 1 313 ? -44.095 -19.688 -65.418 1.00 58.44 304 TYR D O 1
ATOM 10171 N N . GLY D 1 314 ? -43.796 -19.791 -63.183 1.00 58.14 305 GLY D N 1
ATOM 10172 C CA . GLY D 1 314 ? -44.939 -20.650 -62.960 1.00 60.76 305 GLY D CA 1
ATOM 10173 C C . GLY D 1 314 ? -44.699 -22.050 -63.482 1.00 58.04 305 GLY D C 1
ATOM 10174 O O . GLY D 1 314 ? -45.504 -22.583 -64.251 1.00 61.56 305 GLY D O 1
ATOM 10175 N N . HIS D 1 315 ? -43.588 -22.654 -63.065 1.00 54.83 306 HIS D N 1
ATOM 10176 C CA . HIS D 1 315 ? -43.151 -23.932 -63.602 1.00 57.28 306 HIS D CA 1
ATOM 10177 C C . HIS D 1 315 ? -43.774 -25.130 -62.897 1.00 60.62 306 HIS D C 1
ATOM 10178 O O . HIS D 1 315 ? -43.557 -26.263 -63.337 1.00 59.41 306 HIS D O 1
ATOM 10185 N N . GLY D 1 316 ? -44.534 -24.920 -61.825 1.00 61.27 307 GLY D N 1
ATOM 10186 C CA . GLY D 1 316 ? -45.168 -26.067 -61.211 1.00 65.72 307 GLY D CA 1
ATOM 10187 C C . GLY D 1 316 ? -44.186 -26.933 -60.437 1.00 62.42 307 GLY D C 1
ATOM 10188 O O . GLY D 1 316 ? -43.062 -26.538 -60.117 1.00 65.05 307 GLY D O 1
ATOM 10189 N N . SER D 1 317 ? -44.643 -28.146 -60.135 1.00 56.25 308 SER D N 1
ATOM 10190 C CA . SER D 1 317 ? -43.836 -29.144 -59.448 1.00 59.96 308 SER D CA 1
ATOM 10191 C C . SER D 1 317 ? -43.022 -30.004 -60.408 1.00 62.25 308 SER D C 1
ATOM 10192 O O . SER D 1 317 ? -42.468 -31.024 -59.987 1.00 65.72 308 SER D O 1
ATOM 10195 N N . GLY D 1 318 ? -42.946 -29.626 -61.681 1.00 57.02 309 GLY D N 1
ATOM 10196 C CA . GLY D 1 318 ? -42.157 -30.366 -62.645 1.00 51.23 309 GLY D CA 1
ATOM 10197 C C . GLY D 1 318 ? -41.245 -29.460 -63.444 1.00 48.71 309 GLY D C 1
ATOM 10198 O O . GLY D 1 318 ? -40.955 -29.727 -64.615 1.00 48.45 309 GLY D O 1
ATOM 10199 N N . GLY D 1 319 ? -40.785 -28.379 -62.811 1.00 47.17 310 GLY D N 1
ATOM 10200 C CA . GLY D 1 319 ? -40.049 -27.360 -63.541 1.00 45.62 310 GLY D CA 1
ATOM 10201 C C . GLY D 1 319 ? -38.663 -27.804 -63.968 1.00 42.56 310 GLY D C 1
ATOM 10202 O O . GLY D 1 319 ? -38.244 -27.547 -65.100 1.00 46.11 310 GLY D O 1
ATOM 10203 N N . ILE D 1 320 ? -37.930 -28.473 -63.075 1.00 37.02 311 ILE D N 1
ATOM 10204 C CA . ILE D 1 320 ? -36.547 -28.829 -63.383 1.00 33.10 311 ILE D CA 1
ATOM 10205 C C . ILE D 1 320 ? -36.495 -29.843 -64.518 1.00 29.70 311 ILE D C 1
ATOM 10206 O O . ILE D 1 320 ? -35.640 -29.757 -65.408 1.00 30.65 311 ILE D O 1
ATOM 10211 N N . SER D 1 321 ? -37.433 -30.794 -64.530 1.00 29.51 312 SER D N 1
ATOM 10212 C CA . SER D 1 321 ? -37.458 -31.826 -65.559 1.00 29.54 312 SER D CA 1
ATOM 10213 C C . SER D 1 321 ? -37.637 -31.263 -66.962 1.00 35.46 312 SER D C 1
ATOM 10214 O O . SER D 1 321 ? -37.513 -32.017 -67.934 1.00 40.66 312 SER D O 1
ATOM 10217 N N . VAL D 1 322 ? -37.926 -29.969 -67.096 1.00 34.95 313 VAL D N 1
ATOM 10218 C CA . VAL D 1 322 ? -38.099 -29.342 -68.401 1.00 35.10 313 VAL D CA 1
ATOM 10219 C C . VAL D 1 322 ? -37.312 -28.038 -68.448 1.00 31.62 313 VAL D C 1
ATOM 10220 O O . VAL D 1 322 ? -37.455 -27.251 -69.391 1.00 32.28 313 VAL D O 1
ATOM 10224 N N . HIS D 1 323 ? -36.452 -27.813 -67.447 1.00 30.32 314 HIS D N 1
ATOM 10225 C CA . HIS D 1 323 ? -35.845 -26.495 -67.272 1.00 30.54 314 HIS D CA 1
ATOM 10226 C C . HIS D 1 323 ? -34.965 -26.079 -68.448 1.00 35.43 314 HIS D C 1
ATOM 10227 O O . HIS D 1 323 ? -34.665 -24.888 -68.587 1.00 42.31 314 HIS D O 1
ATOM 10234 N N . TRP D 1 324 ? -34.543 -27.020 -69.293 1.00 34.50 315 TRP D N 1
ATOM 10235 C CA . TRP D 1 324 ? -33.923 -26.650 -70.560 1.00 36.91 315 TRP D CA 1
ATOM 10236 C C . TRP D 1 324 ? -34.970 -26.395 -71.641 1.00 40.10 315 TRP D C 1
ATOM 10237 O O . TRP D 1 324 ? -34.963 -25.336 -72.280 1.00 39.92 315 TRP D O 1
ATOM 10248 N N . GLY D 1 325 ? -35.888 -27.350 -71.830 1.00 42.39 316 GLY D N 1
ATOM 10249 C CA . GLY D 1 325 ? -36.900 -27.244 -72.868 1.00 43.93 316 GLY D CA 1
ATOM 10250 C C . GLY D 1 325 ? -37.737 -25.984 -72.789 1.00 45.40 316 GLY D C 1
ATOM 10251 O O . GLY D 1 325 ? -38.251 -25.523 -73.811 1.00 46.97 316 GLY D O 1
ATOM 10252 N N . THR D 1 326 ? -37.889 -25.418 -71.598 1.00 47.94 317 THR D N 1
ATOM 10253 C CA . THR D 1 326 ? -38.582 -24.148 -71.443 1.00 50.17 317 THR D CA 1
ATOM 10254 C C . THR D 1 326 ? -37.644 -22.966 -71.647 1.00 54.58 317 THR D C 1
ATOM 10255 O O . THR D 1 326 ? -38.024 -21.982 -72.290 1.00 51.78 317 THR D O 1
ATOM 10259 N N . ALA D 1 327 ? -36.413 -23.061 -71.133 1.00 57.53 318 ALA D N 1
ATOM 10260 C CA . ALA D 1 327 ? -35.464 -21.959 -71.257 1.00 27.66 318 ALA D CA 1
ATOM 10261 C C . ALA D 1 327 ? -35.273 -21.563 -72.716 1.00 42.95 318 ALA D C 1
ATOM 10262 O O . ALA D 1 327 ? -35.426 -20.390 -73.081 1.00 49.99 318 ALA D O 1
ATOM 10264 N N . LEU D 1 328 ? -34.963 -22.544 -73.569 1.00 44.89 319 LEU D N 1
ATOM 10265 C CA . LEU D 1 328 ? -34.835 -22.290 -74.999 1.00 44.18 319 LEU D CA 1
ATOM 10266 C C . LEU D 1 328 ? -36.072 -21.607 -75.561 1.00 49.79 319 LEU D C 1
ATOM 10267 O O . LEU D 1 328 ? -35.963 -20.702 -76.397 1.00 62.41 319 LEU D O 1
ATOM 10272 N N . GLU D 1 329 ? -37.259 -22.034 -75.124 1.00 53.12 320 GLU D N 1
ATOM 10273 C CA . GLU D 1 329 ? -38.476 -21.370 -75.574 1.00 59.18 320 GLU D CA 1
ATOM 10274 C C . GLU D 1 329 ? -38.427 -19.889 -75.234 1.00 62.82 320 GLU D C 1
ATOM 10275 O O . GLU D 1 329 ? -38.637 -19.032 -76.102 1.00 67.90 320 GLU D O 1
ATOM 10281 N N . ALA D 1 330 ? -38.103 -19.571 -73.978 1.00 57.93 321 ALA D N 1
ATOM 10282 C CA . ALA D 1 330 ? -37.862 -18.186 -73.603 1.00 55.24 321 ALA D CA 1
ATOM 10283 C C . ALA D 1 330 ? -36.825 -17.562 -74.521 1.00 52.80 321 ALA D C 1
ATOM 10284 O O . ALA D 1 330 ? -37.031 -16.464 -75.051 1.00 55.32 321 ALA D O 1
ATOM 10286 N N . ALA D 1 331 ? -35.724 -18.283 -74.759 1.00 50.85 322 ALA D N 1
ATOM 10287 C CA . ALA D 1 331 ? -34.697 -17.805 -75.674 1.00 51.36 322 ALA D CA 1
ATOM 10288 C C . ALA D 1 331 ? -35.302 -17.437 -77.020 1.00 53.25 322 ALA D C 1
ATOM 10289 O O . ALA D 1 331 ? -35.014 -16.366 -77.568 1.00 54.91 322 ALA D O 1
ATOM 10291 N N . ARG D 1 332 ? -36.165 -18.305 -77.559 1.00 54.87 323 ARG D N 1
ATOM 10292 C CA . ARG D 1 332 ? -36.862 -17.973 -78.796 1.00 54.55 323 ARG D CA 1
ATOM 10293 C C . ARG D 1 332 ? -37.530 -16.609 -78.676 1.00 54.67 323 ARG D C 1
ATOM 10294 O O . ARG D 1 332 ? -37.220 -15.679 -79.430 1.00 57.33 323 ARG D O 1
ATOM 10302 N N . LEU D 1 333 ? -38.401 -16.457 -77.674 1.00 56.70 324 LEU D N 1
ATOM 10303 C CA . LEU D 1 333 ? -39.109 -15.197 -77.489 1.00 59.35 324 LEU D CA 1
ATOM 10304 C C . LEU D 1 333 ? -38.147 -14.037 -77.299 1.00 57.89 324 LEU D C 1
ATOM 10305 O O . LEU D 1 333 ? -38.468 -12.899 -77.661 1.00 41.55 324 LEU D O 1
ATOM 10310 N N . VAL D 1 334 ? -36.965 -14.301 -76.742 1.00 54.01 325 VAL D N 1
ATOM 10311 C CA . VAL D 1 334 ? -35.974 -13.242 -76.587 1.00 53.82 325 VAL D CA 1
ATOM 10312 C C . VAL D 1 334 ? -35.361 -12.898 -77.937 1.00 58.87 325 VAL D C 1
ATOM 10313 O O . VAL D 1 334 ? -35.285 -11.725 -78.323 1.00 62.68 325 VAL D O 1
ATOM 10317 N N . SER D 1 335 ? -34.948 -13.920 -78.689 1.00 60.86 326 SER D N 1
ATOM 10318 C CA . SER D 1 335 ? -34.319 -13.672 -79.981 1.00 63.88 326 SER D CA 1
ATOM 10319 C C . SER D 1 335 ? -35.295 -12.990 -80.928 1.00 67.38 326 SER D C 1
ATOM 10320 O O . SER D 1 335 ? -34.967 -11.974 -81.552 1.00 71.62 326 SER D O 1
ATOM 10323 N N . GLU D 1 336 ? -36.517 -13.524 -81.018 1.00 70.40 327 GLU D N 1
ATOM 10324 C CA . GLU D 1 336 ? -37.571 -12.875 -81.790 1.00 76.06 327 GLU D CA 1
ATOM 10325 C C . GLU D 1 336 ? -37.748 -11.419 -81.385 1.00 75.81 327 GLU D C 1
ATOM 10326 O O . GLU D 1 336 ? -38.079 -10.575 -82.226 1.00 77.03 327 GLU D O 1
ATOM 10332 N N . CYS D 1 337 ? -37.526 -11.103 -80.108 1.00 74.22 328 CYS D N 1
ATOM 10333 C CA . CYS D 1 337 ? -37.610 -9.717 -79.666 1.00 75.11 328 CYS D CA 1
ATOM 10334 C C . CYS D 1 337 ? -36.361 -8.935 -80.049 1.00 71.81 328 CYS D C 1
ATOM 10335 O O . CYS D 1 337 ? -36.461 -7.781 -80.482 1.00 72.65 328 CYS D O 1
ATOM 10338 N N . VAL D 1 338 ? -35.181 -9.547 -79.906 1.00 67.08 329 VAL D N 1
ATOM 10339 C CA . VAL D 1 338 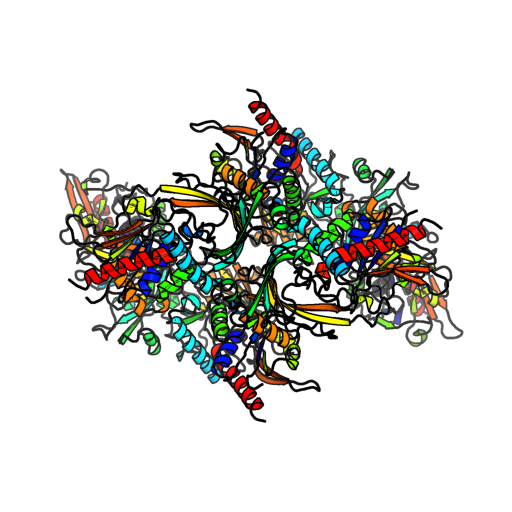? -33.936 -8.836 -80.187 1.00 66.82 329 VAL D CA 1
ATOM 10340 C C . VAL D 1 338 ? -33.904 -8.382 -81.640 1.00 69.19 329 VAL D C 1
ATOM 10341 O O . VAL D 1 338 ? -33.585 -7.225 -81.943 1.00 72.01 329 VAL D O 1
ATOM 10345 N N . HIS D 1 339 ? -34.254 -9.286 -82.559 1.00 70.07 330 HIS D N 1
ATOM 10346 C CA . HIS D 1 339 ? -34.324 -8.928 -83.970 1.00 74.95 330 HIS D CA 1
ATOM 10347 C C . HIS D 1 339 ? -35.260 -7.749 -84.202 1.00 80.20 330 HIS D C 1
ATOM 10348 O O . HIS D 1 339 ? -35.002 -6.920 -85.083 1.00 85.93 330 HIS D O 1
ATOM 10355 N N . ALA D 1 340 ? -36.332 -7.640 -83.409 1.00 74.76 331 ALA D N 1
ATOM 10356 C CA . ALA D 1 340 ? -37.270 -6.537 -83.592 1.00 72.12 331 ALA D CA 1
ATOM 10357 C C . ALA D 1 340 ? -36.603 -5.189 -83.358 1.00 71.31 331 ALA D C 1
ATOM 10358 O O . ALA D 1 340 ? -37.036 -4.177 -83.921 1.00 71.78 331 ALA D O 1
ATOM 10360 N N . LEU D 1 341 ? -35.554 -5.155 -82.538 1.00 68.06 332 LEU D N 1
ATOM 10361 C CA . LEU D 1 341 ? -34.799 -3.931 -82.313 1.00 66.94 332 LEU D CA 1
ATOM 10362 C C . LEU D 1 341 ? -33.629 -3.775 -83.273 1.00 67.11 332 LEU D C 1
ATOM 10363 O O . LEU D 1 341 ? -33.056 -2.683 -83.352 1.00 70.52 332 LEU D O 1
ATOM 10368 N N . ARG D 1 342 ? -33.260 -4.831 -84.001 1.00 67.60 333 ARG D N 1
ATOM 10369 C CA . ARG D 1 342 ? -32.184 -4.715 -84.979 1.00 68.89 333 ARG D CA 1
ATOM 10370 C C . ARG D 1 342 ? -32.719 -4.206 -86.312 1.00 67.95 333 ARG D C 1
ATOM 10371 O O . ARG D 1 342 ? -32.132 -3.309 -86.927 1.00 67.74 333 ARG D O 1
ATOM 10379 N N . THR D 1 343 ? -33.833 -4.768 -86.767 1.00 63.34 334 THR D N 1
ATOM 10380 C CA . THR D 1 343 ? -34.531 -4.347 -87.969 1.00 62.89 334 THR D CA 1
ATOM 10381 C C . THR D 1 343 ? -35.998 -4.114 -87.640 1.00 63.10 334 THR D C 1
ATOM 10382 O O . THR D 1 343 ? -36.559 -4.794 -86.775 1.00 64.03 334 THR D O 1
ATOM 10386 N N . PRO D 1 344 ? -36.648 -3.150 -88.310 1.00 62.66 335 PRO D N 1
ATOM 10387 C CA . PRO D 1 344 ? -38.061 -2.865 -88.037 1.00 62.22 335 PRO D CA 1
ATOM 10388 C C . PRO D 1 344 ? -38.983 -4.007 -88.451 1.00 62.48 335 PRO D C 1
ATOM 10389 O O . PRO D 1 344 ? -40.010 -4.205 -87.801 1.00 61.96 335 PRO D O 1
ATOM 10393 N N . THR E 1 12 ? 40.157 -82.764 -71.805 1.00 62.51 3 THR E N 1
ATOM 10394 C CA . THR E 1 12 ? 39.313 -82.393 -70.675 1.00 63.82 3 THR E CA 1
ATOM 10395 C C . THR E 1 12 ? 39.956 -82.800 -69.351 1.00 64.87 3 THR E C 1
ATOM 10396 O O . THR E 1 12 ? 39.860 -83.953 -68.930 1.00 65.34 3 THR E O 1
ATOM 10400 N N . ALA E 1 13 ? 40.610 -81.841 -68.699 1.00 65.34 4 ALA E N 1
ATOM 10401 C CA . ALA E 1 13 ? 41.307 -82.115 -67.453 1.00 67.09 4 ALA E CA 1
ATOM 10402 C C . ALA E 1 13 ? 40.311 -82.294 -66.307 1.00 66.62 4 ALA E C 1
ATOM 10403 O O . ALA E 1 13 ? 39.126 -81.966 -66.412 1.00 67.79 4 ALA E O 1
ATOM 10405 N N . ARG E 1 14 ? 40.813 -82.827 -65.194 1.00 66.66 5 ARG E N 1
ATOM 10406 C CA . ARG E 1 14 ? 40.008 -83.099 -64.004 1.00 65.21 5 ARG E CA 1
ATOM 10407 C C . ARG E 1 14 ? 40.696 -82.431 -62.816 1.00 62.85 5 ARG E C 1
ATOM 10408 O O . ARG E 1 14 ? 41.644 -82.985 -62.252 1.00 63.84 5 ARG E O 1
ATOM 10416 N N . ILE E 1 15 ? 40.215 -81.249 -62.434 1.00 60.97 6 ILE E N 1
ATOM 10417 C CA . ILE E 1 15 ? 40.863 -80.412 -61.429 1.00 60.18 6 ILE E CA 1
ATOM 10418 C C . ILE E 1 15 ? 39.959 -80.283 -60.209 1.00 55.99 6 ILE E C 1
ATOM 10419 O O . ILE E 1 15 ? 38.786 -79.896 -60.322 1.00 53.17 6 ILE E O 1
ATOM 10424 N N . ALA E 1 16 ? 40.517 -80.589 -59.042 1.00 54.36 7 ALA E N 1
ATOM 10425 C CA . ALA E 1 16 ? 39.837 -80.455 -57.765 1.00 53.98 7 ALA E CA 1
ATOM 10426 C C . ALA E 1 16 ? 40.480 -79.342 -56.950 1.00 52.59 7 ALA E C 1
ATOM 10427 O O . ALA E 1 16 ? 41.651 -79.000 -57.134 1.00 46.15 7 ALA E O 1
ATOM 10429 N N . VAL E 1 17 ? 39.692 -78.781 -56.036 1.00 51.88 8 VAL E N 1
ATOM 10430 C CA . VAL E 1 17 ? 40.089 -77.623 -55.241 1.00 45.78 8 VAL E CA 1
ATOM 10431 C C . VAL E 1 17 ? 39.805 -77.946 -53.782 1.00 54.47 8 VAL E C 1
ATOM 10432 O O . VAL E 1 17 ? 38.666 -77.813 -53.328 1.00 55.11 8 VAL E O 1
ATOM 10436 N N . VAL E 1 18 ? 40.824 -78.355 -53.036 1.00 55.43 9 VAL E N 1
ATOM 10437 C CA . VAL E 1 18 ? 40.655 -78.501 -51.595 1.00 46.67 9 VAL E CA 1
ATOM 10438 C C . VAL E 1 18 ? 40.705 -77.117 -50.964 1.00 65.32 9 VAL E C 1
ATOM 10439 O O . VAL E 1 18 ? 41.449 -76.237 -51.412 1.00 45.60 9 VAL E O 1
ATOM 10443 N N . GLY E 1 19 ? 39.885 -76.908 -49.942 1.00 62.85 10 GLY E N 1
ATOM 10444 C CA . GLY E 1 19 ? 39.773 -75.592 -49.352 1.00 64.81 10 GLY E CA 1
ATOM 10445 C C . GLY E 1 19 ? 38.760 -74.713 -50.057 1.00 67.69 10 GLY E C 1
ATOM 10446 O O . GLY E 1 19 ? 38.913 -74.412 -51.244 1.00 74.33 10 GLY E O 1
ATOM 10447 N N . ALA E 1 20 ? 37.715 -74.303 -49.342 1.00 61.52 11 ALA E N 1
ATOM 10448 C CA . ALA E 1 20 ? 36.683 -73.423 -49.879 1.00 58.23 11 ALA E CA 1
ATOM 10449 C C . ALA E 1 20 ? 36.592 -72.125 -49.087 1.00 56.76 11 ALA E C 1
ATOM 10450 O O . ALA E 1 20 ? 35.501 -71.612 -48.823 1.00 55.34 11 ALA E O 1
ATOM 10452 N N . GLY E 1 21 ? 37.736 -71.575 -48.697 1.00 57.12 12 GLY E N 1
ATOM 10453 C CA . GLY E 1 21 ? 37.753 -70.259 -48.099 1.00 58.06 12 GLY E CA 1
ATOM 10454 C C . GLY E 1 21 ? 37.492 -69.192 -49.148 1.00 57.15 12 GLY E C 1
ATOM 10455 O O . GLY E 1 21 ? 37.032 -69.463 -50.257 1.00 58.06 12 GLY E O 1
ATOM 10456 N N . VAL E 1 22 ? 37.798 -67.945 -48.783 1.00 58.04 13 VAL E N 1
ATOM 10457 C CA . VAL E 1 22 ? 37.688 -66.859 -49.751 1.00 60.05 13 VAL E CA 1
ATOM 10458 C C . VAL E 1 22 ? 38.627 -67.105 -50.923 1.00 60.28 13 VAL E C 1
ATOM 10459 O O . VAL E 1 22 ? 38.260 -66.906 -52.089 1.00 61.03 13 VAL E O 1
ATOM 10463 N N . VAL E 1 23 ? 39.829 -67.601 -50.643 1.00 61.20 14 VAL E N 1
ATOM 10464 C CA . VAL E 1 23 ? 40.740 -67.880 -51.738 1.00 61.97 14 VAL E CA 1
ATOM 10465 C C . VAL E 1 23 ? 40.423 -69.229 -52.369 1.00 60.96 14 VAL E C 1
ATOM 10466 O O . VAL E 1 23 ? 40.704 -69.435 -53.549 1.00 57.71 14 VAL E O 1
ATOM 10470 N N . GLY E 1 24 ? 39.799 -70.142 -51.620 1.00 62.88 15 GLY E N 1
ATOM 10471 C CA . GLY E 1 24 ? 39.391 -71.411 -52.201 1.00 43.54 15 GLY E CA 1
ATOM 10472 C C . GLY E 1 24 ? 38.403 -71.239 -53.338 1.00 49.46 15 GLY E C 1
ATOM 10473 O O . GLY E 1 24 ? 38.447 -71.971 -54.330 1.00 43.54 15 GLY E O 1
ATOM 10474 N N . LEU E 1 25 ? 37.498 -70.269 -53.208 1.00 49.25 16 LEU E N 1
ATOM 10475 C CA . LEU E 1 25 ? 36.592 -69.920 -54.291 1.00 42.87 16 LEU E CA 1
ATOM 10476 C C . LEU E 1 25 ? 37.210 -68.942 -55.280 1.00 44.51 16 LEU E C 1
ATOM 10477 O O . LEU E 1 25 ? 36.912 -69.027 -56.474 1.00 46.28 16 LEU E O 1
ATOM 10482 N N . SER E 1 26 ? 38.066 -68.020 -54.826 1.00 44.36 17 SER E N 1
ATOM 10483 C CA . SER E 1 26 ? 38.681 -67.075 -55.756 1.00 43.69 17 SER E CA 1
ATOM 10484 C C . SER E 1 26 ? 39.565 -67.796 -56.771 1.00 46.51 17 SER E C 1
ATOM 10485 O O . SER E 1 26 ? 39.438 -67.589 -57.987 1.00 49.35 17 SER E O 1
ATOM 10488 N N . THR E 1 27 ? 40.472 -68.648 -56.283 1.00 45.94 18 THR E N 1
ATOM 10489 C CA . THR E 1 27 ? 41.368 -69.384 -57.166 1.00 47.06 18 THR E CA 1
ATOM 10490 C C . THR E 1 27 ? 40.592 -70.251 -58.147 1.00 49.52 18 THR E C 1
ATOM 10491 O O . THR E 1 27 ? 40.962 -70.349 -59.318 1.00 48.21 18 THR E O 1
ATOM 10495 N N . ALA E 1 28 ? 39.494 -70.862 -57.699 1.00 54.03 19 ALA E N 1
ATOM 10496 C CA . ALA E 1 28 ? 38.736 -71.749 -58.578 1.00 58.34 19 ALA E CA 1
ATOM 10497 C C . ALA E 1 28 ? 37.919 -70.967 -59.604 1.00 61.97 19 ALA E C 1
ATOM 10498 O O . ALA E 1 28 ? 37.856 -71.350 -60.781 1.00 65.58 19 ALA E O 1
ATOM 10500 N N . VAL E 1 29 ? 37.296 -69.861 -59.186 1.00 64.25 20 VAL E N 1
ATOM 10501 C CA . VAL E 1 29 ? 36.504 -69.066 -60.117 1.00 64.00 20 VAL E CA 1
ATOM 10502 C C . VAL E 1 29 ? 37.401 -68.398 -61.149 1.00 60.98 20 VAL E C 1
ATOM 10503 O O . VAL E 1 29 ? 36.960 -68.111 -62.269 1.00 58.08 20 VAL E O 1
ATOM 10507 N N . CYS E 1 30 ? 38.668 -68.150 -60.810 1.00 59.14 21 CYS E N 1
ATOM 10508 C CA . CYS E 1 30 ? 39.601 -67.627 -61.797 1.00 58.97 21 CYS E CA 1
ATOM 10509 C C . CYS E 1 30 ? 40.282 -68.730 -62.601 1.00 60.36 21 CYS E C 1
ATOM 10510 O O . CYS E 1 30 ? 40.707 -68.483 -63.735 1.00 59.28 21 CYS E O 1
ATOM 10513 N N . ILE E 1 31 ? 40.391 -69.937 -62.041 1.00 62.51 22 ILE E N 1
ATOM 10514 C CA . ILE E 1 31 ? 40.927 -71.077 -62.768 1.00 64.60 22 ILE E CA 1
ATOM 10515 C C . ILE E 1 31 ? 39.950 -71.546 -63.830 1.00 68.16 22 ILE E C 1
ATOM 10516 O O . ILE E 1 31 ? 40.359 -72.154 -64.826 1.00 70.70 22 ILE E O 1
ATOM 10521 N N . SER E 1 32 ? 38.656 -71.282 -63.636 1.00 72.52 23 SER E N 1
ATOM 10522 C CA . SER E 1 32 ? 37.681 -71.651 -64.654 1.00 76.38 23 SER E CA 1
ATOM 10523 C C . SER E 1 32 ? 37.834 -70.832 -65.930 1.00 77.33 23 SER E C 1
ATOM 10524 O O . SER E 1 32 ? 37.375 -71.273 -66.990 1.00 84.18 23 SER E O 1
ATOM 10527 N N . LYS E 1 33 ? 38.467 -69.660 -65.861 1.00 70.63 24 LYS E N 1
ATOM 10528 C CA . LYS E 1 33 ? 38.645 -68.802 -67.026 1.00 67.26 24 LYS E CA 1
ATOM 10529 C C . LYS E 1 33 ? 40.110 -68.634 -67.414 1.00 66.58 24 LYS E C 1
ATOM 10530 O O . LYS E 1 33 ? 40.449 -67.712 -68.162 1.00 68.77 24 LYS E O 1
ATOM 10536 N N . LEU E 1 34 ? 40.988 -69.508 -66.921 1.00 67.94 25 LEU E N 1
ATOM 10537 C CA . LEU E 1 34 ? 42.379 -69.525 -67.347 1.00 68.85 25 LEU E CA 1
ATOM 10538 C C . LEU E 1 34 ? 42.859 -70.891 -67.814 1.00 72.60 25 LEU E C 1
ATOM 10539 O O . LEU E 1 34 ? 43.987 -70.987 -68.311 1.00 72.20 25 LEU E O 1
ATOM 10544 N N . VAL E 1 35 ? 42.055 -71.933 -67.676 1.00 75.13 26 VAL E N 1
ATOM 10545 C CA . VAL E 1 35 ? 42.375 -73.273 -68.162 1.00 80.23 26 VAL E CA 1
ATOM 10546 C C . VAL E 1 35 ? 41.470 -73.564 -69.352 1.00 86.68 26 VAL E C 1
ATOM 10547 O O . VAL E 1 35 ? 40.265 -73.294 -69.276 1.00 87.90 26 VAL E O 1
ATOM 10551 N N . PRO E 1 36 ? 42.003 -74.089 -70.468 1.00 93.78 27 PRO E N 1
ATOM 10552 C CA . PRO E 1 36 ? 41.158 -74.357 -71.642 1.00 95.66 27 PRO E CA 1
ATOM 10553 C C . PRO E 1 36 ? 39.976 -75.262 -71.333 1.00 93.97 27 PRO E C 1
ATOM 10554 O O . PRO E 1 36 ? 38.819 -74.843 -71.445 1.00 92.28 27 PRO E O 1
ATOM 10558 N N . ARG E 1 37 ? 40.254 -76.502 -70.941 1.00 92.69 28 ARG E N 1
ATOM 10559 C CA . ARG E 1 37 ? 39.226 -77.467 -70.566 1.00 92.73 28 ARG E CA 1
ATOM 10560 C C . ARG E 1 37 ? 39.269 -77.628 -69.052 1.00 93.01 28 ARG E C 1
ATOM 10561 O O . ARG E 1 37 ? 40.188 -78.256 -68.515 1.00 93.50 28 ARG E O 1
ATOM 10569 N N . CYS E 1 38 ? 38.280 -77.058 -68.366 1.00 92.77 29 CYS E N 1
ATOM 10570 C CA . CYS E 1 38 ? 38.274 -76.974 -66.912 1.00 86.09 29 CYS E CA 1
ATOM 10571 C C . CYS E 1 38 ? 37.109 -77.770 -66.341 1.00 83.05 29 CYS E C 1
ATOM 10572 O O . CYS E 1 38 ? 35.953 -77.548 -66.716 1.00 81.84 29 CYS E O 1
ATOM 10575 N N . SER E 1 39 ? 37.421 -78.696 -65.435 1.00 80.23 30 SER E N 1
ATOM 10576 C CA . SER E 1 39 ? 36.409 -79.409 -64.665 1.00 79.47 30 SER E CA 1
ATOM 10577 C C . SER E 1 39 ? 36.602 -79.113 -63.184 1.00 77.84 30 SER E C 1
ATOM 10578 O O . SER E 1 39 ? 36.750 -80.033 -62.372 1.00 80.97 30 SER E O 1
ATOM 10581 N N . VAL E 1 40 ? 36.602 -77.830 -62.832 1.00 77.40 31 VAL E N 1
ATOM 10582 C CA . VAL E 1 40 ? 36.951 -77.409 -61.482 1.00 76.88 31 VAL E CA 1
ATOM 10583 C C . VAL E 1 40 ? 35.849 -77.831 -60.517 1.00 75.58 31 VAL E C 1
ATOM 10584 O O . VAL E 1 40 ? 34.685 -77.442 -60.669 1.00 77.58 31 VAL E O 1
ATOM 10588 N N . THR E 1 41 ? 36.209 -78.648 -59.525 1.00 71.50 32 THR E N 1
ATOM 10589 C CA . THR E 1 41 ? 35.275 -79.056 -58.480 1.00 70.62 32 THR E CA 1
ATOM 10590 C C . THR E 1 41 ? 35.912 -78.828 -57.117 1.00 66.90 32 THR E C 1
ATOM 10591 O O . THR E 1 41 ? 37.005 -79.333 -56.852 1.00 69.94 32 THR E O 1
ATOM 10595 N N . ILE E 1 42 ? 35.234 -78.071 -56.257 1.00 64.31 33 ILE E N 1
ATOM 10596 C CA . ILE E 1 42 ? 35.760 -77.764 -54.933 1.00 64.79 33 ILE E CA 1
ATOM 10597 C C . ILE E 1 42 ? 35.333 -78.856 -53.955 1.00 69.76 33 ILE E C 1
ATOM 10598 O O . ILE E 1 42 ? 34.345 -79.562 -54.163 1.00 47.11 33 ILE E O 1
ATOM 10603 N N . ILE E 1 43 ? 36.121 -79.022 -52.894 1.00 74.35 34 ILE E N 1
ATOM 10604 C CA . ILE E 1 43 ? 35.868 -79.990 -51.830 1.00 77.72 34 ILE E CA 1
ATOM 10605 C C . ILE E 1 43 ? 36.342 -79.378 -50.519 1.00 86.53 34 ILE E C 1
ATOM 10606 O O . ILE E 1 43 ? 37.477 -78.899 -50.431 1.00 89.09 34 ILE E O 1
ATOM 10611 N N . SER E 1 44 ? 35.491 -79.395 -49.489 1.00 95.29 35 SER E N 1
ATOM 10612 C CA . SER E 1 44 ? 35.909 -78.804 -48.190 1.00 100.64 35 SER E CA 1
ATOM 10613 C C . SER E 1 44 ? 35.077 -79.310 -47.011 1.00 97.91 35 SER E C 1
ATOM 10614 O O . SER E 1 44 ? 33.885 -79.603 -47.209 1.00 98.59 35 SER E O 1
ATOM 10617 N N . ASP E 1 45 ? 35.704 -79.438 -45.839 1.00 94.14 36 ASP E N 1
ATOM 10618 C CA . ASP E 1 45 ? 34.980 -79.859 -44.613 1.00 93.01 36 ASP E CA 1
ATOM 10619 C C . ASP E 1 45 ? 33.950 -78.791 -44.256 1.00 92.26 36 ASP E C 1
ATOM 10620 O O . ASP E 1 45 ? 32.810 -79.162 -43.939 1.00 88.60 36 ASP E O 1
ATOM 10625 N N . LYS E 1 46 ? 34.332 -77.517 -44.350 1.00 95.64 37 LYS E N 1
ATOM 10626 C CA . LYS E 1 46 ? 33.417 -76.408 -43.972 1.00 90.18 37 LYS E CA 1
ATOM 10627 C C . LYS E 1 46 ? 33.251 -75.473 -45.166 1.00 82.67 37 LYS E C 1
ATOM 10628 O O . LYS E 1 46 ? 34.147 -75.449 -46.020 1.00 93.58 37 LYS E O 1
ATOM 10634 N N . PHE E 1 47 ? 32.111 -74.790 -45.255 1.00 82.39 38 PHE E N 1
ATOM 10635 C CA . PHE E 1 47 ? 31.838 -73.951 -46.448 1.00 83.78 38 PHE E CA 1
ATOM 10636 C C . PHE E 1 47 ? 31.427 -72.530 -46.079 1.00 79.61 38 PHE E C 1
ATOM 10637 O O . PHE E 1 47 ? 31.712 -72.094 -44.957 1.00 78.99 38 PHE E O 1
ATOM 10645 N N . THR E 1 48 ? 30.696 -71.869 -46.974 1.00 72.56 39 THR E N 1
ATOM 10646 C CA . THR E 1 48 ? 30.352 -70.441 -46.772 1.00 69.51 39 THR E CA 1
ATOM 10647 C C . THR E 1 48 ? 29.598 -70.209 -45.463 1.00 70.60 39 THR E C 1
ATOM 10648 O O . THR E 1 48 ? 29.902 -69.227 -44.800 1.00 72.17 39 THR E O 1
ATOM 10652 N N . PRO E 1 49 ? 28.676 -71.075 -45.005 1.00 73.72 40 PRO E N 1
ATOM 10653 C CA . PRO E 1 49 ? 27.922 -70.756 -43.796 1.00 74.51 40 PRO E CA 1
ATOM 10654 C C . PRO E 1 49 ? 28.863 -70.500 -42.607 1.00 78.32 40 PRO E C 1
ATOM 10655 O O . PRO E 1 49 ? 28.594 -69.581 -41.863 1.00 79.65 40 PRO E O 1
ATOM 10659 N N . ASP E 1 50 ? 29.942 -71.277 -42.472 1.00 82.52 41 ASP E N 1
ATOM 10660 C CA . ASP E 1 50 ? 30.834 -71.135 -41.291 1.00 86.09 41 ASP E CA 1
ATOM 10661 C C . ASP E 1 50 ? 32.290 -71.425 -41.668 1.00 81.09 41 ASP E C 1
ATOM 10662 O O . ASP E 1 50 ? 32.814 -72.455 -41.217 1.00 81.75 41 ASP E O 1
ATOM 10667 N N . THR E 1 51 ? 32.921 -70.526 -42.424 1.00 75.60 42 THR E N 1
ATOM 10668 C CA . THR E 1 51 ? 34.322 -70.618 -42.799 1.00 72.86 42 THR E CA 1
ATOM 10669 C C . THR E 1 51 ? 35.076 -69.474 -42.133 1.00 74.22 42 THR E C 1
ATOM 10670 O O . THR E 1 51 ? 34.504 -68.411 -41.870 1.00 76.22 42 THR E O 1
ATOM 10674 N N . THR E 1 52 ? 36.356 -69.709 -41.821 1.00 70.77 43 THR E N 1
ATOM 10675 C CA . THR E 1 52 ? 37.177 -68.661 -41.218 1.00 68.32 43 THR E CA 1
ATOM 10676 C C . THR E 1 52 ? 37.184 -67.382 -42.047 1.00 67.34 43 THR E C 1
ATOM 10677 O O . THR E 1 52 ? 37.469 -66.307 -41.507 1.00 68.01 43 THR E O 1
ATOM 10681 N N . SER E 1 53 ? 36.880 -67.472 -43.344 1.00 66.07 44 SER E N 1
ATOM 10682 C CA . SER E 1 53 ? 36.761 -66.300 -44.200 1.00 67.65 44 SER E CA 1
ATOM 10683 C C . SER E 1 53 ? 35.434 -65.571 -44.031 1.00 69.43 44 SER E C 1
ATOM 10684 O O . SER E 1 53 ? 35.272 -64.481 -44.589 1.00 75.93 44 SER E O 1
ATOM 10687 N N . ASP E 1 54 ? 34.482 -66.147 -43.297 1.00 67.52 45 ASP E N 1
ATOM 10688 C CA . ASP E 1 54 ? 33.275 -65.424 -42.917 1.00 66.09 45 ASP E CA 1
ATOM 10689 C C . ASP E 1 54 ? 33.429 -64.724 -41.576 1.00 64.95 45 ASP E C 1
ATOM 10690 O O . ASP E 1 54 ? 32.808 -63.678 -41.355 1.00 43.40 45 ASP E O 1
ATOM 10695 N N . VAL E 1 55 ? 34.245 -65.284 -40.680 1.00 64.84 46 VAL E N 1
ATOM 10696 C CA . VAL E 1 55 ? 34.526 -64.633 -39.405 1.00 62.45 46 VAL E CA 1
ATOM 10697 C C . VAL E 1 55 ? 35.351 -63.372 -39.623 1.00 63.70 46 VAL E C 1
ATOM 10698 O O . VAL E 1 55 ? 35.212 -62.392 -38.880 1.00 64.00 46 VAL E O 1
ATOM 10702 N N . ALA E 1 56 ? 36.205 -63.368 -40.647 1.00 60.67 47 ALA E N 1
ATOM 10703 C CA . ALA E 1 56 ? 37.032 -62.206 -40.940 1.00 64.31 47 ALA E CA 1
ATOM 10704 C C . ALA E 1 56 ? 36.166 -60.978 -41.190 1.00 66.90 47 ALA E C 1
ATOM 10705 O O . ALA E 1 56 ? 35.092 -61.067 -41.792 1.00 66.71 47 ALA E O 1
ATOM 10707 N N . ALA E 1 57 ? 36.644 -59.826 -40.713 1.00 72.85 48 ALA E N 1
ATOM 10708 C CA . ALA E 1 57 ? 35.871 -58.593 -40.817 1.00 73.65 48 ALA E CA 1
ATOM 10709 C C . ALA E 1 57 ? 35.541 -58.271 -42.269 1.00 72.64 48 ALA E C 1
ATOM 10710 O O . ALA E 1 57 ? 34.373 -58.078 -42.625 1.00 74.42 48 ALA E O 1
ATOM 10712 N N . GLY E 1 58 ? 36.558 -58.216 -43.123 1.00 63.77 49 GLY E N 1
ATOM 10713 C CA . GLY E 1 58 ? 36.358 -57.970 -44.540 1.00 57.63 49 GLY E CA 1
ATOM 10714 C C . GLY E 1 58 ? 36.976 -56.693 -45.066 1.00 52.86 49 GLY E C 1
ATOM 10715 O O . GLY E 1 58 ? 36.813 -56.399 -46.258 1.00 53.05 49 GLY E O 1
ATOM 10716 N N . MET E 1 59 ? 37.678 -55.914 -44.249 1.00 51.54 50 MET E N 1
ATOM 10717 C CA . MET E 1 59 ? 38.282 -54.683 -44.737 1.00 34.01 50 MET E CA 1
ATOM 10718 C C . MET E 1 59 ? 39.438 -54.992 -45.677 1.00 34.46 50 MET E C 1
ATOM 10719 O O . MET E 1 59 ? 40.227 -55.911 -45.439 1.00 35.74 50 MET E O 1
ATOM 10724 N N . LEU E 1 60 ? 39.533 -54.215 -46.754 1.00 56.03 51 LEU E N 1
ATOM 10725 C CA . LEU E 1 60 ? 40.597 -54.390 -47.741 1.00 59.83 51 LEU E CA 1
ATOM 10726 C C . LEU E 1 60 ? 41.815 -53.546 -47.359 1.00 66.15 51 LEU E C 1
ATOM 10727 O O . LEU E 1 60 ? 42.229 -52.625 -48.061 1.00 69.13 51 LEU E O 1
ATOM 10732 N N . ILE E 1 61 ? 42.381 -53.884 -46.207 1.00 71.91 52 ILE E N 1
ATOM 10733 C CA . ILE E 1 61 ? 43.571 -53.236 -45.668 1.00 77.78 52 ILE E CA 1
ATOM 10734 C C . ILE E 1 61 ? 44.698 -54.266 -45.678 1.00 75.80 52 ILE E C 1
ATOM 10735 O O . ILE E 1 61 ? 44.650 -55.244 -44.916 1.00 75.23 52 ILE E O 1
ATOM 10740 N N . PRO E 1 62 ? 45.720 -54.100 -46.515 1.00 75.69 53 PRO E N 1
ATOM 10741 C CA . PRO E 1 62 ? 46.747 -55.139 -46.641 1.00 73.90 53 PRO E CA 1
ATOM 10742 C C . PRO E 1 62 ? 47.779 -55.072 -45.526 1.00 72.11 53 PRO E C 1
ATOM 10743 O O . PRO E 1 62 ? 48.228 -53.995 -45.126 1.00 71.25 53 PRO E O 1
ATOM 10747 N N . HIS E 1 63 ? 48.150 -56.245 -45.027 1.00 69.48 54 HIS E N 1
ATOM 10748 C CA . HIS E 1 63 ? 49.234 -56.383 -44.067 1.00 66.59 54 HIS E CA 1
ATOM 10749 C C . HIS E 1 63 ? 50.514 -56.758 -44.803 1.00 64.72 54 HIS E C 1
ATOM 10750 O O . HIS E 1 63 ? 50.479 -57.378 -45.869 1.00 63.95 54 HIS E O 1
ATOM 10757 N N . THR E 1 64 ? 51.648 -56.372 -44.225 1.00 65.42 55 THR E N 1
ATOM 10758 C CA . THR E 1 64 ? 52.936 -56.551 -44.883 1.00 67.98 55 THR E CA 1
ATOM 10759 C C . THR E 1 64 ? 53.371 -58.010 -44.800 1.00 71.03 55 THR E C 1
ATOM 10760 O O . THR E 1 64 ? 53.591 -58.538 -43.704 1.00 71.95 55 THR E O 1
ATOM 10764 N N . TYR E 1 65 ? 53.494 -58.657 -45.955 1.00 75.63 56 TYR E N 1
ATOM 10765 C CA . TYR E 1 65 ? 54.042 -60.008 -46.015 1.00 79.22 56 TYR E CA 1
ATOM 10766 C C . TYR E 1 65 ? 55.559 -59.938 -45.889 1.00 79.53 56 TYR E C 1
ATOM 10767 O O . TYR E 1 65 ? 56.210 -59.314 -46.734 1.00 80.99 56 TYR E O 1
ATOM 10776 N N . PRO E 1 66 ? 56.159 -60.549 -44.867 1.00 80.01 57 PRO E N 1
ATOM 10777 C CA . PRO E 1 66 ? 57.612 -60.414 -44.683 1.00 81.10 57 PRO E CA 1
ATOM 10778 C C . PRO E 1 66 ? 58.438 -61.119 -45.751 1.00 80.38 57 PRO E C 1
ATOM 10779 O O . PRO E 1 66 ? 59.399 -60.541 -46.268 1.00 81.70 57 PRO E O 1
ATOM 10783 N N . ASP E 1 67 ? 58.082 -62.359 -46.095 1.00 78.74 58 ASP E N 1
ATOM 10784 C CA . ASP E 1 67 ? 58.915 -63.132 -47.012 1.00 79.08 58 ASP E CA 1
ATOM 10785 C C . ASP E 1 67 ? 58.742 -62.680 -48.458 1.00 74.94 58 ASP E C 1
ATOM 10786 O O . ASP E 1 67 ? 59.730 -62.476 -49.171 1.00 79.75 58 ASP E O 1
ATOM 10791 N N . THR E 1 68 ? 57.501 -62.524 -48.913 1.00 68.09 59 THR E N 1
ATOM 10792 C CA . THR E 1 68 ? 57.269 -62.118 -50.291 1.00 63.74 59 THR E CA 1
ATOM 10793 C C . THR E 1 68 ? 57.700 -60.665 -50.494 1.00 58.94 59 THR E C 1
ATOM 10794 O O . THR E 1 68 ? 57.565 -59.837 -49.588 1.00 58.27 59 THR E O 1
ATOM 10798 N N . PRO E 1 69 ? 58.221 -60.328 -51.672 1.00 56.31 60 PRO E N 1
ATOM 10799 C CA . PRO E 1 69 ? 58.730 -58.969 -51.896 1.00 55.94 60 PRO E CA 1
ATOM 10800 C C . PRO E 1 69 ? 57.606 -57.943 -51.915 1.00 55.95 60 PRO E C 1
ATOM 10801 O O . PRO E 1 69 ? 56.418 -58.266 -51.872 1.00 58.96 60 PRO E O 1
ATOM 10805 N N . ILE E 1 70 ? 58.010 -56.677 -51.992 1.00 56.16 61 ILE E N 1
ATOM 10806 C CA . ILE E 1 70 ? 57.071 -55.565 -51.869 1.00 57.68 61 ILE E CA 1
ATOM 10807 C C . ILE E 1 70 ? 56.428 -55.215 -53.207 1.00 58.92 61 ILE E C 1
ATOM 10808 O O . ILE E 1 70 ? 55.247 -54.860 -53.256 1.00 57.37 61 ILE E O 1
ATOM 10813 N N . HIS E 1 71 ? 57.176 -55.306 -54.308 1.00 62.32 62 HIS E N 1
ATOM 10814 C CA . HIS E 1 71 ? 56.631 -54.911 -55.604 1.00 65.55 62 HIS E CA 1
ATOM 10815 C C . HIS E 1 71 ? 55.502 -55.839 -56.039 1.00 67.23 62 HIS E C 1
ATOM 10816 O O . HIS E 1 71 ? 54.436 -55.378 -56.470 1.00 68.44 62 HIS E O 1
ATOM 10823 N N . THR E 1 72 ? 55.701 -57.153 -55.909 1.00 69.93 63 THR E N 1
ATOM 10824 C CA . THR E 1 72 ? 54.628 -58.071 -56.270 1.00 72.24 63 THR E CA 1
ATOM 10825 C C . THR E 1 72 ? 53.495 -58.033 -55.248 1.00 74.11 63 THR E C 1
ATOM 10826 O O . THR E 1 72 ? 52.345 -58.312 -55.596 1.00 78.50 63 THR E O 1
ATOM 10830 N N . GLN E 1 73 ? 53.787 -57.646 -54.004 1.00 69.80 64 GLN E N 1
ATOM 10831 C CA . GLN E 1 73 ? 52.731 -57.424 -53.021 1.00 68.36 64 GLN E CA 1
ATOM 10832 C C . GLN E 1 73 ? 51.821 -56.279 -53.452 1.00 66.32 64 GLN E C 1
ATOM 10833 O O . GLN E 1 73 ? 50.586 -56.391 -53.417 1.00 65.62 64 GLN E O 1
ATOM 10839 N N . LYS E 1 74 ? 52.426 -55.157 -53.846 1.00 64.91 65 LYS E N 1
ATOM 10840 C CA . LYS E 1 74 ? 51.662 -54.020 -54.343 1.00 63.25 65 LYS E CA 1
ATOM 10841 C C . LYS E 1 74 ? 50.880 -54.395 -55.596 1.00 62.89 65 LYS E C 1
ATOM 10842 O O . LYS E 1 74 ? 49.721 -53.993 -55.760 1.00 65.52 65 LYS E O 1
ATOM 10848 N N . GLN E 1 75 ? 51.503 -55.167 -56.489 1.00 59.76 66 GLN E N 1
ATOM 10849 C CA . GLN E 1 75 ? 50.809 -55.663 -57.675 1.00 57.93 66 GLN E CA 1
ATOM 10850 C C . GLN E 1 75 ? 49.576 -56.479 -57.296 1.00 54.82 66 GLN E C 1
ATOM 10851 O O . GLN E 1 75 ? 48.495 -56.307 -57.876 1.00 56.01 66 GLN E O 1
ATOM 10857 N N . TRP E 1 76 ? 49.725 -57.376 -56.316 1.00 53.45 67 TRP E N 1
ATOM 10858 C CA . TRP E 1 76 ? 48.599 -58.166 -55.830 1.00 51.45 67 TRP E CA 1
ATOM 10859 C C . TRP E 1 76 ? 47.476 -57.271 -55.331 1.00 47.31 67 TRP E C 1
ATOM 10860 O O . TRP E 1 76 ? 46.310 -57.443 -55.710 1.00 46.40 67 TRP E O 1
ATOM 10871 N N . PHE E 1 77 ? 47.809 -56.319 -54.457 1.00 45.12 68 PHE E N 1
ATOM 10872 C CA . PHE E 1 77 ? 46.754 -55.496 -53.876 1.00 47.98 68 PHE E CA 1
ATOM 10873 C C . PHE E 1 77 ? 46.073 -54.630 -54.927 1.00 50.85 68 PHE E C 1
ATOM 10874 O O . PHE E 1 77 ? 44.871 -54.373 -54.822 1.00 53.78 68 PHE E O 1
ATOM 10882 N N . ARG E 1 78 ? 46.805 -54.188 -55.952 1.00 49.81 69 ARG E N 1
ATOM 10883 C CA . ARG E 1 78 ? 46.167 -53.449 -57.039 1.00 50.02 69 ARG E CA 1
ATOM 10884 C C . ARG E 1 78 ? 45.189 -54.336 -57.804 1.00 49.39 69 ARG E C 1
ATOM 10885 O O . ARG E 1 78 ? 44.037 -53.946 -58.056 1.00 49.76 69 ARG E O 1
ATOM 10893 N N . GLU E 1 79 ? 45.639 -55.536 -58.191 1.00 52.23 70 GLU E N 1
ATOM 10894 C CA . GLU E 1 79 ? 44.774 -56.454 -58.926 1.00 54.03 70 GLU E CA 1
ATOM 10895 C C . GLU E 1 79 ? 43.545 -56.867 -58.128 1.00 52.71 70 GLU E C 1
ATOM 10896 O O . GLU E 1 79 ? 42.528 -57.233 -58.727 1.00 50.27 70 GLU E O 1
ATOM 10902 N N . THR E 1 80 ? 43.614 -56.831 -56.797 1.00 55.30 71 THR E N 1
ATOM 10903 C CA . THR E 1 80 ? 42.437 -57.137 -55.988 1.00 55.56 71 THR E CA 1
ATOM 10904 C C . THR E 1 80 ? 41.527 -55.928 -55.804 1.00 37.69 71 THR E C 1
ATOM 10905 O O . THR E 1 80 ? 40.298 -56.050 -55.887 1.00 37.55 71 THR E O 1
ATOM 10909 N N . PHE E 1 81 ? 42.120 -54.764 -55.524 1.00 47.06 72 PHE E N 1
ATOM 10910 C CA . PHE E 1 81 ? 41.334 -53.559 -55.296 1.00 45.34 72 PHE E CA 1
ATOM 10911 C C . PHE E 1 81 ? 40.520 -53.205 -56.528 1.00 44.91 72 PHE E C 1
ATOM 10912 O O . PHE E 1 81 ? 39.362 -52.792 -56.415 1.00 45.49 72 PHE E O 1
ATOM 10920 N N . ASN E 1 82 ? 41.095 -53.387 -57.720 1.00 46.70 73 ASN E N 1
ATOM 10921 C CA . ASN E 1 82 ? 40.342 -53.059 -58.927 1.00 48.59 73 ASN E CA 1
ATOM 10922 C C . ASN E 1 82 ? 39.160 -54.004 -59.124 1.00 49.78 73 ASN E C 1
ATOM 10923 O O . ASN E 1 82 ? 38.048 -53.560 -59.448 1.00 50.90 73 ASN E O 1
ATOM 10928 N N . HIS E 1 83 ? 39.377 -55.309 -58.933 1.00 51.50 74 HIS E N 1
ATOM 10929 C CA . HIS E 1 83 ? 38.299 -56.270 -59.137 1.00 53.22 74 HIS E CA 1
ATOM 10930 C C . HIS E 1 83 ? 37.186 -56.099 -58.111 1.00 49.66 74 HIS E C 1
ATOM 10931 O O . HIS E 1 83 ? 36.017 -56.354 -58.424 1.00 49.92 74 HIS E O 1
ATOM 10938 N N . LEU E 1 84 ? 37.520 -55.677 -56.888 1.00 46.05 75 LEU E N 1
ATOM 10939 C CA . LEU E 1 84 ? 36.468 -55.405 -55.909 1.00 44.46 75 LEU E CA 1
ATOM 10940 C C . LEU E 1 84 ? 35.764 -54.083 -56.201 1.00 43.22 75 LEU E C 1
ATOM 10941 O O . LEU E 1 84 ? 34.552 -53.952 -55.979 1.00 43.05 75 LEU E O 1
ATOM 10946 N N . PHE E 1 85 ? 36.515 -53.096 -56.697 1.00 41.21 76 PHE E N 1
ATOM 10947 C CA . PHE E 1 85 ? 35.936 -51.821 -57.103 1.00 38.29 76 PHE E CA 1
ATOM 10948 C C . PHE E 1 85 ? 34.872 -52.036 -58.170 1.00 37.18 76 PHE E C 1
ATOM 10949 O O . PHE E 1 85 ? 33.760 -51.503 -58.076 1.00 36.98 76 PHE E O 1
ATOM 10957 N N . ALA E 1 86 ? 35.198 -52.828 -59.194 1.00 37.68 77 ALA E N 1
ATOM 10958 C CA . ALA E 1 86 ? 34.231 -53.094 -60.256 1.00 42.83 77 ALA E CA 1
ATOM 10959 C C . ALA E 1 86 ? 32.937 -53.674 -59.700 1.00 42.63 77 ALA E C 1
ATOM 10960 O O . ALA E 1 86 ? 31.851 -53.381 -60.214 1.00 44.22 77 ALA E O 1
ATOM 10962 N N . ILE E 1 87 ? 33.028 -54.475 -58.638 1.00 44.36 78 ILE E N 1
ATOM 10963 C CA . ILE E 1 87 ? 31.829 -55.036 -58.026 1.00 47.09 78 ILE E CA 1
ATOM 10964 C C . ILE E 1 87 ? 31.111 -53.996 -57.169 1.00 52.27 78 ILE E C 1
ATOM 10965 O O . ILE E 1 87 ? 29.890 -54.078 -56.985 1.00 59.64 78 ILE E O 1
ATOM 10970 N N . ALA E 1 88 ? 31.838 -53.007 -56.638 1.00 52.36 79 ALA E N 1
ATOM 10971 C CA . ALA E 1 88 ? 31.188 -51.970 -55.839 1.00 49.46 79 ALA E CA 1
ATOM 10972 C C . ALA E 1 88 ? 30.112 -51.242 -56.639 1.00 49.23 79 ALA E C 1
ATOM 10973 O O . ALA E 1 88 ? 29.061 -50.882 -56.095 1.00 45.79 79 ALA E O 1
ATOM 10975 N N . ASN E 1 89 ? 30.353 -51.016 -57.929 1.00 37.77 80 ASN E N 1
ATOM 10976 C CA . ASN E 1 89 ? 29.360 -50.410 -58.807 1.00 42.39 80 ASN E CA 1
ATOM 10977 C C . ASN E 1 89 ? 28.486 -51.438 -59.511 1.00 45.79 80 ASN E C 1
ATOM 10978 O O . ASN E 1 89 ? 27.559 -51.053 -60.230 1.00 48.46 80 ASN E O 1
ATOM 10983 N N . SER E 1 90 ? 28.762 -52.727 -59.337 1.00 50.55 81 SER E N 1
ATOM 10984 C CA . SER E 1 90 ? 27.911 -53.752 -59.920 1.00 52.17 81 SER E CA 1
ATOM 10985 C C . SER E 1 90 ? 26.555 -53.764 -59.230 1.00 49.54 81 SER E C 1
ATOM 10986 O O . SER E 1 90 ? 26.463 -53.640 -58.006 1.00 46.99 81 SER E O 1
ATOM 10989 N N . ALA E 1 91 ? 25.493 -53.912 -60.026 1.00 53.66 82 ALA E N 1
ATOM 10990 C CA . ALA E 1 91 ? 24.153 -54.010 -59.458 1.00 65.62 82 ALA E CA 1
ATOM 10991 C C . ALA E 1 91 ? 24.016 -55.200 -58.519 1.00 73.31 82 ALA E C 1
ATOM 10992 O O . ALA E 1 91 ? 23.095 -55.225 -57.694 1.00 75.70 82 ALA E O 1
ATOM 10994 N N . GLU E 1 92 ? 24.913 -56.178 -58.620 1.00 76.41 83 GLU E N 1
ATOM 10995 C CA . GLU E 1 92 ? 24.952 -57.312 -57.710 1.00 81.29 83 GLU E CA 1
ATOM 10996 C C . GLU E 1 92 ? 25.677 -56.999 -56.407 1.00 82.01 83 GLU E C 1
ATOM 10997 O O . GLU E 1 92 ? 26.030 -57.931 -55.677 1.00 88.26 83 GLU E O 1
ATOM 11003 N N . ALA E 1 93 ? 25.913 -55.719 -56.101 1.00 77.06 84 ALA E N 1
ATOM 11004 C CA . ALA E 1 93 ? 26.582 -55.374 -54.851 1.00 71.97 84 ALA E CA 1
ATOM 11005 C C . ALA E 1 93 ? 25.749 -55.776 -53.644 1.00 60.64 84 ALA E C 1
ATOM 11006 O O . ALA E 1 93 ? 26.298 -56.009 -52.561 1.00 64.05 84 ALA E O 1
ATOM 11008 N N . GLY E 1 94 ? 24.427 -55.855 -53.803 1.00 53.85 85 GLY E N 1
ATOM 11009 C CA . GLY E 1 94 ? 23.603 -56.418 -52.748 1.00 50.56 85 GLY E CA 1
ATOM 11010 C C . GLY E 1 94 ? 23.735 -57.927 -52.666 1.00 51.08 85 GLY E C 1
ATOM 11011 O O . GLY E 1 94 ? 23.689 -58.506 -51.578 1.00 50.98 85 GLY E O 1
ATOM 11012 N N . ASP E 1 95 ? 23.905 -58.582 -53.816 1.00 48.26 86 ASP E N 1
ATOM 11013 C CA . ASP E 1 95 ? 24.146 -60.020 -53.824 1.00 51.61 86 ASP E CA 1
ATOM 11014 C C . ASP E 1 95 ? 25.571 -60.339 -53.388 1.00 55.82 86 ASP E C 1
ATOM 11015 O O . ASP E 1 95 ? 25.795 -61.237 -52.568 1.00 57.30 86 ASP E O 1
ATOM 11020 N N . ALA E 1 96 ? 26.551 -59.608 -53.925 1.00 57.08 87 ALA E N 1
ATOM 11021 C CA . ALA E 1 96 ? 27.948 -59.859 -53.595 1.00 63.92 87 ALA E CA 1
ATOM 11022 C C . ALA E 1 96 ? 28.353 -59.276 -52.249 1.00 66.38 87 ALA E C 1
ATOM 11023 O O . ALA E 1 96 ? 29.389 -59.673 -51.706 1.00 72.24 87 ALA E O 1
ATOM 11025 N N . GLY E 1 97 ? 27.571 -58.346 -51.705 1.00 65.66 88 GLY E N 1
ATOM 11026 C CA . GLY E 1 97 ? 27.862 -57.798 -50.391 1.00 66.13 88 GLY E CA 1
ATOM 11027 C C . GLY E 1 97 ? 29.147 -57.005 -50.310 1.00 65.89 88 GLY E C 1
ATOM 11028 O O . GLY E 1 97 ? 29.791 -56.990 -49.256 1.00 68.55 88 GLY E O 1
ATOM 11029 N N . VAL E 1 98 ? 29.540 -56.343 -51.394 1.00 55.00 89 VAL E N 1
ATOM 11030 C CA . VAL E 1 98 ? 30.757 -55.542 -51.437 1.00 46.10 89 VAL E CA 1
ATOM 11031 C C . VAL E 1 98 ? 30.361 -54.075 -51.480 1.00 42.53 89 VAL E C 1
ATOM 11032 O O . VAL E 1 98 ? 29.471 -53.690 -52.249 1.00 40.27 89 VAL E O 1
ATOM 11036 N N . HIS E 1 99 ? 31.018 -53.255 -50.662 1.00 41.63 90 HIS E N 1
ATOM 11037 C CA . HIS E 1 99 ? 30.690 -51.839 -50.626 1.00 40.10 90 HIS E CA 1
ATOM 11038 C C . HIS E 1 99 ? 31.896 -51.038 -50.160 1.00 37.65 90 HIS E C 1
ATOM 11039 O O . HIS E 1 99 ? 32.798 -51.554 -49.492 1.00 25.71 90 HIS E O 1
ATOM 11046 N N . LEU E 1 100 ? 31.889 -49.758 -50.519 1.00 36.59 91 LEU E N 1
ATOM 11047 C CA . LEU E 1 100 ? 32.954 -48.843 -50.144 1.00 34.17 91 LEU E CA 1
ATOM 11048 C C . LEU E 1 100 ? 32.716 -48.285 -48.748 1.00 35.19 91 LEU E C 1
ATOM 11049 O O . LEU E 1 100 ? 31.575 -48.088 -48.320 1.00 35.21 91 LEU E O 1
ATOM 11054 N N . VAL E 1 101 ? 33.813 -48.035 -48.033 1.00 35.68 92 VAL E N 1
ATOM 11055 C CA . VAL E 1 101 ? 33.800 -47.398 -46.725 1.00 36.73 92 VAL E CA 1
ATOM 11056 C C . VAL E 1 101 ? 34.894 -46.339 -46.705 1.00 35.73 92 VAL E C 1
ATOM 11057 O O . VAL E 1 101 ? 35.934 -46.478 -47.359 1.00 33.39 92 VAL E O 1
ATOM 11061 N N . SER E 1 102 ? 34.641 -45.259 -45.971 1.00 37.95 93 SER E N 1
ATOM 11062 C CA . SER E 1 102 ? 35.614 -44.198 -45.755 1.00 40.33 93 SER E CA 1
ATOM 11063 C C . SER E 1 102 ? 35.943 -44.130 -44.274 1.00 44.65 93 SER E C 1
ATOM 11064 O O . SER E 1 102 ? 35.072 -44.357 -43.429 1.00 52.26 93 SER E O 1
ATOM 11067 N N . GLY E 1 103 ? 37.195 -43.815 -43.953 1.00 44.89 94 GLY E N 1
ATOM 11068 C CA . GLY E 1 103 ? 37.546 -43.791 -42.548 1.00 45.87 94 GLY E CA 1
ATOM 11069 C C . GLY E 1 103 ? 38.922 -43.255 -42.231 1.00 43.91 94 GLY E C 1
ATOM 11070 O O . GLY E 1 103 ? 39.469 -42.437 -42.977 1.00 42.90 94 GLY E O 1
ATOM 11071 N N . TRP E 1 104 ? 39.489 -43.709 -41.115 1.00 39.97 95 TRP E N 1
ATOM 11072 C CA . TRP E 1 104 ? 40.764 -43.200 -40.637 1.00 43.09 95 TRP E CA 1
ATOM 11073 C C . TRP E 1 104 ? 41.570 -44.322 -39.999 1.00 47.26 95 TRP E C 1
ATOM 11074 O O . TRP E 1 104 ? 41.014 -45.263 -39.424 1.00 44.59 95 TRP E O 1
ATOM 11085 N N . GLN E 1 105 ? 42.891 -44.203 -40.107 1.00 53.23 96 GLN E N 1
ATOM 11086 C CA . GLN E 1 105 ? 43.845 -45.073 -39.423 1.00 56.40 96 GLN E CA 1
ATOM 11087 C C . GLN E 1 105 ? 44.715 -44.169 -38.555 1.00 59.64 96 GLN E C 1
ATOM 11088 O O . GLN E 1 105 ? 45.566 -43.442 -39.069 1.00 61.35 96 GLN E O 1
ATOM 11094 N N . ILE E 1 106 ? 44.511 -44.207 -37.246 1.00 62.88 97 ILE E N 1
ATOM 11095 C CA . ILE E 1 106 ? 45.143 -43.261 -36.343 1.00 65.38 97 ILE E CA 1
ATOM 11096 C C . ILE E 1 106 ? 46.398 -43.886 -35.748 1.00 69.96 97 ILE E C 1
ATOM 11097 O O . ILE E 1 106 ? 46.599 -45.102 -35.790 1.00 74.28 97 ILE E O 1
ATOM 11102 N N . PHE E 1 107 ? 47.258 -43.038 -35.181 1.00 70.42 98 PHE E N 1
ATOM 11103 C CA . PHE E 1 107 ? 48.545 -43.438 -34.632 1.00 73.23 98 PHE E CA 1
ATOM 11104 C C . PHE E 1 107 ? 48.828 -42.642 -33.368 1.00 75.53 98 PHE E C 1
ATOM 11105 O O . PHE E 1 107 ? 48.758 -41.405 -33.370 1.00 76.11 98 PHE E O 1
ATOM 11113 N N . GLN E 1 108 ? 49.175 -43.373 -32.303 1.00 78.85 99 GLN E N 1
ATOM 11114 C CA . GLN E 1 108 ? 49.405 -42.782 -30.988 1.00 82.44 99 GLN E CA 1
ATOM 11115 C C . GLN E 1 108 ? 50.601 -41.839 -30.998 1.00 86.26 99 GLN E C 1
ATOM 11116 O O . GLN E 1 108 ? 50.533 -40.734 -30.446 1.00 86.22 99 GLN E O 1
ATOM 11122 N N . SER E 1 109 ? 51.704 -42.258 -31.603 1.00 89.69 100 SER E N 1
ATOM 11123 C CA . SER E 1 109 ? 52.926 -41.469 -31.646 1.00 95.40 100 SER E CA 1
ATOM 11124 C C . SER E 1 109 ? 53.224 -41.072 -33.091 1.00 97.56 100 SER E C 1
ATOM 11125 O O . SER E 1 109 ? 52.401 -41.256 -33.992 1.00 96.84 100 SER E O 1
ATOM 11128 N N . THR E 1 110 ? 54.412 -40.519 -33.299 1.00 102.58 101 THR E N 1
ATOM 11129 C CA . THR E 1 110 ? 54.856 -40.191 -34.645 1.00 105.20 101 THR E CA 1
ATOM 11130 C C . THR E 1 110 ? 54.929 -41.467 -35.479 1.00 105.19 101 THR E C 1
ATOM 11131 O O . THR E 1 110 ? 55.534 -42.455 -35.039 1.00 107.19 101 THR E O 1
ATOM 11135 N N . PRO E 1 111 ? 54.326 -41.497 -36.666 1.00 104.72 102 PRO E N 1
ATOM 11136 C CA . PRO E 1 111 ? 54.329 -42.733 -37.455 1.00 101.08 102 PRO E CA 1
ATOM 11137 C C . PRO E 1 111 ? 55.702 -43.020 -38.039 1.00 97.53 102 PRO E C 1
ATOM 11138 O O . PRO E 1 111 ? 56.390 -42.122 -38.531 1.00 96.32 102 PRO E O 1
ATOM 11142 N N . THR E 1 112 ? 56.102 -44.292 -37.969 1.00 94.32 103 THR E N 1
ATOM 11143 C CA . THR E 1 112 ? 57.351 -44.709 -38.597 1.00 94.11 103 THR E CA 1
ATOM 11144 C C . THR E 1 112 ? 57.316 -44.431 -40.093 1.00 92.74 103 THR E C 1
ATOM 11145 O O . THR E 1 112 ? 58.279 -43.907 -40.665 1.00 94.27 103 THR E O 1
ATOM 11149 N N . GLU E 1 113 ? 56.209 -44.774 -40.742 1.00 92.21 104 GLU E N 1
ATOM 11150 C CA . GLU E 1 113 ? 55.950 -44.388 -42.120 1.00 89.73 104 GLU E CA 1
ATOM 11151 C C . GLU E 1 113 ? 54.776 -43.419 -42.133 1.00 90.75 104 GLU E C 1
ATOM 11152 O O . GLU E 1 113 ? 53.753 -43.663 -41.483 1.00 94.74 104 GLU E O 1
ATOM 11158 N N . GLU E 1 114 ? 54.942 -42.299 -42.825 1.00 90.91 105 GLU E N 1
ATOM 11159 C CA . GLU E 1 114 ? 53.846 -41.363 -43.015 1.00 89.28 105 GLU E CA 1
ATOM 11160 C C . GLU E 1 114 ? 53.060 -41.658 -44.285 1.00 86.35 105 GLU E C 1
ATOM 11161 O O . GLU E 1 114 ? 52.028 -41.023 -44.523 1.00 85.75 105 GLU E O 1
ATOM 11167 N N . VAL E 1 115 ? 53.527 -42.613 -45.086 1.00 83.50 106 VAL E N 1
ATOM 11168 C CA . VAL E 1 115 ? 52.815 -43.147 -46.246 1.00 80.95 106 VAL E CA 1
ATOM 11169 C C . VAL E 1 115 ? 53.236 -44.604 -46.408 1.00 79.84 106 VAL E C 1
ATOM 11170 O O . VAL E 1 115 ? 54.436 -44.888 -46.535 1.00 82.95 106 VAL E O 1
ATOM 11174 N N . PRO E 1 116 ? 52.309 -45.553 -46.381 1.00 78.34 107 PRO E N 1
ATOM 11175 C CA . PRO E 1 116 ? 52.656 -46.956 -46.624 1.00 76.91 107 PRO E CA 1
ATOM 11176 C C . PRO E 1 116 ? 52.722 -47.228 -48.123 1.00 77.26 107 PRO E C 1
ATOM 11177 O O . PRO E 1 116 ? 52.446 -46.360 -48.949 1.00 81.39 107 PRO E O 1
ATOM 11181 N N . PHE E 1 117 ? 53.086 -48.465 -48.471 1.00 67.43 108 PHE E N 1
ATOM 11182 C CA . PHE E 1 117 ? 53.227 -48.791 -49.885 1.00 59.50 108 PHE E CA 1
ATOM 11183 C C . PHE E 1 117 ? 51.878 -48.938 -50.576 1.00 56.10 108 PHE E C 1
ATOM 11184 O O . PHE E 1 117 ? 51.814 -48.848 -51.806 1.00 57.57 108 PHE E O 1
ATOM 11192 N N . TRP E 1 118 ? 50.804 -49.160 -49.820 1.00 54.15 109 TRP E N 1
ATOM 11193 C CA . TRP E 1 118 ? 49.467 -49.300 -50.381 1.00 51.06 109 TRP E CA 1
ATOM 11194 C C . TRP E 1 118 ? 48.704 -47.981 -50.431 1.00 52.42 109 TRP E C 1
ATOM 11195 O O . TRP E 1 118 ? 47.486 -47.991 -50.632 1.00 50.63 109 TRP E O 1
ATOM 11206 N N . ALA E 1 119 ? 49.390 -46.850 -50.257 1.00 53.99 110 ALA E N 1
ATOM 11207 C CA . ALA E 1 119 ? 48.712 -45.560 -50.274 1.00 55.34 110 ALA E CA 1
ATOM 11208 C C . ALA E 1 119 ? 48.407 -45.090 -51.690 1.00 58.55 110 ALA E C 1
ATOM 11209 O O . ALA E 1 119 ? 47.423 -44.372 -51.901 1.00 57.22 110 ALA E O 1
ATOM 11211 N N . ASP E 1 120 ? 49.228 -45.482 -52.666 1.00 64.99 111 ASP E N 1
ATOM 11212 C CA . ASP E 1 120 ? 49.017 -45.028 -54.037 1.00 69.11 111 ASP E CA 1
ATOM 11213 C C . ASP E 1 120 ? 47.804 -45.694 -54.673 1.00 68.74 111 ASP E C 1
ATOM 11214 O O . ASP E 1 120 ? 47.178 -45.113 -55.566 1.00 69.28 111 ASP E O 1
ATOM 11219 N N . VAL E 1 121 ? 47.458 -46.898 -54.230 1.00 71.75 112 VAL E N 1
ATOM 11220 C CA . VAL E 1 121 ? 46.385 -47.664 -54.857 1.00 68.62 112 VAL E CA 1
ATOM 11221 C C . VAL E 1 121 ? 45.030 -47.359 -54.226 1.00 59.44 112 VAL E C 1
ATOM 11222 O O . VAL E 1 121 ? 44.019 -47.281 -54.928 1.00 57.16 112 VAL E O 1
ATOM 11226 N N . VAL E 1 122 ? 44.985 -47.166 -52.906 1.00 54.58 113 VAL E N 1
ATOM 11227 C CA . VAL E 1 122 ? 43.714 -46.929 -52.233 1.00 49.80 113 VAL E CA 1
ATOM 11228 C C . VAL E 1 122 ? 43.162 -45.564 -52.636 1.00 49.01 113 VAL E C 1
ATOM 11229 O O . VAL E 1 122 ? 43.905 -44.650 -53.022 1.00 50.54 113 VAL E O 1
ATOM 11233 N N . LEU E 1 123 ? 41.840 -45.428 -52.558 1.00 47.77 114 LEU E N 1
ATOM 11234 C CA . LEU E 1 123 ? 41.163 -44.229 -53.032 1.00 45.28 114 LEU E CA 1
ATOM 11235 C C . LEU E 1 123 ? 41.302 -43.090 -52.030 1.00 45.85 114 LEU E C 1
ATOM 11236 O O . LEU E 1 123 ? 41.027 -43.262 -50.837 1.00 47.86 114 LEU E O 1
ATOM 11241 N N . GLY E 1 124 ? 41.725 -41.927 -52.522 1.00 44.58 115 GLY E N 1
ATOM 11242 C CA . GLY E 1 124 ? 41.748 -40.708 -51.736 1.00 43.66 115 GLY E CA 1
ATOM 11243 C C . GLY E 1 124 ? 42.572 -40.768 -50.467 1.00 45.20 115 GLY E C 1
ATOM 11244 O O . GLY E 1 124 ? 42.068 -40.463 -49.382 1.00 43.63 115 GLY E O 1
ATOM 11245 N N . PHE E 1 125 ? 43.840 -41.150 -50.587 1.00 48.31 116 PHE E N 1
ATOM 11246 C CA . PHE E 1 125 ? 44.710 -41.228 -49.425 1.00 51.15 116 PHE E CA 1
ATOM 11247 C C . PHE E 1 125 ? 45.236 -39.846 -49.061 1.00 52.74 116 PHE E C 1
ATOM 11248 O O . PHE E 1 125 ? 45.607 -39.055 -49.933 1.00 56.38 116 PHE E O 1
ATOM 11256 N N . ARG E 1 126 ? 45.271 -39.564 -47.761 1.00 50.67 117 ARG E N 1
ATOM 11257 C CA . ARG E 1 126 ? 45.692 -38.266 -47.250 1.00 48.25 117 ARG E CA 1
ATOM 11258 C C . ARG E 1 126 ? 45.916 -38.394 -45.751 1.00 48.47 117 ARG E C 1
ATOM 11259 O O . ARG E 1 126 ? 45.637 -39.433 -45.147 1.00 48.54 117 ARG E O 1
ATOM 11267 N N . LYS E 1 127 ? 46.422 -37.319 -45.157 1.00 50.64 118 LYS E N 1
ATOM 11268 C CA . LYS E 1 127 ? 46.543 -37.201 -43.713 1.00 52.05 118 LYS E CA 1
ATOM 11269 C C . LYS E 1 127 ? 45.342 -36.445 -43.158 1.00 53.42 118 LYS E C 1
ATOM 11270 O O . LYS E 1 127 ? 44.641 -35.729 -43.878 1.00 52.30 118 LYS E O 1
ATOM 11276 N N . MET E 1 128 ? 45.106 -36.617 -41.861 1.00 57.43 119 MET E N 1
ATOM 11277 C CA . MET E 1 128 ? 43.937 -36.026 -41.226 1.00 60.11 119 MET E CA 1
ATOM 11278 C C . MET E 1 128 ? 44.202 -34.574 -40.848 1.00 63.73 119 MET E C 1
ATOM 11279 O O . MET E 1 128 ? 45.313 -34.212 -40.450 1.00 68.77 119 MET E O 1
ATOM 11284 N N . THR E 1 129 ? 43.171 -33.743 -40.979 1.00 65.15 120 THR E N 1
ATOM 11285 C CA . THR E 1 129 ? 43.274 -32.341 -40.607 1.00 67.32 120 THR E CA 1
ATOM 11286 C C . THR E 1 129 ? 43.362 -32.199 -39.087 1.00 69.84 120 THR E C 1
ATOM 11287 O O . THR E 1 129 ? 43.146 -33.150 -38.330 1.00 73.59 120 THR E O 1
ATOM 11291 N N . GLU E 1 130 ? 43.694 -30.985 -38.642 1.00 69.77 121 GLU E N 1
ATOM 11292 C CA . GLU E 1 130 ? 43.788 -30.714 -37.210 1.00 70.34 121 GLU E CA 1
ATOM 11293 C C . GLU E 1 130 ? 42.464 -31.001 -36.511 1.00 69.15 121 GLU E C 1
ATOM 11294 O O . GLU E 1 130 ? 42.428 -31.638 -35.449 1.00 67.99 121 GLU E O 1
ATOM 11300 N N . ALA E 1 131 ? 41.358 -30.545 -37.103 1.00 69.24 122 ALA E N 1
ATOM 11301 C CA . ALA E 1 131 ? 40.047 -30.819 -36.528 1.00 72.13 122 ALA E CA 1
ATOM 11302 C C . ALA E 1 131 ? 39.728 -32.308 -36.572 1.00 73.81 122 ALA E C 1
ATOM 11303 O O . ALA E 1 131 ? 39.092 -32.841 -35.655 1.00 72.55 122 ALA E O 1
ATOM 11305 N N . GLU E 1 132 ? 40.165 -32.999 -37.629 1.00 77.56 123 GLU E N 1
ATOM 11306 C CA . GLU E 1 132 ? 39.989 -34.447 -37.687 1.00 82.00 123 GLU E CA 1
ATOM 11307 C C . GLU E 1 132 ? 40.788 -35.140 -36.590 1.00 85.26 123 GLU E C 1
ATOM 11308 O O . GLU E 1 132 ? 40.331 -36.132 -36.009 1.00 85.25 123 GLU E O 1
ATOM 11314 N N . LEU E 1 133 ? 41.987 -34.632 -36.294 1.00 90.80 124 LEU E N 1
ATOM 11315 C CA . LEU E 1 133 ? 42.771 -35.181 -35.193 1.00 94.96 124 LEU E CA 1
ATOM 11316 C C . LEU E 1 133 ? 42.111 -34.918 -33.847 1.00 97.42 124 LEU E C 1
ATOM 11317 O O . LEU E 1 133 ? 42.230 -35.740 -32.931 1.00 101.50 124 LEU E O 1
ATOM 11322 N N . LYS E 1 134 ? 41.412 -33.790 -33.707 1.00 86.90 125 LYS E N 1
ATOM 11323 C CA . LYS E 1 134 ? 40.819 -33.457 -32.416 1.00 77.68 125 LYS E CA 1
ATOM 11324 C C . LYS E 1 134 ? 39.599 -34.302 -32.068 1.00 72.05 125 LYS E C 1
ATOM 11325 O O . LYS E 1 134 ? 39.036 -34.113 -30.983 1.00 73.14 125 LYS E O 1
ATOM 11331 N N . LYS E 1 135 ? 39.166 -35.218 -32.934 1.00 68.24 126 LYS E N 1
ATOM 11332 C CA . LYS E 1 135 ? 38.155 -36.183 -32.521 1.00 65.02 126 LYS E CA 1
ATOM 11333 C C . LYS E 1 135 ? 38.744 -37.299 -31.669 1.00 62.28 126 LYS E C 1
ATOM 11334 O O . LYS E 1 135 ? 37.987 -38.076 -31.078 1.00 63.49 126 LYS E O 1
ATOM 11340 N N . PHE E 1 136 ? 40.072 -37.391 -31.596 1.00 59.31 127 PHE E N 1
ATOM 11341 C CA . PHE E 1 136 ? 40.754 -38.387 -30.775 1.00 60.17 127 PHE E CA 1
ATOM 11342 C C . PHE E 1 136 ? 41.873 -37.678 -30.027 1.00 64.05 127 PHE E C 1
ATOM 11343 O O . PHE E 1 136 ? 42.998 -37.558 -30.528 1.00 62.32 127 PHE E O 1
ATOM 11351 N N . PRO E 1 137 ? 41.598 -37.190 -28.813 1.00 71.46 128 PRO E N 1
ATOM 11352 C CA . PRO E 1 137 ? 42.614 -36.406 -28.093 1.00 80.35 128 PRO E CA 1
ATOM 11353 C C . PRO E 1 137 ? 43.814 -37.220 -27.642 1.00 89.72 128 PRO E C 1
ATOM 11354 O O . PRO E 1 137 ? 44.855 -36.629 -27.331 1.00 93.91 128 PRO E O 1
ATOM 11358 N N . GLN E 1 138 ? 43.708 -38.549 -27.596 1.00 96.28 129 GLN E N 1
ATOM 11359 C CA . GLN E 1 138 ? 44.820 -39.379 -27.151 1.00 100.01 129 GLN E CA 1
ATOM 11360 C C . GLN E 1 138 ? 45.905 -39.534 -28.205 1.00 101.70 129 GLN E C 1
ATOM 11361 O O . GLN E 1 138 ? 47.045 -39.860 -27.857 1.00 107.71 129 GLN E O 1
ATOM 11367 N N . TYR E 1 139 ? 45.583 -39.312 -29.473 1.00 89.05 130 TYR E N 1
ATOM 11368 C CA . TYR E 1 139 ? 46.461 -39.681 -30.569 1.00 81.06 130 TYR E CA 1
ATOM 11369 C C . TYR E 1 139 ? 47.111 -38.453 -31.191 1.00 76.84 130 TYR E C 1
ATOM 11370 O O . TYR E 1 139 ? 46.559 -37.349 -31.164 1.00 74.94 130 TYR E O 1
ATOM 11379 N N . VAL E 1 140 ? 48.293 -38.669 -31.759 1.00 74.05 131 VAL E N 1
ATOM 11380 C CA . VAL E 1 140 ? 49.090 -37.606 -32.360 1.00 70.49 131 VAL E CA 1
ATOM 11381 C C . VAL E 1 140 ? 48.899 -37.540 -33.869 1.00 69.50 131 VAL E C 1
ATOM 11382 O O . VAL E 1 140 ? 48.625 -36.473 -34.418 1.00 70.87 131 VAL E O 1
ATOM 11386 N N . PHE E 1 141 ? 49.043 -38.666 -34.567 1.00 69.49 132 PHE E N 1
ATOM 11387 C CA . PHE E 1 141 ? 49.000 -38.649 -36.023 1.00 68.77 132 PHE E CA 1
ATOM 11388 C C . PHE E 1 141 ? 47.809 -39.462 -36.514 1.00 72.03 132 PHE E C 1
ATOM 11389 O O . PHE E 1 141 ? 47.273 -40.302 -35.795 1.00 72.69 132 PHE E O 1
ATOM 11397 N N . GLY E 1 142 ? 47.380 -39.189 -37.745 1.00 77.76 133 GLY E N 1
ATOM 11398 C CA . GLY E 1 142 ? 46.340 -39.990 -38.360 1.00 73.05 133 GLY E CA 1
ATOM 11399 C C . GLY E 1 142 ? 46.305 -39.928 -39.874 1.00 67.89 133 GLY E C 1
ATOM 11400 O O . GLY E 1 142 ? 46.638 -38.899 -40.470 1.00 66.56 133 GLY E O 1
ATOM 11401 N N . GLN E 1 143 ? 45.899 -41.026 -40.504 1.00 61.61 134 GLN E N 1
ATOM 11402 C CA . GLN E 1 143 ? 45.716 -41.129 -41.941 1.00 58.51 134 GLN E CA 1
ATOM 11403 C C . GLN E 1 143 ? 44.229 -41.253 -42.244 1.00 51.30 134 GLN E C 1
ATOM 11404 O O . GLN E 1 143 ? 43.445 -41.713 -41.413 1.00 49.55 134 GLN E O 1
ATOM 11410 N N . ALA E 1 144 ? 43.844 -40.843 -43.447 1.00 49.18 135 ALA E N 1
ATOM 11411 C CA . ALA E 1 144 ? 42.454 -40.920 -43.865 1.00 36.85 135 ALA E CA 1
ATOM 11412 C C . ALA E 1 144 ? 42.396 -41.355 -45.317 1.00 37.72 135 ALA E C 1
ATOM 11413 O O . ALA E 1 144 ? 43.199 -40.902 -46.137 1.00 37.90 135 ALA E O 1
ATOM 11415 N N . PHE E 1 145 ? 41.449 -42.228 -45.630 1.00 37.92 136 PHE E N 1
ATOM 11416 C CA . PHE E 1 145 ? 41.295 -42.727 -46.993 1.00 39.81 136 PHE E CA 1
ATOM 11417 C C . PHE E 1 145 ? 39.941 -43.422 -47.117 1.00 43.41 136 PHE E C 1
ATOM 11418 O O . PHE E 1 145 ? 39.075 -43.318 -46.236 1.00 47.18 136 PHE E O 1
ATOM 11426 N N . THR E 1 146 ? 39.769 -44.124 -48.237 1.00 48.14 137 THR E N 1
ATOM 11427 C CA . THR E 1 146 ? 38.523 -44.794 -48.598 1.00 46.06 137 THR E CA 1
ATOM 11428 C C . THR E 1 146 ? 38.887 -46.141 -49.207 1.00 47.96 137 THR E C 1
ATOM 11429 O O . THR E 1 146 ? 39.512 -46.193 -50.271 1.00 47.69 137 THR E O 1
ATOM 11433 N N . THR E 1 147 ? 38.493 -47.225 -48.542 1.00 45.82 138 THR E N 1
ATOM 11434 C CA . THR E 1 147 ? 38.796 -48.574 -49.000 1.00 44.55 138 THR E CA 1
ATOM 11435 C C . THR E 1 147 ? 37.507 -49.378 -49.092 1.00 39.00 138 THR E C 1
ATOM 11436 O O . THR E 1 147 ? 36.442 -48.927 -48.672 1.00 28.32 138 THR E O 1
ATOM 11440 N N . LEU E 1 148 ? 37.613 -50.587 -49.629 1.00 37.62 139 LEU E N 1
ATOM 11441 C CA . LEU E 1 148 ? 36.458 -51.444 -49.850 1.00 35.04 139 LEU E CA 1
ATOM 11442 C C . LEU E 1 148 ? 36.304 -52.466 -48.729 1.00 34.65 139 LEU E C 1
ATOM 11443 O O . LEU E 1 148 ? 37.203 -52.680 -47.912 1.00 37.42 139 LEU E O 1
ATOM 11448 N N . LYS E 1 149 ? 35.138 -53.111 -48.708 1.00 32.24 140 LYS E N 1
ATOM 11449 C CA . LYS E 1 149 ? 34.865 -54.162 -47.741 1.00 34.19 140 LYS E CA 1
ATOM 11450 C C . LYS E 1 149 ? 33.874 -55.144 -48.349 1.00 34.22 140 LYS E C 1
ATOM 11451 O O . LYS E 1 149 ? 33.011 -54.764 -49.148 1.00 34.82 140 LYS E O 1
ATOM 11457 N N . TYR E 1 150 ? 34.011 -56.409 -47.965 1.00 33.46 141 TYR E N 1
ATOM 11458 C CA . TYR E 1 150 ? 33.105 -57.470 -48.373 1.00 33.53 141 TYR E CA 1
ATOM 11459 C C . TYR E 1 150 ? 32.468 -58.103 -47.142 1.00 32.75 141 TYR E C 1
ATOM 11460 O O . TYR E 1 150 ? 32.816 -57.791 -46.000 1.00 33.86 141 TYR E O 1
ATOM 11469 N N . GLU E 1 151 ? 31.514 -58.999 -47.389 1.00 33.75 142 GLU E N 1
ATOM 11470 C CA . GLU E 1 151 ? 30.794 -59.700 -46.331 1.00 37.02 142 GLU E CA 1
ATOM 11471 C C . GLU E 1 151 ? 30.824 -61.189 -46.630 1.00 37.40 142 GLU E C 1
ATOM 11472 O O . GLU E 1 151 ? 30.385 -61.616 -47.703 1.00 30.61 142 GLU E O 1
ATOM 11478 N N . GLY E 1 152 ? 31.336 -61.972 -45.684 1.00 43.67 143 GLY E N 1
ATOM 11479 C CA . GLY E 1 152 ? 31.481 -63.400 -45.844 1.00 53.69 143 GLY E CA 1
ATOM 11480 C C . GLY E 1 152 ? 30.228 -64.106 -46.325 1.00 56.15 143 GLY E C 1
ATOM 11481 O O . GLY E 1 152 ? 30.173 -64.618 -47.450 1.00 63.12 143 GLY E O 1
ATOM 11482 N N . PRO E 1 153 ? 29.183 -64.134 -45.481 1.00 57.13 144 PRO E N 1
ATOM 11483 C CA . PRO E 1 153 ? 27.985 -64.920 -45.813 1.00 62.74 144 PRO E CA 1
ATOM 11484 C C . PRO E 1 153 ? 27.182 -64.344 -46.970 1.00 69.41 144 PRO E C 1
ATOM 11485 O O . PRO E 1 153 ? 26.069 -64.802 -47.249 1.00 77.01 144 PRO E O 1
ATOM 11489 N N . ALA E 1 154 ? 27.728 -63.342 -47.645 1.00 63.13 145 ALA E N 1
ATOM 11490 C CA . ALA E 1 154 ? 27.116 -62.792 -48.847 1.00 58.23 145 ALA E CA 1
ATOM 11491 C C . ALA E 1 154 ? 28.028 -62.860 -50.060 1.00 51.65 145 ALA E C 1
ATOM 11492 O O . ALA E 1 154 ? 27.550 -63.106 -51.170 1.00 53.21 145 ALA E O 1
ATOM 11494 N N . TYR E 1 155 ? 29.334 -62.672 -49.872 1.00 45.92 146 TYR E N 1
ATOM 11495 C CA . TYR E 1 155 ? 30.298 -62.692 -50.965 1.00 40.45 146 TYR E CA 1
ATOM 11496 C C . TYR E 1 155 ? 30.772 -64.100 -51.294 1.00 40.38 146 TYR E C 1
ATOM 11497 O O . TYR E 1 155 ? 31.018 -64.409 -52.465 1.00 40.01 146 TYR E O 1
ATOM 11506 N N . LEU E 1 156 ? 30.918 -64.959 -50.288 1.00 43.43 147 LEU E N 1
ATOM 11507 C CA . LEU E 1 156 ? 31.262 -66.351 -50.552 1.00 48.15 147 LEU E CA 1
ATOM 11508 C C . LEU E 1 156 ? 30.114 -67.069 -51.264 1.00 49.78 147 LEU E C 1
ATOM 11509 O O . LEU E 1 156 ? 30.357 -67.770 -52.260 1.00 52.25 147 LEU E O 1
ATOM 11514 N N . PRO E 1 157 ? 28.856 -66.926 -50.814 1.00 50.61 148 PRO E N 1
ATOM 11515 C CA . PRO E 1 157 ? 27.760 -67.510 -51.600 1.00 51.53 148 PRO E CA 1
ATOM 11516 C C . PRO E 1 157 ? 27.638 -66.906 -52.982 1.00 51.86 148 PRO E C 1
ATOM 11517 O O . PRO E 1 157 ? 27.175 -67.591 -53.893 1.00 53.90 148 PRO E O 1
ATOM 11521 N N . TRP E 1 158 ? 28.056 -65.655 -53.177 1.00 50.99 149 TRP E N 1
ATOM 11522 C CA . TRP E 1 158 ? 28.028 -65.057 -54.511 1.00 51.84 149 TRP E CA 1
ATOM 11523 C C . TRP E 1 158 ? 29.109 -65.659 -55.407 1.00 48.62 149 TRP E C 1
ATOM 11524 O O . TRP E 1 158 ? 28.873 -65.923 -56.600 1.00 48.75 149 TRP E O 1
ATOM 11535 N N . LEU E 1 159 ? 30.301 -65.882 -54.847 1.00 49.33 150 LEU E N 1
ATOM 11536 C CA . LEU E 1 159 ? 31.337 -66.603 -55.574 1.00 52.81 150 LEU E CA 1
ATOM 11537 C C . LEU E 1 159 ? 30.849 -67.986 -55.981 1.00 54.35 150 LEU E C 1
ATOM 11538 O O . LEU E 1 159 ? 31.071 -68.415 -57.117 1.00 56.59 150 LEU E O 1
ATOM 11543 N N . GLU E 1 160 ? 30.158 -68.693 -55.079 1.00 55.57 151 GLU E N 1
ATOM 11544 C CA . GLU E 1 160 ? 29.566 -69.972 -55.472 1.00 61.25 151 GLU E CA 1
ATOM 11545 C C . GLU E 1 160 ? 28.469 -69.776 -56.513 1.00 64.02 151 GLU E C 1
ATOM 11546 O O . GLU E 1 160 ? 28.327 -70.583 -57.438 1.00 65.32 151 GLU E O 1
ATOM 11552 N N . LYS E 1 161 ? 27.700 -68.696 -56.381 1.00 67.07 152 LYS E N 1
ATOM 11553 C CA . LYS E 1 161 ? 26.597 -68.404 -57.286 1.00 71.41 152 LYS E CA 1
ATOM 11554 C C . LYS E 1 161 ? 27.074 -68.336 -58.728 1.00 75.53 152 LYS E C 1
ATOM 11555 O O . LYS E 1 161 ? 26.423 -68.870 -59.634 1.00 79.36 152 LYS E O 1
ATOM 11561 N N . ARG E 1 162 ? 28.215 -67.693 -58.960 1.00 78.92 153 ARG E N 1
ATOM 11562 C CA . ARG E 1 162 ? 28.753 -67.581 -60.312 1.00 78.97 153 ARG E CA 1
ATOM 11563 C C . ARG E 1 162 ? 29.932 -68.514 -60.589 1.00 77.71 153 ARG E C 1
ATOM 11564 O O . ARG E 1 162 ? 30.544 -68.415 -61.657 1.00 80.03 153 ARG E O 1
ATOM 11572 N N . ILE E 1 163 ? 30.260 -69.422 -59.668 1.00 76.15 154 ILE E N 1
ATOM 11573 C CA . ILE E 1 163 ? 31.189 -70.504 -59.978 1.00 74.30 154 ILE E CA 1
ATOM 11574 C C . ILE E 1 163 ? 30.463 -71.812 -60.277 1.00 74.39 154 ILE E C 1
ATOM 11575 O O . ILE E 1 163 ? 31.041 -72.692 -60.936 1.00 77.91 154 ILE E O 1
ATOM 11580 N N . LYS E 1 164 ? 29.218 -71.968 -59.819 1.00 72.93 155 LYS E N 1
ATOM 11581 C CA . LYS E 1 164 ? 28.418 -73.118 -60.215 1.00 73.09 155 LYS E CA 1
ATOM 11582 C C . LYS E 1 164 ? 27.972 -73.022 -61.666 1.00 70.36 155 LYS E C 1
ATOM 11583 O O . LYS E 1 164 ? 27.649 -74.049 -62.272 1.00 72.90 155 LYS E O 1
ATOM 11589 N N . GLY E 1 165 ? 27.952 -71.818 -62.235 1.00 67.98 156 GLY E N 1
ATOM 11590 C CA . GLY E 1 165 ? 27.649 -71.615 -63.635 1.00 71.96 156 GLY E CA 1
ATOM 11591 C C . GLY E 1 165 ? 28.799 -71.869 -64.577 1.00 73.03 156 GLY E C 1
ATOM 11592 O O . GLY E 1 165 ? 28.645 -71.723 -65.793 1.00 74.08 156 GLY E O 1
ATOM 11593 N N . SER E 1 166 ? 29.960 -72.238 -64.045 1.00 73.42 157 SER E N 1
ATOM 11594 C CA . SER E 1 166 ? 31.126 -72.575 -64.846 1.00 77.02 157 SER E CA 1
ATOM 11595 C C . SER E 1 166 ? 31.230 -74.070 -65.121 1.00 83.58 157 SER E C 1
ATOM 11596 O O . SER E 1 166 ? 32.244 -74.521 -65.664 1.00 87.91 157 SER E O 1
ATOM 11599 N N . GLY E 1 167 ? 30.208 -74.841 -64.761 1.00 87.72 158 GLY E N 1
ATOM 11600 C CA . GLY E 1 167 ? 30.239 -76.277 -64.935 1.00 91.70 158 GLY E CA 1
ATOM 11601 C C . GLY E 1 167 ? 30.836 -77.045 -63.782 1.00 93.21 158 GLY E C 1
ATOM 11602 O O . GLY E 1 167 ? 31.171 -78.223 -63.950 1.00 98.76 158 GLY E O 1
ATOM 11603 N N . GLY E 1 168 ? 30.980 -76.425 -62.620 1.00 87.55 159 GLY E N 1
ATOM 11604 C CA . GLY E 1 168 ? 31.600 -77.064 -61.470 1.00 87.57 159 GLY E CA 1
ATOM 11605 C C . GLY E 1 168 ? 30.677 -77.076 -60.268 1.00 86.24 159 GLY E C 1
ATOM 11606 O O . GLY E 1 168 ? 29.964 -76.103 -60.012 1.00 83.73 159 GLY E O 1
ATOM 11607 N N . TRP E 1 169 ? 30.696 -78.188 -59.538 1.00 87.70 160 TRP E N 1
ATOM 11608 C CA . TRP E 1 169 ? 29.954 -78.356 -58.298 1.00 87.54 160 TRP E CA 1
ATOM 11609 C C . TRP E 1 169 ? 30.903 -78.857 -57.218 1.00 89.02 160 TRP E C 1
ATOM 11610 O O . TRP E 1 169 ? 32.021 -79.297 -57.499 1.00 92.27 160 TRP E O 1
ATOM 11621 N N . THR E 1 170 ? 30.449 -78.782 -55.969 1.00 90.53 161 THR E N 1
ATOM 11622 C CA . THR E 1 170 ? 31.306 -78.998 -54.812 1.00 96.75 161 THR E CA 1
ATOM 11623 C C . THR E 1 170 ? 30.761 -80.126 -53.947 1.00 93.27 161 THR E C 1
ATOM 11624 O O . THR E 1 170 ? 29.570 -80.146 -53.618 1.00 93.54 161 THR E O 1
ATOM 11628 N N . LEU E 1 171 ? 31.640 -81.055 -53.577 1.00 85.22 162 LEU E N 1
ATOM 11629 C CA . LEU E 1 171 ? 31.314 -82.152 -52.678 1.00 77.82 162 LEU E CA 1
ATOM 11630 C C . LEU E 1 171 ? 31.872 -81.862 -51.291 1.00 73.75 162 LEU E C 1
ATOM 11631 O O . LEU E 1 171 ? 32.997 -81.373 -51.154 1.00 40.79 162 LEU E O 1
ATOM 11636 N N . THR E 1 172 ? 31.080 -82.167 -50.263 1.00 72.92 163 THR E N 1
ATOM 11637 C CA . THR E 1 172 ? 31.444 -81.895 -48.875 1.00 68.04 163 THR E CA 1
ATOM 11638 C C . THR E 1 172 ? 32.001 -83.169 -48.249 1.00 65.78 163 THR E C 1
ATOM 11639 O O . THR E 1 172 ? 31.248 -84.102 -47.950 1.00 65.52 163 THR E O 1
ATOM 11643 N N . ARG E 1 173 ? 33.315 -83.199 -48.037 1.00 67.70 164 ARG E N 1
ATOM 11644 C CA . ARG E 1 173 ? 33.956 -84.328 -47.382 1.00 73.13 164 ARG E CA 1
ATOM 11645 C C . ARG E 1 173 ? 35.178 -83.831 -46.623 1.00 80.88 164 ARG E C 1
ATOM 11646 O O . ARG E 1 173 ? 35.834 -82.869 -47.033 1.00 81.04 164 ARG E O 1
ATOM 11654 N N . ARG E 1 174 ? 35.463 -84.487 -45.501 1.00 92.23 165 ARG E N 1
ATOM 11655 C CA . ARG E 1 174 ? 36.649 -84.174 -44.714 1.00 94.59 165 ARG E CA 1
ATOM 11656 C C . ARG E 1 174 ? 37.847 -84.907 -45.304 1.00 94.32 165 ARG E C 1
ATOM 11657 O O . ARG E 1 174 ? 37.867 -86.141 -45.347 1.00 97.98 165 ARG E O 1
ATOM 11665 N N . ILE E 1 175 ? 38.840 -84.152 -45.765 1.00 90.34 166 ILE E N 1
ATOM 11666 C CA . ILE E 1 175 ? 40.043 -84.716 -46.364 1.00 91.39 166 ILE E CA 1
ATOM 11667 C C . ILE E 1 175 ? 41.128 -84.766 -45.298 1.00 89.37 166 ILE E C 1
ATOM 11668 O O . ILE E 1 175 ? 41.544 -83.725 -44.774 1.00 88.35 166 ILE E O 1
ATOM 11673 N N . GLU E 1 176 ? 41.583 -85.975 -44.973 1.00 88.93 167 GLU E N 1
ATOM 11674 C CA . GLU E 1 176 ? 42.653 -86.178 -44.005 1.00 86.40 167 GLU E CA 1
ATOM 11675 C C . GLU E 1 176 ? 44.019 -86.329 -44.660 1.00 87.20 167 GLU E C 1
ATOM 11676 O O . GLU E 1 176 ? 45.005 -85.784 -44.156 1.00 88.25 167 GLU E O 1
ATOM 11682 N N . ASP E 1 177 ? 44.098 -87.054 -45.773 1.00 85.02 168 ASP E N 1
ATOM 11683 C CA . ASP E 1 177 ? 45.333 -87.214 -46.525 1.00 85.28 168 ASP E CA 1
ATOM 11684 C C . ASP E 1 177 ? 45.170 -86.603 -47.909 1.00 82.34 168 ASP E C 1
ATOM 11685 O O . ASP E 1 177 ? 44.090 -86.652 -48.505 1.00 82.31 168 ASP E O 1
ATOM 11690 N N . LEU E 1 178 ? 46.259 -86.029 -48.419 1.00 81.40 169 LEU E N 1
ATOM 11691 C CA . LEU E 1 178 ? 46.230 -85.368 -49.716 1.00 81.37 169 LEU E CA 1
ATOM 11692 C C . LEU E 1 178 ? 46.311 -86.346 -50.882 1.00 84.12 169 LEU E C 1
ATOM 11693 O O . LEU E 1 178 ? 46.033 -85.953 -52.021 1.00 84.01 169 LEU E O 1
ATOM 11698 N N . TRP E 1 179 ? 46.670 -87.605 -50.628 1.00 88.62 170 TRP E N 1
ATOM 11699 C CA . TRP E 1 179 ? 46.741 -88.606 -51.685 1.00 93.12 170 TRP E CA 1
ATOM 11700 C C . TRP E 1 179 ? 45.388 -89.215 -52.023 1.00 95.74 170 TRP E C 1
ATOM 11701 O O . TRP E 1 179 ? 45.250 -89.827 -53.088 1.00 97.65 170 TRP E O 1
ATOM 11712 N N . GLU E 1 180 ? 44.394 -89.064 -51.149 1.00 100.06 171 GLU E N 1
ATOM 11713 C CA . GLU E 1 180 ? 43.138 -89.804 -51.240 1.00 101.29 171 GLU E CA 1
ATOM 11714 C C . GLU E 1 180 ? 42.347 -89.508 -52.511 1.00 98.76 171 GLU E C 1
ATOM 11715 O O . GLU E 1 180 ? 41.288 -90.110 -52.713 1.00 98.87 171 GLU E O 1
ATOM 11721 N N . LEU E 1 181 ? 42.832 -88.621 -53.376 1.00 96.64 172 LEU E N 1
ATOM 11722 C CA . LEU E 1 181 ? 42.156 -88.280 -54.620 1.00 96.11 172 LEU E CA 1
ATOM 11723 C C . LEU E 1 181 ? 42.928 -88.742 -55.847 1.00 99.46 172 LEU E C 1
ATOM 11724 O O . LEU E 1 181 ? 42.538 -88.406 -56.971 1.00 102.21 172 LEU E O 1
ATOM 11729 N N . HIS E 1 182 ? 44.013 -89.493 -55.659 1.00 102.74 173 HIS E N 1
ATOM 11730 C CA . HIS E 1 182 ? 44.820 -89.938 -56.794 1.00 106.35 173 HIS E CA 1
ATOM 11731 C C . HIS E 1 182 ? 44.012 -90.718 -57.825 1.00 107.21 173 HIS E C 1
ATOM 11732 O O . HIS E 1 182 ? 44.139 -90.419 -59.026 1.00 106.68 173 HIS E O 1
ATOM 11739 N N . PRO E 1 183 ? 43.186 -91.710 -57.461 1.00 106.89 174 PRO E N 1
ATOM 11740 C CA . PRO E 1 183 ? 42.411 -92.398 -58.505 1.00 108.89 174 PRO E CA 1
ATOM 11741 C C . PRO E 1 183 ? 41.374 -91.508 -59.164 1.00 107.44 174 PRO E C 1
ATOM 11742 O O . PRO E 1 183 ? 40.997 -91.767 -60.313 1.00 108.13 174 PRO E O 1
ATOM 11746 N N . SER E 1 184 ? 40.915 -90.458 -58.482 1.00 107.01 175 SER E N 1
ATOM 11747 C CA . SER E 1 184 ? 39.810 -89.640 -58.972 1.00 110.05 175 SER E CA 1
ATOM 11748 C C . SER E 1 184 ? 40.264 -88.534 -59.922 1.00 113.21 175 SER E C 1
ATOM 11749 O O . SER E 1 184 ? 39.712 -88.395 -61.019 1.00 113.82 175 SER E O 1
ATOM 11752 N N . PHE E 1 185 ? 41.259 -87.741 -59.526 1.00 117.05 176 PHE E N 1
ATOM 11753 C CA . PHE E 1 185 ? 41.610 -86.526 -60.248 1.00 114.54 176 PHE E CA 1
ATOM 11754 C C . PHE E 1 185 ? 43.089 -86.526 -60.613 1.00 111.30 176 PHE E C 1
ATOM 11755 O O . PHE E 1 185 ? 43.855 -87.414 -60.227 1.00 115.25 176 PHE E O 1
ATOM 11763 N N . ASP E 1 186 ? 43.483 -85.499 -61.369 1.00 102.96 177 ASP E N 1
ATOM 11764 C CA . ASP E 1 186 ? 44.839 -85.391 -61.892 1.00 97.93 177 ASP E CA 1
ATOM 11765 C C . ASP E 1 186 ? 45.662 -84.384 -61.098 1.00 87.36 177 ASP E C 1
ATOM 11766 O O . ASP E 1 186 ? 46.597 -84.759 -60.383 1.00 88.86 177 ASP E O 1
ATOM 11771 N N . ILE E 1 187 ? 45.321 -83.103 -61.223 1.00 78.45 178 ILE E N 1
ATOM 11772 C CA . ILE E 1 187 ? 46.053 -82.012 -60.587 1.00 71.07 178 ILE E CA 1
ATOM 11773 C C . ILE E 1 187 ? 45.153 -81.392 -59.527 1.00 63.59 178 ILE E C 1
ATOM 11774 O O . ILE E 1 187 ? 44.028 -80.973 -59.827 1.00 62.13 178 ILE E O 1
ATOM 11779 N N . VAL E 1 188 ? 45.648 -81.322 -58.292 1.00 59.82 179 VAL E N 1
ATOM 11780 C CA . VAL E 1 188 ? 44.892 -80.788 -57.167 1.00 56.56 179 VAL E CA 1
ATOM 11781 C C . VAL E 1 188 ? 45.526 -79.472 -56.725 1.00 54.13 179 VAL E C 1
ATOM 11782 O O . VAL E 1 188 ? 46.758 -79.315 -56.740 1.00 55.26 179 VAL E O 1
ATOM 11786 N N . VAL E 1 189 ? 44.675 -78.519 -56.356 1.00 50.72 180 VAL E N 1
ATOM 11787 C CA . VAL E 1 189 ? 45.103 -77.236 -55.818 1.00 46.95 180 VAL E CA 1
ATOM 11788 C C . VAL E 1 189 ? 44.878 -77.277 -54.310 1.00 45.07 180 VAL E C 1
ATOM 11789 O O . VAL E 1 189 ? 43.953 -77.933 -53.820 1.00 44.77 180 VAL E O 1
ATOM 11793 N N . ASN E 1 190 ? 45.708 -76.551 -53.570 1.00 44.61 181 ASN E N 1
ATOM 11794 C CA . ASN E 1 190 ? 45.672 -76.567 -52.112 1.00 48.72 181 ASN E CA 1
ATOM 11795 C C . ASN E 1 190 ? 45.232 -75.195 -51.619 1.00 47.48 181 ASN E C 1
ATOM 11796 O O . ASN E 1 190 ? 45.998 -74.230 -51.693 1.00 47.54 181 ASN E O 1
ATOM 11801 N N . CYS E 1 191 ? 44.006 -75.112 -51.099 1.00 41.10 182 CYS E N 1
ATOM 11802 C CA . CYS E 1 191 ? 43.504 -73.881 -50.498 1.00 39.56 182 CYS E CA 1
ATOM 11803 C C . CYS E 1 191 ? 42.918 -74.140 -49.116 1.00 44.03 182 CYS E C 1
ATOM 11804 O O . CYS E 1 191 ? 42.063 -73.384 -48.646 1.00 37.54 182 CYS E O 1
ATOM 11807 N N . SER E 1 192 ? 43.374 -75.205 -48.452 1.00 46.66 183 SER E N 1
ATOM 11808 C CA . SER E 1 192 ? 42.889 -75.555 -47.122 1.00 45.58 183 SER E CA 1
ATOM 11809 C C . SER E 1 192 ? 43.280 -74.535 -46.061 1.00 46.46 183 SER E C 1
ATOM 11810 O O . SER E 1 192 ? 42.708 -74.561 -44.966 1.00 44.45 183 SER E O 1
ATOM 11813 N N . GLY E 1 193 ? 44.230 -73.650 -46.353 1.00 49.69 184 GLY E N 1
ATOM 11814 C CA . GLY E 1 193 ? 44.652 -72.643 -45.400 1.00 52.55 184 GLY E CA 1
ATOM 11815 C C . GLY E 1 193 ? 45.239 -73.238 -44.139 1.00 55.72 184 GLY E C 1
ATOM 11816 O O . GLY E 1 193 ? 46.356 -73.763 -44.154 1.00 59.19 184 GLY E O 1
ATOM 11817 N N . LEU E 1 194 ? 44.490 -73.166 -43.036 1.00 56.94 185 LEU E N 1
ATOM 11818 C CA . LEU E 1 194 ? 44.968 -73.761 -41.793 1.00 60.40 185 LEU E CA 1
ATOM 11819 C C . LEU E 1 194 ? 44.854 -75.281 -41.816 1.00 65.84 185 LEU E C 1
ATOM 11820 O O . LEU E 1 194 ? 45.613 -75.966 -41.122 1.00 68.60 185 LEU E O 1
ATOM 11825 N N . GLY E 1 195 ? 43.918 -75.828 -42.594 1.00 65.83 186 GLY E N 1
ATOM 11826 C CA . GLY E 1 195 ? 43.870 -77.269 -42.760 1.00 64.19 186 GLY E CA 1
ATOM 11827 C C . GLY E 1 195 ? 45.087 -77.816 -43.472 1.00 64.56 186 GLY E C 1
ATOM 11828 O O . GLY E 1 195 ? 45.501 -78.952 -43.216 1.00 65.28 186 GLY E O 1
ATOM 11829 N N . SER E 1 196 ? 45.692 -77.009 -44.352 1.00 63.56 187 SER E N 1
ATOM 11830 C CA . SER E 1 196 ? 46.892 -77.439 -45.059 1.00 64.10 187 SER E CA 1
ATOM 11831 C C . SER E 1 196 ? 48.016 -77.794 -44.093 1.00 66.17 187 SER E C 1
ATOM 11832 O O . SER E 1 196 ? 48.915 -78.564 -44.452 1.00 69.89 187 SER E O 1
ATOM 11835 N N . ARG E 1 197 ? 47.983 -77.240 -42.874 1.00 65.73 188 ARG E N 1
ATOM 11836 C CA . ARG E 1 197 ? 48.939 -77.617 -41.836 1.00 67.50 188 ARG E CA 1
ATOM 11837 C C . ARG E 1 197 ? 49.045 -79.128 -41.696 1.00 67.74 188 ARG E C 1
ATOM 11838 O O . ARG E 1 197 ? 50.142 -79.667 -41.510 1.00 69.36 188 ARG E O 1
ATOM 11846 N N . GLN E 1 198 ? 47.916 -79.829 -41.786 1.00 68.23 189 GLN E N 1
ATOM 11847 C CA . GLN E 1 198 ? 47.948 -81.285 -41.766 1.00 66.40 189 GLN E CA 1
ATOM 11848 C C . GLN E 1 198 ? 48.152 -81.884 -43.150 1.00 59.74 189 GLN E C 1
ATOM 11849 O O . GLN E 1 198 ? 48.733 -82.969 -43.270 1.00 59.67 189 GLN E O 1
ATOM 11855 N N . LEU E 1 199 ? 47.691 -81.206 -44.196 1.00 56.73 190 LEU E N 1
ATOM 11856 C CA . LEU E 1 199 ? 47.690 -81.790 -45.529 1.00 55.97 190 LEU E CA 1
ATOM 11857 C C . LEU E 1 199 ? 48.970 -81.516 -46.305 1.00 59.69 190 LEU E C 1
ATOM 11858 O O . LEU E 1 199 ? 49.125 -82.040 -47.413 1.00 59.97 190 LEU E O 1
ATOM 11863 N N . ALA E 1 200 ? 49.888 -80.723 -45.753 1.00 62.92 191 ALA E N 1
ATOM 11864 C CA . ALA E 1 200 ? 51.128 -80.387 -46.433 1.00 69.28 191 ALA E CA 1
ATOM 11865 C C . ALA E 1 200 ? 52.362 -80.572 -45.562 1.00 74.87 191 ALA E C 1
ATOM 11866 O O . ALA E 1 200 ? 53.481 -80.498 -46.082 1.00 77.94 191 ALA E O 1
ATOM 11868 N N . GLY E 1 201 ? 52.195 -80.800 -44.260 1.00 78.21 192 GLY E N 1
ATOM 11869 C CA . GLY E 1 201 ? 53.318 -81.056 -43.380 1.00 85.94 192 GLY E CA 1
ATOM 11870 C C . GLY E 1 201 ? 54.142 -79.812 -43.137 1.00 90.84 192 GLY E C 1
ATOM 11871 O O . GLY E 1 201 ? 55.265 -79.880 -42.625 1.00 98.58 192 GLY E O 1
ATOM 11872 N N . ASP E 1 202 ? 53.586 -78.666 -43.519 1.00 90.13 193 ASP E N 1
ATOM 11873 C CA . ASP E 1 202 ? 54.269 -77.398 -43.327 1.00 89.16 193 ASP E CA 1
ATOM 11874 C C . ASP E 1 202 ? 54.321 -77.047 -41.848 1.00 86.34 193 ASP E C 1
ATOM 11875 O O . ASP E 1 202 ? 53.329 -77.177 -41.127 1.00 86.28 193 ASP E O 1
ATOM 11880 N N . SER E 1 203 ? 55.491 -76.603 -41.394 1.00 80.80 194 SER E N 1
ATOM 11881 C CA . SER E 1 203 ? 55.716 -76.325 -39.983 1.00 76.17 194 SER E CA 1
ATOM 11882 C C . SER E 1 203 ? 55.678 -74.842 -39.641 1.00 72.46 194 SER E C 1
ATOM 11883 O O . SER E 1 203 ? 55.722 -74.499 -38.455 1.00 72.26 194 SER E O 1
ATOM 11886 N N . LYS E 1 204 ? 55.604 -73.957 -40.635 1.00 72.71 195 LYS E N 1
ATOM 11887 C CA . LYS E 1 204 ? 55.571 -72.521 -40.393 1.00 71.13 195 LYS E CA 1
ATOM 11888 C C . LYS E 1 204 ? 54.217 -71.910 -40.751 1.00 70.96 195 LYS E C 1
ATOM 11889 O O . LYS E 1 204 ? 54.130 -70.724 -41.071 1.00 70.27 195 LYS E O 1
ATOM 11895 N N . ILE E 1 205 ? 53.153 -72.708 -40.699 1.00 73.04 196 ILE E N 1
ATOM 11896 C CA . ILE E 1 205 ? 51.798 -72.190 -40.857 1.00 74.08 196 ILE E CA 1
ATOM 11897 C C . ILE E 1 205 ? 51.105 -72.301 -39.500 1.00 74.77 196 ILE E C 1
ATOM 11898 O O . ILE E 1 205 ? 50.341 -73.237 -39.239 1.00 75.00 196 ILE E O 1
ATOM 11903 N N . PHE E 1 206 ? 51.403 -71.343 -38.603 1.00 76.86 197 PHE E N 1
ATOM 11904 C CA . PHE E 1 206 ? 50.863 -71.388 -37.249 1.00 77.23 197 PHE E CA 1
ATOM 11905 C C . PHE E 1 206 ? 49.701 -70.419 -37.113 1.00 73.86 197 PHE E C 1
ATOM 11906 O O . PHE E 1 206 ? 49.825 -69.251 -37.510 1.00 75.28 197 PHE E O 1
ATOM 11914 N N . PRO E 1 207 ? 48.573 -70.859 -36.561 1.00 70.65 198 PRO E N 1
ATOM 11915 C CA . PRO E 1 207 ? 47.398 -69.986 -36.484 1.00 68.30 198 PRO E CA 1
ATOM 11916 C C . PRO E 1 207 ? 47.556 -68.899 -35.435 1.00 65.31 198 PRO E C 1
ATOM 11917 O O . PRO E 1 207 ? 48.169 -69.093 -34.383 1.00 65.50 198 PRO E O 1
ATOM 11921 N N . VAL E 1 208 ? 46.976 -67.742 -35.738 1.00 63.95 199 VAL E N 1
ATOM 11922 C CA . VAL E 1 208 ? 46.912 -66.612 -34.818 1.00 61.40 199 VAL E CA 1
ATOM 11923 C C . VAL E 1 208 ? 45.457 -66.442 -34.405 1.00 59.25 199 VAL E C 1
ATOM 11924 O O . VAL E 1 208 ? 44.602 -66.118 -35.236 1.00 57.58 199 VAL E O 1
ATOM 11928 N N . ARG E 1 209 ? 45.170 -66.669 -33.126 1.00 58.20 200 ARG E N 1
ATOM 11929 C CA . ARG E 1 209 ? 43.799 -66.580 -32.645 1.00 54.14 200 ARG E CA 1
ATOM 11930 C C . ARG E 1 209 ? 43.342 -65.128 -32.603 1.00 52.83 200 ARG E C 1
ATOM 11931 O O . ARG E 1 209 ? 44.078 -64.240 -32.166 1.00 56.41 200 ARG E O 1
ATOM 11939 N N . GLY E 1 210 ? 42.115 -64.890 -33.058 1.00 49.92 201 GLY E N 1
ATOM 11940 C CA . GLY E 1 210 ? 41.547 -63.562 -33.071 1.00 47.95 201 GLY E CA 1
ATOM 11941 C C . GLY E 1 210 ? 40.101 -63.572 -32.628 1.00 44.72 201 GLY E C 1
ATOM 11942 O O . GLY E 1 210 ? 39.272 -64.307 -33.175 1.00 46.01 201 GLY E O 1
ATOM 11943 N N . GLN E 1 211 ? 39.798 -62.767 -31.617 1.00 42.64 202 GLN E N 1
ATOM 11944 C CA . GLN E 1 211 ? 38.454 -62.626 -31.083 1.00 42.03 202 GLN E CA 1
ATOM 11945 C C . GLN E 1 211 ? 37.865 -61.308 -31.558 1.00 39.94 202 GLN E C 1
ATOM 11946 O O . GLN E 1 211 ? 38.552 -60.283 -31.583 1.00 40.44 202 GLN E O 1
ATOM 11952 N N . VAL E 1 212 ? 36.590 -61.337 -31.942 1.00 39.55 203 VAL E N 1
ATOM 11953 C CA . VAL E 1 212 ? 35.893 -60.146 -32.396 1.00 36.40 203 VAL E CA 1
ATOM 11954 C C . VAL E 1 212 ? 34.498 -60.167 -31.789 1.00 35.62 203 VAL E C 1
ATOM 11955 O O . VAL E 1 212 ? 33.978 -61.215 -31.404 1.00 36.00 203 VAL E O 1
ATOM 11959 N N . LEU E 1 213 ? 33.907 -58.984 -31.672 1.00 35.76 204 LEU E N 1
ATOM 11960 C CA . LEU E 1 213 ? 32.563 -58.822 -31.143 1.00 35.75 204 LEU E CA 1
ATOM 11961 C C . LEU E 1 213 ? 31.662 -58.392 -32.291 1.00 32.07 204 LEU E C 1
ATOM 11962 O O . LEU E 1 213 ? 31.921 -57.371 -32.944 1.00 33.27 204 LEU E O 1
ATOM 11967 N N . GLN E 1 214 ? 30.633 -59.193 -32.551 1.00 29.98 205 GLN E N 1
ATOM 11968 C CA . GLN E 1 214 ? 29.663 -58.921 -33.609 1.00 27.33 205 GLN E CA 1
ATOM 11969 C C . GLN E 1 214 ? 28.454 -58.186 -33.032 1.00 25.93 205 GLN E C 1
ATOM 11970 O O . GLN E 1 214 ? 27.322 -58.671 -33.025 1.00 24.14 205 GLN E O 1
ATOM 11976 N N . VAL E 1 215 ? 28.734 -56.996 -32.505 1.00 24.25 206 VAL E N 1
ATOM 11977 C CA . VAL E 1 215 ? 27.702 -56.097 -32.006 1.00 24.43 206 VAL E CA 1
ATOM 11978 C C . VAL E 1 215 ? 27.094 -55.390 -33.207 1.00 20.40 206 VAL E C 1
ATOM 11979 O O . VAL E 1 215 ? 27.626 -55.486 -34.315 1.00 21.80 206 VAL E O 1
ATOM 11983 N N . GLN E 1 216 ? 25.987 -54.677 -33.008 1.00 20.07 207 GLN E N 1
ATOM 11984 C CA . GLN E 1 216 ? 25.351 -53.921 -34.080 1.00 34.09 207 GLN E CA 1
ATOM 11985 C C . GLN E 1 216 ? 24.993 -52.530 -33.575 1.00 30.08 207 GLN E C 1
ATOM 11986 O O . GLN E 1 216 ? 24.200 -52.387 -32.639 1.00 19.40 207 GLN E O 1
ATOM 11992 N N . ALA E 1 217 ? 25.593 -51.512 -34.190 1.00 29.41 208 ALA E N 1
ATOM 11993 C CA . ALA E 1 217 ? 25.298 -50.112 -33.891 1.00 26.06 208 ALA E CA 1
ATOM 11994 C C . ALA E 1 217 ? 25.267 -49.373 -35.222 1.00 27.35 208 ALA E C 1
ATOM 11995 O O . ALA E 1 217 ? 26.322 -48.986 -35.751 1.00 27.38 208 ALA E O 1
ATOM 11997 N N . PRO E 1 218 ? 24.079 -49.154 -35.790 1.00 30.52 209 PRO E N 1
ATOM 11998 C CA . PRO E 1 218 ? 23.998 -48.738 -37.201 1.00 32.62 209 PRO E CA 1
ATOM 11999 C C . PRO E 1 218 ? 24.606 -47.376 -37.502 1.00 34.85 209 PRO E C 1
ATOM 12000 O O . PRO E 1 218 ? 24.954 -47.122 -38.662 1.00 38.48 209 PRO E O 1
ATOM 12004 N N . TRP E 1 219 ? 24.751 -46.493 -36.513 1.00 35.87 210 TRP E N 1
ATOM 12005 C CA . TRP E 1 219 ? 25.223 -45.140 -36.789 1.00 37.91 210 TRP E CA 1
ATOM 12006 C C . TRP E 1 219 ? 26.721 -45.060 -37.059 1.00 42.83 210 TRP E C 1
ATOM 12007 O O . TRP E 1 219 ? 27.198 -43.997 -37.470 1.00 49.13 210 TRP E O 1
ATOM 12018 N N . VAL E 1 220 ? 27.471 -46.135 -36.840 1.00 42.27 211 VAL E N 1
ATOM 12019 C CA . VAL E 1 220 ? 28.906 -46.131 -37.106 1.00 42.30 211 VAL E CA 1
ATOM 12020 C C . VAL E 1 220 ? 29.106 -46.383 -38.598 1.00 43.21 211 VAL E C 1
ATOM 12021 O O . VAL E 1 220 ? 28.847 -47.482 -39.092 1.00 44.13 211 VAL E O 1
ATOM 12025 N N . GLU E 1 221 ? 29.565 -45.360 -39.319 1.00 43.57 212 GLU E N 1
ATOM 12026 C CA . GLU E 1 221 ? 29.734 -45.446 -40.764 1.00 45.43 212 GLU E CA 1
ATOM 12027 C C . GLU E 1 221 ? 31.182 -45.269 -41.202 1.00 44.77 212 GLU E C 1
ATOM 12028 O O . GLU E 1 221 ? 31.437 -45.061 -42.394 1.00 43.07 212 GLU E O 1
ATOM 12034 N N . HIS E 1 222 ? 32.135 -45.341 -40.276 1.00 43.76 213 HIS E N 1
ATOM 12035 C CA . HIS E 1 222 ? 33.548 -45.201 -40.591 1.00 43.02 213 HIS E CA 1
ATOM 12036 C C . HIS E 1 222 ? 34.331 -46.312 -39.909 1.00 45.09 213 HIS E C 1
ATOM 12037 O O . HIS E 1 222 ? 33.859 -46.938 -38.957 1.00 47.54 213 HIS E O 1
ATOM 12044 N N . PHE E 1 223 ? 35.540 -46.554 -40.404 1.00 47.02 214 PHE E N 1
ATOM 12045 C CA . PHE E 1 223 ? 36.449 -47.505 -39.785 1.00 46.15 214 PHE E CA 1
ATOM 12046 C C . PHE E 1 223 ? 37.555 -46.757 -39.054 1.00 46.85 214 PHE E C 1
ATOM 12047 O O . PHE E 1 223 ? 37.990 -45.686 -39.491 1.00 40.42 214 PHE E O 1
ATOM 12055 N N . ILE E 1 224 ? 37.994 -47.322 -37.933 1.00 46.19 215 ILE E N 1
ATOM 12056 C CA . ILE E 1 224 ? 39.035 -46.734 -37.100 1.00 22.33 215 ILE E CA 1
ATOM 12057 C C . ILE E 1 224 ? 40.023 -47.834 -36.734 1.00 45.00 215 ILE E C 1
ATOM 12058 O O . ILE E 1 224 ? 39.638 -48.841 -36.127 1.00 51.56 215 ILE E O 1
ATOM 12063 N N . ARG E 1 225 ? 41.287 -47.644 -37.105 1.00 41.45 216 ARG E N 1
ATOM 12064 C CA . ARG E 1 225 ? 42.357 -48.583 -36.798 1.00 44.85 216 ARG E CA 1
ATOM 12065 C C . ARG E 1 225 ? 43.531 -47.814 -36.209 1.00 49.50 216 ARG E C 1
ATOM 12066 O O . ARG E 1 225 ? 43.901 -46.751 -36.716 1.00 51.63 216 ARG E O 1
ATOM 12074 N N . ASP E 1 226 ? 44.110 -48.346 -35.133 1.00 54.18 217 ASP E N 1
ATOM 12075 C CA . ASP E 1 226 ? 45.175 -47.661 -34.411 1.00 58.48 217 ASP E CA 1
ATOM 12076 C C . ASP E 1 226 ? 46.567 -48.020 -34.922 1.00 62.92 217 ASP E C 1
ATOM 12077 O O . ASP E 1 226 ? 47.554 -47.800 -34.210 1.00 66.37 217 ASP E O 1
ATOM 12082 N N . GLY E 1 227 ? 46.672 -48.554 -36.136 1.00 64.14 218 GLY E N 1
ATOM 12083 C CA . GLY E 1 227 ? 47.957 -48.902 -36.702 1.00 67.26 218 GLY E CA 1
ATOM 12084 C C . GLY E 1 227 ? 48.570 -50.179 -36.175 1.00 67.37 218 GLY E C 1
ATOM 12085 O O . GLY E 1 227 ? 49.646 -50.570 -36.646 1.00 71.29 218 GLY E O 1
ATOM 12086 N N . SER E 1 228 ? 47.930 -50.838 -35.212 1.00 66.48 219 SER E N 1
ATOM 12087 C CA . SER E 1 228 ? 48.402 -52.105 -34.676 1.00 68.16 219 SER E CA 1
ATOM 12088 C C . SER E 1 228 ? 47.214 -53.048 -34.557 1.00 69.03 219 SER E C 1
ATOM 12089 O O . SER E 1 228 ? 46.072 -52.686 -34.856 1.00 69.17 219 SER E O 1
ATOM 12092 N N . GLY E 1 229 ? 47.488 -54.273 -34.118 1.00 71.00 220 GLY E N 1
ATOM 12093 C CA . GLY E 1 229 ? 46.434 -55.224 -33.854 1.00 70.71 220 GLY E CA 1
ATOM 12094 C C . GLY E 1 229 ? 45.709 -55.019 -32.547 1.00 71.50 220 GLY E C 1
ATOM 12095 O O . GLY E 1 229 ? 44.893 -55.860 -32.160 1.00 74.22 220 GLY E O 1
ATOM 12096 N N . LEU E 1 230 ? 45.985 -53.915 -31.850 1.00 73.60 221 LEU E N 1
ATOM 12097 C CA . LEU E 1 230 ? 45.354 -53.673 -30.557 1.00 77.25 221 LEU E CA 1
ATOM 12098 C C . LEU E 1 230 ? 43.855 -53.443 -30.701 1.00 74.65 221 LEU E C 1
ATOM 12099 O O . LEU E 1 230 ? 43.064 -53.958 -29.902 1.00 76.56 221 LEU E O 1
ATOM 12104 N N . THR E 1 231 ? 43.445 -52.665 -31.702 1.00 67.03 222 THR E N 1
ATOM 12105 C CA . THR E 1 231 ? 42.067 -52.208 -31.795 1.00 58.87 222 THR E CA 1
ATOM 12106 C C . THR E 1 231 ? 41.698 -51.955 -33.249 1.00 53.03 222 THR E C 1
ATOM 12107 O O . THR E 1 231 ? 42.500 -51.412 -34.013 1.00 56.31 222 THR E O 1
ATOM 12111 N N . TYR E 1 232 ? 40.481 -52.345 -33.623 1.00 49.13 223 TYR E N 1
ATOM 12112 C CA . TYR E 1 232 ? 39.928 -51.973 -34.917 1.00 46.18 223 TYR E CA 1
ATOM 12113 C C . TYR E 1 232 ? 38.406 -52.045 -34.862 1.00 41.49 223 TYR E C 1
ATOM 12114 O O . TYR E 1 232 ? 37.830 -52.962 -34.261 1.00 37.82 223 TYR E O 1
ATOM 12123 N N . ILE E 1 233 ? 37.775 -51.050 -35.484 1.00 41.05 224 ILE E N 1
ATOM 12124 C CA . ILE E 1 233 ? 36.326 -50.886 -35.527 1.00 39.19 224 ILE E CA 1
ATOM 12125 C C . ILE E 1 233 ? 35.932 -50.835 -36.995 1.00 38.51 224 ILE E C 1
ATOM 12126 O O . ILE E 1 233 ? 36.266 -49.871 -37.695 1.00 42.84 224 ILE E O 1
ATOM 12131 N N . TYR E 1 234 ? 35.226 -51.856 -37.466 1.00 36.58 225 TYR E N 1
ATOM 12132 C CA . TYR E 1 234 ? 34.906 -51.980 -38.887 1.00 34.48 225 TYR E CA 1
ATOM 12133 C C . TYR E 1 234 ? 33.400 -52.075 -39.085 1.00 36.81 225 TYR E C 1
ATOM 12134 O O . TYR E 1 234 ? 32.789 -53.086 -38.690 1.00 36.67 225 TYR E O 1
ATOM 12143 N N . PRO E 1 235 ? 32.754 -51.075 -39.678 1.00 43.10 226 PRO E N 1
ATOM 12144 C CA . PRO E 1 235 ? 31.305 -51.156 -39.875 1.00 51.08 226 PRO E CA 1
ATOM 12145 C C . PRO E 1 235 ? 30.946 -52.157 -40.960 1.00 57.39 226 PRO E C 1
ATOM 12146 O O . PRO E 1 235 ? 31.726 -52.423 -41.877 1.00 62.87 226 PRO E O 1
ATOM 12150 N N . GLY E 1 236 ? 29.742 -52.718 -40.843 1.00 61.87 227 GLY E N 1
ATOM 12151 C CA . GLY E 1 236 ? 29.261 -53.711 -41.780 1.00 68.69 227 GLY E CA 1
ATOM 12152 C C . GLY E 1 236 ? 27.878 -53.364 -42.303 1.00 70.73 227 GLY E C 1
ATOM 12153 O O . GLY E 1 236 ? 27.316 -52.312 -41.988 1.00 74.15 227 GLY E O 1
ATOM 12154 N N . THR E 1 237 ? 27.345 -54.281 -43.112 1.00 75.50 228 THR E N 1
ATOM 12155 C CA . THR E 1 237 ? 26.027 -54.077 -43.701 1.00 75.40 228 THR E CA 1
ATOM 12156 C C . THR E 1 237 ? 24.905 -54.405 -42.724 1.00 74.39 228 THR E C 1
ATOM 12157 O O . THR E 1 237 ? 23.834 -53.792 -42.791 1.00 74.39 228 THR E O 1
ATOM 12161 N N . SER E 1 238 ? 25.125 -55.357 -41.816 1.00 69.91 229 SER E N 1
ATOM 12162 C CA . SER E 1 238 ? 24.109 -55.758 -40.853 1.00 69.77 229 SER E CA 1
ATOM 12163 C C . SER E 1 238 ? 24.626 -55.741 -39.421 1.00 68.41 229 SER E C 1
ATOM 12164 O O . SER E 1 238 ? 23.937 -56.238 -38.521 1.00 68.71 229 SER E O 1
ATOM 12167 N N . HIS E 1 239 ? 25.805 -55.180 -39.186 1.00 65.89 230 HIS E N 1
ATOM 12168 C CA . HIS E 1 239 ? 26.463 -55.262 -37.888 1.00 59.47 230 HIS E CA 1
ATOM 12169 C C . HIS E 1 239 ? 27.644 -54.299 -37.889 1.00 47.16 230 HIS E C 1
ATOM 12170 O O . HIS E 1 239 ? 27.859 -53.543 -38.841 1.00 45.56 230 HIS E O 1
ATOM 12177 N N . VAL E 1 240 ? 28.402 -54.330 -36.796 1.00 35.58 231 VAL E N 1
ATOM 12178 C CA . VAL E 1 240 ? 29.604 -53.525 -36.605 1.00 27.91 231 VAL E CA 1
ATOM 12179 C C . VAL E 1 240 ? 30.624 -54.431 -35.928 1.00 26.49 231 VAL E C 1
ATOM 12180 O O . VAL E 1 240 ? 30.453 -54.800 -34.761 1.00 23.88 231 VAL E O 1
ATOM 12184 N N . THR E 1 241 ? 31.673 -54.797 -36.657 1.00 26.32 232 THR E N 1
ATOM 12185 C CA . THR E 1 241 ? 32.666 -55.759 -36.197 1.00 27.82 232 THR E CA 1
ATOM 12186 C C . THR E 1 241 ? 33.705 -55.019 -35.355 1.00 30.77 232 THR E C 1
ATOM 12187 O O . THR E 1 241 ? 34.428 -54.159 -35.869 1.00 29.42 232 THR E O 1
ATOM 12191 N N . LEU E 1 242 ? 33.783 -55.331 -34.059 1.00 36.97 233 LEU E N 1
ATOM 12192 C CA . LEU E 1 242 ? 34.730 -54.668 -33.162 1.00 40.98 233 LEU E CA 1
ATOM 12193 C C . LEU E 1 242 ? 35.751 -55.696 -32.697 1.00 44.76 233 LEU E C 1
ATOM 12194 O O . LEU E 1 242 ? 35.414 -56.590 -31.918 1.00 45.98 233 LEU E O 1
ATOM 12199 N N . GLY E 1 243 ? 36.999 -55.580 -33.152 1.00 50.57 234 GLY E N 1
ATOM 12200 C CA . GLY E 1 243 ? 37.997 -56.575 -32.832 1.00 50.37 234 GLY E CA 1
ATOM 12201 C C . GLY E 1 243 ? 39.328 -56.002 -32.389 1.00 50.79 234 GLY E C 1
ATOM 12202 O O . GLY E 1 243 ? 39.746 -54.932 -32.825 1.00 47.45 234 GLY E O 1
ATOM 12203 N N . GLY E 1 244 ? 39.998 -56.744 -31.510 1.00 52.56 235 GLY E N 1
ATOM 12204 C CA . GLY E 1 244 ? 41.307 -56.328 -31.047 1.00 56.31 235 GLY E CA 1
ATOM 12205 C C . GLY E 1 244 ? 42.217 -57.424 -30.535 1.00 58.26 235 GLY E C 1
ATOM 12206 O O . GLY E 1 244 ? 43.141 -57.150 -29.763 1.00 58.52 235 GLY E O 1
ATOM 12207 N N . THR E 1 245 ? 41.980 -58.660 -30.965 1.00 61.72 236 THR E N 1
ATOM 12208 C CA . THR E 1 245 ? 42.724 -59.820 -30.492 1.00 66.02 236 THR E CA 1
ATOM 12209 C C . THR E 1 245 ? 43.526 -60.425 -31.636 1.00 68.92 236 THR E C 1
ATOM 12210 O O . THR E 1 245 ? 42.977 -60.691 -32.711 1.00 68.34 236 THR E O 1
ATOM 12214 N N . ARG E 1 246 ? 44.823 -60.635 -31.402 1.00 74.20 237 ARG E N 1
ATOM 12215 C CA . ARG E 1 246 ? 45.719 -61.282 -32.357 1.00 79.70 237 ARG E CA 1
ATOM 12216 C C . ARG E 1 246 ? 46.675 -62.204 -31.594 1.00 85.17 237 ARG E C 1
ATOM 12217 O O . ARG E 1 246 ? 47.892 -62.039 -31.603 1.00 89.15 237 ARG E O 1
ATOM 12225 N N . GLN E 1 247 ? 46.112 -63.203 -30.918 1.00 86.69 238 GLN E N 1
ATOM 12226 C CA . GLN E 1 247 ? 46.901 -64.120 -30.104 1.00 87.88 238 GLN E CA 1
ATOM 12227 C C . GLN E 1 247 ? 47.594 -65.154 -30.981 1.00 87.94 238 GLN E C 1
ATOM 12228 O O . GLN E 1 247 ? 46.955 -65.801 -31.814 1.00 91.65 238 GLN E O 1
ATOM 12234 N N . LYS E 1 248 ? 48.896 -65.327 -30.774 1.00 78.90 239 LYS E N 1
ATOM 12235 C CA . LYS E 1 248 ? 49.703 -66.247 -31.563 1.00 71.15 239 LYS E CA 1
ATOM 12236 C C . LYS E 1 248 ? 49.797 -67.606 -30.877 1.00 66.59 239 LYS E C 1
ATOM 12237 O O . LYS E 1 248 ? 49.835 -67.695 -29.646 1.00 66.16 239 LYS E O 1
ATOM 12243 N N . GLY E 1 249 ? 49.798 -68.666 -31.684 1.00 64.70 240 GLY E N 1
ATOM 12244 C CA . GLY E 1 249 ? 49.947 -70.015 -31.175 1.00 64.64 240 GLY E CA 1
ATOM 12245 C C . GLY E 1 249 ? 48.782 -70.557 -30.379 1.00 60.33 240 GLY E C 1
ATOM 12246 O O . GLY E 1 249 ? 48.900 -71.646 -29.808 1.00 60.71 240 GLY E O 1
ATOM 12247 N N . ASP E 1 250 ? 47.663 -69.842 -30.316 1.00 57.97 241 ASP E N 1
ATOM 12248 C CA . ASP E 1 250 ? 46.490 -70.293 -29.578 1.00 57.74 241 ASP E CA 1
ATOM 12249 C C . ASP E 1 250 ? 45.491 -70.913 -30.546 1.00 57.45 241 ASP E C 1
ATOM 12250 O O . ASP E 1 250 ? 45.090 -70.275 -31.525 1.00 55.08 241 ASP E O 1
ATOM 12255 N N . TRP E 1 251 ? 45.089 -72.151 -30.266 1.00 59.63 242 TRP E N 1
ATOM 12256 C CA . TRP E 1 251 ? 44.111 -72.862 -31.076 1.00 62.02 242 TRP E CA 1
ATOM 12257 C C . TRP E 1 251 ? 42.717 -72.846 -30.459 1.00 61.65 242 TRP E C 1
ATOM 12258 O O . TRP E 1 251 ? 41.820 -73.527 -30.966 1.00 62.30 242 TRP E O 1
ATOM 12269 N N . ASN E 1 252 ? 42.519 -72.097 -29.377 1.00 62.33 243 ASN E N 1
ATOM 12270 C CA . ASN E 1 252 ? 41.219 -72.069 -28.720 1.00 63.34 243 ASN E CA 1
ATOM 12271 C C . ASN E 1 252 ? 40.169 -71.445 -29.630 1.00 66.62 243 ASN E C 1
ATOM 12272 O O . ASN E 1 252 ? 40.424 -70.450 -30.315 1.00 70.42 243 ASN E O 1
ATOM 12277 N N . LEU E 1 253 ? 38.979 -72.046 -29.638 1.00 63.06 244 LEU E N 1
ATOM 12278 C CA . LEU E 1 253 ? 37.853 -71.533 -30.401 1.00 59.59 244 LEU E CA 1
ATOM 12279 C C . LEU E 1 253 ? 36.681 -71.097 -29.535 1.00 61.03 244 LEU E C 1
ATOM 12280 O O . LEU E 1 253 ? 35.707 -70.558 -30.074 1.00 65.00 244 LEU E O 1
ATOM 12285 N N . SER E 1 254 ? 36.739 -71.313 -28.226 1.00 60.91 245 SER E N 1
ATOM 12286 C CA . SER E 1 254 ? 35.666 -70.850 -27.358 1.00 63.01 245 SER E CA 1
ATOM 12287 C C . SER E 1 254 ? 35.873 -69.376 -27.012 1.00 67.29 245 SER E C 1
ATOM 12288 O O . SER E 1 254 ? 37.013 -68.933 -26.844 1.00 72.65 245 SER E O 1
ATOM 12291 N N . PRO E 1 255 ? 34.795 -68.598 -26.913 1.00 65.64 246 PRO E N 1
ATOM 12292 C CA . PRO E 1 255 ? 34.942 -67.163 -26.629 1.00 65.49 246 PRO E CA 1
ATOM 12293 C C . PRO E 1 255 ? 35.520 -66.929 -25.240 1.00 66.50 246 PRO E C 1
ATOM 12294 O O . PRO E 1 255 ? 35.098 -67.551 -24.262 1.00 68.06 246 PRO E O 1
ATOM 12298 N N . ASP E 1 256 ? 36.492 -66.024 -25.163 1.00 68.39 247 ASP E N 1
ATOM 12299 C CA . ASP E 1 256 ? 37.145 -65.671 -23.910 1.00 71.79 247 ASP E CA 1
ATOM 12300 C C . ASP E 1 256 ? 36.610 -64.325 -23.437 1.00 70.13 247 ASP E C 1
ATOM 12301 O O . ASP E 1 256 ? 36.586 -63.355 -24.204 1.00 65.99 247 ASP E O 1
ATOM 12306 N N . ALA E 1 257 ? 36.186 -64.269 -22.172 1.00 72.42 248 ALA E N 1
ATOM 12307 C CA . ALA E 1 257 ? 35.554 -63.060 -21.654 1.00 76.16 248 ALA E CA 1
ATOM 12308 C C . ALA E 1 257 ? 36.568 -61.945 -21.435 1.00 76.20 248 ALA E C 1
ATOM 12309 O O . ALA E 1 257 ? 36.247 -60.765 -21.613 1.00 77.93 248 ALA E O 1
ATOM 12311 N N . GLU E 1 258 ? 37.790 -62.297 -21.031 1.00 76.32 249 GLU E N 1
ATOM 12312 C CA . GLU E 1 258 ? 38.830 -61.294 -20.813 1.00 80.71 249 GLU E CA 1
ATOM 12313 C C . GLU E 1 258 ? 39.142 -60.540 -22.101 1.00 80.03 249 GLU E C 1
ATOM 12314 O O . GLU E 1 258 ? 39.266 -59.304 -22.108 1.00 81.54 249 GLU E O 1
ATOM 12320 N N . ASN E 1 259 ? 39.285 -61.280 -23.204 1.00 77.26 250 ASN E N 1
ATOM 12321 C CA . ASN E 1 259 ? 39.510 -60.652 -24.499 1.00 76.23 250 ASN E CA 1
ATOM 12322 C C . ASN E 1 259 ? 38.386 -59.687 -24.842 1.00 71.08 250 ASN E C 1
ATOM 12323 O O . ASN E 1 259 ? 38.640 -58.592 -25.347 1.00 69.18 250 ASN E O 1
ATOM 12328 N N . SER E 1 260 ? 37.138 -60.063 -24.551 1.00 64.39 251 SER E N 1
ATOM 12329 C CA . SER E 1 260 ? 36.014 -59.181 -24.854 1.00 59.67 251 SER E CA 1
ATOM 12330 C C . SER E 1 260 ? 36.033 -57.934 -23.978 1.00 58.04 251 SER E C 1
ATOM 12331 O O . SER E 1 260 ? 35.732 -56.830 -24.450 1.00 55.95 251 SER E O 1
ATOM 12334 N N . ARG E 1 261 ? 36.377 -58.094 -22.697 1.00 57.82 252 ARG E N 1
ATOM 12335 C CA . ARG E 1 261 ? 36.502 -56.951 -21.798 1.00 56.11 252 ARG E CA 1
ATOM 12336 C C . ARG E 1 261 ? 37.484 -55.929 -22.358 1.00 57.32 252 ARG E C 1
ATOM 12337 O O . ARG E 1 261 ? 37.146 -54.748 -22.539 1.00 59.19 252 ARG E O 1
ATOM 12345 N N . GLU E 1 262 ? 38.704 -56.379 -22.669 1.00 60.79 253 GLU E N 1
ATOM 12346 C CA . GLU E 1 262 ? 39.689 -55.443 -23.206 1.00 63.14 253 GLU E CA 1
ATOM 12347 C C . GLU E 1 262 ? 39.282 -54.925 -24.583 1.00 57.10 253 GLU E C 1
ATOM 12348 O O . GLU E 1 262 ? 39.549 -53.763 -24.898 1.00 57.60 253 GLU E O 1
ATOM 12354 N N . ILE E 1 263 ? 38.629 -55.753 -25.405 1.00 51.61 254 ILE E N 1
ATOM 12355 C CA . ILE E 1 263 ? 38.217 -55.317 -26.737 1.00 46.92 254 ILE E CA 1
ATOM 12356 C C . ILE E 1 263 ? 37.240 -54.158 -26.635 1.00 45.39 254 ILE E C 1
ATOM 12357 O O . ILE E 1 263 ? 37.387 -53.139 -27.318 1.00 46.70 254 ILE E O 1
ATOM 12362 N N . LEU E 1 264 ? 36.229 -54.293 -25.777 1.00 46.21 255 LEU E N 1
ATOM 12363 C CA . LEU E 1 264 ? 35.241 -53.229 -25.656 1.00 46.61 255 LEU E CA 1
ATOM 12364 C C . LEU E 1 264 ? 35.839 -51.991 -25.004 1.00 50.85 255 LEU E C 1
ATOM 12365 O O . LEU E 1 264 ? 35.511 -50.868 -25.397 1.00 53.18 255 LEU E O 1
ATOM 12370 N N . SER E 1 265 ? 36.735 -52.162 -24.025 1.00 52.87 256 SER E N 1
ATOM 12371 C CA . SER E 1 265 ? 37.340 -50.980 -23.412 1.00 50.11 256 SER E CA 1
ATOM 12372 C C . SER E 1 265 ? 38.243 -50.239 -24.394 1.00 48.58 256 SER E C 1
ATOM 12373 O O . SER E 1 265 ? 38.254 -49.003 -24.424 1.00 47.91 256 SER E O 1
ATOM 12376 N N . ARG E 1 266 ? 38.994 -50.974 -25.216 1.00 47.32 257 ARG E N 1
ATOM 12377 C CA . ARG E 1 266 ? 39.883 -50.342 -26.184 1.00 46.29 257 ARG E CA 1
ATOM 12378 C C . ARG E 1 266 ? 39.104 -49.717 -27.336 1.00 41.89 257 ARG E C 1
ATOM 12379 O O . ARG E 1 266 ? 39.468 -48.640 -27.823 1.00 42.04 257 ARG E O 1
ATOM 12387 N N . CYS E 1 267 ? 38.021 -50.367 -27.777 1.00 40.61 258 CYS E N 1
ATOM 12388 C CA . CYS E 1 267 ? 37.234 -49.862 -28.896 1.00 38.51 258 CYS E CA 1
ATOM 12389 C C . CYS E 1 267 ? 36.342 -48.696 -28.495 1.00 40.77 258 CYS E C 1
ATOM 12390 O O . CYS E 1 267 ? 36.103 -47.797 -29.308 1.00 41.26 258 CYS E O 1
ATOM 12393 N N . CYS E 1 268 ? 35.830 -48.701 -27.263 1.00 40.54 259 CYS E N 1
ATOM 12394 C CA . CYS E 1 268 ? 34.905 -47.660 -26.837 1.00 44.30 259 CYS E CA 1
ATOM 12395 C C . CYS E 1 268 ? 35.618 -46.328 -26.649 1.00 50.64 259 CYS E C 1
ATOM 12396 O O . CYS E 1 268 ? 34.996 -45.267 -26.775 1.00 50.66 259 CYS E O 1
ATOM 12399 N N . ALA E 1 269 ? 36.920 -46.362 -26.357 1.00 55.24 260 ALA E N 1
ATOM 12400 C CA . ALA E 1 269 ? 37.674 -45.123 -26.205 1.00 59.52 260 ALA E CA 1
ATOM 12401 C C . ALA E 1 269 ? 37.833 -44.395 -27.533 1.00 65.29 260 ALA E C 1
ATOM 12402 O O . ALA E 1 269 ? 37.977 -43.168 -27.550 1.00 65.64 260 ALA E O 1
ATOM 12404 N N . LEU E 1 270 ? 37.809 -45.126 -28.648 1.00 64.22 261 LEU E N 1
ATOM 12405 C CA . LEU E 1 270 ? 37.900 -44.492 -29.959 1.00 56.67 261 LEU E CA 1
ATOM 12406 C C . LEU E 1 270 ? 36.684 -43.613 -30.225 1.00 52.68 261 LEU E C 1
ATOM 12407 O O . LEU E 1 270 ? 36.814 -42.424 -30.538 1.00 54.19 261 LEU E O 1
ATOM 12412 N N . GLU E 1 271 ? 35.487 -44.190 -30.123 1.00 47.72 262 GLU E N 1
ATOM 12413 C CA . GLU E 1 271 ? 34.262 -43.414 -30.216 1.00 46.47 262 GLU E CA 1
ATOM 12414 C C . GLU E 1 271 ? 33.379 -43.744 -29.019 1.00 43.86 262 GLU E C 1
ATOM 12415 O O . GLU E 1 271 ? 33.104 -44.930 -28.754 1.00 41.12 262 GLU E O 1
ATOM 12421 N N . PRO E 1 272 ? 32.913 -42.735 -28.279 1.00 41.31 263 PRO E N 1
ATOM 12422 C CA . PRO E 1 272 ? 32.073 -43.018 -27.106 1.00 41.91 263 PRO E CA 1
ATOM 12423 C C . PRO E 1 272 ? 30.649 -43.438 -27.458 1.00 41.50 263 PRO E C 1
ATOM 12424 O O . PRO E 1 272 ? 29.980 -44.065 -26.624 1.00 43.51 263 PRO E O 1
ATOM 12428 N N . SER E 1 273 ? 30.231 -43.274 -28.696 1.00 40.88 264 SER E N 1
ATOM 12429 C CA . SER E 1 273 ? 28.819 -43.547 -29.057 1.00 46.26 264 SER E CA 1
ATOM 12430 C C . SER E 1 273 ? 28.534 -45.039 -29.003 1.00 45.29 264 SER E C 1
ATOM 12431 O O . SER E 1 273 ? 27.363 -45.400 -28.990 1.00 45.59 264 SER E O 1
ATOM 12434 N N . LEU E 1 274 ? 29.566 -45.860 -28.895 1.00 47.49 265 LEU E N 1
ATOM 12435 C CA . LEU E 1 274 ? 29.413 -47.331 -28.953 1.00 48.95 265 LEU E CA 1
ATOM 12436 C C . LEU E 1 274 ? 28.799 -47.840 -27.656 1.00 51.00 265 LEU E C 1
ATOM 12437 O O . LEU E 1 274 ? 28.598 -49.046 -27.541 1.00 63.94 265 LEU E O 1
ATOM 12442 N N . HIS E 1 275 ? 28.585 -46.950 -26.699 1.00 55.21 266 HIS E N 1
ATOM 12443 C CA . HIS E 1 275 ? 28.040 -47.347 -25.378 1.00 59.43 266 HIS E CA 1
ATOM 12444 C C . HIS E 1 275 ? 26.537 -47.495 -25.492 1.00 56.78 266 HIS E C 1
ATOM 12445 O O . HIS E 1 275 ? 25.921 -47.953 -24.532 1.00 57.28 266 HIS E O 1
ATOM 12452 N N . GLY E 1 276 ? 25.968 -47.097 -26.614 1.00 52.85 267 GLY E N 1
ATOM 12453 C CA . GLY E 1 276 ? 24.566 -47.433 -26.783 1.00 48.92 267 GLY E CA 1
ATOM 12454 C C . GLY E 1 276 ? 24.295 -48.553 -27.767 1.00 41.73 267 GLY E C 1
ATOM 12455 O O . GLY E 1 276 ? 23.399 -48.437 -28.608 1.00 18.99 267 GLY E O 1
ATOM 12456 N N . ALA E 1 277 ? 25.035 -49.651 -27.657 1.00 37.35 268 ALA E N 1
ATOM 12457 C CA . ALA E 1 277 ? 24.946 -50.762 -28.592 1.00 31.28 268 ALA E CA 1
ATOM 12458 C C . ALA E 1 277 ? 24.114 -51.904 -28.016 1.00 27.21 268 ALA E C 1
ATOM 12459 O O . ALA E 1 277 ? 23.877 -51.988 -26.808 1.00 28.46 268 ALA E O 1
ATOM 12461 N N . CYS E 1 278 ? 23.674 -52.791 -28.907 1.00 29.08 269 CYS E N 1
ATOM 12462 C CA . CYS E 1 278 ? 22.831 -53.920 -28.540 1.00 34.14 269 CYS E CA 1
ATOM 12463 C C . CYS E 1 278 ? 23.259 -55.151 -29.328 1.00 42.58 269 CYS E C 1
ATOM 12464 O O . CYS E 1 278 ? 23.953 -55.055 -30.344 1.00 53.78 269 CYS E O 1
ATOM 12467 N N . ASN E 1 279 ? 22.821 -56.316 -28.845 1.00 41.28 270 ASN E N 1
ATOM 12468 C CA . ASN E 1 279 ? 23.110 -57.618 -29.456 1.00 41.16 270 ASN E CA 1
ATOM 12469 C C . ASN E 1 279 ? 24.620 -57.830 -29.604 1.00 41.57 270 ASN E C 1
ATOM 12470 O O . ASN E 1 279 ? 25.148 -58.093 -30.687 1.00 41.50 270 ASN E O 1
ATOM 12475 N N . ILE E 1 280 ? 25.309 -57.701 -28.476 1.00 42.33 271 ILE E N 1
ATOM 12476 C CA . ILE E 1 280 ? 26.745 -57.944 -28.411 1.00 41.74 271 ILE E CA 1
ATOM 12477 C C . ILE E 1 280 ? 26.973 -59.449 -28.459 1.00 40.73 271 ILE E C 1
ATOM 12478 O O . ILE E 1 280 ? 26.510 -60.185 -27.583 1.00 39.82 271 ILE E O 1
ATOM 12483 N N . ARG E 1 281 ? 27.683 -59.909 -29.484 1.00 40.45 272 ARG E N 1
ATOM 12484 C CA . ARG E 1 281 ? 27.961 -61.327 -29.656 1.00 42.09 272 ARG E CA 1
ATOM 12485 C C . ARG E 1 281 ? 29.406 -61.494 -30.095 1.00 43.84 272 ARG E C 1
ATOM 12486 O O . ARG E 1 281 ? 29.840 -60.858 -31.060 1.00 44.08 272 ARG E O 1
ATOM 12494 N N . GLU E 1 282 ? 30.145 -62.342 -29.387 1.00 44.79 273 GLU E N 1
ATOM 12495 C CA . GLU E 1 282 ? 31.570 -62.526 -29.623 1.00 45.75 273 GLU E CA 1
ATOM 12496 C C . GLU E 1 282 ? 31.823 -63.828 -30.374 1.00 47.34 273 GLU E C 1
ATOM 12497 O O . GLU E 1 282 ? 31.336 -64.892 -29.974 1.00 52.72 273 GLU E O 1
ATOM 12503 N N . LYS E 1 283 ? 32.582 -63.731 -31.464 1.00 41.16 274 LYS E N 1
ATOM 12504 C CA . LYS E 1 283 ? 32.962 -64.862 -32.296 1.00 36.82 274 LYS E CA 1
ATOM 12505 C C . LYS E 1 283 ? 34.459 -64.787 -32.574 1.00 35.66 274 LYS E C 1
ATOM 12506 O O . LYS E 1 283 ? 35.023 -63.694 -32.688 1.00 24.31 274 LYS E O 1
ATOM 12512 N N . VAL E 1 284 ? 35.109 -65.949 -32.660 1.00 25.15 275 VAL E N 1
ATOM 12513 C CA . VAL E 1 284 ? 36.558 -66.006 -32.792 1.00 33.11 275 VAL E CA 1
ATOM 12514 C C . VAL E 1 284 ? 36.936 -66.882 -33.981 1.00 37.96 275 VAL E C 1
ATOM 12515 O O . VAL E 1 284 ? 36.148 -67.698 -34.464 1.00 36.51 275 VAL E O 1
ATOM 12519 N N . GLY E 1 285 ? 38.168 -66.693 -34.451 1.00 42.60 276 GLY E N 1
ATOM 12520 C CA . GLY E 1 285 ? 38.692 -67.472 -35.557 1.00 44.22 276 GLY E CA 1
ATOM 12521 C C . GLY E 1 285 ? 40.202 -67.445 -35.577 1.00 49.75 276 GLY E C 1
ATOM 12522 O O . GLY E 1 285 ? 40.836 -66.576 -34.974 1.00 52.30 276 GLY E O 1
ATOM 12523 N N . LEU E 1 286 ? 40.779 -68.402 -36.294 1.00 55.53 277 LEU E N 1
ATOM 12524 C CA . LEU E 1 286 ? 42.228 -68.557 -36.367 1.00 63.98 277 LEU E CA 1
ATOM 12525 C C . LEU E 1 286 ? 42.715 -68.054 -37.721 1.00 64.07 277 LEU E C 1
ATOM 12526 O O . LEU E 1 286 ? 42.438 -68.670 -38.755 1.00 64.88 277 LEU E O 1
ATOM 12531 N N . ARG E 1 287 ? 43.438 -66.939 -37.710 1.00 66.94 278 ARG E N 1
ATOM 12532 C CA . ARG E 1 287 ? 44.102 -66.458 -38.913 1.00 65.49 278 ARG E CA 1
ATOM 12533 C C . ARG E 1 287 ? 45.190 -67.442 -39.325 1.00 60.43 278 ARG E C 1
ATOM 12534 O O . ARG E 1 287 ? 46.040 -67.795 -38.499 1.00 60.24 278 ARG E O 1
ATOM 12542 N N . PRO E 1 288 ? 45.206 -67.902 -40.574 1.00 57.95 279 PRO E N 1
ATOM 12543 C CA . PRO E 1 288 ? 46.264 -68.831 -41.026 1.00 55.52 279 PRO E CA 1
ATOM 12544 C C . PRO E 1 288 ? 47.588 -68.119 -41.291 1.00 55.34 279 PRO E C 1
ATOM 12545 O O . PRO E 1 288 ? 47.999 -67.883 -42.427 1.00 55.55 279 PRO E O 1
ATOM 12549 N N . TYR E 1 289 ? 48.286 -67.771 -40.212 1.00 54.94 280 TYR E N 1
ATOM 12550 C CA . TYR E 1 289 ? 49.524 -67.011 -40.327 1.00 57.84 280 TYR E CA 1
ATOM 12551 C C . TYR E 1 289 ? 50.667 -67.895 -40.811 1.00 57.82 280 TYR E C 1
ATOM 12552 O O . TYR E 1 289 ? 50.799 -69.050 -40.399 1.00 60.93 280 TYR E O 1
ATOM 12561 N N . ARG E 1 290 ? 51.507 -67.328 -41.680 1.00 52.56 281 ARG E N 1
ATOM 12562 C CA . ARG E 1 290 ? 52.650 -67.997 -42.279 1.00 50.12 281 ARG E CA 1
ATOM 12563 C C . ARG E 1 290 ? 53.610 -66.905 -42.718 1.00 50.33 281 ARG E C 1
ATOM 12564 O O . ARG E 1 290 ? 53.146 -65.847 -43.168 1.00 48.76 281 ARG E O 1
ATOM 12572 N N . PRO E 1 291 ? 54.931 -67.096 -42.584 1.00 50.88 282 PRO E N 1
ATOM 12573 C CA . PRO E 1 291 ? 55.861 -66.021 -42.984 1.00 50.90 282 PRO E CA 1
ATOM 12574 C C . PRO E 1 291 ? 55.630 -65.516 -44.397 1.00 50.51 282 PRO E C 1
ATOM 12575 O O . PRO E 1 291 ? 55.562 -64.303 -44.616 1.00 52.15 282 PRO E O 1
ATOM 12579 N N . GLY E 1 292 ? 55.493 -66.409 -45.355 1.00 52.91 283 GLY E N 1
ATOM 12580 C CA . GLY E 1 292 ? 55.165 -66.019 -46.715 1.00 52.57 283 GLY E CA 1
ATOM 12581 C C . GLY E 1 292 ? 54.096 -66.924 -47.280 1.00 54.42 283 GLY E C 1
ATOM 12582 O O . GLY E 1 292 ? 54.107 -68.133 -47.055 1.00 58.93 283 GLY E O 1
ATOM 12583 N N . VAL E 1 293 ? 53.159 -66.322 -48.012 1.00 52.55 284 VAL E N 1
ATOM 12584 C CA . VAL E 1 293 ? 52.145 -67.109 -48.702 1.00 52.56 284 VAL E CA 1
ATOM 12585 C C . VAL E 1 293 ? 52.832 -68.093 -49.635 1.00 54.04 284 VAL E C 1
ATOM 12586 O O . VAL E 1 293 ? 53.757 -67.732 -50.373 1.00 54.28 284 VAL E O 1
ATOM 12590 N N . ARG E 1 294 ? 52.358 -69.336 -49.594 1.00 53.72 285 ARG E N 1
ATOM 12591 C CA . ARG E 1 294 ? 52.943 -70.434 -50.396 1.00 54.63 285 ARG E CA 1
ATOM 12592 C C . ARG E 1 294 ? 52.180 -70.558 -51.707 1.00 55.59 285 ARG E C 1
ATOM 12593 O O . ARG E 1 294 ? 51.035 -71.026 -51.687 1.00 54.87 285 ARG E O 1
ATOM 12601 N N . LEU E 1 295 ? 52.820 -70.136 -52.792 1.00 58.91 286 LEU E N 1
ATOM 12602 C CA . LEU E 1 295 ? 52.268 -70.340 -54.123 1.00 56.57 286 LEU E CA 1
ATOM 12603 C C . LEU E 1 295 ? 53.332 -71.048 -54.962 1.00 59.73 286 LEU E C 1
ATOM 12604 O O . LEU E 1 295 ? 53.913 -70.481 -55.891 1.00 61.18 286 LEU E O 1
ATOM 12609 N N . GLN E 1 296 ? 53.592 -72.301 -54.606 1.00 63.76 287 GLN E N 1
ATOM 12610 C CA . GLN E 1 296 ? 54.552 -73.141 -55.301 1.00 67.93 287 GLN E CA 1
ATOM 12611 C C . GLN E 1 296 ? 53.906 -74.482 -55.611 1.00 74.10 287 GLN E C 1
ATOM 12612 O O . GLN E 1 296 ? 53.073 -74.975 -54.843 1.00 75.31 287 GLN E O 1
ATOM 12618 N N . THR E 1 297 ? 54.272 -75.055 -56.752 1.00 83.16 288 THR E N 1
ATOM 12619 C CA . THR E 1 297 ? 53.768 -76.353 -57.170 1.00 90.05 288 THR E CA 1
ATOM 12620 C C . THR E 1 297 ? 54.749 -77.444 -56.761 1.00 95.74 288 THR E C 1
ATOM 12621 O O . THR E 1 297 ? 55.967 -77.239 -56.770 1.00 99.15 288 THR E O 1
ATOM 12625 N N . GLU E 1 298 ? 54.209 -78.606 -56.406 1.00 99.84 289 GLU E N 1
ATOM 12626 C CA . GLU E 1 298 ? 54.972 -79.696 -55.822 1.00 102.89 289 GLU E CA 1
ATOM 12627 C C . GLU E 1 298 ? 54.642 -80.982 -56.562 1.00 100.67 289 GLU E C 1
ATOM 12628 O O . GLU E 1 298 ? 53.467 -81.343 -56.697 1.00 104.18 289 GLU E O 1
ATOM 12634 N N . LEU E 1 299 ? 55.677 -81.662 -57.049 1.00 91.67 290 LEU E N 1
ATOM 12635 C CA . LEU E 1 299 ? 55.541 -82.964 -57.695 1.00 83.75 290 LEU E CA 1
ATOM 12636 C C . LEU E 1 299 ? 55.856 -84.016 -56.641 1.00 81.19 290 LEU E C 1
ATOM 12637 O O . LEU E 1 299 ? 57.025 -84.293 -56.356 1.00 84.52 290 LEU E O 1
ATOM 12642 N N . LEU E 1 300 ? 54.817 -84.603 -56.055 1.00 79.39 291 LEU E N 1
ATOM 12643 C CA . LEU E 1 300 ? 54.981 -85.567 -54.981 1.00 78.06 291 LEU E CA 1
ATOM 12644 C C . LEU E 1 300 ? 54.468 -86.919 -55.460 1.00 80.09 291 LEU E C 1
ATOM 12645 O O . LEU E 1 300 ? 53.417 -87.000 -56.111 1.00 78.56 291 LEU E O 1
ATOM 12650 N N . ALA E 1 301 ? 55.237 -87.967 -55.174 1.00 84.11 292 ALA E N 1
ATOM 12651 C CA . ALA E 1 301 ? 54.892 -89.324 -55.574 1.00 89.64 292 ALA E CA 1
ATOM 12652 C C . ALA E 1 301 ? 55.433 -90.285 -54.529 1.00 91.07 292 ALA E C 1
ATOM 12653 O O . ALA E 1 301 ? 56.583 -90.153 -54.097 1.00 91.93 292 ALA E O 1
ATOM 12655 N N . ARG E 1 302 ? 54.602 -91.238 -54.121 1.00 92.04 293 ARG E N 1
ATOM 12656 C CA . ARG E 1 302 ? 54.979 -92.221 -53.107 1.00 94.97 293 ARG E CA 1
ATOM 12657 C C . ARG E 1 302 ? 55.272 -93.571 -53.759 1.00 95.96 293 ARG E C 1
ATOM 12658 O O . ARG E 1 302 ? 54.613 -94.579 -53.501 1.00 94.69 293 ARG E O 1
ATOM 12666 N N . ASP E 1 303 ? 56.287 -93.564 -54.626 1.00 97.86 294 ASP E N 1
ATOM 12667 C CA . ASP E 1 303 ? 56.694 -94.741 -55.396 1.00 99.74 294 ASP E CA 1
ATOM 12668 C C . ASP E 1 303 ? 55.543 -95.298 -56.230 1.00 97.52 294 ASP E C 1
ATOM 12669 O O . ASP E 1 303 ? 55.492 -96.495 -56.523 1.00 99.41 294 ASP E O 1
ATOM 12674 N N . GLY E 1 304 ? 54.612 -94.429 -56.617 1.00 95.18 295 GLY E N 1
ATOM 12675 C CA . GLY E 1 304 ? 53.516 -94.764 -57.495 1.00 94.58 295 GLY E CA 1
ATOM 12676 C C . GLY E 1 304 ? 53.460 -93.799 -58.664 1.00 93.86 295 GLY E C 1
ATOM 12677 O O . GLY E 1 304 ? 54.483 -93.308 -59.147 1.00 96.31 295 GLY E O 1
ATOM 12678 N N . GLN E 1 305 ? 52.240 -93.526 -59.116 1.00 91.16 296 GLN E N 1
ATOM 12679 C CA . GLN E 1 305 ? 52.059 -92.557 -60.185 1.00 89.57 296 GLN E CA 1
ATOM 12680 C C . GLN E 1 305 ? 52.308 -91.147 -59.660 1.00 87.63 296 GLN E C 1
ATOM 12681 O O . GLN E 1 305 ? 51.975 -90.823 -58.516 1.00 85.98 296 GLN E O 1
ATOM 12687 N N . ARG E 1 306 ? 52.913 -90.316 -60.506 1.00 87.32 297 ARG E N 1
ATOM 12688 C CA . ARG E 1 306 ? 53.237 -88.946 -60.130 1.00 84.94 297 ARG E CA 1
ATOM 12689 C C . ARG E 1 306 ? 51.973 -88.181 -59.758 1.00 82.22 297 ARG E C 1
ATOM 12690 O O . ARG E 1 306 ? 50.930 -88.329 -60.400 1.00 82.30 297 ARG E O 1
ATOM 12698 N N . LEU E 1 307 ? 52.061 -87.359 -58.718 1.00 81.26 298 LEU E N 1
ATOM 12699 C CA . LEU E 1 307 ? 50.914 -86.568 -58.277 1.00 79.32 298 LEU E CA 1
ATOM 12700 C C . LEU E 1 307 ? 51.354 -85.117 -58.118 1.00 81.27 298 LEU E C 1
ATOM 12701 O O . LEU E 1 307 ? 52.158 -84.812 -57.213 1.00 82.66 298 LEU E O 1
ATOM 12706 N N . PRO E 1 308 ? 50.879 -84.196 -58.967 1.00 84.09 299 PRO E N 1
ATOM 12707 C CA . PRO E 1 308 ? 51.232 -82.781 -58.789 1.00 84.72 299 PRO E CA 1
ATOM 12708 C C . PRO E 1 308 ? 50.160 -81.990 -58.052 1.00 82.26 299 PRO E C 1
ATOM 12709 O O . PRO E 1 308 ? 48.972 -82.080 -58.378 1.00 83.86 299 PRO E O 1
ATOM 12713 N N . VAL E 1 309 ? 50.576 -81.209 -57.057 1.00 83.05 300 VAL E N 1
ATOM 12714 C CA . VAL E 1 309 ? 49.678 -80.372 -56.269 1.00 84.97 300 VAL E CA 1
ATOM 12715 C C . VAL E 1 309 ? 50.263 -78.971 -56.228 1.00 81.69 300 VAL E C 1
ATOM 12716 O O . VAL E 1 309 ? 51.438 -78.802 -55.891 1.00 89.29 300 VAL E O 1
ATOM 12720 N N . VAL E 1 310 ? 49.453 -77.970 -56.559 1.00 74.31 301 VAL E N 1
ATOM 12721 C CA . VAL E 1 310 ? 49.888 -76.574 -56.476 1.00 75.57 301 VAL E CA 1
ATOM 12722 C C . VAL E 1 310 ? 49.358 -75.961 -55.184 1.00 76.88 301 VAL E C 1
ATOM 12723 O O . VAL E 1 310 ? 48.173 -76.097 -54.865 1.00 77.75 301 VAL E O 1
ATOM 12727 N N . HIS E 1 311 ? 50.230 -75.277 -54.443 1.00 68.73 302 HIS E N 1
ATOM 12728 C CA . HIS E 1 311 ? 49.882 -74.777 -53.119 1.00 61.19 302 HIS E CA 1
ATOM 12729 C C . HIS E 1 311 ? 49.388 -73.334 -53.183 1.00 57.25 302 HIS E C 1
ATOM 12730 O O . HIS E 1 311 ? 49.879 -72.527 -53.977 1.00 58.15 302 HIS E O 1
ATOM 12737 N N . HIS E 1 312 ? 48.402 -73.018 -52.327 1.00 54.31 303 HIS E N 1
ATOM 12738 C CA . HIS E 1 312 ? 47.746 -71.705 -52.260 1.00 50.16 303 HIS E CA 1
ATOM 12739 C C . HIS E 1 312 ? 47.215 -71.528 -50.833 1.00 46.00 303 HIS E C 1
ATOM 12740 O O . HIS E 1 312 ? 46.017 -71.632 -50.562 1.00 45.08 303 HIS E O 1
ATOM 12747 N N . TYR E 1 313 ? 48.123 -71.250 -49.903 1.00 46.25 304 TYR E N 1
ATOM 12748 C CA . TYR E 1 313 ? 47.731 -71.151 -48.504 1.00 48.20 304 TYR E CA 1
ATOM 12749 C C . TYR E 1 313 ? 48.769 -70.345 -47.736 1.00 50.49 304 TYR E C 1
ATOM 12750 O O . TYR E 1 313 ? 49.843 -70.020 -48.249 1.00 50.17 304 TYR E O 1
ATOM 12759 N N . GLY E 1 314 ? 48.420 -70.023 -46.492 1.00 52.88 305 GLY E N 1
ATOM 12760 C CA . GLY E 1 314 ? 49.278 -69.254 -45.617 1.00 56.11 305 GLY E CA 1
ATOM 12761 C C . GLY E 1 314 ? 49.081 -67.758 -45.678 1.00 56.13 305 GLY E C 1
ATOM 12762 O O . GLY E 1 314 ? 49.999 -67.013 -45.315 1.00 56.63 305 GLY E O 1
ATOM 12763 N N . HIS E 1 315 ? 47.905 -67.294 -46.109 1.00 58.34 306 HIS E N 1
ATOM 12764 C CA . HIS E 1 315 ? 47.707 -65.868 -46.355 1.00 60.73 306 HIS E CA 1
ATOM 12765 C C . HIS E 1 315 ? 47.888 -65.043 -45.088 1.00 65.98 306 HIS E C 1
ATOM 12766 O O . HIS E 1 315 ? 48.533 -63.987 -45.114 1.00 68.56 306 HIS E O 1
ATOM 12773 N N . GLY E 1 316 ? 47.332 -65.503 -43.971 1.00 67.72 307 GLY E N 1
ATOM 12774 C CA . GLY E 1 316 ? 47.492 -64.779 -42.723 1.00 70.87 307 GLY E CA 1
ATOM 12775 C C . GLY E 1 316 ? 46.436 -63.697 -42.548 1.00 69.50 307 GLY E C 1
ATOM 12776 O O . GLY E 1 316 ? 45.292 -63.827 -42.987 1.00 71.63 307 GLY E O 1
ATOM 12777 N N . SER E 1 317 ? 46.840 -62.601 -41.906 1.00 67.43 308 SER E N 1
ATOM 12778 C CA . SER E 1 317 ? 45.929 -61.506 -41.603 1.00 69.65 308 SER E CA 1
ATOM 12779 C C . SER E 1 317 ? 45.735 -60.539 -42.765 1.00 70.94 308 SER E C 1
ATOM 12780 O O . SER E 1 317 ? 44.926 -59.614 -42.645 1.00 78.26 308 SER E O 1
ATOM 12783 N N . GLY E 1 318 ? 46.426 -60.723 -43.884 1.00 64.04 309 GLY E N 1
ATOM 12784 C CA . GLY E 1 318 ? 46.218 -59.826 -45.002 1.00 57.94 309 GLY E CA 1
ATOM 12785 C C . GLY E 1 318 ? 45.901 -60.567 -46.278 1.00 53.55 309 GLY E C 1
ATOM 12786 O O . GLY E 1 318 ? 46.292 -60.133 -47.366 1.00 53.49 309 GLY E O 1
ATOM 12787 N N . GLY E 1 319 ? 45.173 -61.677 -46.150 1.00 50.90 310 GLY E N 1
ATOM 12788 C CA . GLY E 1 319 ? 44.952 -62.531 -47.302 1.00 46.20 310 GLY E CA 1
ATOM 12789 C C . GLY E 1 319 ? 43.856 -62.023 -48.217 1.00 45.33 310 GLY E C 1
ATOM 12790 O O . GLY E 1 319 ? 44.033 -61.964 -49.436 1.00 43.67 310 GLY E O 1
ATOM 12791 N N . ILE E 1 320 ? 42.714 -61.632 -47.645 1.00 44.03 311 ILE E N 1
ATOM 12792 C CA . ILE E 1 320 ? 41.601 -61.170 -48.466 1.00 43.79 311 ILE E CA 1
ATOM 12793 C C . ILE E 1 320 ? 41.974 -59.904 -49.224 1.00 43.91 311 ILE E C 1
ATOM 12794 O O . ILE E 1 320 ? 41.406 -59.615 -50.283 1.00 44.22 311 ILE E O 1
ATOM 12799 N N . SER E 1 321 ? 42.934 -59.138 -48.707 1.00 45.65 312 SER E N 1
ATOM 12800 C CA . SER E 1 321 ? 43.363 -57.937 -49.410 1.00 44.76 312 SER E CA 1
ATOM 12801 C C . SER E 1 321 ? 44.102 -58.271 -50.699 1.00 46.79 312 SER E C 1
ATOM 12802 O O . SER E 1 321 ? 44.106 -57.463 -51.634 1.00 46.55 312 SER E O 1
ATOM 12805 N N . VAL E 1 322 ? 44.713 -59.452 -50.775 1.00 47.72 313 VAL E N 1
ATOM 12806 C CA . VAL E 1 322 ? 45.502 -59.859 -51.929 1.00 49.60 313 VAL E CA 1
ATOM 12807 C C . VAL E 1 322 ? 44.968 -61.149 -52.550 1.00 53.30 313 VAL E C 1
ATOM 12808 O O . VAL E 1 322 ? 45.686 -61.830 -53.272 1.00 60.57 313 VAL E O 1
ATOM 12812 N N . HIS E 1 323 ? 43.696 -61.478 -52.304 1.00 50.80 314 HIS E N 1
ATOM 12813 C CA . HIS E 1 323 ? 43.196 -62.799 -52.677 1.00 49.04 314 HIS E CA 1
ATOM 12814 C C . HIS E 1 323 ? 43.062 -62.953 -54.190 1.00 47.14 314 HIS E C 1
ATOM 12815 O O . HIS E 1 323 ? 43.326 -64.034 -54.729 1.00 48.94 314 HIS E O 1
ATOM 12822 N N . TRP E 1 324 ? 42.671 -61.891 -54.900 1.00 45.65 315 TRP E N 1
ATOM 12823 C CA . TRP E 1 324 ? 42.563 -61.994 -56.355 1.00 46.12 315 TRP E CA 1
ATOM 12824 C C . TRP E 1 324 ? 43.934 -62.141 -57.010 1.00 48.80 315 TRP E C 1
ATOM 12825 O O . TRP E 1 324 ? 44.093 -62.926 -57.952 1.00 50.44 315 TRP E O 1
ATOM 12836 N N . GLY E 1 325 ? 44.933 -61.390 -56.538 1.00 51.02 316 GLY E N 1
ATOM 12837 C CA . GLY E 1 325 ? 46.270 -61.532 -57.093 1.00 53.28 316 GLY E CA 1
ATOM 12838 C C . GLY E 1 325 ? 46.834 -62.927 -56.893 1.00 53.82 316 GLY E C 1
ATOM 12839 O O . GLY E 1 325 ? 47.411 -63.516 -57.814 1.00 56.49 316 GLY E O 1
ATOM 12840 N N . THR E 1 326 ? 46.669 -63.477 -55.687 1.00 53.14 317 THR E N 1
ATOM 12841 C CA . THR E 1 326 ? 47.094 -64.850 -55.443 1.00 53.08 317 THR E CA 1
ATOM 12842 C C . THR E 1 326 ? 46.292 -65.838 -56.278 1.00 52.98 317 THR E C 1
ATOM 12843 O O . THR E 1 326 ? 46.834 -66.861 -56.704 1.00 55.59 317 THR E O 1
ATOM 12847 N N . ALA E 1 327 ? 45.015 -65.547 -56.536 1.00 52.96 318 ALA E N 1
ATOM 12848 C CA . ALA E 1 327 ? 44.214 -66.420 -57.390 1.00 53.59 318 ALA E CA 1
ATOM 12849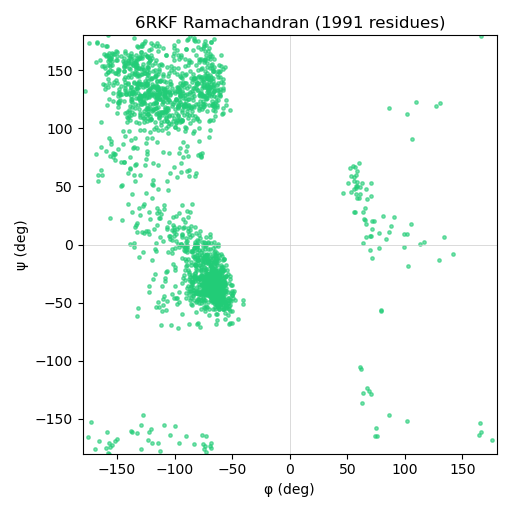 C C . ALA E 1 327 ? 44.763 -66.451 -58.811 1.00 55.88 318 ALA E C 1
ATOM 12850 O O . ALA E 1 327 ? 44.886 -67.521 -59.420 1.00 55.68 318 ALA E O 1
ATOM 12852 N N . LEU E 1 328 ? 45.104 -65.279 -59.352 1.00 58.15 319 LEU E N 1
ATOM 12853 C CA . LEU E 1 328 ? 45.700 -65.218 -60.685 1.00 62.92 319 LEU E CA 1
ATOM 12854 C C . LEU E 1 328 ? 47.034 -65.958 -60.725 1.00 66.38 319 LEU E C 1
ATOM 12855 O O . LEU E 1 328 ? 47.293 -66.742 -61.646 1.00 68.80 319 LEU E O 1
ATOM 12860 N N . GLU E 1 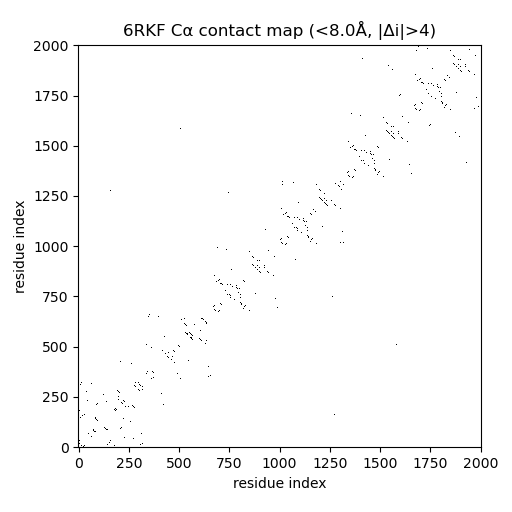329 ? 47.841 -65.808 -59.674 1.00 67.52 320 GLU E N 1
ATOM 12861 C CA . GLU E 1 329 ? 49.224 -66.361 -59.662 1.00 70.67 320 GLU E CA 1
ATOM 12862 C C . GLU E 1 329 ? 49.233 -67.848 -59.280 1.00 70.41 320 GLU E C 1
ATOM 12863 O O . GLU E 1 329 ? 50.297 -68.470 -59.425 1.00 73.63 320 GLU E O 1
ATOM 12869 N N . ALA E 1 330 ? 48.115 -68.382 -58.782 1.00 65.62 321 ALA E N 1
ATOM 12870 C CA . ALA E 1 330 ? 47.904 -69.818 -58.628 1.00 63.29 321 ALA E CA 1
ATOM 12871 C C . ALA E 1 330 ? 47.337 -70.439 -59.896 1.00 58.09 321 ALA E C 1
ATOM 12872 O O . ALA E 1 330 ? 47.754 -71.529 -60.303 1.00 57.45 321 ALA E O 1
ATOM 12874 N N . ALA E 1 331 ? 46.363 -69.776 -60.524 1.00 54.39 322 ALA E N 1
ATOM 12875 C CA . ALA E 1 331 ? 45.812 -70.323 -61.755 1.00 53.15 322 ALA E CA 1
ATOM 12876 C C . ALA E 1 331 ? 46.851 -70.315 -62.869 1.00 57.46 322 ALA E C 1
ATOM 12877 O O . ALA E 1 331 ? 46.825 -71.186 -63.744 1.00 63.55 322 ALA E O 1
ATOM 12879 N N . ARG E 1 332 ? 47.793 -69.366 -62.839 1.00 56.52 323 ARG E N 1
ATOM 12880 C CA . ARG E 1 332 ? 48.923 -69.425 -63.765 1.00 55.22 323 ARG E CA 1
ATOM 12881 C C . ARG E 1 332 ? 49.778 -70.663 -63.514 1.00 55.27 323 ARG E C 1
ATOM 12882 O O . ARG E 1 332 ? 50.163 -71.364 -64.459 1.00 57.43 323 ARG E O 1
ATOM 12890 N N . LEU E 1 333 ? 50.107 -70.934 -62.247 1.00 54.07 324 LEU E N 1
ATOM 12891 C CA . LEU E 1 333 ? 50.842 -72.161 -61.932 1.00 53.38 324 LEU E CA 1
ATOM 12892 C C . LEU E 1 333 ? 50.088 -73.396 -62.426 1.00 52.07 324 LEU E C 1
ATOM 12893 O O . LEU E 1 333 ? 50.687 -74.336 -62.976 1.00 53.19 324 LEU E O 1
ATOM 12898 N N . VAL E 1 334 ? 48.765 -73.392 -62.261 1.00 51.28 325 VAL E N 1
ATOM 12899 C CA . VAL E 1 334 ? 47.946 -74.523 -62.686 1.00 51.65 325 VAL E CA 1
ATOM 12900 C C . VAL E 1 334 ? 48.010 -74.688 -64.198 1.00 54.59 325 VAL E C 1
ATOM 12901 O O . VAL E 1 334 ? 48.153 -75.802 -64.709 1.00 53.72 325 VAL E O 1
ATOM 12905 N N . SER E 1 335 ? 47.879 -73.582 -64.933 1.00 57.46 326 SER E N 1
ATOM 12906 C CA . SER E 1 335 ? 47.927 -73.638 -66.390 1.00 61.16 326 SER E CA 1
ATOM 12907 C C . SER E 1 335 ? 49.287 -74.124 -66.876 1.00 66.00 326 SER E C 1
ATOM 12908 O O . SER E 1 335 ? 49.378 -74.841 -67.881 1.00 67.10 326 SER E O 1
ATOM 12911 N N . GLU E 1 336 ? 50.356 -73.742 -66.175 1.00 72.04 327 GLU E N 1
ATOM 12912 C CA . GLU E 1 336 ? 51.673 -74.299 -66.474 1.00 75.65 327 GLU E CA 1
ATOM 12913 C C . GLU E 1 336 ? 51.657 -75.818 -66.351 1.00 78.83 327 GLU E C 1
ATOM 12914 O O . GLU E 1 336 ? 52.051 -76.536 -67.283 1.00 86.83 327 GLU E O 1
ATOM 12920 N N . CYS E 1 337 ? 51.182 -76.327 -65.208 1.00 70.52 328 CYS E N 1
ATOM 12921 C CA . CYS E 1 337 ? 51.132 -77.777 -65.018 1.00 66.60 328 CYS E CA 1
ATOM 12922 C C . CYS E 1 337 ? 50.216 -78.463 -66.032 1.00 64.07 328 CYS E C 1
ATOM 12923 O O . CYS E 1 337 ? 50.455 -79.619 -66.399 1.00 63.59 328 CYS E O 1
ATOM 12926 N N . VAL E 1 338 ? 49.169 -77.774 -66.492 1.00 62.56 329 VAL E N 1
ATOM 12927 C CA . VAL E 1 338 ? 48.232 -78.373 -67.442 1.00 61.95 329 VAL E CA 1
ATOM 12928 C C . VAL E 1 338 ? 48.870 -78.490 -68.821 1.00 63.54 329 VAL E C 1
ATOM 12929 O O . VAL E 1 338 ? 48.888 -79.569 -69.431 1.00 64.62 329 VAL E O 1
ATOM 12933 N N . HIS E 1 339 ? 49.397 -77.376 -69.336 1.00 65.72 330 HIS E N 1
ATOM 12934 C CA . HIS E 1 339 ? 50.075 -77.407 -70.625 1.00 71.23 330 HIS E CA 1
ATOM 12935 C C . HIS E 1 339 ? 51.282 -78.333 -70.602 1.00 77.27 330 HIS E C 1
ATOM 12936 O O . HIS E 1 339 ? 51.690 -78.826 -71.661 1.00 77.92 330 HIS E O 1
ATOM 12943 N N . ALA E 1 340 ? 51.855 -78.593 -69.421 1.00 83.92 331 ALA E N 1
ATOM 12944 C CA . ALA E 1 340 ? 52.906 -79.602 -69.334 1.00 85.89 331 ALA E CA 1
ATOM 12945 C C . ALA E 1 340 ? 52.370 -81.010 -69.573 1.00 84.84 331 ALA E C 1
ATOM 12946 O O . ALA E 1 340 ? 53.125 -81.889 -70.004 1.00 86.26 331 ALA E O 1
ATOM 12948 N N . LEU E 1 341 ? 51.088 -81.253 -69.285 1.00 79.29 332 LEU E N 1
ATOM 12949 C CA . LEU E 1 341 ? 50.501 -82.566 -69.523 1.00 76.77 332 LEU E CA 1
ATOM 12950 C C . LEU E 1 341 ? 49.869 -82.704 -70.900 1.00 76.29 332 LEU E C 1
ATOM 12951 O O . LEU E 1 341 ? 49.706 -83.832 -71.381 1.00 79.56 332 LEU E O 1
ATOM 12956 N N . ARG E 1 342 ? 49.498 -81.596 -71.543 1.00 75.67 333 ARG E N 1
ATOM 12957 C CA . ARG E 1 342 ? 48.973 -81.717 -72.899 1.00 78.89 333 ARG E CA 1
ATOM 12958 C C . ARG E 1 342 ? 50.072 -81.949 -73.931 1.00 88.09 333 ARG E C 1
ATOM 12959 O O . ARG E 1 342 ? 49.809 -82.547 -74.980 1.00 93.39 333 ARG E O 1
ATOM 12967 N N . THR E 1 343 ? 51.298 -81.497 -73.660 1.00 94.51 334 THR E N 1
ATOM 12968 C CA . THR E 1 343 ? 52.416 -81.693 -74.576 1.00 91.25 334 THR E CA 1
ATOM 12969 C C . THR E 1 343 ? 53.435 -82.626 -73.939 1.00 88.80 334 THR E C 1
ATOM 12970 O O . THR E 1 343 ? 53.903 -82.349 -72.825 1.00 87.90 334 THR E O 1
ATOM 12974 N N . PRO E 1 344 ? 53.814 -83.732 -74.597 1.00 86.41 335 PRO E N 1
ATOM 12975 C CA . PRO E 1 344 ? 54.772 -84.695 -74.043 1.00 87.80 335 PRO E CA 1
ATOM 12976 C C . PRO E 1 344 ? 56.189 -84.135 -73.950 1.00 87.73 335 PRO E C 1
ATOM 12977 O O . PRO E 1 344 ? 57.136 -84.917 -73.850 1.00 87.46 335 PRO E O 1
ATOM 12981 N N . THR F 1 12 ? 10.253 -13.183 -13.216 1.00 52.94 3 THR F N 1
ATOM 12982 C CA . THR F 1 12 ? 10.029 -14.408 -13.976 1.00 53.88 3 THR F CA 1
ATOM 12983 C C . THR F 1 12 ? 9.272 -14.126 -15.268 1.00 57.12 3 THR F C 1
ATOM 12984 O O . THR F 1 12 ? 8.117 -13.706 -15.239 1.00 59.33 3 THR F O 1
ATOM 12988 N N . ALA F 1 13 ? 9.927 -14.365 -16.401 1.00 61.82 4 ALA F N 1
ATOM 12989 C CA . ALA F 1 13 ? 9.316 -14.114 -17.698 1.00 66.66 4 ALA F CA 1
ATOM 12990 C C . ALA F 1 13 ? 8.467 -15.303 -18.130 1.00 73.14 4 ALA F C 1
ATOM 12991 O O . ALA F 1 13 ? 8.850 -16.461 -17.945 1.00 80.25 4 ALA F O 1
ATOM 12993 N N . ARG F 1 14 ? 7.308 -15.005 -18.711 1.00 74.21 5 ARG F N 1
ATOM 12994 C CA . ARG F 1 14 ? 6.338 -16.006 -19.156 1.00 75.36 5 ARG F CA 1
ATOM 12995 C C . ARG F 1 14 ? 6.423 -16.107 -20.678 1.00 76.58 5 ARG F C 1
ATOM 12996 O O . ARG F 1 14 ? 5.591 -15.567 -21.409 1.00 77.83 5 ARG F O 1
ATOM 13004 N N . ILE F 1 15 ? 7.444 -16.821 -21.152 1.00 73.90 6 ILE F N 1
ATOM 13005 C CA . ILE F 1 15 ? 7.753 -16.917 -22.575 1.00 98.40 6 ILE F CA 1
ATOM 13006 C C . ILE F 1 15 ? 7.010 -18.102 -23.181 1.00 22.30 6 ILE F C 1
ATOM 13007 O O . ILE F 1 15 ? 6.497 -18.962 -22.458 1.00 29.97 6 ILE F O 1
ATOM 13012 N N . ALA F 1 16 ? 7.011 -18.166 -24.517 1.00 22.51 7 ALA F N 1
ATOM 13013 C CA . ALA F 1 16 ? 6.301 -19.217 -25.283 1.00 22.75 7 ALA F CA 1
ATOM 13014 C C . ALA F 1 16 ? 6.865 -19.322 -26.703 1.00 29.59 7 ALA F C 1
ATOM 13015 O O . ALA F 1 16 ? 7.079 -18.268 -27.315 1.00 33.21 7 ALA F O 1
ATOM 13017 N N . VAL F 1 17 ? 7.062 -20.543 -27.214 1.00 27.84 8 VAL F N 1
ATOM 13018 C CA . VAL F 1 17 ? 7.594 -20.761 -28.591 1.00 24.09 8 VAL F CA 1
ATOM 13019 C C . VAL F 1 17 ? 6.539 -21.519 -29.389 1.00 28.00 8 VAL F C 1
ATOM 13020 O O . VAL F 1 17 ? 6.081 -22.552 -28.894 1.00 30.57 8 VAL F O 1
ATOM 13024 N N . VAL F 1 18 ? 6.215 -21.064 -30.597 1.00 28.88 9 VAL F N 1
ATOM 13025 C CA . VAL F 1 18 ? 5.102 -21.688 -31.368 1.00 32.62 9 VAL F CA 1
ATOM 13026 C C . VAL F 1 18 ? 5.632 -22.648 -32.431 1.00 36.01 9 VAL F C 1
ATOM 13027 O O . VAL F 1 18 ? 4.829 -23.097 -33.255 1.00 36.66 9 VAL F O 1
ATOM 13031 N N . GLY F 1 19 ? 6.918 -22.973 -32.399 1.00 40.12 10 GLY F N 1
ATOM 13032 C CA . GLY F 1 19 ? 7.457 -23.951 -33.360 1.00 44.89 10 GLY F CA 1
ATOM 13033 C C . GLY F 1 19 ? 7.917 -25.247 -32.721 1.00 48.09 10 GLY F C 1
ATOM 13034 O O . GLY F 1 19 ? 8.709 -25.180 -31.774 1.00 51.13 10 GLY F O 1
ATOM 13035 N N . ALA F 1 20 ? 7.437 -26.386 -33.218 1.00 49.47 11 ALA F N 1
ATOM 13036 C CA . ALA F 1 20 ? 7.891 -27.708 -32.729 1.00 52.56 11 ALA F CA 1
ATOM 13037 C C . ALA F 1 20 ? 8.974 -28.253 -33.661 1.00 54.82 11 ALA F C 1
ATOM 13038 O O . ALA F 1 20 ? 9.453 -29.369 -33.416 1.00 57.31 11 ALA F O 1
ATOM 13040 N N . GLY F 1 21 ? 9.331 -27.494 -34.693 1.00 54.18 12 GLY F N 1
ATOM 13041 C CA . GLY F 1 21 ? 10.353 -27.927 -35.662 1.00 54.66 12 GLY F CA 1
ATOM 13042 C C . GLY F 1 21 ? 11.762 -27.776 -35.132 1.00 55.35 12 GLY F C 1
ATOM 13043 O O . GLY F 1 21 ? 11.926 -27.178 -34.069 1.00 57.82 12 GLY F O 1
ATOM 13044 N N . VAL F 1 22 ? 12.738 -28.351 -35.826 1.00 52.75 13 VAL F N 1
ATOM 13045 C CA . VAL F 1 22 ? 14.162 -28.283 -35.395 1.00 51.14 13 VAL F CA 1
ATOM 13046 C C . VAL F 1 22 ? 14.491 -26.884 -34.868 1.00 48.53 13 VAL F C 1
ATOM 13047 O O . VAL F 1 22 ? 15.086 -26.802 -33.782 1.00 47.97 13 VAL F O 1
ATOM 13051 N N . VAL F 1 23 ? 14.109 -25.828 -35.592 1.00 45.59 14 VAL F N 1
ATOM 13052 C CA . VAL F 1 23 ? 14.425 -24.480 -35.142 1.00 42.19 14 VAL F CA 1
ATOM 13053 C C . VAL F 1 23 ? 13.529 -24.079 -33.979 1.00 39.44 14 VAL F C 1
ATOM 13054 O O . VAL F 1 23 ? 13.980 -23.391 -33.061 1.00 35.76 14 VAL F O 1
ATOM 13058 N N . GLY F 1 24 ? 12.274 -24.533 -33.964 1.00 39.82 15 GLY F N 1
ATOM 13059 C CA . GLY F 1 24 ? 11.383 -24.174 -32.874 1.00 40.45 15 GLY F CA 1
ATOM 13060 C C . GLY F 1 24 ? 11.826 -24.750 -31.543 1.00 37.32 15 GLY F C 1
ATOM 13061 O O . GLY F 1 24 ? 11.681 -24.107 -30.500 1.00 36.15 15 GLY F O 1
ATOM 13062 N N . LEU F 1 25 ? 12.375 -25.964 -31.559 1.00 37.17 16 LEU F N 1
ATOM 13063 C CA . LEU F 1 25 ? 12.863 -26.564 -30.323 1.00 38.65 16 LEU F CA 1
ATOM 13064 C C . LEU F 1 25 ? 14.256 -26.056 -29.965 1.00 41.36 16 LEU F C 1
ATOM 13065 O O . LEU F 1 25 ? 14.531 -25.772 -28.793 1.00 45.72 16 LEU F O 1
ATOM 13070 N N . SER F 1 26 ? 15.146 -25.927 -30.956 1.00 43.96 17 SER F N 1
ATOM 13071 C CA . SER F 1 26 ? 16.488 -25.423 -30.676 1.00 44.63 17 SER F CA 1
ATOM 13072 C C . SER F 1 26 ? 16.456 -23.979 -30.187 1.00 48.08 17 SER F C 1
ATOM 13073 O O . SER F 1 26 ? 17.293 -23.579 -29.364 1.00 45.18 17 SER F O 1
ATOM 13076 N N . THR F 1 27 ? 15.495 -23.187 -30.669 1.00 58.30 18 THR F N 1
ATOM 13077 C CA . THR F 1 27 ? 15.349 -21.817 -30.202 1.00 63.32 18 THR F CA 1
ATOM 13078 C C . THR F 1 27 ? 15.030 -21.785 -28.717 1.00 59.96 18 THR F C 1
ATOM 13079 O O . THR F 1 27 ? 15.663 -21.052 -27.956 1.00 67.41 18 THR F O 1
ATOM 13083 N N . ALA F 1 28 ? 14.053 -22.587 -28.285 1.00 53.45 19 ALA F N 1
ATOM 13084 C CA . ALA F 1 28 ? 13.738 -22.655 -26.863 1.00 52.75 19 ALA F CA 1
ATOM 13085 C C . ALA F 1 28 ? 14.895 -23.235 -26.061 1.00 53.48 19 ALA F C 1
ATOM 13086 O O . ALA F 1 28 ? 15.100 -22.850 -24.905 1.00 62.00 19 ALA F O 1
ATOM 13088 N N . VAL F 1 29 ? 15.669 -24.144 -26.657 1.00 43.50 20 VAL F N 1
ATOM 13089 C CA . VAL F 1 29 ? 16.839 -24.684 -25.968 1.00 38.03 20 VAL F CA 1
ATOM 13090 C C . VAL F 1 29 ? 17.843 -23.572 -25.671 1.00 35.74 20 VAL F C 1
ATOM 13091 O O . VAL F 1 29 ? 18.347 -23.453 -24.548 1.00 36.05 20 VAL F O 1
ATOM 13095 N N . CYS F 1 30 ? 18.135 -22.730 -26.669 1.00 33.28 21 CYS F N 1
ATOM 13096 C CA . CYS F 1 30 ? 19.055 -21.613 -26.441 1.00 28.20 21 CYS F CA 1
ATOM 13097 C C . CYS F 1 30 ? 18.428 -20.526 -25.570 1.00 28.19 21 CYS F C 1
ATOM 13098 O O . CYS F 1 30 ? 19.142 -19.806 -24.853 1.00 27.05 21 CYS F O 1
ATOM 13101 N N . ILE F 1 31 ? 17.104 -20.387 -25.617 1.00 31.21 22 ILE F N 1
ATOM 13102 C CA . ILE F 1 31 ? 16.422 -19.423 -24.758 1.00 35.09 22 ILE F CA 1
ATOM 13103 C C . ILE F 1 31 ? 16.590 -19.817 -23.300 1.00 40.92 22 ILE F C 1
ATOM 13104 O O . ILE F 1 31 ? 16.897 -18.980 -22.444 1.00 44.33 22 ILE F O 1
ATOM 13109 N N . SER F 1 32 ? 16.423 -21.111 -23.004 1.00 47.11 23 SER F N 1
ATOM 13110 C CA . SER F 1 32 ? 16.561 -21.600 -21.637 1.00 48.40 23 SER F CA 1
ATOM 13111 C C . SER F 1 32 ? 17.896 -21.203 -21.018 1.00 48.07 23 SER F C 1
ATOM 13112 O O . SER F 1 32 ? 18.004 -21.100 -19.792 1.00 48.64 23 SER F O 1
ATOM 13115 N N . LYS F 1 33 ? 18.920 -20.971 -21.842 1.00 45.08 24 LYS F N 1
ATOM 13116 C CA . LYS F 1 33 ? 20.217 -20.542 -21.341 1.00 46.45 24 LYS F CA 1
ATOM 13117 C C . LYS F 1 33 ? 20.461 -19.042 -21.460 1.00 47.07 24 LYS F C 1
ATOM 13118 O O . LYS F 1 33 ? 21.335 -18.525 -20.757 1.00 48.85 24 LYS F O 1
ATOM 13124 N N . LEU F 1 34 ? 19.732 -18.325 -22.317 1.00 47.93 25 LEU F N 1
ATOM 13125 C CA . LEU F 1 34 ? 20.014 -16.902 -22.494 1.00 48.73 25 LEU F CA 1
ATOM 13126 C C . LEU F 1 34 ? 19.011 -15.967 -21.818 1.00 47.79 25 LEU F C 1
ATOM 13127 O O . LEU F 1 34 ? 19.107 -14.750 -22.007 1.00 50.11 25 LEU F O 1
ATOM 13132 N N . VAL F 1 35 ? 18.072 -16.476 -21.026 1.00 46.28 26 VAL F N 1
ATOM 13133 C CA . VAL F 1 35 ? 17.143 -15.645 -20.268 1.00 44.75 26 VAL F CA 1
ATOM 13134 C C . VAL F 1 35 ? 17.281 -16.006 -18.793 1.00 44.61 26 VAL F C 1
ATOM 13135 O O . VAL F 1 35 ? 17.302 -17.191 -18.455 1.00 43.78 26 VAL F O 1
ATOM 13139 N N . PRO F 1 36 ? 17.409 -15.022 -17.891 1.00 44.36 27 PRO F N 1
ATOM 13140 C CA . PRO F 1 36 ? 17.666 -15.333 -16.475 1.00 45.80 27 PRO F CA 1
ATOM 13141 C C . PRO F 1 36 ? 16.533 -16.089 -15.795 1.00 46.55 27 PRO F C 1
ATOM 13142 O O . PRO F 1 36 ? 16.773 -17.095 -15.121 1.00 46.29 27 PRO F O 1
ATOM 13146 N N . ARG F 1 37 ? 15.300 -15.607 -15.948 1.00 48.74 28 ARG F N 1
ATOM 13147 C CA . ARG F 1 37 ? 14.128 -16.228 -15.340 1.00 50.38 28 ARG F CA 1
ATOM 13148 C C . ARG F 1 37 ? 13.103 -16.477 -16.435 1.00 53.89 28 ARG F C 1
ATOM 13149 O O . ARG F 1 37 ? 12.675 -15.535 -17.110 1.00 57.75 28 ARG F O 1
ATOM 13157 N N . CYS F 1 38 ? 12.708 -17.737 -16.609 1.00 55.68 29 CYS F N 1
ATOM 13158 C CA . CYS F 1 38 ? 11.923 -18.124 -17.770 1.00 56.68 29 CYS F CA 1
ATOM 13159 C C . CYS F 1 38 ? 10.824 -19.103 -17.389 1.00 57.25 29 CYS F C 1
ATOM 13160 O O . CYS F 1 38 ? 10.871 -19.763 -16.348 1.00 55.34 29 CYS F O 1
ATOM 13163 N N . SER F 1 39 ? 9.836 -19.191 -18.274 1.00 59.93 30 SER F N 1
ATOM 13164 C CA . SER F 1 39 ? 8.766 -20.174 -18.172 1.00 64.36 30 SER F CA 1
ATOM 13165 C C . SER F 1 39 ? 8.364 -20.607 -19.581 1.00 67.26 30 SER F C 1
ATOM 13166 O O . SER F 1 39 ? 7.190 -20.589 -19.954 1.00 70.89 30 SER F O 1
ATOM 13169 N N . VAL F 1 40 ? 9.355 -21.004 -20.382 1.00 68.17 31 VAL F N 1
ATOM 13170 C CA . VAL F 1 40 ? 9.129 -21.278 -21.796 1.00 72.97 31 VAL F CA 1
ATOM 13171 C C . VAL F 1 40 ? 8.234 -22.501 -21.954 1.00 72.09 31 VAL F C 1
ATOM 13172 O O . VAL F 1 40 ? 8.449 -23.540 -21.316 1.00 75.74 31 VAL F O 1
ATOM 13176 N N . THR F 1 41 ? 7.205 -22.369 -22.793 1.00 61.20 32 THR F N 1
ATOM 13177 C CA . THR F 1 41 ? 6.282 -23.451 -23.101 1.00 50.93 32 THR F CA 1
ATOM 13178 C C . THR F 1 41 ? 6.188 -23.609 -24.609 1.00 45.98 32 THR F C 1
ATOM 13179 O O . THR F 1 41 ? 6.068 -22.619 -25.338 1.00 50.05 32 THR F O 1
ATOM 13183 N N . ILE F 1 42 ? 6.235 -24.856 -25.070 1.00 43.12 33 ILE F N 1
ATOM 13184 C CA . ILE F 1 42 ? 6.195 -25.166 -26.495 1.00 39.03 33 ILE F CA 1
ATOM 13185 C C . ILE F 1 42 ? 4.758 -25.440 -26.903 1.00 37.15 33 ILE F C 1
ATOM 13186 O O . ILE F 1 42 ? 4.039 -26.191 -26.233 1.00 41.87 33 ILE F O 1
ATOM 13191 N N . ILE F 1 43 ? 4.332 -24.814 -27.994 1.00 32.37 34 ILE F N 1
ATOM 13192 C CA . ILE F 1 43 ? 2.992 -24.997 -28.535 1.00 34.43 34 ILE F CA 1
ATOM 13193 C C . ILE F 1 43 ? 3.124 -25.263 -30.023 1.00 36.40 34 ILE F C 1
ATOM 13194 O O . ILE F 1 43 ? 3.931 -24.621 -30.704 1.00 36.92 34 ILE F O 1
ATOM 13199 N N . SER F 1 44 ? 2.335 -26.206 -30.530 1.00 37.21 35 SER F N 1
ATOM 13200 C CA . SER F 1 44 ? 2.406 -26.524 -31.949 1.00 38.46 35 SER F CA 1
ATOM 13201 C C . SER F 1 44 ? 1.238 -27.412 -32.350 1.00 39.68 35 SER F C 1
ATOM 13202 O O . SER F 1 44 ? 0.653 -28.118 -31.524 1.00 40.64 35 SER F O 1
ATOM 13205 N N . ASP F 1 45 ? 0.928 -27.374 -33.648 1.00 42.45 36 ASP F N 1
ATOM 13206 C CA . ASP F 1 45 ? -0.066 -28.249 -34.251 1.00 45.99 36 ASP F CA 1
ATOM 13207 C C . ASP F 1 45 ? 0.479 -29.652 -34.499 1.00 44.64 36 ASP F C 1
ATOM 13208 O O . ASP F 1 45 ? -0.296 -30.615 -34.512 1.00 44.30 36 ASP F O 1
ATOM 13213 N N . LYS F 1 46 ? 1.792 -29.787 -34.701 1.00 44.05 37 LYS F N 1
ATOM 13214 C CA . LYS F 1 46 ? 2.438 -31.062 -34.983 1.00 46.25 37 LYS F CA 1
ATOM 13215 C C . LYS F 1 46 ? 3.670 -31.195 -34.095 1.00 48.77 37 LYS F C 1
ATOM 13216 O O . LYS F 1 46 ? 4.073 -30.246 -33.421 1.00 49.98 37 LYS F O 1
ATOM 13222 N N . PHE F 1 47 ? 4.269 -32.384 -34.082 1.00 50.73 38 PHE F N 1
ATOM 13223 C CA . PHE F 1 47 ? 5.380 -32.659 -33.175 1.00 53.92 38 PHE F CA 1
ATOM 13224 C C . PHE F 1 47 ? 6.308 -33.680 -33.825 1.00 62.54 38 PHE F C 1
ATOM 13225 O O . PHE F 1 47 ? 6.188 -33.980 -35.018 1.00 65.76 38 PHE F O 1
ATOM 13233 N N . THR F 1 48 ? 7.223 -34.230 -33.023 1.00 66.51 39 THR F N 1
ATOM 13234 C CA . THR F 1 48 ? 8.259 -35.116 -33.552 1.00 72.24 39 THR F CA 1
ATOM 13235 C C . THR F 1 48 ? 7.758 -36.240 -34.454 1.00 78.81 39 THR F C 1
ATOM 13236 O O . THR F 1 48 ? 8.486 -36.588 -35.398 1.00 83.68 39 THR F O 1
ATOM 13240 N N . PRO F 1 49 ? 6.584 -36.857 -34.248 1.00 78.26 40 PRO F N 1
ATOM 13241 C CA . PRO F 1 49 ? 6.177 -37.884 -35.220 1.00 82.60 40 PRO F CA 1
ATOM 13242 C C . PRO F 1 49 ? 6.044 -37.348 -36.637 1.00 81.73 40 PRO F C 1
ATOM 13243 O O . PRO F 1 49 ? 6.400 -38.057 -37.585 1.00 84.54 40 PRO F O 1
ATOM 13247 N N . ASP F 1 50 ? 5.565 -36.112 -36.814 1.00 75.62 41 ASP F N 1
ATOM 13248 C CA . ASP F 1 50 ? 5.312 -35.555 -38.148 1.00 72.10 41 ASP F CA 1
ATOM 13249 C C . ASP F 1 50 ? 5.618 -34.058 -38.146 1.00 62.96 41 ASP F C 1
ATOM 13250 O O . ASP F 1 50 ? 4.781 -33.259 -37.721 1.00 63.65 41 ASP F O 1
ATOM 13255 N N . THR F 1 51 ? 6.812 -33.681 -38.610 1.00 54.68 42 THR F N 1
ATOM 13256 C CA . THR F 1 51 ? 7.080 -32.315 -39.050 1.00 52.51 42 THR F CA 1
ATOM 13257 C C . THR F 1 51 ? 7.895 -32.380 -40.333 1.00 49.28 42 THR F C 1
ATOM 13258 O O . THR F 1 51 ? 8.467 -33.418 -40.674 1.00 50.13 42 THR F O 1
ATOM 13262 N N . THR F 1 52 ? 7.956 -31.252 -41.039 1.00 46.59 43 THR F N 1
ATOM 13263 C CA . THR F 1 52 ? 8.812 -31.173 -42.218 1.00 43.97 43 THR F CA 1
ATOM 13264 C C . THR F 1 52 ? 10.293 -31.149 -41.867 1.00 42.15 43 THR F C 1
ATOM 13265 O O . THR F 1 52 ? 11.126 -31.152 -42.780 1.00 42.10 43 THR F O 1
ATOM 13269 N N . SER F 1 53 ? 10.637 -31.122 -40.578 1.00 42.77 44 SER F N 1
ATOM 13270 C CA . SER F 1 53 ? 12.016 -31.287 -40.136 1.00 42.65 44 SER F CA 1
ATOM 13271 C C . SER F 1 53 ? 12.374 -32.754 -39.930 1.00 45.64 44 SER F C 1
ATOM 13272 O O . SER F 1 53 ? 13.511 -33.158 -40.201 1.00 47.53 44 SER F O 1
ATOM 13275 N N . ASP F 1 54 ? 11.422 -33.564 -39.457 1.00 49.12 45 ASP F N 1
ATOM 13276 C CA . ASP F 1 54 ? 11.656 -35.001 -39.360 1.00 50.06 45 ASP F CA 1
ATOM 13277 C C . ASP F 1 54 ? 11.678 -35.644 -40.740 1.00 51.01 45 ASP F C 1
ATOM 13278 O O . ASP F 1 54 ? 12.517 -36.512 -41.013 1.00 52.62 45 ASP F O 1
ATOM 13283 N N . VAL F 1 55 ? 10.754 -35.238 -41.618 1.00 51.69 46 VAL F N 1
ATOM 13284 C CA . VAL F 1 55 ? 10.724 -35.755 -42.982 1.00 54.07 46 VAL F CA 1
ATOM 13285 C C . VAL F 1 55 ? 11.975 -35.351 -43.755 1.00 54.21 46 VAL F C 1
ATOM 13286 O O . VAL F 1 55 ? 12.331 -36.004 -44.745 1.00 50.03 46 VAL F O 1
ATOM 13290 N N . ALA F 1 56 ? 12.671 -34.307 -43.308 1.00 48.65 47 ALA F N 1
ATOM 13291 C CA . ALA F 1 56 ? 13.888 -33.868 -43.975 1.00 53.44 47 ALA F CA 1
ATOM 13292 C C . ALA F 1 56 ? 14.928 -34.983 -43.997 1.00 52.61 47 ALA F C 1
ATOM 13293 O O . ALA F 1 56 ? 14.944 -35.869 -43.138 1.00 51.88 47 ALA F O 1
ATOM 13295 N N . ALA F 1 57 ? 15.803 -34.927 -45.003 1.00 57.67 48 ALA F N 1
ATOM 13296 C CA . ALA F 1 57 ? 16.819 -35.961 -45.166 1.00 60.44 48 ALA F CA 1
ATOM 13297 C C . ALA F 1 57 ? 17.771 -35.994 -43.979 1.00 51.63 48 ALA F C 1
ATOM 13298 O O . ALA F 1 57 ? 18.174 -37.071 -43.525 1.00 49.51 48 ALA F O 1
ATOM 13300 N N . GLY F 1 58 ? 18.141 -34.828 -43.464 1.00 52.69 49 GLY F N 1
ATOM 13301 C CA . GLY F 1 58 ? 18.975 -34.745 -42.288 1.00 53.82 49 GLY F CA 1
ATOM 13302 C C . GLY F 1 58 ? 20.431 -34.428 -42.533 1.00 45.71 49 GLY F C 1
ATOM 13303 O O . GLY F 1 58 ? 21.226 -34.506 -41.590 1.00 47.85 49 GLY F O 1
ATOM 13304 N N . MET F 1 59 ? 20.808 -34.069 -43.755 1.00 37.24 50 MET F N 1
ATOM 13305 C CA . MET F 1 59 ? 22.204 -33.802 -44.058 1.00 34.55 50 MET F CA 1
ATOM 13306 C C . MET F 1 59 ? 22.601 -32.395 -43.630 1.00 31.56 50 MET F C 1
ATOM 13307 O O . MET F 1 59 ? 21.772 -31.484 -43.540 1.00 27.96 50 MET F O 1
ATOM 13312 N N . LEU F 1 60 ? 23.894 -32.229 -43.363 1.00 33.29 51 LEU F N 1
ATOM 13313 C CA . LEU F 1 60 ? 24.431 -30.955 -42.906 1.00 34.59 51 LEU F CA 1
ATOM 13314 C C . LEU F 1 60 ? 25.211 -30.308 -44.045 1.00 33.64 51 LEU F C 1
ATOM 13315 O O . LEU F 1 60 ? 26.393 -29.977 -43.900 1.00 17.99 51 LEU F O 1
ATOM 13320 N N . ILE F 1 61 ? 24.557 -30.150 -45.190 1.00 33.17 52 ILE F N 1
ATOM 13321 C CA . ILE F 1 61 ? 25.103 -29.481 -46.365 1.00 37.37 52 ILE F CA 1
ATOM 13322 C C . ILE F 1 61 ? 24.382 -28.142 -46.506 1.00 42.91 52 ILE F C 1
ATOM 13323 O O . ILE F 1 61 ? 23.175 -28.118 -46.790 1.00 47.44 52 ILE F O 1
ATOM 13328 N N . PRO F 1 62 ? 25.065 -27.013 -46.332 1.00 44.73 53 PRO F N 1
ATOM 13329 C CA . PRO F 1 62 ? 24.363 -25.726 -46.310 1.00 52.71 53 PRO F CA 1
ATOM 13330 C C . PRO F 1 62 ? 23.983 -25.260 -47.705 1.00 62.90 53 PRO F C 1
ATOM 13331 O O . PRO F 1 62 ? 24.711 -25.470 -48.679 1.00 67.31 53 PRO F O 1
ATOM 13335 N N . HIS F 1 63 ? 22.823 -24.622 -47.790 1.00 65.95 54 HIS F N 1
ATOM 13336 C CA . HIS F 1 63 ? 22.382 -23.953 -49.003 1.00 71.14 54 HIS F CA 1
ATOM 13337 C C . HIS F 1 63 ? 22.720 -22.475 -48.895 1.00 71.37 54 HIS F C 1
ATOM 13338 O O . HIS F 1 63 ? 22.502 -21.857 -47.849 1.00 76.83 54 HIS F O 1
ATOM 13345 N N . THR F 1 64 ? 23.261 -21.915 -49.972 1.00 65.09 55 THR F N 1
ATOM 13346 C CA . THR F 1 64 ? 23.662 -20.514 -49.960 1.00 61.35 55 THR F CA 1
ATOM 13347 C C . THR F 1 64 ? 22.434 -19.621 -49.831 1.00 57.55 55 THR F C 1
ATOM 13348 O O . THR F 1 64 ? 21.529 -19.670 -50.671 1.00 60.00 55 THR F O 1
ATOM 13352 N N . TYR F 1 65 ? 22.401 -18.814 -48.778 1.00 54.98 56 TYR F N 1
ATOM 13353 C CA . TYR F 1 65 ? 21.288 -17.901 -48.563 1.00 51.95 56 TYR F CA 1
ATOM 13354 C C . TYR F 1 65 ? 21.517 -16.626 -49.365 1.00 55.02 56 TYR F C 1
ATOM 13355 O O . TYR F 1 65 ? 22.519 -15.938 -49.140 1.00 54.42 56 TYR F O 1
ATOM 13364 N N . PRO F 1 66 ? 20.633 -16.280 -50.303 1.00 62.00 57 PRO F N 1
ATOM 13365 C CA . PRO F 1 66 ? 20.881 -15.108 -51.155 1.00 70.97 57 PRO F CA 1
ATOM 13366 C C . PRO F 1 66 ? 20.828 -13.796 -50.389 1.00 81.36 57 PRO F C 1
ATOM 13367 O O . PRO F 1 66 ? 21.707 -12.942 -50.547 1.00 84.17 57 PRO F O 1
ATOM 13371 N N . ASP F 1 67 ? 19.805 -13.628 -49.551 1.00 88.88 58 ASP F N 1
ATOM 13372 C CA . ASP F 1 67 ? 19.636 -12.372 -48.828 1.00 93.75 58 ASP F CA 1
ATOM 13373 C C . ASP F 1 67 ? 20.553 -12.300 -47.611 1.00 93.90 58 ASP F C 1
ATOM 13374 O O . ASP F 1 67 ? 21.164 -11.256 -47.354 1.00 97.12 58 ASP F O 1
ATOM 13379 N N . THR F 1 68 ? 20.661 -13.389 -46.860 1.00 78.82 59 THR F N 1
ATOM 13380 C CA . THR F 1 68 ? 21.512 -13.402 -45.676 1.00 66.46 59 THR F CA 1
ATOM 13381 C C . THR F 1 68 ? 22.975 -13.256 -46.083 1.00 60.47 59 THR F C 1
ATOM 13382 O O . THR F 1 68 ? 23.430 -13.951 -46.999 1.00 60.92 59 THR F O 1
ATOM 13386 N N . PRO F 1 69 ? 23.733 -12.363 -45.446 1.00 55.69 60 PRO F N 1
ATOM 13387 C CA . PRO F 1 69 ? 25.141 -12.183 -45.817 1.00 53.95 60 PRO F CA 1
ATOM 13388 C C . PRO F 1 69 ? 25.949 -13.456 -45.610 1.00 52.35 60 PRO F C 1
ATOM 13389 O O . PRO F 1 69 ? 25.623 -14.308 -44.782 1.00 48.02 60 PRO F O 1
ATOM 13393 N N . ILE F 1 70 ? 27.036 -13.567 -46.376 1.00 53.71 61 ILE F N 1
ATOM 13394 C CA . ILE F 1 70 ? 27.810 -14.804 -46.386 1.00 53.84 61 ILE F CA 1
ATOM 13395 C C . ILE F 1 70 ? 28.630 -14.947 -45.108 1.00 59.10 61 ILE F C 1
ATOM 13396 O O . ILE F 1 70 ? 28.774 -16.050 -44.576 1.00 60.08 61 ILE F O 1
ATOM 13401 N N . HIS F 1 71 ? 29.179 -13.847 -44.590 1.00 67.27 62 HIS F N 1
ATOM 13402 C CA . HIS F 1 71 ? 29.966 -13.935 -43.360 1.00 76.19 62 HIS F CA 1
ATOM 13403 C C . HIS F 1 71 ? 29.098 -14.334 -42.167 1.00 78.66 62 HIS F C 1
ATOM 13404 O O . HIS F 1 71 ? 29.469 -15.216 -41.381 1.00 79.21 62 HIS F O 1
ATOM 13411 N N . THR F 1 72 ? 27.922 -13.717 -42.032 1.00 75.35 63 THR F N 1
ATOM 13412 C CA . THR F 1 72 ? 27.009 -14.088 -40.952 1.00 73.93 63 THR F CA 1
ATOM 13413 C C . THR F 1 72 ? 26.506 -15.521 -41.111 1.00 71.61 63 THR F C 1
ATOM 13414 O O . THR F 1 72 ? 26.404 -16.267 -40.127 1.00 73.30 63 THR F O 1
ATOM 13418 N N . GLN F 1 73 ? 26.188 -15.923 -42.343 1.00 69.83 64 GLN F N 1
ATOM 13419 C CA . GLN F 1 73 ? 25.698 -17.277 -42.586 1.00 67.93 64 GLN F CA 1
ATOM 13420 C C . GLN F 1 73 ? 26.777 -18.317 -42.303 1.00 62.94 64 GLN F C 1
ATOM 13421 O O . GLN F 1 73 ? 26.488 -19.391 -41.764 1.00 59.62 64 GLN F O 1
ATOM 13427 N N . LYS F 1 74 ? 28.030 -18.010 -42.643 1.00 62.59 65 LYS F N 1
ATOM 13428 C CA . LYS F 1 74 ? 29.134 -18.919 -42.349 1.00 61.46 65 LYS F CA 1
ATOM 13429 C C . LYS F 1 74 ? 29.390 -19.014 -40.849 1.00 59.69 65 LYS F C 1
ATOM 13430 O O . LYS F 1 74 ? 29.725 -20.090 -40.334 1.00 58.30 65 LYS F O 1
ATOM 13436 N N . GLN F 1 75 ? 29.242 -17.901 -40.129 1.00 62.37 66 GLN F N 1
ATOM 13437 C CA . GLN F 1 75 ? 29.335 -17.954 -38.673 1.00 60.57 66 GLN F CA 1
ATOM 13438 C C . GLN F 1 75 ? 28.248 -18.861 -38.093 1.00 57.37 66 GLN F C 1
ATOM 13439 O O . GLN F 1 75 ? 28.522 -19.717 -37.237 1.00 56.10 66 GLN F O 1
ATOM 13445 N N . TRP F 1 76 ? 27.009 -18.697 -38.571 1.00 58.95 67 TRP F N 1
ATOM 13446 C CA . TRP F 1 76 ? 25.917 -19.604 -38.214 1.00 58.66 67 TRP F CA 1
ATOM 13447 C C . TRP F 1 76 ? 26.305 -21.058 -38.463 1.00 56.30 67 TRP F C 1
ATOM 13448 O O . TRP F 1 76 ? 26.086 -21.943 -37.619 1.00 57.33 67 TRP F O 1
ATOM 13459 N N . PHE F 1 77 ? 26.865 -21.316 -39.647 1.00 49.22 68 PHE F N 1
ATOM 13460 C CA . PHE F 1 77 ? 27.198 -22.676 -40.047 1.00 45.22 68 PHE F CA 1
ATOM 13461 C C . PHE F 1 77 ? 28.219 -23.301 -39.111 1.00 44.24 68 PHE F C 1
ATOM 13462 O O . PHE F 1 77 ? 28.072 -24.458 -38.701 1.00 40.92 68 PHE F O 1
ATOM 13470 N N . ARG F 1 78 ? 29.290 -22.569 -38.798 1.00 47.48 69 ARG F N 1
ATOM 13471 C CA . ARG F 1 78 ? 30.302 -23.153 -37.924 1.00 52.56 69 ARG F CA 1
ATOM 13472 C C . ARG F 1 78 ? 29.743 -23.389 -36.528 1.00 59.38 69 ARG F C 1
ATOM 13473 O O . ARG F 1 78 ? 30.059 -24.408 -35.899 1.00 61.97 69 ARG F O 1
ATOM 13481 N N . GLU F 1 79 ? 28.888 -22.481 -36.039 1.00 67.16 70 GLU F N 1
ATOM 13482 C CA . GLU F 1 79 ? 28.207 -22.742 -34.772 1.00 72.23 70 GLU F CA 1
ATOM 13483 C C . GLU F 1 79 ? 27.500 -24.094 -34.801 1.00 69.73 70 GLU F C 1
ATOM 13484 O O . GLU F 1 79 ? 27.728 -24.950 -33.934 1.00 72.38 70 GLU F O 1
ATOM 13490 N N . THR F 1 80 ? 26.666 -24.318 -35.822 1.00 57.70 71 THR F N 1
ATOM 13491 C CA . THR F 1 80 ? 25.883 -25.556 -35.878 1.00 47.57 71 THR F CA 1
ATOM 13492 C C . THR F 1 80 ? 26.769 -26.793 -36.030 1.00 43.05 71 THR F C 1
ATOM 13493 O O . THR F 1 80 ? 26.538 -27.822 -35.373 1.00 45.29 71 THR F O 1
ATOM 13497 N N . PHE F 1 81 ? 27.776 -26.720 -36.905 1.00 42.11 72 PHE F N 1
ATOM 13498 C CA . PHE F 1 81 ? 28.637 -27.874 -37.147 1.00 37.56 72 PHE F CA 1
ATOM 13499 C C . PHE F 1 81 ? 29.393 -28.264 -35.886 1.00 37.83 72 PHE F C 1
ATOM 13500 O O . PHE F 1 81 ? 29.400 -29.437 -35.491 1.00 37.41 72 PHE F O 1
ATOM 13508 N N . ASN F 1 82 ? 30.059 -27.295 -35.250 1.00 40.38 73 ASN F N 1
ATOM 13509 C CA . ASN F 1 82 ? 30.814 -27.611 -34.046 1.00 40.47 73 ASN F CA 1
ATOM 13510 C C . ASN F 1 82 ? 29.912 -27.956 -32.872 1.00 43.24 73 ASN F C 1
ATOM 13511 O O . ASN F 1 82 ? 30.382 -28.577 -31.913 1.00 49.37 73 ASN F O 1
ATOM 13516 N N . HIS F 1 83 ? 28.628 -27.592 -32.924 1.00 42.77 74 HIS F N 1
ATOM 13517 C CA . HIS F 1 83 ? 27.718 -28.048 -31.879 1.00 41.11 74 HIS F CA 1
ATOM 13518 C C . HIS F 1 83 ? 27.357 -29.518 -32.064 1.00 38.22 74 HIS F C 1
ATOM 13519 O O . HIS F 1 83 ? 27.381 -30.296 -31.103 1.00 38.13 74 HIS F O 1
ATOM 13526 N N . LEU F 1 84 ? 27.015 -29.923 -33.290 1.00 36.16 75 LEU F N 1
ATOM 13527 C CA . LEU F 1 84 ? 26.671 -31.331 -33.483 1.00 33.59 75 LEU F CA 1
ATOM 13528 C C . LEU F 1 84 ? 27.886 -32.252 -33.498 1.00 32.73 75 LEU F C 1
ATOM 13529 O O . LEU F 1 84 ? 27.716 -33.464 -33.338 1.00 33.18 75 LEU F O 1
ATOM 13534 N N . PHE F 1 85 ? 29.096 -31.721 -33.674 1.00 33.75 76 PHE F N 1
ATOM 13535 C CA . PHE F 1 85 ? 30.281 -32.576 -33.676 1.00 34.90 76 PHE F CA 1
ATOM 13536 C C . PHE F 1 85 ? 30.466 -33.251 -32.317 1.00 34.33 76 PHE F C 1
ATOM 13537 O O . PHE F 1 85 ? 30.613 -34.480 -32.227 1.00 31.90 76 PHE F O 1
ATOM 13545 N N . ALA F 1 86 ? 30.429 -32.458 -31.242 1.00 34.10 77 ALA F N 1
ATOM 13546 C CA . ALA F 1 86 ? 30.563 -33.010 -29.897 1.00 36.95 77 ALA F CA 1
ATOM 13547 C C . ALA F 1 86 ? 29.439 -33.985 -29.570 1.00 35.07 77 ALA F C 1
ATOM 13548 O O . ALA F 1 86 ? 29.652 -34.945 -28.819 1.00 36.21 77 ALA F O 1
ATOM 13550 N N . ILE F 1 87 ? 28.240 -33.758 -30.115 1.00 32.23 78 ILE F N 1
ATOM 13551 C CA . ILE F 1 87 ? 27.145 -34.704 -29.912 1.00 30.26 78 ILE F CA 1
ATOM 13552 C C . ILE F 1 87 ? 27.411 -36.000 -30.669 1.00 28.16 78 ILE F C 1
ATOM 13553 O O . ILE F 1 87 ? 27.099 -37.095 -30.185 1.00 25.94 78 ILE F O 1
ATOM 13558 N N . ALA F 1 88 ? 27.988 -35.898 -31.868 1.00 29.32 79 ALA F N 1
ATOM 13559 C CA . ALA F 1 88 ? 28.360 -37.090 -32.622 1.00 30.05 79 ALA F CA 1
ATOM 13560 C C . ALA F 1 88 ? 29.415 -37.897 -31.891 1.00 30.31 79 ALA F C 1
ATOM 13561 O O . ALA F 1 88 ? 29.472 -39.125 -32.035 1.00 29.89 79 ALA F O 1
ATOM 13563 N N . ASN F 1 89 ? 30.256 -37.231 -31.106 1.00 32.72 80 ASN F N 1
ATOM 13564 C CA . ASN F 1 89 ? 31.150 -38.008 -30.261 1.00 31.96 80 ASN F CA 1
ATOM 13565 C C . ASN F 1 89 ? 30.483 -38.483 -28.971 1.00 31.40 80 ASN F C 1
ATOM 13566 O O . ASN F 1 89 ? 30.653 -39.648 -28.592 1.00 29.91 80 ASN F O 1
ATOM 13571 N N . SER F 1 90 ? 29.690 -37.637 -28.312 1.00 44.81 81 SER F N 1
ATOM 13572 C CA . SER F 1 90 ? 29.121 -38.017 -27.024 1.00 46.10 81 SER F CA 1
ATOM 13573 C C . SER F 1 90 ? 28.301 -39.296 -27.162 1.00 46.94 81 SER F C 1
ATOM 13574 O O . SER F 1 90 ? 27.745 -39.599 -28.223 1.00 47.71 81 SER F O 1
ATOM 13577 N N . ALA F 1 91 ? 28.240 -40.052 -26.064 1.00 46.80 82 ALA F N 1
ATOM 13578 C CA . ALA F 1 91 ? 27.519 -41.321 -26.025 1.00 49.88 82 ALA F CA 1
ATOM 13579 C C . ALA F 1 91 ? 26.020 -41.166 -26.266 1.00 49.54 82 ALA F C 1
ATOM 13580 O O . ALA F 1 91 ? 25.334 -42.173 -26.487 1.00 47.51 82 ALA F O 1
ATOM 13582 N N . GLU F 1 92 ? 25.499 -39.942 -26.229 1.00 50.55 83 GLU F N 1
ATOM 13583 C CA . GLU F 1 92 ? 24.100 -39.679 -26.537 1.00 55.49 83 GLU F CA 1
ATOM 13584 C C . GLU F 1 92 ? 23.792 -39.793 -28.022 1.00 54.65 83 GLU F C 1
ATOM 13585 O O . GLU F 1 92 ? 22.639 -39.573 -28.408 1.00 56.97 83 GLU F O 1
ATOM 13591 N N . ALA F 1 93 ? 24.780 -40.130 -28.857 1.00 55.19 84 ALA F N 1
ATOM 13592 C CA . ALA F 1 93 ? 24.534 -40.227 -30.291 1.00 57.09 84 ALA F CA 1
ATOM 13593 C C . ALA F 1 93 ? 23.535 -41.329 -30.617 1.00 55.93 84 ALA F C 1
ATOM 13594 O O . ALA F 1 93 ? 22.831 -41.247 -31.631 1.00 57.84 84 ALA F O 1
ATOM 13596 N N . GLY F 1 94 ? 23.459 -42.364 -29.777 1.00 58.71 85 GLY F N 1
ATOM 13597 C CA . GLY F 1 94 ? 22.442 -43.384 -29.956 1.00 63.78 85 GLY F CA 1
ATOM 13598 C C . GLY F 1 94 ? 21.029 -42.875 -29.768 1.00 74.44 85 GLY F C 1
ATOM 13599 O O . GLY F 1 94 ? 20.088 -43.480 -30.291 1.00 77.49 85 GLY F O 1
ATOM 13600 N N . ASP F 1 95 ? 20.862 -41.777 -29.033 1.00 86.31 86 ASP F N 1
ATOM 13601 C CA . ASP F 1 95 ? 19.565 -41.144 -28.830 1.00 87.66 86 ASP F CA 1
ATOM 13602 C C . ASP F 1 95 ? 19.375 -39.908 -29.699 1.00 81.02 86 ASP F C 1
ATOM 13603 O O . ASP F 1 95 ? 18.298 -39.718 -30.273 1.00 79.26 86 ASP F O 1
ATOM 13608 N N . ALA F 1 96 ? 20.405 -39.069 -29.817 1.00 71.89 87 ALA F N 1
ATOM 13609 C CA . ALA F 1 96 ? 20.314 -37.839 -30.591 1.00 67.96 87 ALA F CA 1
ATOM 13610 C C . ALA F 1 96 ? 20.370 -38.069 -32.095 1.00 63.52 87 ALA F C 1
ATOM 13611 O O . ALA F 1 96 ? 20.045 -37.151 -32.854 1.00 61.72 87 ALA F O 1
ATOM 13613 N N . GLY F 1 97 ? 20.775 -39.255 -32.543 1.00 62.23 88 GLY F N 1
ATOM 13614 C CA . GLY F 1 97 ? 20.799 -39.541 -33.963 1.00 63.37 88 GLY F CA 1
ATOM 13615 C C . GLY F 1 97 ? 21.775 -38.718 -34.771 1.00 61.92 88 GLY F C 1
ATOM 13616 O O . GLY F 1 97 ? 21.610 -38.597 -35.987 1.00 61.53 88 GLY F O 1
ATOM 13617 N N . VAL F 1 98 ? 22.789 -38.144 -34.133 1.00 62.80 89 VAL F N 1
ATOM 13618 C CA . VAL F 1 98 ? 23.812 -37.365 -34.819 1.00 62.32 89 VAL F CA 1
ATOM 13619 C C . VAL F 1 98 ? 25.007 -38.276 -35.056 1.00 65.12 89 VAL F C 1
ATOM 13620 O O . VAL F 1 98 ? 25.578 -38.821 -34.103 1.00 72.20 89 VAL F O 1
ATOM 13624 N N . HIS F 1 99 ? 25.386 -38.454 -36.320 1.00 54.21 90 HIS F N 1
ATOM 13625 C CA . HIS F 1 99 ? 26.524 -39.302 -36.642 1.00 44.54 90 HIS F CA 1
ATOM 13626 C C . HIS F 1 99 ? 27.282 -38.723 -37.829 1.00 38.58 90 HIS F C 1
ATOM 13627 O O . HIS F 1 99 ? 26.735 -37.978 -38.646 1.00 38.57 90 HIS F O 1
ATOM 13634 N N . LEU F 1 100 ? 28.561 -39.082 -37.910 1.00 31.95 91 LEU F N 1
ATOM 13635 C CA . LEU F 1 100 ? 29.421 -38.617 -38.988 1.00 28.60 91 LEU F CA 1
ATOM 13636 C C . LEU F 1 100 ? 29.170 -39.428 -40.254 1.00 25.14 91 LEU F C 1
ATOM 13637 O O . LEU F 1 100 ? 28.999 -40.650 -40.200 1.00 26.36 91 LEU F O 1
ATOM 13642 N N . VAL F 1 101 ? 29.145 -38.740 -41.398 1.00 23.76 92 VAL F N 1
ATOM 13643 C CA . VAL F 1 101 ? 28.987 -39.370 -42.702 1.00 25.07 92 VAL F CA 1
ATOM 13644 C C . VAL F 1 101 ? 30.025 -38.784 -43.647 1.00 26.05 92 VAL F C 1
ATOM 13645 O O . VAL F 1 101 ? 30.458 -37.638 -43.492 1.00 33.75 92 VAL F O 1
ATOM 13649 N N . SER F 1 102 ? 30.439 -39.586 -44.620 1.00 21.70 93 SER F N 1
ATOM 13650 C CA . SER F 1 102 ? 31.407 -39.163 -45.618 1.00 21.63 93 SER F CA 1
ATOM 13651 C C . SER F 1 102 ? 30.805 -39.316 -47.007 1.00 35.27 93 SER F C 1
ATOM 13652 O O . SER F 1 102 ? 29.748 -39.932 -47.196 1.00 40.98 93 SER F O 1
ATOM 13655 N N . GLY F 1 103 ? 31.466 -38.725 -47.991 1.00 36.42 94 GLY F N 1
ATOM 13656 C CA . GLY F 1 103 ? 30.914 -38.968 -49.312 1.00 34.47 94 GLY F CA 1
ATOM 13657 C C . GLY F 1 103 ? 31.480 -38.006 -50.335 1.00 33.05 94 GLY F C 1
ATOM 13658 O O . GLY F 1 103 ? 32.601 -37.514 -50.192 1.00 33.76 94 GLY F O 1
ATOM 13659 N N . TRP F 1 104 ? 30.682 -37.771 -51.374 1.00 36.13 95 TRP F N 1
ATOM 13660 C CA . TRP F 1 104 ? 31.118 -36.942 -52.487 1.00 34.07 95 TRP F CA 1
ATOM 13661 C C . TRP F 1 104 ? 30.000 -36.063 -53.037 1.00 32.67 95 TRP F C 1
ATOM 13662 O O . TRP F 1 104 ? 28.874 -36.523 -53.290 1.00 31.09 95 TRP F O 1
ATOM 13673 N N . GLN F 1 105 ? 30.328 -34.777 -53.194 1.00 31.89 96 GLN F N 1
ATOM 13674 C CA . GLN F 1 105 ? 29.512 -33.818 -53.924 1.00 30.03 96 GLN F CA 1
ATOM 13675 C C . GLN F 1 105 ? 30.109 -33.681 -55.319 1.00 29.76 96 GLN F C 1
ATOM 13676 O O . GLN F 1 105 ? 31.152 -33.047 -55.503 1.00 25.76 96 GLN F O 1
ATOM 13682 N N . ILE F 1 106 ? 29.440 -34.278 -56.289 1.00 29.52 97 ILE F N 1
ATOM 13683 C CA . ILE F 1 106 ? 29.903 -34.325 -57.655 1.00 23.60 97 ILE F CA 1
ATOM 13684 C C . ILE F 1 106 ? 29.497 -33.026 -58.337 1.00 41.38 97 ILE F C 1
ATOM 13685 O O . ILE F 1 106 ? 28.815 -32.188 -57.739 1.00 44.59 97 ILE F O 1
ATOM 13690 N N . PHE F 1 107 ? 29.919 -32.853 -59.590 1.00 44.88 98 PHE F N 1
ATOM 13691 C CA . PHE F 1 107 ? 29.570 -31.724 -60.451 1.00 46.21 98 PHE F CA 1
ATOM 13692 C C . PHE F 1 107 ? 29.564 -32.194 -61.899 1.00 49.39 98 PHE F C 1
ATOM 13693 O O . PHE F 1 107 ? 30.614 -32.600 -62.429 1.00 48.85 98 PHE F O 1
ATOM 13701 N N . GLN F 1 108 ? 28.384 -32.098 -62.531 1.00 57.13 99 GLN F N 1
ATOM 13702 C CA . GLN F 1 108 ? 28.220 -32.373 -63.957 1.00 63.60 99 GLN F CA 1
ATOM 13703 C C . GLN F 1 108 ? 29.084 -31.467 -64.821 1.00 66.05 99 GLN F C 1
ATOM 13704 O O . GLN F 1 108 ? 29.353 -31.800 -65.980 1.00 65.97 99 GLN F O 1
ATOM 13710 N N . SER F 1 109 ? 29.502 -30.323 -64.291 1.00 65.37 100 SER F N 1
ATOM 13711 C CA . SER F 1 109 ? 30.464 -29.449 -64.943 1.00 65.12 100 SER F CA 1
ATOM 13712 C C . SER F 1 109 ? 31.232 -28.719 -63.855 1.00 65.19 100 SER F C 1
ATOM 13713 O O . SER F 1 109 ? 30.645 -28.303 -62.852 1.00 67.00 100 SER F O 1
ATOM 13716 N N . THR F 1 110 ? 32.535 -28.578 -64.051 1.00 64.97 101 THR F N 1
ATOM 13717 C CA . THR F 1 110 ? 33.377 -27.963 -63.037 1.00 64.74 101 THR F CA 1
ATOM 13718 C C . THR F 1 110 ? 32.959 -26.510 -62.849 1.00 66.12 101 THR F C 1
ATOM 13719 O O . THR F 1 110 ? 32.947 -25.747 -63.827 1.00 68.15 101 THR F O 1
ATOM 13723 N N . PRO F 1 111 ? 32.602 -26.088 -61.639 1.00 66.71 102 PRO F N 1
ATOM 13724 C CA . PRO F 1 111 ? 32.156 -24.706 -61.440 1.00 69.81 102 PRO F CA 1
ATOM 13725 C C . PRO F 1 111 ? 33.326 -23.738 -61.491 1.00 72.98 102 PRO F C 1
ATOM 13726 O O . PRO F 1 111 ? 34.498 -24.121 -61.515 1.00 76.76 102 PRO F O 1
ATOM 13730 N N . THR F 1 112 ? 32.983 -22.449 -61.506 1.00 72.26 103 THR F N 1
ATOM 13731 C CA . THR F 1 112 ? 34.007 -21.410 -61.496 1.00 73.97 103 THR F CA 1
ATOM 13732 C C . THR F 1 112 ? 34.795 -21.431 -60.192 1.00 74.08 103 THR F C 1
ATOM 13733 O O . THR F 1 112 ? 36.029 -21.345 -60.196 1.00 72.82 103 THR F O 1
ATOM 13737 N N . GLU F 1 113 ? 34.099 -21.548 -59.066 1.00 74.22 104 GLU F N 1
ATOM 13738 C CA . GLU F 1 113 ? 34.719 -21.611 -57.745 1.00 74.57 104 GLU F CA 1
ATOM 13739 C C . GLU F 1 113 ? 34.635 -23.056 -57.264 1.00 71.36 104 GLU F C 1
ATOM 13740 O O . GLU F 1 113 ? 33.582 -23.507 -56.804 1.00 69.31 104 GLU F O 1
ATOM 13746 N N . GLU F 1 114 ? 35.753 -23.778 -57.373 1.00 69.81 105 GLU F N 1
ATOM 13747 C CA . GLU F 1 114 ? 35.754 -25.196 -57.027 1.00 68.25 105 GLU F CA 1
ATOM 13748 C C . GLU F 1 114 ? 35.525 -25.409 -55.536 1.00 65.65 105 GLU F C 1
ATOM 13749 O O . GLU F 1 114 ? 34.828 -26.350 -55.139 1.00 65.76 105 GLU F O 1
ATOM 13755 N N . VAL F 1 115 ? 36.093 -24.554 -54.700 1.00 63.77 106 VAL F N 1
ATOM 13756 C CA . VAL F 1 115 ? 35.980 -24.660 -53.246 1.00 63.68 106 VAL F CA 1
ATOM 13757 C C . VAL F 1 115 ? 35.011 -23.588 -52.763 1.00 62.46 106 VAL F C 1
ATOM 13758 O O . VAL F 1 115 ? 35.203 -22.408 -53.077 1.00 64.88 106 VAL F O 1
ATOM 13762 N N . PRO F 1 116 ? 33.963 -23.948 -52.016 1.00 55.63 107 PRO F N 1
ATOM 13763 C CA . PRO F 1 116 ? 32.962 -22.952 -51.615 1.00 52.65 107 PRO F CA 1
ATOM 13764 C C . PRO F 1 116 ? 33.288 -22.280 -50.292 1.00 49.13 107 PRO F C 1
ATOM 13765 O O . PRO F 1 116 ? 34.417 -22.371 -49.799 1.00 48.21 107 PRO F O 1
ATOM 13769 N N . PHE F 1 117 ? 32.293 -21.613 -49.701 1.00 46.83 108 PHE F N 1
ATOM 13770 C CA . PHE F 1 117 ? 32.522 -20.858 -48.476 1.00 43.89 108 PHE F CA 1
ATOM 13771 C C . PHE F 1 117 ? 32.458 -21.735 -47.232 1.00 41.64 108 PHE F C 1
ATOM 13772 O O . PHE F 1 117 ? 33.094 -21.414 -46.223 1.00 42.05 108 PHE F O 1
ATOM 13780 N N . TRP F 1 118 ? 31.698 -22.826 -47.273 1.00 40.52 109 TRP F N 1
ATOM 13781 C CA . TRP F 1 118 ? 31.522 -23.685 -46.110 1.00 41.19 109 TRP F CA 1
ATOM 13782 C C . TRP F 1 118 ? 32.570 -24.787 -46.017 1.00 39.72 109 TRP F C 1
ATOM 13783 O O . TRP F 1 118 ? 32.498 -25.615 -45.104 1.00 33.13 109 TRP F O 1
ATOM 13794 N N . ALA F 1 119 ? 33.542 -24.813 -46.930 1.00 45.33 110 ALA F N 1
ATOM 13795 C CA . ALA F 1 119 ? 34.572 -25.842 -46.891 1.00 52.00 110 ALA F CA 1
ATOM 13796 C C . ALA F 1 119 ? 35.570 -25.623 -45.764 1.00 58.49 110 ALA F C 1
ATOM 13797 O O . ALA F 1 119 ? 36.318 -26.548 -45.429 1.00 58.84 110 ALA F O 1
ATOM 13799 N N . ASP F 1 120 ? 35.596 -24.429 -45.169 1.00 67.57 111 ASP F N 1
ATOM 13800 C CA . ASP F 1 120 ? 36.599 -24.129 -44.153 1.00 71.86 111 ASP F CA 1
ATOM 13801 C C . ASP F 1 120 ? 36.347 -24.892 -42.858 1.00 66.80 111 ASP F C 1
ATOM 13802 O O . ASP F 1 120 ? 37.303 -25.281 -42.176 1.00 67.38 111 ASP F O 1
ATOM 13807 N N . VAL F 1 121 ? 35.083 -25.116 -42.501 1.00 62.60 112 VAL F N 1
ATOM 13808 C CA . VAL F 1 121 ? 34.758 -25.749 -41.228 1.00 59.43 112 VAL F CA 1
ATOM 13809 C C . VAL F 1 121 ? 34.402 -27.226 -41.365 1.00 56.03 112 VAL F C 1
ATOM 13810 O O . VAL F 1 121 ? 34.410 -27.945 -40.354 1.00 58.65 112 VAL F O 1
ATOM 13814 N N . VAL F 1 122 ? 34.086 -27.701 -42.572 1.00 51.71 113 VAL F N 1
ATOM 13815 C CA . VAL F 1 122 ? 33.775 -29.117 -42.737 1.00 45.95 113 VAL F CA 1
ATOM 13816 C C . VAL F 1 122 ? 35.059 -29.940 -42.661 1.00 41.66 113 VAL F C 1
ATOM 13817 O O . VAL F 1 122 ? 36.171 -29.448 -42.891 1.00 39.48 113 VAL F O 1
ATOM 13821 N N . LEU F 1 123 ? 34.901 -31.215 -42.317 1.00 40.38 114 LEU F N 1
ATOM 13822 C CA . LEU F 1 123 ? 36.049 -32.080 -42.082 1.00 25.65 114 LEU F CA 1
ATOM 13823 C C . LEU F 1 123 ? 36.560 -32.676 -43.386 1.00 32.33 114 LEU F C 1
ATOM 13824 O O . LEU F 1 123 ? 35.798 -33.287 -44.143 1.00 24.64 114 LEU F O 1
ATOM 13829 N N . GLY F 1 124 ? 37.855 -32.501 -43.638 1.00 32.33 115 GLY F N 1
ATOM 13830 C CA . GLY F 1 124 ? 38.522 -33.138 -44.756 1.00 31.53 115 GLY F CA 1
ATOM 13831 C C . GLY F 1 124 ? 37.937 -32.812 -46.112 1.00 35.53 115 GLY F C 1
ATOM 13832 O O . GLY F 1 124 ? 37.650 -33.717 -46.903 1.00 35.47 115 GLY F O 1
ATOM 13833 N N . PHE F 1 125 ? 37.749 -31.526 -46.396 1.00 38.06 116 PHE F N 1
ATOM 13834 C CA . PHE F 1 125 ? 37.253 -31.127 -47.704 1.00 38.74 116 PHE F CA 1
ATOM 13835 C C . PHE F 1 125 ? 38.358 -31.288 -48.739 1.00 40.32 116 PHE F C 1
ATOM 13836 O O . PHE F 1 125 ? 39.471 -30.784 -48.557 1.00 42.03 116 PHE F O 1
ATOM 13844 N N . ARG F 1 126 ? 38.051 -31.992 -49.827 1.00 44.21 117 ARG F N 1
ATOM 13845 C CA . ARG F 1 126 ? 39.070 -32.372 -50.793 1.00 48.45 117 ARG F CA 1
ATOM 13846 C C . ARG F 1 126 ? 38.430 -32.577 -52.158 1.00 45.49 117 ARG F C 1
ATOM 13847 O O . ARG F 1 126 ? 37.240 -32.881 -52.271 1.00 44.25 117 ARG F O 1
ATOM 13855 N N . LYS F 1 127 ? 39.242 -32.405 -53.198 1.00 44.08 118 LYS F N 1
ATOM 13856 C CA . LYS F 1 127 ? 38.835 -32.714 -54.562 1.00 43.59 118 LYS F CA 1
ATOM 13857 C C . LYS F 1 127 ? 39.211 -34.153 -54.892 1.00 44.40 118 LYS F C 1
ATOM 13858 O O . LYS F 1 127 ? 40.287 -34.629 -54.519 1.00 46.78 118 LYS F O 1
ATOM 13864 N N . MET F 1 128 ? 38.309 -34.849 -55.579 1.00 42.82 119 MET F N 1
ATOM 13865 C CA . MET F 1 128 ? 38.509 -36.267 -55.841 1.00 41.09 119 MET F CA 1
ATOM 13866 C C . MET F 1 128 ? 39.672 -36.479 -56.802 1.00 39.78 119 MET F C 1
ATOM 13867 O O . MET F 1 128 ? 39.891 -35.686 -57.722 1.00 37.57 119 MET F O 1
ATOM 13872 N N . THR F 1 129 ? 40.421 -37.557 -56.582 1.00 39.15 120 THR F N 1
ATOM 13873 C CA . THR F 1 129 ? 41.461 -37.941 -57.522 1.00 40.42 120 THR F CA 1
ATOM 13874 C C . THR F 1 129 ? 40.831 -38.549 -58.775 1.00 41.33 120 THR F C 1
ATOM 13875 O O . THR F 1 129 ? 39.623 -38.792 -58.843 1.00 43.31 120 THR F O 1
ATOM 13879 N N . GLU F 1 130 ? 41.672 -38.795 -59.782 1.00 63.99 121 GLU F N 1
ATOM 13880 C CA . GLU F 1 130 ? 41.171 -39.346 -61.037 1.00 69.17 121 GLU F CA 1
ATOM 13881 C C . GLU F 1 130 ? 40.525 -40.710 -60.825 1.00 71.37 121 GLU F C 1
ATOM 13882 O O . GLU F 1 130 ? 39.499 -41.021 -61.440 1.00 76.03 121 GLU F O 1
ATOM 13888 N N . ALA F 1 131 ? 41.106 -41.534 -59.951 1.00 69.52 122 ALA F N 1
ATOM 13889 C CA . ALA F 1 131 ? 40.489 -42.818 -59.637 1.00 69.03 122 ALA F CA 1
ATOM 13890 C C . ALA F 1 131 ? 39.171 -42.626 -58.898 1.00 67.66 122 ALA F C 1
ATOM 13891 O O . ALA F 1 131 ? 38.216 -43.384 -59.111 1.00 67.06 122 ALA F O 1
ATOM 13893 N N . GLU F 1 132 ? 39.097 -41.611 -58.032 1.00 65.18 123 GLU F N 1
ATOM 13894 C CA . GLU F 1 132 ? 37.849 -41.319 -57.333 1.00 61.92 123 GLU F CA 1
ATOM 13895 C C . GLU F 1 132 ? 36.788 -40.795 -58.292 1.00 62.30 123 GLU F C 1
ATOM 13896 O O . GLU F 1 132 ? 35.627 -41.220 -58.238 1.00 62.29 123 GLU F O 1
ATOM 13902 N N . LEU F 1 133 ? 37.166 -39.875 -59.178 1.00 63.90 124 LEU F N 1
ATOM 13903 C CA . LEU F 1 133 ? 36.249 -39.314 -60.166 1.00 60.52 124 LEU F CA 1
ATOM 13904 C C . LEU F 1 133 ? 35.746 -40.341 -61.176 1.00 54.34 124 LEU F C 1
ATOM 13905 O O . LEU F 1 133 ? 34.934 -39.978 -62.036 1.00 53.46 124 LEU F O 1
ATOM 13910 N N . LYS F 1 134 ? 36.186 -41.601 -61.089 1.00 50.78 125 LYS F N 1
ATOM 13911 C CA . LYS F 1 134 ? 35.793 -42.638 -62.036 1.00 48.61 125 LYS F CA 1
ATOM 13912 C C . LYS F 1 134 ? 34.738 -43.590 -61.490 1.00 47.07 125 LYS F C 1
ATOM 13913 O O . LYS F 1 134 ? 34.250 -44.441 -62.242 1.00 46.93 125 LYS F O 1
ATOM 13919 N N . LYS F 1 135 ? 34.349 -43.433 -60.227 1.00 44.88 126 LYS F N 1
ATOM 13920 C CA . LYS F 1 135 ? 33.181 -44.206 -59.744 1.00 43.19 126 LYS F CA 1
ATOM 13921 C C . LYS F 1 135 ? 31.979 -43.775 -60.574 1.00 42.76 126 LYS F C 1
ATOM 13922 O O . LYS F 1 135 ? 31.222 -44.646 -61.024 1.00 43.34 126 LYS F O 1
ATOM 13928 N N . PHE F 1 136 ? 31.846 -42.469 -60.771 1.00 43.02 127 PHE F N 1
ATOM 13929 C CA . PHE F 1 136 ? 30.751 -41.886 -61.536 1.00 43.71 127 PHE F CA 1
ATOM 13930 C C . PHE F 1 136 ? 31.300 -41.304 -62.830 1.00 45.48 127 PHE F C 1
ATOM 13931 O O . PHE F 1 136 ? 31.851 -40.193 -62.826 1.00 45.50 127 PHE F O 1
ATOM 13939 N N . PRO F 1 137 ? 31.199 -42.015 -63.956 1.00 47.68 128 PRO F N 1
ATOM 13940 C CA . PRO F 1 137 ? 31.813 -41.524 -65.197 1.00 50.89 128 PRO F CA 1
ATOM 13941 C C . PRO F 1 137 ? 30.954 -40.551 -65.989 1.00 56.03 128 PRO F C 1
ATOM 13942 O O . PRO F 1 137 ? 31.446 -39.998 -66.981 1.00 58.16 128 PRO F O 1
ATOM 13946 N N . GLN F 1 138 ? 29.704 -40.310 -65.589 1.00 60.67 129 GLN F N 1
ATOM 13947 C CA . GLN F 1 138 ? 28.880 -39.309 -66.258 1.00 64.03 129 GLN F CA 1
ATOM 13948 C C . GLN F 1 138 ? 29.249 -37.882 -65.883 1.00 61.82 129 GLN F C 1
ATOM 13949 O O . GLN F 1 138 ? 28.691 -36.945 -66.463 1.00 63.21 129 GLN F O 1
ATOM 13955 N N . TYR F 1 139 ? 30.170 -37.690 -64.949 1.00 54.83 130 TYR F N 1
ATOM 13956 C CA . TYR F 1 139 ? 30.445 -36.383 -64.381 1.00 47.83 130 TYR F CA 1
ATOM 13957 C C . TYR F 1 139 ? 31.856 -35.919 -64.716 1.00 46.84 130 TYR F C 1
ATOM 13958 O O . TYR F 1 139 ? 32.665 -36.660 -65.279 1.00 48.01 130 TYR F O 1
ATOM 13967 N N . VAL F 1 140 ? 32.139 -34.670 -64.341 1.00 44.38 131 VAL F N 1
ATOM 13968 C CA . VAL F 1 140 ? 33.386 -33.952 -64.728 1.00 40.70 131 VAL F CA 1
ATOM 13969 C C . VAL F 1 140 ? 34.201 -33.644 -63.472 1.00 39.33 131 VAL F C 1
ATOM 13970 O O . VAL F 1 140 ? 35.383 -34.012 -63.433 1.00 39.13 131 VAL F O 1
ATOM 13974 N N . PHE F 1 141 ? 33.586 -32.994 -62.485 1.00 39.95 132 PHE F N 1
ATOM 13975 C CA . PHE F 1 141 ? 34.326 -32.595 -61.261 1.00 41.45 132 PHE F CA 1
ATOM 13976 C C . PHE F 1 141 ? 33.520 -32.939 -60.013 1.00 41.40 132 PHE F C 1
ATOM 13977 O O . PHE F 1 141 ? 32.312 -33.155 -60.128 1.00 42.11 132 PHE F O 1
ATOM 13985 N N . GLY F 1 142 ? 34.200 -33.079 -58.879 1.00 44.77 133 GLY F N 1
ATOM 13986 C CA . GLY F 1 142 ? 33.494 -33.318 -57.611 1.00 48.72 133 GLY F CA 1
ATOM 13987 C C . GLY F 1 142 ? 34.325 -32.911 -56.412 1.00 52.32 133 GLY F C 1
ATOM 13988 O O . GLY F 1 142 ? 35.553 -32.788 -56.561 1.00 56.15 133 GLY F O 1
ATOM 13989 N N . GLN F 1 143 ? 33.676 -32.686 -55.271 1.00 52.80 134 GLN F N 1
ATOM 13990 C CA . GLN F 1 143 ? 34.403 -32.358 -54.021 1.00 54.73 134 GLN F CA 1
ATOM 13991 C C . GLN F 1 143 ? 34.066 -33.441 -52.995 1.00 54.70 134 GLN F C 1
ATOM 13992 O O . GLN F 1 143 ? 32.872 -33.707 -52.795 1.00 54.98 134 GLN F O 1
ATOM 13998 N N . ALA F 1 144 ? 35.078 -34.020 -52.358 1.00 53.30 135 ALA F N 1
ATOM 13999 C CA . ALA F 1 144 ? 34.851 -35.086 -51.362 1.00 52.27 135 ALA F CA 1
ATOM 14000 C C . ALA F 1 144 ? 35.062 -34.506 -49.962 1.00 55.86 135 ALA F C 1
ATOM 14001 O O . ALA F 1 144 ? 36.079 -33.835 -49.751 1.00 56.84 135 ALA F O 1
ATOM 14003 N N . PHE F 1 145 ? 34.124 -34.745 -49.047 1.00 56.54 136 PHE F N 1
ATOM 14004 C CA . PHE F 1 145 ? 34.223 -34.165 -47.687 1.00 56.74 136 PHE F CA 1
ATOM 14005 C C . PHE F 1 145 ? 33.470 -35.035 -46.679 1.00 51.51 136 PHE F C 1
ATOM 14006 O O . PHE F 1 145 ? 32.679 -35.883 -47.103 1.00 52.21 136 PHE F O 1
ATOM 14014 N N . THR F 1 146 ? 33.730 -34.848 -45.386 1.00 50.54 137 THR F N 1
ATOM 14015 C CA . THR F 1 146 ? 32.986 -35.590 -44.339 1.00 50.58 137 THR F CA 1
ATOM 14016 C C . THR F 1 146 ? 32.183 -34.598 -43.494 1.00 48.57 137 THR F C 1
ATOM 14017 O O . THR F 1 146 ? 32.804 -33.694 -42.923 1.00 52.59 137 THR F O 1
ATOM 14021 N N . THR F 1 147 ? 30.862 -34.772 -43.416 1.00 42.80 138 THR F N 1
ATOM 14022 C CA . THR F 1 147 ? 29.969 -33.857 -42.668 1.00 38.71 138 THR F CA 1
ATOM 14023 C C . THR F 1 147 ? 29.255 -34.651 -41.582 1.00 37.02 138 THR F C 1
ATOM 14024 O O . THR F 1 147 ? 29.744 -35.728 -41.236 1.00 39.71 138 THR F O 1
ATOM 14028 N N . LEU F 1 148 ? 28.122 -34.153 -41.098 1.00 34.96 139 LEU F N 1
ATOM 14029 C CA . LEU F 1 148 ? 27.365 -34.837 -40.021 1.00 32.86 139 LEU F CA 1
ATOM 14030 C C . LEU F 1 148 ? 25.921 -35.012 -40.498 1.00 33.73 139 LEU F C 1
ATOM 14031 O O . LEU F 1 148 ? 25.464 -34.158 -41.268 1.00 34.07 139 LEU F O 1
ATOM 14036 N N . LYS F 1 149 ? 25.220 -36.054 -40.045 1.00 33.63 140 LYS F N 1
ATOM 14037 C CA . LYS F 1 149 ? 23.783 -36.205 -40.402 1.00 33.01 140 LYS F CA 1
ATOM 14038 C C . LYS F 1 149 ? 22.934 -36.345 -39.139 1.00 34.65 140 LYS F C 1
ATOM 14039 O O . LYS F 1 149 ? 23.364 -37.051 -38.210 1.00 35.46 140 LYS F O 1
ATOM 14045 N N . TYR F 1 150 ? 21.754 -35.723 -39.134 1.00 37.67 141 TYR F N 1
ATOM 14046 C CA . TYR F 1 150 ? 20.850 -35.793 -37.959 1.00 40.17 141 TYR F CA 1
ATOM 14047 C C . TYR F 1 150 ? 19.558 -36.498 -38.347 1.00 40.53 141 TYR F C 1
ATOM 14048 O O . TYR F 1 150 ? 18.903 -36.063 -39.303 1.00 41.54 141 TYR F O 1
ATOM 14057 N N . GLU F 1 151 ? 19.184 -37.525 -37.591 1.00 42.43 142 GLU F N 1
ATOM 14058 C CA . GLU F 1 151 ? 17.904 -38.218 -37.858 1.00 43.94 142 GLU F CA 1
ATOM 14059 C C . GLU F 1 151 ? 16.807 -37.484 -37.092 1.00 42.91 142 GLU F C 1
ATOM 14060 O O . GLU F 1 151 ? 16.904 -37.403 -35.861 1.00 44.96 142 GLU F O 1
ATOM 14066 N N . GLY F 1 152 ? 15.807 -36.972 -37.801 1.00 32.47 143 GLY F N 1
ATOM 14067 C CA . GLY F 1 152 ? 14.757 -36.170 -37.155 1.00 32.85 143 GLY F CA 1
ATOM 14068 C C . GLY F 1 152 ? 13.919 -36.944 -36.164 1.00 36.41 143 GLY F C 1
ATOM 14069 O O . GLY F 1 152 ? 13.671 -36.417 -35.073 1.00 43.20 143 GLY F O 1
ATOM 14070 N N . PRO F 1 153 ? 13.474 -38.173 -36.469 1.00 34.64 144 PRO F N 1
ATOM 14071 C CA . PRO F 1 153 ? 12.594 -38.886 -35.562 1.00 34.74 144 PRO F CA 1
ATOM 14072 C C . PRO F 1 153 ? 13.348 -39.232 -34.276 1.00 31.90 144 PRO F C 1
ATOM 14073 O O . PRO F 1 153 ? 12.730 -39.663 -33.338 1.00 33.07 144 PRO F O 1
ATOM 14077 N N . ALA F 1 154 ? 14.664 -39.055 -34.290 1.00 31.27 145 ALA F N 1
ATOM 14078 C CA . ALA F 1 154 ? 15.477 -39.315 -33.108 1.00 32.51 145 ALA F CA 1
ATOM 14079 C C . ALA F 1 154 ? 16.014 -38.039 -32.481 1.00 35.09 145 ALA F C 1
ATOM 14080 O O . ALA F 1 154 ? 15.964 -37.880 -31.257 1.00 33.66 145 ALA F O 1
ATOM 14082 N N . TYR F 1 155 ? 16.515 -37.112 -33.299 1.00 37.45 146 TYR F N 1
ATOM 14083 C CA . TYR F 1 155 ? 17.088 -35.880 -32.769 1.00 39.69 146 TYR F CA 1
ATOM 14084 C C . TYR F 1 155 ? 16.030 -35.001 -32.122 1.00 43.81 146 TYR F C 1
ATOM 14085 O O . TYR F 1 155 ? 16.282 -34.394 -31.073 1.00 45.29 146 TYR F O 1
ATOM 14094 N N . LEU F 1 156 ? 14.849 -34.911 -32.721 1.00 50.19 147 LEU F N 1
ATOM 14095 C CA . LEU F 1 156 ? 13.863 -34.010 -32.142 1.00 49.97 147 LEU F CA 1
ATOM 14096 C C . LEU F 1 156 ? 13.324 -34.534 -30.809 1.00 49.78 147 LEU F C 1
ATOM 14097 O O . LEU F 1 156 ? 13.115 -33.737 -29.886 1.00 49.07 147 LEU F O 1
ATOM 14102 N N . PRO F 1 157 ? 13.076 -35.843 -30.654 1.00 44.38 148 PRO F N 1
ATOM 14103 C CA . PRO F 1 157 ? 12.692 -36.334 -29.319 1.00 42.84 148 PRO F CA 1
ATOM 14104 C C . PRO F 1 157 ? 13.763 -36.108 -28.265 1.00 40.10 148 PRO F C 1
ATOM 14105 O O . PRO F 1 157 ? 13.440 -35.805 -27.108 1.00 43.24 148 PRO F O 1
ATOM 14109 N N . TRP F 1 158 ? 15.038 -36.235 -28.636 1.00 35.30 149 TRP F N 1
ATOM 14110 C CA . TRP F 1 158 ? 16.110 -35.970 -27.684 1.00 28.51 149 TRP F CA 1
ATOM 14111 C C . TRP F 1 158 ? 16.132 -34.497 -27.283 1.00 26.87 149 TRP F C 1
ATOM 14112 O O . TRP F 1 158 ? 16.322 -34.170 -26.103 1.00 30.15 149 TRP F O 1
ATOM 14123 N N . LEU F 1 159 ? 15.917 -33.597 -28.248 1.00 27.84 150 LEU F N 1
ATOM 14124 C CA . LEU F 1 159 ? 15.800 -32.175 -27.932 1.00 28.17 150 LEU F CA 1
ATOM 14125 C C . LEU F 1 159 ? 14.631 -31.918 -26.988 1.00 29.54 150 LEU F C 1
ATOM 14126 O O . LEU F 1 159 ? 14.739 -31.119 -26.044 1.00 29.62 150 LEU F O 1
ATOM 14131 N N . GLU F 1 160 ? 13.502 -32.593 -27.219 1.00 31.15 151 GLU F N 1
ATOM 14132 C CA . GLU F 1 160 ? 12.376 -32.443 -26.306 1.00 36.20 151 GLU F CA 1
ATOM 14133 C C . GLU F 1 160 ? 12.723 -32.934 -24.909 1.00 37.59 151 GLU F C 1
ATOM 14134 O O . GLU F 1 160 ? 12.304 -32.329 -23.923 1.00 38.61 151 GLU F O 1
ATOM 14140 N N . LYS F 1 161 ? 13.474 -34.033 -24.799 1.00 40.14 152 LYS F N 1
ATOM 14141 C CA . LYS F 1 161 ? 13.869 -34.500 -23.472 1.00 41.77 152 LYS F CA 1
ATOM 14142 C C . LYS F 1 161 ? 14.798 -33.510 -22.780 1.00 45.97 152 LYS F C 1
ATOM 14143 O O . LYS F 1 161 ? 14.752 -33.375 -21.552 1.00 45.11 152 LYS F O 1
ATOM 14149 N N . ARG F 1 162 ? 15.647 -32.811 -23.541 1.00 53.65 153 ARG F N 1
ATOM 14150 C CA . ARG F 1 162 ? 16.412 -31.719 -22.938 1.00 53.77 153 ARG F CA 1
ATOM 14151 C C . ARG F 1 162 ? 15.504 -30.590 -22.466 1.00 52.68 153 ARG F C 1
ATOM 14152 O O . ARG F 1 162 ? 15.803 -29.934 -21.462 1.00 54.59 153 ARG F O 1
ATOM 14160 N N . ILE F 1 163 ? 14.403 -30.340 -23.176 1.00 47.42 154 ILE F N 1
ATOM 14161 C CA . ILE F 1 163 ? 13.499 -29.266 -22.760 1.00 45.87 154 ILE F CA 1
ATOM 14162 C C . ILE F 1 163 ? 12.680 -29.676 -21.534 1.00 48.10 154 ILE F C 1
ATOM 14163 O O . ILE F 1 163 ? 12.449 -28.862 -20.631 1.00 52.29 154 ILE F O 1
ATOM 14168 N N . LYS F 1 164 ? 12.222 -30.933 -21.486 1.00 46.25 155 LYS F N 1
ATOM 14169 C CA . LYS F 1 164 ? 11.433 -31.411 -20.352 1.00 47.94 155 LYS F CA 1
ATOM 14170 C C . LYS F 1 164 ? 12.173 -31.242 -19.034 1.00 50.39 155 LYS F C 1
ATOM 14171 O O . LYS F 1 164 ? 11.547 -30.966 -18.003 1.00 53.36 155 LYS F O 1
ATOM 14177 N N . GLY F 1 165 ? 13.492 -31.410 -19.043 1.00 50.01 156 GLY F N 1
ATOM 14178 C CA . GLY F 1 165 ? 14.284 -31.241 -17.846 1.00 51.45 156 GLY F CA 1
ATOM 14179 C C . GLY F 1 165 ? 14.518 -29.811 -17.417 1.00 51.44 156 GLY F C 1
ATOM 14180 O O . GLY F 1 165 ? 15.168 -29.584 -16.393 1.00 54.04 156 GLY F O 1
ATOM 14181 N N . SER F 1 166 ? 14.004 -28.832 -18.167 1.00 52.09 157 SER F N 1
ATOM 14182 C CA . SER F 1 166 ? 14.241 -27.423 -17.881 1.00 55.57 157 SER F CA 1
ATOM 14183 C C . SER F 1 166 ? 12.942 -26.636 -18.090 1.00 52.06 157 SER F C 1
ATOM 14184 O O . SER F 1 166 ? 12.830 -25.799 -18.985 1.00 50.64 157 SER F O 1
ATOM 14187 N N . GLY F 1 167 ? 11.953 -26.920 -17.243 1.00 48.82 158 GLY F N 1
ATOM 14188 C CA . GLY F 1 167 ? 10.712 -26.168 -17.199 1.00 49.49 158 GLY F CA 1
ATOM 14189 C C . GLY F 1 167 ? 10.017 -25.969 -18.529 1.00 46.61 158 GLY F C 1
ATOM 14190 O O . GLY F 1 167 ? 9.698 -24.836 -18.903 1.00 46.33 158 GLY F O 1
ATOM 14191 N N . GLY F 1 168 ? 9.778 -27.056 -19.254 1.00 44.53 159 GLY F N 1
ATOM 14192 C CA . GLY F 1 168 ? 9.106 -26.958 -20.533 1.00 42.33 159 GLY F CA 1
ATOM 14193 C C . GLY F 1 168 ? 8.078 -28.047 -20.751 1.00 40.57 159 GLY F C 1
ATOM 14194 O O . GLY F 1 168 ? 8.332 -29.220 -20.456 1.00 41.35 159 GLY F O 1
ATOM 14195 N N . TRP F 1 169 ? 6.908 -27.668 -21.261 1.00 41.48 160 TRP F N 1
ATOM 14196 C CA . TRP F 1 169 ? 5.865 -28.618 -21.612 1.00 44.73 160 TRP F CA 1
ATOM 14197 C C . TRP F 1 169 ? 5.320 -28.288 -22.993 1.00 46.41 160 TRP F C 1
ATOM 14198 O O . TRP F 1 169 ? 5.382 -27.142 -23.447 1.00 51.92 160 TRP F O 1
ATOM 14209 N N . THR F 1 170 ? 4.784 -29.309 -23.654 1.00 39.25 161 THR F N 1
ATOM 14210 C CA . THR F 1 170 ? 4.319 -29.211 -25.030 1.00 34.39 161 THR F CA 1
ATOM 14211 C C . THR F 1 170 ? 2.798 -29.195 -25.069 1.00 31.99 161 THR F C 1
ATOM 14212 O O . THR F 1 170 ? 2.147 -29.991 -24.385 1.00 35.13 161 THR F O 1
ATOM 14216 N N . LEU F 1 171 ? 2.239 -28.295 -25.875 1.00 29.83 162 LEU F N 1
ATOM 14217 C CA . LEU F 1 171 ? 0.800 -28.173 -26.053 1.00 32.36 162 LEU F CA 1
ATOM 14218 C C . LEU F 1 171 ? 0.447 -28.459 -27.505 1.00 41.78 162 LEU F C 1
ATOM 14219 O O . LEU F 1 171 ? 1.029 -27.867 -28.420 1.00 47.13 162 LEU F O 1
ATOM 14224 N N . THR F 1 172 ? -0.505 -29.368 -27.710 1.00 47.90 163 THR F N 1
ATOM 14225 C CA . THR F 1 172 ? -0.958 -29.754 -29.045 1.00 52.71 163 THR F CA 1
ATOM 14226 C C . THR F 1 172 ? -2.191 -28.923 -29.389 1.00 55.01 163 THR F C 1
ATOM 14227 O O . THR F 1 172 ? -3.332 -29.358 -29.232 1.00 58.16 163 THR F O 1
ATOM 14231 N N . ARG F 1 173 ? -1.955 -27.704 -29.869 1.00 54.84 164 ARG F N 1
ATOM 14232 C CA . ARG F 1 173 ? -3.055 -26.844 -30.274 1.00 56.57 164 ARG F CA 1
ATOM 14233 C C . ARG F 1 173 ? -2.687 -26.105 -31.551 1.00 59.56 164 ARG F C 1
ATOM 14234 O O . ARG F 1 173 ? -1.511 -25.850 -31.829 1.00 57.24 164 ARG F O 1
ATOM 14242 N N . ARG F 1 174 ? -3.712 -25.775 -32.331 1.00 64.05 165 ARG F N 1
ATOM 14243 C CA . ARG F 1 174 ? -3.560 -24.951 -33.524 1.00 66.33 165 ARG F CA 1
ATOM 14244 C C . ARG F 1 174 ? -3.722 -23.490 -33.113 1.00 71.47 165 ARG F C 1
ATOM 14245 O O . ARG F 1 174 ? -4.787 -23.077 -32.641 1.00 74.53 165 ARG F O 1
ATOM 14253 N N . ILE F 1 175 ? -2.653 -22.711 -33.252 1.00 76.40 166 ILE F N 1
ATOM 14254 C CA . ILE F 1 175 ? -2.677 -21.297 -32.898 1.00 80.82 166 ILE F CA 1
ATOM 14255 C C . ILE F 1 175 ? -3.069 -20.534 -34.159 1.00 82.07 166 ILE F C 1
ATOM 14256 O O . ILE F 1 175 ? -2.231 -20.254 -35.016 1.00 83.61 166 ILE F O 1
ATOM 14261 N N . GLU F 1 176 ? -4.357 -20.201 -34.271 1.00 84.55 167 GLU F N 1
ATOM 14262 C CA . GLU F 1 176 ? -4.854 -19.561 -35.485 1.00 85.87 167 GLU F CA 1
ATOM 14263 C C . GLU F 1 176 ? -4.251 -18.174 -35.673 1.00 80.37 167 GLU F C 1
ATOM 14264 O O . GLU F 1 176 ? -3.953 -17.771 -36.803 1.00 80.54 167 GLU F O 1
ATOM 14270 N N . ASP F 1 177 ? -4.071 -17.426 -34.586 1.00 74.23 168 ASP F N 1
ATOM 14271 C CA . ASP F 1 177 ? -3.419 -16.127 -34.653 1.00 70.75 168 ASP F CA 1
ATOM 14272 C C . ASP F 1 177 ? -2.699 -15.870 -33.337 1.00 73.11 168 ASP F C 1
ATOM 14273 O O . ASP F 1 177 ? -2.936 -16.540 -32.331 1.00 68.48 168 ASP F O 1
ATOM 14278 N N . LEU F 1 178 ? -1.816 -14.874 -33.357 1.00 82.89 169 LEU F N 1
ATOM 14279 C CA . LEU F 1 178 ? -0.924 -14.623 -32.233 1.00 84.27 169 LEU F CA 1
ATOM 14280 C C . LEU F 1 178 ? -1.557 -13.776 -31.137 1.00 90.27 169 LEU F C 1
ATOM 14281 O O . LEU F 1 178 ? -0.932 -13.585 -30.088 1.00 112.94 169 LEU F O 1
ATOM 14286 N N . TRP F 1 179 ? -2.770 -13.267 -31.342 1.00 93.28 170 TRP F N 1
ATOM 14287 C CA . TRP F 1 179 ? -3.444 -12.487 -30.310 1.00 93.43 170 TRP F CA 1
ATOM 14288 C C . TRP F 1 179 ? -4.114 -13.353 -29.250 1.00 90.91 170 TRP F C 1
ATOM 14289 O O . TRP F 1 179 ? -4.724 -12.808 -28.323 1.00 92.78 170 TRP F O 1
ATOM 14300 N N . GLU F 1 180 ? -4.019 -14.680 -29.363 1.00 87.03 171 GLU F N 1
ATOM 14301 C CA . GLU F 1 180 ? -4.562 -15.560 -28.335 1.00 86.21 171 GLU F CA 1
ATOM 14302 C C . GLU F 1 180 ? -3.719 -15.554 -27.068 1.00 82.36 171 GLU F C 1
ATOM 14303 O O . GLU F 1 180 ? -4.240 -15.853 -25.988 1.00 82.22 171 GLU F O 1
ATOM 14309 N N . LEU F 1 181 ? -2.436 -15.209 -27.175 1.00 79.51 172 LEU F N 1
ATOM 14310 C CA . LEU F 1 181 ? -1.487 -15.341 -26.080 1.00 81.75 172 LEU F CA 1
ATOM 14311 C C . LEU F 1 181 ? -1.144 -14.005 -25.434 1.00 80.23 172 LEU F C 1
ATOM 14312 O O . LEU F 1 181 ? -0.120 -13.902 -24.751 1.00 82.13 172 LEU F O 1
ATOM 14317 N N . HIS F 1 182 ? -1.981 -12.977 -25.634 1.00 83.31 173 HIS F N 1
ATOM 14318 C CA . HIS F 1 182 ? -1.642 -11.654 -25.101 1.00 86.95 173 HIS F CA 1
ATOM 14319 C C . HIS F 1 182 ? -1.727 -11.609 -23.581 1.00 90.09 173 HIS F C 1
ATOM 14320 O O . HIS F 1 182 ? -0.728 -11.243 -22.934 1.00 90.65 173 HIS F O 1
ATOM 14327 N N . PRO F 1 183 ? -2.851 -11.955 -22.941 1.00 97.69 174 PRO F N 1
ATOM 14328 C CA . PRO F 1 183 ? -2.907 -11.855 -21.476 1.00 99.65 174 PRO F CA 1
ATOM 14329 C C . PRO F 1 183 ? -2.235 -13.008 -20.751 1.00 92.59 174 PRO F C 1
ATOM 14330 O O . PRO F 1 183 ? -2.016 -12.905 -19.536 1.00 92.72 174 PRO F O 1
ATOM 14334 N N . SER F 1 184 ? -1.896 -14.091 -21.448 1.00 82.89 175 SER F N 1
ATOM 14335 C CA . SER F 1 184 ? -1.341 -15.282 -20.819 1.00 77.36 175 SER F CA 1
ATOM 14336 C C . SER F 1 184 ? 0.176 -15.373 -20.929 1.00 71.56 175 SER F C 1
ATOM 14337 O O . SER F 1 184 ? 0.828 -15.852 -19.996 1.00 70.04 175 SER F O 1
ATOM 14340 N N . PHE F 1 185 ? 0.756 -14.925 -22.039 1.00 67.40 176 PHE F N 1
ATOM 14341 C CA . PHE F 1 185 ? 2.189 -15.033 -22.272 1.00 61.48 176 PHE F CA 1
ATOM 14342 C C . PHE F 1 185 ? 2.808 -13.648 -22.379 1.00 59.02 176 PHE F C 1
ATOM 14343 O O . PHE F 1 185 ? 2.189 -12.718 -22.907 1.00 61.39 176 PHE F O 1
ATOM 14351 N N . ASP F 1 186 ? 4.036 -13.516 -21.875 1.00 54.94 177 ASP F N 1
ATOM 14352 C CA . ASP F 1 186 ? 4.718 -12.228 -21.900 1.00 52.42 177 ASP F CA 1
ATOM 14353 C C . ASP F 1 186 ? 5.342 -11.957 -23.266 1.00 49.89 177 ASP F C 1
ATOM 14354 O O . ASP F 1 186 ? 5.165 -10.872 -23.831 1.00 51.07 177 ASP F O 1
ATOM 14359 N N . ILE F 1 187 ? 6.079 -12.927 -23.806 1.00 46.56 178 ILE F N 1
ATOM 14360 C CA . ILE F 1 187 ? 6.665 -12.832 -25.139 1.00 44.65 178 ILE F CA 1
ATOM 14361 C C . ILE F 1 187 ? 6.342 -14.109 -25.902 1.00 42.88 178 ILE F C 1
ATOM 14362 O O . ILE F 1 187 ? 6.373 -15.207 -25.335 1.00 41.52 178 ILE F O 1
ATOM 14367 N N . VAL F 1 188 ? 6.030 -13.964 -27.187 1.00 44.21 179 VAL F N 1
ATOM 14368 C CA . VAL F 1 188 ? 5.737 -15.091 -28.065 1.00 43.66 179 VAL F CA 1
ATOM 14369 C C . VAL F 1 188 ? 6.818 -15.162 -29.137 1.00 43.48 179 VAL F C 1
ATOM 14370 O O . VAL F 1 188 ? 7.121 -14.157 -29.792 1.00 47.76 179 VAL F O 1
ATOM 14374 N N . VAL F 1 189 ? 7.404 -16.345 -29.302 1.00 34.64 180 VAL F N 1
ATOM 14375 C CA . VAL F 1 189 ? 8.435 -16.595 -30.302 1.00 30.00 180 VAL F CA 1
ATOM 14376 C C . VAL F 1 189 ? 7.816 -17.450 -31.396 1.00 30.36 180 VAL F C 1
ATOM 14377 O O . VAL F 1 189 ? 7.435 -18.601 -31.150 1.00 30.93 180 VAL F O 1
ATOM 14381 N N . ASN F 1 190 ? 7.719 -16.894 -32.602 1.00 30.79 181 ASN F N 1
ATOM 14382 C CA . ASN F 1 190 ? 7.034 -17.549 -33.716 1.00 34.76 181 ASN F CA 1
ATOM 14383 C C . ASN F 1 190 ? 8.066 -18.299 -34.553 1.00 33.17 181 ASN F C 1
ATOM 14384 O O . ASN F 1 190 ? 8.826 -17.694 -35.314 1.00 32.08 181 ASN F O 1
ATOM 14389 N N . CYS F 1 191 ? 8.080 -19.625 -34.416 1.00 33.99 182 CYS F N 1
ATOM 14390 C CA . CYS F 1 191 ? 8.935 -20.486 -35.222 1.00 35.59 182 CYS F CA 1
ATOM 14391 C C . CYS F 1 191 ? 8.071 -21.434 -36.042 1.00 37.57 182 CYS F C 1
ATOM 14392 O O . CYS F 1 191 ? 8.286 -22.650 -36.029 1.00 40.18 182 CYS F O 1
ATOM 14395 N N . SER F 1 192 ? 7.088 -20.886 -36.752 1.00 41.44 183 SER F N 1
ATOM 14396 C CA . SER F 1 192 ? 6.087 -21.685 -37.447 1.00 43.75 183 SER F CA 1
ATOM 14397 C C . SER F 1 192 ? 6.533 -22.154 -38.824 1.00 42.60 183 SER F C 1
ATOM 14398 O O . SER F 1 192 ? 5.846 -22.986 -39.427 1.00 42.22 183 SER F O 1
ATOM 14401 N N . GLY F 1 193 ? 7.651 -21.646 -39.336 1.00 44.14 184 GLY F N 1
ATOM 14402 C CA . GLY F 1 193 ? 8.131 -22.045 -40.644 1.00 43.84 184 GLY F CA 1
ATOM 14403 C C . GLY F 1 193 ? 7.158 -21.722 -41.759 1.00 47.61 184 GLY F C 1
ATOM 14404 O O . GLY F 1 193 ? 7.017 -20.560 -42.152 1.00 53.37 184 GLY F O 1
ATOM 14405 N N . LEU F 1 194 ? 6.475 -22.745 -42.274 1.00 43.20 185 LEU F N 1
ATOM 14406 C CA . LEU F 1 194 ? 5.506 -22.525 -43.341 1.00 45.48 185 LEU F CA 1
ATOM 14407 C C . LEU F 1 194 ? 4.159 -22.062 -42.801 1.00 45.61 185 LEU F C 1
ATOM 14408 O O . LEU F 1 194 ? 3.451 -21.307 -43.478 1.00 47.46 185 LEU F O 1
ATOM 14413 N N . GLY F 1 195 ? 3.790 -22.490 -41.593 1.00 42.73 186 GLY F N 1
ATOM 14414 C CA . GLY F 1 195 ? 2.561 -22.017 -40.978 1.00 42.09 186 GLY F CA 1
ATOM 14415 C C . GLY F 1 195 ? 2.562 -20.538 -40.653 1.00 42.38 186 GLY F C 1
ATOM 14416 O O . GLY F 1 195 ? 1.507 -19.998 -40.300 1.00 43.97 186 GLY F O 1
ATOM 14417 N N . SER F 1 196 ? 3.713 -19.872 -40.770 1.00 39.91 187 SER F N 1
ATOM 14418 C CA . SER F 1 196 ? 3.802 -18.447 -40.484 1.00 40.93 187 SER F CA 1
ATOM 14419 C C . SER F 1 196 ? 3.096 -17.593 -41.529 1.00 44.32 187 SER F C 1
ATOM 14420 O O . SER F 1 196 ? 2.876 -16.401 -41.287 1.00 43.85 187 SER F O 1
ATOM 14423 N N . ARG F 1 197 ? 2.754 -18.164 -42.686 1.00 47.09 188 ARG F N 1
ATOM 14424 C CA . ARG F 1 197 ? 2.044 -17.402 -43.709 1.00 52.47 188 ARG F CA 1
ATOM 14425 C C . ARG F 1 197 ? 0.731 -16.849 -43.168 1.00 57.47 188 ARG F C 1
ATOM 14426 O O . ARG F 1 197 ? 0.408 -15.672 -43.368 1.00 59.74 188 ARG F O 1
ATOM 14434 N N . GLN F 1 198 ? -0.035 -17.685 -42.464 1.00 71.66 189 GLN F N 1
ATOM 14435 C CA . GLN F 1 198 ? -1.325 -17.250 -41.939 1.00 74.91 189 GLN F CA 1
ATOM 14436 C C . GLN F 1 198 ? -1.159 -16.410 -40.679 1.00 74.63 189 GLN F C 1
ATOM 14437 O O . GLN F 1 198 ? -1.827 -15.380 -40.522 1.00 75.35 189 GLN F O 1
ATOM 14443 N N . LEU F 1 199 ? -0.269 -16.828 -39.778 1.00 72.74 190 LEU F N 1
ATOM 14444 C CA . LEU F 1 199 ? -0.164 -16.172 -38.479 1.00 74.52 190 LEU F CA 1
ATOM 14445 C C . LEU F 1 199 ? 0.521 -14.817 -38.598 1.00 72.74 190 LEU F C 1
ATOM 14446 O O . LEU F 1 199 ? -0.016 -13.795 -38.153 1.00 72.34 190 LEU F O 1
ATOM 14451 N N . ALA F 1 200 ? 1.714 -14.789 -39.193 1.00 69.23 191 ALA F N 1
ATOM 14452 C CA . ALA F 1 200 ? 2.434 -13.530 -39.327 1.00 67.13 191 ALA F CA 1
ATOM 14453 C C . ALA F 1 200 ? 1.843 -12.660 -40.428 1.00 70.81 191 ALA F C 1
ATOM 14454 O O . ALA F 1 200 ? 1.893 -11.428 -40.337 1.00 69.53 191 ALA F O 1
ATOM 14456 N N . GLY F 1 201 ? 1.271 -13.274 -41.461 1.00 74.97 192 GLY F N 1
ATOM 14457 C CA . GLY F 1 201 ? 0.826 -12.544 -42.628 1.00 79.87 192 GLY F CA 1
ATOM 14458 C C . GLY F 1 201 ? 1.895 -12.320 -43.670 1.00 80.09 192 GLY F C 1
ATOM 14459 O O . GLY F 1 201 ? 1.672 -11.543 -44.607 1.00 83.94 192 GLY F O 1
ATOM 14460 N N . ASP F 1 202 ? 3.046 -12.977 -43.539 1.00 78.82 193 ASP F N 1
ATOM 14461 C CA . ASP F 1 202 ? 4.146 -12.782 -44.473 1.00 84.83 193 ASP F CA 1
ATOM 14462 C C . ASP F 1 202 ? 3.789 -13.365 -45.835 1.00 80.49 193 ASP F C 1
ATOM 14463 O O . ASP F 1 202 ? 3.254 -14.474 -45.930 1.00 78.28 193 ASP F O 1
ATOM 14468 N N . SER F 1 203 ? 4.085 -12.611 -46.892 1.00 76.14 194 SER F N 1
ATOM 14469 C CA . SER F 1 203 ? 3.767 -13.020 -48.252 1.00 74.33 194 SER F CA 1
ATOM 14470 C C . SER F 1 203 ? 4.987 -13.474 -49.041 1.00 70.88 194 SER F C 1
ATOM 14471 O O . SER F 1 203 ? 4.832 -13.949 -50.171 1.00 69.40 194 SER F O 1
ATOM 14474 N N . LYS F 1 204 ? 6.186 -13.335 -48.484 1.00 68.44 195 LYS F N 1
ATOM 14475 C CA . LYS F 1 204 ? 7.405 -13.774 -49.148 1.00 69.05 195 LYS F CA 1
ATOM 14476 C C . LYS F 1 204 ? 7.779 -15.211 -48.807 1.00 71.22 195 LYS F C 1
ATOM 14477 O O . LYS F 1 204 ? 8.777 -15.718 -49.329 1.00 69.84 195 LYS F O 1
ATOM 14483 N N . ILE F 1 205 ? 7.011 -15.874 -47.949 1.00 75.30 196 ILE F N 1
ATOM 14484 C CA . ILE F 1 205 ? 7.270 -17.254 -47.557 1.00 77.11 196 ILE F CA 1
ATOM 14485 C C . ILE F 1 205 ? 6.415 -18.156 -48.439 1.00 76.05 196 ILE F C 1
ATOM 14486 O O . ILE F 1 205 ? 5.191 -18.217 -48.288 1.00 77.74 196 ILE F O 1
ATOM 14491 N N . PHE F 1 206 ? 7.054 -18.857 -49.375 1.00 71.18 197 PHE F N 1
ATOM 14492 C CA . PHE F 1 206 ? 6.289 -19.741 -50.230 1.00 64.27 197 PHE F CA 1
ATOM 14493 C C . PHE F 1 206 ? 6.862 -21.151 -50.198 1.00 54.14 197 PHE F C 1
ATOM 14494 O O . PHE F 1 206 ? 8.085 -21.334 -50.249 1.00 51.63 197 PHE F O 1
ATOM 14502 N N . PRO F 1 207 ? 6.002 -22.161 -50.101 1.00 49.66 198 PRO F N 1
ATOM 14503 C CA . PRO F 1 207 ? 6.490 -23.533 -49.941 1.00 46.73 198 PRO F CA 1
ATOM 14504 C C . PRO F 1 207 ? 7.136 -24.049 -51.214 1.00 44.45 198 PRO F C 1
ATOM 14505 O O . PRO F 1 207 ? 6.695 -23.745 -52.324 1.00 46.32 198 PRO F O 1
ATOM 14509 N N . VAL F 1 208 ? 8.193 -24.839 -51.044 1.00 42.40 199 VAL F N 1
ATOM 14510 C CA . VAL F 1 208 ? 8.847 -25.514 -52.160 1.00 41.04 199 VAL F CA 1
ATOM 14511 C C . VAL F 1 208 ? 8.743 -27.014 -51.923 1.00 40.66 199 VAL F C 1
ATOM 14512 O O . VAL F 1 208 ? 9.286 -27.529 -50.940 1.00 41.49 199 VAL F O 1
ATOM 14516 N N . ARG F 1 209 ? 8.041 -27.711 -52.814 1.00 41.68 200 ARG F N 1
ATOM 14517 C CA . ARG F 1 209 ? 7.817 -29.138 -52.631 1.00 40.17 200 ARG F CA 1
ATOM 14518 C C . ARG F 1 209 ? 9.120 -29.920 -52.739 1.00 40.07 200 ARG F C 1
ATOM 14519 O O . ARG F 1 209 ? 9.975 -29.624 -53.578 1.00 40.53 200 ARG F O 1
ATOM 14527 N N . GLY F 1 210 ? 9.263 -30.933 -51.886 1.00 44.69 201 GLY F N 1
ATOM 14528 C CA . GLY F 1 210 ? 10.375 -31.853 -51.957 1.00 46.21 201 GLY F CA 1
ATOM 14529 C C . GLY F 1 210 ? 9.909 -33.259 -51.648 1.00 48.52 201 GLY F C 1
ATOM 14530 O O . GLY F 1 210 ? 9.536 -33.568 -50.513 1.00 52.46 201 GLY F O 1
ATOM 14531 N N . GLN F 1 211 ? 9.899 -34.112 -52.662 1.00 47.37 202 GLN F N 1
ATOM 14532 C CA . GLN F 1 211 ? 9.445 -35.487 -52.528 1.00 47.41 202 GLN F CA 1
ATOM 14533 C C . GLN F 1 211 ? 10.660 -36.397 -52.450 1.00 44.13 202 GLN F C 1
ATOM 14534 O O . GLN F 1 211 ? 11.605 -36.242 -53.230 1.00 43.34 202 GLN F O 1
ATOM 14540 N N . VAL F 1 212 ? 10.645 -37.339 -51.509 1.00 45.59 203 VAL F N 1
ATOM 14541 C CA . VAL F 1 212 ? 11.784 -38.215 -51.296 1.00 46.92 203 VAL F CA 1
ATOM 14542 C C . VAL F 1 212 ? 11.284 -39.644 -51.138 1.00 49.33 203 VAL F C 1
ATOM 14543 O O . VAL F 1 212 ? 10.115 -39.890 -50.829 1.00 53.01 203 VAL F O 1
ATOM 14547 N N . LEU F 1 213 ? 12.182 -40.596 -51.382 1.00 48.55 204 LEU F N 1
ATOM 14548 C CA . LEU F 1 213 ? 11.887 -42.013 -51.247 1.00 49.52 204 LEU F CA 1
ATOM 14549 C C . LEU F 1 213 ? 12.810 -42.586 -50.180 1.00 49.12 204 LEU F C 1
ATOM 14550 O O . LEU F 1 213 ? 14.040 -42.505 -50.300 1.00 49.85 204 LEU F O 1
ATOM 14555 N N . GLN F 1 214 ? 12.209 -43.139 -49.130 1.00 50.67 205 GLN F N 1
ATOM 14556 C CA . GLN F 1 214 ? 12.935 -43.727 -48.005 1.00 53.24 205 GLN F CA 1
ATOM 14557 C C . GLN F 1 214 ? 13.037 -45.240 -48.177 1.00 53.60 205 GLN F C 1
ATOM 14558 O O . GLN F 1 214 ? 12.580 -46.027 -47.348 1.00 55.65 205 GLN F O 1
ATOM 14564 N N . VAL F 1 215 ? 13.637 -45.647 -49.296 1.00 52.49 206 VAL F N 1
ATOM 14565 C CA . VAL F 1 215 ? 13.980 -47.052 -49.463 1.00 52.34 206 VAL F CA 1
ATOM 14566 C C . VAL F 1 215 ? 15.170 -47.392 -48.570 1.00 51.16 206 VAL F C 1
ATOM 14567 O O . VAL F 1 215 ? 15.887 -46.515 -48.081 1.00 51.85 206 VAL F O 1
ATOM 14571 N N . GLN F 1 216 ? 15.383 -48.686 -48.349 1.00 50.76 207 GLN F N 1
ATOM 14572 C CA . GLN F 1 216 ? 16.455 -49.145 -47.474 1.00 52.18 207 GLN F CA 1
ATOM 14573 C C . GLN F 1 216 ? 17.402 -50.051 -48.248 1.00 50.78 207 GLN F C 1
ATOM 14574 O O . GLN F 1 216 ? 16.985 -51.087 -48.779 1.00 50.05 207 GLN F O 1
ATOM 14580 N N . ALA F 1 217 ? 18.674 -49.654 -48.305 1.00 51.17 208 ALA F N 1
ATOM 14581 C CA . ALA F 1 217 ? 19.755 -50.431 -48.896 1.00 49.45 208 ALA F CA 1
ATOM 14582 C C . ALA F 1 217 ? 20.994 -50.272 -48.023 1.00 51.79 208 ALA F C 1
ATOM 14583 O O . ALA F 1 217 ? 21.594 -49.190 -47.987 1.00 57.76 208 ALA F O 1
ATOM 14585 N N . PRO F 1 218 ? 21.401 -51.318 -47.300 1.00 49.17 209 PRO F N 1
ATOM 14586 C CA . PRO F 1 218 ? 22.454 -51.137 -46.287 1.00 46.77 209 PRO F CA 1
ATOM 14587 C C . PRO F 1 218 ? 23.831 -50.844 -46.861 1.00 42.74 209 PRO F C 1
ATOM 14588 O O . PRO F 1 218 ? 24.623 -50.163 -46.199 1.00 41.92 209 PRO F O 1
ATOM 14592 N N . TRP F 1 219 ? 24.146 -51.328 -48.066 1.00 40.08 210 TRP F N 1
ATOM 14593 C CA . TRP F 1 219 ? 25.498 -51.178 -48.598 1.00 38.56 210 TRP F CA 1
ATOM 14594 C C . TRP F 1 219 ? 25.884 -49.725 -48.848 1.00 38.80 210 TRP F C 1
ATOM 14595 O O . TRP F 1 219 ? 27.074 -49.444 -49.041 1.00 38.05 210 TRP F O 1
ATOM 14606 N N . VAL F 1 220 ? 24.925 -48.804 -48.850 1.00 42.54 211 VAL F N 1
ATOM 14607 C CA . VAL F 1 220 ? 25.201 -47.396 -49.123 1.00 44.68 211 VAL F CA 1
ATOM 14608 C C . VAL F 1 220 ? 25.770 -46.762 -47.858 1.00 50.29 211 VAL F C 1
ATOM 14609 O O . VAL F 1 220 ? 25.038 -46.499 -46.900 1.00 53.66 211 VAL F O 1
ATOM 14613 N N . GLU F 1 221 ? 27.077 -46.500 -47.858 1.00 56.95 212 GLU F N 1
ATOM 14614 C CA . GLU F 1 221 ? 27.752 -45.921 -46.705 1.00 60.60 212 GLU F CA 1
ATOM 14615 C C . GLU F 1 221 ? 28.215 -44.489 -46.932 1.00 58.42 212 GLU F C 1
ATOM 14616 O O . GLU F 1 221 ? 28.851 -43.914 -46.043 1.00 60.47 212 GLU F O 1
ATOM 14622 N N . HIS F 1 222 ? 27.915 -43.896 -48.085 1.00 53.94 213 HIS F N 1
ATOM 14623 C CA . HIS F 1 222 ? 28.373 -42.554 -48.410 1.00 49.49 213 HIS F CA 1
ATOM 14624 C C . HIS F 1 222 ? 27.209 -41.727 -48.935 1.00 52.31 213 HIS F C 1
ATOM 14625 O O . HIS F 1 222 ? 26.172 -42.262 -49.333 1.00 54.24 213 HIS F O 1
ATOM 14632 N N . PHE F 1 223 ? 27.454 -40.422 -49.061 1.00 48.36 214 PHE F N 1
ATOM 14633 C CA . PHE F 1 223 ? 26.468 -39.505 -49.688 1.00 46.85 214 PHE F CA 1
ATOM 14634 C C . PHE F 1 223 ? 26.902 -39.104 -51.100 1.00 48.20 214 PHE F C 1
ATOM 14635 O O . PHE F 1 223 ? 28.115 -39.061 -51.362 1.00 55.54 214 PHE F O 1
ATOM 14643 N N . ILE F 1 224 ? 25.934 -38.875 -51.992 1.00 47.08 215 ILE F N 1
ATOM 14644 C CA . ILE F 1 224 ? 26.247 -38.396 -53.368 1.00 44.40 215 ILE F CA 1
ATOM 14645 C C . ILE F 1 224 ? 25.380 -37.173 -53.676 1.00 45.32 215 ILE F C 1
ATOM 14646 O O . ILE F 1 224 ? 24.154 -37.275 -53.538 1.00 47.16 215 ILE F O 1
ATOM 14651 N N . ARG F 1 225 ? 25.997 -36.062 -54.080 1.00 45.68 216 ARG F N 1
ATOM 14652 C CA . ARG F 1 225 ? 25.239 -34.851 -54.497 1.00 50.88 216 ARG F CA 1
ATOM 14653 C C . ARG F 1 225 ? 25.835 -34.352 -55.816 1.00 55.89 216 ARG F C 1
ATOM 14654 O O . ARG F 1 225 ? 27.059 -34.303 -55.900 1.00 57.35 216 ARG F O 1
ATOM 14662 N N . ASP F 1 226 ? 25.009 -33.944 -56.781 1.00 58.56 217 ASP F N 1
ATOM 14663 C CA . ASP F 1 226 ? 25.533 -33.551 -58.118 1.00 62.24 217 ASP F CA 1
ATOM 14664 C C . ASP F 1 226 ? 25.647 -32.034 -58.189 1.00 64.31 217 ASP F C 1
ATOM 14665 O O . ASP F 1 226 ? 25.543 -31.496 -59.303 1.00 65.34 217 ASP F O 1
ATOM 14670 N N . GLY F 1 227 ? 25.782 -31.373 -57.040 1.00 65.80 218 GLY F N 1
ATOM 14671 C CA . GLY F 1 227 ? 25.783 -29.899 -57.019 1.00 64.73 218 GLY F CA 1
ATOM 14672 C C . GLY F 1 227 ? 24.363 -29.387 -57.120 1.00 62.58 218 GLY F C 1
ATOM 14673 O O . GLY F 1 227 ? 23.946 -28.637 -56.223 1.00 64.27 218 GLY F O 1
ATOM 14674 N N . SER F 1 228 ? 23.640 -29.778 -58.167 1.00 59.67 219 SER F N 1
ATOM 14675 C CA . SER F 1 228 ? 22.210 -29.408 -58.265 1.00 58.27 219 SER F CA 1
ATOM 14676 C C . SER F 1 228 ? 21.445 -30.233 -57.233 1.00 56.59 219 SER F C 1
ATOM 14677 O O . SER F 1 228 ? 21.730 -31.429 -57.108 1.00 56.91 219 SER F O 1
ATOM 14680 N N . GLY F 1 229 ? 20.496 -29.618 -56.537 1.00 57.13 220 GLY F N 1
ATOM 14681 C CA . GLY F 1 229 ? 19.771 -30.334 -55.475 1.00 58.20 220 GLY F CA 1
ATOM 14682 C C . GLY F 1 229 ? 18.757 -31.275 -56.072 1.00 60.66 220 GLY F C 1
ATOM 14683 O O . GLY F 1 229 ? 18.021 -31.919 -55.308 1.00 62.77 220 GLY F O 1
ATOM 14684 N N . LEU F 1 230 ? 18.720 -31.336 -57.400 1.00 53.49 221 LEU F N 1
ATOM 14685 C CA . LEU F 1 230 ? 17.703 -32.119 -58.083 1.00 47.83 221 LEU F CA 1
ATOM 14686 C C . LEU F 1 230 ? 17.958 -33.618 -58.010 1.00 46.17 221 LEU F C 1
ATOM 14687 O O . LEU F 1 230 ? 17.072 -34.396 -58.376 1.00 46.59 221 LEU F O 1
ATOM 14692 N N . THR F 1 231 ? 19.135 -34.047 -57.563 1.00 44.17 222 THR F N 1
ATOM 14693 C CA . THR F 1 231 ? 19.417 -35.472 -57.425 1.00 42.07 222 THR F CA 1
ATOM 14694 C C . THR F 1 231 ? 20.352 -35.663 -56.242 1.00 43.22 222 THR F C 1
ATOM 14695 O O . THR F 1 231 ? 21.423 -35.048 -56.199 1.00 44.32 222 THR F O 1
ATOM 14699 N N . TYR F 1 232 ? 19.950 -36.499 -55.284 1.00 44.85 223 TYR F N 1
ATOM 14700 C CA . TYR F 1 232 ? 20.753 -36.711 -54.092 1.00 47.44 223 TYR F CA 1
ATOM 14701 C C . TYR F 1 232 ? 20.502 -38.107 -53.538 1.00 42.75 223 TYR F C 1
ATOM 14702 O O . TYR F 1 232 ? 19.396 -38.659 -53.647 1.00 40.72 223 TYR F O 1
ATOM 14711 N N . ILE F 1 233 ? 21.556 -38.662 -52.937 1.00 41.71 224 ILE F N 1
ATOM 14712 C CA . ILE F 1 233 ? 21.550 -39.985 -52.323 1.00 43.08 224 ILE F CA 1
ATOM 14713 C C . ILE F 1 233 ? 22.209 -39.849 -50.955 1.00 44.07 224 ILE F C 1
ATOM 14714 O O . ILE F 1 233 ? 23.433 -39.712 -50.867 1.00 45.75 224 ILE F O 1
ATOM 14719 N N . TYR F 1 234 ? 21.410 -39.887 -49.895 1.00 43.09 225 TYR F N 1
ATOM 14720 C CA . TYR F 1 234 ? 21.885 -39.671 -48.539 1.00 42.62 225 TYR F CA 1
ATOM 14721 C C . TYR F 1 234 ? 21.717 -40.954 -47.739 1.00 44.47 225 TYR F C 1
ATOM 14722 O O . TYR F 1 234 ? 20.578 -41.412 -47.547 1.00 44.44 225 TYR F O 1
ATOM 14731 N N . PRO F 1 235 ? 22.780 -41.558 -47.227 1.00 48.68 226 PRO F N 1
ATOM 14732 C CA . PRO F 1 235 ? 22.599 -42.763 -46.409 1.00 49.10 226 PRO F CA 1
ATOM 14733 C C . PRO F 1 235 ? 21.936 -42.436 -45.080 1.00 47.97 226 PRO F C 1
ATOM 14734 O O . PRO F 1 235 ? 21.513 -41.298 -44.859 1.00 49.03 226 PRO F O 1
ATOM 14738 N N . GLY F 1 236 ? 21.835 -43.414 -44.190 1.00 44.79 227 GLY F N 1
ATOM 14739 C CA . GLY F 1 236 ? 21.231 -43.165 -42.894 1.00 43.67 227 GLY F CA 1
ATOM 14740 C C . GLY F 1 236 ? 21.353 -44.390 -42.020 1.00 41.92 227 GLY F C 1
ATOM 14741 O O . GLY F 1 236 ? 21.800 -45.452 -42.460 1.00 41.43 227 GLY F O 1
ATOM 14742 N N . THR F 1 237 ? 20.951 -44.222 -40.763 1.00 41.50 228 THR F N 1
ATOM 14743 C CA . THR F 1 237 ? 20.973 -45.325 -39.812 1.00 41.79 228 THR F CA 1
ATOM 14744 C C . THR F 1 237 ? 19.705 -46.167 -39.865 1.00 44.95 228 THR F C 1
ATOM 14745 O O . THR F 1 237 ? 19.752 -47.365 -39.560 1.00 45.68 228 THR F O 1
ATOM 14749 N N . SER F 1 238 ? 18.575 -45.573 -40.249 1.00 48.91 229 SER F N 1
ATOM 14750 C CA . SER F 1 238 ? 17.328 -46.315 -40.388 1.00 50.88 229 SER F CA 1
ATOM 14751 C C . SER F 1 238 ? 17.114 -46.712 -41.842 1.00 52.47 229 SER F C 1
ATOM 14752 O O . SER F 1 238 ? 17.227 -47.890 -42.197 1.00 51.70 229 SER F O 1
ATOM 14755 N N . HIS F 1 239 ? 16.802 -45.735 -42.686 1.00 55.26 230 HIS F N 1
ATOM 14756 C CA . HIS F 1 239 ? 16.629 -45.933 -44.116 1.00 56.06 230 HIS F CA 1
ATOM 14757 C C . HIS F 1 239 ? 17.738 -45.209 -44.877 1.00 51.69 230 HIS F C 1
ATOM 14758 O O . HIS F 1 239 ? 18.650 -44.613 -44.294 1.00 51.35 230 HIS F O 1
ATOM 14765 N N . VAL F 1 240 ? 17.655 -45.289 -46.201 1.00 50.54 231 VAL F N 1
ATOM 14766 C CA . VAL F 1 240 ? 18.533 -44.572 -47.119 1.00 50.77 231 VAL F CA 1
ATOM 14767 C C . VAL F 1 240 ? 17.663 -43.610 -47.919 1.00 48.47 231 VAL F C 1
ATOM 14768 O O . VAL F 1 240 ? 16.829 -44.033 -48.729 1.00 47.28 231 VAL F O 1
ATOM 14772 N N . THR F 1 241 ? 17.859 -42.316 -47.688 1.00 46.34 232 THR F N 1
ATOM 14773 C CA . THR F 1 241 ? 17.052 -41.256 -48.281 1.00 45.72 232 THR F CA 1
ATOM 14774 C C . THR F 1 241 ? 17.533 -40.985 -49.703 1.00 44.88 232 THR F C 1
ATOM 14775 O O . THR F 1 241 ? 18.614 -40.427 -49.901 1.00 42.52 232 THR F O 1
ATOM 14779 N N . LEU F 1 242 ? 16.728 -41.380 -50.684 1.00 46.85 233 LEU F N 1
ATOM 14780 C CA . LEU F 1 242 ? 17.073 -41.178 -52.087 1.00 48.58 233 LEU F CA 1
ATOM 14781 C C . LEU F 1 242 ? 15.953 -40.460 -52.832 1.00 51.76 233 LEU F C 1
ATOM 14782 O O . LEU F 1 242 ? 14.867 -41.009 -53.019 1.00 54.09 233 LEU F O 1
ATOM 14787 N N . GLY F 1 243 ? 16.225 -39.229 -53.255 1.00 55.89 234 GLY F N 1
ATOM 14788 C CA . GLY F 1 243 ? 15.245 -38.438 -53.977 1.00 56.54 234 GLY F CA 1
ATOM 14789 C C . GLY F 1 243 ? 15.849 -37.205 -54.619 1.00 52.34 234 GLY F C 1
ATOM 14790 O O . GLY F 1 243 ? 17.018 -36.888 -54.399 1.00 49.23 234 GLY F O 1
ATOM 14791 N N . GLY F 1 244 ? 15.048 -36.507 -55.417 1.00 53.47 235 GLY F N 1
ATOM 14792 C CA . GLY F 1 244 ? 15.503 -35.306 -56.093 1.00 52.80 235 GLY F CA 1
ATOM 14793 C C . GLY F 1 244 ? 14.374 -34.519 -56.729 1.00 53.11 235 GLY F C 1
ATOM 14794 O O . GLY F 1 244 ? 14.164 -34.584 -57.940 1.00 55.52 235 GLY F O 1
ATOM 14795 N N . THR F 1 245 ? 13.644 -33.771 -55.907 1.00 51.05 236 THR F N 1
ATOM 14796 C CA . THR F 1 245 ? 12.529 -32.966 -56.391 1.00 54.03 236 THR F CA 1
ATOM 14797 C C . THR F 1 245 ? 12.526 -31.582 -55.749 1.00 54.57 236 THR F C 1
ATOM 14798 O O . THR F 1 245 ? 12.525 -31.456 -54.524 1.00 56.12 236 THR F O 1
ATOM 14802 N N . ARG F 1 246 ? 12.524 -30.548 -56.583 1.00 58.03 237 ARG F N 1
ATOM 14803 C CA . ARG F 1 246 ? 12.521 -29.170 -56.097 1.00 61.39 237 ARG F CA 1
ATOM 14804 C C . ARG F 1 246 ? 11.536 -28.393 -56.965 1.00 62.14 237 ARG F C 1
ATOM 14805 O O . ARG F 1 246 ? 11.903 -27.841 -58.006 1.00 63.83 237 ARG F O 1
ATOM 14813 N N . GLN F 1 247 ? 10.279 -28.362 -56.532 1.00 61.08 238 GLN F N 1
ATOM 14814 C CA . GLN F 1 247 ? 9.195 -27.727 -57.270 1.00 60.83 238 GLN F CA 1
ATOM 14815 C C . GLN F 1 247 ? 8.573 -26.651 -56.392 1.00 63.72 238 GLN F C 1
ATOM 14816 O O . GLN F 1 247 ? 8.030 -26.955 -55.325 1.00 64.42 238 GLN F O 1
ATOM 14822 N N . LYS F 1 248 ? 8.651 -25.400 -56.840 1.00 67.57 239 LYS F N 1
ATOM 14823 C CA . LYS F 1 248 ? 8.112 -24.285 -56.078 1.00 69.84 239 LYS F CA 1
ATOM 14824 C C . LYS F 1 248 ? 6.601 -24.194 -56.241 1.00 68.69 239 LYS F C 1
ATOM 14825 O O . LYS F 1 248 ? 6.027 -24.674 -57.223 1.00 68.09 239 LYS F O 1
ATOM 14831 N N . GLY F 1 249 ? 5.959 -23.563 -55.262 1.00 78.55 240 GLY F N 1
ATOM 14832 C CA . GLY F 1 249 ? 4.542 -23.279 -55.338 1.00 78.27 240 GLY F CA 1
ATOM 14833 C C . GLY F 1 249 ? 3.616 -24.474 -55.319 1.00 79.14 240 GLY F C 1
ATOM 14834 O O . GLY F 1 249 ? 2.409 -24.296 -55.510 1.00 80.07 240 GLY F O 1
ATOM 14835 N N . ASP F 1 250 ? 4.122 -25.688 -55.098 1.00 77.74 241 ASP F N 1
ATOM 14836 C CA . ASP F 1 250 ? 3.281 -26.882 -55.049 1.00 80.15 241 ASP F CA 1
ATOM 14837 C C . ASP F 1 250 ? 3.070 -27.265 -53.588 1.00 80.63 241 ASP F C 1
ATOM 14838 O O . ASP F 1 250 ? 4.010 -27.683 -52.906 1.00 89.18 241 ASP F O 1
ATOM 14843 N N . TRP F 1 251 ? 1.836 -27.118 -53.110 1.00 87.06 242 TRP F N 1
ATOM 14844 C CA . TRP F 1 251 ? 1.483 -27.461 -51.738 1.00 88.03 242 TRP F CA 1
ATOM 14845 C C . TRP F 1 251 ? 1.039 -28.910 -51.587 1.00 88.71 242 TRP F C 1
ATOM 14846 O O . TRP F 1 251 ? 0.711 -29.326 -50.472 1.00 89.35 242 TRP F O 1
ATOM 14857 N N . ASN F 1 252 ? 1.019 -29.680 -52.673 1.00 89.28 243 ASN F N 1
ATOM 14858 C CA . ASN F 1 252 ? 0.523 -31.049 -52.620 1.00 80.16 243 ASN F CA 1
ATOM 14859 C C . ASN F 1 252 ? 1.386 -31.905 -51.704 1.00 77.76 243 ASN F C 1
ATOM 14860 O O . ASN F 1 252 ? 2.591 -32.057 -51.931 1.00 77.83 243 ASN F O 1
ATOM 14865 N N . LEU F 1 253 ? 0.766 -32.457 -50.663 1.00 68.72 244 LEU F N 1
ATOM 14866 C CA . LEU F 1 253 ? 1.421 -33.414 -49.784 1.00 62.19 244 LEU F CA 1
ATOM 14867 C C . LEU F 1 253 ? 1.168 -34.858 -50.197 1.00 59.91 244 LEU F C 1
ATOM 14868 O O . LEU F 1 253 ? 1.522 -35.776 -49.449 1.00 59.48 244 LEU F O 1
ATOM 14873 N N . SER F 1 254 ? 0.567 -35.077 -51.363 1.00 57.09 245 SER F N 1
ATOM 14874 C CA . SER F 1 254 ? 0.319 -36.418 -51.872 1.00 57.28 245 SER F CA 1
ATOM 14875 C C . SER F 1 254 ? 1.460 -36.845 -52.777 1.00 58.21 245 SER F C 1
ATOM 14876 O O . SER F 1 254 ? 1.824 -36.099 -53.698 1.00 58.66 245 SER F O 1
ATOM 14879 N N . PRO F 1 255 ? 2.047 -38.017 -52.544 1.00 60.38 246 PRO F N 1
ATOM 14880 C CA . PRO F 1 255 ? 3.147 -38.483 -53.401 1.00 62.44 246 PRO F CA 1
ATOM 14881 C C . PRO F 1 255 ? 2.716 -38.634 -54.853 1.00 70.27 246 PRO F C 1
ATOM 14882 O O . PRO F 1 255 ? 1.719 -39.290 -55.157 1.00 71.40 246 PRO F O 1
ATOM 14886 N N . ASP F 1 256 ? 3.483 -38.022 -55.750 1.00 79.47 247 ASP F N 1
ATOM 14887 C CA . ASP F 1 256 ? 3.246 -38.141 -57.181 1.00 84.42 247 ASP F CA 1
ATOM 14888 C C . ASP F 1 256 ? 4.030 -39.325 -57.739 1.00 83.59 247 ASP F C 1
ATOM 14889 O O . ASP F 1 256 ? 5.126 -39.646 -57.271 1.00 82.93 247 ASP F O 1
ATOM 14894 N N . ALA F 1 257 ? 3.452 -39.978 -58.748 1.00 83.98 248 ALA F N 1
ATOM 14895 C CA . ALA F 1 257 ? 4.048 -41.200 -59.279 1.00 82.88 248 ALA F CA 1
ATOM 14896 C C . ALA F 1 257 ? 5.220 -40.900 -60.208 1.00 80.56 248 ALA F C 1
ATOM 14897 O O . ALA F 1 257 ? 6.307 -41.474 -60.056 1.00 80.78 248 ALA F O 1
ATOM 14899 N N . GLU F 1 258 ? 5.012 -40.010 -61.183 1.00 77.07 249 GLU F N 1
ATOM 14900 C CA . GLU F 1 258 ? 6.075 -39.695 -62.132 1.00 73.40 249 GLU F CA 1
ATOM 14901 C C . GLU F 1 258 ? 7.301 -39.135 -61.424 1.00 69.36 249 GLU F C 1
ATOM 14902 O O . GLU F 1 258 ? 8.435 -39.409 -61.828 1.00 68.07 249 GLU F O 1
ATOM 14908 N N . ASN F 1 259 ? 7.095 -38.344 -60.368 1.00 67.34 250 ASN F N 1
ATOM 14909 C CA . ASN F 1 259 ? 8.223 -37.870 -59.574 1.00 63.47 250 ASN F CA 1
ATOM 14910 C C . ASN F 1 259 ? 8.979 -39.039 -58.956 1.00 59.39 250 ASN F C 1
ATOM 14911 O O . ASN F 1 259 ? 10.217 -39.087 -58.998 1.00 58.48 250 ASN F O 1
ATOM 14916 N N . SER F 1 260 ? 8.242 -39.997 -58.385 1.00 58.78 251 SER F N 1
ATOM 14917 C CA . SER F 1 260 ? 8.861 -41.163 -57.765 1.00 56.15 251 SER F CA 1
ATOM 14918 C C . SER F 1 260 ? 9.622 -42.005 -58.779 1.00 52.51 251 SER F C 1
ATOM 14919 O O . SER F 1 260 ? 10.563 -42.716 -58.408 1.00 42.51 251 SER F O 1
ATOM 14922 N N . ARG F 1 261 ? 9.232 -41.947 -60.054 1.00 44.77 252 ARG F N 1
ATOM 14923 C CA . ARG F 1 261 ? 9.959 -42.708 -61.068 1.00 48.00 252 ARG F CA 1
ATOM 14924 C C . ARG F 1 261 ? 11.190 -41.955 -61.577 1.00 46.16 252 ARG F C 1
ATOM 14925 O O . ARG F 1 261 ? 12.264 -42.553 -61.745 1.00 44.68 252 ARG F O 1
ATOM 14933 N N . GLU F 1 262 ? 11.043 -40.654 -61.847 1.00 47.44 253 GLU F N 1
ATOM 14934 C CA . GLU F 1 262 ? 12.177 -39.836 -62.268 1.00 48.97 253 GLU F CA 1
ATOM 14935 C C . GLU F 1 262 ? 13.302 -39.903 -61.245 1.00 50.39 253 GLU F C 1
ATOM 14936 O O . GLU F 1 262 ? 14.479 -40.086 -61.602 1.00 49.96 253 GLU F O 1
ATOM 14942 N N . ILE F 1 263 ? 12.952 -39.738 -59.964 1.00 49.62 254 ILE F N 1
ATOM 14943 C CA . ILE F 1 263 ? 13.933 -39.835 -58.887 1.00 48.73 254 ILE F CA 1
ATOM 14944 C C . ILE F 1 263 ? 14.721 -41.129 -59.002 1.00 41.35 254 ILE F C 1
ATOM 14945 O O . ILE F 1 263 ? 15.958 -41.130 -58.977 1.00 44.11 254 ILE F O 1
ATOM 14950 N N . LEU F 1 264 ? 14.008 -42.254 -59.099 1.00 41.46 255 LEU F N 1
ATOM 14951 C CA . LEU F 1 264 ? 14.678 -43.546 -59.088 1.00 40.83 255 LEU F CA 1
ATOM 14952 C C . LEU F 1 264 ? 15.589 -43.693 -60.295 1.00 51.15 255 LEU F C 1
ATOM 14953 O O . LEU F 1 264 ? 16.704 -44.206 -60.173 1.00 40.64 255 LEU F O 1
ATOM 14958 N N . SER F 1 265 ? 15.149 -43.216 -61.460 1.00 54.45 256 SER F N 1
ATOM 14959 C CA . SER F 1 265 ? 15.997 -43.289 -62.646 1.00 55.83 256 SER F CA 1
ATOM 14960 C C . SER F 1 265 ? 17.325 -42.570 -62.417 1.00 53.98 256 SER F C 1
ATOM 14961 O O . SER F 1 265 ? 18.406 -43.167 -62.549 1.00 52.48 256 SER F O 1
ATOM 14964 N N . ARG F 1 266 ? 17.269 -41.287 -62.038 1.00 54.07 257 ARG F N 1
ATOM 14965 C CA . ARG F 1 266 ? 18.527 -40.543 -61.953 1.00 53.42 257 ARG F CA 1
ATOM 14966 C C . ARG F 1 266 ? 19.385 -40.983 -60.766 1.00 56.39 257 ARG F C 1
ATOM 14967 O O . ARG F 1 266 ? 20.617 -40.909 -60.844 1.00 55.54 257 ARG F O 1
ATOM 14975 N N . CYS F 1 267 ? 18.773 -41.453 -59.673 1.00 58.04 258 CYS F N 1
ATOM 14976 C CA . CYS F 1 267 ? 19.561 -41.884 -58.521 1.00 57.45 258 CYS F CA 1
ATOM 14977 C C . CYS F 1 267 ? 20.104 -43.298 -58.667 1.00 57.05 258 CYS F C 1
ATOM 14978 O O . CYS F 1 267 ? 21.105 -43.632 -58.023 1.00 37.36 258 CYS F O 1
ATOM 14981 N N . CYS F 1 268 ? 19.469 -44.138 -59.481 1.00 56.95 259 CYS F N 1
ATOM 14982 C CA . CYS F 1 268 ? 20.012 -45.443 -59.809 1.00 53.81 259 CYS F CA 1
ATOM 14983 C C . CYS F 1 268 ? 21.040 -45.366 -60.927 1.00 55.33 259 CYS F C 1
ATOM 14984 O O . CYS F 1 268 ? 21.802 -46.320 -61.121 1.00 54.62 259 CYS F O 1
ATOM 14987 N N . ALA F 1 269 ? 21.071 -44.255 -61.669 1.00 58.19 260 ALA F N 1
ATOM 14988 C CA . ALA F 1 269 ? 22.171 -44.037 -62.602 1.00 56.14 260 ALA F CA 1
ATOM 14989 C C . ALA F 1 269 ? 23.498 -43.751 -61.899 1.00 53.59 260 ALA F C 1
ATOM 14990 O O . ALA F 1 269 ? 24.555 -44.010 -62.481 1.00 51.74 260 ALA F O 1
ATOM 14992 N N . LEU F 1 270 ? 23.473 -43.223 -60.673 1.00 53.38 261 LEU F N 1
ATOM 14993 C CA . LEU F 1 270 ? 24.715 -42.913 -59.960 1.00 37.79 261 LEU F CA 1
ATOM 14994 C C . LEU F 1 270 ? 25.314 -44.164 -59.325 1.00 36.83 261 LEU F C 1
ATOM 14995 O O . LEU F 1 270 ? 26.391 -44.624 -59.718 1.00 37.38 261 LEU F O 1
ATOM 15000 N N . GLU F 1 271 ? 24.632 -44.706 -58.315 1.00 36.17 262 GLU F N 1
ATOM 15001 C CA . GLU F 1 271 ? 25.035 -45.930 -57.641 1.00 42.80 262 GLU F CA 1
ATOM 15002 C C . GLU F 1 271 ? 24.205 -47.076 -58.198 1.00 35.76 262 GLU F C 1
ATOM 15003 O O . GLU F 1 271 ? 23.037 -47.232 -57.814 1.00 35.83 262 GLU F O 1
ATOM 15009 N N . PRO F 1 272 ? 24.744 -47.896 -59.103 1.00 36.11 263 PRO F N 1
ATOM 15010 C CA . PRO F 1 272 ? 23.937 -48.986 -59.675 1.00 45.85 263 PRO F CA 1
ATOM 15011 C C . PRO F 1 272 ? 23.580 -50.069 -58.668 1.00 45.88 263 PRO F C 1
ATOM 15012 O O . PRO F 1 272 ? 22.598 -50.794 -58.887 1.00 36.26 263 PRO F O 1
ATOM 15016 N N . SER F 1 273 ? 24.329 -50.180 -57.564 1.00 48.26 264 SER F N 1
ATOM 15017 C CA . SER F 1 273 ? 23.996 -51.130 -56.506 1.00 48.95 264 SER F CA 1
ATOM 15018 C C . SER F 1 273 ? 22.552 -50.984 -56.050 1.00 48.63 264 SER F C 1
ATOM 15019 O O . SER F 1 273 ? 21.924 -51.968 -55.639 1.00 44.94 264 SER F O 1
ATOM 15022 N N . LEU F 1 274 ? 22.004 -49.770 -56.141 1.00 49.21 265 LEU F N 1
ATOM 15023 C CA . LEU F 1 274 ? 20.637 -49.503 -55.715 1.00 49.48 265 LEU F CA 1
ATOM 15024 C C . LEU F 1 274 ? 19.601 -50.324 -56.470 1.00 49.89 265 LEU F C 1
ATOM 15025 O O . LEU F 1 274 ? 18.425 -50.289 -56.092 1.00 51.21 265 LEU F O 1
ATOM 15030 N N . HIS F 1 275 ? 19.991 -51.057 -57.518 1.00 49.71 266 HIS F N 1
ATOM 15031 C CA . HIS F 1 275 ? 19.050 -51.993 -58.123 1.00 48.74 266 HIS F CA 1
ATOM 15032 C C . HIS F 1 275 ? 18.571 -53.047 -57.134 1.00 46.54 266 HIS F C 1
ATOM 15033 O O . HIS F 1 275 ? 17.495 -53.621 -57.333 1.00 48.87 266 HIS F O 1
ATOM 15040 N N . GLY F 1 276 ? 19.337 -53.314 -56.078 1.00 44.46 267 GLY F N 1
ATOM 15041 C CA . GLY F 1 276 ? 18.950 -54.334 -55.124 1.00 46.68 267 GLY F CA 1
ATOM 15042 C C . GLY F 1 276 ? 18.226 -53.799 -53.906 1.00 50.21 267 GLY F C 1
ATOM 15043 O O . GLY F 1 276 ? 18.278 -54.407 -52.833 1.00 46.96 267 GLY F O 1
ATOM 15044 N N . ALA F 1 277 ? 17.544 -52.667 -54.055 1.00 56.47 268 ALA F N 1
ATOM 15045 C CA . ALA F 1 277 ? 16.828 -52.069 -52.940 1.00 60.78 268 ALA F CA 1
ATOM 15046 C C . ALA F 1 277 ? 15.505 -52.790 -52.700 1.00 65.90 268 ALA F C 1
ATOM 15047 O O . ALA F 1 277 ? 14.967 -53.472 -53.577 1.00 63.85 268 ALA F O 1
ATOM 15049 N N . CYS F 1 278 ? 14.977 -52.628 -51.488 1.00 71.94 269 CYS F N 1
ATOM 15050 C CA . CYS F 1 278 ? 13.764 -53.319 -51.080 1.00 81.03 269 CYS F CA 1
ATOM 15051 C C . CYS F 1 278 ? 12.909 -52.404 -50.215 1.00 89.13 269 CYS F C 1
ATOM 15052 O O . CYS F 1 278 ? 13.417 -51.495 -49.553 1.00 90.57 269 CYS F O 1
ATOM 15055 N N . ASN F 1 279 ? 11.601 -52.668 -50.228 1.00 98.38 270 ASN F N 1
ATOM 15056 C CA . ASN F 1 279 ? 10.604 -51.908 -49.471 1.00 102.05 270 ASN F CA 1
ATOM 15057 C C . ASN F 1 279 ? 10.663 -50.420 -49.831 1.00 94.37 270 ASN F C 1
ATOM 15058 O O . ASN F 1 279 ? 11.011 -49.557 -49.022 1.00 95.59 270 ASN F O 1
ATOM 15063 N N . ILE F 1 280 ? 10.302 -50.148 -51.082 1.00 82.63 271 ILE F N 1
ATOM 15064 C CA . ILE F 1 280 ? 10.293 -48.778 -51.579 1.00 73.94 271 ILE F CA 1
ATOM 15065 C C . ILE F 1 280 ? 9.127 -48.033 -50.943 1.00 67.75 271 ILE F C 1
ATOM 15066 O O . ILE F 1 280 ? 7.958 -48.364 -51.174 1.00 69.70 271 ILE F O 1
ATOM 15071 N N . ARG F 1 281 ? 9.442 -47.026 -50.132 1.00 62.79 272 ARG F N 1
ATOM 15072 C CA . ARG F 1 281 ? 8.442 -46.202 -49.471 1.00 58.54 272 ARG F CA 1
ATOM 15073 C C . ARG F 1 281 ? 8.780 -44.739 -49.710 1.00 55.22 272 ARG F C 1
ATOM 15074 O O . ARG F 1 281 ? 9.949 -44.347 -49.640 1.00 50.93 272 ARG F O 1
ATOM 15082 N N . GLU F 1 282 ? 7.760 -43.934 -49.997 1.00 55.10 273 GLU F N 1
ATOM 15083 C CA . GLU F 1 282 ? 7.953 -42.540 -50.365 1.00 54.85 273 GLU F CA 1
ATOM 15084 C C . GLU F 1 282 ? 7.187 -41.621 -49.423 1.00 51.58 273 GLU F C 1
ATOM 15085 O O . GLU F 1 282 ? 6.167 -42.006 -48.843 1.00 50.40 273 GLU F O 1
ATOM 15091 N N . LYS F 1 283 ? 7.690 -40.396 -49.282 1.00 51.04 274 LYS F N 1
ATOM 15092 C CA . LYS F 1 283 ? 7.019 -39.385 -48.479 1.00 52.90 274 LYS F CA 1
ATOM 15093 C C . LYS F 1 283 ? 7.465 -38.013 -48.969 1.00 55.30 274 LYS F C 1
ATOM 15094 O O . LYS F 1 283 ? 8.547 -37.866 -49.545 1.00 57.62 274 LYS F O 1
ATOM 15100 N N . VAL F 1 284 ? 6.620 -37.015 -48.737 1.00 52.49 275 VAL F N 1
ATOM 15101 C CA . VAL F 1 284 ? 6.851 -35.670 -49.237 1.00 53.05 275 VAL F CA 1
ATOM 15102 C C . VAL F 1 284 ? 7.085 -34.724 -48.063 1.00 49.93 275 VAL F C 1
ATOM 15103 O O . VAL F 1 284 ? 6.818 -35.046 -46.906 1.00 47.86 275 VAL F O 1
ATOM 15107 N N . GLY F 1 285 ? 7.580 -33.530 -48.383 1.00 49.17 276 GLY F N 1
ATOM 15108 C CA . GLY F 1 285 ? 7.768 -32.481 -47.403 1.00 39.01 276 GLY F CA 1
ATOM 15109 C C . GLY F 1 285 ? 7.920 -31.124 -48.059 1.00 39.89 276 GLY F C 1
ATOM 15110 O O . GLY F 1 285 ? 8.602 -30.993 -49.078 1.00 40.29 276 GLY F O 1
ATOM 15111 N N . LEU F 1 286 ? 7.292 -30.103 -47.489 1.00 45.78 277 LEU F N 1
ATOM 15112 C CA . LEU F 1 286 ? 7.330 -28.757 -48.045 1.00 41.17 277 LEU F CA 1
ATOM 15113 C C . LEU F 1 286 ? 8.401 -27.939 -47.335 1.00 48.93 277 LEU F C 1
ATOM 15114 O O . LEU F 1 286 ? 8.324 -27.733 -46.119 1.00 50.80 277 LEU F O 1
ATOM 15119 N N . ARG F 1 287 ? 9.397 -27.479 -48.098 1.00 51.51 278 ARG F N 1
ATOM 15120 C CA . ARG F 1 287 ? 10.445 -26.609 -47.588 1.00 52.30 278 ARG F CA 1
ATOM 15121 C C . ARG F 1 287 ? 9.872 -25.218 -47.348 1.00 54.17 278 ARG F C 1
ATOM 15122 O O . ARG F 1 287 ? 9.287 -24.631 -48.267 1.00 61.05 278 ARG F O 1
ATOM 15130 N N . PRO F 1 288 ? 10.004 -24.676 -46.139 1.00 40.50 279 PRO F N 1
ATOM 15131 C CA . PRO F 1 288 ? 9.599 -23.297 -45.779 1.00 51.00 279 PRO F CA 1
ATOM 15132 C C . PRO F 1 288 ? 10.591 -22.259 -46.304 1.00 54.94 279 PRO F C 1
ATOM 15133 O O . PRO F 1 288 ? 11.445 -21.700 -45.584 1.00 53.34 279 PRO F O 1
ATOM 15137 N N . TYR F 1 289 ? 10.473 -21.969 -47.597 1.00 58.36 280 TYR F N 1
ATOM 15138 C CA . TYR F 1 289 ? 11.435 -21.132 -48.293 1.00 62.96 280 TYR F CA 1
ATOM 15139 C C . TYR F 1 289 ? 10.963 -19.689 -48.345 1.00 69.48 280 TYR F C 1
ATOM 15140 O O . TYR F 1 289 ? 9.840 -19.410 -48.778 1.00 69.73 280 TYR F O 1
ATOM 15149 N N . ARG F 1 290 ? 11.831 -18.782 -47.905 1.00 78.79 281 ARG F N 1
ATOM 15150 C CA . ARG F 1 290 ? 11.666 -17.354 -48.015 1.00 81.55 281 ARG F CA 1
ATOM 15151 C C . ARG F 1 290 ? 13.016 -16.824 -48.475 1.00 81.10 281 ARG F C 1
ATOM 15152 O O . ARG F 1 290 ? 14.058 -17.315 -48.014 1.00 80.76 281 ARG F O 1
ATOM 15160 N N . PRO F 1 291 ? 13.033 -15.854 -49.399 1.00 79.32 282 PRO F N 1
ATOM 15161 C CA . PRO F 1 291 ? 14.319 -15.359 -49.933 1.00 75.99 282 PRO F CA 1
ATOM 15162 C C . PRO F 1 291 ? 15.351 -15.015 -48.870 1.00 69.59 282 PRO F C 1
ATOM 15163 O O . PRO F 1 291 ? 16.537 -15.325 -49.036 1.00 66.98 282 PRO F O 1
ATOM 15167 N N . GLY F 1 292 ? 14.931 -14.377 -47.784 1.00 63.97 283 GLY F N 1
ATOM 15168 C CA . GLY F 1 292 ? 15.806 -14.161 -46.652 1.00 61.77 283 GLY F CA 1
ATOM 15169 C C . GLY F 1 292 ? 15.203 -14.737 -45.392 1.00 59.51 283 GLY F C 1
ATOM 15170 O O . GLY F 1 292 ? 14.017 -14.526 -45.122 1.00 57.65 283 GLY F O 1
ATOM 15171 N N . VAL F 1 293 ? 15.997 -15.480 -44.617 1.00 57.27 284 VAL F N 1
ATOM 15172 C CA . VAL F 1 293 ? 15.480 -16.062 -43.386 1.00 54.91 284 VAL F CA 1
ATOM 15173 C C . VAL F 1 293 ? 15.018 -14.946 -42.461 1.00 57.68 284 VAL F C 1
ATOM 15174 O O . VAL F 1 293 ? 15.742 -13.972 -42.216 1.00 59.92 284 VAL F O 1
ATOM 15178 N N . ARG F 1 294 ? 13.787 -15.063 -41.975 1.00 61.89 285 ARG F N 1
ATOM 15179 C CA . ARG F 1 294 ? 13.201 -14.031 -41.131 1.00 64.49 285 ARG F CA 1
ATOM 15180 C C . ARG F 1 294 ? 13.697 -14.197 -39.700 1.00 65.24 285 ARG F C 1
ATOM 15181 O O . ARG F 1 294 ? 13.492 -15.248 -39.083 1.00 64.86 285 ARG F O 1
ATOM 15189 N N . LEU F 1 295 ? 14.346 -13.153 -39.171 1.00 62.37 286 LEU F N 1
ATOM 15190 C CA . LEU F 1 295 ? 14.908 -13.191 -37.821 1.00 58.50 286 LEU F CA 1
ATOM 15191 C C . LEU F 1 295 ? 14.914 -11.759 -37.279 1.00 59.69 286 LEU F C 1
ATOM 15192 O O . LEU F 1 295 ? 15.939 -11.074 -37.243 1.00 63.34 286 LEU F O 1
ATOM 15197 N N . GLN F 1 296 ? 13.740 -11.302 -36.852 1.00 59.97 287 GLN F N 1
ATOM 15198 C CA . GLN F 1 296 ? 13.613 -9.977 -36.265 1.00 61.40 287 GLN F CA 1
ATOM 15199 C C . GLN F 1 296 ? 12.466 -9.982 -35.264 1.00 59.32 287 GLN F C 1
ATOM 15200 O O . GLN F 1 296 ? 11.656 -10.914 -35.206 1.00 57.51 287 GLN F O 1
ATOM 15206 N N . THR F 1 297 ? 12.416 -8.925 -34.461 1.00 56.91 288 THR F N 1
ATOM 15207 C CA . THR F 1 297 ? 11.382 -8.749 -33.454 1.00 55.84 288 THR F CA 1
ATOM 15208 C C . THR F 1 297 ? 10.388 -7.697 -33.928 1.00 56.70 288 THR F C 1
ATOM 15209 O O . THR F 1 297 ? 10.783 -6.623 -34.393 1.00 58.09 288 THR F O 1
ATOM 15213 N N . GLU F 1 298 ? 9.102 -8.018 -33.824 1.00 56.72 289 GLU F N 1
ATOM 15214 C CA . GLU F 1 298 ? 8.021 -7.115 -34.193 1.00 57.50 289 GLU F CA 1
ATOM 15215 C C . GLU F 1 298 ? 7.123 -6.923 -32.980 1.00 55.62 289 GLU F C 1
ATOM 15216 O O . GLU F 1 298 ? 6.525 -7.883 -32.483 1.00 54.93 289 GLU F O 1
ATOM 15222 N N . LEU F 1 299 ? 7.052 -5.694 -32.487 1.00 56.63 290 LEU F N 1
ATOM 15223 C CA . LEU F 1 299 ? 6.179 -5.356 -31.372 1.00 56.86 290 LEU F CA 1
ATOM 15224 C C . LEU F 1 299 ? 4.873 -4.835 -31.960 1.00 59.82 290 LEU F C 1
ATOM 15225 O O . LEU F 1 299 ? 4.828 -3.725 -32.500 1.00 61.88 290 LEU F O 1
ATOM 15230 N N . LEU F 1 300 ? 3.813 -5.638 -31.887 1.00 61.38 291 LEU F N 1
ATOM 15231 C CA . LEU F 1 300 ? 2.588 -5.297 -32.594 1.00 65.94 291 LEU F CA 1
ATOM 15232 C C . LEU F 1 300 ? 1.443 -5.062 -31.619 1.00 71.49 291 LEU F C 1
ATOM 15233 O O . LEU F 1 300 ? 1.362 -5.695 -30.563 1.00 70.53 291 LEU F O 1
ATOM 15238 N N . ALA F 1 301 ? 0.561 -4.137 -31.991 1.00 79.21 292 ALA F N 1
ATOM 15239 C CA . ALA F 1 301 ? -0.630 -3.826 -31.217 1.00 84.95 292 ALA F CA 1
ATOM 15240 C C . ALA F 1 301 ? -1.808 -3.658 -32.166 1.00 93.63 292 ALA F C 1
ATOM 15241 O O . ALA F 1 301 ? -1.639 -3.409 -33.363 1.00 96.55 292 ALA F O 1
ATOM 15243 N N . ARG F 1 302 ? -3.019 -3.794 -31.610 1.00 99.78 293 ARG F N 1
ATOM 15244 C CA . ARG F 1 302 ? -4.252 -3.674 -32.393 1.00 103.02 293 ARG F CA 1
ATOM 15245 C C . ARG F 1 302 ? -5.354 -3.198 -31.441 1.00 102.22 293 ARG F C 1
ATOM 15246 O O . ARG F 1 302 ? -6.208 -3.969 -30.994 1.00 102.78 293 ARG F O 1
ATOM 15254 N N . ASP F 1 303 ? -5.329 -1.900 -31.141 1.00 97.25 294 ASP F N 1
ATOM 15255 C CA . ASP F 1 303 ? -6.254 -1.268 -30.199 1.00 95.33 294 ASP F CA 1
ATOM 15256 C C . ASP F 1 303 ? -6.263 -2.019 -28.864 1.00 95.23 294 ASP F C 1
ATOM 15257 O O . ASP F 1 303 ? -7.248 -2.631 -28.451 1.00 97.85 294 ASP F O 1
ATOM 15262 N N . GLY F 1 304 ? -5.115 -1.945 -28.206 1.00 94.80 295 GLY F N 1
ATOM 15263 C CA . GLY F 1 304 ? -4.907 -2.637 -26.952 1.00 92.87 295 GLY F CA 1
ATOM 15264 C C . GLY F 1 304 ? -3.433 -2.643 -26.616 1.00 92.50 295 GLY F C 1
ATOM 15265 O O . GLY F 1 304 ? -2.600 -2.119 -27.361 1.00 93.01 295 GLY F O 1
ATOM 15266 N N . GLN F 1 305 ? -3.122 -3.250 -25.473 1.00 92.69 296 GLN F N 1
ATOM 15267 C CA . GLN F 1 305 ? -1.733 -3.315 -25.039 1.00 92.82 296 GLN F CA 1
ATOM 15268 C C . GLN F 1 305 ? -0.908 -4.121 -26.033 1.00 91.54 296 GLN F C 1
ATOM 15269 O O . GLN F 1 305 ? -1.309 -5.208 -26.459 1.00 93.44 296 GLN F O 1
ATOM 15275 N N . ARG F 1 306 ? 0.245 -3.575 -26.405 1.00 87.16 297 ARG F N 1
ATOM 15276 C CA . ARG F 1 306 ? 1.075 -4.181 -27.435 1.00 83.43 297 ARG F CA 1
ATOM 15277 C C . ARG F 1 306 ? 1.720 -5.464 -26.929 1.00 77.69 297 ARG F C 1
ATOM 15278 O O . ARG F 1 306 ? 2.114 -5.565 -25.764 1.00 77.05 297 ARG F O 1
ATOM 15286 N N . LEU F 1 307 ? 1.825 -6.450 -27.817 1.00 72.83 298 LEU F N 1
ATOM 15287 C CA . LEU F 1 307 ? 2.510 -7.684 -27.488 1.00 68.65 298 LEU F CA 1
ATOM 15288 C C . LEU F 1 307 ? 3.753 -7.850 -28.359 1.00 65.25 298 LEU F C 1
ATOM 15289 O O . LEU F 1 307 ? 3.734 -7.499 -29.549 1.00 65.97 298 LEU F O 1
ATOM 15294 N N . PRO F 1 308 ? 4.852 -8.342 -27.783 1.00 63.53 299 PRO F N 1
ATOM 15295 C CA . PRO F 1 308 ? 6.085 -8.521 -28.556 1.00 65.09 299 PRO F CA 1
ATOM 15296 C C . PRO F 1 308 ? 6.149 -9.903 -29.184 1.00 66.82 299 PRO F C 1
ATOM 15297 O O . PRO F 1 308 ? 5.809 -10.914 -28.565 1.00 66.76 299 PRO F O 1
ATOM 15301 N N . VAL F 1 309 ? 6.607 -9.946 -30.433 1.00 65.06 300 VAL F N 1
ATOM 15302 C CA . VAL F 1 309 ? 6.731 -11.182 -31.188 1.00 65.05 300 VAL F CA 1
ATOM 15303 C C . VAL F 1 309 ? 8.162 -11.294 -31.691 1.00 63.70 300 VAL F C 1
ATOM 15304 O O . VAL F 1 309 ? 8.758 -10.299 -32.116 1.00 69.19 300 VAL F O 1
ATOM 15308 N N . VAL F 1 310 ? 8.718 -12.500 -31.628 1.00 54.73 301 VAL F N 1
ATOM 15309 C CA . VAL F 1 310 ? 10.020 -12.806 -32.208 1.00 50.69 301 VAL F CA 1
ATOM 15310 C C . VAL F 1 310 ? 9.793 -13.776 -33.357 1.00 48.50 301 VAL F C 1
ATOM 15311 O O . VAL F 1 310 ? 9.115 -14.795 -33.183 1.00 46.80 301 VAL F O 1
ATOM 15315 N N . HIS F 1 311 ? 10.352 -13.470 -34.526 1.00 47.29 302 HIS F N 1
ATOM 15316 C CA . HIS F 1 311 ? 10.108 -14.262 -35.723 1.00 40.36 302 HIS F CA 1
ATOM 15317 C C . HIS F 1 311 ? 11.352 -15.060 -36.089 1.00 46.54 302 HIS F C 1
ATOM 15318 O O . HIS F 1 311 ? 12.457 -14.511 -36.138 1.00 39.50 302 HIS F O 1
ATOM 15325 N N . HIS F 1 312 ? 11.157 -16.357 -36.352 1.00 47.73 303 HIS F N 1
ATOM 15326 C CA . HIS F 1 312 ? 12.246 -17.293 -36.608 1.00 47.42 303 HIS F CA 1
ATOM 15327 C C . HIS F 1 312 ? 11.982 -18.153 -37.841 1.00 53.27 303 HIS F C 1
ATOM 15328 O O . HIS F 1 312 ? 12.610 -19.205 -37.999 1.00 54.20 303 HIS F O 1
ATOM 15335 N N . TYR F 1 313 ? 11.072 -17.737 -38.718 1.00 57.78 304 TYR F N 1
ATOM 15336 C CA . TYR F 1 313 ? 10.621 -18.590 -39.804 1.00 61.88 304 TYR F CA 1
ATOM 15337 C C . TYR F 1 313 ? 11.398 -18.284 -41.084 1.00 69.36 304 TYR F C 1
ATOM 15338 O O . TYR F 1 313 ? 12.382 -17.537 -41.082 1.00 70.96 304 TYR F O 1
ATOM 15347 N N . GLY F 1 314 ? 10.953 -18.871 -42.190 1.00 76.35 305 GLY F N 1
ATOM 15348 C CA . GLY F 1 314 ? 11.555 -18.626 -43.489 1.00 76.60 305 GLY F CA 1
ATOM 15349 C C . GLY F 1 314 ? 12.932 -19.227 -43.660 1.00 74.16 305 GLY F C 1
ATOM 15350 O O . GLY F 1 314 ? 13.818 -18.580 -44.230 1.00 77.03 305 GLY F O 1
ATOM 15351 N N . HIS F 1 315 ? 13.134 -20.458 -43.193 1.00 65.88 306 HIS F N 1
ATOM 15352 C CA . HIS F 1 315 ? 14.475 -21.028 -43.201 1.00 60.73 306 HIS F CA 1
ATOM 15353 C C . HIS F 1 315 ? 14.879 -21.494 -44.594 1.00 58.90 306 HIS F C 1
ATOM 15354 O O . HIS F 1 315 ? 15.918 -21.078 -45.117 1.00 57.64 306 HIS F O 1
ATOM 15361 N N . GLY F 1 316 ? 14.077 -22.355 -45.212 1.00 56.95 307 GLY F N 1
ATOM 15362 C CA . GLY F 1 316 ? 14.339 -22.742 -46.583 1.00 57.09 307 GLY F CA 1
ATOM 15363 C C . GLY F 1 316 ? 14.996 -24.096 -46.745 1.00 50.54 307 GLY F C 1
ATOM 15364 O O . GLY F 1 316 ? 14.822 -24.985 -45.908 1.00 38.16 307 GLY F O 1
ATOM 15365 N N . SER F 1 317 ? 15.760 -24.256 -47.825 1.00 48.17 308 SER F N 1
ATOM 15366 C CA . SER F 1 317 ? 16.333 -25.542 -48.201 1.00 46.39 308 SER F CA 1
ATOM 15367 C C . SER F 1 317 ? 17.594 -25.897 -47.423 1.00 44.27 308 SER F C 1
ATOM 15368 O O . SER F 1 317 ? 18.152 -26.977 -47.647 1.00 42.93 308 SER F O 1
ATOM 15371 N N . GLY F 1 318 ? 18.059 -25.029 -46.529 1.00 42.69 309 GLY F N 1
ATOM 15372 C CA . GLY F 1 318 ? 19.249 -25.317 -45.753 1.00 41.19 309 GLY F CA 1
ATOM 15373 C C . GLY F 1 318 ? 19.126 -24.848 -44.321 1.00 41.18 309 GLY F C 1
ATOM 15374 O O . GLY F 1 318 ? 20.111 -24.417 -43.712 1.00 42.54 309 GLY F O 1
ATOM 15375 N N . GLY F 1 319 ? 17.913 -24.934 -43.771 1.00 39.97 310 GLY F N 1
ATOM 15376 C CA . GLY F 1 319 ? 17.672 -24.409 -42.439 1.00 40.26 310 GLY F CA 1
ATOM 15377 C C . GLY F 1 319 ? 18.273 -25.247 -41.330 1.00 38.67 310 GLY F C 1
ATOM 15378 O O . GLY F 1 319 ? 18.557 -24.729 -40.247 1.00 38.53 310 GLY F O 1
ATOM 15379 N N . ILE F 1 320 ? 18.468 -26.543 -41.574 1.00 38.39 311 ILE F N 1
ATOM 15380 C CA . ILE F 1 320 ? 19.008 -27.420 -40.540 1.00 39.73 311 ILE F CA 1
ATOM 15381 C C . ILE F 1 320 ? 20.447 -27.039 -40.217 1.00 43.53 311 ILE F C 1
ATOM 15382 O O . ILE F 1 320 ? 20.815 -26.867 -39.050 1.00 48.38 311 ILE F O 1
ATOM 15387 N N . SER F 1 321 ? 21.270 -26.868 -41.250 1.00 43.88 312 SER F N 1
ATOM 15388 C CA . SER F 1 321 ? 22.709 -26.686 -41.096 1.00 44.33 312 SER F CA 1
ATOM 15389 C C . SER F 1 321 ? 23.073 -25.380 -40.402 1.00 50.81 312 SER F C 1
ATOM 15390 O O . SER F 1 321 ? 24.255 -25.117 -40.160 1.00 47.32 312 SER F O 1
ATOM 15393 N N . VAL F 1 322 ? 22.078 -24.551 -40.088 1.00 55.27 313 VAL F N 1
ATOM 15394 C CA . VAL F 1 322 ? 22.318 -23.298 -39.383 1.00 33.06 313 VAL F CA 1
ATOM 15395 C C . VAL F 1 322 ? 21.304 -23.117 -38.259 1.00 32.87 313 VAL F C 1
ATOM 15396 O O . VAL F 1 322 ? 21.159 -22.015 -37.717 1.00 35.63 313 VAL F O 1
ATOM 15400 N N . HIS F 1 323 ? 20.603 -24.194 -37.886 1.00 32.33 314 HIS F N 1
ATOM 15401 C CA . HIS F 1 323 ? 19.540 -24.052 -36.892 1.00 39.63 314 HIS F CA 1
ATOM 15402 C C . HIS F 1 323 ? 20.084 -23.670 -35.519 1.00 37.71 314 HIS F C 1
ATOM 15403 O O . HIS F 1 323 ? 19.392 -22.989 -34.754 1.00 36.72 314 HIS F O 1
ATOM 15410 N N . TRP F 1 324 ? 21.305 -24.095 -35.182 1.00 41.91 315 TRP F N 1
ATOM 15411 C CA . TRP F 1 324 ? 21.938 -23.602 -33.963 1.00 42.09 315 TRP F CA 1
ATOM 15412 C C . TRP F 1 324 ? 22.446 -22.179 -34.131 1.00 45.49 315 TRP F C 1
ATOM 15413 O O . TRP F 1 324 ? 22.491 -21.420 -33.156 1.00 47.82 315 TRP F O 1
ATOM 15424 N N . GLY F 1 325 ? 22.840 -21.805 -35.349 1.00 50.12 316 GLY F N 1
ATOM 15425 C CA . GLY F 1 325 ? 23.289 -20.444 -35.581 1.00 52.51 316 GLY F CA 1
ATOM 15426 C C . GLY F 1 325 ? 22.160 -19.440 -35.472 1.00 52.63 316 GLY F C 1
ATOM 15427 O O . GLY F 1 325 ? 22.338 -18.348 -34.928 1.00 51.07 316 GLY F O 1
ATOM 15428 N N . THR F 1 326 ? 20.981 -19.797 -35.981 1.00 49.34 317 THR F N 1
ATOM 15429 C CA . THR F 1 326 ? 19.827 -18.915 -35.862 1.00 47.17 317 THR F CA 1
ATOM 15430 C C . THR F 1 326 ? 19.329 -18.858 -34.424 1.00 49.80 317 THR F C 1
ATOM 15431 O O . THR F 1 326 ? 19.127 -17.769 -33.871 1.00 54.46 317 THR F O 1
ATOM 15435 N N . ALA F 1 327 ? 19.139 -20.024 -33.798 1.00 49.65 318 ALA F N 1
ATOM 15436 C CA . ALA F 1 327 ? 18.634 -20.074 -32.429 1.00 50.31 318 ALA F CA 1
ATOM 15437 C C . ALA F 1 327 ? 19.481 -19.212 -31.501 1.00 50.12 318 ALA F C 1
ATOM 15438 O O . ALA F 1 327 ? 18.990 -18.244 -30.909 1.00 32.98 318 ALA F O 1
ATOM 15440 N N . LEU F 1 328 ? 20.774 -19.534 -31.396 1.00 50.15 319 LEU F N 1
ATOM 15441 C CA . LEU F 1 328 ? 21.674 -18.752 -30.553 1.00 49.18 319 LEU F CA 1
ATOM 15442 C C . LEU F 1 328 ? 21.669 -17.277 -30.932 1.00 51.08 319 LEU F C 1
ATOM 15443 O O . LEU F 1 328 ? 21.927 -16.420 -30.081 1.00 51.23 319 LEU F O 1
ATOM 15448 N N . GLU F 1 329 ? 21.382 -16.958 -32.195 1.00 55.00 320 GLU F N 1
ATOM 15449 C CA . GLU F 1 329 ? 21.317 -15.565 -32.618 1.00 56.83 320 GLU F CA 1
ATOM 15450 C C . GLU F 1 329 ? 19.952 -14.948 -32.356 1.00 52.13 320 GLU F C 1
ATOM 15451 O O . GLU F 1 329 ? 19.868 -13.752 -32.050 1.00 52.98 320 GLU F O 1
ATOM 15457 N N . ALA F 1 330 ? 18.885 -15.740 -32.443 1.00 49.45 321 ALA F N 1
ATOM 15458 C CA . ALA F 1 330 ? 17.553 -15.227 -32.158 1.00 47.13 321 ALA F CA 1
ATOM 15459 C C . ALA F 1 330 ? 17.225 -15.253 -30.675 1.00 44.17 321 ALA F C 1
ATOM 15460 O O . ALA F 1 330 ? 16.468 -14.396 -30.203 1.00 47.22 321 ALA F O 1
ATOM 15462 N N . ALA F 1 331 ? 17.772 -16.218 -29.930 1.00 37.56 322 ALA F N 1
ATOM 15463 C CA . ALA F 1 331 ? 17.606 -16.203 -28.482 1.00 37.00 322 ALA F CA 1
ATOM 15464 C C . ALA F 1 331 ? 18.152 -14.910 -27.891 1.00 37.25 322 ALA F C 1
ATOM 15465 O O . ALA F 1 331 ? 17.529 -14.318 -27.000 1.00 36.79 322 ALA F O 1
ATOM 15467 N N . ARG F 1 332 ? 19.306 -14.448 -28.387 1.00 39.56 323 ARG F N 1
ATOM 15468 C CA . ARG F 1 332 ? 19.808 -13.131 -28.008 1.00 46.73 323 ARG F CA 1
ATOM 15469 C C . ARG F 1 332 ? 18.722 -12.075 -28.155 1.00 54.99 323 ARG F C 1
ATOM 15470 O O . ARG F 1 332 ? 18.508 -11.258 -27.252 1.00 61.03 323 ARG F O 1
ATOM 15478 N N . LEU F 1 333 ? 18.008 -12.094 -29.284 1.00 55.21 324 LEU F N 1
ATOM 15479 C CA . LEU F 1 333 ? 16.910 -11.154 -29.481 1.00 56.20 324 LEU F CA 1
ATOM 15480 C C . LEU F 1 333 ? 15.898 -11.260 -28.348 1.00 55.80 324 LEU F C 1
ATOM 15481 O O . LEU F 1 333 ? 15.521 -10.250 -27.740 1.00 57.15 324 LEU F O 1
ATOM 15486 N N . VAL F 1 334 ? 15.465 -12.484 -28.031 1.00 36.36 325 VAL F N 1
ATOM 15487 C CA . VAL F 1 334 ? 14.582 -12.676 -26.884 1.00 36.10 325 VAL F CA 1
ATOM 15488 C C . VAL F 1 334 ? 15.253 -12.154 -25.621 1.00 51.47 325 VAL F C 1
ATOM 15489 O O . VAL F 1 334 ? 14.642 -11.436 -24.820 1.00 36.22 325 VAL F O 1
ATOM 15493 N N . SER F 1 335 ? 16.539 -12.474 -25.454 1.00 52.11 326 SER F N 1
ATOM 15494 C CA . SER F 1 335 ? 17.295 -11.969 -24.315 1.00 51.48 326 SER F CA 1
ATOM 15495 C C . SER F 1 335 ? 17.356 -10.449 -24.315 1.00 50.93 326 SER F C 1
ATOM 15496 O O . SER F 1 335 ? 17.397 -9.829 -23.246 1.00 50.70 326 SER F O 1
ATOM 15499 N N . GLU F 1 336 ? 17.360 -9.830 -25.496 1.00 53.74 327 GLU F N 1
ATOM 15500 C CA . GLU F 1 336 ? 17.350 -8.376 -25.547 1.00 56.21 327 GLU F CA 1
ATOM 15501 C C . GLU F 1 336 ? 15.969 -7.816 -25.243 1.00 56.43 327 GLU F C 1
ATOM 15502 O O . GLU F 1 336 ? 15.859 -6.684 -24.761 1.00 59.42 327 GLU F O 1
ATOM 15508 N N . CYS F 1 337 ? 14.913 -8.588 -25.504 1.00 56.00 328 CYS F N 1
ATOM 15509 C CA . CYS F 1 337 ? 13.566 -8.087 -25.255 1.00 58.50 328 CYS F CA 1
ATOM 15510 C C . CYS F 1 337 ? 13.208 -8.188 -23.777 1.00 57.94 328 CYS F C 1
ATOM 15511 O O . CYS F 1 337 ? 12.709 -7.225 -23.184 1.00 57.38 328 CYS F O 1
ATOM 15514 N N . VAL F 1 338 ? 13.471 -9.346 -23.165 1.00 57.92 329 VAL F N 1
ATOM 15515 C CA . VAL F 1 338 ? 13.164 -9.525 -21.750 1.00 58.91 329 VAL F CA 1
ATOM 15516 C C . VAL F 1 338 ? 13.924 -8.510 -20.901 1.00 61.64 329 VAL F C 1
ATOM 15517 O O . VAL F 1 338 ? 13.358 -7.909 -19.980 1.00 64.09 329 VAL F O 1
ATOM 15521 N N . HIS F 1 339 ? 15.204 -8.278 -21.215 1.00 65.40 330 HIS F N 1
ATOM 15522 C CA . HIS F 1 339 ? 15.974 -7.278 -20.480 1.00 69.50 330 HIS F CA 1
ATOM 15523 C C . HIS F 1 339 ? 15.364 -5.891 -20.621 1.00 66.55 330 HIS F C 1
ATOM 15524 O O . HIS F 1 339 ? 15.515 -5.054 -19.724 1.00 66.85 330 HIS F O 1
ATOM 15531 N N . ALA F 1 340 ? 14.671 -5.628 -21.731 1.00 60.77 331 ALA F N 1
ATOM 15532 C CA . ALA F 1 340 ? 14.014 -4.338 -21.892 1.00 60.99 331 ALA F CA 1
ATOM 15533 C C . ALA F 1 340 ? 12.790 -4.217 -20.995 1.00 61.82 331 ALA F C 1
ATOM 15534 O O . ALA F 1 340 ? 12.427 -3.106 -20.591 1.00 59.17 331 ALA F O 1
ATOM 15536 N N . LEU F 1 341 ? 12.147 -5.339 -20.667 1.00 60.14 332 LEU F N 1
ATOM 15537 C CA . LEU F 1 341 ? 10.935 -5.277 -19.859 1.00 61.85 332 LEU F CA 1
ATOM 15538 C C . LEU F 1 341 ? 11.241 -5.216 -18.369 1.00 63.14 332 LEU F C 1
ATOM 15539 O O . LEU F 1 341 ? 10.493 -4.582 -17.615 1.00 66.99 332 LEU F O 1
ATOM 15544 N N . ARG F 1 342 ? 12.328 -5.853 -17.929 1.00 64.49 333 ARG F N 1
ATOM 15545 C CA . ARG F 1 342 ? 12.659 -5.866 -16.508 1.00 67.91 333 ARG F CA 1
ATOM 15546 C C . ARG F 1 342 ? 13.092 -4.492 -16.015 1.00 75.52 333 ARG F C 1
ATOM 15547 O O . ARG F 1 342 ? 12.937 -4.183 -14.827 1.00 75.14 333 ARG F O 1
ATOM 15555 N N . THR F 1 343 ? 13.633 -3.661 -16.900 1.00 84.04 334 THR F N 1
ATOM 15556 C CA . THR F 1 343 ? 14.054 -2.304 -16.553 1.00 81.29 334 THR F CA 1
ATOM 15557 C C . THR F 1 343 ? 13.362 -1.306 -17.471 1.00 80.20 334 THR F C 1
ATOM 15558 O O . THR F 1 343 ? 13.695 -1.239 -18.670 1.00 80.53 334 THR F O 1
ATOM 15562 N N . PRO F 1 344 ? 12.397 -0.516 -16.972 1.00 79.83 335 PRO F N 1
ATOM 15563 C CA . PRO F 1 344 ? 11.675 0.484 -17.769 1.00 80.85 335 PRO F CA 1
ATOM 15564 C C . PRO F 1 344 ? 12.590 1.577 -18.314 1.00 81.23 335 PRO F C 1
ATOM 15565 O O . PRO F 1 344 ? 12.446 2.728 -17.904 1.00 81.64 335 PRO F O 1
#

Organism: Homo sapiens (NCBI:txid9606)

B-factor: mean 53.93, std 19.95, range [7.36, 137.24]

Foldseek 3Di:
DPAAEEEFEAQAPLSLLLLVLLLVPAPHYNYAYEYQDHLQDDLNQLFFFFQDFDDQQPDPLVLSLVLLLLLQVVLVVCQVDPCCVQQVKHKAWAKAFEQDDDPDPADSNQVRFADKDWADPVRCVLAPNTDTMIIGMGMGTNRSRNSVVSVVVVVVSPYDYHNDDDQEPCVCVVPHAAYEAAHALVCCRHVVDPQWWWWKWKKWFWDDQVDGHWYHHPQLQWIFACHPGTTIFTGGTHTNDPDFDDDVVRVVSSCVVHCSSPVVCPPIDDGHMGMHIFGAHSDFQFAWDWDDDPHDIYIYTYGYRCGSNNSSSSNSSSNSNSVVVNVVVVVVVPD/DAAEEEQEALALQSLLLLVLLLVQADGYAYAYEYQDHLVDDLRLQPQFFLDFDDQQPDDPVLQLVLLLQLQVVLVVCQPDPCCVQQQKHKAWAKEFELDCDPDNDDDNQVSFAPWDWQDVVSCVLAVNTDTMIIGMGMGTRRSRNSVVSVVVSVVSPYDYHNDDDQEPCVCFVPHAEYEYAHALSCCRYVVDPQKWWWKWKWWFWADVVDGHWYHYDDLQWIFRCGPGTITTTRGTHTRDPPQDDDVVRVVSRCVVHCNSPVVCVPIDDTHMGMHIFGAHSDFQQAKDWDDDDPGIHTYTYGYRCGPNNSSSSNVSSNSNSVNVNVVVVVVVPD/DLQAFEEEEAQALLSLLLLVLLLVQPDRYQYAYEYADHLVDDLNQVFFFWQDFDDFQPDDDVLVLVLLLLQQVVLVVVQPDPCCVQQVKHKFWAKAFEQDDPVCQDDPNQVRFAPKDWDDVVVVVLQVNTDTMIITMGMGTRSNGNSVVSVVVSVVSVYYYHNDDDQEPVPCQVPHAEYEYAHALVCCRHVVDPQKAWWKWKKWFWADVVDRHWYAYPDNQWIFACGPVTTIFTGGTHDRDPDQDDDPVRVVVSCVVVCSSPVSCPPIHDTGMGMHIFGAGSDFAFAKDFDDDPDDIGTYTYGYRSGNRCSSRSNSSSNSNSVVVVVVVVVVVPD/DAQEEEEALALLRLLLLLLLLPPDPPDQYAYEYQDHQVDALNQVDFFFLDFDDFPPDDDVLVLVLLLVLQVVLVVCQPDPCCVQQQKHKAKAKEFALDDDPDNDDSNQVRFADKAWQDPVRCVLPPSGDTMIITMGMGTNRSRNSVVSVVSSVVSHYDYHHNDDQEPCVCLVRGFEYEAANALVCCRHVVDPQKAWWKWKKWFWADVVDRHWYHHPALQWIWACGDGTTITTRGGHTRDPDQDDDPVRVVSRCVVHCNSPVSCVPIHDGHIGMHIHIAGSDFQFAKDWDDDPHRIGIYTYGYRCHPRCSSSSNSRSVSSSVNVVVVVVVVVDD/DAFEEQEALAPLSLLLQLVLLVLAPDDAYAYEYQDYLVDDLNQVFFFWLDFDDQQPDDDVLVLVLLLLLQVVLVVLQPPPCCVQQQKHKAWAKEFAQDDDPDPADPNQVRFAPKDWDDPVRCVLAVRTDTMIIGMGMGTHRSRNSVVSVVVSVVSNYYYDYDDDQEPCPCVVPHAEYEAHNALSVVRHVVDDQFWWWKWKKKFWADPVDRYKYHHPDLQWIWADGDGTIITTRGGHTRDPDFDDDVVRVVSSCVVHCSSPVVCVPIDDIGMGMDIFRAGSHFAQAKDFDDDPDDIHIYTYGYRCGSRCSSSSNVSSVSNSVVVNVVVVVVVPD/DAFEEFADQALLSLLLVVLLLVLADDYQYEYEYQDHLVDDLRLVDLFFLDFDDQPVDDPVLQLVLLLLLQVVLVVVQVDPCCVQQVKHKAWAKEFAQDQDPDNDDDNQVRFAPKAWDDPVRCPLQVNHDTMIITMGMGTNRSRNSVVSVVSVVVRNYYYHNDDDQEDVVCVVPHQEYEYAPAQVCCRHVVDDQWWWWKFKKKFWADPVDRHKYHHVQQQWIWACGDPTTIGAGGTHTRDPDFDDDDVRVVVRCVVHCSNPVVCVPIDDIGMGMHIFRAGSHFDFDKDFDDDPDDTHIYTYGYRQGDNNSSSSNSRSNVNSVVVSVVVVVVVPD

GO terms:
  GO:0005777 peroxisome (C, IDA)
  GO:0008445 D-aspartate oxidase activity (F, IDA)
  GO:0019478 D-amino acid catabolic process (P, IDA)
  GO:0006533 L-aspartate catabolic process (P, IDA)
  GO:0005782 peroxisomal matrix (C, TAS)
  GO:0005829 cytosol (C, TAS)
  GO:0005829 cytosol (C, IDA)
  GO:0071949 FAD binding (F, IDA)
  GO:0005782 peroxisomal matrix (C, EXP)
  GO:0008445 D-aspartate oxidase activity (F, EXP)
  GO:0047821 D-glutamate oxidase activity (F, EXP)
  GO:0050877 nervous system process (P, IMP)
  GO:0005515 protein binding (F, IPI)

Secondary structure (DSSP, 8-state):
-----EEEE--SHHHHHHHHHHHTTSSS----EE-SS-TTS-TTTSS--B------TTS-HHHHHHHHHHHHHHHHHHHTSTTHHHHTEEEEEEEEEESS--S----TTTTTSEEEEEPPHHHHTT-TT-SEEEEEEEEEE-HHHHHHHHHHHHHHHT--EEE---SSGGGGTTT-SEEEE--GGGHHHHT--SS-EEEEEEEEEEE-TT--EEEE-SSTT-EEE--SSSEEEE---EES----S--HHHHHHHHHHHHHHSGGGGS-EEEEEEEEEEEE-SS-EEEEEE--SSS---EEEEEE--GGGSSTTHHHHHHHHHHHHHHHHHHHH--/----EEEE--STTHHHHHHHHHTT-SS---EEEESS-TTS-TTTSS-----PPPPSSS-HHHHHHHHHHHHHHHHHHHHSTTHHHHT-EEEEEEEEESS--S-SS-GGGTTSEEEEE--TTTTSS-TT--EEEEEEEEE--HHHHHHHHHHHHHHHT--EEE---S-GGGGTTT-SEEEE--GGGGGGTS--SS-EEEEEEEEEEE-TT--EEEEESSTT-EEE--SS-EEEE---EET----S--HHHHHHHHHHHHHH-GGGGG-EEEEEEEEEEEE-SS-B--EEEEE-SS-EEEEEE-B---TT-GGGHHHHHHHHHHHHHHHHHHHH--/--SB-EEEE--SHHHHHHHHHHHHH-TTB--EEEESS-TTT-TTTSS--B------SSS-HHHHHHHHHHHHHHHHHHHTSTTHHHH-EEEEEEEEEESS--S-SS-TTTTTSEEEEEPPHHHHTTSTT--EEEEEEEEEE-HHHHHHHHHHHHHHHT--EEE---SSGGGGTTT-SEEEE--GGGHHHHT--SS-EEEEEEEEEEE-TT--SEEE-SSTTSEEE--SSSEEEE---EES----S--HHHHHHHHHHHHHH-GGGGS-EEEEEEEEEEEEEEEEEEEEEEE-SSSSPEEEEEEEEETTSSGGGTTHHHHHHHHHHHHHHHHHH--/---EEEE--SHHHHHHHHHHHTTSTT----EE-SS-GGGSHHHHS--B------TTS-HHHHHHHHHHHHHHHHHHHTSTTHHHHTEEEEEEEEEESS--S-SS-GGGTTSEEEEE--TTGGGG-TT-SEEEEEEEEEE-HHHHHHHHHHHHHHHS--EE------GGGSTTT-SEEEE--GGGHHHHT--TT-EEEEEEEEEEE-TT--S-EE-SSTT-EEE--SS-EEEE---EET----SPPHHHHHHHHHHHTTT-GGGGS-EEEEEEEEEEEE-SS-EEEEEEEEETTEEEEEEEEE--GGGSGGGHHHHHHHHHHHHHHHHHHHH--/---EEEE--SHHHHHHHHHHTTTSSS---EEE-SS-GGG-HHHHS--B--PPPPSSS-HHHHHHHHHHHHHHHHHHHTSTTHHHHT-EEEEEEEEESS--S-SS-TTTTTSEEEEEPPHHHHTT-TT-SEEEEEEEEE--HHHHHHHHHHHHGGGT---B------TTTTTTT-SEEEE--TTTHHHHH--SS-EEEEEEEEEEB-TT--EEEE-SSTT-EEEE-SS-EEEE---EES----SPPHHHHHHHHHHHHHH-GGGGG-B---EEEEEEEE-SS-B--EEEE-SSSS-EEEEE-B--GGGSGGGHHHHHHHHHHHHHHHHHHHH--/---EEE---SHHHHHHHHHHHHH-SS---EEEES--TTS-TTTSS--B--PPPPSSS-HHHHHHHHHHHHHHHHHHHHSTTHHHH-EEEEEEEEEESS--S-SS-SGGGTSEEEEEPPTTGGGSSTT-SEEEEEEEEEE-HHHHHHHHHHHHHTSS--EEE-----GGGGTTT-SEEEE--TTTHHHHH--SS-EEEEEEEEEEB-TT--EEEEESEEEEEEE--SS-EEEE---EET----SPPHHHHHHHHHHHHHH-GGGGG-BS--EEEEEEEE-SS---EEEEE-SSSS-EEEEE-----TT-GGGHHHHHHHHHHHHHHHHHHHH--

CATH classification: 3.40.50.720 (+1 more: 3.30.9.10)